Protein AF-0000000078795847 (afdb_homodimer)

Nearest PDB structures (foldseek):
  2hpi-assembly1_A  TM=7.184E-01  e=5.176E-55  Thermus aquaticus
  4iqj-assembly1_B  TM=7.352E-01  e=1.775E-53  Thermus aquaticus
  4iqj-assembly1_A  TM=7.356E-01  e=6.530E-53  Thermus aquaticus
  4iqj-assembly1_D  TM=7.347E-01  e=3.567E-53  Thermus aquaticus
  4iqj-assembly1_C  TM=7.412E-01  e=1.440E-52  Thermus aquaticus

Organism: Cecembia lonarensis (strain CCUG 58316 / KCTC 22772 / LW9) (NCBI:txid1225176)

InterPro domains:
  IPR003141 Polymerase/histidinol phosphatase, N-terminal [SM00481] (5-68)
  IPR004013 PHP domain [PF02811] (5-99)
  IPR004805 Error-prone DNA polymerase/DNA polymerase III subunit alpha DnaE/PolC [PTHR32294] (146-975)
  IPR004805 Error-prone DNA polymerase/DNA polymerase III subunit alpha DnaE/PolC [TIGR00594] (152-930)
  IPR011708 Bacterial DNA polymerase III, alpha subunit, NTPase domain [PF07733] (246-486)
  IPR016195 Polymerase/histidinol phosphatase-like [SSF89550] (5-64)
  IPR029460 DNA polymerase, helix-hairpin-helix motif [PF14579] (731-817)
  IPR040982 DNA polymerase III alpha subunit finger domain [PF17657] (492-655)

Secondary structure (DSSP, 8-state):
-EEEE-BTTSTTT--B-HHHHHHHHHHTT-SEEEE--BT--TTHHHHHHHHHHTT-EEEEEEEEEETTEEEEEEEESSHHHHHHHHHHHHHHHHHT-PPPSSPP--SSEEEEEEP-SS-----TTEEEEE-GGGHHHHHHSGGGGGGGGEEE---BS-SSHHHHHHHHHHHHHHHT--GGG--GGGS--TT-S---HHHHHHHTTT-HHHHHHHHHHHHH-------SS--B---TTSSHHHHHHHHHHHHHHHHHHH-SS--HHHHHHHHHHHHHHHHHT-HHHHHHHHHHHHHHHHTT--EEEEGGGGG-HHHHHHTS----TTTTT--GGGTS-TT--SPP--EEEEETTTHHHHHHHHHHHH-BTTB--EEEEEEEEE--HHHHHHHHHHHTT--HHHHHHHHHHTT-TT----HHHHHHHHHHHHHTT-EEEEEEEEEEEEEBSS-GGGT--EE--TTSS-EES--HHHHHHTT-PPEEEEEEHHHHHHHHHHHHHHHHH-----TT-HHHHTT-HHHHHHHHHT--TTSTT--SHHHHHHHHHHT--SHHHHHHHHHHTSHHHHHTTHHHHHHHHHH-GGGGGGS-HHHHHH-GGGTT---BHHHHHHHHHHHH---HHHHHHHHHHHTT--S-HHHHHHHHHHHHHHHHHTT--HHHHHHHHHHHHHHHTTPBPHHHHHHHHHHHHHHHHHHHH-HHHHHHHHHHTT-SSS-HHHHHHHHHHTT-EEE---TTT--SS-EEETTEEE--GGGSTT--HHHHHHHHHHHHHH-S--SHHHHHHHH---HHHHHHHHHTTTTGGG---HHHHHHHHHHHHHHHHHHTSS-TTTTSS--------------HHHHHHHHHHHTSS-SS-GGGGBS-TT-----GGGGGGGBTSEEEEEEEEEEEEEEE-TTS-EEEEEEEE-TTS-EEEEEE-HHHHHHS---SSSEEEEEEEEEEETTEEEEEEEEEEEPPBPPGGG-/-EEEE-BTTSTTT--B-HHHHHHHHHHTT-SEEEE--BT--TTHHHHHHHHHHTT-EEEEEEEEEETTEEEEEEEESSHHHHHHHHHHHHHHHHHT-PPPSSPP--SSEEEEEEP-SS-----TTEEEEE-GGGHHHHHHSGGGG-GGGEEE---BS-SSHHHHHHHHHHHHHHHT--GGG--GGGS--TT-S---HHHHHHHTTT-HHHHHHHHHHHHH-------SS--B---TTSSHHHHHHHHHHHHHHHHHHH-SS--HHHHHHHHHHHHHHHHHT-HHHHHHHHHHHHHHHHTT--EEEEGGGGG-HHHHHHTS----TTTTT--GGGTS-TT--SPP--EEEEETTTHHHHHHHHHHHH-BTTB--EEEEEEEEE--HHHHHHHHHHHTT--HHHHHHHHHHTT-TT----HHHHHHHHHHHHHTT-EEEEEEEEEEEEEBSS-GGGT--EE--TTSS-EES--HHHHHHTT-PPEEEEEEHHHHHHHHHHHHHHHHH-----TT-HHHHTT-HHHHHHHHHT--TTSTT--SHHHHHHHHHHT--SHHHHHHHHHHTSHHHHHTTHHHHHHHHHH-GGGGGGS-HHHHHH-GGGTT---BHHHHHHHHHHHH---HHHHHHHHHHHTT--S-HHHHHHHHHHHHHHHHHTT--HHHHHHHHHHHHHHHTT-B-HHHHHHHHHHHHHHHHHHHH-HHHHHHHHHHTT-SSS-HHHHHHHHHHTT-EEE---TTT--SS-EEETTEEE--GGGSTT--HHHHHHHHHHHHHH-S--SHHHHHHHH---HHHHHHHHHTTTTGGG---HHHHHHHHHHHHHHHHHHTSS-TTTTSS--------------HHHHHHHHHHHTSS-SS-GGGGBS-TT-----GGGGGGGBTSEEEEEEEEEEEEEEE-TTS-EEEEEEEE-TTS-EEEEEE-HHHHHHS---SSSEEEEEEEEEEETTEEEEEEEEEEEPPBPPGGG-

Foldseek 3Di:
DAAAEADCQLFLAFQHHLLRVLVVCVVLPAQEDEYARELFCACVLVNCVNCVVSNHHYWYWHQAADQLHTQKIKIFQELVSLLVRQVVSQVCFAVVHHDDNDDPDGDGIAIEHEDDQDDDDDDPRYAYEDELVCLVVCVVGPCVVVLLRYAHHQAARDADPLSQVLSLLSLCLVVVAASVPRDPSNHDDPRRHDDHPVVVCVSCPPSCSNVVSHVVSRVSRDYDADWLAAFFAACPVPHNVVLLVVLLVLLVVLCVVVDVDCDPVNVVLQVVLSVQCVVNVCSVVLVLLLVLVVVCVVVPWDKAKFDLCLCHSSCCSSVLHVHHNVVVVHHNLLQPDDPDSFHGAIAMETAPVCLLVSVVCSQVVQQPDPFAQKAFAKDFDADALLNQLQSSCVNNPHDPVVSVVLSVCVPPPPDDDPPSSVVSNVSSVSRGGRGNDMDTDQFWMWGGNHGPSSPFHWHADPSGGTHTSYHQVVCSTRNTHTHGYHHDLLSLLLVQLQVQCCVAPVDHDDLPPLVVLQVDVLLLVCQCQLVQFQFFQQRDPLNSLLSVLLSDRGLVSQLLSSQCSFPLNVVVCNSVLQSCCSVDVVSLVVADPLQCVQCVVSSSGDRALVSQLSCLCVQQVDPSNLSSLCLCVLLVNDPDPPSNVVSVVSSQVSNVVVVHDVVVSVVSVVSSSSPSNRHHHSRRSSSSSSSRSSLSVCCSPPVLSSLLSCLQSQHDPFGSQVSVLSNVVVPAAEDEAALQPAAQAWHDHPRYIYHHPVLFDPQDPVLRVLSVVQCVVPNGADADLSSCVRSVDDLVNVLLCLLLCNGCVNVDHSVVSNVVSCVNVVVVVVPVPDDPPPPDDDPPPPPDPPDDDDDVLSNQVSCCVTSVHGPDQPLSFFPDPPDDADAPVCLVVQAFHKGKHKWWWTDKDWDADPVGAIWIWTWTAGRVGDIAIETEDRVQCVVANDPDGAMKIFIAHWHDDSNRIHGYTPHIGHGDTDDPPVD/DAAAEADCQLFLAFQHHLLRVLVQCVVLPAQEDEYARELFCACVLVNVVNCVVSNHHYWYWHQYADQLHTQKIKIFQELVSLLVRQVVSQVCFAVVHHDDSDDPDGDGIAIEHEDDQDDDDDDPRYAYEDELVCLVVCVVGPCVVVLLRYAHHQAARDADPLSQVLSLLSLCLVVVAASVPDDPSNHDDPRRHDDHPVVVCVSCPPSCSNVVSHVVSRVSRDYDADWLQAFFAACPVPHNVVLLVVLLVLLVVLCVVVDVDCDPVNVVLQVVLSVQCVVNVCSVVLVLLLVLVVVCVVVPWDKAKFDLCLCHSSCCSSVLHVHHNVVVVHHCLLQPDDPDSFHGAIAMETAPVCLLVSVVCSQVVQQPDPFGQKAFAKDFDADALLNQLQSSCSNNPHDPVVSVVLSVCVPPPPDDDPPSSVVSNVSSVSRGGRTNDMDTDQFWMWGGNHGPSSPFHWHADPSGGTHTSYHQVVCSTRNTHTHGYHHDLLSLLLVQLQVQCCVAPVDHDDLPPLVVLQVDPLLLQCQCQLVQFQFFPQRDPLNSLLSVLLSDRGLVVQLLSSQCSFPLNVVVCNSVLQSCCSVDVVSLVVADPLQCVQCVVSSSADRALVSQLSCLCPQQVDDSNLSSLCLCVLLVNDPDPPSNVVSVVSSQVSNVVVVHDPVVSVVSVVSSSSPSNRHHHSRRSSSSSSRRSSLSVCCSPPVLSSLLSCLQSQHDPFGSQVSVLSLVVVPAAEDEAALQPAAQAWHDHNRYIYHHPVLFPPQDPVLRVLSVVQCVVVNGAPADLSSCVRRVDDLVNVLLCLLLCNGCVNVDHSVVSNVVSCVNVVVVVVPVDDDPPPPDDDPPPPCDPPDDDDDVLSNQVSCCVTSVHGPDQPLSFFPDPPDDADAPVCLVVQAFHKGKHKWWWTDKDWDADPVGAIWIWTWTAGRVGDIAIETGDRVACVVANDPDGAMKIFIAHWHDDSNRIHGYTPHIGHGDTDDPPVD

Radius of gyration: 49.54 Å; Cα contacts (8 Å, |Δi|>4): 3498; chains: 2; bounding box: 84×173×110 Å

Structure (mmCIF, N/CA/C/O backbone):
data_AF-0000000078795847-model_v1
#
loop_
_entity.id
_entity.type
_entity.pdbx_description
1 polymer 'DNA-directed DNA polymerase'
#
loop_
_atom_site.group_PDB
_atom_site.id
_atom_site.type_symbol
_atom_site.label_atom_id
_atom_site.label_alt_id
_atom_site.label_comp_id
_atom_site.label_asym_id
_atom_site.label_entity_id
_atom_site.label_seq_id
_atom_site.pdbx_PDB_ins_code
_atom_site.Cartn_x
_atom_site.Cartn_y
_atom_site.Cartn_z
_atom_site.occupancy
_atom_site.B_iso_or_equiv
_atom_site.auth_seq_id
_atom_site.auth_comp_id
_atom_site.auth_asym_id
_atom_site.auth_atom_id
_atom_site.pdbx_PDB_model_num
ATOM 1 N N . MET A 1 1 ? 17.984 -2.994 -3.117 1 87.06 1 MET A N 1
ATOM 2 C CA . MET A 1 1 ? 17.641 -2.533 -1.772 1 87.06 1 MET A CA 1
ATOM 3 C C . MET A 1 1 ? 18.734 -1.606 -1.23 1 87.06 1 MET A C 1
ATOM 5 O O . MET A 1 1 ? 19.875 -1.652 -1.684 1 87.06 1 MET A O 1
ATOM 9 N N . PHE A 1 2 ? 18.312 -0.699 -0.316 1 93.25 2 PHE A N 1
ATOM 10 C CA . PHE A 1 2 ? 19.234 0.235 0.325 1 93.25 2 PHE A CA 1
ATOM 11 C C . PHE A 1 2 ? 18.906 0.387 1.806 1 93.25 2 PHE A C 1
ATOM 13 O O . PHE A 1 2 ? 17.734 0.546 2.176 1 93.25 2 PHE A O 1
ATOM 20 N N . ILE A 1 3 ? 20 0.362 2.648 1 96.12 3 ILE A N 1
ATOM 21 C CA . ILE A 1 3 ? 19.766 0.345 4.086 1 96.12 3 ILE A CA 1
ATOM 22 C C . ILE A 1 3 ? 20.016 1.734 4.668 1 96.12 3 ILE A C 1
ATOM 24 O O . ILE A 1 3 ? 19.766 1.97 5.855 1 96.12 3 ILE A O 1
ATOM 28 N N . ASN A 1 4 ? 20.516 2.746 3.881 1 98 4 ASN A N 1
ATOM 29 C CA . ASN A 1 4 ? 20.875 4.066 4.383 1 98 4 ASN A CA 1
ATOM 30 C C . ASN A 1 4 ? 20.516 5.164 3.387 1 98 4 ASN A C 1
ATOM 32 O O . ASN A 1 4 ? 21.344 5.57 2.578 1 98 4 ASN A O 1
ATOM 36 N N . CYS A 1 5 ? 19.359 5.703 3.498 1 98.25 5 CYS A N 1
ATOM 37 C CA . CYS A 1 5 ? 18.875 6.734 2.586 1 98.25 5 CYS A CA 1
ATOM 38 C C . CYS A 1 5 ? 18.5 8 3.344 1 98.25 5 CYS A C 1
ATOM 40 O O . CYS A 1 5 ? 17.891 7.93 4.41 1 98.25 5 CYS A O 1
ATOM 42 N N . HIS A 1 6 ? 18.859 9.133 2.801 1 98.38 6 HIS A N 1
ATOM 43 C CA . HIS A 1 6 ? 18.625 10.43 3.426 1 98.38 6 HIS A CA 1
ATOM 44 C C . HIS A 1 6 ? 17.703 11.289 2.57 1 98.38 6 HIS A C 1
ATOM 46 O O . HIS A 1 6 ? 18.016 11.586 1.415 1 98.38 6 HIS A O 1
ATOM 52 N N . SER A 1 7 ? 16.594 11.711 3.107 1 98.25 7 SER A N 1
ATOM 53 C CA . SER A 1 7 ? 15.734 12.711 2.477 1 98.25 7 SER A CA 1
ATOM 54 C C . SER A 1 7 ? 16.172 14.125 2.85 1 98.25 7 SER A C 1
ATOM 56 O O . SER A 1 7 ? 17.156 14.305 3.559 1 98.25 7 SER A O 1
ATOM 58 N N . TYR A 1 8 ? 15.438 15.062 2.344 1 97.94 8 TYR A N 1
ATOM 59 C CA . TYR A 1 8 ? 15.781 16.453 2.656 1 97.94 8 TYR A CA 1
ATOM 60 C C . TYR A 1 8 ? 15.469 16.766 4.113 1 97.94 8 TYR A C 1
ATOM 62 O O . TYR A 1 8 ? 15.828 17.844 4.605 1 97.94 8 TYR A O 1
ATOM 70 N N . TYR A 1 9 ? 14.922 15.828 4.898 1 98 9 TYR A N 1
ATOM 71 C CA . TYR A 1 9 ? 14.734 16.016 6.332 1 98 9 TYR A CA 1
ATOM 72 C C . TYR A 1 9 ? 16.031 15.734 7.09 1 98 9 TYR A C 1
ATOM 74 O O . TYR A 1 9 ? 16.094 15.93 8.305 1 98 9 TYR A O 1
ATOM 82 N N . SER A 1 10 ? 17 15.07 6.445 1 98.12 10 SER A N 1
ATOM 83 C CA . SER A 1 10 ? 18.375 15.297 6.887 1 98.12 10 SER A CA 1
ATOM 84 C C . SER A 1 10 ? 18.812 16.734 6.629 1 98.12 10 SER A C 1
ATOM 86 O O . SER A 1 10 ? 19.516 17.016 5.652 1 98.12 10 SER A O 1
ATOM 88 N N . PHE A 1 11 ? 18.438 17.562 7.496 1 96.75 11 PHE A N 1
ATOM 89 C CA . PHE A 1 11 ? 18.453 19 7.285 1 96.75 11 PHE A CA 1
ATOM 90 C C . PHE A 1 11 ? 19.828 19.469 6.828 1 96.75 11 PHE A C 1
ATOM 92 O O . PHE A 1 11 ? 20.844 19.156 7.465 1 96.75 11 PHE A O 1
ATOM 99 N N . LYS A 1 12 ? 19.828 20.25 5.672 1 96.56 12 LYS A N 1
ATOM 100 C CA . LYS A 1 12 ? 21.016 20.859 5.07 1 96.56 12 LYS A CA 1
ATOM 101 C C . LYS A 1 12 ? 22.031 19.797 4.668 1 96.56 12 LYS A C 1
ATOM 103 O O . LYS A 1 12 ? 23.234 20.031 4.758 1 96.56 12 LYS A O 1
ATOM 108 N N . TYR A 1 13 ? 21.562 18.594 4.355 1 97.56 13 TYR A N 1
ATOM 109 C CA . TYR A 1 13 ? 22.422 17.484 3.916 1 97.56 13 TYR A CA 1
ATOM 110 C C . TYR A 1 13 ? 21.766 16.734 2.764 1 97.56 13 TYR A C 1
ATOM 112 O O . TYR A 1 13 ? 22.344 16.641 1.673 1 97.56 13 TYR A O 1
ATOM 120 N N . GLY A 1 14 ? 20.562 16.125 3.045 1 97.56 14 GLY A N 1
ATOM 121 C CA . GLY A 1 14 ? 19.859 15.375 2.018 1 97.56 14 GLY A CA 1
ATOM 122 C C . GLY A 1 14 ? 19.156 16.25 1 1 97.56 14 GLY A C 1
ATOM 123 O O . GLY A 1 14 ? 18.641 17.312 1.345 1 97.56 14 GLY A O 1
ATOM 124 N N . MET A 1 15 ? 19.047 15.75 -0.248 1 97.44 15 MET A N 1
ATOM 125 C CA . MET A 1 15 ? 18.531 16.609 -1.313 1 97.44 15 MET A CA 1
ATOM 126 C C . MET A 1 15 ? 17.172 16.094 -1.812 1 97.44 15 MET A C 1
ATOM 128 O O . MET A 1 15 ? 16.438 16.828 -2.479 1 97.44 15 MET A O 1
ATOM 132 N N . LEU A 1 16 ? 16.828 14.906 -1.497 1 97.69 16 LEU A N 1
ATOM 133 C CA . LEU A 1 16 ? 15.648 14.289 -2.096 1 97.69 16 LEU A CA 1
ATOM 134 C C . LEU A 1 16 ? 14.43 14.461 -1.196 1 97.69 16 LEU A C 1
ATOM 136 O O . LEU A 1 16 ? 14.492 14.172 0.002 1 97.69 16 LEU A O 1
ATOM 140 N N . SER A 1 17 ? 13.289 14.938 -1.767 1 97.5 17 SER A N 1
ATOM 141 C CA . SER A 1 17 ? 12.023 14.859 -1.044 1 97.5 17 SER A CA 1
ATOM 142 C C . SER A 1 17 ? 11.602 13.414 -0.839 1 97.5 17 SER A C 1
ATOM 144 O O . SER A 1 17 ? 12.164 12.5 -1.449 1 97.5 17 SER A O 1
ATOM 146 N N . ILE A 1 18 ? 10.672 13.156 0.007 1 97.69 18 ILE A N 1
ATOM 147 C CA . ILE A 1 18 ? 10.18 11.805 0.247 1 97.69 18 ILE A CA 1
ATOM 148 C C . ILE A 1 18 ? 9.641 11.211 -1.052 1 97.69 18 ILE A C 1
ATOM 150 O O . ILE A 1 18 ? 9.93 10.062 -1.389 1 97.69 18 ILE A O 1
ATOM 154 N N . GLU A 1 19 ? 8.859 11.984 -1.809 1 96.38 19 GLU A N 1
ATOM 155 C CA . GLU A 1 19 ? 8.266 11.539 -3.062 1 96.38 19 GLU A CA 1
ATOM 156 C C . GLU A 1 19 ? 9.336 11.211 -4.098 1 96.38 19 GLU A C 1
ATOM 158 O O . GLU A 1 19 ? 9.266 10.164 -4.754 1 96.38 19 GLU A O 1
ATOM 163 N N . SER A 1 20 ? 10.32 12.109 -4.176 1 96.69 20 SER A N 1
ATOM 164 C CA . SER A 1 20 ? 11.398 11.883 -5.145 1 96.69 20 SER A CA 1
ATOM 165 C C . SER A 1 20 ? 12.242 10.672 -4.766 1 96.69 20 SER A C 1
ATOM 167 O O . SER A 1 20 ? 12.68 9.922 -5.637 1 96.69 20 SER A O 1
ATOM 169 N N . LEU A 1 21 ? 12.492 10.539 -3.498 1 97.5 21 LEU A N 1
ATOM 170 C CA . LEU A 1 21 ? 13.266 9.406 -2.996 1 97.5 21 LEU A CA 1
ATOM 171 C C . LEU A 1 21 ? 12.609 8.086 -3.375 1 97.5 21 LEU A C 1
ATOM 173 O O . LEU A 1 21 ? 13.266 7.188 -3.906 1 97.5 21 LEU A O 1
ATOM 177 N N . VAL A 1 22 ? 11.297 7.922 -3.152 1 96.75 22 VAL A N 1
ATOM 178 C CA . VAL A 1 22 ? 10.555 6.695 -3.424 1 96.75 22 VAL A CA 1
ATOM 179 C C . VAL A 1 22 ? 10.422 6.496 -4.93 1 96.75 22 VAL A C 1
ATOM 181 O O . VAL A 1 22 ? 10.508 5.367 -5.426 1 96.75 22 VAL A O 1
ATOM 184 N N . ALA A 1 23 ? 10.219 7.582 -5.648 1 94.94 23 ALA A N 1
ATOM 185 C CA . ALA A 1 23 ? 10.102 7.5 -7.105 1 94.94 23 ALA A CA 1
ATOM 186 C C . ALA A 1 23 ? 11.398 6.992 -7.73 1 94.94 23 ALA A C 1
ATOM 188 O O . ALA A 1 23 ? 11.367 6.18 -8.656 1 94.94 23 ALA A O 1
ATOM 189 N N . GLU A 1 24 ? 12.531 7.539 -7.223 1 95 24 GLU A N 1
ATOM 190 C CA . GLU A 1 24 ? 13.828 7.074 -7.707 1 95 24 GLU A CA 1
ATOM 191 C C . GLU A 1 24 ? 14.031 5.594 -7.398 1 95 24 GLU A C 1
ATOM 193 O O . GLU A 1 24 ? 14.609 4.863 -8.211 1 95 24 GLU A O 1
ATOM 198 N N . ALA A 1 25 ? 13.664 5.18 -6.238 1 94.56 25 ALA A N 1
ATOM 199 C CA . ALA A 1 25 ? 13.766 3.777 -5.848 1 94.56 25 ALA A CA 1
ATOM 200 C C . ALA A 1 25 ? 12.922 2.889 -6.758 1 94.56 25 ALA A C 1
ATOM 202 O O . ALA A 1 25 ? 13.367 1.816 -7.176 1 94.56 25 ALA A O 1
ATOM 203 N N . LYS A 1 26 ? 11.727 3.312 -6.988 1 90.38 26 LYS A N 1
ATOM 204 C CA . LYS A 1 26 ? 10.836 2.58 -7.883 1 90.38 26 LYS A CA 1
ATOM 205 C C . LYS A 1 26 ? 11.43 2.461 -9.281 1 90.38 26 LYS A C 1
ATOM 207 O O . LYS A 1 26 ? 11.352 1.403 -9.906 1 90.38 26 LYS A O 1
ATOM 212 N N . GLY A 1 27 ? 12.008 3.576 -9.766 1 87.94 27 GLY A N 1
ATOM 213 C CA . GLY A 1 27 ? 12.641 3.582 -11.07 1 87.94 27 GLY A CA 1
ATOM 214 C C . GLY A 1 27 ? 13.766 2.572 -11.195 1 87.94 27 GLY A C 1
ATOM 215 O O . GLY A 1 27 ? 13.984 2.002 -12.266 1 87.94 27 GLY A O 1
ATOM 216 N N . LYS A 1 28 ? 14.414 2.33 -10.047 1 89.25 28 LYS A N 1
ATOM 217 C CA . LYS A 1 28 ? 15.508 1.361 -10.016 1 89.25 28 LYS A CA 1
ATOM 218 C C . LYS A 1 28 ? 15 -0.032 -9.664 1 89.25 28 LYS A C 1
ATOM 220 O O . LYS A 1 28 ? 15.781 -0.964 -9.492 1 89.25 28 LYS A O 1
ATOM 225 N N . LYS A 1 29 ? 13.656 -0.213 -9.414 1 82.94 29 LYS A N 1
ATOM 226 C CA . LYS A 1 29 ? 12.961 -1.469 -9.133 1 82.94 29 LYS A CA 1
ATOM 227 C C . LYS A 1 29 ? 13.438 -2.074 -7.816 1 82.94 29 LYS A C 1
ATOM 229 O O . LYS A 1 29 ? 13.719 -3.271 -7.742 1 82.94 29 LYS A O 1
ATOM 234 N N . LEU A 1 30 ? 13.602 -1.188 -6.918 1 89 30 LEU A N 1
ATOM 235 C CA . LEU A 1 30 ? 13.945 -1.664 -5.582 1 89 30 LEU A CA 1
ATOM 236 C C . LEU A 1 30 ? 12.727 -2.258 -4.887 1 89 30 LEU A C 1
ATOM 238 O O . LEU A 1 30 ? 11.602 -1.771 -5.066 1 89 30 LEU A O 1
ATOM 242 N N . ASP A 1 31 ? 12.977 -3.299 -4.133 1 86.75 31 ASP A N 1
ATOM 243 C CA . ASP A 1 31 ? 11.859 -3.938 -3.434 1 86.75 31 ASP A CA 1
ATOM 244 C C . ASP A 1 31 ? 11.742 -3.42 -2.002 1 86.75 31 ASP A C 1
ATOM 246 O O . ASP A 1 31 ? 10.68 -3.527 -1.383 1 86.75 31 ASP A O 1
ATOM 250 N N . ALA A 1 32 ? 12.859 -2.902 -1.465 1 92.44 32 ALA A N 1
ATOM 251 C CA . ALA A 1 32 ? 12.875 -2.406 -0.092 1 92.44 32 ALA A CA 1
ATOM 252 C C . ALA A 1 32 ? 13.797 -1.201 0.047 1 92.44 32 ALA A C 1
ATOM 254 O O . ALA A 1 32 ? 14.805 -1.104 -0.654 1 92.44 32 ALA A O 1
ATOM 255 N N . LEU A 1 33 ? 13.359 -0.34 0.865 1 94.06 33 LEU A N 1
ATOM 256 C CA . LEU A 1 33 ? 14.117 0.892 1.075 1 94.06 33 LEU A CA 1
ATOM 257 C C . LEU A 1 33 ? 14.039 1.333 2.533 1 94.06 33 LEU A C 1
ATOM 259 O O . LEU A 1 33 ? 12.961 1.32 3.135 1 94.06 33 LEU A O 1
ATOM 263 N N . ALA A 1 34 ? 15.258 1.658 3.146 1 97.81 34 ALA A N 1
ATOM 264 C CA . ALA A 1 34 ? 15.273 2.186 4.508 1 97.81 34 ALA A CA 1
ATOM 265 C C . ALA A 1 34 ? 15.422 3.703 4.508 1 97.81 34 ALA A C 1
ATOM 267 O O . ALA A 1 34 ? 16.297 4.246 3.822 1 97.81 34 ALA A O 1
ATOM 268 N N . LEU A 1 35 ? 14.555 4.398 5.109 1 98.5 35 LEU A N 1
ATOM 269 C CA . LEU A 1 35 ? 14.742 5.82 5.367 1 98.5 35 LEU A CA 1
ATOM 270 C C . LEU A 1 35 ? 15.469 6.043 6.691 1 98.5 35 LEU A C 1
ATOM 272 O O . LEU A 1 35 ? 14.938 5.727 7.758 1 98.5 35 LEU A O 1
ATOM 276 N N . THR A 1 36 ? 16.656 6.559 6.645 1 98.69 36 THR A N 1
ATOM 277 C CA . THR A 1 36 ? 17.5 6.785 7.809 1 98.69 36 THR A CA 1
ATOM 278 C C . THR A 1 36 ? 18.016 8.219 7.836 1 98.69 36 THR A C 1
ATOM 280 O O . THR A 1 36 ? 19.219 8.453 7.82 1 98.69 36 THR A O 1
ATOM 283 N N . ASP A 1 37 ? 17.094 9.195 7.91 1 98.69 37 ASP A N 1
ATOM 284 C CA . ASP A 1 37 ? 17.516 10.594 7.965 1 98.69 37 ASP A CA 1
ATOM 285 C C . ASP A 1 37 ? 18.438 10.844 9.148 1 98.69 37 ASP A C 1
ATOM 287 O O . ASP A 1 37 ? 18.281 10.234 10.211 1 98.69 37 ASP A O 1
ATOM 291 N N . ILE A 1 38 ? 19.312 11.797 8.961 1 98.56 38 ILE A N 1
ATOM 292 C CA . ILE A 1 38 ? 20.344 12.078 9.945 1 98.56 38 ILE A CA 1
ATOM 293 C C . ILE A 1 38 ? 19.734 12.742 11.172 1 98.56 38 ILE A C 1
ATOM 295 O O . ILE A 1 38 ? 19.25 13.875 11.094 1 98.56 38 ILE A O 1
ATOM 299 N N . ASN A 1 39 ? 19.75 12.07 12.266 1 98.38 39 ASN A N 1
ATOM 300 C CA . ASN A 1 39 ? 19.281 12.578 13.547 1 98.38 39 ASN A CA 1
ATOM 301 C C . ASN A 1 39 ? 17.875 13.172 13.438 1 98.38 39 ASN A C 1
ATOM 303 O O . ASN A 1 39 ? 17.578 14.211 14.031 1 98.38 39 ASN A O 1
ATOM 307 N N . SER A 1 40 ? 16.984 12.609 12.633 1 98 40 SER A N 1
ATOM 308 C CA . SER A 1 40 ? 15.641 13.117 12.414 1 98 40 SER A CA 1
ATOM 309 C C . SER A 1 40 ? 14.68 11.992 12.031 1 98 40 SER A C 1
ATOM 311 O O . SER A 1 40 ? 15.086 11 11.422 1 98 40 SER A O 1
ATOM 313 N N . VAL A 1 41 ? 13.438 12.133 12.422 1 98.38 41 VAL A N 1
ATOM 314 C CA . VAL A 1 41 ? 12.406 11.172 12.031 1 98.38 41 VAL A CA 1
ATOM 315 C C . VAL A 1 41 ? 11.242 11.906 11.375 1 98.38 41 VAL A C 1
ATOM 317 O O . VAL A 1 41 ? 10.117 11.391 11.328 1 98.38 41 VAL A O 1
ATOM 320 N N . SER A 1 42 ? 11.461 13.117 10.836 1 97.88 42 SER A N 1
ATOM 321 C CA . SER A 1 42 ? 10.445 14.008 10.281 1 97.88 42 SER A CA 1
ATOM 322 C C . SER A 1 42 ? 9.789 13.391 9.055 1 97.88 42 SER A C 1
ATOM 324 O O . SER A 1 42 ? 8.617 13.648 8.773 1 97.88 42 SER A O 1
ATOM 326 N N . GLY A 1 43 ? 10.477 12.617 8.367 1 97.69 43 GLY A N 1
ATOM 327 C CA . GLY A 1 43 ? 9.977 12.117 7.094 1 97.69 43 GLY A CA 1
ATOM 328 C C . GLY A 1 43 ? 9.414 10.711 7.188 1 97.69 43 GLY A C 1
ATOM 329 O O . GLY A 1 43 ? 8.93 10.164 6.191 1 97.69 43 GLY A O 1
ATOM 330 N N . VAL A 1 44 ? 9.297 10.078 8.328 1 97.75 44 VAL A N 1
ATOM 331 C CA . VAL A 1 44 ? 9.031 8.656 8.5 1 97.75 44 VAL A CA 1
ATOM 332 C C . VAL A 1 44 ? 7.629 8.32 8 1 97.75 44 VAL A C 1
ATOM 334 O O . VAL A 1 44 ? 7.445 7.391 7.211 1 97.75 44 VAL A O 1
ATOM 337 N N . PHE A 1 45 ? 6.613 9.039 8.398 1 96.69 45 PHE A N 1
ATOM 338 C CA . PHE A 1 45 ? 5.238 8.664 8.102 1 96.69 45 PHE A CA 1
ATOM 339 C C . PHE A 1 45 ? 4.898 8.984 6.648 1 96.69 45 PHE A C 1
ATOM 341 O O . PHE A 1 45 ? 4.312 8.156 5.945 1 96.69 45 PHE A O 1
ATOM 348 N N . PRO A 1 46 ? 5.316 10.203 6.129 1 96.38 46 PRO A N 1
ATOM 349 C CA . PRO A 1 46 ? 5.137 10.391 4.688 1 96.38 46 PRO A CA 1
ATOM 350 C C . PRO A 1 46 ? 5.828 9.312 3.857 1 96.38 46 PRO A C 1
ATOM 352 O O . PRO A 1 46 ? 5.305 8.891 2.82 1 96.38 46 PRO A O 1
ATOM 355 N N . PHE A 1 47 ? 6.965 8.844 4.359 1 97.56 47 PHE A N 1
ATOM 356 C CA . PHE A 1 47 ? 7.727 7.809 3.67 1 97.56 47 PHE A CA 1
ATOM 357 C C . PHE A 1 47 ? 6.953 6.496 3.645 1 97.56 47 PHE A C 1
ATOM 359 O O . PHE A 1 47 ? 6.844 5.855 2.596 1 97.56 47 PHE A O 1
ATOM 366 N N . ILE A 1 48 ? 6.461 6.066 4.77 1 94.75 48 ILE A N 1
ATOM 367 C CA . ILE A 1 48 ? 5.711 4.82 4.871 1 94.75 48 ILE A CA 1
ATOM 368 C C . ILE A 1 48 ? 4.539 4.844 3.893 1 94.75 48 ILE A C 1
ATOM 370 O O . ILE A 1 48 ? 4.328 3.883 3.146 1 94.75 48 ILE A O 1
ATOM 374 N N . LYS A 1 49 ? 3.762 5.891 3.846 1 91.88 49 LYS A N 1
ATOM 375 C CA . LYS A 1 49 ? 2.586 6.012 2.99 1 91.88 49 LYS A CA 1
ATOM 376 C C . LYS A 1 49 ? 2.969 5.941 1.516 1 91.88 49 LYS A C 1
ATOM 378 O O . LYS A 1 49 ? 2.334 5.227 0.736 1 91.88 49 LYS A O 1
ATOM 383 N N . GLU A 1 50 ? 4.023 6.73 1.21 1 94.31 50 GLU A N 1
ATOM 384 C CA . GLU A 1 50 ? 4.441 6.785 -0.188 1 94.31 50 GLU A CA 1
ATOM 385 C C . GLU A 1 50 ? 4.996 5.438 -0.649 1 94.31 50 GLU A C 1
ATOM 387 O O . GLU A 1 50 ? 4.715 4.996 -1.766 1 94.31 50 GLU A O 1
ATOM 392 N N . ALA A 1 51 ? 5.824 4.816 0.177 1 94 51 ALA A N 1
ATOM 393 C CA . ALA A 1 51 ? 6.41 3.52 -0.158 1 94 51 ALA A CA 1
ATOM 394 C C . ALA A 1 51 ? 5.328 2.463 -0.354 1 94 51 ALA A C 1
ATOM 396 O O . ALA A 1 51 ? 5.383 1.676 -1.302 1 94 51 ALA A O 1
ATOM 397 N N . GLN A 1 52 ? 4.367 2.422 0.544 1 87.12 52 GLN A N 1
ATOM 398 C CA . GLN A 1 52 ? 3.264 1.469 0.451 1 87.12 52 GLN A CA 1
ATOM 399 C C . GLN A 1 52 ? 2.471 1.668 -0.837 1 87.12 52 GLN A C 1
ATOM 401 O O . GLN A 1 52 ? 2.119 0.699 -1.513 1 87.12 52 GLN A O 1
ATOM 406 N N . LYS A 1 53 ? 2.229 2.881 -1.131 1 85.12 53 LYS A N 1
ATOM 407 C CA . LYS A 1 53 ? 1.486 3.223 -2.342 1 85.12 53 LYS A CA 1
ATOM 408 C C . LYS A 1 53 ? 2.197 2.703 -3.588 1 85.12 53 LYS A C 1
ATOM 410 O O . LYS A 1 53 ? 1.549 2.299 -4.555 1 85.12 53 LYS A O 1
ATOM 415 N N . GLN A 1 54 ? 3.545 2.652 -3.486 1 89 54 GLN A N 1
ATOM 416 C CA . GLN A 1 54 ? 4.324 2.273 -4.66 1 89 54 GLN A CA 1
ATOM 417 C C . GLN A 1 54 ? 4.738 0.805 -4.594 1 89 54 GLN A C 1
ATOM 419 O O . GLN A 1 54 ? 5.492 0.328 -5.445 1 89 54 GLN A O 1
ATOM 424 N N . GLY A 1 55 ? 4.285 0.134 -3.646 1 85.25 55 GLY A N 1
ATOM 425 C CA . GLY A 1 55 ? 4.57 -1.287 -3.525 1 85.25 55 GLY A CA 1
ATOM 426 C C . GLY A 1 55 ? 5.988 -1.575 -3.076 1 85.25 55 GLY A C 1
ATOM 427 O O . GLY A 1 55 ? 6.566 -2.602 -3.441 1 85.25 55 GLY A O 1
ATOM 428 N N . ILE A 1 56 ? 6.68 -0.696 -2.43 1 91.62 56 ILE A N 1
ATOM 429 C CA . ILE A 1 56 ? 8.023 -0.854 -1.883 1 91.62 56 ILE A CA 1
ATOM 430 C C . ILE A 1 56 ? 7.941 -1.141 -0.385 1 91.62 56 ILE A C 1
ATOM 432 O O . ILE A 1 56 ? 7.148 -0.523 0.329 1 91.62 56 ILE A O 1
ATOM 436 N N . HIS A 1 57 ? 8.695 -2.113 0.139 1 92.62 57 HIS A N 1
ATOM 437 C CA . HIS A 1 57 ? 8.742 -2.432 1.561 1 92.62 57 HIS A CA 1
ATOM 438 C C . HIS A 1 57 ? 9.484 -1.353 2.344 1 92.62 57 HIS A C 1
ATOM 440 O O . HIS A 1 57 ? 10.695 -1.21 2.211 1 92.62 57 HIS A O 1
ATOM 446 N N . PRO A 1 58 ? 8.758 -0.57 3.133 1 94.56 58 PRO A N 1
ATOM 447 C CA . PRO A 1 58 ? 9.414 0.512 3.869 1 94.56 58 PRO A CA 1
ATOM 448 C C . PRO A 1 58 ? 10.109 0.024 5.137 1 94.56 58 PRO A C 1
ATOM 450 O O . PRO A 1 58 ? 9.523 -0.731 5.918 1 94.56 58 PRO A O 1
ATOM 453 N N . VAL A 1 59 ? 11.352 0.409 5.348 1 96.75 59 VAL A N 1
ATOM 454 C CA . VAL A 1 59 ? 12.102 0.189 6.578 1 96.75 59 VAL A CA 1
ATOM 455 C C . VAL A 1 59 ? 12.438 1.53 7.227 1 96.75 59 VAL A C 1
ATOM 457 O O . VAL A 1 59 ? 12.898 2.453 6.555 1 96.75 59 VAL A O 1
ATOM 460 N N . ILE A 1 60 ? 12.148 1.638 8.508 1 97.12 60 ILE A N 1
ATOM 461 C CA . ILE A 1 60 ? 12.32 2.906 9.211 1 97.12 60 ILE A CA 1
ATOM 462 C C . ILE A 1 60 ? 13.57 2.848 10.086 1 97.12 60 ILE A C 1
ATOM 464 O O . ILE A 1 60 ? 13.852 1.817 10.703 1 97.12 60 ILE A O 1
ATOM 468 N N . GLY A 1 61 ? 14.328 3.914 10.039 1 98.38 61 GLY A N 1
ATOM 469 C CA . GLY A 1 61 ? 15.516 3.988 10.883 1 98.38 61 GLY A CA 1
ATOM 470 C C . GLY A 1 61 ? 16.031 5.402 11.062 1 98.38 61 GLY A C 1
ATOM 471 O O . GLY A 1 61 ? 15.32 6.371 10.766 1 98.38 61 GLY A O 1
ATOM 472 N N . ILE A 1 62 ? 17.172 5.508 11.711 1 98.81 62 ILE A N 1
ATOM 473 C CA . ILE A 1 62 ? 17.844 6.777 11.992 1 98.81 62 ILE A CA 1
ATOM 474 C C . ILE A 1 62 ? 19.344 6.621 11.781 1 98.81 62 ILE A C 1
ATOM 476 O O . ILE A 1 62 ? 19.938 5.609 12.18 1 98.81 62 ILE A O 1
ATOM 480 N N . ASP A 1 63 ? 19.922 7.527 11.031 1 98.81 63 ASP A N 1
ATOM 481 C CA . ASP A 1 63 ? 21.375 7.652 10.945 1 98.81 63 ASP A CA 1
ATOM 482 C C . ASP A 1 63 ? 21.906 8.578 12.039 1 98.81 63 ASP A C 1
ATOM 484 O O . ASP A 1 63 ? 21.844 9.797 11.906 1 98.81 63 ASP A O 1
ATOM 488 N N . PHE A 1 64 ? 22.469 7.973 13.117 1 98.75 64 PHE A N 1
ATOM 489 C CA . PHE A 1 64 ? 22.969 8.734 14.25 1 98.75 64 PHE A CA 1
ATOM 490 C C . PHE A 1 64 ? 24.359 9.281 13.953 1 98.75 64 PHE A C 1
ATOM 492 O O . PHE A 1 64 ? 25.312 8.516 13.734 1 98.75 64 PHE A O 1
ATOM 499 N N . ARG A 1 65 ? 24.422 10.609 13.984 1 98.06 65 ARG A N 1
ATOM 500 C CA . ARG A 1 65 ? 25.703 11.242 13.656 1 98.06 65 ARG A CA 1
ATOM 501 C C . ARG A 1 65 ? 26.062 12.305 14.695 1 98.06 65 ARG A C 1
ATOM 503 O O . ARG A 1 65 ? 25.172 12.891 15.328 1 98.06 65 ARG A O 1
ATOM 510 N N . ASN A 1 66 ? 27.297 12.539 14.953 1 97.44 66 ASN A N 1
ATOM 511 C CA . ASN A 1 66 ? 27.859 13.734 15.555 1 97.44 66 ASN A CA 1
ATOM 512 C C . ASN A 1 66 ? 28.438 14.672 14.508 1 97.44 66 ASN A C 1
ATOM 514 O O . ASN A 1 66 ? 29.531 14.43 13.984 1 97.44 66 ASN A O 1
ATOM 518 N N . GLY A 1 67 ? 27.688 15.742 14.242 1 92.88 67 GLY A N 1
ATOM 519 C CA . GLY A 1 67 ? 27.984 16.453 13.016 1 92.88 67 GLY A CA 1
ATOM 520 C C . GLY A 1 67 ? 27.75 15.633 11.766 1 92.88 67 GLY A C 1
ATOM 521 O O . GLY A 1 67 ? 26.656 15.086 11.578 1 92.88 67 GLY A O 1
ATOM 522 N N . VAL A 1 68 ? 28.812 15.469 11.023 1 92.31 68 VAL A N 1
ATOM 523 C CA . VAL A 1 68 ? 28.656 14.672 9.812 1 92.31 68 VAL A CA 1
ATOM 524 C C . VAL A 1 68 ? 29.203 13.266 10.047 1 92.31 68 VAL A C 1
ATOM 526 O O . VAL A 1 68 ? 28.969 12.359 9.242 1 92.31 68 VAL A O 1
ATOM 529 N N . LYS A 1 69 ? 29.844 13.031 11.156 1 94.69 69 LYS A N 1
ATOM 530 C CA . LYS A 1 69 ? 30.453 11.734 11.438 1 94.69 69 LYS A CA 1
ATOM 531 C C . LYS A 1 69 ? 29.406 10.711 11.844 1 94.69 69 LYS A C 1
ATOM 533 O O . LYS A 1 69 ? 28.75 10.859 12.883 1 94.69 69 LYS A O 1
ATOM 538 N N . GLN A 1 70 ? 29.328 9.695 11.078 1 97.06 70 GLN A N 1
ATOM 539 C CA . GLN A 1 70 ? 28.375 8.625 11.344 1 97.06 70 GLN A CA 1
ATOM 540 C C . GLN A 1 70 ? 28.828 7.758 12.516 1 97.06 70 GLN A C 1
ATOM 542 O O . GLN A 1 70 ? 29.969 7.273 12.531 1 97.06 70 GLN A O 1
ATOM 547 N N . GLN A 1 71 ? 28.016 7.602 13.5 1 98.06 71 GLN A N 1
ATOM 548 C CA . GLN A 1 71 ? 28.312 6.715 14.625 1 98.06 71 GLN A CA 1
ATOM 549 C C . GLN A 1 71 ? 27.734 5.32 14.383 1 98.06 71 GLN A C 1
ATOM 551 O O . GLN A 1 71 ? 28.453 4.324 14.469 1 98.06 71 GLN A O 1
ATOM 556 N N . TYR A 1 72 ? 26.516 5.207 14.102 1 98.5 72 TYR A N 1
ATOM 557 C CA . TYR A 1 72 ? 25.828 3.973 13.742 1 98.5 72 TYR A CA 1
ATOM 558 C C . TYR A 1 72 ? 24.453 4.266 13.156 1 98.5 72 TYR A C 1
ATOM 560 O O . TYR A 1 72 ? 23.938 5.367 13.32 1 98.5 72 TYR A O 1
ATOM 568 N N . ILE A 1 73 ? 23.875 3.338 12.391 1 98.62 73 ILE A N 1
ATOM 569 C CA . ILE A 1 73 ? 22.531 3.387 11.828 1 98.62 73 ILE A CA 1
ATOM 570 C C . ILE A 1 73 ? 21.609 2.453 12.617 1 98.62 73 ILE A C 1
ATOM 572 O O . ILE A 1 73 ? 21.969 1.315 12.914 1 98.62 73 ILE A O 1
ATOM 576 N N . GLY A 1 74 ? 20.484 2.98 13.062 1 98.75 74 GLY A N 1
ATOM 577 C CA . GLY A 1 74 ? 19.469 2.148 13.68 1 98.75 74 GLY A CA 1
ATOM 578 C C . GLY A 1 74 ? 18.297 1.871 12.758 1 98.75 74 GLY A C 1
ATOM 579 O O . GLY A 1 74 ? 17.75 2.791 12.148 1 98.75 74 GLY A O 1
ATOM 580 N N . LEU A 1 75 ? 17.906 0.569 12.555 1 98.5 75 LEU A N 1
ATOM 581 C CA . LEU A 1 75 ? 16.734 0.149 11.789 1 98.5 75 LEU A CA 1
ATOM 582 C C . LEU A 1 75 ? 15.695 -0.506 12.695 1 98.5 75 LEU A C 1
ATOM 584 O O . LEU A 1 75 ? 16.016 -1.45 13.422 1 98.5 75 LEU A O 1
ATOM 588 N N . ALA A 1 76 ? 14.508 -0.041 12.656 1 97.75 76 ALA A N 1
ATOM 589 C CA . ALA A 1 76 ? 13.445 -0.558 13.516 1 97.75 76 ALA A CA 1
ATOM 590 C C . ALA A 1 76 ? 12.914 -1.887 12.984 1 97.75 76 ALA A C 1
ATOM 592 O O . ALA A 1 76 ? 12.469 -1.973 11.836 1 97.75 76 ALA A O 1
ATOM 593 N N . LYS A 1 77 ? 12.906 -2.865 13.836 1 94.69 77 LYS A N 1
ATOM 594 C CA . LYS A 1 77 ? 12.312 -4.148 13.477 1 94.69 77 LYS A CA 1
ATOM 595 C C . LYS A 1 77 ? 10.797 -4.055 13.398 1 94.69 77 LYS A C 1
ATOM 597 O O . LYS A 1 77 ? 10.164 -4.746 12.594 1 94.69 77 LYS A O 1
ATOM 602 N N . ASN A 1 78 ? 10.25 -3.312 14.289 1 91.56 78 ASN A N 1
ATOM 603 C CA . ASN A 1 78 ? 8.82 -3.119 14.469 1 91.56 78 ASN A CA 1
ATOM 604 C C . ASN A 1 78 ? 8.508 -1.795 15.156 1 91.56 78 ASN A C 1
ATOM 606 O O . ASN A 1 78 ? 9.359 -0.906 15.211 1 91.56 78 ASN A O 1
ATOM 610 N N . GLN A 1 79 ? 7.289 -1.622 15.672 1 92.31 79 GLN A N 1
ATOM 611 C CA . GLN A 1 79 ? 6.871 -0.392 16.344 1 92.31 79 GLN A CA 1
ATOM 612 C C . GLN A 1 79 ? 7.676 -0.156 17.609 1 92.31 79 GLN A C 1
ATOM 614 O O . GLN A 1 79 ? 8.023 0.982 17.938 1 92.31 79 GLN A O 1
ATOM 619 N N . GLU A 1 80 ? 7.941 -1.225 18.344 1 93.69 80 GLU A N 1
ATOM 620 C CA . GLU A 1 80 ? 8.742 -1.106 19.547 1 93.69 80 GLU A CA 1
ATOM 621 C C . GLU A 1 80 ? 10.164 -0.652 19.234 1 93.69 80 GLU A C 1
ATOM 623 O O . GLU A 1 80 ? 10.773 0.078 20.016 1 93.69 80 GLU A O 1
ATOM 628 N N . GLY A 1 81 ? 10.648 -1.169 18.141 1 96.88 81 GLY A N 1
ATOM 629 C CA . GLY A 1 81 ? 11.953 -0.704 17.688 1 96.88 81 GLY A CA 1
ATOM 630 C C . GLY A 1 81 ? 11.977 0.78 17.375 1 96.88 81 GLY A C 1
ATOM 631 O O . GLY A 1 81 ? 12.93 1.479 17.734 1 96.88 81 GLY A O 1
ATOM 632 N N . PHE A 1 82 ? 10.953 1.263 16.734 1 97.19 82 PHE A N 1
ATOM 633 C CA . PHE A 1 82 ? 10.844 2.686 16.438 1 97.19 82 PHE A CA 1
ATOM 634 C C . PHE A 1 82 ? 10.781 3.51 17.703 1 97.19 82 PHE A C 1
ATOM 636 O O . PHE A 1 82 ? 11.391 4.582 17.797 1 97.19 82 PHE A O 1
ATOM 643 N N . TYR A 1 83 ? 10.094 3.025 18.672 1 97.06 83 TYR A N 1
ATOM 644 C CA . TYR A 1 83 ? 10.008 3.664 19.984 1 97.06 83 TYR A CA 1
ATOM 645 C C . TYR A 1 83 ? 11.383 3.756 20.625 1 97.06 83 TYR A C 1
ATOM 647 O O . TYR A 1 83 ? 11.773 4.816 21.125 1 97.06 83 TYR A O 1
ATOM 655 N N . GLU A 1 84 ? 12.156 2.703 20.516 1 97.25 84 GLU A N 1
ATOM 656 C CA . GLU A 1 84 ? 13.492 2.672 21.109 1 97.25 84 GLU A CA 1
ATOM 657 C C . GLU A 1 84 ? 14.406 3.701 20.469 1 97.25 84 GLU A C 1
ATOM 659 O O . GLU A 1 84 ? 15.148 4.406 21.156 1 97.25 84 GLU A O 1
ATOM 664 N N . LEU A 1 85 ? 14.344 3.707 19.219 1 98.44 85 LEU A N 1
ATOM 665 C CA . LEU A 1 85 ? 15.203 4.621 18.469 1 98.44 85 LEU A CA 1
ATOM 666 C C . LEU A 1 85 ? 14.836 6.074 18.75 1 98.44 85 LEU A C 1
ATOM 668 O O . LEU A 1 85 ? 15.711 6.914 18.969 1 98.44 85 LEU A O 1
ATOM 672 N N . ASN A 1 86 ? 13.555 6.363 18.766 1 98.31 86 ASN A N 1
ATOM 673 C CA . ASN A 1 86 ? 13.078 7.711 19.062 1 98.31 86 ASN A CA 1
ATOM 674 C C . ASN A 1 86 ? 13.484 8.164 20.469 1 98.31 86 ASN A C 1
ATOM 676 O O . ASN A 1 86 ? 13.883 9.312 20.656 1 98.31 86 ASN A O 1
ATOM 680 N N . ARG A 1 87 ? 13.289 7.293 21.391 1 97.5 87 ARG A N 1
ATOM 681 C CA . ARG A 1 87 ? 13.641 7.613 22.766 1 97.5 87 ARG A CA 1
ATOM 682 C C . ARG A 1 87 ? 15.125 7.938 22.891 1 97.5 87 ARG A C 1
ATOM 684 O O . ARG A 1 87 ? 15.5 8.891 23.578 1 97.5 87 ARG A O 1
ATOM 691 N N . HIS A 1 88 ? 15.906 7.137 22.281 1 98.25 88 HIS A N 1
ATOM 692 C CA . HIS A 1 88 ? 17.359 7.34 22.297 1 98.25 88 HIS A CA 1
ATOM 693 C C . HIS A 1 88 ? 17.734 8.664 21.656 1 98.25 88 HIS A C 1
ATOM 695 O O . HIS A 1 88 ? 18.5 9.445 22.234 1 98.25 88 HIS A O 1
ATOM 701 N N . LEU A 1 89 ? 17.234 8.914 20.484 1 98.38 89 LEU A N 1
ATOM 702 C CA . LEU A 1 89 ? 17.484 10.172 19.797 1 98.38 89 LEU A CA 1
ATOM 703 C C . LEU A 1 89 ? 17.062 11.359 20.656 1 98.38 89 LEU A C 1
ATOM 705 O O . LEU A 1 89 ? 17.797 12.328 20.797 1 98.38 89 LEU A O 1
ATOM 709 N N . SER A 1 90 ? 15.82 11.305 21.188 1 97.81 90 SER A N 1
ATOM 710 C CA . SER A 1 90 ? 15.242 12.383 21.984 1 97.81 90 SER A CA 1
ATOM 711 C C . SER A 1 90 ? 16.094 12.68 23.219 1 97.81 90 SER A C 1
ATOM 713 O O . SER A 1 90 ? 16.344 13.844 23.547 1 97.81 90 SER A O 1
ATOM 715 N N . HIS A 1 91 ? 16.516 11.602 23.859 1 96.62 91 HIS A N 1
ATOM 716 C CA . HIS A 1 91 ? 17.312 11.75 25.062 1 96.62 91 HIS A CA 1
ATOM 717 C C . HIS A 1 91 ? 18.609 12.516 24.766 1 96.62 91 HIS A C 1
ATOM 719 O O . HIS A 1 91 ? 18.953 13.445 25.5 1 96.62 91 HIS A O 1
ATOM 725 N N . ARG A 1 92 ? 19.266 12.148 23.766 1 96.94 92 ARG A N 1
ATOM 726 C CA . ARG A 1 92 ? 20.531 12.773 23.406 1 96.94 92 ARG A CA 1
ATOM 727 C C . ARG A 1 92 ? 20.328 14.203 22.922 1 96.94 92 ARG A C 1
ATOM 729 O O . ARG A 1 92 ? 21.078 15.102 23.281 1 96.94 92 ARG A O 1
ATOM 736 N N . LYS A 1 93 ? 19.359 14.469 22.109 1 95.69 93 LYS A N 1
ATOM 737 C CA . LYS A 1 93 ? 19.109 15.789 21.531 1 95.69 93 LYS A CA 1
ATOM 738 C C . LYS A 1 93 ? 18.609 16.766 22.578 1 95.69 93 LYS A C 1
ATOM 740 O O . LYS A 1 93 ? 18.953 17.953 22.547 1 95.69 93 LYS A O 1
ATOM 745 N N . THR A 1 94 ? 17.734 16.344 23.422 1 94.88 94 THR A N 1
ATOM 746 C CA . THR A 1 94 ? 17.172 17.219 24.453 1 94.88 94 THR A CA 1
ATOM 747 C C . THR A 1 94 ? 18.234 17.625 25.469 1 94.88 94 THR A C 1
ATOM 749 O O . THR A 1 94 ? 18.219 18.75 25.969 1 94.88 94 THR A O 1
ATOM 752 N N . LYS A 1 95 ? 19.188 16.766 25.719 1 93.81 95 LYS A N 1
ATOM 753 C CA . LYS A 1 95 ? 20.234 17.047 26.703 1 93.81 95 LYS A CA 1
ATOM 754 C C . LYS A 1 95 ? 21.469 17.641 26.031 1 93.81 95 LYS A C 1
ATOM 756 O O . LYS A 1 95 ? 22.359 18.156 26.719 1 93.81 95 LYS A O 1
ATOM 761 N N . GLY A 1 96 ? 21.5 17.578 24.828 1 93.5 96 GLY A N 1
ATOM 762 C CA . GLY A 1 96 ? 22.641 18.109 24.109 1 93.5 96 GLY A CA 1
ATOM 763 C C . GLY A 1 96 ? 23.891 17.266 24.266 1 93.5 96 GLY A C 1
ATOM 764 O O . GLY A 1 96 ? 25 17.812 24.391 1 93.5 96 GLY A O 1
ATOM 765 N N . ILE A 1 97 ? 23.781 15.961 24.297 1 95.94 97 ILE A N 1
ATOM 766 C CA . ILE A 1 97 ? 24.891 15.039 24.469 1 95.94 97 ILE A CA 1
ATOM 767 C C . ILE A 1 97 ? 25.203 14.336 23.156 1 95.94 97 ILE A C 1
ATOM 769 O O . ILE A 1 97 ? 24.281 13.938 22.438 1 95.94 97 ILE A O 1
ATOM 773 N N . PRO A 1 98 ? 26.422 14.219 22.812 1 97.19 98 PRO A N 1
ATOM 774 C CA . PRO A 1 98 ? 26.781 13.516 21.562 1 97.19 98 PRO A CA 1
ATOM 775 C C . PRO A 1 98 ? 26.5 12.016 21.641 1 97.19 98 PRO A C 1
ATOM 777 O O . PRO A 1 98 ? 26.438 11.445 22.734 1 97.19 98 PRO A O 1
ATOM 780 N N . PHE A 1 99 ? 26.391 11.414 20.531 1 98.06 99 PHE A N 1
ATOM 781 C CA . PHE A 1 99 ? 26.188 9.969 20.453 1 98.06 99 PHE A CA 1
ATOM 782 C C . PHE A 1 99 ? 27.5 9.234 20.672 1 98.06 99 PHE A C 1
ATOM 784 O O . PHE A 1 99 ? 28.547 9.672 20.203 1 98.06 99 PHE A O 1
ATOM 791 N N . GLU A 1 100 ? 27.453 8.102 21.297 1 97 100 GLU A N 1
ATOM 792 C CA . GLU A 1 100 ? 28.641 7.262 21.484 1 97 100 GLU A CA 1
ATOM 793 C C . GLU A 1 100 ? 28.938 6.441 20.234 1 97 100 GLU A C 1
ATOM 795 O O . GLU A 1 100 ? 28.094 6.316 19.344 1 97 100 GLU A O 1
ATOM 800 N N . GLU A 1 101 ? 30.125 5.871 20.234 1 95.06 101 GLU A N 1
ATOM 801 C CA . GLU A 1 101 ? 30.516 5.051 19.109 1 95.06 101 GLU A CA 1
ATOM 802 C C . GLU A 1 101 ? 29.766 3.725 19.078 1 95.06 101 GLU A C 1
ATOM 804 O O . GLU A 1 101 ? 29.516 3.162 18.016 1 95.06 101 GLU A O 1
ATOM 809 N N . LYS A 1 102 ? 29.484 3.303 20.203 1 96.06 102 LYS A N 1
ATOM 810 C CA . LYS A 1 102 ? 28.719 2.07 20.328 1 96.06 102 LYS A CA 1
ATOM 811 C C . LYS A 1 102 ? 27.266 2.367 20.688 1 96.06 102 LYS A C 1
ATOM 813 O O . LYS A 1 102 ? 27 3.166 21.594 1 96.06 102 LYS A O 1
ATOM 818 N N . ALA A 1 103 ? 26.406 1.777 19.953 1 97.62 103 ALA A N 1
ATOM 819 C CA . ALA A 1 103 ? 24.969 1.957 20.203 1 97.62 103 ALA A CA 1
ATOM 820 C C . ALA A 1 103 ? 24.547 1.284 21.516 1 97.62 103 ALA A C 1
ATOM 822 O O . ALA A 1 103 ? 25.188 0.321 21.953 1 97.62 103 ALA A O 1
ATOM 823 N N . PRO A 1 104 ? 23.531 1.776 22.188 1 97.31 104 PRO A N 1
ATOM 824 C CA . PRO A 1 104 ? 22.984 1.053 23.328 1 97.31 104 PRO A CA 1
ATOM 825 C C . PRO A 1 104 ? 22.375 -0.298 22.938 1 97.31 104 PRO A C 1
ATOM 827 O O . PRO A 1 104 ? 22.156 -0.561 21.766 1 97.31 104 PRO A O 1
ATOM 830 N N . PRO A 1 105 ? 22.172 -1.168 23.891 1 97.06 105 PRO A N 1
ATOM 831 C CA . PRO A 1 105 ? 21.609 -2.492 23.594 1 97.06 105 PRO A CA 1
ATOM 832 C C . PRO A 1 105 ? 20.125 -2.447 23.234 1 97.06 105 PRO A C 1
ATOM 834 O O . PRO A 1 105 ? 19.281 -2.809 24.062 1 97.06 105 PRO A O 1
ATOM 837 N N . PHE A 1 106 ? 19.844 -2.176 22.062 1 97 106 PHE A N 1
ATOM 838 C CA . PHE A 1 106 ? 18.469 -2.178 21.578 1 97 106 PHE A CA 1
ATOM 839 C C . PHE A 1 106 ? 17.938 -3.6 21.484 1 97 106 PHE A C 1
ATOM 841 O O . PHE A 1 106 ? 18.656 -4.52 21.109 1 97 106 PHE A O 1
ATOM 848 N N . GLN A 1 107 ? 16.719 -3.789 21.781 1 95.69 107 GLN A N 1
ATOM 849 C CA . GLN A 1 107 ? 16.094 -5.113 21.734 1 95.69 107 GLN A CA 1
ATOM 850 C C . GLN A 1 107 ? 15.289 -5.301 20.453 1 95.69 107 GLN A C 1
ATOM 852 O O . GLN A 1 107 ? 15.156 -6.422 19.953 1 95.69 107 GLN A O 1
ATOM 857 N N . HIS A 1 108 ? 14.711 -4.27 19.922 1 96.25 108 HIS A N 1
ATOM 858 C CA . HIS A 1 108 ? 13.766 -4.379 18.812 1 96.25 108 HIS A CA 1
ATOM 859 C C . HIS A 1 108 ? 14.258 -3.605 17.594 1 96.25 108 HIS A C 1
ATOM 861 O O . HIS A 1 108 ? 13.453 -3.174 16.766 1 96.25 108 HIS A O 1
ATOM 867 N N . SER A 1 109 ? 15.602 -3.391 17.531 1 97.94 109 SER A N 1
ATOM 868 C CA . SER A 1 109 ? 16.188 -2.67 16.406 1 97.94 109 SER A CA 1
ATOM 869 C C . SER A 1 109 ? 17.484 -3.336 15.938 1 97.94 109 SER A C 1
ATOM 871 O O . SER A 1 109 ? 18.141 -4.035 16.719 1 97.94 109 SER A O 1
ATOM 873 N N . PHE A 1 110 ? 17.797 -3.23 14.734 1 98.38 110 PHE A N 1
ATOM 874 C CA . PHE A 1 110 ? 19.109 -3.621 14.211 1 98.38 110 PHE A CA 1
ATOM 875 C C . PHE A 1 110 ? 20.047 -2.428 14.172 1 98.38 110 PHE A C 1
ATOM 877 O O . PHE A 1 110 ? 19.625 -1.295 13.945 1 98.38 110 PHE A O 1
ATOM 884 N N . ILE A 1 111 ? 21.312 -2.682 14.406 1 98.69 111 ILE A N 1
ATOM 885 C CA . ILE A 1 111 ? 22.328 -1.638 14.391 1 98.69 111 ILE A CA 1
ATOM 886 C C . ILE A 1 111 ? 23.375 -1.954 13.32 1 98.69 111 ILE A C 1
ATOM 888 O O . ILE A 1 111 ? 23.844 -3.09 13.219 1 98.69 111 ILE A O 1
ATOM 892 N N . VAL A 1 112 ? 23.703 -1.001 12.477 1 98.62 112 VAL A N 1
ATOM 893 C CA . VAL A 1 112 ? 24.75 -1.136 11.477 1 98.62 112 VAL A CA 1
ATOM 894 C C . VAL A 1 112 ? 25.859 -0.12 11.758 1 98.62 112 VAL A C 1
ATOM 896 O O . VAL A 1 112 ? 25.641 1.09 11.68 1 98.62 112 VAL A O 1
ATOM 899 N N . TYR A 1 113 ? 27.016 -0.57 12.125 1 98.44 113 TYR A N 1
ATOM 900 C CA . TYR A 1 113 ? 28.172 0.287 12.352 1 98.44 113 TYR A CA 1
ATOM 901 C C . TYR A 1 113 ? 28.922 0.56 11.047 1 98.44 113 TYR A C 1
ATOM 903 O O . TYR A 1 113 ? 28.984 -0.306 10.172 1 98.44 113 TYR A O 1
ATOM 911 N N . PRO A 1 114 ? 29.391 1.791 10.93 1 96.94 114 PRO A N 1
ATOM 912 C CA . PRO A 1 114 ? 30.297 1.989 9.797 1 96.94 114 PRO A CA 1
ATOM 913 C C . PRO A 1 114 ? 31.594 1.184 9.938 1 96.94 114 PRO A C 1
ATOM 915 O O . PRO A 1 114 ? 31.984 0.818 11.047 1 96.94 114 PRO A O 1
ATOM 918 N N . PHE A 1 115 ? 32.281 0.929 8.812 1 96.44 115 PHE A N 1
ATOM 919 C CA . PHE A 1 115 ? 33.5 0.128 8.781 1 96.44 115 PHE A CA 1
ATOM 920 C C . PHE A 1 115 ? 34.625 0.82 9.539 1 96.44 115 PHE A C 1
ATOM 922 O O . PHE A 1 115 ? 34.906 2.002 9.312 1 96.44 115 PHE A O 1
ATOM 929 N N . ARG A 1 116 ? 35.094 0.026 10.477 1 91.81 116 ARG A N 1
ATOM 930 C CA . ARG A 1 116 ? 36.281 0.451 11.227 1 91.81 116 ARG A CA 1
ATOM 931 C C . ARG A 1 116 ? 37.375 -0.585 11.133 1 91.81 116 ARG A C 1
ATOM 933 O O . ARG A 1 116 ? 37.125 -1.778 10.977 1 91.81 116 ARG A O 1
ATOM 940 N N . GLU A 1 117 ? 38.531 -0.121 11.289 1 88.19 117 GLU A N 1
ATOM 941 C CA . GLU A 1 117 ? 39.656 -1.003 11.125 1 88.19 117 GLU A CA 1
ATOM 942 C C . GLU A 1 117 ? 39.75 -2.027 12.25 1 88.19 117 GLU A C 1
ATOM 944 O O . GLU A 1 117 ? 40.094 -3.189 12.023 1 88.19 117 GLU A O 1
ATOM 949 N N . LYS A 1 118 ? 39.469 -1.546 13.438 1 89.56 118 LYS A N 1
ATOM 950 C CA . LYS A 1 118 ? 39.531 -2.447 14.578 1 89.56 118 LYS A CA 1
ATOM 951 C C . LYS A 1 118 ? 38.188 -3.17 14.789 1 89.56 118 LYS A C 1
ATOM 953 O O . LYS A 1 118 ? 37.125 -2.555 14.727 1 89.56 118 LYS A O 1
ATOM 958 N N . THR A 1 119 ? 38.344 -4.445 14.945 1 92.81 119 THR A N 1
ATOM 959 C CA . THR A 1 119 ? 37.156 -5.234 15.195 1 92.81 119 THR A CA 1
ATOM 960 C C . THR A 1 119 ? 36.688 -5.09 16.641 1 92.81 119 THR A C 1
ATOM 962 O O . THR A 1 119 ? 37.5 -4.742 17.516 1 92.81 119 THR A O 1
ATOM 965 N N . PHE A 1 120 ? 35.469 -5.203 16.922 1 94.31 120 PHE A N 1
ATOM 966 C CA . PHE A 1 120 ? 34.844 -5.246 18.25 1 94.31 120 PHE A CA 1
ATOM 967 C C . PHE A 1 120 ? 33.688 -6.234 18.266 1 94.31 120 PHE A C 1
ATOM 969 O O . PHE A 1 120 ? 33.156 -6.602 17.219 1 94.31 120 PHE A O 1
ATOM 976 N N . PRO A 1 121 ? 33.406 -6.758 19.438 1 94.5 121 PRO A N 1
ATOM 977 C CA . PRO A 1 121 ? 32.312 -7.742 19.516 1 94.5 121 PRO A CA 1
ATOM 978 C C . PRO A 1 121 ? 30.969 -7.16 19.125 1 94.5 121 PRO A C 1
ATOM 980 O O . PRO A 1 121 ? 30.641 -6.039 19.516 1 94.5 121 PRO A O 1
ATOM 983 N N . LEU A 1 122 ? 30.234 -7.938 18.312 1 96.12 122 LEU A N 1
ATOM 984 C CA . LEU A 1 122 ? 28.891 -7.547 17.859 1 96.12 122 LEU A CA 1
ATOM 985 C C . LEU A 1 122 ? 27.828 -8.383 18.547 1 96.12 122 LEU A C 1
ATOM 987 O O . LEU A 1 122 ? 27.984 -9.594 18.719 1 96.12 122 LEU A O 1
ATOM 991 N N . ARG A 1 123 ? 26.812 -7.758 18.969 1 95.62 123 ARG A N 1
ATOM 992 C CA . ARG A 1 123 ? 25.625 -8.469 19.438 1 95.62 123 ARG A CA 1
ATOM 993 C C . ARG A 1 123 ? 24.891 -9.117 18.266 1 95.62 123 ARG A C 1
ATOM 995 O O . ARG A 1 123 ? 25.25 -8.914 17.109 1 95.62 123 ARG A O 1
ATOM 1002 N N . GLU A 1 124 ? 23.797 -9.93 18.5 1 94.5 124 GLU A N 1
ATOM 1003 C CA . GLU A 1 124 ? 23.062 -10.68 17.5 1 94.5 124 GLU A CA 1
ATOM 1004 C C . GLU A 1 124 ? 22.406 -9.75 16.469 1 94.5 124 GLU A C 1
ATOM 1006 O O . GLU A 1 124 ? 22.375 -10.055 15.281 1 94.5 124 GLU A O 1
ATOM 1011 N N . ASN A 1 125 ? 21.922 -8.633 16.953 1 97.38 125 ASN A N 1
ATOM 1012 C CA . ASN A 1 125 ? 21.188 -7.715 16.078 1 97.38 125 ASN A CA 1
ATOM 1013 C C . ASN A 1 125 ? 22.109 -6.613 15.547 1 97.38 125 ASN A C 1
ATOM 1015 O O . ASN A 1 125 ? 21.625 -5.555 15.133 1 97.38 125 ASN A O 1
ATOM 1019 N N . GLU A 1 126 ? 23.453 -6.824 15.586 1 98.12 126 GLU A N 1
ATOM 1020 C CA . GLU A 1 126 ? 24.391 -5.797 15.148 1 98.12 126 GLU A CA 1
ATOM 1021 C C . GLU A 1 126 ? 25.188 -6.258 13.938 1 98.12 126 GLU A C 1
ATOM 1023 O O . GLU A 1 126 ? 25.547 -7.434 13.836 1 98.12 126 GLU A O 1
ATOM 1028 N N . PHE A 1 127 ? 25.469 -5.324 13.039 1 98.06 127 PHE A N 1
ATOM 1029 C CA . PHE A 1 127 ? 26.156 -5.582 11.781 1 98.06 127 PHE A CA 1
ATOM 1030 C C . PHE A 1 127 ? 27.188 -4.492 11.5 1 98.06 127 PHE A C 1
ATOM 1032 O O . PHE A 1 127 ? 27.203 -3.455 12.164 1 98.06 127 PHE A O 1
ATOM 1039 N N . VAL A 1 128 ? 28.062 -4.746 10.547 1 98.19 128 VAL A N 1
ATOM 1040 C CA . VAL A 1 128 ? 29.016 -3.76 10.047 1 98.19 128 VAL A CA 1
ATOM 1041 C C . VAL A 1 128 ? 28.734 -3.479 8.57 1 98.19 128 VAL A C 1
ATOM 1043 O O . VAL A 1 128 ? 28.625 -4.406 7.77 1 98.19 128 VAL A O 1
ATOM 1046 N N . GLY A 1 129 ? 28.531 -2.219 8.281 1 97.81 129 GLY A N 1
ATOM 1047 C CA . GLY A 1 129 ? 28.297 -1.819 6.902 1 97.81 129 GLY A CA 1
ATOM 1048 C C . GLY A 1 129 ? 29.578 -1.559 6.125 1 97.81 129 GLY A C 1
ATOM 1049 O O . GLY A 1 129 ? 30.469 -0.874 6.613 1 97.81 129 GLY A O 1
ATOM 1050 N N . ILE A 1 130 ? 29.625 -2.135 4.953 1 97 130 ILE A N 1
ATOM 1051 C CA . ILE A 1 130 ? 30.797 -1.975 4.09 1 97 130 ILE A CA 1
ATOM 1052 C C . ILE A 1 130 ? 30.422 -1.16 2.855 1 97 130 ILE A C 1
ATOM 1054 O O . ILE A 1 130 ? 29.531 -1.556 2.09 1 97 130 ILE A O 1
ATOM 1058 N N . HIS A 1 131 ? 31.031 -0.068 2.688 1 94.94 131 HIS A N 1
ATOM 1059 C CA . HIS A 1 131 ? 30.859 0.701 1.459 1 94.94 131 HIS A CA 1
ATOM 1060 C C . HIS A 1 131 ? 31.594 0.044 0.291 1 94.94 131 HIS A C 1
ATOM 1062 O O . HIS A 1 131 ? 32.656 -0.532 0.469 1 94.94 131 HIS A O 1
ATOM 1068 N N . PRO A 1 132 ? 31.062 0.165 -0.926 1 93.56 132 PRO A N 1
ATOM 1069 C CA . PRO A 1 132 ? 31.688 -0.496 -2.07 1 93.56 132 PRO A CA 1
ATOM 1070 C C . PRO A 1 132 ? 33.156 -0.083 -2.258 1 93.56 132 PRO A C 1
ATOM 1072 O O . PRO A 1 132 ? 33.969 -0.887 -2.711 1 93.56 132 PRO A O 1
ATOM 1075 N N . TYR A 1 133 ? 33.531 1.09 -1.845 1 91.44 133 TYR A N 1
ATOM 1076 C CA . TYR A 1 133 ? 34.906 1.578 -2.014 1 91.44 133 TYR A CA 1
ATOM 1077 C C . TYR A 1 133 ? 35.844 0.979 -0.965 1 91.44 133 TYR A C 1
ATOM 1079 O O . TYR A 1 133 ? 37.062 1.131 -1.048 1 91.44 133 TYR A O 1
ATOM 1087 N N . GLN A 1 134 ? 35.219 0.262 -0.074 1 94 134 GLN A N 1
ATOM 1088 C CA . GLN A 1 134 ? 36.031 -0.251 1.037 1 94 134 GLN A CA 1
ATOM 1089 C C . GLN A 1 134 ? 36.281 -1.749 0.887 1 94 134 GLN A C 1
ATOM 1091 O O . GLN A 1 134 ? 36.781 -2.395 1.811 1 94 134 GLN A O 1
ATOM 1096 N N . LEU A 1 135 ? 35.938 -2.352 -0.229 1 94.19 135 LEU A N 1
ATOM 1097 C CA . LEU A 1 135 ? 35.969 -3.795 -0.426 1 94.19 135 LEU A CA 1
ATOM 1098 C C . LEU A 1 135 ? 37.438 -4.289 -0.371 1 94.19 135 LEU A C 1
ATOM 1100 O O . LEU A 1 135 ? 37.688 -5.352 0.195 1 94.19 135 LEU A O 1
ATOM 1104 N N . ASN A 1 136 ? 38.344 -3.48 -0.952 1 92.44 136 ASN A N 1
ATOM 1105 C CA . ASN A 1 136 ? 39.75 -3.865 -0.911 1 92.44 136 ASN A CA 1
ATOM 1106 C C . ASN A 1 136 ? 40.312 -3.857 0.515 1 92.44 136 ASN A C 1
ATOM 1108 O O . ASN A 1 136 ? 41.125 -4.711 0.88 1 92.44 136 ASN A O 1
ATOM 1112 N N . ARG A 1 137 ? 39.844 -2.93 1.257 1 93.75 137 ARG A N 1
ATOM 1113 C CA . ARG A 1 137 ? 40.25 -2.838 2.658 1 93.75 137 ARG A CA 1
ATOM 1114 C C . ARG A 1 137 ? 39.625 -3.969 3.477 1 93.75 137 ARG A C 1
ATOM 1116 O O . ARG A 1 137 ? 40.219 -4.445 4.438 1 93.75 137 ARG A O 1
ATOM 1123 N N . LEU A 1 138 ? 38.469 -4.348 3.104 1 94.62 138 LEU A N 1
ATOM 1124 C CA . LEU A 1 138 ? 37.75 -5.398 3.807 1 94.62 138 LEU A CA 1
ATOM 1125 C C . LEU A 1 138 ? 38.5 -6.723 3.736 1 94.62 138 LEU A C 1
ATOM 1127 O O . LEU A 1 138 ? 38.594 -7.434 4.734 1 94.62 138 LEU A O 1
ATOM 1131 N N . VAL A 1 139 ? 39.031 -7.023 2.58 1 92.81 139 VAL A N 1
ATOM 1132 C CA . VAL A 1 139 ? 39.719 -8.297 2.35 1 92.81 139 VAL A CA 1
ATOM 1133 C C . VAL A 1 139 ? 40.938 -8.422 3.268 1 92.81 139 VAL A C 1
ATOM 1135 O O . VAL A 1 139 ? 41.281 -9.516 3.709 1 92.81 139 VAL A O 1
ATOM 1138 N N . LYS A 1 140 ? 41.5 -7.305 3.643 1 92.44 140 LYS A N 1
ATOM 1139 C CA . LYS A 1 140 ? 42.688 -7.277 4.492 1 92.44 140 LYS A CA 1
ATOM 1140 C C . LYS A 1 140 ? 42.312 -7.113 5.961 1 92.44 140 LYS A C 1
ATOM 1142 O O . LYS A 1 140 ? 43.156 -7.219 6.844 1 92.44 140 LYS A O 1
ATOM 1147 N N . SER A 1 141 ? 41.125 -6.887 6.18 1 94.38 141 SER A N 1
ATOM 1148 C CA . SER A 1 141 ? 40.625 -6.609 7.531 1 94.38 141 SER A CA 1
ATOM 1149 C C . SER A 1 141 ? 40.25 -7.895 8.25 1 94.38 141 SER A C 1
ATOM 1151 O O . SER A 1 141 ? 39.812 -8.859 7.621 1 94.38 141 SER A O 1
ATOM 1153 N N . PRO A 1 142 ? 40.344 -7.867 9.586 1 94.44 142 PRO A N 1
ATOM 1154 C CA . PRO A 1 142 ? 39.875 -9.016 10.359 1 94.44 142 PRO A CA 1
ATOM 1155 C C . PRO A 1 142 ? 38.344 -9.203 10.25 1 94.44 142 PRO A C 1
ATOM 1157 O O . PRO A 1 142 ? 37.844 -10.289 10.547 1 94.44 142 PRO A O 1
ATOM 1160 N N . TRP A 1 143 ? 37.656 -8.266 9.773 1 95.06 143 TRP A N 1
ATOM 1161 C CA . TRP A 1 143 ? 36.188 -8.359 9.609 1 95.06 143 TRP A CA 1
ATOM 1162 C C . TRP A 1 143 ? 35.844 -9.398 8.555 1 95.06 143 TRP A C 1
ATOM 1164 O O . TRP A 1 143 ? 34.719 -9.914 8.539 1 95.06 143 TRP A O 1
ATOM 1174 N N . TYR A 1 144 ? 36.719 -9.656 7.723 1 92 144 TYR A N 1
ATOM 1175 C CA . TYR A 1 144 ? 36.5 -10.57 6.609 1 92 144 TYR A CA 1
ATOM 1176 C C . TYR A 1 144 ? 36.094 -11.953 7.113 1 92 144 TYR A C 1
ATOM 1178 O O . TYR A 1 144 ? 35.438 -12.719 6.402 1 92 144 TYR A O 1
ATOM 1186 N N . ARG A 1 145 ? 36.406 -12.289 8.359 1 90 145 ARG A N 1
ATOM 1187 C CA . ARG A 1 145 ? 36.094 -13.586 8.945 1 90 145 ARG A CA 1
ATOM 1188 C C . ARG A 1 145 ? 34.656 -13.641 9.406 1 90 145 ARG A C 1
ATOM 1190 O O . ARG A 1 145 ? 34.125 -14.719 9.664 1 90 145 ARG A O 1
ATOM 1197 N N . TYR A 1 146 ? 34 -12.484 9.461 1 91.38 146 TYR A N 1
ATOM 1198 C CA . TYR A 1 146 ? 32.625 -12.398 9.93 1 91.38 146 TYR A CA 1
ATOM 1199 C C . TYR A 1 146 ? 31.672 -12 8.797 1 91.38 146 TYR A C 1
ATOM 1201 O O . TYR A 1 146 ? 30.891 -11.07 8.938 1 91.38 146 TYR A O 1
ATOM 1209 N N . LYS A 1 147 ? 31.719 -12.742 7.746 1 88.5 147 LYS A N 1
ATOM 1210 C CA . LYS A 1 147 ? 30.969 -12.398 6.539 1 88.5 147 LYS A CA 1
ATOM 1211 C C . LYS A 1 147 ? 29.469 -12.375 6.809 1 88.5 147 LYS A C 1
ATOM 1213 O O . LYS A 1 147 ? 28.734 -11.602 6.191 1 88.5 147 LYS A O 1
ATOM 1218 N N . ASP A 1 148 ? 29.016 -13.164 7.805 1 88.19 148 ASP A N 1
ATOM 1219 C CA . ASP A 1 148 ? 27.594 -13.258 8.117 1 88.19 148 ASP A CA 1
ATOM 1220 C C . ASP A 1 148 ? 27.094 -11.984 8.789 1 88.19 148 ASP A C 1
ATOM 1222 O O . ASP A 1 148 ? 25.891 -11.742 8.852 1 88.19 148 ASP A O 1
ATOM 1226 N N . LYS A 1 149 ? 28.047 -11.156 9.234 1 94.75 149 LYS A N 1
ATOM 1227 C CA . LYS A 1 149 ? 27.688 -9.938 9.953 1 94.75 149 LYS A CA 1
ATOM 1228 C C . LYS A 1 149 ? 28 -8.695 9.125 1 94.75 149 LYS A C 1
ATOM 1230 O O . LYS A 1 149 ? 27.922 -7.574 9.625 1 94.75 149 LYS A O 1
ATOM 1235 N N . LEU A 1 150 ? 28.312 -8.898 7.902 1 96.31 150 LEU A N 1
ATOM 1236 C CA . LEU A 1 150 ? 28.641 -7.773 7.031 1 96.31 150 LEU A CA 1
ATOM 1237 C C . LEU A 1 150 ? 27.5 -7.477 6.066 1 96.31 150 LEU A C 1
ATOM 1239 O O . LEU A 1 150 ? 26.891 -8.398 5.523 1 96.31 150 LEU A O 1
ATOM 1243 N N . VAL A 1 151 ? 27.109 -6.242 5.93 1 96.88 151 VAL A N 1
ATOM 1244 C CA . VAL A 1 151 ? 26.047 -5.824 5.012 1 96.88 151 VAL A CA 1
ATOM 1245 C C . VAL A 1 151 ? 26.562 -4.727 4.086 1 96.88 151 VAL A C 1
ATOM 1247 O O . VAL A 1 151 ? 27.609 -4.121 4.359 1 96.88 151 VAL A O 1
ATOM 1250 N N . LEU A 1 152 ? 25.938 -4.504 3.029 1 96.06 152 LEU A N 1
ATOM 1251 C CA . LEU A 1 152 ? 26.297 -3.475 2.068 1 96.06 152 LEU A CA 1
ATOM 1252 C C . LEU A 1 152 ? 25.812 -2.104 2.521 1 96.06 152 LEU A C 1
ATOM 1254 O O . LEU A 1 152 ? 24.609 -1.916 2.758 1 96.06 152 LEU A O 1
ATOM 1258 N N . LEU A 1 153 ? 26.734 -1.217 2.705 1 96.88 153 LEU A N 1
ATOM 1259 C CA . LEU A 1 153 ? 26.391 0.15 3.084 1 96.88 153 LEU A CA 1
ATOM 1260 C C . LEU A 1 153 ? 26.609 1.107 1.915 1 96.88 153 LEU A C 1
ATOM 1262 O O . LEU A 1 153 ? 27.703 1.628 1.728 1 96.88 153 LEU A O 1
ATOM 1266 N N . GLN A 1 154 ? 25.594 1.379 1.152 1 96.06 154 GLN A N 1
ATOM 1267 C CA . GLN A 1 154 ? 25.547 2.354 0.069 1 96.06 154 GLN A CA 1
ATOM 1268 C C . GLN A 1 154 ? 24.594 3.494 0.4 1 96.06 154 GLN A C 1
ATOM 1270 O O . GLN A 1 154 ? 23.375 3.377 0.191 1 96.06 154 GLN A O 1
ATOM 1275 N N . PRO A 1 155 ? 25.125 4.652 0.874 1 96.81 155 PRO A N 1
ATOM 1276 C CA . PRO A 1 155 ? 24.25 5.77 1.216 1 96.81 155 PRO A CA 1
ATOM 1277 C C . PRO A 1 155 ? 23.625 6.434 -0.014 1 96.81 155 PRO A C 1
ATOM 1279 O O . PRO A 1 155 ? 24.156 6.305 -1.12 1 96.81 155 PRO A O 1
ATOM 1282 N N . VAL A 1 156 ? 22.516 7.055 0.215 1 97.81 156 VAL A N 1
ATOM 1283 C CA . VAL A 1 156 ? 21.844 7.844 -0.809 1 97.81 156 VAL A CA 1
ATOM 1284 C C . VAL A 1 156 ? 21.469 9.211 -0.241 1 97.81 156 VAL A C 1
ATOM 1286 O O . VAL A 1 156 ? 20.781 9.297 0.781 1 97.81 156 VAL A O 1
ATOM 1289 N N . SER A 1 157 ? 21.938 10.289 -0.866 1 97.75 157 SER A N 1
ATOM 1290 C CA . SER A 1 157 ? 21.609 11.625 -0.382 1 97.75 157 SER A CA 1
ATOM 1291 C C . SER A 1 157 ? 21.203 12.547 -1.528 1 97.75 157 SER A C 1
ATOM 1293 O O . SER A 1 157 ? 20.625 13.609 -1.301 1 97.75 157 SER A O 1
ATOM 1295 N N . PHE A 1 158 ? 21.516 12.234 -2.742 1 97 158 PHE A N 1
ATOM 1296 C CA . PHE A 1 158 ? 21.188 13 -3.939 1 97 158 PHE A CA 1
ATOM 1297 C C . PHE A 1 158 ? 21.078 12.086 -5.152 1 97 158 PHE A C 1
ATOM 1299 O O . PHE A 1 158 ? 21.406 10.898 -5.07 1 97 158 PHE A O 1
ATOM 1306 N N . SER A 1 159 ? 20.562 12.547 -6.289 1 95.12 159 SER A N 1
ATOM 1307 C CA . SER A 1 159 ? 20.281 11.688 -7.434 1 95.12 159 SER A CA 1
ATOM 1308 C C . SER A 1 159 ? 21.016 12.172 -8.68 1 95.12 159 SER A C 1
ATOM 1310 O O . SER A 1 159 ? 20.953 11.516 -9.727 1 95.12 159 SER A O 1
ATOM 1312 N N . SER A 1 160 ? 21.688 13.359 -8.609 1 94.19 160 SER A N 1
ATOM 1313 C CA . SER A 1 160 ? 22.344 13.93 -9.789 1 94.19 160 SER A CA 1
ATOM 1314 C C . SER A 1 160 ? 23.547 14.789 -9.391 1 94.19 160 SER A C 1
ATOM 1316 O O . SER A 1 160 ? 23.75 15.07 -8.211 1 94.19 160 SER A O 1
ATOM 1318 N N . LYS A 1 161 ? 24.281 15.18 -10.383 1 94.81 161 LYS A N 1
ATOM 1319 C CA . LYS A 1 161 ? 25.422 16.047 -10.148 1 94.81 161 LYS A CA 1
ATOM 1320 C C . LYS A 1 161 ? 24.984 17.422 -9.648 1 94.81 161 LYS A C 1
ATOM 1322 O O . LYS A 1 161 ? 25.641 18.016 -8.789 1 94.81 161 LYS A O 1
ATOM 1327 N N . ILE A 1 162 ? 23.922 17.844 -10.18 1 95.88 162 ILE A N 1
ATOM 1328 C CA . ILE A 1 162 ? 23.375 19.125 -9.758 1 95.88 162 ILE A CA 1
ATOM 1329 C C . ILE A 1 162 ? 23.016 19.062 -8.281 1 95.88 162 ILE A C 1
ATOM 1331 O O . ILE A 1 162 ? 23.297 20 -7.523 1 95.88 162 ILE A O 1
ATOM 1335 N N . GLU A 1 163 ? 22.375 18 -7.875 1 96.88 163 GLU A N 1
ATOM 1336 C CA . GLU A 1 163 ? 21.984 17.844 -6.48 1 96.88 163 GLU A CA 1
ATOM 1337 C C . GLU A 1 163 ? 23.188 17.656 -5.574 1 96.88 163 GLU A C 1
ATOM 1339 O O . GLU A 1 163 ? 23.188 18.109 -4.426 1 96.88 163 GLU A O 1
ATOM 1344 N N . PHE A 1 164 ? 24.234 17.031 -6.113 1 97.25 164 PHE A N 1
ATOM 1345 C CA . PHE A 1 164 ? 25.469 16.906 -5.344 1 97.25 164 PHE A CA 1
ATOM 1346 C C . PHE A 1 164 ? 26.078 18.281 -5.07 1 97.25 164 PHE A C 1
ATOM 1348 O O . PHE A 1 164 ? 26.5 18.562 -3.943 1 97.25 164 PHE A O 1
ATOM 1355 N N . ASN A 1 165 ? 26.125 19.078 -6.094 1 97 165 ASN A N 1
ATOM 1356 C CA . ASN A 1 165 ? 26.641 20.422 -5.918 1 97 165 ASN A CA 1
ATOM 1357 C C . ASN A 1 165 ? 25.781 21.25 -4.957 1 97 165 ASN A C 1
ATOM 1359 O O . ASN A 1 165 ? 26.297 22.031 -4.164 1 97 165 ASN A O 1
ATOM 1363 N N . ALA A 1 166 ? 24.516 21.078 -5.113 1 97.19 166 ALA A N 1
ATOM 1364 C CA . ALA A 1 166 ? 23.594 21.734 -4.188 1 97.19 166 ALA A CA 1
ATOM 1365 C C . ALA A 1 166 ? 23.844 21.281 -2.754 1 97.19 166 ALA A C 1
ATOM 1367 O O . ALA A 1 166 ? 23.781 22.078 -1.815 1 97.19 166 ALA A O 1
ATOM 1368 N N . HIS A 1 167 ? 24.078 19.969 -2.59 1 97.62 167 HIS A N 1
ATOM 1369 C CA . HIS A 1 167 ? 24.438 19.406 -1.288 1 97.62 167 HIS A CA 1
ATOM 1370 C C . HIS A 1 167 ? 25.672 20.094 -0.722 1 97.62 167 HIS A C 1
ATOM 1372 O O . HIS A 1 167 ? 25.703 20.469 0.451 1 97.62 167 HIS A O 1
ATOM 1378 N N . ARG A 1 168 ? 26.656 20.328 -1.503 1 97.38 168 ARG A N 1
ATOM 1379 C CA . ARG A 1 168 ? 27.891 20.984 -1.068 1 97.38 168 ARG A CA 1
ATOM 1380 C C . ARG A 1 168 ? 27.609 22.406 -0.599 1 97.38 168 ARG A C 1
ATOM 1382 O O . ARG A 1 168 ? 28.141 22.859 0.415 1 97.38 168 ARG A O 1
ATOM 1389 N N . LEU A 1 169 ? 26.812 23.078 -1.374 1 96.75 169 LEU A N 1
ATOM 1390 C CA . LEU A 1 169 ? 26.422 24.438 -1.01 1 96.75 169 LEU A CA 1
ATOM 1391 C C . LEU A 1 169 ? 25.688 24.453 0.325 1 96.75 169 LEU A C 1
ATOM 1393 O O . LEU A 1 169 ? 25.938 25.312 1.171 1 96.75 169 LEU A O 1
ATOM 1397 N N . LEU A 1 170 ? 24.734 23.531 0.549 1 96.56 170 LEU A N 1
ATOM 1398 C CA . LEU A 1 170 ? 23.984 23.438 1.794 1 96.56 170 LEU A CA 1
ATOM 1399 C C . LEU A 1 170 ? 24.922 23.188 2.977 1 96.56 170 LEU A C 1
ATOM 1401 O O . LEU A 1 170 ? 24.703 23.734 4.062 1 96.56 170 LEU A O 1
ATOM 1405 N N . ARG A 1 171 ? 25.875 22.328 2.725 1 97.19 171 ARG A N 1
ATOM 1406 C CA . ARG A 1 171 ? 26.859 22.062 3.777 1 97.19 171 ARG A CA 1
ATOM 1407 C C . ARG A 1 171 ? 27.625 23.328 4.152 1 97.19 171 ARG A C 1
ATOM 1409 O O . ARG A 1 171 ? 27.875 23.578 5.332 1 97.19 171 ARG A O 1
ATOM 1416 N N . ALA A 1 172 ? 27.984 24.094 3.168 1 96.75 172 ALA A N 1
ATOM 1417 C CA . ALA A 1 172 ? 28.672 25.359 3.414 1 96.75 172 ALA A CA 1
ATOM 1418 C C . ALA A 1 172 ? 27.797 26.312 4.203 1 96.75 172 ALA A C 1
ATOM 1420 O O . ALA A 1 172 ? 28.281 27.031 5.094 1 96.75 172 ALA A O 1
ATOM 1421 N N . VAL A 1 173 ? 26.531 26.359 3.812 1 95 173 VAL A N 1
ATOM 1422 C CA . VAL A 1 173 ? 25.578 27.188 4.527 1 95 173 VAL A CA 1
ATOM 1423 C C . VAL A 1 173 ? 25.5 26.734 5.988 1 95 173 VAL A C 1
ATOM 1425 O O . VAL A 1 173 ? 25.5 27.578 6.898 1 95 173 VAL A O 1
ATOM 1428 N N . ASP A 1 174 ? 25.406 25.469 6.191 1 94.88 174 ASP A N 1
ATOM 1429 C CA . ASP A 1 174 ? 25.266 24.906 7.531 1 94.88 174 ASP A CA 1
ATOM 1430 C C . ASP A 1 174 ? 26.469 25.25 8.398 1 94.88 174 ASP A C 1
ATOM 1432 O O . ASP A 1 174 ? 26.328 25.531 9.586 1 94.88 174 ASP A O 1
ATOM 1436 N N . LYS A 1 175 ? 27.641 25.188 7.801 1 94.81 175 LYS A N 1
ATOM 1437 C CA . LYS A 1 175 ? 28.875 25.438 8.531 1 94.81 175 LYS A CA 1
ATOM 1438 C C . LYS A 1 175 ? 29.219 26.922 8.539 1 94.81 175 LYS A C 1
ATOM 1440 O O . LYS A 1 175 ? 30.203 27.344 9.156 1 94.81 175 LYS A O 1
ATOM 1445 N N . ASN A 1 176 ? 28.438 27.672 7.934 1 92.81 176 ASN A N 1
ATOM 1446 C CA . ASN A 1 176 ? 28.688 29.109 7.812 1 92.81 176 ASN A CA 1
ATOM 1447 C C . ASN A 1 176 ? 30.109 29.391 7.32 1 92.81 176 ASN A C 1
ATOM 1449 O O . ASN A 1 176 ? 30.844 30.125 7.969 1 92.81 176 ASN A O 1
ATOM 1453 N N . THR A 1 177 ? 30.391 28.766 6.156 1 95.38 177 THR A N 1
ATOM 1454 C CA . THR A 1 177 ? 31.719 28.922 5.566 1 95.38 177 THR A CA 1
ATOM 1455 C C . THR A 1 177 ? 31.625 29.109 4.055 1 95.38 177 THR A C 1
ATOM 1457 O O . THR A 1 177 ? 30.547 28.953 3.473 1 95.38 177 THR A O 1
ATOM 1460 N N . LEU A 1 178 ? 32.719 29.516 3.455 1 95.5 178 LEU A N 1
ATOM 1461 C CA . LEU A 1 178 ? 32.781 29.609 2.002 1 95.5 178 LEU A CA 1
ATOM 1462 C C . LEU A 1 178 ? 32.844 28.219 1.371 1 95.5 178 LEU A C 1
ATOM 1464 O O . LEU A 1 178 ? 33.406 27.297 1.951 1 95.5 178 LEU A O 1
ATOM 1468 N N . LEU A 1 179 ? 32.281 28.094 0.188 1 95.06 179 LEU A N 1
ATOM 1469 C CA . LEU A 1 179 ? 32.312 26.828 -0.529 1 95.06 179 LEU A CA 1
ATOM 1470 C C . LEU A 1 179 ? 33.75 26.391 -0.751 1 95.06 179 LEU A C 1
ATOM 1472 O O . LEU A 1 179 ? 34.062 25.188 -0.643 1 95.06 179 LEU A O 1
ATOM 1476 N N . SER A 1 180 ? 34.625 27.297 -1.023 1 93.06 180 SER A N 1
ATOM 1477 C CA . SER A 1 180 ? 36.031 27 -1.316 1 93.06 180 SER A CA 1
ATOM 1478 C C . SER A 1 180 ? 36.75 26.469 -0.084 1 93.06 180 SER A C 1
ATOM 1480 O O . SER A 1 180 ? 37.781 25.797 -0.203 1 93.06 180 SER A O 1
ATOM 1482 N N . LYS A 1 181 ? 36.219 26.703 1.073 1 94.88 181 LYS A N 1
ATOM 1483 C CA . LYS A 1 181 ? 36.875 26.297 2.32 1 94.88 181 LYS A CA 1
ATOM 1484 C C . LYS A 1 181 ? 36.188 25.078 2.92 1 94.88 181 LYS A C 1
ATOM 1486 O O . LYS A 1 181 ? 36.531 24.625 4.008 1 94.88 181 LYS A O 1
ATOM 1491 N N . LEU A 1 182 ? 35.25 24.594 2.223 1 95.44 182 LEU A N 1
ATOM 1492 C CA . LEU A 1 182 ? 34.5 23.438 2.738 1 95.44 182 LEU A CA 1
ATOM 1493 C C . LEU A 1 182 ? 35.375 22.188 2.707 1 95.44 182 LEU A C 1
ATOM 1495 O O . LEU A 1 182 ? 35.875 21.781 1.644 1 95.44 182 LEU A O 1
ATOM 1499 N N . GLU A 1 183 ? 35.594 21.562 3.799 1 94.19 183 GLU A N 1
ATOM 1500 C CA . GLU A 1 183 ? 36.406 20.344 3.877 1 94.19 183 GLU A CA 1
ATOM 1501 C C . GLU A 1 183 ? 35.688 19.172 3.225 1 94.19 183 GLU A C 1
ATOM 1503 O O . GLU A 1 183 ? 34.469 19.031 3.346 1 94.19 183 GLU A O 1
ATOM 1508 N N . PRO A 1 184 ? 36.406 18.344 2.553 1 92.88 184 PRO A N 1
ATOM 1509 C CA . PRO A 1 184 ? 35.781 17.203 1.873 1 92.88 184 PRO A CA 1
ATOM 1510 C C . PRO A 1 184 ? 35.062 16.25 2.836 1 92.88 184 PRO A C 1
ATOM 1512 O O . PRO A 1 184 ? 34.094 15.602 2.457 1 92.88 184 PRO A O 1
ATOM 1515 N N . GLU A 1 185 ? 35.438 16.234 4.047 1 91.69 185 GLU A N 1
ATOM 1516 C CA . GLU A 1 185 ? 34.812 15.352 5.027 1 91.69 185 GLU A CA 1
ATOM 1517 C C . GLU A 1 185 ? 33.438 15.836 5.426 1 91.69 185 GLU A C 1
ATOM 1519 O O . GLU A 1 185 ? 32.625 15.07 5.977 1 91.69 185 GLU A O 1
ATOM 1524 N N . GLU A 1 186 ? 33.188 17.078 5.148 1 94.62 186 GLU A N 1
ATOM 1525 C CA . GLU A 1 186 ? 31.922 17.688 5.559 1 94.62 186 GLU A CA 1
ATOM 1526 C C . GLU A 1 186 ? 30.828 17.422 4.527 1 94.62 186 GLU A C 1
ATOM 1528 O O . GLU A 1 186 ? 29.656 17.719 4.773 1 94.62 186 GLU A O 1
ATOM 1533 N N . GLN A 1 187 ? 31.172 16.828 3.438 1 94.44 187 GLN A N 1
ATOM 1534 C CA . GLN A 1 187 ? 30.203 16.562 2.381 1 94.44 187 GLN A CA 1
ATOM 1535 C C . GLN A 1 187 ? 30.109 15.07 2.078 1 94.44 187 GLN A C 1
ATOM 1537 O O . GLN A 1 187 ? 30.938 14.289 2.527 1 94.44 187 GLN A O 1
ATOM 1542 N N . GLY A 1 188 ? 29.094 14.633 1.458 1 93.88 188 GLY A N 1
ATOM 1543 C CA . GLY A 1 188 ? 28.953 13.258 1.009 1 93.88 188 GLY A CA 1
ATOM 1544 C C . GLY A 1 188 ? 29.828 12.93 -0.181 1 93.88 188 GLY A C 1
ATOM 1545 O O . GLY A 1 188 ? 30.594 13.773 -0.648 1 93.88 188 GLY A O 1
ATOM 1546 N N . ASP A 1 189 ? 29.781 11.664 -0.536 1 93.69 189 ASP A N 1
ATOM 1547 C CA . ASP A 1 189 ? 30.484 11.211 -1.731 1 93.69 189 ASP A CA 1
ATOM 1548 C C . ASP A 1 189 ? 29.578 11.297 -2.963 1 93.69 189 ASP A C 1
ATOM 1550 O O . ASP A 1 189 ? 28.391 11.039 -2.881 1 93.69 189 ASP A O 1
ATOM 1554 N N . ILE A 1 190 ? 30.141 11.648 -4.094 1 94.06 190 ILE A N 1
ATOM 1555 C CA . ILE A 1 190 ? 29.375 11.805 -5.328 1 94.06 190 ILE A CA 1
ATOM 1556 C C . ILE A 1 190 ? 28.656 10.5 -5.66 1 94.06 190 ILE A C 1
ATOM 1558 O O . ILE A 1 190 ? 27.625 10.516 -6.336 1 94.06 190 ILE A O 1
ATOM 1562 N N . SER A 1 191 ? 29.109 9.383 -5.109 1 93.88 191 SER A N 1
ATOM 1563 C CA . SER A 1 191 ? 28.516 8.078 -5.383 1 93.88 191 SER A CA 1
ATOM 1564 C C . SER A 1 191 ? 27.344 7.797 -4.445 1 93.88 191 SER A C 1
ATOM 1566 O O . SER A 1 191 ? 26.656 6.781 -4.59 1 93.88 191 SER A O 1
ATOM 1568 N N . ASP A 1 192 ? 27.062 8.672 -3.498 1 96 192 ASP A N 1
ATOM 1569 C CA . ASP A 1 192 ? 25.969 8.453 -2.541 1 96 192 ASP A CA 1
ATOM 1570 C C . ASP A 1 192 ? 24.609 8.625 -3.205 1 96 192 ASP A C 1
ATOM 1572 O O . ASP A 1 192 ? 23.844 9.523 -2.84 1 96 192 ASP A O 1
ATOM 1576 N N . GLN A 1 193 ? 24.328 7.727 -4.152 1 95.69 193 GLN A N 1
ATOM 1577 C CA . GLN A 1 193 ? 23.125 7.742 -4.961 1 95.69 193 GLN A CA 1
ATOM 1578 C C . GLN A 1 193 ? 22.547 6.34 -5.117 1 95.69 193 GLN A C 1
ATOM 1580 O O . GLN A 1 193 ? 23.141 5.363 -4.664 1 95.69 193 GLN A O 1
ATOM 1585 N N . PHE A 1 194 ? 21.375 6.227 -5.738 1 95 194 PHE A N 1
ATOM 1586 C CA . PHE A 1 194 ? 20.766 4.93 -6.047 1 95 194 PHE A CA 1
ATOM 1587 C C . PHE A 1 194 ? 21.469 4.281 -7.23 1 95 194 PHE A C 1
ATOM 1589 O O . PHE A 1 194 ? 21.906 4.969 -8.156 1 95 194 PHE A O 1
ATOM 1596 N N . TYR A 1 195 ? 21.5 3.004 -7.129 1 92.62 195 TYR A N 1
ATOM 1597 C CA . TYR A 1 195 ? 22 2.168 -8.219 1 92.62 195 TYR A CA 1
ATOM 1598 C C . TYR A 1 195 ? 21.016 1.052 -8.539 1 92.62 195 TYR A C 1
ATOM 1600 O O . TYR A 1 195 ? 20.266 0.605 -7.664 1 92.62 195 TYR A O 1
ATOM 1608 N N . SER A 1 196 ? 21 0.637 -9.812 1 86.88 196 SER A N 1
ATOM 1609 C CA . SER A 1 196 ? 20.219 -0.546 -10.164 1 86.88 196 SER A CA 1
ATOM 1610 C C . SER A 1 196 ? 20.812 -1.805 -9.539 1 86.88 196 SER A C 1
ATOM 1612 O O . SER A 1 196 ? 21.938 -1.792 -9.062 1 86.88 196 SER A O 1
ATOM 1614 N N . TYR A 1 197 ? 19.984 -2.773 -9.523 1 83.62 197 TYR A N 1
ATOM 1615 C CA . TYR A 1 197 ? 20.469 -4.039 -8.984 1 83.62 197 TYR A CA 1
ATOM 1616 C C . TYR A 1 197 ? 21.703 -4.512 -9.727 1 83.62 197 TYR A C 1
ATOM 1618 O O . TYR A 1 197 ? 22.688 -4.934 -9.102 1 83.62 197 TYR A O 1
ATOM 1626 N N . ALA A 1 198 ? 21.734 -4.438 -11.031 1 81.81 198 ALA A N 1
ATOM 1627 C CA . ALA A 1 198 ? 22.875 -4.859 -11.852 1 81.81 198 ALA A CA 1
ATOM 1628 C C . ALA A 1 198 ? 24.125 -4.043 -11.531 1 81.81 198 ALA A C 1
ATOM 1630 O O . ALA A 1 198 ? 25.219 -4.59 -11.43 1 81.81 198 ALA A O 1
ATOM 1631 N N . ASP A 1 199 ? 23.906 -2.775 -11.336 1 88.38 199 ASP A N 1
ATOM 1632 C CA . ASP A 1 199 ? 25.031 -1.906 -11 1 88.38 199 ASP A CA 1
ATOM 1633 C C . ASP A 1 199 ? 25.578 -2.244 -9.617 1 88.38 199 ASP A C 1
ATOM 1635 O O . ASP A 1 199 ? 26.797 -2.209 -9.406 1 88.38 199 ASP A O 1
ATOM 1639 N N . MET A 1 200 ? 24.703 -2.541 -8.734 1 90.06 200 MET A N 1
ATOM 1640 C CA . MET A 1 200 ? 25.125 -2.85 -7.371 1 90.06 200 MET A CA 1
ATOM 1641 C C . MET A 1 200 ? 25.906 -4.16 -7.324 1 90.06 200 MET A C 1
ATOM 1643 O O . MET A 1 200 ? 26.875 -4.285 -6.566 1 90.06 200 MET A O 1
ATOM 1647 N N . VAL A 1 201 ? 25.453 -5.105 -8.078 1 86.44 201 VAL A N 1
ATOM 1648 C CA . VAL A 1 201 ? 26.141 -6.383 -8.164 1 86.44 201 VAL A CA 1
ATOM 1649 C C . VAL A 1 201 ? 27.562 -6.168 -8.703 1 86.44 201 VAL A C 1
ATOM 1651 O O . VAL A 1 201 ? 28.516 -6.73 -8.18 1 86.44 201 VAL A O 1
ATOM 1654 N N . ALA A 1 202 ? 27.625 -5.359 -9.758 1 86.38 202 ALA A N 1
ATOM 1655 C CA . ALA A 1 202 ? 28.922 -5.059 -10.344 1 86.38 202 ALA A CA 1
ATOM 1656 C C . ALA A 1 202 ? 29.828 -4.344 -9.336 1 86.38 202 ALA A C 1
ATOM 1658 O O . ALA A 1 202 ? 31.031 -4.598 -9.289 1 86.38 202 ALA A O 1
ATOM 1659 N N . ARG A 1 203 ? 29.234 -3.516 -8.508 1 89.5 203 ARG A N 1
ATOM 1660 C CA . ARG A 1 203 ? 29.984 -2.738 -7.516 1 89.5 203 ARG A CA 1
ATOM 1661 C C . ARG A 1 203 ? 30.469 -3.629 -6.383 1 89.5 203 ARG A C 1
ATOM 1663 O O . ARG A 1 203 ? 31.438 -3.291 -5.699 1 89.5 203 ARG A O 1
ATOM 1670 N N . CYS A 1 204 ? 29.828 -4.719 -6.188 1 89.25 204 CYS A N 1
ATOM 1671 C CA . CYS A 1 204 ? 30.203 -5.633 -5.117 1 89.25 204 CYS A CA 1
ATOM 1672 C C . CYS A 1 204 ? 30.719 -6.953 -5.688 1 89.25 204 CYS A C 1
ATOM 1674 O O . CYS A 1 204 ? 30.469 -8.016 -5.109 1 89.25 204 CYS A O 1
ATOM 1676 N N . GLU A 1 205 ? 31.281 -6.902 -6.805 1 84.81 205 GLU A N 1
ATOM 1677 C CA . GLU A 1 205 ? 31.766 -8.109 -7.465 1 84.81 205 GLU A CA 1
ATOM 1678 C C . GLU A 1 205 ? 32.656 -8.93 -6.527 1 84.81 205 GLU A C 1
ATOM 1680 O O . GLU A 1 205 ? 33.531 -8.383 -5.875 1 84.81 205 GLU A O 1
ATOM 1685 N N . GLY A 1 206 ? 32.438 -10.125 -6.395 1 83.81 206 GLY A N 1
ATOM 1686 C CA . GLY A 1 206 ? 33.188 -11.031 -5.547 1 83.81 206 GLY A CA 1
ATOM 1687 C C . GLY A 1 206 ? 32.719 -11.047 -4.105 1 83.81 206 GLY A C 1
ATOM 1688 O O . GLY A 1 206 ? 33.219 -11.812 -3.287 1 83.81 206 GLY A O 1
ATOM 1689 N N . HIS A 1 207 ? 31.75 -10.195 -3.764 1 90.38 207 HIS A N 1
ATOM 1690 C CA . HIS A 1 207 ? 31.25 -10.078 -2.4 1 90.38 207 HIS A CA 1
ATOM 1691 C C . HIS A 1 207 ? 29.719 -10.102 -2.377 1 90.38 207 HIS A C 1
ATOM 1693 O O . HIS A 1 207 ? 29.094 -9.266 -1.722 1 90.38 207 HIS A O 1
ATOM 1699 N N . SER A 1 208 ? 29.188 -11.07 -3.057 1 85.56 208 SER A N 1
ATOM 1700 C CA . SER A 1 208 ? 27.734 -11.164 -3.236 1 85.56 208 SER A CA 1
ATOM 1701 C C . SER A 1 208 ? 27.031 -11.359 -1.902 1 85.56 208 SER A C 1
ATOM 1703 O O . SER A 1 208 ? 25.844 -11.023 -1.765 1 85.56 208 SER A O 1
ATOM 1705 N N . TYR A 1 209 ? 27.734 -11.852 -0.889 1 87.25 209 TYR A N 1
ATOM 1706 C CA . TYR A 1 209 ? 27.141 -12.086 0.425 1 87.25 209 TYR A CA 1
ATOM 1707 C C . TYR A 1 209 ? 26.688 -10.773 1.057 1 87.25 209 TYR A C 1
ATOM 1709 O O . TYR A 1 209 ? 25.766 -10.758 1.876 1 87.25 209 TYR A O 1
ATOM 1717 N N . LEU A 1 210 ? 27.281 -9.648 0.697 1 93 210 LEU A N 1
ATOM 1718 C CA . LEU A 1 210 ? 26.875 -8.352 1.22 1 93 210 LEU A CA 1
ATOM 1719 C C . LEU A 1 210 ? 25.453 -8.008 0.792 1 93 210 LEU A C 1
ATOM 1721 O O . LEU A 1 210 ? 24.672 -7.484 1.587 1 93 210 LEU A O 1
ATOM 1725 N N . LEU A 1 211 ? 25.156 -8.32 -0.437 1 90.88 211 LEU A N 1
ATOM 1726 C CA . LEU A 1 211 ? 23.828 -8.078 -0.968 1 90.88 211 LEU A CA 1
ATOM 1727 C C . LEU A 1 211 ? 22.797 -9 -0.303 1 90.88 211 LEU A C 1
ATOM 1729 O O . LEU A 1 211 ? 21.734 -8.547 0.097 1 90.88 211 LEU A O 1
ATOM 1733 N N . TYR A 1 212 ? 23.203 -10.211 -0.219 1 87.44 212 TYR A N 1
ATOM 1734 C CA . TYR A 1 212 ? 22.312 -11.211 0.368 1 87.44 212 TYR A CA 1
ATOM 1735 C C . TYR A 1 212 ? 22 -10.875 1.822 1 87.44 212 TYR A C 1
ATOM 1737 O O . TYR A 1 212 ? 20.844 -10.898 2.234 1 87.44 212 TYR A O 1
ATOM 1745 N N . ASN A 1 213 ? 22.984 -10.555 2.584 1 92.06 213 ASN A N 1
ATOM 1746 C CA . ASN A 1 213 ? 22.812 -10.219 3.99 1 92.06 213 ASN A CA 1
ATOM 1747 C C . ASN A 1 213 ? 21.953 -8.961 4.156 1 92.06 213 ASN A C 1
ATOM 1749 O O . ASN A 1 213 ? 21.156 -8.867 5.094 1 92.06 213 ASN A O 1
ATOM 1753 N N . SER A 1 214 ? 22.156 -8 3.309 1 93.94 214 SER A N 1
ATOM 1754 C CA . SER A 1 214 ? 21.406 -6.758 3.371 1 93.94 214 SER A CA 1
ATOM 1755 C C . SER A 1 214 ? 19.922 -7.004 3.119 1 93.94 214 SER A C 1
ATOM 1757 O O . SER A 1 214 ? 19.062 -6.41 3.779 1 93.94 214 SER A O 1
ATOM 1759 N N . GLN A 1 215 ? 19.656 -7.848 2.207 1 89.75 215 GLN A N 1
ATOM 1760 C CA . GLN A 1 215 ? 18.266 -8.195 1.913 1 89.75 215 GLN A CA 1
ATOM 1761 C C . GLN A 1 215 ? 17.609 -8.891 3.104 1 89.75 215 GLN A C 1
ATOM 1763 O O . GLN A 1 215 ? 16.453 -8.617 3.428 1 89.75 215 GLN A O 1
ATOM 1768 N N . ARG A 1 216 ? 18.344 -9.766 3.693 1 89.69 216 ARG A N 1
ATOM 1769 C CA . ARG A 1 216 ? 17.828 -10.477 4.863 1 89.69 216 ARG A CA 1
ATOM 1770 C C . ARG A 1 216 ? 17.547 -9.516 6.008 1 89.69 216 ARG A C 1
ATOM 1772 O O . ARG A 1 216 ? 16.562 -9.664 6.727 1 89.69 216 ARG A O 1
ATOM 1779 N N . LEU A 1 217 ? 18.453 -8.609 6.16 1 94.12 217 LEU A N 1
ATOM 1780 C CA . LEU A 1 217 ? 18.297 -7.598 7.195 1 94.12 217 LEU A CA 1
ATOM 1781 C C . LEU A 1 217 ? 17.031 -6.781 6.973 1 94.12 217 LEU A C 1
ATOM 1783 O O . LEU A 1 217 ? 16.25 -6.57 7.906 1 94.12 217 LEU A O 1
ATOM 1787 N N . LEU A 1 218 ? 16.797 -6.363 5.785 1 93.5 218 LEU A N 1
ATOM 1788 C CA . LEU A 1 218 ? 15.625 -5.562 5.457 1 93.5 218 LEU A CA 1
ATOM 1789 C C . LEU A 1 218 ? 14.344 -6.387 5.582 1 93.5 218 LEU A C 1
ATOM 1791 O O . LEU A 1 218 ? 13.312 -5.875 6.016 1 93.5 218 LEU A O 1
ATOM 1795 N N . GLU A 1 219 ? 14.422 -7.637 5.258 1 88.44 219 GLU A N 1
ATOM 1796 C CA . GLU A 1 219 ? 13.273 -8.531 5.383 1 88.44 219 GLU A CA 1
ATOM 1797 C C . GLU A 1 219 ? 12.852 -8.695 6.844 1 88.44 219 GLU A C 1
ATOM 1799 O O . GLU A 1 219 ? 11.672 -8.852 7.137 1 88.44 219 GLU A O 1
ATOM 1804 N N . ALA A 1 220 ? 13.805 -8.68 7.688 1 91.69 220 ALA A N 1
ATOM 1805 C CA . ALA A 1 220 ? 13.547 -8.883 9.109 1 91.69 220 ALA A CA 1
ATOM 1806 C C . ALA A 1 220 ? 12.867 -7.664 9.727 1 91.69 220 ALA A C 1
ATOM 1808 O O . ALA A 1 220 ? 12.32 -7.742 10.828 1 91.69 220 ALA A O 1
ATOM 1809 N N . CYS A 1 221 ? 12.906 -6.551 9.039 1 93.62 221 CYS A N 1
ATOM 1810 C CA . CYS A 1 221 ? 12.258 -5.336 9.523 1 93.62 221 CYS A CA 1
ATOM 1811 C C . CYS A 1 221 ? 10.805 -5.277 9.055 1 93.62 221 CYS A C 1
ATOM 1813 O O . CYS A 1 221 ? 10.539 -5.027 7.879 1 93.62 221 CYS A O 1
ATOM 1815 N N . GLN A 1 222 ? 9.914 -5.488 10.031 1 88.75 222 GLN A N 1
ATOM 1816 C CA . GLN A 1 222 ? 8.484 -5.516 9.727 1 88.75 222 GLN A CA 1
ATOM 1817 C C . GLN A 1 222 ? 7.734 -4.445 10.516 1 88.75 222 GLN A C 1
ATOM 1819 O O . GLN A 1 222 ? 7.379 -4.656 11.672 1 88.75 222 GLN A O 1
ATOM 1824 N N . PHE A 1 223 ? 7.473 -3.361 9.867 1 87.75 223 PHE A N 1
ATOM 1825 C CA . PHE A 1 223 ? 6.805 -2.234 10.508 1 87.75 223 PHE A CA 1
ATOM 1826 C C . PHE A 1 223 ? 5.457 -1.961 9.852 1 87.75 223 PHE A C 1
ATOM 1828 O O . PHE A 1 223 ? 5.359 -1.881 8.625 1 87.75 223 PHE A O 1
ATOM 1835 N N . SER A 1 224 ? 4.328 -2.027 10.625 1 85.69 224 SER A N 1
ATOM 1836 C CA . SER A 1 224 ? 2.982 -1.668 10.188 1 85.69 224 SER A CA 1
ATOM 1837 C C . SER A 1 224 ? 2.404 -0.548 11.047 1 85.69 224 SER A C 1
ATOM 1839 O O . SER A 1 224 ? 2.707 -0.452 12.234 1 85.69 224 SER A O 1
ATOM 1841 N N . PHE A 1 225 ? 1.659 0.371 10.406 1 88.06 225 PHE A N 1
ATOM 1842 C CA . PHE A 1 225 ? 1.063 1.486 11.133 1 88.06 225 PHE A CA 1
ATOM 1843 C C . PHE A 1 225 ? -0.374 1.718 10.688 1 88.06 225 PHE A C 1
ATOM 1845 O O . PHE A 1 225 ? -0.67 1.682 9.492 1 88.06 225 PHE A O 1
ATOM 1852 N N . TYR A 1 226 ? -1.3 1.85 11.664 1 86.69 226 TYR A N 1
ATOM 1853 C CA . TYR A 1 226 ? -2.691 2.193 11.398 1 86.69 226 TYR A CA 1
ATOM 1854 C C . TYR A 1 226 ? -2.887 3.705 11.383 1 86.69 226 TYR A C 1
ATOM 1856 O O . TYR A 1 226 ? -2.807 4.359 12.422 1 86.69 226 TYR A O 1
ATOM 1864 N N . PHE A 1 227 ? -3.217 4.168 10.227 1 85.75 227 PHE A N 1
ATOM 1865 C CA . PHE A 1 227 ? -3.412 5.605 10.078 1 85.75 227 PHE A CA 1
ATOM 1866 C C . PHE A 1 227 ? -4.824 6.004 10.492 1 85.75 227 PHE A C 1
ATOM 1868 O O . PHE A 1 227 ? -5.699 5.148 10.633 1 85.75 227 PHE A O 1
ATOM 1875 N N . GLN A 1 228 ? -5.18 7.211 10.867 1 74.19 228 GLN A N 1
ATOM 1876 C CA . GLN A 1 228 ? -6.453 7.91 11.008 1 74.19 228 GLN A CA 1
ATOM 1877 C C . GLN A 1 228 ? -7.055 7.676 12.391 1 74.19 228 GLN A C 1
ATOM 1879 O O . GLN A 1 228 ? -7.836 8.492 12.883 1 74.19 228 GLN A O 1
ATOM 1884 N N . ALA A 1 229 ? -6.691 6.504 13.125 1 79.88 229 ALA A N 1
ATOM 1885 C CA . ALA A 1 229 ? -7.262 6.32 14.453 1 79.88 229 ALA A CA 1
ATOM 1886 C C . ALA A 1 229 ? -6.781 7.406 15.414 1 79.88 229 ALA A C 1
ATOM 1888 O O . ALA A 1 229 ? -5.645 7.875 15.312 1 79.88 229 ALA A O 1
ATOM 1889 N N . VAL A 1 230 ? -7.691 7.773 16.312 1 87.44 230 VAL A N 1
ATOM 1890 C CA . VAL A 1 230 ? -7.344 8.797 17.297 1 87.44 230 VAL A CA 1
ATOM 1891 C C . VAL A 1 230 ? -6.297 8.25 18.266 1 87.44 230 VAL A C 1
ATOM 1893 O O . VAL A 1 230 ? -6.523 7.23 18.922 1 87.44 230 VAL A O 1
ATOM 1896 N N . LYS A 1 231 ? -5.191 8.945 18.359 1 92.56 231 LYS A N 1
ATOM 1897 C CA . LYS A 1 231 ? -4.086 8.477 19.203 1 92.56 231 LYS A CA 1
ATOM 1898 C C . LYS A 1 231 ? -3.836 9.43 20.359 1 92.56 231 LYS A C 1
ATOM 1900 O O . LYS A 1 231 ? -2.891 9.242 21.125 1 92.56 231 LYS A O 1
ATOM 1905 N N . ASN A 1 232 ? -4.703 10.359 20.484 1 94.44 232 ASN A N 1
ATOM 1906 C CA . ASN A 1 232 ? -4.621 11.258 21.641 1 94.44 232 ASN A CA 1
ATOM 1907 C C . ASN A 1 232 ? -4.82 10.5 22.953 1 94.44 232 ASN A C 1
ATOM 1909 O O . ASN A 1 232 ? -5.316 9.375 22.953 1 94.44 232 ASN A O 1
ATOM 1913 N N . LYS A 1 233 ? -4.375 11.156 24 1 94.75 233 LYS A N 1
ATOM 1914 C CA . LYS A 1 233 ? -4.52 10.586 25.344 1 94.75 233 LYS A CA 1
ATOM 1915 C C . LYS A 1 233 ? -5.965 10.164 25.609 1 94.75 233 LYS A C 1
ATOM 1917 O O . LYS A 1 233 ? -6.898 10.914 25.312 1 94.75 233 LYS A O 1
ATOM 1922 N N . ARG A 1 234 ? -6.117 8.984 26.078 1 90.62 234 ARG A N 1
ATOM 1923 C CA . ARG A 1 234 ? -7.41 8.43 26.469 1 90.62 234 ARG A CA 1
ATOM 1924 C C . ARG A 1 234 ? -7.371 7.883 27.891 1 90.62 234 ARG A C 1
ATOM 1926 O O . ARG A 1 234 ? -6.336 7.945 28.562 1 90.62 234 ARG A O 1
ATOM 1933 N N . ASP A 1 235 ? -8.453 7.508 28.422 1 88 235 ASP A N 1
ATOM 1934 C CA . ASP A 1 235 ? -8.57 6.898 29.75 1 88 235 ASP A CA 1
ATOM 1935 C C . ASP A 1 235 ? -8.008 7.824 30.828 1 88 235 ASP A C 1
ATOM 1937 O O . ASP A 1 235 ? -7.191 7.406 31.656 1 88 235 ASP A O 1
ATOM 1941 N N . ILE A 1 236 ? -8.383 9.031 30.672 1 90.94 236 ILE A N 1
ATOM 1942 C CA . ILE A 1 236 ? -7.895 10.039 31.594 1 90.94 236 ILE A CA 1
ATOM 1943 C C . ILE A 1 236 ? -8.281 9.664 33.031 1 90.94 236 ILE A C 1
ATOM 1945 O O . ILE A 1 236 ? -7.504 9.859 33.969 1 90.94 236 ILE A O 1
ATOM 1949 N N . LEU A 1 237 ? -9.461 9.125 33.188 1 90.62 237 LEU A N 1
ATOM 1950 C CA . LEU A 1 237 ? -9.953 8.75 34.5 1 90.62 237 LEU A CA 1
ATOM 1951 C C . LEU A 1 237 ? -9.867 7.238 34.719 1 90.62 237 LEU A C 1
ATOM 1953 O O . LEU A 1 237 ? -10.492 6.695 35.625 1 90.62 237 LEU A O 1
ATOM 1957 N N . GLY A 1 238 ? -9.211 6.496 33.844 1 81.38 238 GLY A N 1
ATOM 1958 C CA . GLY A 1 238 ? -8.977 5.07 34 1 81.38 238 GLY A CA 1
ATOM 1959 C C . GLY A 1 238 ? -9.555 4.234 32.875 1 81.38 238 GLY A C 1
ATOM 1960 O O . GLY A 1 238 ? -9.062 3.145 32.594 1 81.38 238 GLY A O 1
ATOM 1961 N N . SER A 1 239 ? -10.734 4.668 32.344 1 84 239 SER A N 1
ATOM 1962 C CA . SER A 1 239 ? -11.336 3.949 31.234 1 84 239 SER A CA 1
ATOM 1963 C C . SER A 1 239 ? -12.117 4.891 30.328 1 84 239 SER A C 1
ATOM 1965 O O . SER A 1 239 ? -12.469 6 30.734 1 84 239 SER A O 1
ATOM 1967 N N . ASP A 1 240 ? -12.414 4.473 29.141 1 82.62 240 ASP A N 1
ATOM 1968 C CA . ASP A 1 240 ? -13.188 5.258 28.188 1 82.62 240 ASP A CA 1
ATOM 1969 C C . ASP A 1 240 ? -14.594 5.527 28.719 1 82.62 240 ASP A C 1
ATOM 1971 O O . ASP A 1 240 ? -15.164 6.594 28.469 1 82.62 240 ASP A O 1
ATOM 1975 N N . TRP A 1 241 ? -15.078 4.59 29.469 1 81.81 241 TRP A N 1
ATOM 1976 C CA . TRP A 1 241 ? -16.422 4.738 30 1 81.81 241 TRP A CA 1
ATOM 1977 C C . TRP A 1 241 ? -16.453 5.766 31.125 1 81.81 241 TRP A C 1
ATOM 1979 O O . TRP A 1 241 ? -17.391 6.555 31.234 1 81.81 241 TRP A O 1
ATOM 1989 N N . GLU A 1 242 ? -15.484 5.652 31.891 1 88.56 242 GLU A N 1
ATOM 1990 C CA . GLU A 1 242 ? -15.406 6.641 32.969 1 88.56 242 GLU A CA 1
ATOM 1991 C C . GLU A 1 242 ? -15.211 8.047 32.406 1 88.56 242 GLU A C 1
ATOM 1993 O O . GLU A 1 242 ? -15.773 9.008 32.938 1 88.56 242 GLU A O 1
ATOM 1998 N N . ASP A 1 243 ? -14.43 8.109 31.359 1 93.19 243 ASP A N 1
ATOM 1999 C CA . ASP A 1 243 ? -14.25 9.398 30.688 1 93.19 243 ASP A CA 1
ATOM 2000 C C . ASP A 1 243 ? -15.578 9.93 30.156 1 93.19 243 ASP A C 1
ATOM 2002 O O . ASP A 1 243 ? -15.891 11.109 30.328 1 93.19 243 ASP A O 1
ATOM 2006 N N . PHE A 1 244 ? -16.359 9.078 29.562 1 92.88 244 PHE A N 1
ATOM 2007 C CA . PHE A 1 244 ? -17.625 9.492 28.969 1 92.88 244 PHE A CA 1
ATOM 2008 C C . PHE A 1 244 ? -18.625 9.898 30.047 1 92.88 244 PHE A C 1
ATOM 2010 O O . PHE A 1 244 ? -19.328 10.898 29.906 1 92.88 244 PHE A O 1
ATOM 2017 N N . ASP A 1 245 ? -18.656 9.102 31.062 1 93.06 245 ASP A N 1
ATOM 2018 C CA . ASP A 1 245 ? -19.562 9.43 32.188 1 93.06 245 ASP A CA 1
ATOM 2019 C C . ASP A 1 245 ? -19.203 10.781 32.781 1 93.06 245 ASP A C 1
ATOM 2021 O O . ASP A 1 245 ? -20.094 11.57 33.125 1 93.06 245 ASP A O 1
ATOM 2025 N N . CYS A 1 246 ? -17.984 10.953 32.906 1 95.94 246 CYS A N 1
ATOM 2026 C CA . CYS A 1 246 ? -17.516 12.227 33.469 1 95.94 246 CYS A CA 1
ATOM 2027 C C . CYS A 1 246 ? -17.875 13.383 32.531 1 95.94 246 CYS A C 1
ATOM 2029 O O . CYS A 1 246 ? -18.375 14.414 33 1 95.94 246 CYS A O 1
ATOM 2031 N N . LEU A 1 247 ? -17.594 13.242 31.266 1 97 247 LEU A N 1
ATOM 2032 C CA . LEU A 1 247 ? -17.922 14.289 30.297 1 97 247 LEU A CA 1
ATOM 2033 C C . LEU A 1 247 ? -19.406 14.617 30.344 1 97 247 LEU A C 1
ATOM 2035 O O . LEU A 1 247 ? -19.781 15.789 30.328 1 97 247 LEU A O 1
ATOM 2039 N N . ARG A 1 248 ? -20.188 13.578 30.344 1 96.5 248 ARG A N 1
ATOM 2040 C CA . ARG A 1 248 ? -21.641 13.758 30.375 1 96.5 248 ARG A CA 1
ATOM 2041 C C . ARG A 1 248 ? -22.062 14.492 31.641 1 96.5 248 ARG A C 1
ATOM 2043 O O . ARG A 1 248 ? -22.844 15.453 31.578 1 96.5 248 ARG A O 1
ATOM 2050 N N . GLN A 1 249 ? -21.562 14.102 32.719 1 96.69 249 GLN A N 1
ATOM 2051 C CA . GLN A 1 249 ? -21.906 14.719 34 1 96.69 249 GLN A CA 1
ATOM 2052 C C . GLN A 1 249 ? -21.5 16.188 34.031 1 96.69 249 GLN A C 1
ATOM 2054 O O . GLN A 1 249 ? -22.297 17.047 34.406 1 96.69 249 GLN A O 1
ATOM 2059 N N . GLU A 1 250 ? -20.266 16.453 33.688 1 97.31 250 GLU A N 1
ATOM 2060 C CA . GLU A 1 250 ? -19.75 17.828 33.688 1 97.31 250 GLU A CA 1
ATOM 2061 C C . GLU A 1 250 ? -20.516 18.703 32.719 1 97.31 250 GLU A C 1
ATOM 2063 O O . GLU A 1 250 ? -20.719 19.891 32.969 1 97.31 250 GLU A O 1
ATOM 2068 N N . THR A 1 251 ? -20.859 18.141 31.562 1 97.75 251 THR A N 1
ATOM 2069 C CA . THR A 1 251 ? -21.609 18.891 30.562 1 97.75 251 THR A CA 1
ATOM 2070 C C . THR A 1 251 ? -22.984 19.297 31.094 1 97.75 251 THR A C 1
ATOM 2072 O O . THR A 1 251 ? -23.406 20.438 30.953 1 97.75 251 THR A O 1
ATOM 2075 N N . PHE A 1 252 ? -23.656 18.375 31.734 1 96.62 252 PHE A N 1
ATOM 2076 C CA . PHE A 1 252 ? -25 18.672 32.25 1 96.62 252 PHE A CA 1
ATOM 2077 C C . PHE A 1 252 ? -24.922 19.625 33.438 1 96.62 252 PHE A C 1
ATOM 2079 O O . PHE A 1 252 ? -25.797 20.469 33.625 1 96.62 252 PHE A O 1
ATOM 2086 N N . LYS A 1 253 ? -23.938 19.438 34.281 1 95.75 253 LYS A N 1
ATOM 2087 C CA . LYS A 1 253 ? -23.719 20.406 35.344 1 95.75 253 LYS A CA 1
ATOM 2088 C C . LYS A 1 253 ? -23.531 21.812 34.75 1 95.75 253 LYS A C 1
ATOM 2090 O O . LYS A 1 253 ? -24.109 22.781 35.281 1 95.75 253 LYS A O 1
ATOM 2095 N N . GLY A 1 254 ? -22.688 21.922 33.719 1 95.81 254 GLY A N 1
ATOM 2096 C CA . GLY A 1 254 ? -22.5 23.203 33.062 1 95.81 254 GLY A CA 1
ATOM 2097 C C . GLY A 1 254 ? -23.766 23.734 32.406 1 95.81 254 GLY A C 1
ATOM 2098 O O . GLY A 1 254 ? -24 24.938 32.375 1 95.81 254 GLY A O 1
ATOM 2099 N N . ALA A 1 255 ? -24.594 22.828 31.875 1 96.31 255 ALA A N 1
ATOM 2100 C CA . ALA A 1 255 ? -25.844 23.219 31.234 1 96.31 255 ALA A CA 1
ATOM 2101 C C . ALA A 1 255 ? -26.797 23.859 32.219 1 96.31 255 ALA A C 1
ATOM 2103 O O . ALA A 1 255 ? -27.484 24.844 31.906 1 96.31 255 ALA A O 1
ATOM 2104 N N . ILE A 1 256 ? -26.797 23.312 33.375 1 94.06 256 ILE A N 1
ATOM 2105 C CA . ILE A 1 256 ? -27.672 23.828 34.406 1 94.06 256 ILE A CA 1
ATOM 2106 C C . ILE A 1 256 ? -27.219 25.234 34.812 1 94.06 256 ILE A C 1
ATOM 2108 O O . ILE A 1 256 ? -28.031 26.109 35.125 1 94.06 256 ILE A O 1
ATOM 2112 N N . ASN A 1 257 ? -26 25.453 34.844 1 91.38 257 ASN A N 1
ATOM 2113 C CA . ASN A 1 257 ? -25.438 26.75 35.219 1 91.38 257 ASN A CA 1
ATOM 2114 C C . ASN A 1 257 ? -25.656 27.797 34.125 1 91.38 257 ASN A C 1
ATOM 2116 O O . ASN A 1 257 ? -25.875 28.969 34.406 1 91.38 257 ASN A O 1
ATOM 2120 N N . ARG A 1 258 ? -25.562 27.453 32.875 1 91.06 258 ARG A N 1
ATOM 2121 C CA . ARG A 1 258 ? -25.594 28.391 31.766 1 91.06 258 ARG A CA 1
ATOM 2122 C C . ARG A 1 258 ? -27.016 28.656 31.281 1 91.06 258 ARG A C 1
ATOM 2124 O O . ARG A 1 258 ? -27.328 29.75 30.812 1 91.06 258 ARG A O 1
ATOM 2131 N N . TYR A 1 259 ? -27.828 27.609 31.422 1 92.25 259 TYR A N 1
ATOM 2132 C CA . TYR A 1 259 ? -29.203 27.734 30.953 1 92.25 259 TYR A CA 1
ATOM 2133 C C . TYR A 1 259 ? -30.172 27.75 32.125 1 92.25 259 TYR A C 1
ATOM 2135 O O . TYR A 1 259 ? -30.172 26.828 32.938 1 92.25 259 TYR A O 1
ATOM 2143 N N . PRO A 1 260 ? -30.969 28.828 32.219 1 85.75 260 PRO A N 1
ATOM 2144 C CA . PRO A 1 260 ? -31.969 28.875 33.281 1 85.75 260 PRO A CA 1
ATOM 2145 C C . PRO A 1 260 ? -32.938 27.703 33.219 1 85.75 260 PRO A C 1
ATOM 2147 O O . PRO A 1 260 ? -33.312 27.125 34.25 1 85.75 260 PRO A O 1
ATOM 2150 N N . ASP A 1 261 ? -33.438 27.391 31.953 1 89.56 261 ASP A N 1
ATOM 2151 C CA . ASP A 1 261 ? -34.344 26.281 31.719 1 89.56 261 ASP A CA 1
ATOM 2152 C C . ASP A 1 261 ? -33.812 25.344 30.641 1 89.56 261 ASP A C 1
ATOM 2154 O O . ASP A 1 261 ? -33.469 25.781 29.547 1 89.56 261 ASP A O 1
ATOM 2158 N N . LEU A 1 262 ? -33.656 24.094 31.062 1 92.38 262 LEU A N 1
ATOM 2159 C CA . LEU A 1 262 ? -33.188 23.094 30.109 1 92.38 262 LEU A CA 1
ATOM 2160 C C . LEU A 1 262 ? -34.344 22.625 29.219 1 92.38 262 LEU A C 1
ATOM 2162 O O . LEU A 1 262 ? -34.906 21.547 29.438 1 92.38 262 LEU A O 1
ATOM 2166 N N . THR A 1 263 ? -34.594 23.297 28.188 1 93.62 263 THR A N 1
ATOM 2167 C CA . THR A 1 263 ? -35.656 22.969 27.266 1 93.62 263 THR A CA 1
ATOM 2168 C C . THR A 1 263 ? -35.375 21.656 26.531 1 93.62 263 THR A C 1
ATOM 2170 O O . THR A 1 263 ? -34.219 21.219 26.5 1 93.62 263 THR A O 1
ATOM 2173 N N . PRO A 1 264 ? -36.375 21.047 26 1 93.81 264 PRO A N 1
ATOM 2174 C CA . PRO A 1 264 ? -36.156 19.812 25.234 1 93.81 264 PRO A CA 1
ATOM 2175 C C . PRO A 1 264 ? -35.219 20 24.047 1 93.81 264 PRO A C 1
ATOM 2177 O O . PRO A 1 264 ? -34.469 19.078 23.703 1 93.81 264 PRO A O 1
ATOM 2180 N N . GLU A 1 265 ? -35.25 21.094 23.453 1 93.62 265 GLU A N 1
ATOM 2181 C CA . GLU A 1 265 ? -34.375 21.375 22.328 1 93.62 265 GLU A CA 1
ATOM 2182 C C . GLU A 1 265 ? -32.906 21.344 22.766 1 93.62 265 GLU A C 1
ATOM 2184 O O . GLU A 1 265 ? -32.062 20.766 22.078 1 93.62 265 GLU A O 1
ATOM 2189 N N . ILE A 1 266 ? -32.625 21.953 23.906 1 95.75 266 ILE A N 1
ATOM 2190 C CA . ILE A 1 266 ? -31.266 22 24.438 1 95.75 266 ILE A CA 1
ATOM 2191 C C . ILE A 1 266 ? -30.828 20.594 24.812 1 95.75 266 ILE A C 1
ATOM 2193 O O . ILE A 1 266 ? -29.719 20.172 24.484 1 95.75 266 ILE A O 1
ATOM 2197 N N . SER A 1 267 ? -31.688 19.859 25.453 1 95.38 267 SER A N 1
ATOM 2198 C CA . SER A 1 267 ? -31.359 18.5 25.891 1 95.38 267 SER A CA 1
ATOM 2199 C C . SER A 1 267 ? -31.094 17.578 24.703 1 95.38 267 SER A C 1
ATOM 2201 O O . SER A 1 267 ? -30.172 16.766 24.734 1 95.38 267 SER A O 1
ATOM 2203 N N . LYS A 1 268 ? -31.938 17.703 23.766 1 94.38 268 LYS A N 1
ATOM 2204 C CA . LYS A 1 268 ? -31.766 16.891 22.562 1 94.38 268 LYS A CA 1
ATOM 2205 C C . LYS A 1 268 ? -30.453 17.203 21.875 1 94.38 268 LYS A C 1
ATOM 2207 O O . LYS A 1 268 ? -29.766 16.281 21.406 1 94.38 268 LYS A O 1
ATOM 2212 N N . ARG A 1 269 ? -30.156 18.469 21.734 1 95.44 269 ARG A N 1
ATOM 2213 C CA . ARG A 1 269 ? -28.891 18.875 21.125 1 95.44 269 ARG A CA 1
ATOM 2214 C C . ARG A 1 269 ? -27.703 18.359 21.906 1 95.44 269 ARG A C 1
ATOM 2216 O O . ARG A 1 269 ? -26.719 17.875 21.328 1 95.44 269 ARG A O 1
ATOM 2223 N N . LEU A 1 270 ? -27.781 18.438 23.203 1 96.69 270 LEU A N 1
ATOM 2224 C CA . LEU A 1 270 ? -26.703 17.953 24.062 1 96.69 270 LEU A CA 1
ATOM 2225 C C . LEU A 1 270 ? -26.484 16.453 23.859 1 96.69 270 LEU A C 1
ATOM 2227 O O . LEU A 1 270 ? -25.344 16.016 23.688 1 96.69 270 LEU A O 1
ATOM 2231 N N . GLU A 1 271 ? -27.5 15.711 23.875 1 93.75 271 GLU A N 1
ATOM 2232 C CA . GLU A 1 271 ? -27.406 14.258 23.719 1 93.75 271 GLU A CA 1
ATOM 2233 C C . GLU A 1 271 ? -26.844 13.883 22.344 1 93.75 271 GLU A C 1
ATOM 2235 O O . GLU A 1 271 ? -26.031 12.969 22.234 1 93.75 271 GLU A O 1
ATOM 2240 N N . LYS A 1 272 ? -27.344 14.555 21.375 1 91.06 272 LYS A N 1
ATOM 2241 C CA . LYS A 1 272 ? -26.875 14.289 20.016 1 91.06 272 LYS A CA 1
ATOM 2242 C C . LYS A 1 272 ? -25.375 14.547 19.906 1 91.06 272 LYS A C 1
ATOM 2244 O O . LYS A 1 272 ? -24.641 13.742 19.312 1 91.06 272 LYS A O 1
ATOM 2249 N N . GLU A 1 273 ? -24.891 15.672 20.438 1 94.56 273 GLU A N 1
ATOM 2250 C CA . GLU A 1 273 ? -23.469 16 20.359 1 94.56 273 GLU A CA 1
ATOM 2251 C C . GLU A 1 273 ? -22.641 15 21.156 1 94.56 273 GLU A C 1
ATOM 2253 O O . GLU A 1 273 ? -21.594 14.547 20.688 1 94.56 273 GLU A O 1
ATOM 2258 N N . LEU A 1 274 ? -23.125 14.641 22.344 1 94.31 274 LEU A N 1
ATOM 2259 C CA . LEU A 1 274 ? -22.406 13.695 23.188 1 94.31 274 LEU A CA 1
ATOM 2260 C C . LEU A 1 274 ? -22.266 12.344 22.484 1 94.31 274 LEU A C 1
ATOM 2262 O O . LEU A 1 274 ? -21.203 11.711 22.562 1 94.31 274 LEU A O 1
ATOM 2266 N N . GLU A 1 275 ? -23.266 11.945 21.906 1 88.5 275 GLU A N 1
ATOM 2267 C CA . GLU A 1 275 ? -23.234 10.68 21.172 1 88.5 275 GLU A CA 1
ATOM 2268 C C . GLU A 1 275 ? -22.203 10.727 20.047 1 88.5 275 GLU A C 1
ATOM 2270 O O . GLU A 1 275 ? -21.422 9.789 19.875 1 88.5 275 GLU A O 1
ATOM 2275 N N . LEU A 1 276 ? -22.234 11.734 19.281 1 88.56 276 LEU A N 1
ATOM 2276 C CA . LEU A 1 276 ? -21.312 11.867 18.172 1 88.56 276 LEU A CA 1
ATOM 2277 C C . LEU A 1 276 ? -19.859 11.969 18.656 1 88.56 276 LEU A C 1
ATOM 2279 O O . LEU A 1 276 ? -18.953 11.453 18.016 1 88.56 276 LEU A O 1
ATOM 2283 N N . ILE A 1 277 ? -19.656 12.68 19.75 1 92 277 ILE A N 1
ATOM 2284 C CA . ILE A 1 277 ? -18.328 12.828 20.344 1 92 277 ILE A CA 1
ATOM 2285 C C . ILE A 1 277 ? -17.781 11.461 20.734 1 92 277 ILE A C 1
ATOM 2287 O O . ILE A 1 277 ? -16.609 11.164 20.5 1 92 277 ILE A O 1
ATOM 2291 N N . GLN A 1 278 ? -18.594 10.664 21.281 1 88.25 278 GLN A N 1
ATOM 2292 C CA . GLN A 1 278 ? -18.188 9.312 21.672 1 88.25 278 GLN A CA 1
ATOM 2293 C C . GLN A 1 278 ? -17.906 8.453 20.438 1 88.25 278 GLN A C 1
ATOM 2295 O O . GLN A 1 278 ? -16.906 7.734 20.391 1 88.25 278 GLN A O 1
ATOM 2300 N N . GLN A 1 279 ? -18.844 8.602 19.547 1 83.06 279 GLN A N 1
ATOM 2301 C CA . GLN A 1 279 ? -18.719 7.828 18.312 1 83.06 279 GLN A CA 1
ATOM 2302 C C . GLN A 1 279 ? -17.406 8.117 17.609 1 83.06 279 GLN A C 1
ATOM 2304 O O . GLN A 1 279 ? -16.797 7.215 17.016 1 83.06 279 GLN A O 1
ATOM 2309 N N . LYS A 1 280 ? -16.953 9.312 17.641 1 87.06 280 LYS A N 1
ATOM 2310 C CA . LYS A 1 280 ? -15.773 9.734 16.906 1 87.06 280 LYS A CA 1
ATOM 2311 C C . LYS A 1 280 ? -14.516 9.633 17.766 1 87.06 280 LYS A C 1
ATOM 2313 O O . LYS A 1 280 ? -13.406 9.883 17.297 1 87.06 280 LYS A O 1
ATOM 2318 N N . GLY A 1 281 ? -14.648 9.328 19.078 1 86.19 281 GLY A N 1
ATOM 2319 C CA . GLY A 1 281 ? -13.516 9.094 19.969 1 86.19 281 GLY A CA 1
ATOM 2320 C C . GLY A 1 281 ? -12.906 10.375 20.5 1 86.19 281 GLY A C 1
ATOM 2321 O O . GLY A 1 281 ? -11.695 10.445 20.734 1 86.19 281 GLY A O 1
ATOM 2322 N N . PHE A 1 282 ? -13.711 11.414 20.734 1 92.06 282 PHE A N 1
ATOM 2323 C CA . PHE A 1 282 ? -13.172 12.703 21.141 1 92.06 282 PHE A CA 1
ATOM 2324 C C . PHE A 1 282 ? -13.523 13.008 22.594 1 92.06 282 PHE A C 1
ATOM 2326 O O . PHE A 1 282 ? -13.391 14.141 23.047 1 92.06 282 PHE A O 1
ATOM 2333 N N . VAL A 1 283 ? -13.945 11.953 23.312 1 93.62 283 VAL A N 1
ATOM 2334 C CA . VAL A 1 283 ? -14.375 12.148 24.688 1 93.62 283 VAL A CA 1
ATOM 2335 C C . VAL A 1 283 ? -13.211 12.703 25.516 1 93.62 283 VAL A C 1
ATOM 2337 O O . VAL A 1 283 ? -13.336 13.758 26.141 1 93.62 283 VAL A O 1
ATOM 2340 N N . SER A 1 284 ? -12.125 12.031 25.484 1 94.31 284 SER A N 1
ATOM 2341 C CA . SER A 1 284 ? -10.969 12.453 26.266 1 94.31 284 SER A CA 1
ATOM 2342 C C . SER A 1 284 ? -10.422 13.789 25.766 1 94.31 284 SER A C 1
ATOM 2344 O O . SER A 1 284 ? -9.898 14.578 26.547 1 94.31 284 SER A O 1
ATOM 2346 N N . TYR A 1 285 ? -10.555 14.016 24.516 1 94.88 285 TYR A N 1
ATOM 2347 C CA . TYR A 1 285 ? -10.133 15.289 23.938 1 94.88 285 TYR A CA 1
ATOM 2348 C C . TYR A 1 285 ? -10.883 16.453 24.562 1 94.88 285 TYR A C 1
ATOM 2350 O O . TYR A 1 285 ? -10.281 17.469 24.922 1 94.88 285 TYR A O 1
ATOM 2358 N N . PHE A 1 286 ? -12.164 16.312 24.75 1 96.31 286 PHE A N 1
ATOM 2359 C CA . PHE A 1 286 ? -12.992 17.312 25.406 1 96.31 286 PHE A CA 1
ATOM 2360 C C . PHE A 1 286 ? -12.617 17.453 26.875 1 96.31 286 PHE A C 1
ATOM 2362 O O . PHE A 1 286 ? -12.547 18.562 27.406 1 96.31 286 PHE A O 1
ATOM 2369 N N . LEU A 1 287 ? -12.367 16.344 27.453 1 96.81 287 LEU A N 1
ATOM 2370 C CA . LEU A 1 287 ? -12.055 16.359 28.891 1 96.81 287 LEU A CA 1
ATOM 2371 C C . LEU A 1 287 ? -10.719 17.047 29.141 1 96.81 287 LEU A C 1
ATOM 2373 O O . LEU A 1 287 ? -10.555 17.734 30.156 1 96.81 287 LEU A O 1
ATOM 2377 N N . ILE A 1 288 ? -9.758 16.828 28.297 1 96.81 288 ILE A N 1
ATOM 2378 C CA . ILE A 1 288 ? -8.461 17.469 28.453 1 96.81 288 ILE A CA 1
ATOM 2379 C C . ILE A 1 288 ? -8.602 18.969 28.312 1 96.81 288 ILE A C 1
ATOM 2381 O O . ILE A 1 288 ? -8.031 19.734 29.094 1 96.81 288 ILE A O 1
ATOM 2385 N N . ASN A 1 289 ? -9.344 19.422 27.344 1 96.62 289 ASN A N 1
ATOM 2386 C CA . ASN A 1 289 ? -9.594 20.844 27.188 1 96.62 289 ASN A CA 1
ATOM 2387 C C . ASN A 1 289 ? -10.312 21.422 28.406 1 96.62 289 ASN A C 1
ATOM 2389 O O . ASN A 1 289 ? -10.023 22.531 28.844 1 96.62 289 ASN A O 1
ATOM 2393 N N . TYR A 1 290 ? -11.281 20.688 28.891 1 96.94 290 TYR A N 1
ATOM 2394 C CA . TYR A 1 290 ? -11.992 21.078 30.094 1 96.94 290 TYR A CA 1
ATOM 2395 C C . TYR A 1 290 ? -11.039 21.25 31.266 1 96.94 290 TYR A C 1
ATOM 2397 O O . TYR A 1 290 ? -11.148 22.188 32.062 1 96.94 290 TYR A O 1
ATOM 2405 N N . ASP A 1 291 ? -10.133 20.344 31.328 1 97.12 291 ASP A N 1
ATOM 2406 C CA . ASP A 1 291 ? -9.125 20.391 32.406 1 97.12 291 ASP A CA 1
ATOM 2407 C C . ASP A 1 291 ? -8.25 21.641 32.281 1 97.12 291 ASP A C 1
ATOM 2409 O O . ASP A 1 291 ? -7.953 22.297 33.281 1 97.12 291 ASP A O 1
ATOM 2413 N N . ILE A 1 292 ? -7.812 21.938 31.125 1 96.94 292 ILE A N 1
ATOM 2414 C CA . ILE A 1 292 ? -6.969 23.109 30.859 1 96.94 292 ILE A CA 1
ATOM 2415 C C . ILE A 1 292 ? -7.711 24.375 31.25 1 96.94 292 ILE A C 1
ATOM 2417 O O . ILE A 1 292 ? -7.148 25.266 31.906 1 96.94 292 ILE A O 1
ATOM 2421 N N . ILE A 1 293 ? -8.945 24.469 30.875 1 96.12 293 ILE A N 1
ATOM 2422 C CA . ILE A 1 293 ? -9.758 25.641 31.172 1 96.12 293 ILE A CA 1
ATOM 2423 C C . ILE A 1 293 ? -10 25.734 32.688 1 96.12 293 ILE A C 1
ATOM 2425 O O . ILE A 1 293 ? -9.977 26.828 33.25 1 96.12 293 ILE A O 1
ATOM 2429 N N . SER A 1 294 ? -10.312 24.625 33.25 1 96.19 294 SER A N 1
ATOM 2430 C CA . SER A 1 294 ? -10.516 24.609 34.719 1 96.19 294 SER A CA 1
ATOM 2431 C C . SER A 1 294 ? -9.281 25.109 35.438 1 96.19 294 SER A C 1
ATOM 2433 O O . SER A 1 294 ? -9.398 25.859 36.406 1 96.19 294 SER A O 1
ATOM 2435 N N . PHE A 1 295 ? -8.164 24.688 35.031 1 96.62 295 PHE A N 1
ATOM 2436 C CA . PHE A 1 295 ? -6.914 25.172 35.594 1 96.62 295 PHE A CA 1
ATOM 2437 C C . PHE A 1 295 ? -6.797 26.688 35.438 1 96.62 295 PHE A C 1
ATOM 2439 O O . PHE A 1 295 ? -6.449 27.391 36.375 1 96.62 295 PHE A O 1
ATOM 2446 N N . ALA A 1 296 ? -7 27.156 34.25 1 94.12 296 ALA A N 1
ATOM 2447 C CA . ALA A 1 296 ? -6.918 28.594 33.969 1 94.12 296 ALA A CA 1
ATOM 2448 C C . ALA A 1 296 ? -7.867 29.375 34.844 1 94.12 296 ALA A C 1
ATOM 2450 O O . ALA A 1 296 ? -7.5 30.438 35.375 1 94.12 296 ALA A O 1
ATOM 2451 N N . GLN A 1 297 ? -9.031 28.859 35.031 1 90.69 297 GLN A N 1
ATOM 2452 C CA . GLN A 1 297 ? -10.023 29.516 35.875 1 90.69 297 GLN A CA 1
ATOM 2453 C C . GLN A 1 297 ? -9.586 29.547 37.344 1 90.69 297 GLN A C 1
ATOM 2455 O O . GLN A 1 297 ? -9.781 30.547 38.031 1 90.69 297 GLN A O 1
ATOM 2460 N N . GLN A 1 298 ? -9.055 28.531 37.719 1 93.69 298 GLN A N 1
ATOM 2461 C CA . GLN A 1 298 ? -8.57 28.469 39.094 1 93.69 298 GLN A CA 1
ATOM 2462 C C . GLN A 1 298 ? -7.465 29.5 39.312 1 93.69 298 GLN A C 1
ATOM 2464 O O . GLN A 1 298 ? -7.328 30.016 40.438 1 93.69 298 GLN A O 1
ATOM 2469 N N . LYS A 1 299 ? -6.699 29.719 38.281 1 92.31 299 LYS A N 1
ATOM 2470 C CA . LYS A 1 299 ? -5.617 30.688 38.375 1 92.31 299 LYS A CA 1
ATOM 2471 C C . LYS A 1 299 ? -6.102 32.094 38 1 92.31 299 LYS A C 1
ATOM 2473 O O . LYS A 1 299 ? -5.305 33.031 37.938 1 92.31 299 LYS A O 1
ATOM 2478 N N . ASN A 1 300 ? -7.371 32.219 37.719 1 86.62 300 ASN A N 1
ATOM 2479 C CA . ASN A 1 300 ? -7.996 33.469 37.281 1 86.62 300 ASN A CA 1
ATOM 2480 C C . ASN A 1 300 ? -7.402 33.969 36 1 86.62 300 ASN A C 1
ATOM 2482 O O . ASN A 1 300 ? -7.176 35.188 35.844 1 86.62 300 ASN A O 1
ATOM 2486 N N . TYR A 1 301 ? -6.992 33.094 35.156 1 89.56 301 TYR A N 1
ATOM 2487 C CA . TYR A 1 301 ? -6.578 33.469 33.812 1 89.56 301 TYR A CA 1
ATOM 2488 C C . TYR A 1 301 ? -7.785 33.594 32.906 1 89.56 301 TYR A C 1
ATOM 2490 O O . TYR A 1 301 ? -8.672 32.75 32.906 1 89.56 301 TYR A O 1
ATOM 2498 N N . TYR A 1 302 ? -7.848 34.688 32.25 1 87 302 TYR A N 1
ATOM 2499 C CA . TYR A 1 302 ? -8.914 34.875 31.266 1 87 302 TYR A CA 1
ATOM 2500 C C . TYR A 1 302 ? -8.586 34.156 29.969 1 87 302 TYR A C 1
ATOM 2502 O O . TYR A 1 302 ? -7.434 34.125 29.531 1 87 302 TYR A O 1
ATOM 2510 N N . HIS A 1 303 ? -9.586 33.469 29.438 1 90.31 303 HIS A N 1
ATOM 2511 C CA . HIS A 1 303 ? -9.398 32.781 28.172 1 90.31 303 HIS A CA 1
ATOM 2512 C C . HIS A 1 303 ? -10.562 33.062 27.219 1 90.31 303 HIS A C 1
ATOM 2514 O O . HIS A 1 303 ? -11.648 33.438 27.656 1 90.31 303 HIS A O 1
ATOM 2520 N N . VAL A 1 304 ? -10.328 32.938 25.953 1 90.06 304 VAL A N 1
ATOM 2521 C CA . VAL A 1 304 ? -11.359 33 24.922 1 90.06 304 VAL A CA 1
ATOM 2522 C C . VAL A 1 304 ? -11.25 31.781 24.031 1 90.06 304 VAL A C 1
ATOM 2524 O O . VAL A 1 304 ? -10.188 31.516 23.453 1 90.06 304 VAL A O 1
ATOM 2527 N N . GLY A 1 305 ? -12.273 30.953 24.078 1 91.31 305 GLY A N 1
ATOM 2528 C CA . GLY A 1 305 ? -12.359 29.859 23.141 1 91.31 305 GLY A CA 1
ATOM 2529 C C . GLY A 1 305 ? -13.047 30.25 21.844 1 91.31 305 GLY A C 1
ATOM 2530 O O . GLY A 1 305 ? -14.141 30.812 21.859 1 91.31 305 GLY A O 1
ATOM 2531 N N . ARG A 1 306 ? -12.344 29.891 20.703 1 89.31 306 ARG A N 1
ATOM 2532 C CA . ARG A 1 306 ? -12.93 30.297 19.422 1 89.31 306 ARG A CA 1
ATOM 2533 C C . ARG A 1 306 ? -12.773 29.188 18.375 1 89.31 306 ARG A C 1
ATOM 2535 O O . ARG A 1 306 ? -12.625 28.016 18.719 1 89.31 306 ARG A O 1
ATOM 2542 N N . GLY A 1 307 ? -13.07 29.578 17.172 1 86.06 307 GLY A N 1
ATOM 2543 C CA . GLY A 1 307 ? -13.016 28.609 16.094 1 86.06 307 GLY A CA 1
ATOM 2544 C C . GLY A 1 307 ? -14.312 27.844 15.898 1 86.06 307 GLY A C 1
ATOM 2545 O O . GLY A 1 307 ? -15.383 28.328 16.297 1 86.06 307 GLY A O 1
ATOM 2546 N N . SER A 1 308 ? -14.18 26.719 15.289 1 87.31 308 SER A N 1
ATOM 2547 C CA . SER A 1 308 ? -15.359 25.906 15.031 1 87.31 308 SER A CA 1
ATOM 2548 C C . SER A 1 308 ? -15.914 25.297 16.312 1 87.31 308 SER A C 1
ATOM 2550 O O . SER A 1 308 ? -17.078 24.875 16.359 1 87.31 308 SER A O 1
ATOM 2552 N N . GLY A 1 309 ? -15.102 25.312 17.312 1 91.19 309 GLY A N 1
ATOM 2553 C CA . GLY A 1 309 ? -15.539 24.781 18.594 1 91.19 309 GLY A CA 1
ATOM 2554 C C . GLY A 1 309 ? -16.688 25.562 19.188 1 91.19 309 GLY A C 1
ATOM 2555 O O . GLY A 1 309 ? -17.453 25.016 20 1 91.19 309 GLY A O 1
ATOM 2556 N N . ALA A 1 310 ? -16.828 26.781 18.781 1 92.12 310 ALA A N 1
ATOM 2557 C CA . ALA A 1 310 ? -17.906 27.625 19.281 1 92.12 310 ALA A CA 1
ATOM 2558 C C . ALA A 1 310 ? -19.266 27.094 18.859 1 92.12 310 ALA A C 1
ATOM 2560 O O . ALA A 1 310 ? -20.297 27.469 19.438 1 92.12 310 ALA A O 1
ATOM 2561 N N . ASN A 1 311 ? -19.281 26.172 17.938 1 93.69 311 ASN A N 1
ATOM 2562 C CA . ASN A 1 311 ? -20.516 25.609 17.438 1 93.69 311 ASN A CA 1
ATOM 2563 C C . ASN A 1 311 ? -21 24.438 18.297 1 93.69 311 ASN A C 1
ATOM 2565 O O . ASN A 1 311 ? -22.078 23.891 18.078 1 93.69 311 ASN A O 1
ATOM 2569 N N . SER A 1 312 ? -20.344 24.141 19.344 1 95.94 312 SER A N 1
ATOM 2570 C CA . SER A 1 312 ? -20.688 23 20.203 1 95.94 312 SER A CA 1
ATOM 2571 C C . SER A 1 312 ? -21.344 23.484 21.484 1 95.94 312 SER A C 1
ATOM 2573 O O . SER A 1 312 ? -20.766 24.281 22.219 1 95.94 312 SER A O 1
ATOM 2575 N N . ILE A 1 313 ? -22.516 22.953 21.734 1 97.12 313 ILE A N 1
ATOM 2576 C CA . ILE A 1 313 ? -23.203 23.297 22.984 1 97.12 313 ILE A CA 1
ATOM 2577 C C . ILE A 1 313 ? -22.484 22.625 24.156 1 97.12 313 ILE A C 1
ATOM 2579 O O . ILE A 1 313 ? -22.484 23.156 25.266 1 97.12 313 ILE A O 1
ATOM 2583 N N . VAL A 1 314 ? -21.828 21.469 23.891 1 97.38 314 VAL A N 1
ATOM 2584 C CA . VAL A 1 314 ? -21.047 20.781 24.906 1 97.38 314 VAL A CA 1
ATOM 2585 C C . VAL A 1 314 ? -19.859 21.656 25.328 1 97.38 314 VAL A C 1
ATOM 2587 O O . VAL A 1 314 ? -19.594 21.828 26.516 1 97.38 314 VAL A O 1
ATOM 2590 N N . ALA A 1 315 ? -19.172 22.234 24.406 1 96.75 315 ALA A N 1
ATOM 2591 C CA . ALA A 1 315 ? -18.047 23.125 24.688 1 96.75 315 ALA A CA 1
ATOM 2592 C C . ALA A 1 315 ? -18.516 24.359 25.469 1 96.75 315 ALA A C 1
ATOM 2594 O O . ALA A 1 315 ? -17.812 24.828 26.359 1 96.75 315 ALA A O 1
ATOM 2595 N N . TYR A 1 316 ? -19.672 24.859 25.141 1 95.19 316 TYR A N 1
ATOM 2596 C CA . TYR A 1 316 ? -20.266 26 25.828 1 95.19 316 TYR A CA 1
ATOM 2597 C C . TYR A 1 316 ? -20.562 25.672 27.281 1 95.19 316 TYR A C 1
ATOM 2599 O O . TYR A 1 316 ? -20.219 26.438 28.188 1 95.19 316 TYR A O 1
ATOM 2607 N N . CYS A 1 317 ? -21.141 24.547 27.422 1 96.69 317 CYS A N 1
ATOM 2608 C CA . CYS A 1 317 ? -21.531 24.125 28.766 1 96.69 317 CYS A CA 1
ATOM 2609 C C . CYS A 1 317 ? -20.312 23.844 29.625 1 96.69 317 CYS A C 1
ATOM 2611 O O . CYS A 1 317 ? -20.344 24.062 30.844 1 96.69 317 CYS A O 1
ATOM 2613 N N . LEU A 1 318 ? -19.219 23.391 29.047 1 96.62 318 LEU A N 1
ATOM 2614 C CA . LEU A 1 318 ? -18 23.078 29.766 1 96.62 318 LEU A CA 1
ATOM 2615 C C . LEU A 1 318 ? -17.203 24.344 30.047 1 96.62 318 LEU A C 1
ATOM 2617 O O . LEU A 1 318 ? -16.219 24.297 30.797 1 96.62 318 LEU A O 1
ATOM 2621 N N . GLY A 1 319 ? -17.578 25.453 29.453 1 93.25 319 GLY A N 1
ATOM 2622 C CA . GLY A 1 319 ? -16.891 26.703 29.656 1 93.25 319 GLY A CA 1
ATOM 2623 C C . GLY A 1 319 ? -15.703 26.891 28.734 1 93.25 319 GLY A C 1
ATOM 2624 O O . GLY A 1 319 ? -14.906 27.828 28.922 1 93.25 319 GLY A O 1
ATOM 2625 N N . ILE A 1 320 ? -15.57 26.047 27.75 1 94.38 320 ILE A N 1
ATOM 2626 C CA . ILE A 1 320 ? -14.477 26.172 26.797 1 94.38 320 ILE A CA 1
ATOM 2627 C C . ILE A 1 320 ? -14.695 27.391 25.906 1 94.38 320 ILE A C 1
ATOM 2629 O O . ILE A 1 320 ? -13.742 28.109 25.578 1 94.38 320 ILE A O 1
ATOM 2633 N N . THR A 1 321 ? -15.914 27.547 25.5 1 92.06 321 THR A N 1
ATOM 2634 C CA . THR A 1 321 ? -16.312 28.734 24.734 1 92.06 321 THR A CA 1
ATOM 2635 C C . THR A 1 321 ? -17.391 29.516 25.484 1 92.06 321 THR A C 1
ATOM 2637 O O . THR A 1 321 ? -18.062 28.984 26.375 1 92.06 321 THR A O 1
ATOM 2640 N N . ASP A 1 322 ? -17.547 30.719 25.125 1 88.38 322 ASP A N 1
ATOM 2641 C CA . ASP A 1 322 ? -18.516 31.547 25.797 1 88.38 322 ASP A CA 1
ATOM 2642 C C . ASP A 1 322 ? -19.609 32.031 24.828 1 88.38 322 ASP A C 1
ATOM 2644 O O . ASP A 1 322 ? -20.281 33.031 25.094 1 88.38 322 ASP A O 1
ATOM 2648 N N . VAL A 1 323 ? -19.734 31.359 23.766 1 90.38 323 VAL A N 1
ATOM 2649 C CA . VAL A 1 323 ? -20.75 31.672 22.766 1 90.38 323 VAL A CA 1
ATOM 2650 C C . VAL A 1 323 ? -21.812 30.578 22.781 1 90.38 323 VAL A C 1
ATOM 2652 O O . VAL A 1 323 ? -21.5 29.391 22.688 1 90.38 323 VAL A O 1
ATOM 2655 N N . ASP A 1 324 ? -23.062 30.969 22.938 1 91.5 324 ASP A N 1
ATOM 2656 C CA . ASP A 1 324 ? -24.156 30.016 22.938 1 91.5 324 ASP A CA 1
ATOM 2657 C C . ASP A 1 324 ? -24.578 29.641 21.516 1 91.5 324 ASP A C 1
ATOM 2659 O O . ASP A 1 324 ? -25.156 30.453 20.797 1 91.5 324 ASP A O 1
ATOM 2663 N N . PRO A 1 325 ? -24.375 28.422 21.156 1 94.19 325 PRO A N 1
ATOM 2664 C CA . PRO A 1 325 ? -24.688 28.031 19.766 1 94.19 325 PRO A CA 1
ATOM 2665 C C . PRO A 1 325 ? -26.188 28 19.5 1 94.19 325 PRO A C 1
ATOM 2667 O O . PRO A 1 325 ? -26.609 28.156 18.344 1 94.19 325 PRO A O 1
ATOM 2670 N N . ILE A 1 326 ? -27 27.781 20.484 1 92.44 326 ILE A N 1
ATOM 2671 C CA . ILE A 1 326 ? -28.453 27.766 20.297 1 92.44 326 ILE A CA 1
ATOM 2672 C C . ILE A 1 326 ? -28.953 29.172 20.016 1 92.44 326 ILE A C 1
ATOM 2674 O O . ILE A 1 326 ? -29.719 29.391 19.062 1 92.44 326 ILE A O 1
ATOM 2678 N N . GLU A 1 327 ? -28.484 30.078 20.766 1 86.94 327 GLU A N 1
ATOM 2679 C CA . GLU A 1 327 ? -28.891 31.469 20.594 1 86.94 327 GLU A CA 1
ATOM 2680 C C . GLU A 1 327 ? -28.484 31.984 19.219 1 86.94 327 GLU A C 1
ATOM 2682 O O . GLU A 1 327 ? -29.219 32.781 18.609 1 86.94 327 GLU A O 1
ATOM 2687 N N . LEU A 1 328 ? -27.391 31.531 18.734 1 90.94 328 LEU A N 1
ATOM 2688 C CA . LEU A 1 328 ? -26.859 32.062 17.5 1 90.94 328 LEU A CA 1
ATOM 2689 C C . LEU A 1 328 ? -27.172 31.156 16.312 1 90.94 328 LEU A C 1
ATOM 2691 O O . LEU A 1 328 ? -26.734 31.422 15.188 1 90.94 328 LEU A O 1
ATOM 2695 N N . ASP A 1 329 ? -27.828 30.078 16.547 1 90.56 329 ASP A N 1
ATOM 2696 C CA . ASP A 1 329 ? -28.219 29.125 15.523 1 90.56 329 ASP A CA 1
ATOM 2697 C C . ASP A 1 329 ? -26.984 28.562 14.812 1 90.56 329 ASP A C 1
ATOM 2699 O O . ASP A 1 329 ? -26.891 28.625 13.586 1 90.56 329 ASP A O 1
ATOM 2703 N N . LEU A 1 330 ? -26.078 28.109 15.609 1 92.19 330 LEU A N 1
ATOM 2704 C CA . LEU A 1 330 ? -24.859 27.5 15.07 1 92.19 330 LEU A CA 1
ATOM 2705 C C . LEU A 1 330 ? -25.031 25.984 14.938 1 92.19 330 LEU A C 1
ATOM 2707 O O . LEU A 1 330 ? -25.688 25.344 15.773 1 92.19 330 LEU A O 1
ATOM 2711 N N . TYR A 1 331 ? -24.406 25.438 13.953 1 91.12 331 TYR A N 1
ATOM 2712 C CA . TYR A 1 331 ? -24.594 24.016 13.648 1 91.12 331 TYR A CA 1
ATOM 2713 C C . TYR A 1 331 ? -23.391 23.203 14.117 1 91.12 331 TYR A C 1
ATOM 2715 O O . TYR A 1 331 ? -22.266 23.453 13.703 1 91.12 331 TYR A O 1
ATOM 2723 N N . PHE A 1 332 ? -23.625 22.141 14.906 1 91.31 332 PHE A N 1
ATOM 2724 C CA . PHE A 1 332 ? -22.594 21.266 15.445 1 91.31 332 PHE A CA 1
ATOM 2725 C C . PHE A 1 332 ? -21.828 20.562 14.32 1 91.31 332 PHE A C 1
ATOM 2727 O O . PHE A 1 332 ? -20.625 20.328 14.438 1 91.31 332 PHE A O 1
ATOM 2734 N N . GLU A 1 333 ? -22.531 20.312 13.219 1 87.88 333 GLU A N 1
ATOM 2735 C CA . GLU A 1 333 ? -22 19.547 12.094 1 87.88 333 GLU A CA 1
ATOM 2736 C C . GLU A 1 333 ? -20.812 20.266 11.445 1 87.88 333 GLU A C 1
ATOM 2738 O O . GLU A 1 333 ? -20 19.641 10.773 1 87.88 333 GLU A O 1
ATOM 2743 N N . ARG A 1 334 ? -20.703 21.547 11.688 1 88.25 334 ARG A N 1
ATOM 2744 C CA . ARG A 1 334 ? -19.547 22.297 11.195 1 88.25 334 ARG A CA 1
ATOM 2745 C C . ARG A 1 334 ? -18.297 21.969 12 1 88.25 334 ARG A C 1
ATOM 2747 O O . ARG A 1 334 ? -17.172 22.109 11.508 1 88.25 334 ARG A O 1
ATOM 2754 N N . PHE A 1 335 ? -18.562 21.594 13.258 1 89.81 335 PHE A N 1
ATOM 2755 C CA . PHE A 1 335 ? -17.469 21.25 14.164 1 89.81 335 PHE A CA 1
ATOM 2756 C C . PHE A 1 335 ? -17.109 19.766 14.047 1 89.81 335 PHE A C 1
ATOM 2758 O O . PHE A 1 335 ? -15.961 19.422 13.773 1 89.81 335 PHE A O 1
ATOM 2765 N N . ILE A 1 336 ? -18.094 18.938 14.25 1 88.69 336 ILE A N 1
ATOM 2766 C CA . ILE A 1 336 ? -17.953 17.5 14.117 1 88.69 336 ILE A CA 1
ATOM 2767 C C . ILE A 1 336 ? -19.141 16.938 13.336 1 88.69 336 ILE A C 1
ATOM 2769 O O . ILE A 1 336 ? -20.297 17.328 13.555 1 88.69 336 ILE A O 1
ATOM 2773 N N . ASN A 1 337 ? -18.844 16.172 12.352 1 82.38 337 ASN A N 1
ATOM 2774 C CA . ASN A 1 337 ? -19.922 15.461 11.672 1 82.38 337 ASN A CA 1
ATOM 2775 C C . ASN A 1 337 ? -19.469 14.078 11.211 1 82.38 337 ASN A C 1
ATOM 2777 O O . ASN A 1 337 ? -18.281 13.727 11.359 1 82.38 337 ASN A O 1
ATOM 2781 N N . LEU A 1 338 ? -20.328 13.375 10.766 1 75.44 338 LEU A N 1
ATOM 2782 C CA . LEU A 1 338 ? -20.125 11.961 10.453 1 75.44 338 LEU A CA 1
ATOM 2783 C C . LEU A 1 338 ? -19.156 11.805 9.281 1 75.44 338 LEU A C 1
ATOM 2785 O O . LEU A 1 338 ? -18.453 10.797 9.188 1 75.44 338 LEU A O 1
ATOM 2789 N N . TYR A 1 339 ? -19.141 12.789 8.398 1 69.69 339 TYR A N 1
ATOM 2790 C CA . TYR A 1 339 ? -18.391 12.641 7.156 1 69.69 339 TYR A CA 1
ATOM 2791 C C . TYR A 1 339 ? -17.062 13.398 7.223 1 69.69 339 TYR A C 1
ATOM 2793 O O . TYR A 1 339 ? -16.281 13.383 6.27 1 69.69 339 TYR A O 1
ATOM 2801 N N . ARG A 1 340 ? -16.906 14.102 8.375 1 67.81 340 ARG A N 1
ATOM 2802 C CA . ARG A 1 340 ? -15.711 14.914 8.492 1 67.81 340 ARG A CA 1
ATOM 2803 C C . ARG A 1 340 ? -14.508 14.07 8.891 1 67.81 340 ARG A C 1
ATOM 2805 O O . ARG A 1 340 ? -14.547 13.375 9.914 1 67.81 340 ARG A O 1
ATOM 2812 N N . GLU A 1 341 ? -13.523 14.195 8.062 1 65.38 341 GLU A N 1
ATOM 2813 C CA . GLU A 1 341 ? -12.297 13.453 8.328 1 65.38 341 GLU A CA 1
ATOM 2814 C C . GLU A 1 341 ? -11.375 14.227 9.266 1 65.38 341 GLU A C 1
ATOM 2816 O O . GLU A 1 341 ? -10.609 13.625 10.023 1 65.38 341 GLU A O 1
ATOM 2821 N N . ASN A 1 342 ? -11.609 15.586 9.258 1 71.25 342 ASN A N 1
ATOM 2822 C CA . ASN A 1 342 ? -10.688 16.406 10.047 1 71.25 342 ASN A CA 1
ATOM 2823 C C . ASN A 1 342 ? -11.109 16.469 11.508 1 71.25 342 ASN A C 1
ATOM 2825 O O . ASN A 1 342 ? -12.305 16.547 11.805 1 71.25 342 ASN A O 1
ATOM 2829 N N . PRO A 1 343 ? -10.141 16.391 12.367 1 75.75 343 PRO A N 1
ATOM 2830 C CA . PRO A 1 343 ? -10.438 16.438 13.797 1 75.75 343 PRO A CA 1
ATOM 2831 C C . PRO A 1 343 ? -10.984 17.797 14.234 1 75.75 343 PRO A C 1
ATOM 2833 O O . PRO A 1 343 ? -10.789 18.797 13.547 1 75.75 343 PRO A O 1
ATOM 2836 N N . PRO A 1 344 ? -11.727 17.766 15.305 1 83.56 344 PRO A N 1
ATOM 2837 C CA . PRO A 1 344 ? -12.148 19.047 15.914 1 83.56 344 PRO A CA 1
ATOM 2838 C C . PRO A 1 344 ? -10.969 19.844 16.469 1 83.56 344 PRO A C 1
ATOM 2840 O O . PRO A 1 344 ? -9.953 19.266 16.859 1 83.56 344 PRO A O 1
ATOM 2843 N N . ASP A 1 345 ? -11.062 21.141 16.359 1 85.06 345 ASP A N 1
ATOM 2844 C CA . ASP A 1 345 ? -9.992 22.016 16.844 1 85.06 345 ASP A CA 1
ATOM 2845 C C . ASP A 1 345 ? -10.547 23.125 17.734 1 85.06 345 ASP A C 1
ATOM 2847 O O . ASP A 1 345 ? -11.516 23.797 17.375 1 85.06 345 ASP A O 1
ATOM 2851 N N . PHE A 1 346 ? -10.086 23.109 18.969 1 92.12 346 PHE A N 1
ATOM 2852 C CA . PHE A 1 346 ? -10.367 24.234 19.859 1 92.12 346 PHE A CA 1
ATOM 2853 C C . PHE A 1 346 ? -9.234 25.25 19.812 1 92.12 346 PHE A C 1
ATOM 2855 O O . PHE A 1 346 ? -8.086 24.906 20.109 1 92.12 346 PHE A O 1
ATOM 2862 N N . ASP A 1 347 ? -9.531 26.422 19.406 1 93 347 ASP A N 1
ATOM 2863 C CA . ASP A 1 347 ? -8.586 27.531 19.562 1 93 347 ASP A CA 1
ATOM 2864 C C . ASP A 1 347 ? -8.82 28.266 20.875 1 93 347 ASP A C 1
ATOM 2866 O O . ASP A 1 347 ? -9.828 28.953 21.047 1 93 347 ASP A O 1
ATOM 2870 N N . ILE A 1 348 ? -7.895 28.125 21.766 1 95.06 348 ILE A N 1
ATOM 2871 C CA . ILE A 1 348 ? -8.062 28.781 23.047 1 95.06 348 ILE A CA 1
ATOM 2872 C C . ILE A 1 348 ? -7.004 29.859 23.219 1 95.06 348 ILE A C 1
ATOM 2874 O O . ILE A 1 348 ? -5.809 29.562 23.297 1 95.06 348 ILE A O 1
ATOM 2878 N N . ASP A 1 349 ? -7.422 31.047 23.375 1 94.19 349 ASP A N 1
ATOM 2879 C CA . ASP A 1 349 ? -6.535 32.188 23.516 1 94.19 349 ASP A CA 1
ATOM 2880 C C . ASP A 1 349 ? -6.316 32.531 25 1 94.19 349 ASP A C 1
ATOM 2882 O O . ASP A 1 349 ? -7.27 32.531 25.781 1 94.19 349 ASP A O 1
ATOM 2886 N N . PHE A 1 350 ? -5.102 32.781 25.312 1 93.38 350 PHE A N 1
ATOM 2887 C CA . PHE A 1 350 ? -4.711 33.312 26.625 1 93.38 350 PHE A CA 1
ATOM 2888 C C . PHE A 1 350 ? -3.9 34.594 26.484 1 93.38 350 PHE A C 1
ATOM 2890 O O . PHE A 1 350 ? -3.43 34.906 25.391 1 93.38 350 PHE A O 1
ATOM 2897 N N . SER A 1 351 ? -3.828 35.25 27.609 1 90.12 351 SER A N 1
ATOM 2898 C CA . SER A 1 351 ? -2.885 36.375 27.609 1 90.12 351 SER A CA 1
ATOM 2899 C C . SER A 1 351 ? -1.453 35.875 27.422 1 90.12 351 SER A C 1
ATOM 2901 O O . SER A 1 351 ? -1.098 34.781 27.859 1 90.12 351 SER A O 1
ATOM 2903 N N . TRP A 1 352 ? -0.672 36.688 26.812 1 84.94 352 TRP A N 1
ATOM 2904 C CA . TRP A 1 352 ? 0.692 36.281 26.484 1 84.94 352 TRP A CA 1
ATOM 2905 C C . TRP A 1 352 ? 1.515 36.062 27.734 1 84.94 352 TRP A C 1
ATOM 2907 O O . TRP A 1 352 ? 2.498 35.312 27.719 1 84.94 352 TRP A O 1
ATOM 2917 N N . THR A 1 353 ? 1.147 36.594 28.797 1 85.31 353 THR A N 1
ATOM 2918 C CA . THR A 1 353 ? 1.869 36.438 30.047 1 85.31 353 THR A CA 1
ATOM 2919 C C . THR A 1 353 ? 1.438 35.156 30.75 1 85.31 353 THR A C 1
ATOM 2921 O O . THR A 1 353 ? 2.139 34.656 31.625 1 85.31 353 THR A O 1
ATOM 2924 N N . ASP A 1 354 ? 0.297 34.656 30.406 1 91.19 354 ASP A N 1
ATOM 2925 C CA . ASP A 1 354 ? -0.265 33.5 31.109 1 91.19 354 ASP A CA 1
ATOM 2926 C C . ASP A 1 354 ? -0.043 32.219 30.328 1 91.19 354 ASP A C 1
ATOM 2928 O O . ASP A 1 354 ? -0.033 31.141 30.906 1 91.19 354 ASP A O 1
ATOM 2932 N N . ARG A 1 355 ? 0.09 32.312 29.047 1 93 355 ARG A N 1
ATOM 2933 C CA . ARG A 1 355 ? 0.116 31.172 28.141 1 93 355 ARG A CA 1
ATOM 2934 C C . ARG A 1 355 ? 1.203 30.172 28.547 1 93 355 ARG A C 1
ATOM 2936 O O . ARG A 1 355 ? 0.985 28.969 28.516 1 93 355 ARG A O 1
ATOM 2943 N N . ASP A 1 356 ? 2.381 30.609 28.906 1 92.12 356 ASP A N 1
ATOM 2944 C CA . ASP A 1 356 ? 3.508 29.734 29.219 1 92.12 356 ASP A CA 1
ATOM 2945 C C . ASP A 1 356 ? 3.229 28.891 30.453 1 92.12 356 ASP A C 1
ATOM 2947 O O . ASP A 1 356 ? 3.641 27.734 30.516 1 92.12 356 ASP A O 1
ATOM 2951 N N . GLU A 1 357 ? 2.562 29.531 31.344 1 94.69 357 GLU A N 1
ATOM 2952 C CA . GLU A 1 357 ? 2.215 28.781 32.562 1 94.69 357 GLU A CA 1
ATOM 2953 C C . GLU A 1 357 ? 1.197 27.688 32.25 1 94.69 357 GLU A C 1
ATOM 2955 O O . GLU A 1 357 ? 1.248 26.594 32.812 1 94.69 357 GLU A O 1
ATOM 2960 N N . VAL A 1 358 ? 0.275 27.984 31.422 1 96.19 358 VAL A N 1
ATOM 2961 C CA . VAL A 1 358 ? -0.7 26.984 31 1 96.19 358 VAL A CA 1
ATOM 2962 C C . VAL A 1 358 ? 0.013 25.844 30.297 1 96.19 358 VAL A C 1
ATOM 2964 O O . VAL A 1 358 ? -0.295 24.672 30.531 1 96.19 358 VAL A O 1
ATOM 2967 N N . THR A 1 359 ? 0.938 26.141 29.453 1 96 359 THR A N 1
ATOM 2968 C CA . THR A 1 359 ? 1.723 25.141 28.766 1 96 359 THR A CA 1
ATOM 2969 C C . THR A 1 359 ? 2.482 24.25 29.75 1 96 359 THR A C 1
ATOM 2971 O O . THR A 1 359 ? 2.498 23.031 29.625 1 96 359 THR A O 1
ATOM 2974 N N . GLN A 1 360 ? 3.104 24.906 30.703 1 95.88 360 GLN A N 1
ATOM 2975 C CA . GLN A 1 360 ? 3.832 24.172 31.734 1 95.88 360 GLN A CA 1
ATOM 2976 C C . GLN A 1 360 ? 2.91 23.203 32.469 1 95.88 360 GLN A C 1
ATOM 2978 O O . GLN A 1 360 ? 3.289 22.062 32.75 1 95.88 360 GLN A O 1
ATOM 2983 N N . TYR A 1 361 ? 1.739 23.672 32.812 1 96.88 361 TYR A N 1
ATOM 2984 C CA . TYR A 1 361 ? 0.759 22.828 33.469 1 96.88 361 TYR A CA 1
ATOM 2985 C C . TYR A 1 361 ? 0.469 21.578 32.656 1 96.88 361 TYR A C 1
ATOM 2987 O O . TYR A 1 361 ? 0.413 20.484 33.219 1 96.88 361 TYR A O 1
ATOM 2995 N N . ILE A 1 362 ? 0.222 21.766 31.391 1 97.25 362 ILE A N 1
ATOM 2996 C CA . ILE A 1 362 ? -0.1 20.656 30.516 1 97.25 362 ILE A CA 1
ATOM 2997 C C . ILE A 1 362 ? 1.032 19.625 30.531 1 97.25 362 ILE A C 1
ATOM 2999 O O . ILE A 1 362 ? 0.787 18.438 30.672 1 97.25 362 ILE A O 1
ATOM 3003 N N . PHE A 1 363 ? 2.277 20.047 30.406 1 96.56 363 PHE A N 1
ATOM 3004 C CA . PHE A 1 363 ? 3.43 19.141 30.406 1 96.56 363 PHE A CA 1
ATOM 3005 C C . PHE A 1 363 ? 3.535 18.406 31.75 1 96.56 363 PHE A C 1
ATOM 3007 O O . PHE A 1 363 ? 3.754 17.203 31.766 1 96.56 363 PHE A O 1
ATOM 3014 N N . ASP A 1 364 ? 3.369 19.141 32.844 1 95.44 364 ASP A N 1
ATOM 3015 C CA . ASP A 1 364 ? 3.51 18.547 34.156 1 95.44 364 ASP A CA 1
ATOM 3016 C C . ASP A 1 364 ? 2.404 17.531 34.438 1 95.44 364 ASP A C 1
ATOM 3018 O O . ASP A 1 364 ? 2.658 16.469 35 1 95.44 364 ASP A O 1
ATOM 3022 N N . LYS A 1 365 ? 1.252 17.859 34.031 1 95.31 365 LYS A N 1
ATOM 3023 C CA . LYS A 1 365 ? 0.086 17.047 34.344 1 95.31 365 LYS A CA 1
ATOM 3024 C C . LYS A 1 365 ? 0.076 15.758 33.531 1 95.31 365 LYS A C 1
ATOM 3026 O O . LYS A 1 365 ? -0.265 14.695 34.031 1 95.31 365 LYS A O 1
ATOM 3031 N N . TYR A 1 366 ? 0.346 15.828 32.312 1 95.88 366 TYR A N 1
ATOM 3032 C CA . TYR A 1 366 ? 0.063 14.703 31.438 1 95.88 366 TYR A CA 1
ATOM 3033 C C . TYR A 1 366 ? 1.326 13.898 31.156 1 95.88 366 TYR A C 1
ATOM 3035 O O . TYR A 1 366 ? 1.258 12.797 30.609 1 95.88 366 TYR A O 1
ATOM 3043 N N . ASN A 1 367 ? 2.457 14.445 31.484 1 93.75 367 ASN A N 1
ATOM 3044 C CA . ASN A 1 367 ? 3.639 13.586 31.531 1 93.75 367 ASN A CA 1
ATOM 3045 C C . ASN A 1 367 ? 3.674 12.758 32.812 1 93.75 367 ASN A C 1
ATOM 3047 O O . ASN A 1 367 ? 3.418 13.273 33.906 1 93.75 367 ASN A O 1
ATOM 3051 N N . LYS A 1 368 ? 3.604 11.461 32.781 1 81.12 368 LYS A N 1
ATOM 3052 C CA . LYS A 1 368 ? 3.486 10.617 33.969 1 81.12 368 LYS A CA 1
ATOM 3053 C C . LYS A 1 368 ? 4.594 9.57 34 1 81.12 368 LYS A C 1
ATOM 3055 O O . LYS A 1 368 ? 4.98 9.023 32.969 1 81.12 368 LYS A O 1
ATOM 3060 N N . ASP A 1 369 ? 4.973 9.328 35.312 1 70.38 369 ASP A N 1
ATOM 3061 C CA . ASP A 1 369 ? 5.766 8.156 35.656 1 70.38 369 ASP A CA 1
ATOM 3062 C C . ASP A 1 369 ? 6.992 8.031 34.75 1 70.38 369 ASP A C 1
ATOM 3064 O O . ASP A 1 369 ? 7.289 6.953 34.25 1 70.38 369 ASP A O 1
ATOM 3068 N N . GLY A 1 370 ? 7.582 9.164 34.438 1 77.62 370 GLY A N 1
ATOM 3069 C CA . GLY A 1 370 ? 8.828 9.109 33.688 1 77.62 370 GLY A CA 1
ATOM 3070 C C . GLY A 1 370 ? 8.609 8.961 32.188 1 77.62 370 GLY A C 1
ATOM 3071 O O . GLY A 1 370 ? 9.57 8.906 31.422 1 77.62 370 GLY A O 1
ATOM 3072 N N . GLN A 1 371 ? 7.34 8.914 31.766 1 87.88 371 GLN A N 1
ATOM 3073 C CA . GLN A 1 371 ? 7.066 8.828 30.328 1 87.88 371 GLN A CA 1
ATOM 3074 C C . GLN A 1 371 ? 6.617 10.18 29.781 1 87.88 371 GLN A C 1
ATOM 3076 O O . GLN A 1 371 ? 5.836 10.891 30.422 1 87.88 371 GLN A O 1
ATOM 3081 N N . GLU A 1 372 ? 7.113 10.484 28.703 1 94.56 372 GLU A N 1
ATOM 3082 C CA . GLU A 1 372 ? 6.777 11.727 28.016 1 94.56 372 GLU A CA 1
ATOM 3083 C C . GLU A 1 372 ? 5.637 11.523 27.031 1 94.56 372 GLU A C 1
ATOM 3085 O O . GLU A 1 372 ? 5.773 10.781 26.047 1 94.56 372 GLU A O 1
ATOM 3090 N N . HIS A 1 373 ? 4.496 12.203 27.344 1 97.12 373 HIS A N 1
ATOM 3091 C CA . HIS A 1 373 ? 3.322 12.086 26.484 1 97.12 373 HIS A CA 1
ATOM 3092 C C . HIS A 1 373 ? 3.045 13.383 25.734 1 97.12 373 HIS A C 1
ATOM 3094 O O . HIS A 1 373 ? 2.256 13.406 24.797 1 97.12 373 HIS A O 1
ATOM 3100 N N . VAL A 1 374 ? 3.736 14.461 26.172 1 97.81 374 VAL A N 1
ATOM 3101 C CA . VAL A 1 374 ? 3.412 15.789 25.672 1 97.81 374 VAL A CA 1
ATOM 3102 C C . VAL A 1 374 ? 4.602 16.359 24.891 1 97.81 374 VAL A C 1
ATOM 3104 O O . VAL A 1 374 ? 5.758 16.141 25.281 1 97.81 374 VAL A O 1
ATOM 3107 N N . ALA A 1 375 ? 4.352 16.953 23.797 1 97.81 375 ALA A N 1
ATOM 3108 C CA . ALA A 1 375 ? 5.371 17.672 23.016 1 97.81 375 ALA A CA 1
ATOM 3109 C C . ALA A 1 375 ? 4.762 18.844 22.266 1 97.81 375 ALA A C 1
ATOM 3111 O O . ALA A 1 375 ? 3.572 18.828 21.922 1 97.81 375 ALA A O 1
ATOM 3112 N N . LEU A 1 376 ? 5.547 19.906 22.109 1 97.69 376 LEU A N 1
ATOM 3113 C CA . LEU A 1 376 ? 5.121 20.969 21.203 1 97.69 376 LEU A CA 1
ATOM 3114 C C . LEU A 1 376 ? 5.094 20.469 19.766 1 97.69 376 LEU A C 1
ATOM 3116 O O . LEU A 1 376 ? 5.926 19.656 19.375 1 97.69 376 LEU A O 1
ATOM 3120 N N . LEU A 1 377 ? 4.141 20.969 19.031 1 97.56 377 LEU A N 1
ATOM 3121 C CA . LEU A 1 377 ? 4.023 20.609 17.625 1 97.56 377 LEU A CA 1
ATOM 3122 C C . LEU A 1 377 ? 5.121 21.281 16.797 1 97.56 377 LEU A C 1
ATOM 3124 O O . LEU A 1 377 ? 5.434 22.453 17.016 1 97.56 377 LEU A O 1
ATOM 3128 N N . GLY A 1 378 ? 5.766 20.453 15.945 1 96.88 378 GLY A N 1
ATOM 3129 C CA . GLY A 1 378 ? 6.809 21 15.094 1 96.88 378 GLY A CA 1
ATOM 3130 C C . GLY A 1 378 ? 6.281 21.594 13.797 1 96.88 378 GLY A C 1
ATOM 3131 O O . GLY A 1 378 ? 5.148 21.297 13.398 1 96.88 378 GLY A O 1
ATOM 3132 N N . SER A 1 379 ? 6.984 22.438 13.242 1 96.19 379 SER A N 1
ATOM 3133 C CA . SER A 1 379 ? 6.832 22.953 11.891 1 96.19 379 SER A CA 1
ATOM 3134 C C . SER A 1 379 ? 8.18 23.047 11.18 1 96.19 379 SER A C 1
ATOM 3136 O O . SER A 1 379 ? 9.227 22.828 11.789 1 96.19 379 SER A O 1
ATOM 3138 N N . TYR A 1 380 ? 8.141 23.172 9.914 1 95.69 380 TYR A N 1
ATOM 3139 C CA . TYR A 1 380 ? 9.391 23.234 9.156 1 95.69 380 TYR A CA 1
ATOM 3140 C C . TYR A 1 380 ? 9.562 24.594 8.5 1 95.69 380 TYR A C 1
ATOM 3142 O O . TYR A 1 380 ? 8.672 25.078 7.793 1 95.69 380 TYR A O 1
ATOM 3150 N N . SER A 1 381 ? 10.625 25.219 8.828 1 94.81 381 SER A N 1
ATOM 3151 C CA . SER A 1 381 ? 11.008 26.391 8.062 1 94.81 381 SER A CA 1
ATOM 3152 C C . SER A 1 381 ? 11.602 26 6.711 1 94.81 381 SER A C 1
ATOM 3154 O O . SER A 1 381 ? 12.406 25.078 6.625 1 94.81 381 SER A O 1
ATOM 3156 N N . THR A 1 382 ? 11.188 26.578 5.691 1 95.06 382 THR A N 1
ATOM 3157 C CA . THR A 1 382 ? 11.688 26.266 4.355 1 95.06 382 THR A CA 1
ATOM 3158 C C . THR A 1 382 ? 12.539 27.406 3.812 1 95.06 382 THR A C 1
ATOM 3160 O O . THR A 1 382 ? 12.414 28.547 4.258 1 95.06 382 THR A O 1
ATOM 3163 N N . PHE A 1 383 ? 13.391 27.062 2.953 1 93.88 383 PHE A N 1
ATOM 3164 C CA . PHE A 1 383 ? 14.195 28.078 2.287 1 93.88 383 PHE A CA 1
ATOM 3165 C C . PHE A 1 383 ? 13.328 28.938 1.384 1 93.88 383 PHE A C 1
ATOM 3167 O O . PHE A 1 383 ? 12.742 28.453 0.415 1 93.88 383 PHE A O 1
ATOM 3174 N N . GLN A 1 384 ? 13.297 30.172 1.755 1 91.06 384 GLN A N 1
ATOM 3175 C CA . GLN A 1 384 ? 12.57 31.141 0.947 1 91.06 384 GLN A CA 1
ATOM 3176 C C . GLN A 1 384 ? 13.492 31.797 -0.077 1 91.06 384 GLN A C 1
ATOM 3178 O O . GLN A 1 384 ? 14.711 31.797 0.085 1 91.06 384 GLN A O 1
ATOM 3183 N N . ALA A 1 385 ? 12.977 32.344 -1.039 1 87.5 385 ALA A N 1
ATOM 3184 C CA . ALA A 1 385 ? 13.727 32.844 -2.189 1 87.5 385 ALA A CA 1
ATOM 3185 C C . ALA A 1 385 ? 14.781 33.875 -1.756 1 87.5 385 ALA A C 1
ATOM 3187 O O . ALA A 1 385 ? 15.969 33.688 -2.021 1 87.5 385 ALA A O 1
ATOM 3188 N N . ASN A 1 386 ? 14.398 34.906 -0.992 1 88.06 386 ASN A N 1
ATOM 3189 C CA . ASN A 1 386 ? 15.32 35.969 -0.619 1 88.06 386 ASN A CA 1
ATOM 3190 C C . ASN A 1 386 ? 16.359 35.5 0.388 1 88.06 386 ASN A C 1
ATOM 3192 O O . ASN A 1 386 ? 17.531 35.844 0.291 1 88.06 386 ASN A O 1
ATOM 3196 N N . SER A 1 387 ? 15.891 34.75 1.282 1 88.19 387 SER A N 1
ATOM 3197 C CA . SER A 1 387 ? 16.812 34.25 2.295 1 88.19 387 SER A CA 1
ATOM 3198 C C . SER A 1 387 ? 17.859 33.312 1.673 1 88.19 387 SER A C 1
ATOM 3200 O O . SER A 1 387 ? 19.016 33.344 2.086 1 88.19 387 SER A O 1
ATOM 3202 N N . MET A 1 388 ? 17.5 32.562 0.708 1 90.62 388 MET A N 1
ATOM 3203 C CA . MET A 1 388 ? 18.438 31.656 0.061 1 90.62 388 MET A CA 1
ATOM 3204 C C . MET A 1 388 ? 19.453 32.406 -0.775 1 90.62 388 MET A C 1
ATOM 3206 O O . MET A 1 388 ? 20.625 32.031 -0.818 1 90.62 388 MET A O 1
ATOM 3210 N N . LEU A 1 389 ? 18.953 33.469 -1.434 1 92.62 389 LEU A N 1
ATOM 3211 C CA . LEU A 1 389 ? 19.891 34.312 -2.184 1 92.62 389 LEU A CA 1
ATOM 3212 C C . LEU A 1 389 ? 20.938 34.906 -1.26 1 92.62 389 LEU A C 1
ATOM 3214 O O . LEU A 1 389 ? 22.125 34.969 -1.615 1 92.62 389 LEU A O 1
ATOM 3218 N N . ARG A 1 390 ? 20.484 35.312 -0.077 1 93.12 390 ARG A N 1
ATOM 3219 C CA . ARG A 1 390 ? 21.406 35.875 0.903 1 93.12 390 ARG A CA 1
ATOM 3220 C C . ARG A 1 390 ? 22.422 34.844 1.369 1 93.12 390 ARG A C 1
ATOM 3222 O O . ARG A 1 390 ? 23.609 35.094 1.408 1 93.12 390 ARG A O 1
ATOM 3229 N N . GLU A 1 391 ? 21.953 33.688 1.702 1 93.75 391 GLU A N 1
ATOM 3230 C CA . GLU A 1 391 ? 22.828 32.625 2.215 1 93.75 391 GLU A CA 1
ATOM 3231 C C . GLU A 1 391 ? 23.812 32.156 1.151 1 93.75 391 GLU A C 1
ATOM 3233 O O . GLU A 1 391 ? 25 31.953 1.445 1 93.75 391 GLU A O 1
ATOM 3238 N N . LEU A 1 392 ? 23.359 31.969 -0.05 1 95.31 392 LEU A N 1
ATOM 3239 C CA . LEU A 1 392 ? 24.234 31.531 -1.136 1 95.31 392 LEU A CA 1
ATOM 3240 C C . LEU A 1 392 ? 25.25 32.625 -1.482 1 95.31 392 LEU A C 1
ATOM 3242 O O . LEU A 1 392 ? 26.406 32.312 -1.807 1 95.31 392 LEU A O 1
ATOM 3246 N N . GLY A 1 393 ? 24.797 33.875 -1.448 1 94.62 393 GLY A N 1
ATOM 3247 C CA . GLY A 1 393 ? 25.719 34.969 -1.655 1 94.62 393 GLY A CA 1
ATOM 3248 C C . GLY A 1 393 ? 26.891 34.938 -0.677 1 94.62 393 GLY A C 1
ATOM 3249 O O . GLY A 1 393 ? 28.031 35.188 -1.063 1 94.62 393 GLY A O 1
ATOM 3250 N N . LYS A 1 394 ? 26.578 34.656 0.551 1 94.69 394 LYS A N 1
ATOM 3251 C CA . LYS A 1 394 ? 27.609 34.594 1.584 1 94.69 394 LYS A CA 1
ATOM 3252 C C . LYS A 1 394 ? 28.578 33.438 1.309 1 94.69 394 LYS A C 1
ATOM 3254 O O . LYS A 1 394 ? 29.781 33.594 1.464 1 94.69 394 LYS A O 1
ATOM 3259 N N . VAL A 1 395 ? 28.047 32.312 0.943 1 95.44 395 VAL A N 1
ATOM 3260 C CA . VAL A 1 395 ? 28.828 31.094 0.713 1 95.44 395 VAL A CA 1
ATOM 3261 C C . VAL A 1 395 ? 29.781 31.297 -0.462 1 95.44 395 VAL A C 1
ATOM 3263 O O . VAL A 1 395 ? 30.891 30.766 -0.47 1 95.44 395 VAL A O 1
ATOM 3266 N N . PHE A 1 396 ? 29.328 32.094 -1.429 1 94.62 396 PHE A N 1
ATOM 3267 C CA . PHE A 1 396 ? 30.156 32.375 -2.586 1 94.62 396 PHE A CA 1
ATOM 3268 C C . PHE A 1 396 ? 31.109 33.531 -2.295 1 94.62 396 PHE A C 1
ATOM 3270 O O . PHE A 1 396 ? 31.984 33.844 -3.113 1 94.62 396 PHE A O 1
ATOM 3277 N N . GLY A 1 397 ? 30.969 34.219 -1.142 1 91.44 397 GLY A N 1
ATOM 3278 C CA . GLY A 1 397 ? 31.875 35.25 -0.698 1 91.44 397 GLY A CA 1
ATOM 3279 C C . GLY A 1 397 ? 31.516 36.625 -1.237 1 91.44 397 GLY A C 1
ATOM 3280 O O . GLY A 1 397 ? 32.375 37.531 -1.302 1 91.44 397 GLY A O 1
ATOM 3281 N N . LEU A 1 398 ? 30.312 36.844 -1.602 1 92.88 398 LEU A N 1
ATOM 3282 C CA . LEU A 1 398 ? 29.891 38.156 -2.117 1 92.88 398 LEU A CA 1
ATOM 3283 C C . LEU A 1 398 ? 29.703 39.156 -0.983 1 92.88 398 LEU A C 1
ATOM 3285 O O . LEU A 1 398 ? 29.219 38.781 0.093 1 92.88 398 LEU A O 1
ATOM 3289 N N . PRO A 1 399 ? 30.031 40.344 -1.234 1 92 399 PRO A N 1
ATOM 3290 C CA . PRO A 1 399 ? 29.766 41.375 -0.232 1 92 399 PRO A CA 1
ATOM 3291 C C . PRO A 1 399 ? 28.281 41.625 -0.033 1 92 399 PRO A C 1
ATOM 3293 O O . PRO A 1 399 ? 27.469 41.375 -0.938 1 92 399 PRO A O 1
ATOM 3296 N N . LYS A 1 400 ? 27.938 42.188 1.11 1 90.69 400 LYS A N 1
ATOM 3297 C CA . LYS A 1 400 ? 26.547 42.406 1.508 1 90.69 400 LYS A CA 1
ATOM 3298 C C . LYS A 1 400 ? 25.828 43.312 0.496 1 90.69 400 LYS A C 1
ATOM 3300 O O . LYS A 1 400 ? 24.656 43.094 0.184 1 90.69 400 LYS A O 1
ATOM 3305 N N . THR A 1 401 ? 26.484 44.312 -0.035 1 89.06 401 THR A N 1
ATOM 3306 C CA . THR A 1 401 ? 25.891 45.25 -0.986 1 89.06 401 THR A CA 1
ATOM 3307 C C . THR A 1 401 ? 25.516 44.531 -2.283 1 89.06 401 THR A C 1
ATOM 3309 O O . THR A 1 401 ? 24.469 44.812 -2.861 1 89.06 401 THR A O 1
ATOM 3312 N N . GLU A 1 402 ? 26.438 43.688 -2.658 1 89.38 402 GLU A N 1
ATOM 3313 C CA . GLU A 1 402 ? 26.188 42.938 -3.885 1 89.38 402 GLU A CA 1
ATOM 3314 C C . GLU A 1 402 ? 25.047 41.938 -3.699 1 89.38 402 GLU A C 1
ATOM 3316 O O . GLU A 1 402 ? 24.281 41.688 -4.637 1 89.38 402 GLU A O 1
ATOM 3321 N N . ILE A 1 403 ? 24.984 41.375 -2.529 1 92.12 403 ILE A N 1
ATOM 3322 C CA . ILE A 1 403 ? 23.906 40.438 -2.223 1 92.12 403 ILE A CA 1
ATOM 3323 C C . ILE A 1 403 ? 22.562 41.125 -2.283 1 92.12 403 ILE A C 1
ATOM 3325 O O . ILE A 1 403 ? 21.609 40.625 -2.887 1 92.12 403 ILE A O 1
ATOM 3329 N N . GLU A 1 404 ? 22.469 42.219 -1.7 1 89.38 404 GLU A N 1
ATOM 3330 C CA . GLU A 1 404 ? 21.219 42.969 -1.681 1 89.38 404 GLU A CA 1
ATOM 3331 C C . GLU A 1 404 ? 20.844 43.438 -3.082 1 89.38 404 GLU A C 1
ATOM 3333 O O . GLU A 1 404 ? 19.656 43.5 -3.418 1 89.38 404 GLU A O 1
ATOM 3338 N N . SER A 1 405 ? 21.859 43.844 -3.793 1 86.88 405 SER A N 1
ATOM 3339 C CA . SER A 1 405 ? 21.625 44.219 -5.188 1 86.88 405 SER A CA 1
ATOM 3340 C C . SER A 1 405 ? 21.047 43.031 -5.973 1 86.88 405 SER A C 1
ATOM 3342 O O . SER A 1 405 ? 20.141 43.219 -6.781 1 86.88 405 SER A O 1
ATOM 3344 N N . LEU A 1 406 ? 21.672 41.969 -5.746 1 89.25 406 LEU A N 1
ATOM 3345 C CA . LEU A 1 406 ? 21.188 40.75 -6.41 1 89.25 406 LEU A CA 1
ATOM 3346 C C . LEU A 1 406 ? 19.734 40.469 -6.039 1 89.25 406 LEU A C 1
ATOM 3348 O O . LEU A 1 406 ? 18.922 40.125 -6.898 1 89.25 406 LEU A O 1
ATOM 3352 N N . ILE A 1 407 ? 19.344 40.5 -4.797 1 89.12 407 ILE A N 1
ATOM 3353 C CA . ILE A 1 407 ? 18 40.25 -4.301 1 89.12 407 ILE A CA 1
ATOM 3354 C C . ILE A 1 407 ? 17.016 41.219 -4.926 1 89.12 407 ILE A C 1
ATOM 3356 O O . ILE A 1 407 ? 15.914 40.844 -5.324 1 89.12 407 ILE A O 1
ATOM 3360 N N . TYR A 1 408 ? 17.453 42.406 -5.008 1 85.12 408 TYR A N 1
ATOM 3361 C CA . TYR A 1 408 ? 16.625 43.469 -5.547 1 85.12 408 TYR A CA 1
ATOM 3362 C C . TYR A 1 408 ? 16.359 43.25 -7.035 1 85.12 408 TYR A C 1
ATOM 3364 O O . TYR A 1 408 ? 15.242 43.469 -7.512 1 85.12 408 TYR A O 1
ATOM 3372 N N . HIS A 1 409 ? 17.344 42.812 -7.84 1 82.38 409 HIS A N 1
ATOM 3373 C CA . HIS A 1 409 ? 17.266 42.75 -9.297 1 82.38 409 HIS A CA 1
ATOM 3374 C C . HIS A 1 409 ? 16.812 41.375 -9.75 1 82.38 409 HIS A C 1
ATOM 3376 O O . HIS A 1 409 ? 16.406 41.188 -10.906 1 82.38 409 HIS A O 1
ATOM 3382 N N . ALA A 1 410 ? 16.875 40.406 -8.961 1 81.75 410 ALA A N 1
ATOM 3383 C CA . ALA A 1 410 ? 16.625 39 -9.336 1 81.75 410 ALA A CA 1
ATOM 3384 C C . ALA A 1 410 ? 15.242 38.844 -9.977 1 81.75 410 ALA A C 1
ATOM 3386 O O . ALA A 1 410 ? 15.055 38 -10.859 1 81.75 410 ALA A O 1
ATOM 3387 N N . GLY A 1 411 ? 14.211 39.594 -9.602 1 75.06 411 GLY A N 1
ATOM 3388 C CA . GLY A 1 411 ? 12.859 39.438 -10.133 1 75.06 411 GLY A CA 1
ATOM 3389 C C . GLY A 1 411 ? 12.602 40.312 -11.344 1 75.06 411 GLY A C 1
ATOM 3390 O O . GLY A 1 411 ? 11.555 40.188 -11.984 1 75.06 411 GLY A O 1
ATOM 3391 N N . LYS A 1 412 ? 13.648 41.094 -11.711 1 74.69 412 LYS A N 1
ATOM 3392 C CA . LYS A 1 412 ? 13.469 42.062 -12.812 1 74.69 412 LYS A CA 1
ATOM 3393 C C . LYS A 1 412 ? 13.93 41.438 -14.133 1 74.69 412 LYS A C 1
ATOM 3395 O O . LYS A 1 412 ? 14.969 40.781 -14.188 1 74.69 412 LYS A O 1
ATOM 3400 N N . SER A 1 413 ? 13.219 41.469 -15.148 1 74.12 413 SER A N 1
ATOM 3401 C CA . SER A 1 413 ? 13.422 40.844 -16.453 1 74.12 413 SER A CA 1
ATOM 3402 C C . SER A 1 413 ? 14.703 41.375 -17.109 1 74.12 413 SER A C 1
ATOM 3404 O O . SER A 1 413 ? 15.359 40.625 -17.859 1 74.12 413 SER A O 1
ATOM 3406 N N . GLU A 1 414 ? 15.086 42.625 -16.875 1 75.25 414 GLU A N 1
ATOM 3407 C CA . GLU A 1 414 ? 16.203 43.25 -17.594 1 75.25 414 GLU A CA 1
ATOM 3408 C C . GLU A 1 414 ? 17.531 42.938 -16.922 1 75.25 414 GLU A C 1
ATOM 3410 O O . GLU A 1 414 ? 18.594 43.25 -17.453 1 75.25 414 GLU A O 1
ATOM 3415 N N . TYR A 1 415 ? 17.438 42.219 -15.844 1 79.25 415 TYR A N 1
ATOM 3416 C CA . TYR A 1 415 ? 18.656 42 -15.086 1 79.25 415 TYR A CA 1
ATOM 3417 C C . TYR A 1 415 ? 19.453 40.844 -15.648 1 79.25 415 TYR A C 1
ATOM 3419 O O . TYR A 1 415 ? 18.922 39.75 -15.859 1 79.25 415 TYR A O 1
ATOM 3427 N N . VAL A 1 416 ? 20.797 41.062 -16.078 1 82.75 416 VAL A N 1
ATOM 3428 C CA . VAL A 1 416 ? 21.703 40 -16.5 1 82.75 416 VAL A CA 1
ATOM 3429 C C . VAL A 1 416 ? 22.734 39.719 -15.383 1 82.75 416 VAL A C 1
ATOM 3431 O O . VAL A 1 416 ? 23.672 40.5 -15.211 1 82.75 416 VAL A O 1
ATOM 3434 N N . PRO A 1 417 ? 22.531 38.688 -14.68 1 83.62 417 PRO A N 1
ATOM 3435 C CA . PRO A 1 417 ? 23.453 38.406 -13.578 1 83.62 417 PRO A CA 1
ATOM 3436 C C . PRO A 1 417 ? 24.844 38.031 -14.055 1 83.62 417 PRO A C 1
ATOM 3438 O O . PRO A 1 417 ? 25.016 37.562 -15.18 1 83.62 417 PRO A O 1
ATOM 3441 N N . ASP A 1 418 ? 25.938 38.281 -13.32 1 85.94 418 ASP A N 1
ATOM 3442 C CA . ASP A 1 418 ? 27.281 37.781 -13.602 1 85.94 418 ASP A CA 1
ATOM 3443 C C . ASP A 1 418 ? 27.391 36.281 -13.367 1 85.94 418 ASP A C 1
ATOM 3445 O O . ASP A 1 418 ? 26.375 35.625 -13.102 1 85.94 418 ASP A O 1
ATOM 3449 N N . GLN A 1 419 ? 28.547 35.75 -13.523 1 87.25 419 GLN A N 1
ATOM 3450 C CA . GLN A 1 419 ? 28.75 34.312 -13.43 1 87.25 419 GLN A CA 1
ATOM 3451 C C . GLN A 1 419 ? 28.281 33.781 -12.078 1 87.25 419 GLN A C 1
ATOM 3453 O O . GLN A 1 419 ? 27.594 32.75 -12.016 1 87.25 419 GLN A O 1
ATOM 3458 N N . TYR A 1 420 ? 28.688 34.469 -11.039 1 89.31 420 TYR A N 1
ATOM 3459 C CA . TYR A 1 420 ? 28.266 34.031 -9.703 1 89.31 420 TYR A CA 1
ATOM 3460 C C . TYR A 1 420 ? 26.781 34.25 -9.5 1 89.31 420 TYR A C 1
ATOM 3462 O O . TYR A 1 420 ? 26.109 33.438 -8.875 1 89.31 420 TYR A O 1
ATOM 3470 N N . GLY A 1 421 ? 26.312 35.375 -10.008 1 89.81 421 GLY A N 1
ATOM 3471 C CA . GLY A 1 421 ? 24.875 35.625 -9.945 1 89.81 421 GLY A CA 1
ATOM 3472 C C . GLY A 1 421 ? 24.062 34.531 -10.617 1 89.81 421 GLY A C 1
ATOM 3473 O O . GLY A 1 421 ? 23.016 34.125 -10.102 1 89.81 421 GLY A O 1
ATOM 3474 N N . LYS A 1 422 ? 24.578 34.031 -11.711 1 91.56 422 LYS A N 1
ATOM 3475 C CA . LYS A 1 422 ? 23.891 32.969 -12.43 1 91.56 422 LYS A CA 1
ATOM 3476 C C . LYS A 1 422 ? 23.859 31.672 -11.594 1 91.56 422 LYS A C 1
ATOM 3478 O O . LYS A 1 422 ? 22.844 30.984 -11.555 1 91.56 422 LYS A O 1
ATOM 3483 N N . LEU A 1 423 ? 24.953 31.391 -11.023 1 92.81 423 LEU A N 1
ATOM 3484 C CA . LEU A 1 423 ? 25.047 30.188 -10.203 1 92.81 423 LEU A CA 1
ATOM 3485 C C . LEU A 1 423 ? 24.125 30.281 -8.992 1 92.81 423 LEU A C 1
ATOM 3487 O O . LEU A 1 423 ? 23.438 29.312 -8.641 1 92.81 423 LEU A O 1
ATOM 3491 N N . ILE A 1 424 ? 24.172 31.453 -8.406 1 94.06 424 ILE A N 1
ATOM 3492 C CA . ILE A 1 424 ? 23.359 31.672 -7.211 1 94.06 424 ILE A CA 1
ATOM 3493 C C . ILE A 1 424 ? 21.875 31.547 -7.559 1 94.06 424 ILE A C 1
ATOM 3495 O O . ILE A 1 424 ? 21.125 30.891 -6.836 1 94.06 424 ILE A O 1
ATOM 3499 N N . LEU A 1 425 ? 21.469 32.094 -8.656 1 92.5 425 LEU A N 1
ATOM 3500 C CA . LEU A 1 425 ? 20.078 32 -9.078 1 92.5 425 LEU A CA 1
ATOM 3501 C C . LEU A 1 425 ? 19.703 30.578 -9.414 1 92.5 425 LEU A C 1
ATOM 3503 O O . LEU A 1 425 ? 18.609 30.125 -9.062 1 92.5 425 LEU A O 1
ATOM 3507 N N . LYS A 1 426 ? 20.562 29.922 -10.07 1 93.44 426 LYS A N 1
ATOM 3508 C CA . LYS A 1 426 ? 20.312 28.531 -10.445 1 93.44 426 LYS A CA 1
ATOM 3509 C C . LYS A 1 426 ? 20.109 27.656 -9.211 1 93.44 426 LYS A C 1
ATOM 3511 O O . LYS A 1 426 ? 19.109 26.938 -9.117 1 93.44 426 LYS A O 1
ATOM 3516 N N . TYR A 1 427 ? 20.938 27.719 -8.297 1 95.06 427 TYR A N 1
ATOM 3517 C CA . TYR A 1 427 ? 20.875 26.828 -7.148 1 95.06 427 TYR A CA 1
ATOM 3518 C C . TYR A 1 427 ? 19.828 27.297 -6.148 1 95.06 427 TYR A C 1
ATOM 3520 O O . TYR A 1 427 ? 19.312 26.5 -5.359 1 95.06 427 TYR A O 1
ATOM 3528 N N . SER A 1 428 ? 19.531 28.594 -6.184 1 93.25 428 SER A N 1
ATOM 3529 C CA . SER A 1 428 ? 18.422 29.062 -5.375 1 93.25 428 SER A CA 1
ATOM 3530 C C . SER A 1 428 ? 17.109 28.406 -5.801 1 93.25 428 SER A C 1
ATOM 3532 O O . SER A 1 428 ? 16.25 28.141 -4.965 1 93.25 428 SER A O 1
ATOM 3534 N N . GLN A 1 429 ? 16.984 28.156 -7.031 1 92.56 429 GLN A N 1
ATOM 3535 C CA . GLN A 1 429 ? 15.797 27.484 -7.547 1 92.56 429 GLN A CA 1
ATOM 3536 C C . GLN A 1 429 ? 15.766 26.016 -7.137 1 92.56 429 GLN A C 1
ATOM 3538 O O . GLN A 1 429 ? 14.711 25.484 -6.801 1 92.56 429 GLN A O 1
ATOM 3543 N N . VAL A 1 430 ? 16.922 25.391 -7.137 1 94.44 430 VAL A N 1
ATOM 3544 C CA . VAL A 1 430 ? 17.031 23.984 -6.777 1 94.44 430 VAL A CA 1
ATOM 3545 C C . VAL A 1 430 ? 16.688 23.797 -5.301 1 94.44 430 VAL A C 1
ATOM 3547 O O . VAL A 1 430 ? 16.047 22.812 -4.93 1 94.44 430 VAL A O 1
ATOM 3550 N N . LEU A 1 431 ? 17.016 24.75 -4.508 1 95.62 431 LEU A N 1
ATOM 3551 C CA . LEU A 1 431 ? 16.906 24.609 -3.061 1 95.62 431 LEU A CA 1
ATOM 3552 C C . LEU A 1 431 ? 15.594 25.203 -2.559 1 95.62 431 LEU A C 1
ATOM 3554 O O . LEU A 1 431 ? 15.195 24.969 -1.415 1 95.62 431 LEU A O 1
ATOM 3558 N N . HIS A 1 432 ? 14.875 25.875 -3.436 1 93.62 432 HIS A N 1
ATOM 3559 C CA . HIS A 1 432 ? 13.664 26.578 -3.047 1 93.62 432 HIS A CA 1
ATOM 3560 C C . HIS A 1 432 ? 12.617 25.609 -2.492 1 93.62 432 HIS A C 1
ATOM 3562 O O . HIS A 1 432 ? 12.336 24.578 -3.104 1 93.62 432 HIS A O 1
ATOM 3568 N N . GLY A 1 433 ? 12.07 26 -1.289 1 93.88 433 GLY A N 1
ATOM 3569 C CA . GLY A 1 433 ? 10.977 25.234 -0.716 1 93.88 433 GLY A CA 1
ATOM 3570 C C . GLY A 1 433 ? 11.438 24.062 0.122 1 93.88 433 GLY A C 1
ATOM 3571 O O . GLY A 1 433 ? 10.641 23.438 0.825 1 93.88 433 GLY A O 1
ATOM 3572 N N . MET A 1 434 ? 12.742 23.766 0.151 1 95 434 MET A N 1
ATOM 3573 C CA . MET A 1 434 ? 13.281 22.672 0.963 1 95 434 MET A CA 1
ATOM 3574 C C . MET A 1 434 ? 13.281 23.047 2.441 1 95 434 MET A C 1
ATOM 3576 O O . MET A 1 434 ? 13.539 24.203 2.795 1 95 434 MET A O 1
ATOM 3580 N N . PRO A 1 435 ? 12.953 22.047 3.293 1 96.19 435 PRO A N 1
ATOM 3581 C CA . PRO A 1 435 ? 13.039 22.359 4.723 1 96.19 435 PRO A CA 1
ATOM 3582 C C . PRO A 1 435 ? 14.461 22.641 5.188 1 96.19 435 PRO A C 1
ATOM 3584 O O . PRO A 1 435 ? 15.391 21.922 4.824 1 96.19 435 PRO A O 1
ATOM 3587 N N . SER A 1 436 ? 14.656 23.719 5.895 1 94.5 436 SER A N 1
ATOM 3588 C CA . SER A 1 436 ? 15.969 24.109 6.398 1 94.5 436 SER A CA 1
ATOM 3589 C C . SER A 1 436 ? 16.203 23.578 7.809 1 94.5 436 SER A C 1
ATOM 3591 O O . SER A 1 436 ? 17.297 23.109 8.125 1 94.5 436 SER A O 1
ATOM 3593 N N . HIS A 1 437 ? 15.188 23.797 8.641 1 93.38 437 HIS A N 1
ATOM 3594 C CA . HIS A 1 437 ? 15.273 23.312 10.008 1 93.38 437 HIS A CA 1
ATOM 3595 C C . HIS A 1 437 ? 13.898 23.219 10.656 1 93.38 437 HIS A C 1
ATOM 3597 O O . HIS A 1 437 ? 12.914 23.703 10.094 1 93.38 437 HIS A O 1
ATOM 3603 N N . LEU A 1 438 ? 13.883 22.516 11.766 1 94.69 438 LEU A N 1
ATOM 3604 C CA . LEU A 1 438 ? 12.672 22.328 12.555 1 94.69 438 LEU A CA 1
ATOM 3605 C C . LEU A 1 438 ? 12.391 23.578 13.398 1 94.69 438 LEU A C 1
ATOM 3607 O O . LEU A 1 438 ? 13.305 24.156 13.992 1 94.69 438 LEU A O 1
ATOM 3611 N N . THR A 1 439 ? 11.109 24.094 13.367 1 95.12 439 THR A N 1
ATOM 3612 C CA . THR A 1 439 ? 10.664 25.234 14.172 1 95.12 439 THR A CA 1
ATOM 3613 C C . THR A 1 439 ? 9.43 24.875 14.984 1 95.12 439 THR A C 1
ATOM 3615 O O . THR A 1 439 ? 8.812 23.828 14.758 1 95.12 439 THR A O 1
ATOM 3618 N N . ILE A 1 440 ? 9.148 25.672 15.906 1 94.94 440 ILE A N 1
ATOM 3619 C CA . ILE A 1 440 ? 8 25.438 16.781 1 94.94 440 ILE A CA 1
ATOM 3620 C C . ILE A 1 440 ? 6.727 25.938 16.109 1 94.94 440 ILE A C 1
ATOM 3622 O O . ILE A 1 440 ? 6.699 27.062 15.586 1 94.94 440 ILE A O 1
ATOM 3626 N N . HIS A 1 441 ? 5.762 25.094 16.047 1 94.44 441 HIS A N 1
ATOM 3627 C CA . HIS A 1 441 ? 4.438 25.562 15.664 1 94.44 441 HIS A CA 1
ATOM 3628 C C . HIS A 1 441 ? 3.934 26.625 16.641 1 94.44 441 HIS A C 1
ATOM 3630 O O . HIS A 1 441 ? 4.184 26.547 17.844 1 94.44 441 HIS A O 1
ATOM 3636 N N . ALA A 1 442 ? 3.225 27.531 16.188 1 88.12 442 ALA A N 1
ATOM 3637 C CA . ALA A 1 442 ? 2.869 28.734 16.938 1 88.12 442 ALA A CA 1
ATOM 3638 C C . ALA A 1 442 ? 2.059 28.391 18.188 1 88.12 442 ALA A C 1
ATOM 3640 O O . ALA A 1 442 ? 2.168 29.062 19.219 1 88.12 442 ALA A O 1
ATOM 3641 N N . CYS A 1 443 ? 1.268 27.391 18.125 1 89.31 443 CYS A N 1
ATOM 3642 C CA . CYS A 1 443 ? 0.371 27.219 19.266 1 89.31 443 CYS A CA 1
ATOM 3643 C C . CYS A 1 443 ? 0.089 25.75 19.531 1 89.31 443 CYS A C 1
ATOM 3645 O O . CYS A 1 443 ? -0.454 25.391 20.578 1 89.31 443 CYS A O 1
ATOM 3647 N N . GLY A 1 444 ? 0.475 24.891 18.781 1 95.44 444 GLY A N 1
ATOM 3648 C CA . GLY A 1 444 ? 0.009 23.516 18.844 1 95.44 444 GLY A CA 1
ATOM 3649 C C . GLY A 1 444 ? 0.773 22.672 19.859 1 95.44 444 GLY A C 1
ATOM 3650 O O . GLY A 1 444 ? 2.002 22.734 19.922 1 95.44 444 GLY A O 1
ATOM 3651 N N . ILE A 1 445 ? 0.059 21.875 20.688 1 97.44 445 ILE A N 1
ATOM 3652 C CA . ILE A 1 445 ? 0.61 20.922 21.641 1 97.44 445 ILE A CA 1
ATOM 3653 C C . ILE A 1 445 ? 0.03 19.531 21.375 1 97.44 445 ILE A C 1
ATOM 3655 O O . ILE A 1 445 ? -1.162 19.391 21.094 1 97.44 445 ILE A O 1
ATOM 3659 N N . LEU A 1 446 ? 0.851 18.562 21.406 1 97.62 446 LEU A N 1
ATOM 3660 C CA . LEU A 1 446 ? 0.408 17.188 21.234 1 97.62 446 LEU A CA 1
ATOM 3661 C C . LEU A 1 446 ? 0.369 16.453 22.578 1 97.62 446 LEU A C 1
ATOM 3663 O O . LEU A 1 446 ? 1.295 16.578 23.375 1 97.62 446 LEU A O 1
ATOM 3667 N N . ILE A 1 447 ? -0.676 15.781 22.844 1 97.62 447 ILE A N 1
ATOM 3668 C CA . ILE A 1 447 ? -0.824 14.93 24.016 1 97.62 447 ILE A CA 1
ATOM 3669 C C . ILE A 1 447 ? -1.247 13.523 23.578 1 97.62 447 ILE A C 1
ATOM 3671 O O . ILE A 1 447 ? -2.412 13.297 23.234 1 97.62 447 ILE A O 1
ATOM 3675 N N . SER A 1 448 ? -0.383 12.617 23.656 1 96.38 448 SER A N 1
ATOM 3676 C CA . SER A 1 448 ? -0.625 11.281 23.109 1 96.38 448 SER A CA 1
ATOM 3677 C C . SER A 1 448 ? -0.96 10.281 24.203 1 96.38 448 SER A C 1
ATOM 3679 O O . SER A 1 448 ? -0.622 10.5 25.375 1 96.38 448 SER A O 1
ATOM 3681 N N . HIS A 1 449 ? -1.678 9.203 23.844 1 94 449 HIS A N 1
ATOM 3682 C CA . HIS A 1 449 ? -2.014 8.141 24.781 1 94 449 HIS A CA 1
ATOM 3683 C C . HIS A 1 449 ? -0.788 7.305 25.125 1 94 449 HIS A C 1
ATOM 3685 O O . HIS A 1 449 ? -0.473 7.109 26.312 1 94 449 HIS A O 1
ATOM 3691 N N . LYS A 1 450 ? -0.152 6.77 24.141 1 93.5 450 LYS A N 1
ATOM 3692 C CA . LYS A 1 450 ? 1.165 6.172 24.328 1 93.5 450 LYS A CA 1
ATOM 3693 C C . LYS A 1 450 ? 2.248 7.246 24.438 1 93.5 450 LYS A C 1
ATOM 3695 O O . LYS A 1 450 ? 2.025 8.391 24.047 1 93.5 450 LYS A O 1
ATOM 3700 N N . PRO A 1 451 ? 3.369 6.855 25.016 1 96.5 451 PRO A N 1
ATOM 3701 C CA . PRO A 1 451 ? 4.418 7.875 25.047 1 96.5 451 PRO A CA 1
ATOM 3702 C C . PRO A 1 451 ? 4.684 8.5 23.688 1 96.5 451 PRO A C 1
ATOM 3704 O O . PRO A 1 451 ? 4.648 7.809 22.672 1 96.5 451 PRO A O 1
ATOM 3707 N N . ILE A 1 452 ? 4.938 9.773 23.703 1 97.69 452 ILE A N 1
ATOM 3708 C CA . ILE A 1 452 ? 5.039 10.547 22.469 1 97.69 452 ILE A CA 1
ATOM 3709 C C . ILE A 1 452 ? 6.098 9.938 21.562 1 97.69 452 ILE A C 1
ATOM 3711 O O . ILE A 1 452 ? 5.988 10.008 20.328 1 97.69 452 ILE A O 1
ATOM 3715 N N . HIS A 1 453 ? 7.094 9.195 22.125 1 97.75 453 HIS A N 1
ATOM 3716 C CA . HIS A 1 453 ? 8.211 8.641 21.375 1 97.75 453 HIS A CA 1
ATOM 3717 C C . HIS A 1 453 ? 7.801 7.375 20.625 1 97.75 453 HIS A C 1
ATOM 3719 O O . HIS A 1 453 ? 8.562 6.863 19.797 1 97.75 453 HIS A O 1
ATOM 3725 N N . TYR A 1 454 ? 6.605 6.941 20.828 1 95.88 454 TYR A N 1
ATOM 3726 C CA . TYR A 1 454 ? 6.039 5.887 19.984 1 95.88 454 TYR A CA 1
ATOM 3727 C C . TYR A 1 454 ? 5.797 6.387 18.578 1 95.88 454 TYR A C 1
ATOM 3729 O O . TYR A 1 454 ? 5.746 5.594 17.625 1 95.88 454 TYR A O 1
ATOM 3737 N N . TYR A 1 455 ? 5.691 7.734 18.469 1 96.5 455 TYR A N 1
ATOM 3738 C CA . TYR A 1 455 ? 5.273 8.297 17.188 1 96.5 455 TYR A CA 1
ATOM 3739 C C . TYR A 1 455 ? 6.363 9.18 16.594 1 96.5 455 TYR A C 1
ATOM 3741 O O . TYR A 1 455 ? 6.449 9.352 15.375 1 96.5 455 TYR A O 1
ATOM 3749 N N . THR A 1 456 ? 7.141 9.797 17.469 1 98 456 THR A N 1
ATOM 3750 C CA . THR A 1 456 ? 8.117 10.766 16.969 1 98 456 THR A CA 1
ATOM 3751 C C . THR A 1 456 ? 9.25 10.953 17.984 1 98 456 THR A C 1
ATOM 3753 O O . THR A 1 456 ? 9.18 10.445 19.109 1 98 456 THR A O 1
ATOM 3756 N N . ALA A 1 457 ? 10.305 11.523 17.562 1 98.38 457 ALA A N 1
ATOM 3757 C CA . ALA A 1 457 ? 11.359 11.992 18.453 1 98.38 457 ALA A CA 1
ATOM 3758 C C . ALA A 1 457 ? 11.148 13.461 18.828 1 98.38 457 ALA A C 1
ATOM 3760 O O . ALA A 1 457 ? 10.289 14.133 18.25 1 98.38 457 ALA A O 1
ATOM 3761 N N . THR A 1 458 ? 11.867 13.883 19.859 1 97.94 458 THR A N 1
ATOM 3762 C CA . THR A 1 458 ? 11.75 15.266 20.297 1 97.94 458 THR A CA 1
ATOM 3763 C C . THR A 1 458 ? 13.133 15.898 20.453 1 97.94 458 THR A C 1
ATOM 3765 O O . THR A 1 458 ? 14.133 15.195 20.578 1 97.94 458 THR A O 1
ATOM 3768 N N . GLU A 1 459 ? 13.188 17.156 20.375 1 96.88 459 GLU A N 1
ATOM 3769 C CA . GLU A 1 459 ? 14.375 17.938 20.703 1 96.88 459 GLU A CA 1
ATOM 3770 C C . GLU A 1 459 ? 14.023 19.156 21.562 1 96.88 459 GLU A C 1
ATOM 3772 O O . GLU A 1 459 ? 12.844 19.438 21.781 1 96.88 459 GLU A O 1
ATOM 3777 N N . MET A 1 460 ? 15.062 19.828 22.094 1 95.31 460 MET A N 1
ATOM 3778 C CA . MET A 1 460 ? 14.805 20.906 23.047 1 95.31 460 MET A CA 1
ATOM 3779 C C . MET A 1 460 ? 15.094 22.266 22.453 1 95.31 460 MET A C 1
ATOM 3781 O O . MET A 1 460 ? 16.266 22.641 22.281 1 95.31 460 MET A O 1
ATOM 3785 N N . PRO A 1 461 ? 14.062 22.953 22.172 1 91.81 461 PRO A N 1
ATOM 3786 C CA . PRO A 1 461 ? 14.281 24.344 21.766 1 91.81 461 PRO A CA 1
ATOM 3787 C C . PRO A 1 461 ? 14.555 25.266 22.969 1 91.81 461 PRO A C 1
ATOM 3789 O O . PRO A 1 461 ? 14.445 24.844 24.109 1 91.81 461 PRO A O 1
ATOM 3792 N N . PRO A 1 462 ? 14.914 26.438 22.672 1 86 462 PRO A N 1
ATOM 3793 C CA . PRO A 1 462 ? 15.219 27.391 23.75 1 86 462 PRO A CA 1
ATOM 3794 C C . PRO A 1 462 ? 14.031 27.625 24.672 1 86 462 PRO A C 1
ATOM 3796 O O . PRO A 1 462 ? 14.219 27.953 25.859 1 86 462 PRO A O 1
ATOM 3799 N N . LYS A 1 463 ? 12.82 27.438 24.297 1 81.19 463 LYS A N 1
ATOM 3800 C CA . LYS A 1 463 ? 11.617 27.672 25.094 1 81.19 463 LYS A CA 1
ATOM 3801 C C . LYS A 1 463 ? 11.539 26.672 26.266 1 81.19 463 LYS A C 1
ATOM 3803 O O . LYS A 1 463 ? 10.789 26.891 27.219 1 81.19 463 LYS A O 1
ATOM 3808 N N . GLY A 1 464 ? 12.258 25.609 26.172 1 89.38 464 GLY A N 1
ATOM 3809 C CA . GLY A 1 464 ? 12.391 24.703 27.312 1 89.38 464 GLY A CA 1
ATOM 3810 C C . GLY A 1 464 ? 11.367 23.594 27.312 1 89.38 464 GLY A C 1
ATOM 3811 O O . GLY A 1 464 ? 11.195 22.891 28.312 1 89.38 464 GLY A O 1
ATOM 3812 N N . PHE A 1 465 ? 10.562 23.469 26.297 1 94.94 465 PHE A N 1
ATOM 3813 C CA . PHE A 1 465 ? 9.641 22.359 26.125 1 94.94 465 PHE A CA 1
ATOM 3814 C C . PHE A 1 465 ? 10.047 21.484 24.938 1 94.94 465 PHE A C 1
ATOM 3816 O O . PHE A 1 465 ? 10.477 22.016 23.906 1 94.94 465 PHE A O 1
ATOM 3823 N N . PRO A 1 466 ? 9.945 20.172 25.109 1 96.31 466 PRO A N 1
ATOM 3824 C CA . PRO A 1 466 ? 10.312 19.281 24 1 96.31 466 PRO A CA 1
ATOM 3825 C C . PRO A 1 466 ? 9.508 19.562 22.734 1 96.31 466 PRO A C 1
ATOM 3827 O O . PRO A 1 466 ? 8.297 19.781 22.812 1 96.31 466 PRO A O 1
ATOM 3830 N N . LEU A 1 467 ? 10.18 19.578 21.656 1 97.69 467 LEU A N 1
ATOM 3831 C CA . LEU A 1 467 ? 9.602 19.844 20.344 1 97.69 467 LEU A CA 1
ATOM 3832 C C . LEU A 1 467 ? 9.555 18.578 19.5 1 97.69 467 LEU A C 1
ATOM 3834 O O . LEU A 1 467 ? 10.578 17.922 19.297 1 97.69 467 LEU A O 1
ATOM 3838 N N . ALA A 1 468 ? 8.391 18.188 18.984 1 98.19 468 ALA A N 1
ATOM 3839 C CA . ALA A 1 468 ? 8.219 16.984 18.172 1 98.19 468 ALA A CA 1
ATOM 3840 C C . ALA A 1 468 ? 8.766 17.172 16.766 1 98.19 468 ALA A C 1
ATOM 3842 O O . ALA A 1 468 ? 8.695 18.281 16.219 1 98.19 468 ALA A O 1
ATOM 3843 N N . HIS A 1 469 ? 9.203 16.078 16.078 1 98.25 469 HIS A N 1
ATOM 3844 C CA . HIS A 1 469 ? 9.703 16.109 14.719 1 98.25 469 HIS A CA 1
ATOM 3845 C C . HIS A 1 469 ? 8.562 16.016 13.711 1 98.25 469 HIS A C 1
ATOM 3847 O O . HIS A 1 469 ? 8.742 15.477 12.609 1 98.25 469 HIS A O 1
ATOM 3853 N N . ILE A 1 470 ? 7.332 16.328 14.062 1 96.62 470 ILE A N 1
ATOM 3854 C CA . ILE A 1 470 ? 6.227 16.203 13.125 1 96.62 470 ILE A CA 1
ATOM 3855 C C . ILE A 1 470 ? 5.469 17.531 13.039 1 96.62 470 ILE A C 1
ATOM 3857 O O . ILE A 1 470 ? 5.363 18.25 14.031 1 96.62 470 ILE A O 1
ATOM 3861 N N . ASP A 1 471 ? 4.992 17.828 11.883 1 96.44 471 ASP A N 1
ATOM 3862 C CA . ASP A 1 471 ? 4.195 19.031 11.68 1 96.44 471 ASP A CA 1
ATOM 3863 C C . ASP A 1 471 ? 2.703 18.719 11.781 1 96.44 471 ASP A C 1
ATOM 3865 O O . ASP A 1 471 ? 2.314 17.594 12.102 1 96.44 471 ASP A O 1
ATOM 3869 N N . MET A 1 472 ? 1.912 19.734 11.641 1 94.38 472 MET A N 1
ATOM 3870 C CA . MET A 1 472 ? 0.475 19.625 11.859 1 94.38 472 MET A CA 1
ATOM 3871 C C . MET A 1 472 ? -0.147 18.625 10.883 1 94.38 472 MET A C 1
ATOM 3873 O O . MET A 1 472 ? -1.067 17.891 11.234 1 94.38 472 MET A O 1
ATOM 3877 N N . HIS A 1 473 ? 0.29 18.531 9.641 1 92.62 473 HIS A N 1
ATOM 3878 C CA . HIS A 1 473 ? -0.267 17.625 8.633 1 92.62 473 HIS A CA 1
ATOM 3879 C C . HIS A 1 473 ? 0.007 16.172 8.984 1 92.62 473 HIS A C 1
ATOM 3881 O O . HIS A 1 473 ? -0.9 15.336 8.938 1 92.62 473 HIS A O 1
ATOM 3887 N N . THR A 1 474 ? 1.26 15.898 9.297 1 94.88 474 THR A N 1
ATOM 3888 C CA . THR A 1 474 ? 1.63 14.547 9.688 1 94.88 474 THR A CA 1
ATOM 3889 C C . THR A 1 474 ? 0.909 14.133 10.969 1 94.88 474 THR A C 1
ATOM 3891 O O . THR A 1 474 ? 0.44 13 11.086 1 94.88 474 THR A O 1
ATOM 3894 N N . ALA A 1 475 ? 0.875 15.031 11.922 1 95.31 475 ALA A N 1
ATOM 3895 C CA . ALA A 1 475 ? 0.182 14.727 13.172 1 95.31 475 ALA A CA 1
ATOM 3896 C C . ALA A 1 475 ? -1.269 14.328 12.914 1 95.31 475 ALA A C 1
ATOM 3898 O O . ALA A 1 475 ? -1.754 13.336 13.461 1 95.31 475 ALA A O 1
ATOM 3899 N N . GLU A 1 476 ? -1.943 15.102 12.102 1 92.12 476 GLU A N 1
ATOM 3900 C CA . GLU A 1 476 ? -3.334 14.812 11.766 1 92.12 476 GLU A CA 1
ATOM 3901 C C . GLU A 1 476 ? -3.461 13.469 11.047 1 92.12 476 GLU A C 1
ATOM 3903 O O . GLU A 1 476 ? -4.402 12.711 11.289 1 92.12 476 GLU A O 1
ATOM 3908 N N . GLU A 1 477 ? -2.572 13.211 10.25 1 89.69 477 GLU A N 1
ATOM 3909 C CA . GLU A 1 477 ? -2.607 11.992 9.461 1 89.69 477 GLU A CA 1
ATOM 3910 C C . GLU A 1 477 ? -2.461 10.758 10.344 1 89.69 477 GLU A C 1
ATOM 3912 O O . GLU A 1 477 ? -3.047 9.711 10.062 1 89.69 477 GLU A O 1
ATOM 3917 N N . ILE A 1 478 ? -1.637 10.859 11.32 1 93 478 ILE A N 1
ATOM 3918 C CA . ILE A 1 478 ? -1.376 9.672 12.133 1 93 478 ILE A CA 1
ATOM 3919 C C . ILE A 1 478 ? -2.355 9.633 13.305 1 93 478 ILE A C 1
ATOM 3921 O O . ILE A 1 478 ? -2.217 8.805 14.211 1 93 478 ILE A O 1
ATOM 3925 N N . GLY A 1 479 ? -3.291 10.672 13.352 1 91.38 479 GLY A N 1
ATOM 3926 C CA . GLY A 1 479 ? -4.363 10.633 14.336 1 91.38 479 GLY A CA 1
ATOM 3927 C C . GLY A 1 479 ? -4.016 11.359 15.625 1 91.38 479 GLY A C 1
ATOM 3928 O O . GLY A 1 479 ? -4.625 11.109 16.672 1 91.38 479 GLY A O 1
ATOM 3929 N N . LEU A 1 480 ? -2.988 12.156 15.586 1 94.31 480 LEU A N 1
ATOM 3930 C CA . LEU A 1 480 ? -2.66 13 16.734 1 94.31 480 LEU A CA 1
ATOM 3931 C C . LEU A 1 480 ? -3.182 14.422 16.516 1 94.31 480 LEU A C 1
ATOM 3933 O O . LEU A 1 480 ? -2.557 15.219 15.828 1 94.31 480 LEU A O 1
ATOM 3937 N N . HIS A 1 481 ? -4.176 14.719 17.25 1 93.56 481 HIS A N 1
ATOM 3938 C CA . HIS A 1 481 ? -4.812 16.016 17.109 1 93.56 481 HIS A CA 1
ATOM 3939 C C . HIS A 1 481 ? -4.23 17.031 18.094 1 93.56 481 HIS A C 1
ATOM 3941 O O . HIS A 1 481 ? -4.043 16.719 19.266 1 93.56 481 HIS A O 1
ATOM 3947 N N . LYS A 1 482 ? -3.955 18.141 17.578 1 94.94 482 LYS A N 1
ATOM 3948 C CA . LYS A 1 482 ? -3.26 19.141 18.359 1 94.94 482 LYS A CA 1
ATOM 3949 C C . LYS A 1 482 ? -4.223 19.875 19.297 1 94.94 482 LYS A C 1
ATOM 3951 O O . LYS A 1 482 ? -5.43 19.891 19.062 1 94.94 482 LYS A O 1
ATOM 3956 N N . PHE A 1 483 ? -3.734 20.359 20.391 1 96.31 483 PHE A N 1
ATOM 3957 C CA . PHE A 1 483 ? -4.352 21.328 21.297 1 96.31 483 PHE A CA 1
ATOM 3958 C C . PHE A 1 483 ? -3.779 22.719 21.062 1 96.31 483 PHE A C 1
ATOM 3960 O O . PHE A 1 483 ? -2.586 22.953 21.281 1 96.31 483 PHE A O 1
ATOM 3967 N N . ASP A 1 484 ? -4.57 23.641 20.656 1 95.44 484 ASP A N 1
ATOM 3968 C CA . ASP A 1 484 ? -4.082 24.969 20.297 1 95.44 484 ASP A CA 1
ATOM 3969 C C . ASP A 1 484 ? -4.18 25.922 21.469 1 95.44 484 ASP A C 1
ATOM 3971 O O . ASP A 1 484 ? -5.273 26.359 21.844 1 95.44 484 ASP A O 1
ATOM 3975 N N . ILE A 1 485 ? -3.086 26.172 22.016 1 96.06 485 ILE A N 1
ATOM 3976 C CA . ILE A 1 485 ? -2.953 27.141 23.078 1 96.06 485 ILE A CA 1
ATOM 3977 C C . ILE A 1 485 ? -2.338 28.438 22.531 1 96.06 485 ILE A C 1
ATOM 3979 O O . ILE A 1 485 ? -1.115 28.547 22.422 1 96.06 485 ILE A O 1
ATOM 3983 N N . LEU A 1 486 ? -3.188 29.406 22.281 1 93 486 LEU A N 1
ATOM 3984 C CA . LEU A 1 486 ? -2.76 30.609 21.578 1 93 486 LEU A CA 1
ATOM 3985 C C . LEU A 1 486 ? -2.539 31.766 22.547 1 93 486 LEU A C 1
ATOM 3987 O O . LEU A 1 486 ? -3.02 31.734 23.672 1 93 486 LEU A O 1
ATOM 3991 N N . SER A 1 487 ? -1.698 32.688 22.078 1 90.25 487 SER A N 1
ATOM 3992 C CA . SER A 1 487 ? -1.445 33.906 22.797 1 90.25 487 SER A CA 1
ATOM 3993 C C . SER A 1 487 ? -2.076 35.125 22.078 1 90.25 487 SER A C 1
ATOM 3995 O O . SER A 1 487 ? -2.004 35.219 20.859 1 90.25 487 SER A O 1
ATOM 3997 N N . GLN A 1 488 ? -2.738 35.906 22.891 1 88.06 488 GLN A N 1
ATOM 3998 C CA . GLN A 1 488 ? -3.41 37.062 22.328 1 88.06 488 GLN A CA 1
ATOM 3999 C C . GLN A 1 488 ? -3.164 38.312 23.188 1 88.06 488 GLN A C 1
ATOM 4001 O O . GLN A 1 488 ? -3.4 38.281 24.391 1 88.06 488 GLN A O 1
ATOM 4006 N N . ARG A 1 489 ? -2.838 39.406 22.625 1 87.69 489 ARG A N 1
ATOM 4007 C CA . ARG A 1 489 ? -2.51 40.656 23.328 1 87.69 489 ARG A CA 1
ATOM 4008 C C . ARG A 1 489 ? -3.768 41.312 23.875 1 87.69 489 ARG A C 1
ATOM 4010 O O . ARG A 1 489 ? -3.729 41.969 24.906 1 87.69 489 ARG A O 1
ATOM 4017 N N . GLY A 1 490 ? -4.855 41.25 23.188 1 89.81 490 GLY A N 1
ATOM 4018 C CA . GLY A 1 490 ? -6.109 41.844 23.625 1 89.81 490 GLY A CA 1
ATOM 4019 C C . GLY A 1 490 ? -6.516 41.406 25.031 1 89.81 490 GLY A C 1
ATOM 4020 O O . GLY A 1 490 ? -7.012 42.219 25.812 1 89.81 490 GLY A O 1
ATOM 4021 N N . LEU A 1 491 ? -6.277 40.188 25.312 1 91.5 491 LEU A N 1
ATOM 4022 C CA . LEU A 1 491 ? -6.59 39.688 26.641 1 91.5 491 LEU A CA 1
ATOM 4023 C C . LEU A 1 491 ? -5.629 40.281 27.672 1 91.5 491 LEU A C 1
ATOM 4025 O O . LEU A 1 491 ? -6.012 40.5 28.828 1 91.5 491 LEU A O 1
ATOM 4029 N N . GLY A 1 492 ? -4.496 40.562 27.25 1 91 492 GLY A N 1
ATOM 4030 C CA . GLY A 1 492 ? -3.566 41.281 28.109 1 91 492 GLY A CA 1
ATOM 4031 C C . GLY A 1 492 ? -4.02 42.688 28.438 1 91 492 GLY A C 1
ATOM 4032 O O . GLY A 1 492 ? -3.861 43.156 29.578 1 91 492 GLY A O 1
ATOM 4033 N N . HIS A 1 493 ? -4.609 43.375 27.375 1 93.94 493 HIS A N 1
ATOM 4034 C CA . HIS A 1 493 ? -5.188 44.688 27.594 1 93.94 493 HIS A CA 1
ATOM 4035 C C . HIS A 1 493 ? -6.188 44.656 28.75 1 93.94 493 HIS A C 1
ATOM 4037 O O . HIS A 1 493 ? -6.109 45.5 29.656 1 93.94 493 HIS A O 1
ATOM 4043 N N . ILE A 1 494 ? -6.988 43.719 28.609 1 93 494 ILE A N 1
ATOM 4044 C CA . ILE A 1 494 ? -8.102 43.625 29.547 1 93 494 ILE A CA 1
ATOM 4045 C C . ILE A 1 494 ? -7.582 43.344 30.953 1 93 494 ILE A C 1
ATOM 4047 O O . ILE A 1 494 ? -7.945 44 31.906 1 93 494 ILE A O 1
ATOM 4051 N N . LYS A 1 495 ? -6.77 42.375 31.062 1 91.75 495 LYS A N 1
ATOM 4052 C CA . LYS A 1 495 ? -6.211 42 32.344 1 91.75 495 LYS A CA 1
ATOM 4053 C C . LYS A 1 495 ? -5.477 43.156 33 1 91.75 495 LYS A C 1
ATOM 4055 O O . LYS A 1 495 ? -5.73 43.5 34.156 1 91.75 495 LYS A O 1
ATOM 4060 N N . SER A 1 496 ? -4.605 43.781 32.25 1 93.88 496 SER A N 1
ATOM 4061 C CA . SER A 1 496 ? -3.828 44.906 32.781 1 93.88 496 SER A CA 1
ATOM 4062 C C . SER A 1 496 ? -4.73 46.062 33.156 1 93.88 496 SER A C 1
ATOM 4064 O O . SER A 1 496 ? -4.512 46.719 34.219 1 93.88 496 SER A O 1
ATOM 4066 N N . ALA A 1 497 ? -5.703 46.375 32.344 1 96 497 ALA A N 1
ATOM 4067 C CA . ALA A 1 497 ? -6.621 47.469 32.625 1 96 497 ALA A CA 1
ATOM 4068 C C . ALA A 1 497 ? -7.348 47.25 33.969 1 96 497 ALA A C 1
ATOM 4070 O O . ALA A 1 497 ? -7.484 48.188 34.75 1 96 497 ALA A O 1
ATOM 4071 N N . ILE A 1 498 ? -7.797 46.062 34.188 1 95.06 498 ILE A N 1
ATOM 4072 C CA . ILE A 1 498 ? -8.531 45.75 35.406 1 95.06 498 ILE A CA 1
ATOM 4073 C C . ILE A 1 498 ? -7.629 45.969 36.594 1 95.06 498 ILE A C 1
ATOM 4075 O O . ILE A 1 498 ? -8.055 46.562 37.625 1 95.06 498 ILE A O 1
ATOM 4079 N N . GLU A 1 499 ? -6.438 45.562 36.5 1 94.19 499 GLU A N 1
ATOM 4080 C CA . GLU A 1 499 ? -5.477 45.75 37.594 1 94.19 499 GLU A CA 1
ATOM 4081 C C . GLU A 1 499 ? -5.188 47.219 37.812 1 94.19 499 GLU A C 1
ATOM 4083 O O . GLU A 1 499 ? -5.145 47.688 38.969 1 94.19 499 GLU A O 1
ATOM 4088 N N . ILE A 1 500 ? -4.98 47.969 36.812 1 97.19 500 ILE A N 1
ATOM 4089 C CA . ILE A 1 500 ? -4.648 49.406 36.906 1 97.19 500 ILE A CA 1
ATOM 4090 C C . ILE A 1 500 ? -5.828 50.188 37.469 1 97.19 500 ILE A C 1
ATOM 4092 O O . ILE A 1 500 ? -5.645 51.125 38.25 1 97.19 500 ILE A O 1
ATOM 4096 N N . ILE A 1 501 ? -7.051 49.812 37.062 1 97.56 501 ILE A N 1
ATOM 4097 C CA . ILE A 1 501 ? -8.258 50.438 37.562 1 97.56 501 ILE A CA 1
ATOM 4098 C C . ILE A 1 501 ? -8.328 50.281 39.094 1 97.56 501 ILE A C 1
ATOM 4100 O O . ILE A 1 501 ? -8.625 51.25 39.812 1 97.56 501 ILE A O 1
ATOM 4104 N N . TYR A 1 502 ? -8.055 49.094 39.531 1 96.44 502 TYR A N 1
ATOM 4105 C CA . TYR A 1 502 ? -8.07 48.812 40.969 1 96.44 502 TYR A CA 1
ATOM 4106 C C . TYR A 1 502 ? -7 49.625 41.656 1 96.44 502 TYR A C 1
ATOM 4108 O O . TYR A 1 502 ? -7.254 50.219 42.719 1 96.44 502 TYR A O 1
ATOM 4116 N N . GLN A 1 503 ? -5.863 49.75 41.156 1 95.94 503 GLN A N 1
ATOM 4117 C CA . GLN A 1 503 ? -4.738 50.438 41.781 1 95.94 503 GLN A CA 1
ATOM 4118 C C . GLN A 1 503 ? -4.977 51.938 41.781 1 95.94 503 GLN A C 1
ATOM 4120 O O . GLN A 1 503 ? -4.652 52.625 42.781 1 95.94 503 GLN A O 1
ATOM 4125 N N . ASN A 1 504 ? -5.473 52.5 40.75 1 97.31 504 ASN A N 1
ATOM 4126 C CA . ASN A 1 504 ? -5.605 53.938 40.594 1 97.31 504 ASN A CA 1
ATOM 4127 C C . ASN A 1 504 ? -6.867 54.469 41.25 1 97.31 504 ASN A C 1
ATOM 4129 O O . ASN A 1 504 ? -6.863 55.562 41.844 1 97.31 504 ASN A O 1
ATOM 4133 N N . GLN A 1 505 ? -7.98 53.688 41.188 1 96.69 505 GLN A N 1
ATOM 4134 C CA . GLN A 1 505 ? -9.258 54.219 41.656 1 96.69 505 GLN A CA 1
ATOM 4135 C C . GLN A 1 505 ? -9.812 53.344 42.781 1 96.69 505 GLN A C 1
ATOM 4137 O O . GLN A 1 505 ? -10.75 53.75 43.469 1 96.69 505 GLN A O 1
ATOM 4142 N N . GLY A 1 506 ? -9.352 52.156 43 1 94.94 506 GLY A N 1
ATOM 4143 C CA . GLY A 1 506 ? -9.844 51.219 44.031 1 94.94 506 GLY A CA 1
ATOM 4144 C C . GLY A 1 506 ? -11.125 50.531 43.625 1 94.94 506 GLY A C 1
ATOM 4145 O O . GLY A 1 506 ? -11.812 49.938 44.469 1 94.94 506 GLY A O 1
ATOM 4146 N N . VAL A 1 507 ? -11.445 50.5 42.344 1 96.25 507 VAL A N 1
ATOM 4147 C CA . VAL A 1 507 ? -12.688 49.906 41.844 1 96.25 507 VAL A CA 1
ATOM 4148 C C . VAL A 1 507 ? -12.414 48.5 41.312 1 96.25 507 VAL A C 1
ATOM 4150 O O . VAL A 1 507 ? -11.469 48.312 40.562 1 96.25 507 VAL A O 1
ATOM 4153 N N . LYS A 1 508 ? -13.227 47.562 41.719 1 94.19 508 LYS A N 1
ATOM 4154 C CA . LYS A 1 508 ? -13.156 46.219 41.188 1 94.19 508 LYS A CA 1
ATOM 4155 C C . LYS A 1 508 ? -14.141 46.031 40.031 1 94.19 508 LYS A C 1
ATOM 4157 O O . LYS A 1 508 ? -15.352 46.188 40.219 1 94.19 508 LYS A O 1
ATOM 4162 N N . VAL A 1 509 ? -13.633 45.656 38.906 1 93.31 509 VAL A N 1
ATOM 4163 C CA . VAL A 1 509 ? -14.469 45.531 37.719 1 93.31 509 VAL A CA 1
ATOM 4164 C C . VAL A 1 509 ? -14.672 44.062 37.375 1 93.31 509 VAL A C 1
ATOM 4166 O O . VAL A 1 509 ? -13.719 43.281 37.406 1 93.31 509 VAL A O 1
ATOM 4169 N N . ASP A 1 510 ? -15.898 43.656 37.156 1 89.38 510 ASP A N 1
ATOM 4170 C CA . ASP A 1 510 ? -16.203 42.312 36.656 1 89.38 510 ASP A CA 1
ATOM 4171 C C . ASP A 1 510 ? -16.469 42.344 35.156 1 89.38 510 ASP A C 1
ATOM 4173 O O . ASP A 1 510 ? -17.547 42.75 34.719 1 89.38 510 ASP A O 1
ATOM 4177 N N . ILE A 1 511 ? -15.555 41.812 34.469 1 88.62 511 ILE A N 1
ATOM 4178 C CA . ILE A 1 511 ? -15.609 41.938 33 1 88.62 511 ILE A CA 1
ATOM 4179 C C . ILE A 1 511 ? -16.391 40.75 32.406 1 88.62 511 ILE A C 1
ATOM 4181 O O . ILE A 1 511 ? -16.578 40.656 31.203 1 88.62 511 ILE A O 1
ATOM 4185 N N . ARG A 1 512 ? -16.969 39.812 33.156 1 82.31 512 ARG A N 1
ATOM 4186 C CA . ARG A 1 512 ? -17.656 38.594 32.719 1 82.31 512 ARG A CA 1
ATOM 4187 C C . ARG A 1 512 ? -19.125 38.875 32.469 1 82.31 512 ARG A C 1
ATOM 4189 O O . ARG A 1 512 ? -19.844 38.031 31.922 1 82.31 512 ARG A O 1
ATOM 4196 N N . GLN A 1 513 ? -19.516 40.031 32.75 1 84.94 513 GLN A N 1
ATOM 4197 C CA . GLN A 1 513 ? -20.922 40.375 32.562 1 84.94 513 GLN A CA 1
ATOM 4198 C C . GLN A 1 513 ? -21.219 40.875 31.156 1 84.94 513 GLN A C 1
ATOM 4200 O O . GLN A 1 513 ? -21.781 41.938 30.984 1 84.94 513 GLN A O 1
ATOM 4205 N N . VAL A 1 514 ? -21.062 40.062 30.266 1 85.81 514 VAL A N 1
ATOM 4206 C CA . VAL A 1 514 ? -21.109 40.438 28.844 1 85.81 514 VAL A CA 1
ATOM 4207 C C . VAL A 1 514 ? -22.531 40.781 28.453 1 85.81 514 VAL A C 1
ATOM 4209 O O . VAL A 1 514 ? -22.766 41.656 27.609 1 85.81 514 VAL A O 1
ATOM 4212 N N . GLY A 1 515 ? -23.531 40.062 29.047 1 84.44 515 GLY A N 1
ATOM 4213 C CA . GLY A 1 515 ? -24.938 40.344 28.75 1 84.44 515 GLY A CA 1
ATOM 4214 C C . GLY A 1 515 ? -25.297 41.812 29.016 1 84.44 515 GLY A C 1
ATOM 4215 O O . GLY A 1 515 ? -26.047 42.406 28.25 1 84.44 515 GLY A O 1
ATOM 4216 N N . LYS A 1 516 ? -24.734 42.281 30.031 1 90.88 516 LYS A N 1
ATOM 4217 C CA . LYS A 1 516 ? -24.984 43.688 30.406 1 90.88 516 LYS A CA 1
ATOM 4218 C C . LYS A 1 516 ? -24.25 44.625 29.453 1 90.88 516 LYS A C 1
ATOM 4220 O O . LYS A 1 516 ? -24.781 45.688 29.109 1 90.88 516 LYS A O 1
ATOM 4225 N N . PHE A 1 517 ? -23.109 44.281 29.047 1 93.69 517 PHE A N 1
ATOM 4226 C CA . PHE A 1 517 ? -22.297 45.125 28.188 1 93.69 517 PHE A CA 1
ATOM 4227 C C . PHE A 1 517 ? -22.984 45.281 26.828 1 93.69 517 PHE A C 1
ATOM 4229 O O . PHE A 1 517 ? -22.906 46.375 26.219 1 93.69 517 PHE A O 1
ATOM 4236 N N . LYS A 1 518 ? -23.656 44.281 26.422 1 92.06 518 LYS A N 1
ATOM 4237 C CA . LYS A 1 518 ? -24.297 44.312 25.125 1 92.06 518 LYS A CA 1
ATOM 4238 C C . LYS A 1 518 ? -25.422 45.344 25.078 1 92.06 518 LYS A C 1
ATOM 4240 O O . LYS A 1 518 ? -25.781 45.844 24 1 92.06 518 LYS A O 1
ATOM 4245 N N . LYS A 1 519 ? -25.875 45.75 26.203 1 94 519 LYS A N 1
ATOM 4246 C CA . LYS A 1 519 ? -27.016 46.656 26.266 1 94 519 LYS A CA 1
ATOM 4247 C C . LYS A 1 519 ? -26.594 48.031 26.766 1 94 519 LYS A C 1
ATOM 4249 O O . LYS A 1 519 ? -27.406 48.969 26.828 1 94 519 LYS A O 1
ATOM 4254 N N . ASP A 1 520 ? -25.406 48.219 27.016 1 96.19 520 ASP A N 1
ATOM 4255 C CA . ASP A 1 520 ? -24.906 49.438 27.625 1 96.19 520 ASP A CA 1
ATOM 4256 C C . ASP A 1 520 ? -24.922 50.594 26.609 1 96.19 520 ASP A C 1
ATOM 4258 O O . ASP A 1 520 ? -24.359 50.469 25.516 1 96.19 520 ASP A O 1
ATOM 4262 N N . PRO A 1 521 ? -25.531 51.688 26.969 1 96.38 521 PRO A N 1
ATOM 4263 C CA . PRO A 1 521 ? -25.672 52.781 26.016 1 96.38 521 PRO A CA 1
ATOM 4264 C C . PRO A 1 521 ? -24.344 53.438 25.672 1 96.38 521 PRO A C 1
ATOM 4266 O O . PRO A 1 521 ? -24.156 53.906 24.547 1 96.38 521 PRO A O 1
ATOM 4269 N N . LYS A 1 522 ? -23.453 53.531 26.562 1 97 522 LYS A N 1
ATOM 4270 C CA . LYS A 1 522 ? -22.156 54.156 26.281 1 97 522 LYS A CA 1
ATOM 4271 C C . LYS A 1 522 ? -21.359 53.312 25.297 1 97 522 LYS A C 1
ATOM 4273 O O . LYS A 1 522 ? -20.656 53.875 24.438 1 97 522 LYS A O 1
ATOM 4278 N N . ILE A 1 523 ? -21.469 52.062 25.438 1 97.12 523 ILE A N 1
ATOM 4279 C CA . ILE A 1 523 ? -20.781 51.156 24.516 1 97.12 523 ILE A CA 1
ATOM 4280 C C . ILE A 1 523 ? -21.391 51.281 23.125 1 97.12 523 ILE A C 1
ATOM 4282 O O . ILE A 1 523 ? -20.688 51.281 22.125 1 97.12 523 ILE A O 1
ATOM 4286 N N . LYS A 1 524 ? -22.703 51.344 23.125 1 97 524 LYS A N 1
ATOM 4287 C CA . LYS A 1 524 ? -23.406 51.5 21.859 1 97 524 LYS A CA 1
ATOM 4288 C C . LYS A 1 524 ? -22.969 52.781 21.125 1 97 524 LYS A C 1
ATOM 4290 O O . LYS A 1 524 ? -22.797 52.75 19.906 1 97 524 LYS A O 1
ATOM 4295 N N . GLU A 1 525 ? -22.812 53.75 21.859 1 96.44 525 GLU A N 1
ATOM 4296 C CA . GLU A 1 525 ? -22.375 55 21.266 1 96.44 525 GLU A CA 1
ATOM 4297 C C . GLU A 1 525 ? -20.969 54.906 20.688 1 96.44 525 GLU A C 1
ATOM 4299 O O . GLU A 1 525 ? -20.703 55.375 19.578 1 96.44 525 GLU A O 1
ATOM 4304 N N . LEU A 1 526 ? -20.062 54.25 21.438 1 96.56 526 LEU A N 1
ATOM 4305 C CA . LEU A 1 526 ? -18.703 54.031 20.938 1 96.56 526 LEU A CA 1
ATOM 4306 C C . LEU A 1 526 ? -18.703 53.25 19.641 1 96.56 526 LEU A C 1
ATOM 4308 O O . LEU A 1 526 ? -17.953 53.562 18.719 1 96.56 526 LEU A O 1
ATOM 4312 N N . LEU A 1 527 ? -19.547 52.25 19.531 1 96.06 527 LEU A N 1
ATOM 4313 C CA . LEU A 1 527 ? -19.641 51.406 18.344 1 96.06 527 LEU A CA 1
ATOM 4314 C C . LEU A 1 527 ? -20.219 52.188 17.172 1 96.06 527 LEU A C 1
ATOM 4316 O O . LEU A 1 527 ? -19.672 52.156 16.078 1 96.06 527 LEU A O 1
ATOM 4320 N N . ARG A 1 528 ? -21.234 52.938 17.438 1 94.56 528 ARG A N 1
ATOM 4321 C CA . ARG A 1 528 ? -21.953 53.688 16.406 1 94.56 528 ARG A CA 1
ATOM 4322 C C . ARG A 1 528 ? -21.062 54.719 15.766 1 94.56 528 ARG A C 1
ATOM 4324 O O . ARG A 1 528 ? -21.172 55 14.57 1 94.56 528 ARG A O 1
ATOM 4331 N N . THR A 1 529 ? -20.188 55.281 16.578 1 92.81 529 THR A N 1
ATOM 4332 C CA . THR A 1 529 ? -19.344 56.375 16.094 1 92.81 529 THR A CA 1
ATOM 4333 C C . THR A 1 529 ? -17.969 55.844 15.695 1 92.81 529 THR A C 1
ATOM 4335 O O . THR A 1 529 ? -17.125 56.625 15.219 1 92.81 529 THR A O 1
ATOM 4338 N N . GLY A 1 530 ? -17.688 54.625 15.898 1 93.06 530 GLY A N 1
ATOM 4339 C CA . GLY A 1 530 ? -16.422 54.031 15.516 1 93.06 530 GLY A CA 1
ATOM 4340 C C . GLY A 1 530 ? -15.266 54.469 16.406 1 93.06 530 GLY A C 1
ATOM 4341 O O . GLY A 1 530 ? -14.109 54.438 15.969 1 93.06 530 GLY A O 1
ATOM 4342 N N . HIS A 1 531 ? -15.492 54.969 17.547 1 93.75 531 HIS A N 1
ATOM 4343 C CA . HIS A 1 531 ? -14.445 55.344 18.5 1 93.75 531 HIS A CA 1
ATOM 4344 C C . HIS A 1 531 ? -13.992 54.125 19.312 1 93.75 531 HIS A C 1
ATOM 4346 O O . HIS A 1 531 ? -14.172 54.094 20.531 1 93.75 531 HIS A O 1
ATOM 4352 N N . THR A 1 532 ? -13.289 53.25 18.641 1 95.56 532 THR A N 1
ATOM 4353 C CA . THR A 1 532 ? -13.016 51.938 19.234 1 95.56 532 THR A CA 1
ATOM 4354 C C . THR A 1 532 ? -11.516 51.688 19.312 1 95.56 532 THR A C 1
ATOM 4356 O O . THR A 1 532 ? -11.078 50.531 19.406 1 95.56 532 THR A O 1
ATOM 4359 N N . ILE A 1 533 ? -10.664 52.688 19.219 1 95.12 533 ILE A N 1
ATOM 4360 C CA . ILE A 1 533 ? -9.211 52.531 19.281 1 95.12 533 ILE A CA 1
ATOM 4361 C C . ILE A 1 533 ? -8.82 51.844 20.594 1 95.12 533 ILE A C 1
ATOM 4363 O O . ILE A 1 533 ? -9.297 52.25 21.672 1 95.12 533 ILE A O 1
ATOM 4367 N N . GLY A 1 534 ? -8.016 50.844 20.484 1 94.12 534 GLY A N 1
ATOM 4368 C CA . GLY A 1 534 ? -7.574 50.094 21.656 1 94.12 534 GLY A CA 1
ATOM 4369 C C . GLY A 1 534 ? -8.383 48.844 21.906 1 94.12 534 GLY A C 1
ATOM 4370 O O . GLY A 1 534 ? -7.922 47.938 22.594 1 94.12 534 GLY A O 1
ATOM 4371 N N . ALA A 1 535 ? -9.609 48.875 21.453 1 94.81 535 ALA A N 1
ATOM 4372 C CA . ALA A 1 535 ? -10.469 47.719 21.641 1 94.81 535 ALA A CA 1
ATOM 4373 C C . ALA A 1 535 ? -10.094 46.594 20.688 1 94.81 535 ALA A C 1
ATOM 4375 O O . ALA A 1 535 ? -9.773 46.844 19.516 1 94.81 535 ALA A O 1
ATOM 4376 N N . PHE A 1 536 ? -10.211 45.438 21.188 1 92.38 536 PHE A N 1
ATOM 4377 C CA . PHE A 1 536 ? -9.758 44.25 20.469 1 92.38 536 PHE A CA 1
ATOM 4378 C C . PHE A 1 536 ? -10.547 44.062 19.172 1 92.38 536 PHE A C 1
ATOM 4380 O O . PHE A 1 536 ? -11.781 44.094 19.188 1 92.38 536 PHE A O 1
ATOM 4387 N N . TYR A 1 537 ? -9.93 43.938 18.078 1 90.25 537 TYR A N 1
ATOM 4388 C CA . TYR A 1 537 ? -10.383 43.469 16.766 1 90.25 537 TYR A CA 1
ATOM 4389 C C . TYR A 1 537 ? -11.203 44.562 16.062 1 90.25 537 TYR A C 1
ATOM 4391 O O . TYR A 1 537 ? -11.688 44.344 14.953 1 90.25 537 TYR A O 1
ATOM 4399 N N . VAL A 1 538 ? -11.445 45.719 16.641 1 94 538 VAL A N 1
ATOM 4400 C CA . VAL A 1 538 ? -12.352 46.688 16.047 1 94 538 VAL A CA 1
ATOM 4401 C C . VAL A 1 538 ? -11.656 48.031 15.945 1 94 538 VAL A C 1
ATOM 4403 O O . VAL A 1 538 ? -12.32 49.062 15.836 1 94 538 VAL A O 1
ATOM 4406 N N . GLU A 1 539 ? -10.414 48.062 15.945 1 94.19 539 GLU A N 1
ATOM 4407 C CA . GLU A 1 539 ? -9.75 49.344 16.047 1 94.19 539 GLU A CA 1
ATOM 4408 C C . GLU A 1 539 ? -9.156 49.781 14.711 1 94.19 539 GLU A C 1
ATOM 4410 O O . GLU A 1 539 ? -8.766 50.938 14.547 1 94.19 539 GLU A O 1
ATOM 4415 N N . SER A 1 540 ? -9.086 48.875 13.75 1 93 540 SER A N 1
ATOM 4416 C CA . SER A 1 540 ? -8.484 49.25 12.477 1 93 540 SER A CA 1
ATOM 4417 C C . SER A 1 540 ? -9.297 50.344 11.773 1 93 540 SER A C 1
ATOM 4419 O O . SER A 1 540 ? -10.5 50.469 11.992 1 93 540 SER A O 1
ATOM 4421 N N . PRO A 1 541 ? -8.555 51.094 10.898 1 92.19 541 PRO A N 1
ATOM 4422 C CA . PRO A 1 541 ? -9.305 52.125 10.188 1 92.19 541 PRO A CA 1
ATOM 4423 C C . PRO A 1 541 ? -10.477 51.562 9.391 1 92.19 541 PRO A C 1
ATOM 4425 O O . PRO A 1 541 ? -11.57 52.156 9.406 1 92.19 541 PRO A O 1
ATOM 4428 N N . ALA A 1 542 ? -10.25 50.531 8.75 1 90.44 542 ALA A N 1
ATOM 4429 C CA . ALA A 1 542 ? -11.305 49.906 7.949 1 90.44 542 ALA A CA 1
ATOM 4430 C C . ALA A 1 542 ? -12.477 49.5 8.828 1 90.44 542 ALA A C 1
ATOM 4432 O O . ALA A 1 542 ? -13.641 49.688 8.453 1 90.44 542 ALA A O 1
ATOM 4433 N N . MET A 1 543 ? -12.25 48.938 9.945 1 93.19 543 MET A N 1
ATOM 4434 C CA . MET A 1 543 ? -13.297 48.469 10.844 1 93.19 543 MET A CA 1
ATOM 4435 C C . MET A 1 543 ? -14.039 49.656 11.461 1 93.19 543 MET A C 1
ATOM 4437 O O . MET A 1 543 ? -15.266 49.625 11.57 1 93.19 543 MET A O 1
ATOM 4441 N N . ARG A 1 544 ? -13.297 50.625 11.898 1 93.69 544 ARG A N 1
ATOM 4442 C CA . ARG A 1 544 ? -13.922 51.812 12.461 1 93.69 544 ARG A CA 1
ATOM 4443 C C . ARG A 1 544 ? -14.859 52.469 11.461 1 93.69 544 ARG A C 1
ATOM 4445 O O . ARG A 1 544 ? -15.969 52.875 11.805 1 93.69 544 ARG A O 1
ATOM 4452 N N . MET A 1 545 ? -14.383 52.531 10.266 1 93 545 MET A N 1
ATOM 4453 C CA . MET A 1 545 ? -15.195 53.094 9.195 1 93 545 MET A CA 1
ATOM 4454 C C . MET A 1 545 ? -16.469 52.281 8.977 1 93 545 MET A C 1
ATOM 4456 O O . MET A 1 545 ? -17.547 52.844 8.828 1 93 545 MET A O 1
ATOM 4460 N N . LEU A 1 546 ? -16.281 51 8.906 1 92.81 546 LEU A N 1
ATOM 4461 C CA . LEU A 1 546 ? -17.406 50.094 8.672 1 92.81 546 LEU A CA 1
ATOM 4462 C C . LEU A 1 546 ? -18.438 50.219 9.789 1 92.81 546 LEU A C 1
ATOM 4464 O O . LEU A 1 546 ? -19.641 50.281 9.516 1 92.81 546 LEU A O 1
ATOM 4468 N N . LEU A 1 547 ? -18 50.25 11.016 1 95.25 547 LEU A N 1
ATOM 4469 C CA . LEU A 1 547 ? -18.906 50.375 12.156 1 95.25 547 LEU A CA 1
ATOM 4470 C C . LEU A 1 547 ? -19.688 51.656 12.094 1 95.25 547 LEU A C 1
ATOM 4472 O O . LEU A 1 547 ? -20.891 51.688 12.336 1 95.25 547 LEU A O 1
ATOM 4476 N N . ALA A 1 548 ? -18.984 52.75 11.766 1 93.62 548 ALA A N 1
ATOM 4477 C CA . ALA A 1 548 ? -19.609 54.062 11.664 1 93.62 548 ALA A CA 1
ATOM 4478 C C . ALA A 1 548 ? -20.625 54.094 10.531 1 93.62 548 ALA A C 1
ATOM 4480 O O . ALA A 1 548 ? -21.734 54.656 10.688 1 93.62 548 ALA A O 1
ATOM 4481 N N . LYS A 1 549 ? -20.25 53.562 9.398 1 93.38 549 LYS A N 1
ATOM 4482 C CA . LYS A 1 549 ? -21.141 53.531 8.242 1 93.38 549 LYS A CA 1
ATOM 4483 C C . LYS A 1 549 ? -22.406 52.75 8.547 1 93.38 549 LYS A C 1
ATOM 4485 O O . LYS A 1 549 ? -23.5 53.156 8.117 1 93.38 549 LYS A O 1
ATOM 4490 N N . MET A 1 550 ? -22.25 51.719 9.25 1 93.31 550 MET A N 1
ATOM 4491 C CA . MET A 1 550 ? -23.391 50.875 9.602 1 93.31 550 MET A CA 1
ATOM 4492 C C . MET A 1 550 ? -24.172 51.469 10.766 1 93.31 550 MET A C 1
ATOM 4494 O O . MET A 1 550 ? -25.297 51.031 11.031 1 93.31 550 MET A O 1
ATOM 4498 N N . LYS A 1 551 ? -23.562 52.438 11.453 1 92.69 551 LYS A N 1
ATOM 4499 C CA . LYS A 1 551 ? -24.109 52.906 12.727 1 92.69 551 LYS A CA 1
ATOM 4500 C C . LYS A 1 551 ? -24.406 51.719 13.641 1 92.69 551 LYS A C 1
ATOM 4502 O O . LYS A 1 551 ? -25.516 51.594 14.172 1 92.69 551 LYS A O 1
ATOM 4507 N N . ALA A 1 552 ? -23.484 50.812 13.688 1 93.5 552 ALA A N 1
ATOM 4508 C CA . ALA A 1 552 ? -23.656 49.562 14.438 1 93.5 552 ALA A CA 1
ATOM 4509 C C . ALA A 1 552 ? -23.703 49.844 15.938 1 93.5 552 ALA A C 1
ATOM 4511 O O . ALA A 1 552 ? -22.953 50.656 16.453 1 93.5 552 ALA A O 1
ATOM 4512 N N . ASP A 1 553 ? -24.562 49.219 16.609 1 93.12 553 ASP A N 1
ATOM 4513 C CA . ASP A 1 553 ? -24.578 49.406 18.062 1 93.12 553 ASP A CA 1
ATOM 4514 C C . ASP A 1 553 ? -25.125 48.156 18.766 1 93.12 553 ASP A C 1
ATOM 4516 O O . ASP A 1 553 ? -25.453 48.188 19.953 1 93.12 553 ASP A O 1
ATOM 4520 N N . GLU A 1 554 ? -25.25 47.062 18 1 93.69 554 GLU A N 1
ATOM 4521 C CA . GLU A 1 554 ? -25.688 45.812 18.578 1 93.69 554 GLU A CA 1
ATOM 4522 C C . GLU A 1 554 ? -24.656 44.688 18.391 1 93.69 554 GLU A C 1
ATOM 4524 O O . GLU A 1 554 ? -23.844 44.75 17.453 1 93.69 554 GLU A O 1
ATOM 4529 N N . TYR A 1 555 ? -24.875 43.656 19.297 1 93.19 555 TYR A N 1
ATOM 4530 C CA . TYR A 1 555 ? -23.953 42.531 19.297 1 93.19 555 TYR A CA 1
ATOM 4531 C C . TYR A 1 555 ? -23.922 41.844 17.953 1 93.19 555 TYR A C 1
ATOM 4533 O O . TYR A 1 555 ? -22.859 41.594 17.391 1 93.19 555 TYR A O 1
ATOM 4541 N N . LEU A 1 556 ? -25.031 41.531 17.359 1 92.75 556 LEU A N 1
ATOM 4542 C CA . LEU A 1 556 ? -25.109 40.781 16.109 1 92.75 556 LEU A CA 1
ATOM 4543 C C . LEU A 1 556 ? -24.562 41.594 14.945 1 92.75 556 LEU A C 1
ATOM 4545 O O . LEU A 1 556 ? -24.031 41.031 13.984 1 92.75 556 LEU A O 1
ATOM 4549 N N . GLU A 1 557 ? -24.703 42.875 15.078 1 93.12 557 GLU A N 1
ATOM 4550 C CA . GLU A 1 557 ? -24.141 43.75 14.047 1 93.12 557 GLU A CA 1
ATOM 4551 C C . GLU A 1 557 ? -22.625 43.719 14.062 1 93.12 557 GLU A C 1
ATOM 4553 O O . GLU A 1 557 ? -21.984 43.719 13.016 1 93.12 557 GLU A O 1
ATOM 4558 N N . LEU A 1 558 ? -22.078 43.719 15.242 1 94 558 LEU A N 1
ATOM 4559 C CA . LEU A 1 558 ? -20.625 43.594 15.359 1 94 558 LEU A CA 1
ATOM 4560 C C . LEU A 1 558 ? -20.125 42.281 14.82 1 94 558 LEU A C 1
ATOM 4562 O O . LEU A 1 558 ? -19.078 42.188 14.172 1 94 558 LEU A O 1
ATOM 4566 N N . VAL A 1 559 ? -20.859 41.219 15.125 1 93 559 VAL A N 1
ATOM 4567 C CA . VAL A 1 559 ? -20.516 39.906 14.625 1 93 559 VAL A CA 1
ATOM 4568 C C . VAL A 1 559 ? -20.516 39.906 13.094 1 93 559 VAL A C 1
ATOM 4570 O O . VAL A 1 559 ? -19.609 39.375 12.469 1 93 559 VAL A O 1
ATOM 4573 N N . ALA A 1 560 ? -21.484 40.5 12.508 1 91.94 560 ALA A N 1
ATOM 4574 C CA . ALA A 1 560 ? -21.578 40.562 11.055 1 91.94 560 ALA A CA 1
ATOM 4575 C C . ALA A 1 560 ? -20.438 41.406 10.477 1 91.94 560 ALA A C 1
ATOM 4577 O O . ALA A 1 560 ? -19.859 41.062 9.445 1 91.94 560 ALA A O 1
ATOM 4578 N N . ALA A 1 561 ? -20.172 42.531 11.133 1 91.94 561 ALA A N 1
ATOM 4579 C CA . ALA A 1 561 ? -19.125 43.438 10.664 1 91.94 561 ALA A CA 1
ATOM 4580 C C . ALA A 1 561 ? -17.781 42.719 10.602 1 91.94 561 ALA A C 1
ATOM 4582 O O . ALA A 1 561 ? -17 42.906 9.664 1 91.94 561 ALA A O 1
ATOM 4583 N N . SER A 1 562 ? -17.547 41.938 11.594 1 89.25 562 SER A N 1
ATOM 4584 C CA . SER A 1 562 ? -16.281 41.219 11.68 1 89.25 562 SER A CA 1
ATOM 4585 C C . SER A 1 562 ? -16.156 40.219 10.547 1 89.25 562 SER A C 1
ATOM 4587 O O . SER A 1 562 ? -15.039 39.844 10.172 1 89.25 562 SER A O 1
ATOM 4589 N N . SER A 1 563 ? -17.203 39.75 9.992 1 87.12 563 SER A N 1
ATOM 4590 C CA . SER A 1 563 ? -17.172 38.812 8.891 1 87.12 563 SER A CA 1
ATOM 4591 C C . SER A 1 563 ? -17.125 39.5 7.543 1 87.12 563 SER A C 1
ATOM 4593 O O . SER A 1 563 ? -16.359 39.125 6.66 1 87.12 563 SER A O 1
ATOM 4595 N N . ILE A 1 564 ? -17.875 40.562 7.375 1 87.06 564 ILE A N 1
ATOM 4596 C CA . ILE A 1 564 ? -18.062 41.219 6.086 1 87.06 564 ILE A CA 1
ATOM 4597 C C . ILE A 1 564 ? -16.812 42 5.711 1 87.06 564 ILE A C 1
ATOM 4599 O O . ILE A 1 564 ? -16.547 42.219 4.531 1 87.06 564 ILE A O 1
ATOM 4603 N N . ILE A 1 565 ? -16 42.312 6.68 1 86.25 565 ILE A N 1
ATOM 4604 C CA . ILE A 1 565 ? -14.82 43.156 6.441 1 86.25 565 ILE A CA 1
ATOM 4605 C C . ILE A 1 565 ? -13.742 42.312 5.738 1 86.25 565 ILE A C 1
ATOM 4607 O O . ILE A 1 565 ? -12.797 42.875 5.18 1 86.25 565 ILE A O 1
ATOM 4611 N N . ARG A 1 566 ? -13.906 41.156 5.727 1 79.44 566 ARG A N 1
ATOM 4612 C CA . ARG A 1 566 ? -12.898 40.312 5.105 1 79.44 566 ARG A CA 1
ATOM 4613 C C . ARG A 1 566 ? -12.844 40.531 3.598 1 79.44 566 ARG A C 1
ATOM 4615 O O . ARG A 1 566 ? -13.867 40.844 2.977 1 79.44 566 ARG A O 1
ATOM 4622 N N . PRO A 1 567 ? -11.773 40.406 2.969 1 70.62 567 PRO A N 1
ATOM 4623 C CA . PRO A 1 567 ? -11.562 40.781 1.57 1 70.62 567 PRO A CA 1
ATOM 4624 C C . PRO A 1 567 ? -12.492 40.062 0.609 1 70.62 567 PRO A C 1
ATOM 4626 O O . PRO A 1 567 ? -13 40.656 -0.344 1 70.62 567 PRO A O 1
ATOM 4629 N N . GLY A 1 568 ? -12.742 38.844 0.774 1 64.75 568 GLY A N 1
ATOM 4630 C CA . GLY A 1 568 ? -13.586 38.094 -0.157 1 64.75 568 GLY A CA 1
ATOM 4631 C C . GLY A 1 568 ? -15 38.656 -0.242 1 64.75 568 GLY A C 1
ATOM 4632 O O . GLY A 1 568 ? -15.523 38.875 -1.337 1 64.75 568 GLY A O 1
ATOM 4633 N N . VAL A 1 569 ? -15.555 39 0.81 1 67.62 569 VAL A N 1
ATOM 4634 C CA . VAL A 1 569 ? -16.922 39.5 0.867 1 67.62 569 VAL A CA 1
ATOM 4635 C C . VAL A 1 569 ? -16.953 40.969 0.4 1 67.62 569 VAL A C 1
ATOM 4637 O O . VAL A 1 569 ? -17.844 41.344 -0.342 1 67.62 569 VAL A O 1
ATOM 4640 N N . ALA A 1 570 ? -15.914 41.594 0.769 1 65.62 570 ALA A N 1
ATOM 4641 C CA . ALA A 1 570 ? -15.836 43 0.429 1 65.62 570 ALA A CA 1
ATOM 4642 C C . ALA A 1 570 ? -15.719 43.219 -1.079 1 65.62 570 ALA A C 1
ATOM 4644 O O . ALA A 1 570 ? -16.328 44.125 -1.641 1 65.62 570 ALA A O 1
ATOM 4645 N N . ARG A 1 571 ? -15.031 42.312 -1.734 1 64.12 571 ARG A N 1
ATOM 4646 C CA . ARG A 1 571 ? -14.773 42.438 -3.164 1 64.12 571 ARG A CA 1
ATOM 4647 C C . ARG A 1 571 ? -16 42.031 -3.98 1 64.12 571 ARG A C 1
ATOM 4649 O O . ARG A 1 571 ? -16.172 42.5 -5.117 1 64.12 571 ARG A O 1
ATOM 4656 N N . SER A 1 572 ? -16.859 41.312 -3.354 1 66.25 572 SER A N 1
ATOM 4657 C CA . SER A 1 572 ? -18 40.781 -4.09 1 66.25 572 SER A CA 1
ATOM 4658 C C . SER A 1 572 ? -19.156 41.781 -4.074 1 66.25 572 SER A C 1
ATOM 4660 O O . SER A 1 572 ? -20.188 41.562 -4.715 1 66.25 572 SER A O 1
ATOM 4662 N N . GLY A 1 573 ? -19.016 42.906 -3.461 1 75.62 573 GLY A N 1
ATOM 4663 C CA . GLY A 1 573 ? -20.078 43.906 -3.369 1 75.62 573 GLY A CA 1
ATOM 4664 C C . GLY A 1 573 ? -21.094 43.594 -2.289 1 75.62 573 GLY A C 1
ATOM 4665 O O . GLY A 1 573 ? -21.984 44.375 -2.01 1 75.62 573 GLY A O 1
ATOM 4666 N N . MET A 1 574 ? -20.875 42.5 -1.758 1 78.81 574 MET A N 1
ATOM 4667 C CA . MET A 1 574 ? -21.812 42.031 -0.735 1 78.81 574 MET A CA 1
ATOM 4668 C C . MET A 1 574 ? -21.766 42.938 0.489 1 78.81 574 MET A C 1
ATOM 4670 O O . MET A 1 574 ? -22.781 43.188 1.141 1 78.81 574 MET A O 1
ATOM 4674 N N . MET A 1 575 ? -20.609 43.438 0.835 1 85.62 575 MET A N 1
ATOM 4675 C CA . MET A 1 575 ? -20.469 44.344 1.976 1 85.62 575 MET A CA 1
ATOM 4676 C C . MET A 1 575 ? -21.328 45.594 1.791 1 85.62 575 MET A C 1
ATOM 4678 O O . MET A 1 575 ? -22.078 45.969 2.688 1 85.62 575 MET A O 1
ATOM 4682 N N . ARG A 1 576 ? -21.234 46.188 0.636 1 87.38 576 ARG A N 1
ATOM 4683 C CA . ARG A 1 576 ? -22.016 47.406 0.348 1 87.38 576 ARG A CA 1
ATOM 4684 C C . ARG A 1 576 ? -23.5 47.125 0.405 1 87.38 576 ARG A C 1
ATOM 4686 O O . ARG A 1 576 ? -24.281 47.906 0.937 1 87.38 576 ARG A O 1
ATOM 4693 N N . GLU A 1 577 ? -23.844 46 -0.208 1 88.31 577 GLU A N 1
ATOM 4694 C CA . GLU A 1 577 ? -25.25 45.625 -0.204 1 88.31 577 GLU A CA 1
ATOM 4695 C C . GLU A 1 577 ? -25.766 45.406 1.218 1 88.31 577 GLU A C 1
ATOM 4697 O O . GLU A 1 577 ? -26.906 45.781 1.537 1 88.31 577 GLU A O 1
ATOM 4702 N N . TYR A 1 578 ? -25.031 44.812 2.033 1 90.75 578 TYR A N 1
ATOM 4703 C CA . TYR A 1 578 ? -25.406 44.594 3.428 1 90.75 578 TYR A CA 1
ATOM 4704 C C . TYR A 1 578 ? -25.641 45.938 4.129 1 90.75 578 TYR A C 1
ATOM 4706 O O . TYR A 1 578 ? -26.641 46.094 4.848 1 90.75 578 TYR A O 1
ATOM 4714 N N . ILE A 1 579 ? -24.703 46.875 3.949 1 91.38 579 ILE A N 1
ATOM 4715 C CA . ILE A 1 579 ? -24.812 48.188 4.594 1 91.38 579 ILE A CA 1
ATOM 4716 C C . ILE A 1 579 ? -26.078 48.875 4.113 1 91.38 579 ILE A C 1
ATOM 4718 O O . ILE A 1 579 ? -26.828 49.438 4.918 1 91.38 579 ILE A O 1
ATOM 4722 N N . LEU A 1 580 ? -26.297 48.844 2.844 1 92.06 580 LEU A N 1
ATOM 4723 C CA . LEU A 1 580 ? -27.469 49.469 2.258 1 92.06 580 LEU A CA 1
ATOM 4724 C C . LEU A 1 580 ? -28.75 48.906 2.854 1 92.06 580 LEU A C 1
ATOM 4726 O O . LEU A 1 580 ? -29.641 49.688 3.242 1 92.06 580 LEU A O 1
ATOM 4730 N N . ARG A 1 581 ? -28.797 47.625 2.939 1 92.06 581 ARG A N 1
ATOM 4731 C CA . ARG A 1 581 ? -29.984 47 3.469 1 92.06 581 ARG A CA 1
ATOM 4732 C C . ARG A 1 581 ? -30.125 47.219 4.969 1 92.06 581 ARG A C 1
ATOM 4734 O O . ARG A 1 581 ? -31.234 47.312 5.492 1 92.06 581 ARG A O 1
ATOM 4741 N N . HIS A 1 582 ? -29.031 47.312 5.582 1 91.88 582 HIS A N 1
ATOM 4742 C CA . HIS A 1 582 ? -29.031 47.531 7.02 1 91.88 582 HIS A CA 1
ATOM 4743 C C . HIS A 1 582 ? -29.562 48.938 7.336 1 91.88 582 HIS A C 1
ATOM 4745 O O . HIS A 1 582 ? -30.328 49.125 8.273 1 91.88 582 HIS A O 1
ATOM 4751 N N . VAL A 1 583 ? -29.156 49.938 6.613 1 89 583 VAL A N 1
ATOM 4752 C CA . VAL A 1 583 ? -29.469 51.344 6.898 1 89 583 VAL A CA 1
ATOM 4753 C C . VAL A 1 583 ? -30.844 51.688 6.34 1 89 583 VAL A C 1
ATOM 4755 O O . VAL A 1 583 ? -31.578 52.469 6.926 1 89 583 VAL A O 1
ATOM 4758 N N . ASP A 1 584 ? -31.172 51.031 5.219 1 89.56 584 ASP A N 1
ATOM 4759 C CA . ASP A 1 584 ? -32.438 51.344 4.551 1 89.56 584 ASP A CA 1
ATOM 4760 C C . ASP A 1 584 ? -33.344 50.156 4.547 1 89.56 584 ASP A C 1
ATOM 4762 O O . ASP A 1 584 ? -33.219 49.25 3.703 1 89.56 584 ASP A O 1
ATOM 4766 N N . PRO A 1 585 ? -34.375 50.156 5.297 1 89.12 585 PRO A N 1
ATOM 4767 C CA . PRO A 1 585 ? -35.312 49.031 5.379 1 89.12 585 PRO A CA 1
ATOM 4768 C C . PRO A 1 585 ? -36.031 48.781 4.059 1 89.12 585 PRO A C 1
ATOM 4770 O O . PRO A 1 585 ? -36.406 47.625 3.783 1 89.12 585 PRO A O 1
ATOM 4773 N N . GLN A 1 586 ? -36.25 49.75 3.209 1 89.56 586 GLN A N 1
ATOM 4774 C CA . GLN A 1 586 ? -36.906 49.562 1.936 1 89.56 586 GLN A CA 1
ATOM 4775 C C . GLN A 1 586 ? -36.062 48.719 0.988 1 89.56 586 GLN A C 1
ATOM 4777 O O . GLN A 1 586 ? -36.625 47.938 0.187 1 89.56 586 GLN A O 1
ATOM 4782 N N . ARG A 1 587 ? -34.844 48.875 1.14 1 90.94 587 ARG A N 1
ATOM 4783 C CA . ARG A 1 587 ? -33.906 48.125 0.293 1 90.94 587 ARG A CA 1
ATOM 4784 C C . ARG A 1 587 ? -33.938 46.625 0.642 1 90.94 587 ARG A C 1
ATOM 4786 O O . ARG A 1 587 ? -33.656 45.781 -0.205 1 90.94 587 ARG A O 1
ATOM 4793 N N . ARG A 1 588 ? -34.281 46.219 1.751 1 91.06 588 ARG A N 1
ATOM 4794 C CA . ARG A 1 588 ? -34.344 44.844 2.197 1 91.06 588 ARG A CA 1
ATOM 4795 C C . ARG A 1 588 ? -35.375 44.031 1.392 1 91.06 588 ARG A C 1
ATOM 4797 O O . ARG A 1 588 ? -35.25 42.844 1.22 1 91.06 588 ARG A O 1
ATOM 4804 N N . LYS A 1 589 ? -36.312 44.719 0.899 1 87.81 589 LYS A N 1
ATOM 4805 C CA . LYS A 1 589 ? -37.406 44.094 0.15 1 87.81 589 LYS A CA 1
ATOM 4806 C C . LYS A 1 589 ? -36.906 43.562 -1.195 1 87.81 589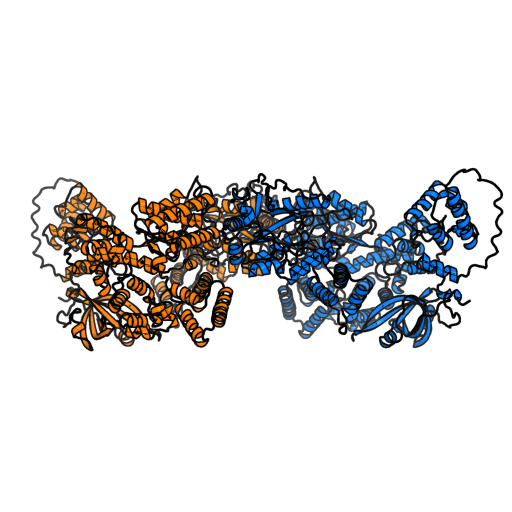 LYS A C 1
ATOM 4808 O O . LYS A 1 589 ? -37.562 42.719 -1.814 1 87.81 589 LYS A O 1
ATOM 4813 N N . GLN A 1 590 ? -35.812 43.969 -1.59 1 84.94 590 GLN A N 1
ATOM 4814 C CA . GLN A 1 590 ? -35.219 43.562 -2.865 1 84.94 590 GLN A CA 1
ATOM 4815 C C . GLN A 1 590 ? -34.531 42.219 -2.74 1 84.94 590 GLN A C 1
ATOM 4817 O O . GLN A 1 590 ? -34.094 41.625 -3.744 1 84.94 590 GLN A O 1
ATOM 4822 N N . ALA A 1 591 ? -34.438 41.75 -1.584 1 87.19 591 ALA A N 1
ATOM 4823 C CA . ALA A 1 591 ? -33.75 40.469 -1.365 1 87.19 591 ALA A CA 1
ATOM 4824 C C . ALA A 1 591 ? -34.5 39.312 -2.008 1 87.19 591 ALA A C 1
ATOM 4826 O O . ALA A 1 591 ? -35.75 39.344 -2.09 1 87.19 591 ALA A O 1
ATOM 4827 N N . HIS A 1 592 ? -33.719 38.375 -2.559 1 84.88 592 HIS A N 1
ATOM 4828 C CA . HIS A 1 592 ? -34.344 37.156 -3.051 1 84.88 592 HIS A CA 1
ATOM 4829 C C . HIS A 1 592 ? -35.25 36.531 -1.992 1 84.88 592 HIS A C 1
ATOM 4831 O O . HIS A 1 592 ? -34.812 36.344 -0.844 1 84.88 592 HIS A O 1
ATOM 4837 N N . PRO A 1 593 ? -36.438 36.25 -2.203 1 86.38 593 PRO A N 1
ATOM 4838 C CA . PRO A 1 593 ? -37.406 35.812 -1.194 1 86.38 593 PRO A CA 1
ATOM 4839 C C . PRO A 1 593 ? -36.938 34.562 -0.454 1 86.38 593 PRO A C 1
ATOM 4841 O O . PRO A 1 593 ? -37.125 34.469 0.765 1 86.38 593 PRO A O 1
ATOM 4844 N N . VAL A 1 594 ? -36.375 33.625 -1.22 1 87.94 594 VAL A N 1
ATOM 4845 C CA . VAL A 1 594 ? -35.906 32.375 -0.599 1 87.94 594 VAL A CA 1
ATOM 4846 C C . VAL A 1 594 ? -34.812 32.719 0.404 1 87.94 594 VAL A C 1
ATOM 4848 O O . VAL A 1 594 ? -34.781 32.188 1.517 1 87.94 594 VAL A O 1
ATOM 4851 N N . MET A 1 595 ? -33.875 33.531 -0.065 1 89.56 595 MET A N 1
ATOM 4852 C CA . MET A 1 595 ? -32.75 33.906 0.788 1 89.56 595 MET A CA 1
ATOM 4853 C C . MET A 1 595 ? -33.219 34.688 2.01 1 89.56 595 MET A C 1
ATOM 4855 O O . MET A 1 595 ? -32.719 34.469 3.115 1 89.56 595 MET A O 1
ATOM 4859 N N . MET A 1 596 ? -34.094 35.562 1.831 1 91 596 MET A N 1
ATOM 4860 C CA . MET A 1 596 ? -34.625 36.375 2.922 1 91 596 MET A CA 1
ATOM 4861 C C . MET A 1 596 ? -35.344 35.5 3.947 1 91 596 MET A C 1
ATOM 4863 O O . MET A 1 596 ? -35.25 35.719 5.152 1 91 596 MET A O 1
ATOM 4867 N N . ASP A 1 597 ? -36 34.562 3.475 1 91.38 597 ASP A N 1
ATOM 4868 C CA . ASP A 1 597 ? -36.719 33.656 4.367 1 91.38 597 ASP A CA 1
ATOM 4869 C C . ASP A 1 597 ? -35.75 32.812 5.203 1 91.38 597 ASP A C 1
ATOM 4871 O O . ASP A 1 597 ? -36 32.562 6.383 1 91.38 597 ASP A O 1
ATOM 4875 N N . ILE A 1 598 ? -34.688 32.406 4.637 1 91.56 598 ILE A N 1
ATOM 4876 C CA . ILE A 1 598 ? -33.719 31.516 5.289 1 91.56 598 ILE A CA 1
ATOM 4877 C C . ILE A 1 598 ? -32.812 32.312 6.207 1 91.56 598 ILE A C 1
ATOM 4879 O O . ILE A 1 598 ? -32.406 31.859 7.273 1 91.56 598 ILE A O 1
ATOM 4883 N N . MET A 1 599 ? -32.531 33.562 5.797 1 92.31 599 MET A N 1
ATOM 4884 C CA . MET A 1 599 ? -31.547 34.344 6.539 1 92.31 599 MET A CA 1
ATOM 4885 C C . MET A 1 599 ? -32.094 35.75 6.793 1 92.31 599 MET A C 1
ATOM 4887 O O . MET A 1 599 ? -31.5 36.75 6.336 1 92.31 599 MET A O 1
ATOM 4891 N N . PRO A 1 600 ? -33.031 35.906 7.566 1 89.25 600 PRO A N 1
ATOM 4892 C CA . PRO A 1 600 ? -33.562 37.219 7.84 1 89.25 600 PRO A CA 1
ATOM 4893 C C . PRO A 1 600 ? -32.625 38.125 8.625 1 89.25 600 PRO A C 1
ATOM 4895 O O . PRO A 1 600 ? -32.625 39.344 8.469 1 89.25 600 PRO A O 1
ATOM 4898 N N . GLU A 1 601 ? -31.719 37.562 9.359 1 87.94 601 GLU A N 1
ATOM 4899 C CA . GLU A 1 601 ? -30.812 38.281 10.219 1 87.94 601 GLU A CA 1
ATOM 4900 C C . GLU A 1 601 ? -29.766 39.062 9.398 1 87.94 601 GLU A C 1
ATOM 4902 O O . GLU A 1 601 ? -29.234 40.062 9.852 1 87.94 601 GLU A O 1
ATOM 4907 N N . THR A 1 602 ? -29.516 38.562 8.258 1 90.62 602 THR A N 1
ATOM 4908 C CA . THR A 1 602 ? -28.547 39.219 7.383 1 90.62 602 THR A CA 1
ATOM 4909 C C . THR A 1 602 ? -29.234 39.781 6.141 1 90.62 602 THR A C 1
ATOM 4911 O O . THR A 1 602 ? -28.594 39.969 5.102 1 90.62 602 THR A O 1
ATOM 4914 N N . TYR A 1 603 ? -30.484 39.906 6.215 1 92.06 603 TYR A N 1
ATOM 4915 C CA . TYR A 1 603 ? -31.297 40.531 5.18 1 92.06 603 TYR A CA 1
ATOM 4916 C C . TYR A 1 603 ? -31.203 39.75 3.867 1 92.06 603 TYR A C 1
ATOM 4918 O O . TYR A 1 603 ? -31.172 40.375 2.789 1 92.06 603 TYR A O 1
ATOM 4926 N N . GLY A 1 604 ? -31 38.5 3.938 1 89.94 604 GLY A N 1
ATOM 4927 C CA . GLY A 1 604 ? -30.969 37.656 2.77 1 89.94 604 GLY A CA 1
ATOM 4928 C C . GLY A 1 604 ? -29.594 37.562 2.117 1 89.94 604 GLY A C 1
ATOM 4929 O O . GLY A 1 604 ? -29.438 37 1.039 1 89.94 604 GLY A O 1
ATOM 4930 N N . ILE A 1 605 ? -28.672 38.125 2.703 1 87.62 605 ILE A N 1
ATOM 4931 C CA . ILE A 1 605 ? -27.297 38.094 2.197 1 87.62 605 ILE A CA 1
ATOM 4932 C C . ILE A 1 605 ? -26.484 37.062 2.982 1 87.62 605 ILE A C 1
ATOM 4934 O O . ILE A 1 605 ? -26.562 37 4.211 1 87.62 605 ILE A O 1
ATOM 4938 N N . MET A 1 606 ? -25.781 36.188 2.281 1 87.94 606 MET A N 1
ATOM 4939 C CA . MET A 1 606 ? -24.906 35.25 2.979 1 87.94 606 MET A CA 1
ATOM 4940 C C . MET A 1 606 ? -23.688 35.969 3.545 1 87.94 606 MET A C 1
ATOM 4942 O O . MET A 1 606 ? -22.984 36.688 2.822 1 87.94 606 MET A O 1
ATOM 4946 N N . VAL A 1 607 ? -23.422 35.75 4.82 1 87.56 607 VAL A N 1
ATOM 4947 C CA . VAL A 1 607 ? -22.312 36.438 5.5 1 87.56 607 VAL A CA 1
ATOM 4948 C C . VAL A 1 607 ? -21.375 35.406 6.121 1 87.56 607 VAL A C 1
ATOM 4950 O O . VAL A 1 607 ? -20.172 35.625 6.191 1 87.56 607 VAL A O 1
ATOM 4953 N N . TYR A 1 608 ? -21.984 34.312 6.535 1 89.5 608 TYR A N 1
ATOM 4954 C CA . TYR A 1 608 ? -21.219 33.344 7.305 1 89.5 608 TYR A CA 1
ATOM 4955 C C . TYR A 1 608 ? -21.125 32.031 6.566 1 89.5 608 TYR A C 1
ATOM 4957 O O . TYR A 1 608 ? -21.938 31.734 5.68 1 89.5 608 TYR A O 1
ATOM 4965 N N . GLN A 1 609 ? -20.172 31.172 7.023 1 87.75 609 GLN A N 1
ATOM 4966 C CA . GLN A 1 609 ? -20.094 29.797 6.562 1 87.75 609 GLN A CA 1
ATOM 4967 C C . GLN A 1 609 ? -21.375 29.031 6.922 1 87.75 609 GLN A C 1
ATOM 4969 O O . GLN A 1 609 ? -21.844 28.203 6.141 1 87.75 609 GLN A O 1
ATOM 4974 N N . GLU A 1 610 ? -21.906 29.297 8.047 1 89.56 610 GLU A N 1
ATOM 4975 C CA . GLU A 1 610 ? -23.125 28.672 8.523 1 89.56 610 GLU A CA 1
ATOM 4976 C C . GLU A 1 610 ? -24.312 28.984 7.609 1 89.56 610 GLU A C 1
ATOM 4978 O O . GLU A 1 610 ? -25.25 28.188 7.504 1 89.56 610 GLU A O 1
ATOM 4983 N N . ASP A 1 611 ? -24.25 30.094 6.93 1 90.12 611 ASP A N 1
ATOM 4984 C CA . ASP A 1 611 ? -25.328 30.469 6.016 1 90.12 611 ASP A CA 1
ATOM 4985 C C . ASP A 1 611 ? -25.359 29.547 4.801 1 90.12 611 ASP A C 1
ATOM 4987 O O . ASP A 1 611 ? -26.438 29.203 4.301 1 90.12 611 ASP A O 1
ATOM 4991 N N . VAL A 1 612 ? -24.234 29.25 4.395 1 88.38 612 VAL A N 1
ATOM 4992 C CA . VAL A 1 612 ? -24.156 28.297 3.291 1 88.38 612 VAL A CA 1
ATOM 4993 C C . VAL A 1 612 ? -24.797 26.969 3.697 1 88.38 612 VAL A C 1
ATOM 4995 O O . VAL A 1 612 ? -25.547 26.375 2.92 1 88.38 612 VAL A O 1
ATOM 4998 N N . ILE A 1 613 ? -24.469 26.531 4.875 1 90.19 613 ILE A N 1
ATOM 4999 C CA . ILE A 1 613 ? -25.016 25.281 5.402 1 90.19 613 ILE A CA 1
ATOM 5000 C C . ILE A 1 613 ? -26.531 25.391 5.516 1 90.19 613 ILE A C 1
ATOM 5002 O O . ILE A 1 613 ? -27.25 24.453 5.137 1 90.19 613 ILE A O 1
ATOM 5006 N N . LYS A 1 614 ? -26.953 26.484 5.957 1 91.81 614 LYS A N 1
ATOM 5007 C CA . LYS A 1 614 ? -28.375 26.734 6.137 1 91.81 614 LYS A CA 1
ATOM 5008 C C . LYS A 1 614 ? -29.125 26.672 4.805 1 91.81 614 LYS A C 1
ATOM 5010 O O . LYS A 1 614 ? -30.156 26.031 4.691 1 91.81 614 LYS A O 1
ATOM 5015 N N . VAL A 1 615 ? -28.625 27.328 3.846 1 91.31 615 VAL A N 1
ATOM 5016 C CA . VAL A 1 615 ? -29.266 27.391 2.539 1 91.31 615 VAL A CA 1
ATOM 5017 C C . VAL A 1 615 ? -29.312 26 1.918 1 91.31 615 VAL A C 1
ATOM 5019 O O . VAL A 1 615 ? -30.344 25.562 1.411 1 91.31 615 VAL A O 1
ATOM 5022 N N . ALA A 1 616 ? -28.203 25.344 1.997 1 91.5 616 ALA A N 1
ATOM 5023 C CA . ALA A 1 616 ? -28.125 24 1.429 1 91.5 616 ALA A CA 1
ATOM 5024 C C . ALA A 1 616 ? -29.094 23.047 2.125 1 91.5 616 ALA A C 1
ATOM 5026 O O . ALA A 1 616 ? -29.703 22.188 1.483 1 91.5 616 ALA A O 1
ATOM 5027 N N . HIS A 1 617 ? -29.203 23.172 3.396 1 92.5 617 HIS A N 1
ATOM 5028 C CA . HIS A 1 617 ? -30.047 22.297 4.195 1 92.5 617 HIS A CA 1
ATOM 5029 C C . HIS A 1 617 ? -31.531 22.609 3.973 1 92.5 617 HIS A C 1
ATOM 5031 O O . HIS A 1 617 ? -32.312 21.703 3.693 1 92.5 617 HIS A O 1
ATOM 5037 N N . TYR A 1 618 ? -31.969 23.844 4.055 1 92.25 618 TYR A N 1
ATOM 5038 C CA . TYR A 1 618 ? -33.375 24.203 4.039 1 92.25 618 TYR A CA 1
ATOM 5039 C C . TYR A 1 618 ? -33.906 24.312 2.611 1 92.25 618 TYR A C 1
ATOM 5041 O O . TYR A 1 618 ? -35.062 23.984 2.342 1 92.25 618 TYR A O 1
ATOM 5049 N N . PHE A 1 619 ? -33.094 24.766 1.708 1 92.94 619 PHE A N 1
ATOM 5050 C CA . PHE A 1 619 ? -33.562 24.938 0.331 1 92.94 619 PHE A CA 1
ATOM 5051 C C . PHE A 1 619 ? -33.531 23.609 -0.42 1 92.94 619 PHE A C 1
ATOM 5053 O O . PHE A 1 619 ? -34.438 23.297 -1.177 1 92.94 619 PHE A O 1
ATOM 5060 N N . ALA A 1 620 ? -32.469 22.828 -0.235 1 93.19 620 ALA A N 1
ATOM 5061 C CA . ALA A 1 620 ? -32.25 21.609 -1.022 1 93.19 620 ALA A CA 1
ATOM 5062 C C . ALA A 1 620 ? -32.469 20.375 -0.169 1 93.19 620 ALA A C 1
ATOM 5064 O O . ALA A 1 620 ? -32.312 19.25 -0.653 1 93.19 620 ALA A O 1
ATOM 5065 N N . GLU A 1 621 ? -32.688 20.531 1.054 1 92.12 621 GLU A N 1
ATOM 5066 C CA . GLU A 1 621 ? -32.938 19.438 1.979 1 92.12 621 GLU A CA 1
ATOM 5067 C C . GLU A 1 621 ? -31.734 18.516 2.082 1 92.12 621 GLU A C 1
ATOM 5069 O O . GLU A 1 621 ? -31.891 17.281 2.135 1 92.12 621 GLU A O 1
ATOM 5074 N N . LEU A 1 622 ? -30.672 19.047 1.959 1 90.62 622 LEU A N 1
ATOM 5075 C CA . LEU A 1 622 ? -29.469 18.281 2.309 1 90.62 622 LEU A CA 1
ATOM 5076 C C . LEU A 1 622 ? -29.359 18.109 3.818 1 90.62 622 LEU A C 1
ATOM 5078 O O . LEU A 1 622 ? -29.844 18.938 4.586 1 90.62 622 LEU A O 1
ATOM 5082 N N . SER A 1 623 ? -28.812 17 4.246 1 86.62 623 SER A N 1
ATOM 5083 C CA . SER A 1 623 ? -28.5 16.906 5.668 1 86.62 623 SER A CA 1
ATOM 5084 C C . SER A 1 623 ? -27.469 17.938 6.086 1 86.62 623 SER A C 1
ATOM 5086 O O . SER A 1 623 ? -26.734 18.469 5.246 1 86.62 623 SER A O 1
ATOM 5088 N N . LEU A 1 624 ? -27.453 18.234 7.32 1 86.69 624 LEU A N 1
ATOM 5089 C CA . LEU A 1 624 ? -26.484 19.203 7.812 1 86.69 624 LEU A CA 1
ATOM 5090 C C . LEU A 1 624 ? -25.062 18.734 7.559 1 86.69 624 LEU A C 1
ATOM 5092 O O . LEU A 1 624 ? -24.172 19.531 7.258 1 86.69 624 LEU A O 1
ATOM 5096 N N . SER A 1 625 ? -24.906 17.531 7.645 1 84.19 625 SER A N 1
ATOM 5097 C CA . SER A 1 625 ? -23.594 16.953 7.371 1 84.19 625 SER A CA 1
ATOM 5098 C C . SER A 1 625 ? -23.219 17.109 5.902 1 84.19 625 SER A C 1
ATOM 5100 O O . SER A 1 625 ? -22.078 17.484 5.582 1 84.19 625 SER A O 1
ATOM 5102 N N . GLU A 1 626 ? -24.094 16.844 5.035 1 84.75 626 GLU A N 1
ATOM 5103 C CA . GLU A 1 626 ? -23.859 17 3.602 1 84.75 626 GLU A CA 1
ATOM 5104 C C . GLU A 1 626 ? -23.641 18.469 3.246 1 84.75 626 GLU A C 1
ATOM 5106 O O . GLU A 1 626 ? -22.797 18.781 2.398 1 84.75 626 GLU A O 1
ATOM 5111 N N . ALA A 1 627 ? -24.422 19.234 3.902 1 87.5 627 ALA A N 1
ATOM 5112 C CA . ALA A 1 627 ? -24.281 20.672 3.676 1 87.5 627 ALA A CA 1
ATOM 5113 C C . ALA A 1 627 ? -22.875 21.156 4.043 1 87.5 627 ALA A C 1
ATOM 5115 O O . ALA A 1 627 ? -22.328 22.047 3.389 1 87.5 627 ALA A O 1
ATOM 5116 N N . ASP A 1 628 ? -22.344 20.625 5.07 1 85.62 628 ASP A N 1
ATOM 5117 C CA . ASP A 1 628 ? -20.984 21.016 5.469 1 85.62 628 ASP A CA 1
ATOM 5118 C C . ASP A 1 628 ? -19.953 20.531 4.449 1 85.62 628 ASP A C 1
ATOM 5120 O O . ASP A 1 628 ? -18.938 21.203 4.227 1 85.62 628 ASP A O 1
ATOM 5124 N N . ILE A 1 629 ? -20.188 19.422 3.898 1 83.5 629 ILE A N 1
ATOM 5125 C CA . ILE A 1 629 ? -19.312 18.938 2.84 1 83.5 629 ILE A CA 1
ATOM 5126 C C . ILE A 1 629 ? -19.312 19.922 1.673 1 83.5 629 ILE A C 1
ATOM 5128 O O . ILE A 1 629 ? -18.266 20.219 1.09 1 83.5 629 ILE A O 1
ATOM 5132 N N . LEU A 1 630 ? -20.531 20.359 1.39 1 83.81 630 LEU A N 1
ATOM 5133 C CA . LEU A 1 630 ? -20.688 21.328 0.317 1 83.81 630 LEU A CA 1
ATOM 5134 C C . LEU A 1 630 ? -19.906 22.609 0.625 1 83.81 630 LEU A C 1
ATOM 5136 O O . LEU A 1 630 ? -19.203 23.141 -0.237 1 83.81 630 LEU A O 1
ATOM 5140 N N . ARG A 1 631 ? -20.016 23.094 1.811 1 85 631 ARG A N 1
ATOM 5141 C CA . ARG A 1 631 ? -19.328 24.312 2.238 1 85 631 ARG A CA 1
ATOM 5142 C C . ARG A 1 631 ? -17.812 24.141 2.125 1 85 631 ARG A C 1
ATOM 5144 O O . ARG A 1 631 ? -17.125 25.031 1.624 1 85 631 ARG A O 1
ATOM 5151 N N . ARG A 1 632 ? -17.188 23.094 2.559 1 81.62 632 ARG A N 1
ATOM 5152 C CA . ARG A 1 632 ? -15.758 22.828 2.523 1 81.62 632 ARG A CA 1
ATOM 5153 C C . ARG A 1 632 ? -15.258 22.688 1.09 1 81.62 632 ARG A C 1
ATOM 5155 O O . ARG A 1 632 ? -14.156 23.125 0.762 1 81.62 632 ARG A O 1
ATOM 5162 N N . GLY A 1 633 ? -16.094 21.938 0.312 1 77.38 633 GLY A N 1
ATOM 5163 C CA . GLY A 1 633 ? -15.734 21.734 -1.083 1 77.38 633 GLY A CA 1
ATOM 5164 C C . GLY A 1 633 ? -15.625 23.031 -1.864 1 77.38 633 GLY A C 1
ATOM 5165 O O . GLY A 1 633 ? -14.75 23.172 -2.723 1 77.38 633 GLY A O 1
ATOM 5166 N N . MET A 1 634 ? -16.391 23.953 -1.531 1 75 634 MET A N 1
ATOM 5167 C CA . MET A 1 634 ? -16.422 25.234 -2.234 1 75 634 MET A CA 1
ATOM 5168 C C . MET A 1 634 ? -15.219 26.094 -1.876 1 75 634 MET A C 1
ATOM 5170 O O . MET A 1 634 ? -14.82 26.969 -2.645 1 75 634 MET A O 1
ATOM 5174 N N . SER A 1 635 ? -14.75 25.812 -0.646 1 69.56 635 SER A N 1
ATOM 5175 C CA . SER A 1 635 ? -13.57 26.562 -0.228 1 69.56 635 SER A CA 1
ATOM 5176 C C . SER A 1 635 ? -12.289 25.938 -0.772 1 69.56 635 SER A C 1
ATOM 5178 O O . SER A 1 635 ? -11.195 26.438 -0.525 1 69.56 635 SER A O 1
ATOM 5180 N N . GLY A 1 636 ? -12.5 25 -1.621 1 61.38 636 GLY A N 1
ATOM 5181 C CA . GLY A 1 636 ? -11.344 24.328 -2.205 1 61.38 636 GLY A CA 1
ATOM 5182 C C . GLY A 1 636 ? -10.617 23.438 -1.223 1 61.38 636 GLY A C 1
ATOM 5183 O O . GLY A 1 636 ? -9.555 22.891 -1.54 1 61.38 636 GLY A O 1
ATOM 5184 N N . LYS A 1 637 ? -11.133 23.344 -0.088 1 54.62 637 LYS A N 1
ATOM 5185 C CA . LYS A 1 637 ? -10.406 22.609 0.939 1 54.62 637 LYS A CA 1
ATOM 5186 C C . LYS A 1 637 ? -10.773 21.125 0.917 1 54.62 637 LYS A C 1
ATOM 5188 O O . LYS A 1 637 ? -10.242 20.344 1.699 1 54.62 637 LYS A O 1
ATOM 5193 N N . SER A 1 638 ? -11.695 20.922 0.181 1 56 638 SER A N 1
ATOM 5194 C CA . SER A 1 638 ? -12.109 19.531 0.217 1 56 638 SER A CA 1
ATOM 5195 C C . SER A 1 638 ? -11.078 18.625 -0.449 1 56 638 SER A C 1
ATOM 5197 O O . SER A 1 638 ? -10.602 18.922 -1.545 1 56 638 SER A O 1
ATOM 5199 N N . ARG A 1 639 ? -10.633 17.75 0.276 1 53.97 639 ARG A N 1
ATOM 5200 C CA . ARG A 1 639 ? -9.656 16.766 -0.199 1 53.97 639 ARG A CA 1
ATOM 5201 C C . ARG A 1 639 ? -10.297 15.789 -1.177 1 53.97 639 ARG A C 1
ATOM 5203 O O . ARG A 1 639 ? -9.594 15.133 -1.949 1 53.97 639 ARG A O 1
ATOM 5210 N N . SER A 1 640 ? -11.648 15.742 -1.197 1 61.47 640 SER A N 1
ATOM 5211 C CA . SER A 1 640 ? -12.258 14.711 -2.025 1 61.47 640 SER A CA 1
ATOM 5212 C C . SER A 1 640 ? -13.125 15.32 -3.125 1 61.47 640 SER A C 1
ATOM 5214 O O . SER A 1 640 ? -14.273 15.688 -2.883 1 61.47 640 SER A O 1
ATOM 5216 N N . LYS A 1 641 ? -12.727 15.516 -4.148 1 64.88 641 LYS A N 1
ATOM 5217 C CA . LYS A 1 641 ? -13.445 16.031 -5.312 1 64.88 641 LYS A CA 1
ATOM 5218 C C . LYS A 1 641 ? -14.672 15.164 -5.621 1 64.88 641 LYS A C 1
ATOM 5220 O O . LYS A 1 641 ? -15.719 15.688 -5.992 1 64.88 641 LYS A O 1
ATOM 5225 N N . ASP A 1 642 ? -14.516 13.984 -5.258 1 66.62 642 ASP A N 1
ATOM 5226 C CA . ASP A 1 642 ? -15.602 13.062 -5.574 1 66.62 642 ASP A CA 1
ATOM 5227 C C . ASP A 1 642 ? -16.797 13.266 -4.641 1 66.62 642 ASP A C 1
ATOM 5229 O O . ASP A 1 642 ? -17.953 13.203 -5.07 1 66.62 642 ASP A O 1
ATOM 5233 N N . GLU A 1 643 ? -16.484 13.555 -3.443 1 72.75 643 GLU A N 1
ATOM 5234 C CA . GLU A 1 643 ? -17.547 13.781 -2.479 1 72.75 643 GLU A CA 1
ATOM 5235 C C . GLU A 1 643 ? -18.281 15.086 -2.775 1 72.75 643 GLU A C 1
ATOM 5237 O O . GLU A 1 643 ? -19.516 15.164 -2.633 1 72.75 643 GLU A O 1
ATOM 5242 N N . PHE A 1 644 ? -17.594 16.062 -3.176 1 79.88 644 PHE A N 1
ATOM 5243 C CA . PHE A 1 644 ? -18.188 17.359 -3.51 1 79.88 644 PHE A CA 1
ATOM 5244 C C . PHE A 1 644 ? -19.125 17.219 -4.699 1 79.88 644 PHE A C 1
ATOM 5246 O O . PHE A 1 644 ? -20.234 17.766 -4.684 1 79.88 644 PHE A O 1
ATOM 5253 N N . GLN A 1 645 ? -18.719 16.359 -5.633 1 82.5 645 GLN A N 1
ATOM 5254 C CA . GLN A 1 645 ? -19.547 16.188 -6.82 1 82.5 645 GLN A CA 1
ATOM 5255 C C . GLN A 1 645 ? -20.828 15.422 -6.484 1 82.5 645 GLN A C 1
ATOM 5257 O O . GLN A 1 645 ? -21.906 15.734 -7.004 1 82.5 645 GLN A O 1
ATOM 5262 N N . ARG A 1 646 ? -20.625 14.516 -5.68 1 80.5 646 ARG A N 1
ATOM 5263 C CA . ARG A 1 646 ? -21.797 13.75 -5.262 1 80.5 646 ARG A CA 1
ATOM 5264 C C . ARG A 1 646 ? -22.828 14.641 -4.57 1 80.5 646 ARG A C 1
ATOM 5266 O O . ARG A 1 646 ? -24.016 14.547 -4.848 1 80.5 646 ARG A O 1
ATOM 5273 N N . VAL A 1 647 ? -22.406 15.469 -3.645 1 85.75 647 VAL A N 1
ATOM 5274 C CA . VAL A 1 647 ? -23.297 16.328 -2.881 1 85.75 647 VAL A CA 1
ATOM 5275 C C . VAL A 1 647 ? -23.891 17.391 -3.797 1 85.75 647 VAL A C 1
ATOM 5277 O O . VAL A 1 647 ? -25.062 17.781 -3.633 1 85.75 647 VAL A O 1
ATOM 5280 N N . LYS A 1 648 ? -23.094 17.891 -4.734 1 88.44 648 LYS A N 1
ATOM 5281 C CA . LYS A 1 648 ? -23.609 18.844 -5.723 1 88.44 648 LYS A CA 1
ATOM 5282 C C . LYS A 1 648 ? -24.766 18.234 -6.516 1 88.44 648 LYS A C 1
ATOM 5284 O O . LYS A 1 648 ? -25.812 18.859 -6.684 1 88.44 648 LYS A O 1
ATOM 5289 N N . ASP A 1 649 ? -24.562 17 -6.922 1 89.38 649 ASP A N 1
ATOM 5290 C CA . ASP A 1 649 ? -25.609 16.297 -7.66 1 89.38 649 ASP A CA 1
ATOM 5291 C C . ASP A 1 649 ? -26.844 16.094 -6.789 1 89.38 649 ASP A C 1
ATOM 5293 O O . ASP A 1 649 ? -27.969 16.25 -7.258 1 89.38 649 ASP A O 1
ATOM 5297 N N . GLN A 1 650 ? -26.578 15.766 -5.605 1 90.19 650 GLN A N 1
ATOM 5298 C CA . GLN A 1 650 ? -27.688 15.555 -4.676 1 90.19 650 GLN A CA 1
ATOM 5299 C C . GLN A 1 650 ? -28.469 16.844 -4.457 1 90.19 650 GLN A C 1
ATOM 5301 O O . GLN A 1 650 ? -29.688 16.812 -4.281 1 90.19 650 GLN A O 1
ATOM 5306 N N . PHE A 1 651 ? -27.797 18 -4.383 1 93.31 651 PHE A N 1
ATOM 5307 C CA . PHE A 1 651 ? -28.422 19.312 -4.246 1 93.31 651 PHE A CA 1
ATOM 5308 C C . PHE A 1 651 ? -29.438 19.531 -5.352 1 93.31 651 PHE A C 1
ATOM 5310 O O . PHE A 1 651 ? -30.594 19.891 -5.078 1 93.31 651 PHE A O 1
ATOM 5317 N N . PHE A 1 652 ? -29.109 19.234 -6.504 1 93.12 652 PHE A N 1
ATOM 5318 C CA . PHE A 1 652 ? -29.969 19.484 -7.652 1 93.12 652 PHE A CA 1
ATOM 5319 C C . PHE A 1 652 ? -31.078 18.438 -7.723 1 93.12 652 PHE A C 1
ATOM 5321 O O . PHE A 1 652 ? -32.219 18.75 -8.062 1 93.12 652 PHE A O 1
ATOM 5328 N N . ILE A 1 653 ? -30.703 17.25 -7.41 1 92.19 653 ILE A N 1
ATOM 5329 C CA . ILE A 1 653 ? -31.672 16.172 -7.41 1 92.19 653 ILE A CA 1
ATOM 5330 C C . ILE A 1 653 ? -32.781 16.453 -6.383 1 92.19 653 ILE A C 1
ATOM 5332 O O . ILE A 1 653 ? -33.969 16.281 -6.66 1 92.19 653 ILE A O 1
ATOM 5336 N N . ASN A 1 654 ? -32.344 16.844 -5.211 1 93.94 654 ASN A N 1
ATOM 5337 C CA . ASN A 1 654 ? -33.281 17.188 -4.16 1 93.94 654 ASN A CA 1
ATOM 5338 C C . ASN A 1 654 ? -34.188 18.328 -4.578 1 93.94 654 ASN A C 1
ATOM 5340 O O . ASN A 1 654 ? -35.406 18.312 -4.316 1 93.94 654 ASN A O 1
ATOM 5344 N N . CYS A 1 655 ? -33.625 19.359 -5.109 1 94.06 655 CYS A N 1
ATOM 5345 C CA . CYS A 1 655 ? -34.406 20.516 -5.535 1 94.06 655 CYS A CA 1
ATOM 5346 C C . CYS A 1 655 ? -35.438 20.125 -6.57 1 94.06 655 CYS A C 1
ATOM 5348 O O . CYS A 1 655 ? -36.562 20.625 -6.543 1 94.06 655 CYS A O 1
ATOM 5350 N N . GLU A 1 656 ? -35.031 19.281 -7.426 1 92.69 656 GLU A N 1
ATOM 5351 C CA . GLU A 1 656 ? -35.969 18.766 -8.414 1 92.69 656 GLU A CA 1
ATOM 5352 C C . GLU A 1 656 ? -37.094 17.984 -7.75 1 92.69 656 GLU A C 1
ATOM 5354 O O . GLU A 1 656 ? -38.281 18.172 -8.086 1 92.69 656 GLU A O 1
ATOM 5359 N N . ARG A 1 657 ? -36.719 17.203 -6.934 1 92.19 657 ARG A N 1
ATOM 5360 C CA . ARG A 1 657 ? -37.688 16.406 -6.199 1 92.19 657 ARG A CA 1
ATOM 5361 C C . ARG A 1 657 ? -38.688 17.297 -5.438 1 92.19 657 ARG A C 1
ATOM 5363 O O . ARG A 1 657 ? -39.875 16.984 -5.336 1 92.19 657 ARG A O 1
ATOM 5370 N N . LEU A 1 658 ? -38.219 18.391 -4.863 1 93.38 658 LEU A N 1
ATOM 5371 C CA . LEU A 1 658 ? -39.031 19.297 -4.051 1 93.38 658 LEU A CA 1
ATOM 5372 C C . LEU A 1 658 ? -39.844 20.234 -4.93 1 93.38 658 LEU A C 1
ATOM 5374 O O . LEU A 1 658 ? -40.656 21.031 -4.426 1 93.38 658 LEU A O 1
ATOM 5378 N N . GLY A 1 659 ? -39.625 20.188 -6.238 1 90.38 659 GLY A N 1
ATOM 5379 C CA . GLY A 1 659 ? -40.375 20.984 -7.18 1 90.38 659 GLY A CA 1
ATOM 5380 C C . GLY A 1 659 ? -39.906 22.422 -7.258 1 90.38 659 GLY A C 1
ATOM 5381 O O . GLY A 1 659 ? -40.688 23.328 -7.578 1 90.38 659 GLY A O 1
ATOM 5382 N N . ARG A 1 660 ? -38.688 22.641 -6.898 1 91.62 660 ARG A N 1
ATOM 5383 C CA . ARG A 1 660 ? -38.125 23.984 -6.988 1 91.62 660 ARG A CA 1
ATOM 5384 C C . ARG A 1 660 ? -37.906 24.391 -8.445 1 91.62 660 ARG A C 1
ATOM 5386 O O . ARG A 1 660 ? -37.5 23.578 -9.266 1 91.62 660 ARG A O 1
ATOM 5393 N N . ASP A 1 661 ? -38.094 25.719 -8.734 1 91.81 661 ASP A N 1
ATOM 5394 C CA . ASP A 1 661 ? -37.844 26.25 -10.07 1 91.81 661 ASP A CA 1
ATOM 5395 C C . ASP A 1 661 ? -36.375 26.094 -10.438 1 91.81 661 ASP A C 1
ATOM 5397 O O . ASP A 1 661 ? -35.5 26.531 -9.688 1 91.81 661 ASP A O 1
ATOM 5401 N N . PRO A 1 662 ? -36.062 25.484 -11.555 1 92 662 PRO A N 1
ATOM 5402 C CA . PRO A 1 662 ? -34.688 25.25 -11.945 1 92 662 PRO A CA 1
ATOM 5403 C C . PRO A 1 662 ? -33.875 26.531 -12.062 1 92 662 PRO A C 1
ATOM 5405 O O . PRO A 1 662 ? -32.688 26.547 -11.766 1 92 662 PRO A O 1
ATOM 5408 N N . LYS A 1 663 ? -34.531 27.5 -12.523 1 90.25 663 LYS A N 1
ATOM 5409 C CA . LYS A 1 663 ? -33.844 28.781 -12.648 1 90.25 663 LYS A CA 1
ATOM 5410 C C . LYS A 1 663 ? -33.469 29.328 -11.281 1 90.25 663 LYS A C 1
ATOM 5412 O O . LYS A 1 663 ? -32.344 29.844 -11.102 1 90.25 663 LYS A O 1
ATOM 5417 N N . ILE A 1 664 ? -34.344 29.203 -10.414 1 90.44 664 ILE A N 1
ATOM 5418 C CA . ILE A 1 664 ? -34.062 29.672 -9.055 1 90.44 664 ILE A CA 1
ATOM 5419 C C . ILE A 1 664 ? -32.969 28.812 -8.414 1 90.44 664 ILE A C 1
ATOM 5421 O O . ILE A 1 664 ? -32.094 29.312 -7.73 1 90.44 664 ILE A O 1
ATOM 5425 N N . THR A 1 665 ? -33.125 27.531 -8.68 1 93.25 665 THR A N 1
ATOM 5426 C CA . THR A 1 665 ? -32.125 26.609 -8.141 1 93.25 665 THR A CA 1
ATOM 5427 C C . THR A 1 665 ? -30.734 26.953 -8.633 1 93.25 665 THR A C 1
ATOM 5429 O O . THR A 1 665 ? -29.781 26.938 -7.859 1 93.25 665 THR A O 1
ATOM 5432 N N . ALA A 1 666 ? -30.625 27.281 -9.844 1 91.69 666 ALA A N 1
ATOM 5433 C CA . ALA A 1 666 ? -29.328 27.656 -10.438 1 91.69 666 ALA A CA 1
ATOM 5434 C C . ALA A 1 666 ? -28.812 28.969 -9.844 1 91.69 666 ALA A C 1
ATOM 5436 O O . ALA A 1 666 ? -27.609 29.125 -9.641 1 91.69 666 ALA A O 1
ATOM 5437 N N . GLU A 1 667 ? -29.734 29.812 -9.625 1 87.62 667 GLU A N 1
ATOM 5438 C CA . GLU A 1 667 ? -29.359 31.094 -9.039 1 87.62 667 GLU A CA 1
ATOM 5439 C C . GLU A 1 667 ? -28.844 30.922 -7.613 1 87.62 667 GLU A C 1
ATOM 5441 O O . GLU A 1 667 ? -27.859 31.547 -7.219 1 87.62 667 GLU A O 1
ATOM 5446 N N . VAL A 1 668 ? -29.516 30.156 -6.879 1 89.12 668 VAL A N 1
ATOM 5447 C CA . VAL A 1 668 ? -29.125 29.906 -5.496 1 89.12 668 VAL A CA 1
ATOM 5448 C C . VAL A 1 668 ? -27.766 29.219 -5.465 1 89.12 668 VAL A C 1
ATOM 5450 O O . VAL A 1 668 ? -26.906 29.562 -4.652 1 89.12 668 VAL A O 1
ATOM 5453 N N . TRP A 1 669 ? -27.641 28.281 -6.344 1 89.5 669 TRP A N 1
ATOM 5454 C CA . TRP A 1 669 ? -26.344 27.594 -6.426 1 89.5 669 TRP A CA 1
ATOM 5455 C C . TRP A 1 669 ? -25.234 28.562 -6.758 1 89.5 669 TRP A C 1
ATOM 5457 O O . TRP A 1 669 ? -24.141 28.5 -6.176 1 89.5 669 TRP A O 1
ATOM 5467 N N . HIS A 1 670 ? -25.484 29.422 -7.637 1 85.44 670 HIS A N 1
ATOM 5468 C CA . HIS A 1 670 ? -24.484 30.422 -8.031 1 85.44 670 HIS A CA 1
ATOM 5469 C C . HIS A 1 670 ? -24.109 31.312 -6.859 1 85.44 670 HIS A C 1
ATOM 5471 O O . HIS A 1 670 ? -22.953 31.703 -6.707 1 85.44 670 HIS A O 1
ATOM 5477 N N . GLN A 1 671 ? -25.016 31.641 -6.082 1 81.62 671 GLN A N 1
ATOM 5478 C CA . GLN A 1 671 ? -24.75 32.469 -4.906 1 81.62 671 GLN A CA 1
ATOM 5479 C C . GLN A 1 671 ? -23.891 31.719 -3.893 1 81.62 671 GLN A C 1
ATOM 5481 O O . GLN A 1 671 ? -22.984 32.281 -3.295 1 81.62 671 GLN A O 1
ATOM 5486 N N . ILE A 1 672 ? -24.188 30.484 -3.75 1 85.38 672 ILE A N 1
ATOM 5487 C CA . ILE A 1 672 ? -23.422 29.656 -2.822 1 85.38 672 ILE A CA 1
ATOM 5488 C C . ILE A 1 672 ? -21.984 29.562 -3.297 1 85.38 672 ILE A C 1
ATOM 5490 O O . ILE A 1 672 ? -21.047 29.703 -2.502 1 85.38 672 ILE A O 1
ATOM 5494 N N . GLU A 1 673 ? -21.781 29.328 -4.504 1 80.31 673 GLU A N 1
ATOM 5495 C CA . GLU A 1 673 ? -20.453 29.141 -5.082 1 80.31 673 GLU A CA 1
ATOM 5496 C C . GLU A 1 673 ? -19.625 30.422 -4.988 1 80.31 673 GLU A C 1
ATOM 5498 O O . GLU A 1 673 ? -18.422 30.359 -4.746 1 80.31 673 GLU A O 1
ATOM 5503 N N . SER A 1 674 ? -20.281 31.469 -5.199 1 74.19 674 SER A N 1
ATOM 5504 C CA . SER A 1 674 ? -19.594 32.75 -5.176 1 74.19 674 SER A CA 1
ATOM 5505 C C . SER A 1 674 ? -19.156 33.125 -3.76 1 74.19 674 SER A C 1
ATOM 5507 O O . SER A 1 674 ? -18.156 33.781 -3.574 1 74.19 674 SER A O 1
ATOM 5509 N N . PHE A 1 675 ? -19.875 32.625 -2.848 1 76.44 675 PHE A N 1
ATOM 5510 C CA . PHE A 1 675 ? -19.625 33.031 -1.464 1 76.44 675 PHE A CA 1
ATOM 5511 C C . PHE A 1 675 ? -18.641 32.062 -0.801 1 76.44 675 PHE A C 1
ATOM 5513 O O . PHE A 1 675 ? -17.875 32.469 0.09 1 76.44 675 PHE A O 1
ATOM 5520 N N . ALA A 1 676 ? -18.609 30.891 -1.099 1 68.75 676 ALA A N 1
ATOM 5521 C CA . ALA A 1 676 ? -17.953 29.828 -0.348 1 68.75 676 ALA A CA 1
ATOM 5522 C C . ALA A 1 676 ? -16.438 30.078 -0.264 1 68.75 676 ALA A C 1
ATOM 5524 O O . ALA A 1 676 ? -15.805 29.734 0.735 1 68.75 676 ALA A O 1
ATOM 5525 N N . GLY A 1 677 ? -15.828 30.719 -1.137 1 64 677 GLY A N 1
ATOM 5526 C CA . GLY A 1 677 ? -14.391 30.938 -1.129 1 64 677 GLY A CA 1
ATOM 5527 C C . GLY A 1 677 ? -13.953 32 -0.141 1 64 677 GLY A C 1
ATOM 5528 O O . GLY A 1 677 ? -12.766 32.094 0.199 1 64 677 GLY A O 1
ATOM 5529 N N . TYR A 1 678 ? -14.906 32.75 0.559 1 64.19 678 TYR A N 1
ATOM 5530 C CA . TYR A 1 678 ? -14.5 33.938 1.326 1 64.19 678 TYR A CA 1
ATOM 5531 C C . TYR A 1 678 ? -15.219 33.969 2.672 1 64.19 678 TYR A C 1
ATOM 5533 O O . TYR A 1 678 ? -15.148 34.969 3.385 1 64.19 678 TYR A O 1
ATOM 5541 N N . SER A 1 679 ? -15.758 32.906 3.021 1 73.56 679 SER A N 1
ATOM 5542 C CA . SER A 1 679 ? -16.688 32.969 4.148 1 73.56 679 SER A CA 1
ATOM 5543 C C . SER A 1 679 ? -15.961 32.719 5.469 1 73.56 679 SER A C 1
ATOM 5545 O O . SER A 1 679 ? -14.891 32.125 5.5 1 73.56 679 SER A O 1
ATOM 5547 N N . PHE A 1 680 ? -16.438 33.5 6.52 1 81 680 PHE A N 1
ATOM 5548 C CA . PHE A 1 680 ? -15.945 33.375 7.891 1 81 680 PHE A CA 1
ATOM 5549 C C . PHE A 1 680 ? -16.938 32.625 8.766 1 81 680 PHE A C 1
ATOM 5551 O O . PHE A 1 680 ? -18.141 32.594 8.461 1 81 680 PHE A O 1
ATOM 5558 N N . ALA A 1 681 ? -16.484 32.062 9.82 1 87.31 681 ALA A N 1
ATOM 5559 C CA . ALA A 1 681 ? -17.359 31.297 10.719 1 87.31 681 ALA A CA 1
ATOM 5560 C C . ALA A 1 681 ? -18.078 32.25 11.688 1 87.31 681 ALA A C 1
ATOM 5562 O O . ALA A 1 681 ? -17.453 33.062 12.344 1 87.31 681 ALA A O 1
ATOM 5563 N N . LYS A 1 682 ? -19.344 32.062 11.727 1 91.62 682 LYS A N 1
ATOM 5564 C CA . LYS A 1 682 ? -20.156 32.906 12.617 1 91.62 682 LYS A CA 1
ATOM 5565 C C . LYS A 1 682 ? -19.75 32.719 14.07 1 91.62 682 LYS A C 1
ATOM 5567 O O . LYS A 1 682 ? -19.656 33.688 14.82 1 91.62 682 LYS A O 1
ATOM 5572 N N . GLY A 1 683 ? -19.5 31.5 14.445 1 90.19 683 GLY A N 1
ATOM 5573 C CA . GLY A 1 683 ? -19.078 31.219 15.805 1 90.19 683 GLY A CA 1
ATOM 5574 C C . GLY A 1 683 ? -17.781 31.906 16.172 1 90.19 683 GLY A C 1
ATOM 5575 O O . GLY A 1 683 ? -17.625 32.406 17.297 1 90.19 683 GLY A O 1
ATOM 5576 N N . HIS A 1 684 ? -16.891 31.906 15.328 1 89.88 684 HIS A N 1
ATOM 5577 C CA . HIS A 1 684 ? -15.609 32.562 15.539 1 89.88 684 HIS A CA 1
ATOM 5578 C C . HIS A 1 684 ? -15.781 34.062 15.703 1 89.88 684 HIS A C 1
ATOM 5580 O O . HIS A 1 684 ? -15.25 34.656 16.641 1 89.88 684 HIS A O 1
ATOM 5586 N N . SER A 1 685 ? -16.5 34.594 14.875 1 90.88 685 SER A N 1
ATOM 5587 C CA . SER A 1 685 ? -16.781 36.031 14.93 1 90.88 685 SER A CA 1
ATOM 5588 C C . SER A 1 685 ? -17.469 36.406 16.234 1 90.88 685 SER A C 1
ATOM 5590 O O . SER A 1 685 ? -17.156 37.438 16.844 1 90.88 685 SER A O 1
ATOM 5592 N N . ALA A 1 686 ? -18.359 35.625 16.547 1 92.38 686 ALA A N 1
ATOM 5593 C CA . ALA A 1 686 ? -19.109 35.875 17.781 1 92.38 686 ALA A CA 1
ATOM 5594 C C . ALA A 1 686 ? -18.172 35.844 19 1 92.38 686 ALA A C 1
ATOM 5596 O O . ALA A 1 686 ? -18.344 36.625 19.922 1 92.38 686 ALA A O 1
ATOM 5597 N N . SER A 1 687 ? -17.25 34.969 19 1 91.69 687 SER A N 1
ATOM 5598 C CA . SER A 1 687 ? -16.297 34.875 20.094 1 91.69 687 SER A CA 1
ATOM 5599 C C . SER A 1 687 ? -15.43 36.125 20.188 1 91.69 687 SER A C 1
ATOM 5601 O O . SER A 1 687 ? -15.18 36.625 21.281 1 91.69 687 SER A O 1
ATOM 5603 N N . PHE A 1 688 ? -15.016 36.594 19.109 1 90.56 688 PHE A N 1
ATOM 5604 C CA . PHE A 1 688 ? -14.219 37.812 19.078 1 90.56 688 PHE A CA 1
ATOM 5605 C C . PHE A 1 688 ? -15.031 39 19.578 1 90.56 688 PHE A C 1
ATOM 5607 O O . PHE A 1 688 ? -14.508 39.875 20.281 1 90.56 688 PHE A O 1
ATOM 5614 N N . ALA A 1 689 ? -16.266 39.031 19.203 1 92.62 689 ALA A N 1
ATOM 5615 C CA . ALA A 1 689 ? -17.125 40.156 19.562 1 92.62 689 ALA A CA 1
ATOM 5616 C C . ALA A 1 689 ? -17.297 40.25 21.078 1 92.62 689 ALA A C 1
ATOM 5618 O O . ALA A 1 689 ? -17.422 41.344 21.625 1 92.62 689 ALA A O 1
ATOM 5619 N N . VAL A 1 690 ? -17.281 39.156 21.672 1 90.62 690 VAL A N 1
ATOM 5620 C CA . VAL A 1 690 ? -17.375 39.156 23.125 1 90.62 690 VAL A CA 1
ATOM 5621 C C . VAL A 1 690 ? -16.203 39.906 23.734 1 90.62 690 VAL A C 1
ATOM 5623 O O . VAL A 1 690 ? -16.406 40.781 24.594 1 90.62 690 VAL A O 1
ATOM 5626 N N . GLU A 1 691 ? -15.086 39.625 23.297 1 92 691 GLU A N 1
ATOM 5627 C CA . GLU A 1 691 ? -13.891 40.281 23.781 1 92 691 GLU A CA 1
ATOM 5628 C C . GLU A 1 691 ? -13.922 41.781 23.438 1 92 691 GLU A C 1
ATOM 5630 O O . GLU A 1 691 ? -13.445 42.625 24.219 1 92 691 GLU A O 1
ATOM 5635 N N . SER A 1 692 ? -14.414 42.062 22.312 1 94.69 692 SER A N 1
ATOM 5636 C CA . SER A 1 692 ? -14.547 43.469 21.922 1 94.69 692 SER A CA 1
ATOM 5637 C C . SER A 1 692 ? -15.422 44.25 22.906 1 94.69 692 SER A C 1
ATOM 5639 O O . SER A 1 692 ? -15.086 45.344 23.297 1 94.69 692 SER A O 1
ATOM 5641 N N . TYR A 1 693 ? -16.516 43.656 23.25 1 94.44 693 TYR A N 1
ATOM 5642 C CA . TYR A 1 693 ? -17.438 44.312 24.188 1 94.44 693 TYR A CA 1
ATOM 5643 C C . TYR A 1 693 ? -16.781 44.5 25.547 1 94.44 693 TYR A C 1
ATOM 5645 O O . TYR A 1 693 ? -17 45.531 26.219 1 94.44 693 TYR A O 1
ATOM 5653 N N . GLN A 1 694 ? -16.031 43.531 25.922 1 93.94 694 GLN A N 1
ATOM 5654 C CA . GLN A 1 694 ? -15.297 43.656 27.172 1 93.94 694 GLN A CA 1
ATOM 5655 C C . GLN A 1 694 ? -14.328 44.844 27.125 1 93.94 694 GLN A C 1
ATOM 5657 O O . GLN A 1 694 ? -14.266 45.625 28.047 1 93.94 694 GLN A O 1
ATOM 5662 N N . SER A 1 695 ? -13.617 44.938 26.109 1 95.69 695 SER A N 1
ATOM 5663 C CA . SER A 1 695 ? -12.688 46.031 25.906 1 95.69 695 SER A CA 1
ATOM 5664 C C . SER A 1 695 ? -13.422 47.375 25.859 1 95.69 695 SER A C 1
ATOM 5666 O O . SER A 1 695 ? -12.969 48.344 26.453 1 95.69 695 SER A O 1
ATOM 5668 N N . LEU A 1 696 ? -14.516 47.375 25.203 1 96.88 696 LEU A N 1
ATOM 5669 C CA . LEU A 1 696 ? -15.266 48.625 25.031 1 96.88 696 LEU A CA 1
ATOM 5670 C C . LEU A 1 696 ? -15.859 49.094 26.344 1 96.88 696 LEU A C 1
ATOM 5672 O O . LEU A 1 696 ? -15.969 50.281 26.594 1 96.88 696 LEU A O 1
ATOM 5676 N N . TYR A 1 697 ? -16.234 48.156 27.188 1 96.75 697 TYR A N 1
ATOM 5677 C CA . TYR A 1 697 ? -16.703 48.531 28.516 1 96.75 697 TYR A CA 1
ATOM 5678 C C . TYR A 1 697 ? -15.617 49.281 29.281 1 96.75 697 TYR A C 1
ATOM 5680 O O . TYR A 1 697 ? -15.875 50.312 29.891 1 96.75 697 TYR A O 1
ATOM 5688 N N . LEU A 1 698 ? -14.484 48.719 29.234 1 97.38 698 LEU A N 1
ATOM 5689 C CA . LEU A 1 698 ? -13.359 49.312 29.938 1 97.38 698 LEU A CA 1
ATOM 5690 C C . LEU A 1 698 ? -13.023 50.688 29.344 1 97.38 698 LEU A C 1
ATOM 5692 O O . LEU A 1 698 ? -12.688 51.625 30.062 1 97.38 698 LEU A O 1
ATOM 5696 N N . LYS A 1 699 ? -13.109 50.812 28.094 1 97.38 699 LYS A N 1
ATOM 5697 C CA . LYS A 1 699 ? -12.844 52.094 27.438 1 97.38 699 LYS A CA 1
ATOM 5698 C C . LYS A 1 699 ? -13.914 53.125 27.797 1 97.38 699 LYS A C 1
ATOM 5700 O O . LYS A 1 699 ? -13.602 54.312 27.984 1 97.38 699 LYS A O 1
ATOM 5705 N N . ALA A 1 700 ? -15.125 52.719 27.859 1 97 700 ALA A N 1
ATOM 5706 C CA . ALA A 1 700 ? -16.25 53.625 28.094 1 97 700 ALA A CA 1
ATOM 5707 C C . ALA A 1 700 ? -16.219 54.188 29.516 1 97 700 ALA A C 1
ATOM 5709 O O . ALA A 1 700 ? -16.516 55.344 29.734 1 97 700 ALA A O 1
ATOM 5710 N N . TYR A 1 701 ? -15.836 53.406 30.406 1 97.06 701 TYR A N 1
ATOM 5711 C CA . TYR A 1 701 ? -16.016 53.812 31.797 1 97.06 701 TYR A CA 1
ATOM 5712 C C . TYR A 1 701 ? -14.672 54.125 32.438 1 97.06 701 TYR A C 1
ATOM 5714 O O . TYR A 1 701 ? -14.609 54.906 33.406 1 97.06 701 TYR A O 1
ATOM 5722 N N . PHE A 1 702 ? -13.656 53.562 31.969 1 97.56 702 PHE A N 1
ATOM 5723 C CA . PHE A 1 702 ? -12.32 53.781 32.5 1 97.56 702 PHE A CA 1
ATOM 5724 C C . PHE A 1 702 ? -11.32 54.031 31.375 1 97.56 702 PHE A C 1
ATOM 5726 O O . PHE A 1 702 ? -10.305 53.344 31.281 1 97.56 702 PHE A O 1
ATOM 5733 N N . PRO A 1 703 ? -11.492 55.031 30.578 1 97.31 703 PRO A N 1
ATOM 5734 C CA . PRO A 1 703 ? -10.711 55.219 29.359 1 97.31 703 PRO A CA 1
ATOM 5735 C C . PRO A 1 703 ? -9.219 55.438 29.641 1 97.31 703 PRO A C 1
ATOM 5737 O O . PRO A 1 703 ? -8.375 54.938 28.875 1 97.31 703 PRO A O 1
ATOM 5740 N N . LEU A 1 704 ? -8.82 56.156 30.656 1 98.06 704 LEU A N 1
ATOM 5741 C CA . LEU A 1 704 ? -7.41 56.438 30.938 1 98.06 704 LEU A CA 1
ATOM 5742 C C . LEU A 1 704 ? -6.688 55.156 31.344 1 98.06 704 LEU A C 1
ATOM 5744 O O . LEU A 1 704 ? -5.66 54.781 30.766 1 98.06 704 LEU A O 1
ATOM 5748 N N . GLU A 1 705 ? -7.285 54.438 32.312 1 98.06 705 GLU A N 1
ATOM 5749 C CA . GLU A 1 705 ? -6.688 53.219 32.781 1 98.06 705 GLU A CA 1
ATOM 5750 C C . GLU A 1 705 ? -6.641 52.156 31.688 1 98.06 705 GLU A C 1
ATOM 5752 O O . GLU A 1 705 ? -5.68 51.406 31.578 1 98.06 705 GLU A O 1
ATOM 5757 N N . PHE A 1 706 ? -7.691 52.094 30.906 1 97.19 706 PHE A N 1
ATOM 5758 C CA . PHE A 1 706 ? -7.738 51.156 29.797 1 97.19 706 PHE A CA 1
ATOM 5759 C C . PHE A 1 706 ? -6.605 51.438 28.812 1 97.19 706 PHE A C 1
ATOM 5761 O O . PHE A 1 706 ? -5.906 50.5 28.406 1 97.19 706 PHE A O 1
ATOM 5768 N N . MET A 1 707 ? -6.414 52.625 28.453 1 97.44 707 MET A N 1
ATOM 5769 C CA . MET A 1 707 ? -5.379 52.969 27.484 1 97.44 707 MET A CA 1
ATOM 5770 C C . MET A 1 707 ? -3.99 52.688 28.047 1 97.44 707 MET A C 1
ATOM 5772 O O . MET A 1 707 ? -3.086 52.281 27.312 1 97.44 707 MET A O 1
ATOM 5776 N N . VAL A 1 708 ? -3.77 52.969 29.297 1 97.69 708 VAL A N 1
ATOM 5777 C CA . VAL A 1 708 ? -2.5 52.625 29.922 1 97.69 708 VAL A CA 1
ATOM 5778 C C . VAL A 1 708 ? -2.275 51.094 29.812 1 97.69 708 VAL A C 1
ATOM 5780 O O . VAL A 1 708 ? -1.153 50.656 29.578 1 97.69 708 VAL A O 1
ATOM 5783 N N . GLY A 1 709 ? -3.359 50.375 30.062 1 96.06 709 GLY A N 1
ATOM 5784 C CA . GLY A 1 709 ? -3.27 48.938 29.875 1 96.06 709 GLY A CA 1
ATOM 5785 C C . GLY A 1 709 ? -2.873 48.531 28.453 1 96.06 709 GLY A C 1
ATOM 5786 O O . GLY A 1 709 ? -2.084 47.625 28.266 1 96.06 709 GLY A O 1
ATOM 5787 N N . VAL A 1 710 ? -3.436 49.156 27.438 1 96.44 710 VAL A N 1
ATOM 5788 C CA . VAL A 1 710 ? -3.123 48.906 26.047 1 96.44 710 VAL A CA 1
ATOM 5789 C C . VAL A 1 710 ? -1.649 49.219 25.781 1 96.44 710 VAL A C 1
ATOM 5791 O O . VAL A 1 710 ? -0.955 48.406 25.125 1 96.44 710 VAL A O 1
ATOM 5794 N N . ILE A 1 711 ? -1.177 50.281 26.266 1 96.44 711 ILE A N 1
ATOM 5795 C CA . ILE A 1 711 ? 0.202 50.688 26.078 1 96.44 711 ILE A CA 1
ATOM 5796 C C . ILE A 1 711 ? 1.155 49.688 26.719 1 96.44 711 ILE A C 1
ATOM 5798 O O . ILE A 1 711 ? 2.184 49.344 26.141 1 96.44 711 ILE A O 1
ATOM 5802 N N . ASN A 1 712 ? 0.812 49.312 27.891 1 95.38 712 ASN A N 1
ATOM 5803 C CA . ASN A 1 712 ? 1.665 48.406 28.625 1 95.38 712 ASN A CA 1
ATOM 5804 C C . ASN A 1 712 ? 1.715 47.031 27.969 1 95.38 712 ASN A C 1
ATOM 5806 O O . ASN A 1 712 ? 2.572 46.188 28.297 1 95.38 712 ASN A O 1
ATOM 5810 N N . ASN A 1 713 ? 0.774 46.781 27.062 1 92.62 713 ASN A N 1
ATOM 5811 C CA . ASN A 1 713 ? 0.789 45.562 26.297 1 92.62 713 ASN A CA 1
ATOM 5812 C C . ASN A 1 713 ? 1.207 45.781 24.859 1 92.62 713 ASN A C 1
ATOM 5814 O O . ASN A 1 713 ? 0.966 44.938 23.984 1 92.62 713 ASN A O 1
ATOM 5818 N N . PHE A 1 714 ? 1.691 46.938 24.609 1 88.25 714 PHE A N 1
ATOM 5819 C CA . PHE A 1 714 ? 2.359 47.344 23.375 1 88.25 714 PHE A CA 1
ATOM 5820 C C . PHE A 1 714 ? 1.373 47.406 22.219 1 88.25 714 PHE A C 1
ATOM 5822 O O . PHE A 1 714 ? 1.736 47.094 21.062 1 88.25 714 PHE A O 1
ATOM 5829 N N . GLY A 1 715 ? 0.235 47.625 22.562 1 86.75 715 GLY A N 1
ATOM 5830 C CA . GLY A 1 715 ? -0.791 47.969 21.578 1 86.75 715 GLY A CA 1
ATOM 5831 C C . GLY A 1 715 ? -1.239 46.75 20.766 1 86.75 715 GLY A C 1
ATOM 5832 O O . GLY A 1 715 ? -1.308 45.625 21.281 1 86.75 715 GLY A O 1
ATOM 5833 N N . GLY A 1 716 ? -1.801 47.094 19.641 1 87.38 716 GLY A N 1
ATOM 5834 C CA . GLY A 1 716 ? -2.33 46.094 18.703 1 87.38 716 GLY A CA 1
ATOM 5835 C C . GLY A 1 716 ? -2.08 46.469 17.25 1 87.38 716 GLY A C 1
ATOM 5836 O O . GLY A 1 716 ? -0.971 46.312 16.75 1 87.38 716 GLY A O 1
ATOM 5837 N N . PHE A 1 717 ? -3.002 47.125 16.656 1 89.81 717 PHE A N 1
ATOM 5838 C CA . PHE A 1 717 ? -2.934 47.469 15.242 1 89.81 717 PHE A CA 1
ATOM 5839 C C . PHE A 1 717 ? -1.991 48.656 15.039 1 89.81 717 PHE A C 1
ATOM 5841 O O . PHE A 1 717 ? -1.228 48.688 14.07 1 89.81 717 PHE A O 1
ATOM 5848 N N . TYR A 1 718 ? -1.97 49.594 15.93 1 92.44 718 TYR A N 1
ATOM 5849 C CA . TYR A 1 718 ? -1.239 50.844 15.766 1 92.44 718 TYR A CA 1
ATOM 5850 C C . TYR A 1 718 ? 0.079 50.812 16.531 1 92.44 718 TYR A C 1
ATOM 5852 O O . TYR A 1 718 ? 0.29 49.938 17.375 1 92.44 718 TYR A O 1
ATOM 5860 N N . HIS A 1 719 ? 0.885 51.844 16.109 1 92.88 719 HIS A N 1
ATOM 5861 C CA . HIS A 1 719 ? 2.068 52.094 16.938 1 92.88 719 HIS A CA 1
ATOM 5862 C C . HIS A 1 719 ? 1.692 52.656 18.297 1 92.88 719 HIS A C 1
ATOM 5864 O O . HIS A 1 719 ? 0.679 53.375 18.422 1 92.88 719 HIS A O 1
ATOM 5870 N N . THR A 1 720 ? 2.508 52.438 19.234 1 93.69 720 THR A N 1
ATOM 5871 C CA . THR A 1 720 ? 2.273 52.875 20.609 1 93.69 720 THR A CA 1
ATOM 5872 C C . THR A 1 720 ? 1.958 54.375 20.641 1 93.69 720 THR A C 1
ATOM 5874 O O . THR A 1 720 ? 1.152 54.812 21.469 1 93.69 720 THR A O 1
ATOM 5877 N N . GLU A 1 721 ? 2.555 55.156 19.781 1 93.12 721 GLU A N 1
ATOM 5878 C CA . GLU A 1 721 ? 2.385 56.594 19.672 1 93.12 721 GLU A CA 1
ATOM 5879 C C . GLU A 1 721 ? 0.909 56.969 19.594 1 93.12 721 GLU A C 1
ATOM 5881 O O . GLU A 1 721 ? 0.49 57.969 20.172 1 93.12 721 GLU A O 1
ATOM 5886 N N . PHE A 1 722 ? 0.179 56.188 19.016 1 94.25 722 PHE A N 1
ATOM 5887 C CA . PHE A 1 722 ? -1.195 56.594 18.75 1 94.25 722 PHE A CA 1
ATOM 5888 C C . PHE A 1 722 ? -2.123 56.156 19.875 1 94.25 722 PHE A C 1
ATOM 5890 O O . PHE A 1 722 ? -3.238 56.656 20 1 94.25 722 PHE A O 1
ATOM 5897 N N . TYR A 1 723 ? -1.738 55.281 20.641 1 96.31 723 TYR A N 1
ATOM 5898 C CA . TYR A 1 723 ? -2.459 55 21.875 1 96.31 723 TYR A CA 1
ATOM 5899 C C . TYR A 1 723 ? -2.197 56.062 22.922 1 96.31 723 TYR A C 1
ATOM 5901 O O . TYR A 1 723 ? -3.082 56.406 23.719 1 96.31 723 TYR A O 1
ATOM 5909 N N . ILE A 1 724 ? -0.984 56.562 22.938 1 95.62 724 ILE A N 1
ATOM 5910 C CA . ILE A 1 724 ? -0.653 57.688 23.797 1 95.62 724 ILE A CA 1
ATOM 5911 C C . ILE A 1 724 ? -1.453 58.906 23.375 1 95.62 724 ILE A C 1
ATOM 5913 O O . ILE A 1 724 ? -1.924 59.688 24.219 1 95.62 724 ILE A O 1
ATOM 5917 N N . HIS A 1 725 ? -1.542 59.062 22.062 1 95 725 HIS A N 1
ATOM 5918 C CA . HIS A 1 725 ? -2.383 60.125 21.531 1 95 725 HIS A CA 1
ATOM 5919 C C . HIS A 1 725 ? -3.816 60 22.031 1 95 725 HIS A C 1
ATOM 5921 O O . HIS A 1 725 ? -4.422 61 22.469 1 95 725 HIS A O 1
ATOM 5927 N N . GLU A 1 726 ? -4.359 58.812 21.953 1 94.69 726 GLU A N 1
ATOM 5928 C CA . GLU A 1 726 ? -5.711 58.531 22.438 1 94.69 726 GLU A CA 1
ATOM 5929 C C . GLU A 1 726 ? -5.828 58.875 23.938 1 94.69 726 GLU A C 1
ATOM 5931 O O . GLU A 1 726 ? -6.863 59.344 24.391 1 94.69 726 GLU A O 1
ATOM 5936 N N . LEU A 1 727 ? -4.859 58.531 24.625 1 96 727 LEU A N 1
ATOM 5937 C CA . LEU A 1 727 ? -4.793 58.812 26.062 1 96 727 LEU A CA 1
ATOM 5938 C C . LEU A 1 727 ? -4.883 60.312 26.312 1 96 727 LEU A C 1
ATOM 5940 O O . LEU A 1 727 ? -5.633 60.781 27.172 1 96 727 LEU A O 1
ATOM 5944 N N . ARG A 1 728 ? -4.184 61.094 25.594 1 95.06 728 ARG A N 1
ATOM 5945 C CA . ARG A 1 728 ? -4.207 62.562 25.688 1 95.06 728 ARG A CA 1
ATOM 5946 C C . ARG A 1 728 ? -5.59 63.094 25.344 1 95.06 728 ARG A C 1
ATOM 5948 O O . ARG A 1 728 ? -6.109 63.969 26.062 1 95.06 728 ARG A O 1
ATOM 5955 N N . MET A 1 729 ? -6.152 62.594 24.312 1 94.25 729 MET A N 1
ATOM 5956 C CA . MET A 1 729 ? -7.453 63.062 23.844 1 94.25 729 MET A CA 1
ATOM 5957 C C . MET A 1 729 ? -8.547 62.781 24.859 1 94.25 729 MET A C 1
ATOM 5959 O O . MET A 1 729 ? -9.586 63.438 24.875 1 94.25 729 MET A O 1
ATOM 5963 N N . ASN A 1 730 ? -8.258 61.875 25.75 1 95.25 730 ASN A N 1
ATOM 5964 C CA . ASN A 1 730 ? -9.227 61.531 26.781 1 95.25 730 ASN A CA 1
ATOM 5965 C C . ASN A 1 730 ? -8.961 62.281 28.078 1 95.25 730 ASN A C 1
ATOM 5967 O O . ASN A 1 730 ? -9.539 61.969 29.109 1 95.25 730 ASN A O 1
ATOM 5971 N N . GLY A 1 731 ? -7.996 63.156 28.062 1 94.19 731 GLY A N 1
ATOM 5972 C CA . GLY A 1 731 ? -7.848 64.125 29.172 1 94.19 731 GLY A CA 1
ATOM 5973 C C . GLY A 1 731 ? -6.691 63.75 30.094 1 94.19 731 GLY A C 1
ATOM 5974 O O . GLY A 1 731 ? -6.539 64.375 31.156 1 94.19 731 GLY A O 1
ATOM 5975 N N . ALA A 1 732 ? -5.883 62.906 29.719 1 97 732 ALA A N 1
ATOM 5976 C CA . ALA A 1 732 ? -4.75 62.531 30.562 1 97 732 ALA A CA 1
ATOM 5977 C C . ALA A 1 732 ? -3.633 63.594 30.469 1 97 732 ALA A C 1
ATOM 5979 O O . ALA A 1 732 ? -3.412 64.188 29.406 1 97 732 ALA A O 1
ATOM 5980 N N . ASP A 1 733 ? -2.998 63.781 31.594 1 96.94 733 ASP A N 1
ATOM 5981 C CA . ASP A 1 733 ? -1.753 64.562 31.625 1 96.94 733 ASP A CA 1
ATOM 5982 C C . ASP A 1 733 ? -0.546 63.656 31.422 1 96.94 733 ASP A C 1
ATOM 5984 O O . ASP A 1 733 ? -0.12 62.938 32.344 1 96.94 733 ASP A O 1
ATOM 5988 N N . ILE A 1 734 ? 0.002 63.656 30.25 1 97.06 734 ILE A N 1
ATOM 5989 C CA . ILE A 1 734 ? 1.062 62.719 29.891 1 97.06 734 ILE A CA 1
ATOM 5990 C C . ILE A 1 734 ? 2.422 63.344 30.219 1 97.06 734 ILE A C 1
ATOM 5992 O O . ILE A 1 734 ? 2.754 64.438 29.734 1 97.06 734 ILE A O 1
ATOM 5996 N N . GLN A 1 735 ? 3.125 62.625 30.969 1 96.06 735 GLN A N 1
ATOM 5997 C CA . GLN A 1 735 ? 4.461 63.062 31.359 1 96.06 735 GLN A CA 1
ATOM 5998 C C . GLN A 1 735 ? 5.535 62.125 30.797 1 96.06 735 GLN A C 1
ATOM 6000 O O . GLN A 1 735 ? 5.34 60.906 30.734 1 96.06 735 GLN A O 1
ATOM 6005 N N . ALA A 1 736 ? 6.617 62.75 30.328 1 95.94 736 ALA A N 1
ATOM 6006 C CA . ALA A 1 736 ? 7.793 61.938 29.969 1 95.94 736 ALA A CA 1
ATOM 6007 C C . ALA A 1 736 ? 8.289 61.156 31.172 1 95.94 736 ALA A C 1
ATOM 6009 O O . ALA A 1 736 ? 7.934 61.438 32.312 1 95.94 736 ALA A O 1
ATOM 6010 N N . PRO A 1 737 ? 9.094 60.219 30.891 1 96.75 737 PRO A N 1
ATOM 6011 C CA . PRO A 1 737 ? 9.609 59.406 32 1 96.75 737 PRO A CA 1
ATOM 6012 C C . PRO A 1 737 ? 10.289 60.281 33.062 1 96.75 737 PRO A C 1
ATOM 6014 O O . PRO A 1 737 ? 10.992 61.219 32.75 1 96.75 737 PRO A O 1
ATOM 6017 N N . HIS A 1 738 ? 9.938 60.031 34.281 1 96.25 738 HIS A N 1
ATOM 6018 C CA . HIS A 1 738 ? 10.438 60.719 35.438 1 96.25 738 HIS A CA 1
ATOM 6019 C C . HIS A 1 738 ? 11.18 59.75 36.375 1 96.25 738 HIS A C 1
ATOM 6021 O O . HIS A 1 738 ? 10.672 58.688 36.688 1 96.25 738 HIS A O 1
ATOM 6027 N N . ILE A 1 739 ? 12.367 60.094 36.781 1 96 739 ILE A N 1
ATOM 6028 C CA . ILE A 1 739 ? 13.258 59.156 37.469 1 96 739 ILE A CA 1
ATOM 6029 C C . ILE A 1 739 ? 12.625 58.75 38.812 1 96 739 ILE A C 1
ATOM 6031 O O . ILE A 1 739 ? 12.891 57.656 39.281 1 96 739 ILE A O 1
ATOM 6035 N N . ASN A 1 740 ? 11.844 59.625 39.406 1 96.38 740 ASN A N 1
ATOM 6036 C CA . ASN A 1 740 ? 11.289 59.344 40.75 1 96.38 740 ASN A CA 1
ATOM 6037 C C . ASN A 1 740 ? 9.859 58.812 40.625 1 96.38 740 ASN A C 1
ATOM 6039 O O . ASN A 1 740 ? 9.328 58.25 41.594 1 96.38 740 ASN A O 1
ATOM 6043 N N . GLU A 1 741 ? 9.188 59 39.469 1 95.62 741 GLU A N 1
ATOM 6044 C CA . GLU A 1 741 ? 7.762 58.688 39.406 1 95.62 741 GLU A CA 1
ATOM 6045 C C . GLU A 1 741 ? 7.5 57.531 38.469 1 95.62 741 GLU A C 1
ATOM 6047 O O . GLU A 1 741 ? 6.547 56.781 38.625 1 95.62 741 GLU A O 1
ATOM 6052 N N . SER A 1 742 ? 8.266 57.406 37.469 1 96.94 742 SER A N 1
ATOM 6053 C CA . SER A 1 742 ? 8.023 56.406 36.438 1 96.94 742 SER A CA 1
ATOM 6054 C C . SER A 1 742 ? 8.492 55 36.875 1 96.94 742 SER A C 1
ATOM 6056 O O . SER A 1 742 ? 9.445 54.906 37.656 1 96.94 742 SER A O 1
ATOM 6058 N N . ASP A 1 743 ? 7.766 54 36.5 1 96.06 743 ASP A N 1
ATOM 6059 C CA . ASP A 1 743 ? 8.133 52.594 36.656 1 96.06 743 ASP A CA 1
ATOM 6060 C C . ASP A 1 743 ? 8.641 52.031 35.344 1 96.06 743 ASP A C 1
ATOM 6062 O O . ASP A 1 743 ? 8.922 52.75 34.375 1 96.06 743 ASP A O 1
ATOM 6066 N N . TYR A 1 744 ? 8.898 50.656 35.438 1 95.88 744 TYR A N 1
ATOM 6067 C CA . TYR A 1 744 ? 9.312 50.031 34.188 1 95.88 744 TYR A CA 1
ATOM 6068 C C . TYR A 1 744 ? 8.25 50.188 33.125 1 95.88 744 TYR A C 1
ATOM 6070 O O . TYR A 1 744 ? 8.555 50.562 31.984 1 95.88 744 TYR A O 1
ATOM 6078 N N . LEU A 1 745 ? 6.98 49.906 33.531 1 96.06 745 LEU A N 1
ATOM 6079 C CA . LEU A 1 745 ? 5.836 50.125 32.656 1 96.06 745 LEU A CA 1
ATOM 6080 C C . LEU A 1 745 ? 5.191 51.5 32.938 1 96.06 745 LEU A C 1
ATOM 6082 O O . LEU A 1 745 ? 5.484 52.125 33.938 1 96.06 745 LEU A O 1
ATOM 6086 N N . THR A 1 746 ? 4.375 51.875 32 1 97.31 746 THR A N 1
ATOM 6087 C CA . THR A 1 746 ? 3.645 53.125 32.156 1 97.31 746 THR A CA 1
ATOM 6088 C C . THR A 1 746 ? 2.674 53.062 33.312 1 97.31 746 THR A C 1
ATOM 6090 O O . THR A 1 746 ? 2.023 52.031 33.531 1 97.31 746 THR A O 1
ATOM 6093 N N . ASN A 1 747 ? 2.686 54.062 34.125 1 97 747 ASN A N 1
ATOM 6094 C CA . ASN A 1 747 ? 1.76 54.062 35.25 1 97 747 ASN A CA 1
ATOM 6095 C C . ASN A 1 747 ? 0.916 55.344 35.281 1 97 747 ASN A C 1
ATOM 6097 O O . ASN A 1 747 ? 1.188 56.281 34.531 1 97 747 ASN A O 1
ATOM 6101 N N . ILE A 1 748 ? -0.138 55.344 36.062 1 98.12 748 ILE A N 1
ATOM 6102 C CA . ILE A 1 748 ? -1.082 56.438 36.125 1 98.12 748 ILE A CA 1
ATOM 6103 C C . ILE A 1 748 ? -1.403 56.75 37.594 1 98.12 748 ILE A C 1
ATOM 6105 O O . ILE A 1 748 ? -1.544 55.844 38.406 1 98.12 748 ILE A O 1
ATOM 6109 N N . LYS A 1 749 ? -1.361 58.031 37.969 1 96.88 749 LYS A N 1
ATOM 6110 C CA . LYS A 1 749 ? -1.799 58.562 39.25 1 96.88 749 LYS A CA 1
ATOM 6111 C C . LYS A 1 749 ? -2.846 59.656 39.031 1 96.88 749 LYS A C 1
ATOM 6113 O O . LYS A 1 749 ? -2.51 60.812 38.688 1 96.88 749 LYS A O 1
ATOM 6118 N N . GLY A 1 750 ? -4.074 59.312 39.375 1 95.88 750 GLY A N 1
ATOM 6119 C CA . GLY A 1 750 ? -5.148 60.219 39 1 95.88 750 GLY A CA 1
ATOM 6120 C C . GLY A 1 750 ? -5.297 60.375 37.5 1 95.88 750 GLY A C 1
ATOM 6121 O O . GLY A 1 750 ? -5.633 59.406 36.812 1 95.88 750 GLY A O 1
ATOM 6122 N N . LYS A 1 751 ? -4.969 61.531 37.031 1 96.56 751 LYS A N 1
ATOM 6123 C CA . LYS A 1 751 ? -5.047 61.781 35.594 1 96.56 751 LYS A CA 1
ATOM 6124 C C . LYS A 1 751 ? -3.658 61.938 34.969 1 96.56 751 LYS A C 1
ATOM 6126 O O . LYS A 1 751 ? -3.518 62.062 33.75 1 96.56 751 LYS A O 1
ATOM 6131 N N . THR A 1 752 ? -2.689 61.906 35.844 1 97.56 752 THR A N 1
ATOM 6132 C CA . THR A 1 752 ? -1.32 62.062 35.375 1 97.56 752 THR A CA 1
ATOM 6133 C C . THR A 1 752 ? -0.705 60.719 35 1 97.56 752 THR A C 1
ATOM 6135 O O . THR A 1 752 ? -0.715 59.781 35.812 1 97.56 752 THR A O 1
ATOM 6138 N N . VAL A 1 753 ? -0.241 60.594 33.812 1 97.88 753 VAL A N 1
ATOM 6139 C CA . VAL A 1 753 ? 0.37 59.375 33.312 1 97.88 753 VAL A CA 1
ATOM 6140 C C . VAL A 1 753 ? 1.875 59.562 33.156 1 97.88 753 VAL A C 1
ATOM 6142 O O . VAL A 1 753 ? 2.314 60.5 32.5 1 97.88 753 VAL A O 1
ATOM 6145 N N . TYR A 1 754 ? 2.654 58.75 33.844 1 97.75 754 TYR A N 1
ATOM 6146 C CA . TYR A 1 754 ? 4.102 58.75 33.656 1 97.75 754 TYR A CA 1
ATOM 6147 C C . TYR A 1 754 ? 4.531 57.625 32.719 1 97.75 754 TYR A C 1
ATOM 6149 O O . TYR A 1 754 ? 4.336 56.438 33.062 1 97.75 754 TYR A O 1
ATOM 6157 N N . LEU A 1 755 ? 5.055 57.938 31.578 1 97.62 755 LEU A N 1
ATOM 6158 C CA . LEU A 1 755 ? 5.512 56.906 30.641 1 97.62 755 LEU A CA 1
ATOM 6159 C C . LEU A 1 755 ? 6.582 56.031 31.281 1 97.62 755 LEU A C 1
ATOM 6161 O O . LEU A 1 755 ? 7.418 56.531 32.031 1 97.62 755 LEU A O 1
ATOM 6165 N N . GLY A 1 756 ? 6.492 54.781 30.953 1 96.38 756 GLY A N 1
ATOM 6166 C CA . GLY A 1 756 ? 7.434 53.812 31.516 1 96.38 756 GLY A CA 1
ATOM 6167 C C . GLY A 1 756 ? 8.836 53.969 30.953 1 96.38 756 GLY A C 1
ATOM 6168 O O . GLY A 1 756 ? 9.008 54.375 29.812 1 96.38 756 GLY A O 1
ATOM 6169 N N . LEU A 1 757 ? 9.812 53.469 31.719 1 96.75 757 LEU A N 1
ATOM 6170 C CA . LEU A 1 757 ? 11.203 53.5 31.281 1 96.75 757 LEU A CA 1
ATOM 6171 C C . LEU A 1 757 ? 11.43 52.531 30.109 1 96.75 757 LEU A C 1
ATOM 6173 O O . LEU A 1 757 ? 12.414 52.688 29.375 1 96.75 757 LEU A O 1
ATOM 6177 N N . ILE A 1 758 ? 10.453 51.688 29.906 1 95 758 ILE A N 1
ATOM 6178 C CA . ILE A 1 758 ? 10.547 50.688 28.859 1 95 758 ILE A CA 1
ATOM 6179 C C . ILE A 1 758 ? 10.492 51.344 27.5 1 95 758 ILE A C 1
ATOM 6181 O O . ILE A 1 758 ? 10.953 50.781 26.5 1 95 758 ILE A O 1
ATOM 6185 N N . HIS A 1 759 ? 9.938 52.5 27.375 1 95.25 759 HIS A N 1
ATOM 6186 C CA . HIS A 1 759 ? 9.734 53.188 26.109 1 95.25 759 HIS A CA 1
ATOM 6187 C C . HIS A 1 759 ? 11.008 53.906 25.656 1 95.25 759 HIS A C 1
ATOM 6189 O O . HIS A 1 759 ? 11.078 54.438 24.547 1 95.25 759 HIS A O 1
ATOM 6195 N N . LEU A 1 760 ? 12.023 54.062 26.531 1 95.19 760 LEU A N 1
ATOM 6196 C CA . LEU A 1 760 ? 13.273 54.719 26.172 1 95.19 760 LEU A CA 1
ATOM 6197 C C . LEU A 1 760 ? 14.148 53.781 25.328 1 95.19 760 LEU A C 1
ATOM 6199 O O . LEU A 1 760 ? 14.703 52.812 25.828 1 95.19 760 LEU A O 1
ATOM 6203 N N . LYS A 1 761 ? 14.25 54.438 24.172 1 89.94 761 LYS A N 1
ATOM 6204 C CA . LYS A 1 761 ? 15.039 53.656 23.203 1 89.94 761 LYS A CA 1
ATOM 6205 C C . LYS A 1 761 ? 16.5 53.562 23.641 1 89.94 761 LYS A C 1
ATOM 6207 O O . LYS A 1 761 ? 17.047 54.531 24.188 1 89.94 761 LYS A O 1
ATOM 6212 N N . TYR A 1 762 ? 17.234 52.531 23.828 1 89.25 762 TYR A N 1
ATOM 6213 C CA . TYR A 1 762 ? 18.656 52.281 24.047 1 89.25 762 TYR A CA 1
ATOM 6214 C C . TYR A 1 762 ? 18.969 52.156 25.531 1 89.25 762 TYR A C 1
ATOM 6216 O O . TYR A 1 762 ? 20.109 51.906 25.906 1 89.25 762 TYR A O 1
ATOM 6224 N N . LEU A 1 763 ? 17.906 52.594 26.344 1 92.88 763 LEU A N 1
ATOM 6225 C CA . LEU A 1 763 ? 18.109 52.344 27.766 1 92.88 763 LEU A CA 1
ATOM 6226 C C . LEU A 1 763 ? 18.125 50.875 28.078 1 92.88 763 LEU A C 1
ATOM 6228 O O . LEU A 1 763 ? 17.188 50.156 27.734 1 92.88 763 LEU A O 1
ATOM 6232 N N . GLU A 1 764 ? 19.109 50.438 28.672 1 93.25 764 GLU A N 1
ATOM 6233 C CA . GLU A 1 764 ? 19.281 49 28.953 1 93.25 764 GLU A CA 1
ATOM 6234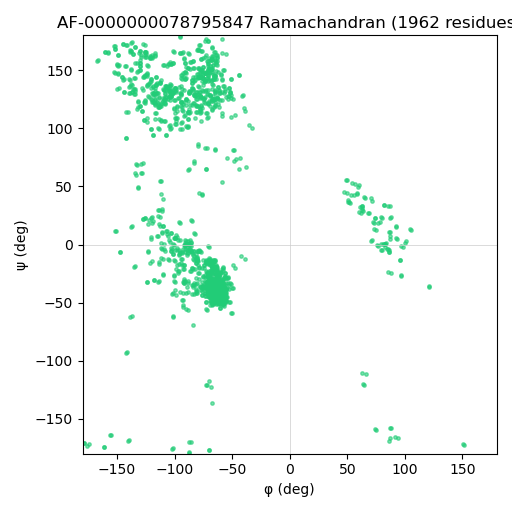 C C . GLU A 1 764 ? 18.344 48.562 30.078 1 93.25 764 GLU A C 1
ATOM 6236 O O . GLU A 1 764 ? 18.141 49.281 31.062 1 93.25 764 GLU A O 1
ATOM 6241 N N . LYS A 1 765 ? 17.812 47.406 29.922 1 92.44 765 LYS A N 1
ATOM 6242 C CA . LYS A 1 765 ? 16.891 46.844 30.906 1 92.44 765 LYS A CA 1
ATOM 6243 C C . LYS A 1 765 ? 17.578 46.688 32.281 1 92.44 765 LYS A C 1
ATOM 6245 O O . LYS A 1 765 ? 16.969 46.906 33.312 1 92.44 765 LYS A O 1
ATOM 6250 N N . ALA A 1 766 ? 18.828 46.344 32.281 1 93 766 ALA A N 1
ATOM 6251 C CA . ALA A 1 766 ? 19.578 46.156 33.5 1 93 766 ALA A CA 1
ATOM 6252 C C . ALA A 1 766 ? 19.688 47.469 34.281 1 93 766 ALA A C 1
ATOM 6254 O O . ALA A 1 766 ? 19.609 47.5 35.5 1 93 766 ALA A O 1
ATOM 6255 N N . SER A 1 767 ? 19.938 48.531 33.562 1 93.62 767 SER A N 1
ATOM 6256 C CA . SER A 1 767 ? 20.016 49.844 34.188 1 93.62 767 SER A CA 1
ATOM 6257 C C . SER A 1 767 ? 18.688 50.25 34.812 1 93.62 767 SER A C 1
ATOM 6259 O O . SER A 1 767 ? 18.672 50.812 35.906 1 93.62 767 SER A O 1
ATOM 6261 N N . VAL A 1 768 ? 17.625 49.906 34.094 1 94.88 768 VAL A N 1
ATOM 6262 C CA . VAL A 1 768 ? 16.297 50.25 34.594 1 94.88 768 VAL A CA 1
ATOM 6263 C C . VAL A 1 768 ? 16.016 49.469 35.906 1 94.88 768 VAL A C 1
ATOM 6265 O O . VAL A 1 768 ? 15.484 50.031 36.875 1 94.88 768 VAL A O 1
ATOM 6268 N N . GLU A 1 769 ? 16.359 48.312 35.906 1 94.94 769 GLU A N 1
ATOM 6269 C CA . GLU A 1 769 ? 16.156 47.469 37.094 1 94.94 769 GLU A CA 1
ATOM 6270 C C . GLU A 1 769 ? 16.953 48 38.281 1 94.94 769 GLU A C 1
ATOM 6272 O O . GLU A 1 769 ? 16.469 48 39.406 1 94.94 769 GLU A O 1
ATOM 6277 N N . LYS A 1 770 ? 18.188 48.406 38.031 1 94.5 770 LYS A N 1
ATOM 6278 C CA . LYS A 1 770 ? 19.031 48.969 39.094 1 94.5 770 LYS A CA 1
ATOM 6279 C C . LYS A 1 770 ? 18.406 50.25 39.656 1 94.5 770 LYS A C 1
ATOM 6281 O O . LYS A 1 770 ? 18.406 50.469 40.875 1 94.5 770 LYS A O 1
ATOM 6286 N N . ILE A 1 771 ? 17.906 51.094 38.75 1 95.69 771 ILE A N 1
ATOM 6287 C CA . ILE A 1 771 ? 17.281 52.375 39.156 1 95.69 771 ILE A CA 1
ATOM 6288 C C . ILE A 1 771 ? 16.094 52.094 40.062 1 95.69 771 ILE A C 1
ATOM 6290 O O . ILE A 1 771 ? 15.961 52.719 41.125 1 95.69 771 ILE A O 1
ATOM 6294 N N . LEU A 1 772 ? 15.234 51.156 39.625 1 95.81 772 LEU A N 1
ATOM 6295 C CA . LEU A 1 772 ? 13.992 50.906 40.344 1 95.81 772 LEU A CA 1
ATOM 6296 C C . LEU A 1 772 ? 14.273 50.219 41.688 1 95.81 772 LEU A C 1
ATOM 6298 O O . LEU A 1 772 ? 13.609 50.5 42.688 1 95.81 772 LEU A O 1
ATOM 6302 N N . SER A 1 773 ? 15.266 49.406 41.719 1 95.88 773 SER A N 1
ATOM 6303 C CA . SER A 1 773 ? 15.641 48.719 42.938 1 95.88 773 SER A CA 1
ATOM 6304 C C . SER A 1 773 ? 16.219 49.688 43.969 1 95.88 773 SER A C 1
ATOM 6306 O O . SER A 1 773 ? 15.898 49.594 45.156 1 95.88 773 SER A O 1
ATOM 6308 N N . GLU A 1 774 ? 17.141 50.5 43.531 1 95.56 774 GLU A N 1
ATOM 6309 C CA . GLU A 1 774 ? 17.75 51.5 44.406 1 95.56 774 GLU A CA 1
ATOM 6310 C C . GLU A 1 774 ? 16.703 52.438 44.969 1 95.56 774 GLU A C 1
ATOM 6312 O O . GLU A 1 774 ? 16.797 52.875 46.125 1 95.56 774 GLU A O 1
ATOM 6317 N N . ARG A 1 775 ? 15.797 52.875 44.125 1 95.62 775 ARG A N 1
ATOM 6318 C CA . ARG A 1 775 ? 14.727 53.781 44.562 1 95.62 775 ARG A CA 1
ATOM 6319 C C . ARG A 1 775 ? 13.852 53.125 45.625 1 95.62 775 ARG A C 1
ATOM 6321 O O . ARG A 1 775 ? 13.414 53.781 46.562 1 95.62 775 ARG A O 1
ATOM 6328 N N . ARG A 1 776 ? 13.555 51.875 45.5 1 94.19 776 ARG A N 1
ATOM 6329 C CA . ARG A 1 776 ? 12.742 51.156 46.438 1 94.19 776 ARG A CA 1
ATOM 6330 C C . ARG A 1 776 ? 13.469 51 47.781 1 94.19 776 ARG A C 1
ATOM 6332 O O . ARG A 1 776 ? 12.844 51.062 48.844 1 94.19 776 ARG A O 1
ATOM 6339 N N . ALA A 1 777 ? 14.742 50.875 47.719 1 95.06 777 ALA A N 1
ATOM 6340 C CA . ALA A 1 777 ? 15.539 50.594 48.906 1 95.06 777 ALA A CA 1
ATOM 6341 C C . ALA A 1 777 ? 15.875 51.875 49.656 1 95.06 777 ALA A C 1
ATOM 6343 O O . ALA A 1 777 ? 15.875 51.906 50.875 1 95.06 777 ALA A O 1
ATOM 6344 N N . ASN A 1 778 ? 16.234 52.906 48.969 1 94.94 778 ASN A N 1
ATOM 6345 C CA . ASN A 1 778 ? 16.812 54.094 49.625 1 94.94 778 ASN A CA 1
ATOM 6346 C C . ASN A 1 778 ? 15.969 55.344 49.344 1 94.94 778 ASN A C 1
ATOM 6348 O O . ASN A 1 778 ? 16.359 56.438 49.719 1 94.94 778 ASN A O 1
ATOM 6352 N N . GLY A 1 779 ? 14.82 55.125 48.688 1 93.88 779 GLY A N 1
ATOM 6353 C CA . GLY A 1 779 ? 13.891 56.219 48.5 1 93.88 779 GLY A CA 1
ATOM 6354 C C . GLY A 1 779 ? 14.164 57.062 47.281 1 93.88 779 GLY A C 1
ATOM 6355 O O . GLY A 1 779 ? 15.047 56.719 46.469 1 93.88 779 GLY A O 1
ATOM 6356 N N . PHE A 1 780 ? 13.531 58.219 47.094 1 96.12 780 PHE A N 1
ATOM 6357 C CA . PHE A 1 780 ? 13.602 59.094 45.906 1 96.12 780 PHE A CA 1
ATOM 6358 C C . PHE A 1 780 ? 14.984 59.719 45.781 1 96.12 780 PHE A C 1
ATOM 6360 O O . PHE A 1 780 ? 15.664 59.938 46.781 1 96.12 780 PHE A O 1
ATOM 6367 N N . PHE A 1 781 ? 15.328 59.969 44.625 1 96.56 781 PHE A N 1
ATOM 6368 C CA . PHE A 1 781 ? 16.594 60.656 44.375 1 96.56 781 PHE A CA 1
ATOM 6369 C C . PHE A 1 781 ? 16.484 62.156 44.625 1 96.56 781 PHE A C 1
ATOM 6371 O O . PHE A 1 781 ? 15.469 62.75 44.281 1 96.56 781 PHE A O 1
ATOM 6378 N N . ALA A 1 782 ? 17.5 62.719 45.125 1 94.12 782 ALA A N 1
ATOM 6379 C CA . ALA A 1 782 ? 17.484 64.125 45.5 1 94.12 782 ALA A CA 1
ATOM 6380 C C . ALA A 1 782 ? 17.969 65 44.344 1 94.12 782 ALA A C 1
ATOM 6382 O O . ALA A 1 782 ? 17.609 66.188 44.281 1 94.12 782 ALA A O 1
ATOM 6383 N N . GLY A 1 783 ? 18.797 64.5 43.594 1 92.44 783 GLY A N 1
ATOM 6384 C CA . GLY A 1 783 ? 19.359 65.188 42.438 1 92.44 783 GLY A CA 1
ATOM 6385 C C . GLY A 1 783 ? 20.266 64.312 41.594 1 92.44 783 GLY A C 1
ATOM 6386 O O . GLY A 1 783 ? 20.359 63.094 41.812 1 92.44 783 GLY A O 1
ATOM 6387 N N . LEU A 1 784 ? 20.891 65 40.656 1 93.88 784 LEU A N 1
ATOM 6388 C CA . LEU A 1 784 ? 21.719 64.25 39.719 1 93.88 784 LEU A CA 1
ATOM 6389 C C . LEU A 1 784 ? 22.922 63.625 40.406 1 93.88 784 LEU A C 1
ATOM 6391 O O . LEU A 1 784 ? 23.281 62.469 40.125 1 93.88 784 LEU A O 1
ATOM 6395 N N . SER A 1 785 ? 23.516 64.438 41.312 1 89.81 785 SER A N 1
ATOM 6396 C CA . SER A 1 785 ? 24.688 63.938 42.031 1 89.81 785 SER A CA 1
ATOM 6397 C C . SER A 1 785 ? 24.328 62.719 42.906 1 89.81 785 SER A C 1
ATOM 6399 O O . SER A 1 785 ? 25.094 61.75 42.969 1 89.81 785 SER A O 1
ATOM 6401 N N . ASP A 1 786 ? 23.281 62.844 43.562 1 93.75 786 ASP A N 1
ATOM 6402 C CA . ASP A 1 786 ? 22.797 61.75 44.375 1 93.75 786 ASP A CA 1
ATOM 6403 C C . ASP A 1 786 ? 22.5 60.5 43.531 1 93.75 786 ASP A C 1
ATOM 6405 O O . ASP A 1 786 ? 22.797 59.375 43.969 1 93.75 786 ASP A O 1
ATOM 6409 N N . PHE A 1 787 ? 21.906 60.656 42.406 1 95.38 787 PHE A N 1
ATOM 6410 C CA . PHE A 1 787 ? 21.547 59.594 41.5 1 95.38 787 PHE A CA 1
ATOM 6411 C C . PHE A 1 787 ? 22.797 58.875 41 1 95.38 787 PHE A C 1
ATOM 6413 O O . PHE A 1 787 ? 22.859 57.625 41.031 1 95.38 787 PHE A O 1
ATOM 6420 N N . ILE A 1 788 ? 23.797 59.594 40.594 1 93.25 788 ILE A N 1
ATOM 6421 C CA . ILE A 1 788 ? 25.031 59.031 40.062 1 93.25 788 ILE A CA 1
ATOM 6422 C C . ILE A 1 788 ? 25.75 58.25 41.156 1 93.25 788 ILE A C 1
ATOM 6424 O O . ILE A 1 788 ? 26.297 57.156 40.906 1 93.25 788 ILE A O 1
ATOM 6428 N N . ALA A 1 789 ? 25.734 58.812 42.344 1 89.69 789 ALA A N 1
ATOM 6429 C CA . ALA A 1 789 ? 26.422 58.188 43.469 1 89.69 789 ALA A CA 1
ATOM 6430 C C . ALA A 1 789 ? 25.766 56.844 43.844 1 89.69 789 ALA A C 1
ATOM 6432 O O . ALA A 1 789 ? 26.438 55.906 44.219 1 89.69 789 ALA A O 1
ATOM 6433 N N . ARG A 1 790 ? 24.5 56.75 43.625 1 93.56 790 ARG A N 1
ATOM 6434 C CA . ARG A 1 790 ? 23.734 55.594 44.125 1 93.56 790 ARG A CA 1
ATOM 6435 C C . ARG A 1 790 ? 23.625 54.531 43.031 1 93.56 790 ARG A C 1
ATOM 6437 O O . ARG A 1 790 ? 23.719 53.344 43.344 1 93.56 790 ARG A O 1
ATOM 6444 N N . VAL A 1 791 ? 23.422 54.719 41.875 1 93 791 VAL A N 1
ATOM 6445 C CA . VAL A 1 791 ? 23.078 53.781 40.812 1 93 791 VAL A CA 1
ATOM 6446 C C . VAL A 1 791 ? 24.328 53.375 40.031 1 93 791 VAL A C 1
ATOM 6448 O O . VAL A 1 791 ? 24.422 52.25 39.531 1 93 791 VAL A O 1
ATOM 6451 N N . GLY A 1 792 ? 25.422 54.125 39.969 1 86.44 792 GLY A N 1
ATOM 6452 C CA . GLY A 1 792 ? 26.594 53.812 39.188 1 86.44 792 GLY A CA 1
ATOM 6453 C C . GLY A 1 792 ? 26.297 53.625 37.719 1 86.44 792 GLY A C 1
ATOM 6454 O O . GLY A 1 792 ? 26.672 52.594 37.125 1 86.44 792 GLY A O 1
ATOM 6455 N N . ILE A 1 793 ? 25.656 54.469 37.031 1 90.94 793 ILE A N 1
ATOM 6456 C CA . ILE A 1 793 ? 25.234 54.375 35.625 1 90.94 793 ILE A CA 1
ATOM 6457 C C . ILE A 1 793 ? 26.328 54.969 34.75 1 90.94 793 ILE A C 1
ATOM 6459 O O . ILE A 1 793 ? 27.125 55.781 35.188 1 90.94 793 ILE A O 1
ATOM 6463 N N . SER A 1 794 ? 26.5 54.469 33.531 1 91.12 794 SER A N 1
ATOM 6464 C CA . SER A 1 794 ? 27.469 54.969 32.562 1 91.12 794 SER A CA 1
ATOM 6465 C C . SER A 1 794 ? 27.062 56.344 32.031 1 91.12 794 SER A C 1
ATOM 6467 O O . SER A 1 794 ? 25.875 56.688 32.062 1 91.12 794 SER A O 1
ATOM 6469 N N . LEU A 1 795 ? 28.016 57.094 31.469 1 89.81 795 LEU A N 1
ATOM 6470 C CA . LEU A 1 795 ? 27.75 58.406 30.906 1 89.81 795 LEU A CA 1
ATOM 6471 C C . LEU A 1 795 ? 26.766 58.312 29.75 1 89.81 795 LEU A C 1
ATOM 6473 O O . LEU A 1 795 ? 25.859 59.156 29.625 1 89.81 795 LEU A O 1
ATOM 6477 N N . GLU A 1 796 ? 26.891 57.25 28.906 1 92.19 796 GLU A N 1
ATOM 6478 C CA . GLU A 1 796 ? 26.016 57.062 27.75 1 92.19 796 GLU A CA 1
ATOM 6479 C C . GLU A 1 796 ? 24.562 56.875 28.188 1 92.19 796 GLU A C 1
ATOM 6481 O O . GLU A 1 796 ? 23.656 57.469 27.594 1 92.19 796 GLU A O 1
ATOM 6486 N N . GLN A 1 797 ? 24.297 56.094 29.141 1 94.31 797 GLN A N 1
ATOM 6487 C CA . GLN A 1 797 ? 22.953 55.844 29.672 1 94.31 797 GLN A CA 1
ATOM 6488 C C . GLN A 1 797 ? 22.391 57.062 30.375 1 94.31 797 GLN A C 1
ATOM 6490 O O . GLN A 1 797 ? 21.203 57.375 30.25 1 94.31 797 GLN A O 1
ATOM 6495 N N . LEU A 1 798 ? 23.281 57.781 31.125 1 94.31 798 LEU A N 1
ATOM 6496 C CA . LEU A 1 798 ? 22.875 58.969 31.844 1 94.31 798 LEU A CA 1
ATOM 6497 C C . LEU A 1 798 ? 22.422 60.062 30.891 1 94.31 798 LEU A C 1
ATOM 6499 O O . LEU A 1 798 ? 21.469 60.812 31.172 1 94.31 798 LEU A O 1
ATOM 6503 N N . LEU A 1 799 ? 23.094 60.156 29.75 1 93.75 799 LEU A N 1
ATOM 6504 C CA . LEU A 1 799 ? 22.766 61.188 28.766 1 93.75 799 LEU A CA 1
ATOM 6505 C C . LEU A 1 799 ? 21.359 61 28.219 1 93.75 799 LEU A C 1
ATOM 6507 O O . LEU A 1 799 ? 20.656 61.969 27.938 1 93.75 799 LEU A O 1
ATOM 6511 N N . ILE A 1 800 ? 20.891 59.719 28.062 1 95.56 800 ILE A N 1
ATOM 6512 C CA . ILE A 1 800 ? 19.547 59.406 27.578 1 95.56 800 ILE A CA 1
ATOM 6513 C C . ILE A 1 800 ? 18.516 59.938 28.562 1 95.56 800 ILE A C 1
ATOM 6515 O O . ILE A 1 800 ? 17.547 60.594 28.156 1 95.56 800 ILE A O 1
ATOM 6519 N N . LEU A 1 801 ? 18.719 59.75 29.844 1 96.62 801 LEU A N 1
ATOM 6520 C CA . LEU A 1 801 ? 17.797 60.156 30.891 1 96.62 801 LEU A CA 1
ATOM 6521 C C . LEU A 1 801 ? 17.719 61.656 31.016 1 96.62 801 LEU A C 1
ATOM 6523 O O . LEU A 1 801 ? 16.656 62.219 31.219 1 96.62 801 LEU A O 1
ATOM 6527 N N . ILE A 1 802 ? 18.891 62.375 30.859 1 94.88 802 ILE A N 1
ATOM 6528 C CA . ILE A 1 802 ? 18.938 63.812 30.969 1 94.88 802 ILE A CA 1
ATOM 6529 C C . ILE A 1 802 ? 18.25 64.438 29.766 1 94.88 802 ILE A C 1
ATOM 6531 O O . ILE A 1 802 ? 17.469 65.375 29.906 1 94.88 802 ILE A O 1
ATOM 6535 N N . ARG A 1 803 ? 18.516 63.875 28.609 1 93.38 803 ARG A N 1
ATOM 6536 C CA . ARG A 1 803 ? 18.016 64.438 27.359 1 93.38 803 ARG A CA 1
ATOM 6537 C C . ARG A 1 803 ? 16.484 64.375 27.328 1 93.38 803 ARG A C 1
ATOM 6539 O O . ARG A 1 803 ? 15.852 65.25 26.75 1 93.38 803 ARG A O 1
ATOM 6546 N N . ILE A 1 804 ? 15.867 63.375 27.938 1 94.62 804 ILE A N 1
ATOM 6547 C CA . ILE A 1 804 ? 14.414 63.219 27.891 1 94.62 804 ILE A CA 1
ATOM 6548 C C . ILE A 1 804 ? 13.781 63.938 29.078 1 94.62 804 ILE A C 1
ATOM 6550 O O . ILE A 1 804 ? 12.555 64.062 29.172 1 94.62 804 ILE A O 1
ATOM 6554 N N . GLY A 1 805 ? 14.57 64.5 29.984 1 93.25 805 GLY A N 1
ATOM 6555 C CA . GLY A 1 805 ? 14.078 65.312 31.094 1 93.25 805 GLY A CA 1
ATOM 6556 C C . GLY A 1 805 ? 13.672 64.438 32.312 1 93.25 805 GLY A C 1
ATOM 6557 O O . GLY A 1 805 ? 12.727 64.812 33 1 93.25 805 GLY A O 1
ATOM 6558 N N . CYS A 1 806 ? 14.328 63.344 32.562 1 95.88 806 CYS A N 1
ATOM 6559 C CA . CYS A 1 806 ? 13.984 62.469 33.688 1 95.88 806 CYS A CA 1
ATOM 6560 C C . CYS A 1 806 ? 14.273 63.188 35 1 95.88 806 CYS A C 1
ATOM 6562 O O . CYS A 1 806 ? 13.727 62.781 36.031 1 95.88 806 CYS A O 1
ATOM 6564 N N . PHE A 1 807 ? 15.148 64.25 35.031 1 96.31 807 PHE A N 1
ATOM 6565 C CA . PHE A 1 807 ? 15.578 64.875 36.25 1 96.31 807 PHE A CA 1
ATOM 6566 C C . PHE A 1 807 ? 14.977 66.312 36.344 1 96.31 807 PHE A C 1
ATOM 6568 O O . PHE A 1 807 ? 15.531 67.188 37.031 1 96.31 807 PHE A O 1
ATOM 6575 N N . ARG A 1 808 ? 13.828 66.5 35.781 1 93.94 808 ARG A N 1
ATOM 6576 C CA . ARG A 1 808 ? 13.211 67.812 35.719 1 93.94 808 ARG A CA 1
ATOM 6577 C C . ARG A 1 808 ? 12.797 68.25 37.125 1 93.94 808 ARG A C 1
ATOM 6579 O O . ARG A 1 808 ? 12.625 69.438 37.375 1 93.94 808 ARG A O 1
ATOM 6586 N N . PHE A 1 809 ? 12.727 67.375 38.094 1 93.12 809 PHE A N 1
ATOM 6587 C CA . PHE A 1 809 ? 12.336 67.688 39.469 1 93.12 809 PHE A CA 1
ATOM 6588 C C . PHE A 1 809 ? 13.406 68.5 40.156 1 93.12 809 PHE A C 1
ATOM 6590 O O . PHE A 1 809 ? 13.148 69.188 41.188 1 93.12 809 PHE A O 1
ATOM 6597 N N . THR A 1 810 ? 14.586 68.625 39.594 1 93.31 810 THR A N 1
ATOM 6598 C CA . THR A 1 810 ? 15.695 69.375 40.188 1 93.31 810 THR A CA 1
ATOM 6599 C C . THR A 1 810 ? 15.586 70.812 39.875 1 93.31 810 THR A C 1
ATOM 6601 O O . THR A 1 810 ? 16.234 71.688 40.5 1 93.31 810 THR A O 1
ATOM 6604 N N . GLY A 1 811 ? 14.852 71.188 38.844 1 89.56 811 GLY A N 1
ATOM 6605 C CA . GLY A 1 811 ? 14.711 72.562 38.406 1 89.56 811 GLY A CA 1
ATOM 6606 C C . GLY A 1 811 ? 15.859 73 37.531 1 89.56 811 GLY A C 1
ATOM 6607 O O . GLY A 1 811 ? 15.82 74.125 37 1 89.56 811 GLY A O 1
ATOM 6608 N N . LYS A 1 812 ? 16.797 72.188 37.312 1 89.5 812 LYS A N 1
ATOM 6609 C CA . LYS A 1 812 ? 17.953 72.562 36.469 1 89.5 812 LYS A CA 1
ATOM 6610 C C . LYS A 1 812 ? 17.641 72.25 35 1 89.5 812 LYS A C 1
ATOM 6612 O O . LYS A 1 812 ? 16.812 71.438 34.688 1 89.5 812 LYS A O 1
ATOM 6617 N N . SER A 1 813 ? 18.297 73.062 34.188 1 88.75 813 SER A N 1
ATOM 6618 C CA . SER A 1 813 ? 18.141 72.812 32.75 1 88.75 813 SER A CA 1
ATOM 6619 C C . SER A 1 813 ? 18.906 71.625 32.281 1 88.75 813 SER A C 1
ATOM 6621 O O . SER A 1 813 ? 19.812 71.125 33 1 88.75 813 SER A O 1
ATOM 6623 N N . LYS A 1 814 ? 18.625 71 31.156 1 90.06 814 LYS A N 1
ATOM 6624 C CA . LYS A 1 814 ? 19.281 69.875 30.594 1 90.06 814 LYS A CA 1
ATOM 6625 C C . LYS A 1 814 ? 20.781 70.125 30.406 1 90.06 814 LYS A C 1
ATOM 6627 O O . LYS A 1 814 ? 21.594 69.188 30.641 1 90.06 814 LYS A O 1
ATOM 6632 N N . GLN A 1 815 ? 21.062 71.312 30 1 86.25 815 GLN A N 1
ATOM 6633 C CA . GLN A 1 815 ? 22.453 71.688 29.75 1 86.25 815 GLN A CA 1
ATOM 6634 C C . GLN A 1 815 ? 23.25 71.688 31.047 1 86.25 815 GLN A C 1
ATOM 6636 O O . GLN A 1 815 ? 24.391 71.25 31.078 1 86.25 815 GLN A O 1
ATOM 6641 N N . GLU A 1 816 ? 22.625 72.312 32.031 1 88.44 816 GLU A N 1
ATOM 6642 C CA . GLU A 1 816 ? 23.266 72.312 33.344 1 88.44 816 GLU A CA 1
ATOM 6643 C C . GLU A 1 816 ? 23.5 70.875 33.844 1 88.44 816 GLU A C 1
ATOM 6645 O O . GLU A 1 816 ? 24.578 70.562 34.375 1 88.44 816 GLU A O 1
ATOM 6650 N N . LEU A 1 817 ? 22.547 70.125 33.594 1 92 817 LEU A N 1
ATOM 6651 C CA . LEU A 1 817 ? 22.641 68.75 34.031 1 92 817 LEU A CA 1
ATOM 6652 C C . LEU A 1 817 ? 23.688 67.938 33.25 1 92 817 LEU A C 1
ATOM 6654 O O . LEU A 1 817 ? 24.391 67.125 33.812 1 92 817 LEU A O 1
ATOM 6658 N N . LEU A 1 818 ? 23.75 68.188 31.984 1 89.25 818 LEU A N 1
ATOM 6659 C CA . LEU A 1 818 ? 24.75 67.562 31.141 1 89.25 818 LEU A CA 1
ATOM 6660 C C . LEU A 1 818 ? 26.156 67.938 31.609 1 89.25 818 LEU A C 1
ATOM 6662 O O . LEU A 1 818 ? 27.047 67.062 31.656 1 89.25 818 LEU A O 1
ATOM 6666 N N . TRP A 1 819 ? 26.266 69.188 31.859 1 84.88 819 TRP A N 1
ATOM 6667 C CA . TRP A 1 819 ? 27.547 69.688 32.344 1 84.88 819 TRP A CA 1
ATOM 6668 C C . TRP A 1 819 ? 27.906 69 33.688 1 84.88 819 TRP A C 1
ATOM 6670 O O . TRP A 1 819 ? 29.047 68.562 33.875 1 84.88 819 TRP A O 1
ATOM 6680 N N . GLU A 1 820 ? 26.953 69.062 34.531 1 88.06 820 GLU A N 1
ATOM 6681 C CA . GLU A 1 820 ? 27.141 68.438 35.844 1 88.06 820 GLU A CA 1
ATOM 6682 C C . GLU A 1 820 ? 27.5 66.938 35.688 1 88.06 820 GLU A C 1
ATOM 6684 O O . GLU A 1 820 ? 28.375 66.438 36.406 1 88.06 820 GLU A O 1
ATOM 6689 N N . ALA A 1 821 ? 26.891 66.25 34.781 1 91.06 821 ALA A N 1
ATOM 6690 C CA . ALA A 1 821 ? 27.125 64.875 34.562 1 91.06 821 ALA A CA 1
ATOM 6691 C C . ALA A 1 821 ? 28.562 64.625 34.094 1 91.06 821 ALA A C 1
ATOM 6693 O O . ALA A 1 821 ? 29.234 63.688 34.562 1 91.06 821 ALA A O 1
ATOM 6694 N N . HIS A 1 822 ? 28.969 65.438 33.188 1 86.5 822 HIS A N 1
ATOM 6695 C CA . HIS A 1 822 ? 30.312 65.312 32.656 1 86.5 822 HIS A CA 1
ATOM 6696 C C . HIS A 1 822 ? 31.359 65.625 33.75 1 86.5 822 HIS A C 1
ATOM 6698 O O . HIS A 1 822 ? 32.375 64.938 33.812 1 86.5 822 HIS A O 1
ATOM 6704 N N . PHE A 1 823 ? 31.109 66.5 34.5 1 83.69 823 PHE A N 1
ATOM 6705 C CA . PHE A 1 823 ? 32.031 66.938 35.562 1 83.69 823 PHE A CA 1
ATOM 6706 C C . PHE A 1 823 ? 32.156 65.812 36.594 1 83.69 823 PHE A C 1
ATOM 6708 O O . PHE A 1 823 ? 33.281 65.438 36.969 1 83.69 823 PHE A O 1
ATOM 6715 N N . ILE A 1 824 ? 31.062 65.312 37.062 1 85 824 ILE A N 1
ATOM 6716 C CA . ILE A 1 824 ? 31.031 64.312 38.125 1 85 824 ILE A CA 1
ATOM 6717 C C . ILE A 1 824 ? 31.672 63 37.625 1 85 824 ILE A C 1
ATOM 6719 O O . ILE A 1 824 ? 32.469 62.406 38.312 1 85 824 ILE A O 1
ATOM 6723 N N . LEU A 1 825 ? 31.359 62.562 36.438 1 82.88 825 LEU A N 1
ATOM 6724 C CA . LEU A 1 825 ? 31.781 61.25 35.938 1 82.88 825 LEU A CA 1
ATOM 6725 C C . LEU A 1 825 ? 33.219 61.281 35.469 1 82.88 825 LEU A C 1
ATOM 6727 O O . LEU A 1 825 ? 33.938 60.281 35.531 1 82.88 825 LEU A O 1
ATOM 6731 N N . ASN A 1 826 ? 33.719 62.5 34.969 1 71.5 826 ASN A N 1
ATOM 6732 C CA . ASN A 1 826 ? 35.125 62.656 34.625 1 71.5 826 ASN A CA 1
ATOM 6733 C C . ASN A 1 826 ? 36 62.719 35.844 1 71.5 826 ASN A C 1
ATOM 6735 O O . ASN A 1 826 ? 37.125 62.188 35.844 1 71.5 826 ASN A O 1
ATOM 6739 N N . LYS A 1 827 ? 35.5 63.25 36.812 1 61.53 827 LYS A N 1
ATOM 6740 C CA . LYS A 1 827 ? 36.25 63.25 38.094 1 61.53 827 LYS A CA 1
ATOM 6741 C C . LYS A 1 827 ? 36.281 61.875 38.719 1 61.53 827 LYS A C 1
ATOM 6743 O O . LYS A 1 827 ? 37.281 61.5 39.344 1 61.53 827 LYS A O 1
ATOM 6748 N N . ARG A 1 828 ? 35.188 61.188 38.562 1 59.22 828 ARG A N 1
ATOM 6749 C CA . ARG A 1 828 ? 35.125 59.844 39.094 1 59.22 828 ARG A CA 1
ATOM 6750 C C . ARG A 1 828 ? 36.094 58.938 38.375 1 59.22 828 ARG A C 1
ATOM 6752 O O . ARG A 1 828 ? 36.688 58 38.969 1 59.22 828 ARG A O 1
ATOM 6759 N N . LYS A 1 829 ? 36.219 59.062 37.062 1 53.25 829 LYS A N 1
ATOM 6760 C CA . LYS A 1 829 ? 37.219 58.281 36.375 1 53.25 829 LYS A CA 1
ATOM 6761 C C . LYS A 1 829 ? 38.625 58.562 36.875 1 53.25 829 LYS A C 1
ATOM 6763 O O . LYS A 1 829 ? 39.469 57.688 36.938 1 53.25 829 LYS A O 1
ATOM 6768 N N . ALA A 1 830 ? 38.875 59.875 37.281 1 50.78 830 ALA A N 1
ATOM 6769 C CA . ALA A 1 830 ? 40.188 60.219 37.812 1 50.78 830 ALA A CA 1
ATOM 6770 C C . ALA A 1 830 ? 40.406 59.656 39.219 1 50.78 830 ALA A C 1
ATOM 6772 O O . ALA A 1 830 ? 41.531 59.375 39.594 1 50.78 830 ALA A O 1
ATOM 6773 N N . ILE A 1 831 ? 39.094 59.688 39.781 1 43.75 831 ILE A N 1
ATOM 6774 C CA . ILE A 1 831 ? 39.25 59.25 41.188 1 43.75 831 ILE A CA 1
ATOM 6775 C C . ILE A 1 831 ? 39.375 57.75 41.25 1 43.75 831 ILE A C 1
ATOM 6777 O O . ILE A 1 831 ? 39.5 57.156 42.344 1 43.75 831 ILE A O 1
ATOM 6781 N N . SER A 1 832 ? 38.938 57.031 40.219 1 41 832 SER A N 1
ATOM 6782 C CA . SER A 1 832 ? 39.094 55.594 40.531 1 41 832 SER A CA 1
ATOM 6783 C C . SER A 1 832 ? 40.469 55.281 41.094 1 41 832 SER A C 1
ATOM 6785 O O . SER A 1 832 ? 40.781 54.125 41.344 1 41 832 SER A O 1
ATOM 6787 N N . THR A 1 833 ? 41.469 56.125 40.875 1 36 833 THR A N 1
ATOM 6788 C CA . THR A 1 833 ? 42.625 55.656 41.594 1 36 833 THR A CA 1
ATOM 6789 C C . THR A 1 833 ? 42.438 55.875 43.094 1 36 833 THR A C 1
ATOM 6791 O O . THR A 1 833 ? 42.594 54.938 43.906 1 36 833 THR A O 1
ATOM 6794 N N . GLY A 1 834 ? 43.312 56.656 43.875 1 32.41 834 GLY A N 1
ATOM 6795 C CA . GLY A 1 834 ? 43.594 56.625 45.312 1 32.41 834 GLY A CA 1
ATOM 6796 C C . GLY A 1 834 ? 42.406 57.094 46.156 1 32.41 834 GLY A C 1
ATOM 6797 O O . GLY A 1 834 ? 41.438 56.375 46.344 1 32.41 834 GLY A O 1
ATOM 6798 N N . ASN A 1 835 ? 42.688 58.25 47.062 1 30.3 835 ASN A N 1
ATOM 6799 C CA . ASN A 1 835 ? 42.281 58.688 48.375 1 30.3 835 ASN A CA 1
ATOM 6800 C C . ASN A 1 835 ? 40.875 59.312 48.375 1 30.3 835 ASN A C 1
ATOM 6802 O O . ASN A 1 835 ? 40.594 60.156 47.531 1 30.3 835 ASN A O 1
ATOM 6806 N N . GLU A 1 836 ? 39.844 58.688 48.875 1 34.56 836 GLU A N 1
ATOM 6807 C CA . GLU A 1 836 ? 38.438 58.938 49.188 1 34.56 836 GLU A CA 1
ATOM 6808 C C . GLU A 1 836 ? 38.25 60.344 49.75 1 34.56 836 GLU A C 1
ATOM 6810 O O . GLU A 1 836 ? 37.156 60.688 50.219 1 34.56 836 GLU A O 1
ATOM 6815 N N . LEU A 1 837 ? 39.406 61.188 50.188 1 29.89 837 LEU A N 1
ATOM 6816 C CA . LEU A 1 837 ? 39.312 62.25 51.188 1 29.89 837 LEU A CA 1
ATOM 6817 C C . LEU A 1 837 ? 38.469 63.406 50.688 1 29.89 837 LEU A C 1
ATOM 6819 O O . LEU A 1 837 ? 38.188 64.312 51.406 1 29.89 837 LEU A O 1
ATOM 6823 N N . PHE A 1 838 ? 38.688 63.781 49.438 1 30.23 838 PHE A N 1
ATOM 6824 C CA . PHE A 1 838 ? 38.312 65.125 49.125 1 30.23 838 PHE A CA 1
ATOM 6825 C C . PHE A 1 838 ? 36.812 65.25 48.969 1 30.23 838 PHE A C 1
ATOM 6827 O O . PHE A 1 838 ? 36.312 65.25 47.844 1 30.23 838 PHE A O 1
ATOM 6834 N N . ARG A 1 839 ? 36.125 64.625 49.875 1 35.38 839 ARG A N 1
ATOM 6835 C CA . ARG A 1 839 ? 34.688 64.688 49.844 1 35.38 839 ARG A CA 1
ATOM 6836 C C . ARG A 1 839 ? 34.188 66.125 49.75 1 35.38 839 ARG A C 1
ATOM 6838 O O . ARG A 1 839 ? 33.188 66.438 49.125 1 35.38 839 ARG A O 1
ATOM 6845 N N . GLN A 1 840 ? 34.562 67.062 50.781 1 30.19 840 GLN A N 1
ATOM 6846 C CA . GLN A 1 840 ? 33.625 68.062 51.312 1 30.19 840 GLN A CA 1
ATOM 6847 C C . GLN A 1 840 ? 33.594 69.312 50.406 1 30.19 840 GLN A C 1
ATOM 6849 O O . GLN A 1 840 ? 32.531 69.938 50.281 1 30.19 840 GLN A O 1
ATOM 6854 N N . ALA A 1 841 ? 34.75 70.188 50.344 1 31.38 841 ALA A N 1
ATOM 6855 C CA . ALA A 1 841 ? 34.469 71.625 50.406 1 31.38 841 ALA A CA 1
ATOM 6856 C C . ALA A 1 841 ? 33.719 72.125 49.156 1 31.38 841 ALA A C 1
ATOM 6858 O O . ALA A 1 841 ? 33.5 71.375 48.219 1 31.38 841 ALA A O 1
ATOM 6859 N N . GLY A 1 842 ? 34.219 73.375 48.625 1 31.31 842 GLY A N 1
ATOM 6860 C CA . GLY A 1 842 ? 33.656 74.625 48.094 1 31.31 842 GLY A CA 1
ATOM 6861 C C . GLY A 1 842 ? 33.125 74.438 46.688 1 31.31 842 GLY A C 1
ATOM 6862 O O . GLY A 1 842 ? 33.844 74.75 45.719 1 31.31 842 GLY A O 1
ATOM 6863 N N . PHE A 1 843 ? 32.531 73.5 46.438 1 33.12 843 PHE A N 1
ATOM 6864 C CA . PHE A 1 843 ? 32.125 73.375 45.062 1 33.12 843 PHE A CA 1
ATOM 6865 C C . PHE A 1 843 ? 31.359 74.562 44.594 1 33.12 843 PHE A C 1
ATOM 6867 O O . PHE A 1 843 ? 30.281 74.875 45.094 1 33.12 843 PHE A O 1
ATOM 6874 N N . ARG A 1 844 ? 32.188 75.688 44.375 1 34.84 844 ARG A N 1
ATOM 6875 C CA . ARG A 1 844 ? 31.562 76.875 43.812 1 34.84 844 ARG A CA 1
ATOM 6876 C C . ARG A 1 844 ? 30.562 76.5 42.75 1 34.84 844 ARG A C 1
ATOM 6878 O O . ARG A 1 844 ? 30.812 75.625 41.906 1 34.84 844 ARG A O 1
ATOM 6885 N N . GLU A 1 845 ? 29.438 76.812 43 1 40 845 GLU A N 1
ATOM 6886 C CA . GLU A 1 845 ? 28.328 76.75 42.031 1 40 845 GLU A CA 1
ATOM 6887 C C . GLU A 1 845 ? 28.766 77.312 40.688 1 40 845 GLU A C 1
ATOM 6889 O O . GLU A 1 845 ? 29.141 78.5 40.594 1 40 845 GLU A O 1
ATOM 6894 N N . LEU A 1 846 ? 29.703 76.688 40 1 38.72 846 LEU A N 1
ATOM 6895 C CA . LEU A 1 846 ? 30.078 77.188 38.688 1 38.72 846 LEU A CA 1
ATOM 6896 C C . LEU A 1 846 ? 28.875 77.812 37.969 1 38.72 846 LEU A C 1
ATOM 6898 O O . LEU A 1 846 ? 27.797 77.188 37.938 1 38.72 846 LEU A O 1
ATOM 6902 N N . GLN A 1 847 ? 28.812 79.062 38 1 44.41 847 GLN A N 1
ATOM 6903 C CA . GLN A 1 847 ? 27.812 79.812 37.25 1 44.41 847 GLN A CA 1
ATOM 6904 C C . GLN A 1 847 ? 27.703 79.375 35.812 1 44.41 847 GLN A C 1
ATOM 6906 O O . GLN A 1 847 ? 28.656 79.438 35.062 1 44.41 847 GLN A O 1
ATOM 6911 N N . VAL A 1 848 ? 27 78.312 35.531 1 49.09 848 VAL A N 1
ATOM 6912 C CA . VAL A 1 848 ? 26.688 77.875 34.188 1 49.09 848 VAL A CA 1
ATOM 6913 C C . VAL A 1 848 ? 26.172 79.062 33.344 1 49.09 848 VAL A C 1
ATOM 6915 O O . VAL A 1 848 ? 25.359 79.875 33.844 1 49.09 848 VAL A O 1
ATOM 6918 N N . PRO A 1 849 ? 26.922 79.5 32.375 1 48.25 849 PRO A N 1
ATOM 6919 C CA . PRO A 1 849 ? 26.375 80.625 31.562 1 48.25 849 PRO A CA 1
ATOM 6920 C C . PRO A 1 849 ? 24.891 80.438 31.266 1 48.25 849 PRO A C 1
ATOM 6922 O O . PRO A 1 849 ? 24.406 79.25 31.219 1 48.25 849 PRO A O 1
ATOM 6925 N N . GLU A 1 850 ? 24.078 81.375 31.531 1 49 850 GLU A N 1
ATOM 6926 C CA . GLU A 1 850 ? 22.641 81.438 31.234 1 49 850 GLU A CA 1
ATOM 6927 C C . GLU A 1 850 ? 22.359 80.938 29.812 1 49 850 GLU A C 1
ATOM 6929 O O . GLU A 1 850 ? 22.75 81.625 28.844 1 49 850 GLU A O 1
ATOM 6934 N N . LEU A 1 851 ? 22.422 79.75 29.594 1 50.66 851 LEU A N 1
ATOM 6935 C CA . LEU A 1 851 ? 22.188 79.25 28.25 1 50.66 851 LEU A CA 1
ATOM 6936 C C . LEU A 1 851 ? 20.719 79.438 27.859 1 50.66 851 LEU A C 1
ATOM 6938 O O . LEU A 1 851 ? 19.844 79.5 28.719 1 50.66 851 LEU A O 1
ATOM 6942 N N . GLU A 1 852 ? 20.531 79.812 26.609 1 52.75 852 GLU A N 1
ATOM 6943 C CA . GLU A 1 852 ? 19.281 80.188 25.953 1 52.75 852 GLU A CA 1
ATOM 6944 C C . GLU A 1 852 ? 18.141 79.25 26.297 1 52.75 852 GLU A C 1
ATOM 6946 O O . GLU A 1 852 ? 18.391 78.062 26.625 1 52.75 852 GLU A O 1
ATOM 6951 N N . ALA A 1 853 ? 16.891 79.75 26.406 1 59.03 853 ALA A N 1
ATOM 6952 C CA . ALA A 1 853 ? 15.625 79.125 26.719 1 59.03 853 ALA A CA 1
ATOM 6953 C C . ALA A 1 853 ? 15.391 77.938 25.797 1 59.03 853 ALA A C 1
ATOM 6955 O O . ALA A 1 853 ? 15.828 77.938 24.641 1 59.03 853 ALA A O 1
ATOM 6956 N N . SER A 1 854 ? 14.938 76.75 26.281 1 68 854 SER A N 1
ATOM 6957 C CA . SER A 1 854 ? 14.719 75.438 25.609 1 68 854 SER A CA 1
ATOM 6958 C C . SER A 1 854 ? 13.727 75.562 24.469 1 68 854 SER A C 1
ATOM 6960 O O . SER A 1 854 ? 12.656 76.188 24.641 1 68 854 SER A O 1
ATOM 6962 N N . ASP A 1 855 ? 14.156 75.438 23.219 1 83.81 855 ASP A N 1
ATOM 6963 C CA . ASP A 1 855 ? 13.344 75.375 22.016 1 83.81 855 ASP A CA 1
ATOM 6964 C C . ASP A 1 855 ? 12.492 74.125 21.969 1 83.81 855 ASP A C 1
ATOM 6966 O O . ASP A 1 855 ? 13.016 73 22.062 1 83.81 855 ASP A O 1
ATOM 6970 N N . VAL A 1 856 ? 11.203 74.25 21.938 1 88.5 856 VAL A N 1
ATOM 6971 C CA . VAL A 1 856 ? 10.266 73.125 21.906 1 88.5 856 VAL A CA 1
ATOM 6972 C C . VAL A 1 856 ? 10.609 72.188 20.75 1 88.5 856 VAL A C 1
ATOM 6974 O O . VAL A 1 856 ? 10.383 71 20.844 1 88.5 856 VAL A O 1
ATOM 6977 N N . ARG A 1 857 ? 11.164 72.625 19.734 1 85.56 857 ARG A N 1
ATOM 6978 C CA . ARG A 1 857 ? 11.539 71.875 18.562 1 85.56 857 ARG A CA 1
ATOM 6979 C C . ARG A 1 857 ? 12.656 70.875 18.891 1 85.56 857 ARG A C 1
ATOM 6981 O O . ARG A 1 857 ? 12.648 69.75 18.422 1 85.56 857 ARG A O 1
ATOM 6988 N N . GLN A 1 858 ? 13.477 71.438 19.578 1 87.75 858 GLN A N 1
ATOM 6989 C CA . GLN A 1 858 ? 14.578 70.562 20 1 87.75 858 GLN A CA 1
ATOM 6990 C C . GLN A 1 858 ? 14.086 69.5 20.953 1 87.75 858 GLN A C 1
ATOM 6992 O O . GLN A 1 858 ? 14.57 68.375 20.922 1 87.75 858 GLN A O 1
ATOM 6997 N N . GLU A 1 859 ? 13.195 69.875 21.75 1 90.06 859 GLU A N 1
ATOM 6998 C CA . GLU A 1 859 ? 12.602 68.875 22.641 1 90.06 859 GLU A CA 1
ATOM 6999 C C . GLU A 1 859 ? 11.906 67.75 21.844 1 90.06 859 GLU A C 1
ATOM 7001 O O . GLU A 1 859 ? 12.016 66.625 22.172 1 90.06 859 GLU A O 1
ATOM 7006 N N . ILE A 1 860 ? 11.195 68.125 20.859 1 92.88 860 ILE A N 1
ATOM 7007 C CA . ILE A 1 860 ? 10.477 67.188 20.016 1 92.88 860 ILE A CA 1
ATOM 7008 C C . ILE A 1 860 ? 11.461 66.25 19.312 1 92.88 860 ILE A C 1
ATOM 7010 O O . ILE A 1 860 ? 11.219 65.062 19.188 1 92.88 860 ILE A O 1
ATOM 7014 N N . VAL A 1 861 ? 12.508 66.75 18.875 1 91.19 861 VAL A N 1
ATOM 7015 C CA . VAL A 1 861 ? 13.523 66 18.203 1 91.19 861 VAL A CA 1
ATOM 7016 C C . VAL A 1 861 ? 14.117 64.938 19.172 1 91.19 861 VAL A C 1
ATOM 7018 O O . VAL A 1 861 ? 14.336 63.781 18.797 1 91.19 861 VAL A O 1
ATOM 7021 N N . ASP A 1 862 ? 14.375 65.375 20.391 1 91 862 ASP A N 1
ATOM 7022 C CA . ASP A 1 862 ? 14.867 64.438 21.406 1 91 862 ASP A CA 1
ATOM 7023 C C . ASP A 1 862 ? 13.844 63.344 21.688 1 91 862 ASP A C 1
ATOM 7025 O O . ASP A 1 862 ? 14.211 62.156 21.875 1 91 862 ASP A O 1
ATOM 7029 N N . GLN A 1 863 ? 12.664 63.719 21.766 1 94.06 863 GLN A N 1
ATOM 7030 C CA . GLN A 1 863 ? 11.586 62.781 22 1 94.06 863 GLN A CA 1
ATOM 7031 C C . GLN A 1 863 ? 11.516 61.719 20.875 1 94.06 863 GLN A C 1
ATOM 7033 O O . GLN A 1 863 ? 11.43 60.531 21.156 1 94.06 863 GLN A O 1
ATOM 7038 N N . ILE A 1 864 ? 11.562 62.125 19.688 1 92.31 864 ILE A N 1
ATOM 7039 C CA . ILE A 1 864 ? 11.492 61.219 18.531 1 92.31 864 ILE A CA 1
ATOM 7040 C C . ILE A 1 864 ? 12.711 60.281 18.516 1 92.31 864 ILE A C 1
ATOM 7042 O O . ILE A 1 864 ? 12.594 59.094 18.203 1 92.31 864 ILE A O 1
ATOM 7046 N N . ASP A 1 865 ? 13.797 60.844 18.875 1 91.75 865 ASP A N 1
ATOM 7047 C CA . ASP A 1 865 ? 15.031 60.062 18.844 1 91.75 865 ASP A CA 1
ATOM 7048 C C . ASP A 1 865 ? 15.039 59 19.953 1 91.75 865 ASP A C 1
ATOM 7050 O O . ASP A 1 865 ? 15.523 57.906 19.75 1 91.75 865 ASP A O 1
ATOM 7054 N N . ILE A 1 866 ? 14.477 59.344 21.094 1 93.75 866 ILE A N 1
ATOM 7055 C CA . ILE A 1 866 ? 14.633 58.5 22.266 1 93.75 866 ILE A CA 1
ATOM 7056 C C . ILE A 1 866 ? 13.359 57.688 22.484 1 93.75 866 ILE A C 1
ATOM 7058 O O . ILE A 1 866 ? 13.422 56.5 22.828 1 93.75 866 ILE A O 1
ATOM 7062 N N . LEU A 1 867 ? 12.227 58.25 22.344 1 93.62 867 LEU A N 1
ATOM 7063 C CA . LEU A 1 867 ? 10.953 57.562 22.547 1 93.62 867 LEU A CA 1
ATOM 7064 C C . LEU A 1 867 ? 10.438 56.969 21.234 1 93.62 867 LEU A C 1
ATOM 7066 O O . LEU A 1 867 ? 9.57 56.094 21.234 1 93.62 867 LEU A O 1
ATOM 7070 N N . GLU A 1 868 ? 10.914 57.5 20.188 1 91.31 868 GLU A N 1
ATOM 7071 C CA . GLU A 1 868 ? 10.508 57.094 18.844 1 91.31 868 GLU A CA 1
ATOM 7072 C C . GLU A 1 868 ? 9.188 57.75 18.453 1 91.31 868 GLU A C 1
ATOM 7074 O O . GLU A 1 868 ? 8.602 57.438 17.422 1 91.31 868 GLU A O 1
ATOM 7079 N N . PHE A 1 869 ? 8.672 58.562 19.391 1 92.81 869 PHE A N 1
ATOM 7080 C CA . PHE A 1 869 ? 7.48 59.344 19.094 1 92.81 869 PHE A CA 1
ATOM 7081 C C . PHE A 1 869 ? 7.492 60.656 19.875 1 92.81 869 PHE A C 1
ATOM 7083 O O . PHE A 1 869 ? 8.117 60.75 20.922 1 92.81 869 PHE A O 1
ATOM 7090 N N . PRO A 1 870 ? 6.812 61.719 19.359 1 93 870 PRO A N 1
ATOM 7091 C CA . PRO A 1 870 ? 6.777 63 20.062 1 93 870 PRO A CA 1
ATOM 7092 C C . PRO A 1 870 ? 5.711 63.062 21.156 1 93 870 PRO A C 1
ATOM 7094 O O . PRO A 1 870 ? 4.633 62.469 21 1 93 870 PRO A O 1
ATOM 7097 N N . LEU A 1 871 ? 6.02 63.656 22.219 1 93.69 871 LEU A N 1
ATOM 7098 C CA . LEU A 1 871 ? 5.039 63.938 23.266 1 93.69 871 LEU A CA 1
ATOM 7099 C C . LEU A 1 871 ? 4.367 65.25 23.047 1 93.69 871 LEU A C 1
ATOM 7101 O O . LEU A 1 871 ? 3.193 65.438 23.375 1 93.69 871 LEU A O 1
ATOM 7105 N N . ASP A 1 872 ? 5.168 66.188 22.547 1 91.38 872 ASP A N 1
ATOM 7106 C CA . ASP A 1 872 ? 4.613 67.5 22.125 1 91.38 872 ASP A CA 1
ATOM 7107 C C . ASP A 1 872 ? 4.129 67.438 20.672 1 91.38 872 ASP A C 1
ATOM 7109 O O . ASP A 1 872 ? 4.473 66.5 19.938 1 91.38 872 ASP A O 1
ATOM 7113 N N . SER A 1 873 ? 3.367 68.375 20.312 1 92.38 873 SER A N 1
ATOM 7114 C CA . SER A 1 873 ? 2.793 68.375 18.969 1 92.38 873 SER A CA 1
ATOM 7115 C C . SER A 1 873 ? 3.883 68.375 17.906 1 92.38 873 SER A C 1
ATOM 7117 O O . SER A 1 873 ? 4.73 69.25 17.891 1 92.38 873 SER A O 1
ATOM 7119 N N . PRO A 1 874 ? 3.807 67.438 17.094 1 92.75 874 PRO A N 1
ATOM 7120 C CA . PRO A 1 874 ? 4.812 67.375 16.031 1 92.75 874 PRO A CA 1
ATOM 7121 C C . PRO A 1 874 ? 4.66 68.5 15.023 1 92.75 874 PRO A C 1
ATOM 7123 O O . PRO A 1 874 ? 5.586 68.75 14.258 1 92.75 874 PRO A O 1
ATOM 7126 N N . PHE A 1 875 ? 3.584 69.125 15.062 1 93.88 875 PHE A N 1
ATOM 7127 C CA . PHE A 1 875 ? 3.314 70.188 14.102 1 93.88 875 PHE A CA 1
ATOM 7128 C C . PHE A 1 875 ? 4.219 71.438 14.352 1 93.88 875 PHE A C 1
ATOM 7130 O O . PHE A 1 875 ? 4.395 72.25 13.477 1 93.88 875 PHE A O 1
ATOM 7137 N N . HIS A 1 876 ? 4.848 71.5 15.477 1 92.94 876 HIS A N 1
ATOM 7138 C CA . HIS A 1 876 ? 5.809 72.562 15.781 1 92.94 876 HIS A CA 1
ATOM 7139 C C . HIS A 1 876 ? 7.059 72.438 14.922 1 92.94 876 HIS A C 1
ATOM 7141 O O . HIS A 1 876 ? 7.797 73.375 14.742 1 92.94 876 HIS A O 1
ATOM 7147 N N . LEU A 1 877 ? 7.23 71.312 14.367 1 92.5 877 LEU A N 1
ATOM 7148 C CA . LEU A 1 877 ? 8.43 71 13.578 1 92.5 877 LEU A CA 1
ATOM 7149 C C . LEU A 1 877 ? 8.25 71.5 12.148 1 92.5 877 LEU A C 1
ATOM 7151 O O . LEU A 1 877 ? 9.227 71.625 11.398 1 92.5 877 LEU A O 1
ATOM 7155 N N . VAL A 1 878 ? 7.059 71.875 11.766 1 93.19 878 VAL A N 1
ATOM 7156 C CA . VAL A 1 878 ? 6.797 72.312 10.406 1 93.19 878 VAL A CA 1
ATOM 7157 C C . VAL A 1 878 ? 7.453 73.688 10.172 1 93.19 878 VAL A C 1
ATOM 7159 O O . VAL A 1 878 ? 7.32 74.562 10.992 1 93.19 878 VAL A O 1
ATOM 7162 N N . LYS A 1 879 ? 8.148 73.812 9.07 1 91.62 879 LYS A N 1
ATOM 7163 C CA . LYS A 1 879 ? 8.891 75 8.758 1 91.62 879 LYS A CA 1
ATOM 7164 C C . LYS A 1 879 ? 7.949 76.188 8.492 1 91.62 879 LYS A C 1
ATOM 7166 O O . LYS A 1 879 ? 8.109 77.25 9.07 1 91.62 879 LYS A O 1
ATOM 7171 N N . ASP A 1 880 ? 6.984 76.062 7.625 1 91.56 880 ASP A N 1
ATOM 7172 C CA . ASP A 1 880 ? 6.023 77.062 7.281 1 91.56 880 ASP A CA 1
ATOM 7173 C C . ASP A 1 880 ? 4.742 76.938 8.109 1 91.56 880 ASP A C 1
ATOM 7175 O O . ASP A 1 880 ? 3.855 76.188 7.758 1 91.56 880 ASP A O 1
ATOM 7179 N N . GLN A 1 881 ? 4.621 77.75 9.133 1 90.44 881 GLN A N 1
ATOM 7180 C CA . GLN A 1 881 ? 3.498 77.625 10.062 1 90.44 881 GLN A CA 1
ATOM 7181 C C . GLN A 1 881 ? 2.299 78.438 9.555 1 90.44 881 GLN A C 1
ATOM 7183 O O . GLN A 1 881 ? 1.221 78.375 10.148 1 90.44 881 GLN A O 1
ATOM 7188 N N . THR A 1 882 ? 2.453 79.062 8.445 1 90 882 THR A N 1
ATOM 7189 C CA . THR A 1 882 ? 1.429 80 8 1 90 882 THR A CA 1
ATOM 7190 C C . THR A 1 882 ? 0.467 79.312 7.023 1 90 882 THR A C 1
ATOM 7192 O O . THR A 1 882 ? -0.54 79.938 6.629 1 90 882 THR A O 1
ATOM 7195 N N . VAL A 1 883 ? 0.732 78.188 6.711 1 91.12 883 VAL A N 1
ATOM 7196 C CA . VAL A 1 883 ? -0.103 77.5 5.727 1 91.12 883 VAL A CA 1
ATOM 7197 C C . VAL A 1 883 ? -1.514 77.312 6.285 1 91.12 883 VAL A C 1
ATOM 7199 O O . VAL A 1 883 ? -1.691 76.75 7.379 1 91.12 883 VAL A O 1
ATOM 7202 N N . PRO A 1 884 ? -2.49 77.875 5.613 1 91.31 884 PRO A N 1
ATOM 7203 C CA . PRO A 1 884 ? -3.865 77.688 6.098 1 91.31 884 PRO A CA 1
ATOM 7204 C C . PRO A 1 884 ? -4.355 76.25 6.059 1 91.31 884 PRO A C 1
ATOM 7206 O O . PRO A 1 884 ? -3.998 75.5 5.148 1 91.31 884 PRO A O 1
ATOM 7209 N N . SER A 1 885 ? -5.105 75.812 7.02 1 93.25 885 SER A N 1
ATOM 7210 C CA . SER A 1 885 ? -5.625 74.438 7.148 1 93.25 885 SER A CA 1
ATOM 7211 C C . SER A 1 885 ? -6.984 74.438 7.84 1 93.25 885 SER A C 1
ATOM 7213 O O . SER A 1 885 ? -7.191 75.188 8.82 1 93.25 885 SER A O 1
ATOM 7215 N N . ILE A 1 886 ? -7.906 73.688 7.297 1 94.75 886 ILE A N 1
ATOM 7216 C CA . ILE A 1 886 ? -9.156 73.5 8.016 1 94.75 886 ILE A CA 1
ATOM 7217 C C . ILE A 1 886 ? -8.961 72.438 9.109 1 94.75 886 ILE A C 1
ATOM 7219 O O . ILE A 1 886 ? -7.914 71.75 9.172 1 94.75 886 ILE A O 1
ATOM 7223 N N . LYS A 1 887 ? -9.953 72.375 9.969 1 95 887 LYS A N 1
ATOM 7224 C CA . LYS A 1 887 ? -9.93 71.375 11.008 1 95 887 LYS A CA 1
ATOM 7225 C C . LYS A 1 887 ? -10.703 70.125 10.57 1 95 887 LYS A C 1
ATOM 7227 O O . LYS A 1 887 ? -11.719 70.188 9.891 1 95 887 LYS A O 1
ATOM 7232 N N . ALA A 1 888 ? -10.211 69 10.953 1 94.56 888 ALA A N 1
ATOM 7233 C CA . ALA A 1 888 ? -10.852 67.75 10.594 1 94.56 888 ALA A CA 1
ATOM 7234 C C . ALA A 1 888 ? -12.297 67.688 11.078 1 94.56 888 ALA A C 1
ATOM 7236 O O . ALA A 1 888 ? -13.164 67.125 10.414 1 94.56 888 ALA A O 1
ATOM 7237 N N . ARG A 1 889 ? -12.578 68.25 12.227 1 92.31 889 ARG A N 1
ATOM 7238 C CA . ARG A 1 889 ? -13.922 68.25 12.812 1 92.31 889 ARG A CA 1
ATOM 7239 C C . ARG A 1 889 ? -14.906 69 11.938 1 92.31 889 ARG A C 1
ATOM 7241 O O . ARG A 1 889 ? -16.125 68.812 12.039 1 92.31 889 ARG A O 1
ATOM 7248 N N . ASP A 1 890 ? -14.383 69.875 11.031 1 94.12 890 ASP A N 1
ATOM 7249 C CA . ASP A 1 890 ? -15.242 70.75 10.219 1 94.12 890 ASP A CA 1
ATOM 7250 C C . ASP A 1 890 ? -15.461 70.125 8.828 1 94.12 890 ASP A C 1
ATOM 7252 O O . ASP A 1 890 ? -16.109 70.75 7.98 1 94.12 890 ASP A O 1
ATOM 7256 N N . LEU A 1 891 ? -15.039 69 8.617 1 94.06 891 LEU A N 1
ATOM 7257 C CA . LEU A 1 891 ? -15.117 68.375 7.297 1 94.06 891 LEU A CA 1
ATOM 7258 C C . LEU A 1 891 ? -16.562 68.312 6.805 1 94.06 891 LEU A C 1
ATOM 7260 O O . LEU A 1 891 ? -16.812 68.5 5.609 1 94.06 891 LEU A O 1
ATOM 7264 N N . LYS A 1 892 ? -17.453 68.062 7.711 1 92.94 892 LYS A N 1
ATOM 7265 C CA . LYS A 1 892 ? -18.859 67.938 7.355 1 92.94 892 LYS A CA 1
ATOM 7266 C C . LYS A 1 892 ? -19.375 69.188 6.68 1 92.94 892 LYS A C 1
ATOM 7268 O O . LYS A 1 892 ? -20.203 69.125 5.766 1 92.94 892 LYS A O 1
ATOM 7273 N N . GLN A 1 893 ? -18.828 70.312 7.008 1 94.81 893 GLN A N 1
ATOM 7274 C CA . GLN A 1 893 ? -19.281 71.625 6.496 1 94.81 893 GLN A CA 1
ATOM 7275 C C . GLN A 1 893 ? -18.719 71.875 5.098 1 94.81 893 GLN A C 1
ATOM 7277 O O . GLN A 1 893 ? -19.219 72.75 4.371 1 94.81 893 GLN A O 1
ATOM 7282 N N . TYR A 1 894 ? -17.797 71.125 4.719 1 96.44 894 TYR A N 1
ATOM 7283 C CA . TYR A 1 894 ? -17.125 71.375 3.443 1 96.44 894 TYR A CA 1
ATOM 7284 C C . TYR A 1 894 ? -17.438 70.25 2.453 1 96.44 894 TYR A C 1
ATOM 7286 O O . TYR A 1 894 ? -16.656 70 1.533 1 96.44 894 TYR A O 1
ATOM 7294 N N . LEU A 1 895 ? -18.516 69.562 2.623 1 95.56 895 LEU A N 1
ATOM 7295 C CA . LEU A 1 895 ? -18.891 68.5 1.729 1 95.56 895 LEU A CA 1
ATOM 7296 C C . LEU A 1 895 ? -18.922 68.938 0.279 1 95.56 895 LEU A C 1
ATOM 7298 O O . LEU A 1 895 ? -19.562 69.938 -0.036 1 95.56 895 LEU A O 1
ATOM 7302 N N . GLY A 1 896 ? -18.266 68.312 -0.541 1 95.19 896 GLY A N 1
ATOM 7303 C CA . GLY A 1 896 ? -18.25 68.625 -1.967 1 95.19 896 GLY A CA 1
ATOM 7304 C C . GLY A 1 896 ? -17.281 69.75 -2.344 1 95.19 896 GLY A C 1
ATOM 7305 O O . GLY A 1 896 ? -17.109 70 -3.525 1 95.19 896 GLY A O 1
ATOM 7306 N N . LYS A 1 897 ? -16.625 70.25 -1.372 1 96.69 897 LYS A N 1
ATOM 7307 C CA . LYS A 1 897 ? -15.742 71.375 -1.617 1 96.69 897 LYS A CA 1
ATOM 7308 C C . LYS A 1 897 ? -14.273 71 -1.574 1 96.69 897 LYS A C 1
ATOM 7310 O O . LYS A 1 897 ? -13.938 69.938 -0.993 1 96.69 897 LYS A O 1
ATOM 7315 N N . GLN A 1 898 ? -13.477 71.75 -2.273 1 96.62 898 GLN A N 1
ATOM 7316 C CA . GLN A 1 898 ? -12.031 71.562 -2.207 1 96.62 898 GLN A CA 1
ATOM 7317 C C . GLN A 1 898 ? -11.461 72.188 -0.927 1 96.62 898 GLN A C 1
ATOM 7319 O O . GLN A 1 898 ? -11.773 73.312 -0.578 1 96.62 898 GLN A O 1
ATOM 7324 N N . VAL A 1 899 ? -10.75 71.312 -0.31 1 96.75 899 VAL A N 1
ATOM 7325 C CA . VAL A 1 899 ? -10.211 71.812 0.956 1 96.75 899 VAL A CA 1
ATOM 7326 C C . VAL A 1 899 ? -8.711 71.562 1.017 1 96.75 899 VAL A C 1
ATOM 7328 O O . VAL A 1 899 ? -8.18 70.75 0.211 1 96.75 899 VAL A O 1
ATOM 7331 N N . GLN A 1 900 ? -8.062 72.312 1.925 1 96.25 900 GLN A N 1
ATOM 7332 C CA . GLN A 1 900 ? -6.664 72.125 2.289 1 96.25 900 GLN A CA 1
ATOM 7333 C C . GLN A 1 900 ? -6.523 71.812 3.779 1 96.25 900 GLN A C 1
ATOM 7335 O O . GLN A 1 900 ? -7.043 72.562 4.617 1 96.25 900 GLN A O 1
ATOM 7340 N N . ILE A 1 901 ? -5.871 70.688 4.043 1 96.44 901 ILE A N 1
ATOM 7341 C CA . ILE A 1 901 ? -5.73 70.312 5.445 1 96.44 901 ILE A CA 1
ATOM 7342 C C . ILE A 1 901 ? -4.336 69.75 5.691 1 96.44 901 ILE A C 1
ATOM 7344 O O . ILE A 1 901 ? -3.766 69.062 4.816 1 96.44 901 ILE A O 1
ATOM 7348 N N . ILE A 1 902 ? -3.744 70.062 6.855 1 96.75 902 ILE A N 1
ATOM 7349 C CA . ILE A 1 902 ? -2.459 69.5 7.277 1 96.75 902 ILE A CA 1
ATOM 7350 C C . ILE A 1 902 ? -2.682 68.312 8.227 1 96.75 902 ILE A C 1
ATOM 7352 O O . ILE A 1 902 ? -3.482 68.438 9.164 1 96.75 902 ILE A O 1
ATOM 7356 N N . GLY A 1 903 ? -2.094 67.25 7.875 1 96.56 903 GLY A N 1
ATOM 7357 C CA . GLY A 1 903 ? -2.287 66.062 8.688 1 96.56 903 GLY A CA 1
ATOM 7358 C C . GLY A 1 903 ? -0.997 65.312 8.969 1 96.56 903 GLY A C 1
ATOM 7359 O O . GLY A 1 903 ? -0.114 65.25 8.109 1 96.56 903 GLY A O 1
ATOM 7360 N N . TYR A 1 904 ? -0.878 64.75 10.203 1 96.5 904 TYR A N 1
ATOM 7361 C CA . TYR A 1 904 ? 0.193 63.812 10.625 1 96.5 904 TYR A CA 1
ATOM 7362 C C . TYR A 1 904 ? -0.127 62.375 10.25 1 96.5 904 TYR A C 1
ATOM 7364 O O . TYR A 1 904 ? -1.146 61.844 10.68 1 96.5 904 TYR A O 1
ATOM 7372 N N . LEU A 1 905 ? 0.731 61.719 9.422 1 95.88 905 LEU A N 1
ATOM 7373 C CA . LEU A 1 905 ? 0.457 60.406 8.859 1 95.88 905 LEU A CA 1
ATOM 7374 C C . LEU A 1 905 ? 0.489 59.344 9.945 1 95.88 905 LEU A C 1
ATOM 7376 O O . LEU A 1 905 ? 1.462 59.25 10.695 1 95.88 905 LEU A O 1
ATOM 7380 N N . VAL A 1 906 ? -0.564 58.562 10.023 1 93.69 906 VAL A N 1
ATOM 7381 C CA . VAL A 1 906 ? -0.677 57.469 11 1 93.69 906 VAL A CA 1
ATOM 7382 C C . VAL A 1 906 ? -0.381 56.125 10.32 1 93.69 906 VAL A C 1
ATOM 7384 O O . VAL A 1 906 ? 0.506 55.406 10.75 1 93.69 906 VAL A O 1
ATOM 7387 N N . THR A 1 907 ? -1.204 55.781 9.336 1 94.19 907 THR A N 1
ATOM 7388 C CA . THR A 1 907 ? -1.007 54.5 8.633 1 94.19 907 THR A CA 1
ATOM 7389 C C . THR A 1 907 ? -1.49 54.594 7.191 1 94.19 907 THR A C 1
ATOM 7391 O O . THR A 1 907 ? -2.27 55.5 6.852 1 94.19 907 THR A O 1
ATOM 7394 N N . ILE A 1 908 ? -0.885 53.719 6.324 1 93.25 908 ILE A N 1
ATOM 7395 C CA . ILE A 1 908 ? -1.256 53.656 4.918 1 93.25 908 ILE A CA 1
ATOM 7396 C C . ILE A 1 908 ? -1.709 52.219 4.586 1 93.25 908 ILE A C 1
ATOM 7398 O O . ILE A 1 908 ? -1.103 51.25 5.043 1 93.25 908 ILE A O 1
ATOM 7402 N N . LYS A 1 909 ? -2.826 52.094 4.047 1 91.12 909 LYS A N 1
ATOM 7403 C CA . LYS A 1 909 ? -3.25 50.812 3.502 1 91.12 909 LYS A CA 1
ATOM 7404 C C . LYS A 1 909 ? -3.027 50.75 1.993 1 91.12 909 LYS A C 1
ATOM 7406 O O . LYS A 1 909 ? -3.615 51.531 1.244 1 91.12 909 LYS A O 1
ATOM 7411 N N . TYR A 1 910 ? -2.215 49.844 1.557 1 88.88 910 TYR A N 1
ATOM 7412 C CA . TYR A 1 910 ? -1.939 49.656 0.136 1 88.88 910 TYR A CA 1
ATOM 7413 C C . TYR A 1 910 ? -2.914 48.656 -0.485 1 88.88 910 TYR A C 1
ATOM 7415 O O . TYR A 1 910 ? -3.078 47.531 0.017 1 88.88 910 TYR A O 1
ATOM 7423 N N . THR A 1 911 ? -3.637 49.062 -1.421 1 86.44 911 THR A N 1
ATOM 7424 C CA . THR A 1 911 ? -4.598 48.188 -2.094 1 86.44 911 THR A CA 1
ATOM 7425 C C . THR A 1 911 ? -4.441 48.281 -3.609 1 86.44 911 THR A C 1
ATOM 7427 O O . THR A 1 911 ? -3.734 49.156 -4.113 1 86.44 911 THR A O 1
ATOM 7430 N N . ARG A 1 912 ? -4.984 47.375 -4.371 1 86.44 912 ARG A N 1
ATOM 7431 C CA . ARG A 1 912 ? -4.98 47.375 -5.828 1 86.44 912 ARG A CA 1
ATOM 7432 C C . ARG A 1 912 ? -6.402 47.438 -6.383 1 86.44 912 ARG A C 1
ATOM 7434 O O . ARG A 1 912 ? -7.324 46.844 -5.805 1 86.44 912 ARG A O 1
ATOM 7441 N N . THR A 1 913 ? -6.539 48.25 -7.336 1 82.94 913 THR A N 1
ATOM 7442 C CA . THR A 1 913 ? -7.832 48.281 -8.008 1 82.94 913 THR A CA 1
ATOM 7443 C C . THR A 1 913 ? -8.102 47 -8.773 1 82.94 913 THR A C 1
ATOM 7445 O O . THR A 1 913 ? -7.219 46.156 -8.883 1 82.94 913 THR A O 1
ATOM 7448 N N . VAL A 1 914 ? -9.312 46.812 -9.258 1 71.75 914 VAL A N 1
ATOM 7449 C CA . VAL A 1 914 ? -9.719 45.656 -10.047 1 71.75 914 VAL A CA 1
ATOM 7450 C C . VAL A 1 914 ? -8.805 45.531 -11.266 1 71.75 914 VAL A C 1
ATOM 7452 O O . VAL A 1 914 ? -8.523 44.406 -11.711 1 71.75 914 VAL A O 1
ATOM 7455 N N . LYS A 1 915 ? -8.234 46.688 -11.797 1 72.94 915 LYS A N 1
ATOM 7456 C CA . LYS A 1 915 ? -7.371 46.688 -12.977 1 72.94 915 LYS A CA 1
ATOM 7457 C C . LYS A 1 915 ? -5.922 46.406 -12.594 1 72.94 915 LYS A C 1
ATOM 7459 O O . LYS A 1 915 ? -5.039 46.406 -13.453 1 72.94 915 LYS A O 1
ATOM 7464 N N . GLY A 1 916 ? -5.762 46.344 -11.25 1 79.75 916 GLY A N 1
ATOM 7465 C CA . GLY A 1 916 ? -4.434 46 -10.789 1 79.75 916 GLY A CA 1
ATOM 7466 C C . GLY A 1 916 ? -3.586 47.188 -10.422 1 79.75 916 GLY A C 1
ATOM 7467 O O . GLY A 1 916 ? -2.439 47.062 -9.984 1 79.75 916 GLY A O 1
ATOM 7468 N N . ASP A 1 917 ? -4.145 48.344 -10.594 1 87.69 917 ASP A N 1
ATOM 7469 C CA . ASP A 1 917 ? -3.393 49.562 -10.273 1 87.69 917 ASP A CA 1
ATOM 7470 C C . ASP A 1 917 ? -3.357 49.812 -8.773 1 87.69 917 ASP A C 1
ATOM 7472 O O . ASP A 1 917 ? -4.324 49.5 -8.062 1 87.69 917 ASP A O 1
ATOM 7476 N N . VAL A 1 918 ? -2.229 50.438 -8.336 1 90.25 918 VAL A N 1
ATOM 7477 C CA . VAL A 1 918 ? -2.037 50.656 -6.91 1 90.25 918 VAL A CA 1
ATOM 7478 C C . VAL A 1 918 ? -2.887 51.844 -6.449 1 90.25 918 VAL A C 1
ATOM 7480 O O . VAL A 1 918 ? -2.898 52.906 -7.098 1 90.25 918 VAL A O 1
ATOM 7483 N N . MET A 1 919 ? -3.639 51.719 -5.477 1 91.88 919 MET A N 1
ATOM 7484 C CA . MET A 1 919 ? -4.426 52.719 -4.762 1 91.88 919 MET A CA 1
ATOM 7485 C C . MET A 1 919 ? -4.141 52.656 -3.266 1 91.88 919 MET A C 1
ATOM 7487 O O . MET A 1 919 ? -3.846 51.594 -2.723 1 91.88 919 MET A O 1
ATOM 7491 N N . ASN A 1 920 ? -4.148 53.875 -2.611 1 93.94 920 ASN A N 1
ATOM 7492 C CA . ASN A 1 920 ? -3.836 53.875 -1.186 1 93.94 920 ASN A CA 1
ATOM 7493 C C . ASN A 1 920 ? -4.949 54.531 -0.377 1 93.94 920 ASN A C 1
ATOM 7495 O O . ASN A 1 920 ? -5.652 55.406 -0.882 1 93.94 920 ASN A O 1
ATOM 7499 N N . PHE A 1 921 ? -5.148 54.062 0.816 1 93.38 921 PHE A N 1
ATOM 7500 C CA . PHE A 1 921 ? -5.914 54.75 1.847 1 93.38 921 PHE A CA 1
ATOM 7501 C C . PHE A 1 921 ? -4.996 55.281 2.947 1 93.38 921 PHE A C 1
ATOM 7503 O O . PHE A 1 921 ? -4.152 54.531 3.455 1 93.38 921 PHE A O 1
ATOM 7510 N N . GLY A 1 922 ? -5.133 56.469 3.188 1 94.88 922 GLY A N 1
ATOM 7511 C CA . GLY A 1 922 ? -4.312 57.062 4.238 1 94.88 922 GLY A CA 1
ATOM 7512 C C . GLY A 1 922 ? -5.113 57.5 5.441 1 94.88 922 GLY A C 1
ATOM 7513 O O . GLY A 1 922 ? -6.234 58 5.293 1 94.88 922 GLY A O 1
ATOM 7514 N N . THR A 1 923 ? -4.578 57.281 6.602 1 95.56 923 THR A N 1
ATOM 7515 C CA . THR A 1 923 ? -5.145 57.781 7.852 1 95.56 923 THR A CA 1
ATOM 7516 C C . THR A 1 923 ? -4.184 58.75 8.531 1 95.56 923 THR A C 1
ATOM 7518 O O . THR A 1 923 ? -2.992 58.469 8.664 1 95.56 923 THR A O 1
ATOM 7521 N N . PHE A 1 924 ? -4.75 59.969 8.898 1 96.88 924 PHE A N 1
ATOM 7522 C CA . PHE A 1 924 ? -3.938 61.031 9.492 1 96.88 924 PHE A CA 1
ATOM 7523 C C . PHE A 1 924 ? -4.594 61.562 10.758 1 96.88 924 PHE A C 1
ATOM 7525 O O . PHE A 1 924 ? -5.754 61.25 11.039 1 96.88 924 PHE A O 1
ATOM 7532 N N . VAL A 1 925 ? -3.838 62.312 11.516 1 96.06 925 VAL A N 1
ATOM 7533 C CA . VAL A 1 925 ? -4.34 63.125 12.617 1 96.06 925 VAL A CA 1
ATOM 7534 C C . VAL A 1 925 ? -4.039 64.625 12.344 1 96.06 925 VAL A C 1
ATOM 7536 O O . VAL A 1 925 ? -2.953 64.938 11.867 1 96.06 925 VAL A O 1
ATOM 7539 N N . ASP A 1 926 ? -5 65.5 12.586 1 95.69 926 ASP A N 1
ATOM 7540 C CA . ASP A 1 926 ? -4.773 66.938 12.344 1 95.69 926 ASP A CA 1
ATOM 7541 C C . ASP A 1 926 ? -4.152 67.625 13.562 1 95.69 926 ASP A C 1
ATOM 7543 O O . ASP A 1 926 ? -3.758 66.938 14.516 1 95.69 926 ASP A O 1
ATOM 7547 N N . ARG A 1 927 ? -4.062 68.938 13.594 1 93.19 927 ARG A N 1
ATOM 7548 C CA . ARG A 1 927 ? -3.389 69.75 14.633 1 93.19 927 ARG A CA 1
ATOM 7549 C C . ARG A 1 927 ? -4.125 69.625 15.961 1 93.19 927 ARG A C 1
ATOM 7551 O O . ARG A 1 927 ? -3.502 69.625 17.031 1 93.19 927 ARG A O 1
ATOM 7558 N N . GLU A 1 928 ? -5.418 69.438 15.852 1 92.81 928 GLU A N 1
ATOM 7559 C CA . GLU A 1 928 ? -6.227 69.375 17.062 1 92.81 928 GLU A CA 1
ATOM 7560 C C . GLU A 1 928 ? -6.344 67.938 17.547 1 92.81 928 GLU A C 1
ATOM 7562 O O . GLU A 1 928 ? -6.898 67.688 18.625 1 92.81 928 GLU A O 1
ATOM 7567 N N . GLY A 1 929 ? -5.852 66.938 16.797 1 93.44 929 GLY A N 1
ATOM 7568 C CA . GLY A 1 929 ? -5.832 65.562 17.219 1 93.44 929 GLY A CA 1
ATOM 7569 C C . GLY A 1 929 ? -6.949 64.75 16.609 1 93.44 929 GLY A C 1
ATOM 7570 O O . GLY A 1 929 ? -7.039 63.531 16.844 1 93.44 929 GLY A O 1
ATOM 7571 N N . ASP A 1 930 ? -7.738 65.312 15.773 1 94.19 930 ASP A N 1
ATOM 7572 C CA . ASP A 1 930 ? -8.844 64.562 15.148 1 94.19 930 ASP A CA 1
ATOM 7573 C C . ASP A 1 930 ? -8.359 63.781 13.93 1 94.19 930 ASP A C 1
ATOM 7575 O O . ASP A 1 930 ? -7.414 64.188 13.258 1 94.19 930 ASP A O 1
ATOM 7579 N N . TRP A 1 931 ? -9.062 62.688 13.68 1 93.62 931 TRP A N 1
ATOM 7580 C CA . TRP A 1 931 ? -8.641 61.75 12.648 1 93.62 931 TRP A CA 1
ATOM 7581 C C . TRP A 1 931 ? -9.094 62.219 11.273 1 93.62 931 TRP A C 1
ATOM 7583 O O . TRP A 1 931 ? -10.164 62.812 11.125 1 93.62 931 TRP A O 1
ATOM 7593 N N . ILE A 1 932 ? -8.242 61.969 10.227 1 95 932 ILE A N 1
ATOM 7594 C CA . ILE A 1 932 ? -8.516 62.25 8.82 1 95 932 ILE A CA 1
ATOM 7595 C C . ILE A 1 932 ? -8.336 61 7.98 1 95 932 ILE A C 1
ATOM 7597 O O . ILE A 1 932 ? -7.285 60.344 8.039 1 95 932 ILE A O 1
ATOM 7601 N N . ASP A 1 933 ? -9.344 60.625 7.262 1 95.44 933 ASP A N 1
ATOM 7602 C CA . ASP A 1 933 ? -9.227 59.531 6.328 1 95.44 933 ASP A CA 1
ATOM 7603 C C . ASP A 1 933 ? -9.188 60.031 4.883 1 95.44 933 ASP A C 1
ATOM 7605 O O . ASP A 1 933 ? -9.953 60.906 4.508 1 95.44 933 ASP A O 1
ATOM 7609 N N . THR A 1 934 ? -8.227 59.438 4.121 1 96.19 934 THR A N 1
ATOM 7610 C CA . THR A 1 934 ? -8.031 59.938 2.762 1 96.19 934 THR A CA 1
ATOM 7611 C C . THR A 1 934 ? -8.031 58.75 1.77 1 96.19 934 THR A C 1
ATOM 7613 O O . THR A 1 934 ? -7.746 57.625 2.141 1 96.19 934 THR A O 1
ATOM 7616 N N . VAL A 1 935 ? -8.406 59.031 0.542 1 95.12 935 VAL A N 1
ATOM 7617 C CA . VAL A 1 935 ? -8.375 58.094 -0.564 1 95.12 935 VAL A CA 1
ATOM 7618 C C . VAL A 1 935 ? -7.453 58.594 -1.668 1 95.12 935 VAL A C 1
ATOM 7620 O O . VAL A 1 935 ? -7.605 59.75 -2.127 1 95.12 935 VAL A O 1
ATOM 7623 N N . HIS A 1 936 ? -6.516 57.844 -1.999 1 96.44 936 HIS A N 1
ATOM 7624 C CA . HIS A 1 936 ? -5.562 58.188 -3.055 1 96.44 936 HIS A CA 1
ATOM 7625 C C . HIS A 1 936 ? -5.754 57.25 -4.266 1 96.44 936 HIS A C 1
ATOM 7627 O O . HIS A 1 936 ? -5.324 56.094 -4.25 1 96.44 936 HIS A O 1
ATOM 7633 N N . PHE A 1 937 ? -6.309 57.781 -5.297 1 94.88 937 PHE A N 1
ATOM 7634 C CA . PHE A 1 937 ? -6.531 57 -6.504 1 94.88 937 PHE A CA 1
ATOM 7635 C C . PHE A 1 937 ? -5.234 56.812 -7.277 1 94.88 937 PHE A C 1
ATOM 7637 O O . PHE A 1 937 ? -4.273 57.562 -7.078 1 94.88 937 PHE A O 1
ATOM 7644 N N . PRO A 1 938 ? -5.215 55.969 -8.18 1 93.25 938 PRO A N 1
ATOM 7645 C CA . PRO A 1 938 ? -3.977 55.562 -8.844 1 93.25 938 PRO A CA 1
ATOM 7646 C C . PRO A 1 938 ? -3.225 56.75 -9.469 1 93.25 938 PRO A C 1
ATOM 7648 O O . PRO A 1 938 ? -2.008 56.844 -9.305 1 93.25 938 PRO A O 1
ATOM 7651 N N . PRO A 1 939 ? -3.875 57.625 -10.172 1 92.62 939 PRO A N 1
ATOM 7652 C CA . PRO A 1 939 ? -3.121 58.75 -10.758 1 92.62 939 PRO A CA 1
ATOM 7653 C C . PRO A 1 939 ? -2.441 59.594 -9.695 1 92.62 939 PRO A C 1
ATOM 7655 O O . PRO A 1 939 ? -1.335 60.094 -9.922 1 92.62 939 PRO A O 1
ATOM 7658 N N . VAL A 1 940 ? -3.107 59.781 -8.617 1 93.44 940 VAL A N 1
ATOM 7659 C CA . VAL A 1 940 ? -2.582 60.594 -7.527 1 93.44 940 VAL A CA 1
ATOM 7660 C C . VAL A 1 940 ? -1.422 59.875 -6.852 1 93.44 940 VAL A C 1
ATOM 7662 O O . VAL A 1 940 ? -0.425 60.5 -6.477 1 93.44 940 VAL A O 1
ATOM 7665 N N . VAL A 1 941 ? -1.525 58.562 -6.664 1 93.38 941 VAL A N 1
ATOM 7666 C CA . VAL A 1 941 ? -0.481 57.781 -6.039 1 93.38 941 VAL A CA 1
ATOM 7667 C C . VAL A 1 941 ? 0.797 57.844 -6.871 1 93.38 941 VAL A C 1
ATOM 7669 O O . VAL A 1 941 ? 1.901 57.875 -6.32 1 93.38 941 VAL A O 1
ATOM 7672 N N . LYS A 1 942 ? 0.647 57.844 -8.188 1 90.88 942 LYS A N 1
ATOM 7673 C CA . LYS A 1 942 ? 1.797 57.875 -9.086 1 90.88 942 LYS A CA 1
ATOM 7674 C C . LYS A 1 942 ? 2.482 59.25 -9.023 1 90.88 942 LYS A C 1
ATOM 7676 O O . LYS A 1 942 ? 3.713 59.344 -9.023 1 90.88 942 LYS A O 1
ATOM 7681 N N . LYS A 1 943 ? 1.729 60.281 -8.992 1 93.06 943 LYS A N 1
ATOM 7682 C CA . LYS A 1 943 ? 2.254 61.656 -9.031 1 93.06 943 LYS A CA 1
ATOM 7683 C C . LYS A 1 943 ? 2.744 62.094 -7.656 1 93.06 943 LYS A C 1
ATOM 7685 O O . LYS A 1 943 ? 3.717 62.844 -7.547 1 93.06 943 LYS A O 1
ATOM 7690 N N . HIS A 1 944 ? 1.991 61.719 -6.629 1 93 944 HIS A N 1
ATOM 7691 C CA . HIS A 1 944 ? 2.277 62.125 -5.262 1 93 944 HIS A CA 1
ATOM 7692 C C . HIS A 1 944 ? 2.348 60.938 -4.316 1 93 944 HIS A C 1
ATOM 7694 O O . HIS A 1 944 ? 1.522 60.812 -3.412 1 93 944 HIS A O 1
ATOM 7700 N N . PRO A 1 945 ? 3.385 60.125 -4.434 1 91.62 945 PRO A N 1
ATOM 7701 C CA . PRO A 1 945 ? 3.504 58.969 -3.549 1 91.62 945 PRO A CA 1
ATOM 7702 C C . PRO A 1 945 ? 3.844 59.344 -2.111 1 91.62 945 PRO A C 1
ATOM 7704 O O . PRO A 1 945 ? 4.43 60.406 -1.875 1 91.62 945 PRO A O 1
ATOM 7707 N N . PHE A 1 946 ? 3.414 58.531 -1.204 1 91.75 946 PHE A N 1
ATOM 7708 C CA . PHE A 1 946 ? 3.811 58.719 0.185 1 91.75 946 PHE A CA 1
ATOM 7709 C C . PHE A 1 946 ? 5.32 58.594 0.34 1 91.75 946 PHE A C 1
ATOM 7711 O O . PHE A 1 946 ? 5.938 57.719 -0.275 1 91.75 946 PHE A O 1
ATOM 7718 N N . LYS A 1 947 ? 5.945 59.5 1.02 1 89.62 947 LYS A N 1
ATOM 7719 C CA . LYS A 1 947 ? 7.391 59.469 1.216 1 89.62 947 LYS A CA 1
ATOM 7720 C C . LYS A 1 947 ? 7.75 59.188 2.668 1 89.62 947 LYS A C 1
ATOM 7722 O O . LYS A 1 947 ? 8.602 59.844 3.256 1 89.62 947 LYS A O 1
ATOM 7727 N N . GLY A 1 948 ? 7.078 58.25 3.277 1 87.5 948 GLY A N 1
ATOM 7728 C CA . GLY A 1 948 ? 7.379 57.844 4.637 1 87.5 948 GLY A CA 1
ATOM 7729 C C . GLY A 1 948 ? 6.586 58.594 5.684 1 87.5 948 GLY A C 1
ATOM 7730 O O . GLY A 1 948 ? 5.645 59.312 5.355 1 87.5 948 GLY A O 1
ATOM 7731 N N . ARG A 1 949 ? 7.027 58.469 6.887 1 89.75 949 ARG A N 1
ATOM 7732 C CA . ARG A 1 949 ? 6.352 59.125 8 1 89.75 949 ARG A CA 1
ATOM 7733 C C . ARG A 1 949 ? 6.566 60.656 7.957 1 89.75 949 ARG A C 1
ATOM 7735 O O . ARG A 1 949 ? 7.59 61.125 7.453 1 89.75 949 ARG A O 1
ATOM 7742 N N . GLY A 1 950 ? 5.5 61.406 8.484 1 92.12 950 GLY A N 1
ATOM 7743 C CA . GLY A 1 950 ? 5.637 62.875 8.523 1 92.12 950 GLY A CA 1
ATOM 7744 C C . GLY A 1 950 ? 4.309 63.594 8.422 1 92.12 950 GLY A C 1
ATOM 7745 O O . GLY A 1 950 ? 3.246 62.969 8.531 1 92.12 950 GLY A O 1
ATOM 7746 N N . ILE A 1 951 ? 4.508 65 8.297 1 96 951 ILE A N 1
ATOM 7747 C CA . ILE A 1 951 ? 3.342 65.812 8.172 1 96 951 ILE A CA 1
ATOM 7748 C C . ILE A 1 951 ? 3.109 66.188 6.703 1 96 951 ILE A C 1
ATOM 7750 O O . ILE A 1 951 ? 4.055 66.5 5.977 1 96 951 ILE A O 1
ATOM 7754 N N . TYR A 1 952 ? 1.885 66.062 6.316 1 96.94 952 TYR A N 1
ATOM 7755 C CA . TYR A 1 952 ? 1.551 66.25 4.906 1 96.94 952 TYR A CA 1
ATOM 7756 C C . TYR A 1 952 ? 0.544 67.375 4.723 1 96.94 952 TYR A C 1
ATOM 7758 O O . TYR A 1 952 ? -0.35 67.562 5.551 1 96.94 952 TYR A O 1
ATOM 7766 N N . LEU A 1 953 ? 0.744 68.125 3.707 1 96.94 953 LEU A N 1
ATOM 7767 C CA . LEU A 1 953 ? -0.289 69 3.195 1 96.94 953 LEU A CA 1
ATOM 7768 C C . LEU A 1 953 ? -1.185 68.312 2.193 1 96.94 953 LEU A C 1
ATOM 7770 O O . LEU A 1 953 ? -0.714 67.875 1.148 1 96.94 953 LEU A O 1
ATOM 7774 N N . ILE A 1 954 ? -2.467 68.188 2.543 1 97.5 954 ILE A N 1
ATOM 7775 C CA . ILE A 1 954 ? -3.42 67.375 1.749 1 97.5 954 ILE A CA 1
ATOM 7776 C C . ILE A 1 954 ? -4.43 68.312 1.102 1 97.5 954 ILE A C 1
ATOM 7778 O O . ILE A 1 954 ? -5.043 69.188 1.782 1 97.5 954 ILE A O 1
ATOM 7782 N N . LYS A 1 955 ? -4.52 68.312 -0.138 1 97.5 955 LYS A N 1
ATOM 7783 C CA . LYS A 1 955 ? -5.551 69 -0.881 1 97.5 955 LYS A CA 1
ATOM 7784 C C . LYS A 1 955 ? -6.465 68.062 -1.626 1 97.5 955 LYS A C 1
ATOM 7786 O O . LYS A 1 955 ? -6 67.062 -2.232 1 97.5 955 LYS A O 1
ATOM 7791 N N . GLY A 1 956 ? -7.695 68.312 -1.427 1 97.12 956 GLY A N 1
ATOM 7792 C CA . GLY A 1 956 ? -8.633 67.438 -2.113 1 97.12 956 GLY A CA 1
ATOM 7793 C C . GLY A 1 956 ? -10.086 67.812 -1.866 1 97.12 956 GLY A C 1
ATOM 7794 O O . GLY A 1 956 ? -10.375 68.875 -1.305 1 97.12 956 GLY A O 1
ATOM 7795 N N . LYS A 1 957 ? -10.945 66.938 -2.309 1 97.56 957 LYS A N 1
ATOM 7796 C CA . LYS A 1 957 ? -12.391 67.125 -2.197 1 97.56 957 LYS A CA 1
ATOM 7797 C C . LYS A 1 957 ? -12.984 66.312 -1.062 1 97.56 957 LYS A C 1
ATOM 7799 O O . LYS A 1 957 ? -12.648 65.125 -0.907 1 97.56 957 LYS A O 1
ATOM 7804 N N . VAL A 1 958 ? -13.797 67 -0.201 1 97.25 958 VAL A N 1
ATOM 7805 C CA . VAL A 1 958 ? -14.477 66.25 0.869 1 97.25 958 VAL A CA 1
ATOM 7806 C C . VAL A 1 958 ? -15.625 65.438 0.291 1 97.25 958 VAL A C 1
ATOM 7808 O O . VAL A 1 958 ? -16.484 65.938 -0.423 1 97.25 958 VAL A O 1
ATOM 7811 N N . THR A 1 959 ? -15.57 64.188 0.514 1 95.69 959 THR A N 1
ATOM 7812 C CA . THR A 1 959 ? -16.609 63.312 0.064 1 95.69 959 THR A CA 1
ATOM 7813 C C . THR A 1 959 ? -17.266 62.594 1.251 1 95.69 959 THR A C 1
ATOM 7815 O O . THR A 1 959 ? -16.75 62.656 2.371 1 95.69 959 THR A O 1
ATOM 7818 N N . GLN A 1 960 ? -18.391 62.062 1.036 1 92.62 960 GLN A N 1
ATOM 7819 C CA . GLN A 1 960 ? -19.094 61.344 2.09 1 92.62 960 GLN A CA 1
ATOM 7820 C C . GLN A 1 960 ? -19.719 60.062 1.556 1 92.62 960 GLN A C 1
ATOM 7822 O O . GLN A 1 960 ? -20.203 60.031 0.421 1 92.62 960 GLN A O 1
ATOM 7827 N N . GLU A 1 961 ? -19.656 59 2.238 1 89.88 961 GLU A N 1
ATOM 7828 C CA . GLU A 1 961 ? -20.359 57.75 2 1 89.88 961 GLU A CA 1
ATOM 7829 C C . GLU A 1 961 ? -21 57.219 3.281 1 89.88 961 GLU A C 1
ATOM 7831 O O . GLU A 1 961 ? -20.312 56.938 4.258 1 89.88 961 GLU A O 1
ATOM 7836 N N . PHE A 1 962 ? -22.328 57.094 3.408 1 89.06 962 PHE A N 1
ATOM 7837 C CA . PHE A 1 962 ? -23.094 56.625 4.562 1 89.06 962 PHE A CA 1
ATOM 7838 C C . PHE A 1 962 ? -22.75 57.469 5.793 1 89.06 962 PHE A C 1
ATOM 7840 O O . PHE A 1 962 ? -22.438 56.938 6.852 1 89.06 962 PHE A O 1
ATOM 7847 N N . ASP A 1 963 ? -22.641 58.75 5.629 1 85.5 963 ASP A N 1
ATOM 7848 C CA . ASP A 1 963 ? -22.422 59.719 6.691 1 85.5 963 ASP A CA 1
ATOM 7849 C C . ASP A 1 963 ? -21 59.656 7.223 1 85.5 963 ASP A C 1
ATOM 7851 O O . ASP A 1 963 ? -20.719 60.125 8.32 1 85.5 963 ASP A O 1
ATOM 7855 N N . PHE A 1 964 ? -20.172 58.969 6.473 1 91 964 PHE A N 1
ATOM 7856 C CA . PHE A 1 964 ? -18.75 58.969 6.781 1 91 964 PHE A CA 1
ATOM 7857 C C . PHE A 1 964 ? -17.984 59.906 5.832 1 91 964 PHE A C 1
ATOM 7859 O O . PHE A 1 964 ? -18.156 59.812 4.613 1 91 964 PHE A O 1
ATOM 7866 N N . TYR A 1 965 ? -17.172 60.719 6.387 1 93.19 965 TYR A N 1
ATOM 7867 C CA . TYR A 1 965 ? -16.516 61.75 5.602 1 93.19 965 TYR A CA 1
ATOM 7868 C C . TYR A 1 965 ? -15.039 61.438 5.398 1 93.19 965 TYR A C 1
ATOM 7870 O O . TYR A 1 965 ? -14.359 61 6.328 1 93.19 965 TYR A O 1
ATOM 7878 N N . SER A 1 966 ? -14.609 61.562 4.215 1 94.94 966 SER A N 1
ATOM 7879 C CA . SER A 1 966 ? -13.211 61.375 3.842 1 94.94 966 SER A CA 1
ATOM 7880 C C . SER A 1 966 ? -12.789 62.406 2.791 1 94.94 966 SER A C 1
ATOM 7882 O O . SER A 1 966 ? -13.625 63.156 2.279 1 94.94 966 SER A O 1
ATOM 7884 N N . ILE A 1 967 ? -11.484 62.406 2.525 1 96.88 967 ILE A N 1
ATOM 7885 C CA . ILE A 1 967 ? -10.961 63.344 1.533 1 96.88 967 ILE A CA 1
ATOM 7886 C C . ILE A 1 967 ? -10.422 62.562 0.332 1 96.88 967 ILE A C 1
ATOM 7888 O O . ILE A 1 967 ? -9.555 61.719 0.481 1 96.88 967 ILE A O 1
ATOM 7892 N N . GLU A 1 968 ? -11.016 62.812 -0.788 1 97.31 968 GLU A N 1
ATOM 7893 C CA . GLU A 1 968 ? -10.414 62.344 -2.035 1 97.31 968 GLU A CA 1
ATOM 7894 C C . GLU A 1 968 ? -9.25 63.25 -2.449 1 97.31 968 GLU A C 1
ATOM 7896 O O . GLU A 1 968 ? -9.461 64.375 -2.916 1 97.31 968 GLU A O 1
ATOM 7901 N N . VAL A 1 969 ? -8.125 62.719 -2.455 1 97.44 969 VAL A N 1
ATOM 7902 C CA . VAL A 1 969 ? -6.906 63.531 -2.49 1 97.44 969 VAL A CA 1
ATOM 7903 C C . VAL A 1 969 ? -6.574 63.906 -3.936 1 97.44 969 VAL A C 1
ATOM 7905 O O . VAL A 1 969 ? -6.633 63.062 -4.828 1 97.44 969 VAL A O 1
ATOM 7908 N N . ASP A 1 970 ? -6.25 65.188 -4.156 1 96.31 970 ASP A N 1
ATOM 7909 C CA . ASP A 1 970 ? -5.719 65.688 -5.43 1 96.31 970 ASP A CA 1
ATOM 7910 C C . ASP A 1 970 ? -4.199 65.812 -5.367 1 96.31 970 ASP A C 1
ATOM 7912 O O . ASP A 1 970 ? -3.504 65.562 -6.348 1 96.31 970 ASP A O 1
ATOM 7916 N N . SER A 1 971 ? -3.826 66.312 -4.285 1 96 971 SER A N 1
ATOM 7917 C CA . SER A 1 971 ? -2.391 66.438 -4.055 1 96 971 SER A CA 1
ATOM 7918 C C . SER A 1 971 ? -2.041 66.188 -2.592 1 96 971 SER A C 1
ATOM 7920 O O . SER A 1 971 ? -2.799 66.562 -1.696 1 96 971 SER A O 1
ATOM 7922 N N . CYS A 1 972 ? -0.971 65.562 -2.373 1 95.12 972 CYS A N 1
ATOM 7923 C CA . CYS A 1 972 ? -0.458 65.25 -1.05 1 95.12 972 CYS A CA 1
ATOM 7924 C C . CYS A 1 972 ? 1.058 65.375 -1 1 95.12 972 CYS A C 1
ATOM 7926 O O . CYS A 1 972 ? 1.777 64.625 -1.686 1 95.12 972 CYS A O 1
ATOM 7928 N N . GLU A 1 973 ? 1.558 66.312 -0.252 1 94.69 973 GLU A N 1
ATOM 7929 C CA . GLU A 1 973 ? 2.992 66.625 -0.205 1 94.69 973 GLU A CA 1
ATOM 7930 C C . GLU A 1 973 ? 3.498 66.625 1.233 1 94.69 973 GLU A C 1
ATOM 7932 O O . GLU A 1 973 ? 2.885 67.312 2.096 1 94.69 973 GLU A O 1
ATOM 7937 N N . ARG A 1 974 ? 4.535 66 1.408 1 95.19 974 ARG A N 1
ATOM 7938 C CA . ARG A 1 974 ? 5.164 66.062 2.725 1 95.19 974 ARG A CA 1
ATOM 7939 C C . ARG A 1 974 ? 5.746 67.438 3.016 1 95.19 974 ARG A C 1
ATOM 7941 O O . ARG A 1 974 ? 6.488 68 2.201 1 95.19 974 ARG A O 1
ATOM 7948 N N . MET A 1 975 ? 5.41 68 4.141 1 94.44 975 MET A N 1
ATOM 7949 C CA . MET A 1 975 ? 5.871 69.312 4.512 1 94.44 975 MET A CA 1
ATOM 7950 C C . MET A 1 975 ? 7.297 69.25 5.051 1 94.44 975 MET A C 1
ATOM 7952 O O . MET A 1 975 ? 7.695 68.312 5.68 1 94.44 975 MET A O 1
ATOM 7956 N N . ALA A 1 976 ? 8.07 70.312 4.801 1 91.81 976 ALA A N 1
ATOM 7957 C CA . ALA A 1 976 ? 9.453 70.438 5.27 1 91.81 976 ALA A CA 1
ATOM 7958 C C . ALA A 1 976 ? 9.5 70.75 6.762 1 91.81 976 ALA A C 1
ATOM 7960 O O . ALA A 1 976 ? 8.703 71.5 7.266 1 91.81 976 ALA A O 1
ATOM 7961 N N . TYR A 1 977 ? 10.414 70.062 7.328 1 88.69 977 TYR A N 1
ATOM 7962 C CA . TYR A 1 977 ? 10.609 70.312 8.758 1 88.69 977 TYR A CA 1
ATOM 7963 C C . TYR A 1 977 ? 11.633 71.375 9.008 1 88.69 977 TYR A C 1
ATOM 7965 O O . TYR A 1 977 ? 12.469 71.688 8.148 1 88.69 977 TYR A O 1
ATOM 7973 N N . TRP A 1 978 ? 11.562 72 10.133 1 82.62 978 TRP A N 1
ATOM 7974 C CA . TRP A 1 978 ? 12.531 73 10.641 1 82.62 978 TRP A CA 1
ATOM 7975 C C . TRP A 1 978 ? 13.898 72.312 10.82 1 82.62 978 TRP A C 1
ATOM 7977 O O . TRP A 1 978 ? 13.992 71.188 11.211 1 82.62 978 TRP A O 1
ATOM 7987 N N . ASN A 1 979 ? 15.078 72.812 10.094 1 69.75 979 ASN A N 1
ATOM 7988 C CA . ASN A 1 979 ? 16.438 72.375 10.328 1 69.75 979 ASN A CA 1
ATOM 7989 C C . ASN A 1 979 ? 17.172 73.25 11.328 1 69.75 979 ASN A C 1
ATOM 7991 O O . ASN A 1 979 ? 17.156 74.5 11.195 1 69.75 979 ASN A O 1
ATOM 7995 N N . ALA A 1 980 ? 17.688 72.812 12.398 1 58.31 980 ALA A N 1
ATOM 7996 C CA . ALA A 1 980 ? 18.406 73.562 13.414 1 58.31 980 ALA A CA 1
ATOM 7997 C C . ALA A 1 980 ? 19.5 74.438 12.781 1 58.31 980 ALA A C 1
ATOM 7999 O O . ALA A 1 980 ? 19.812 75.5 13.273 1 58.31 980 ALA A O 1
ATOM 8000 N N . GLY A 1 981 ? 20.156 73.938 11.766 1 44.75 981 GLY A N 1
ATOM 8001 C CA . GLY A 1 981 ? 21.266 74.688 11.219 1 44.75 981 GLY A CA 1
ATOM 8002 C C . GLY A 1 981 ? 20.812 75.938 10.469 1 44.75 981 GLY A C 1
ATOM 8003 O O . GLY A 1 981 ? 21.641 76.75 10.031 1 44.75 981 GLY A O 1
ATOM 8004 N N . GLU A 1 982 ? 19.703 76.062 9.969 1 45.59 982 GLU A N 1
ATOM 8005 C CA . GLU A 1 982 ? 19.344 77.188 9.133 1 45.59 982 GLU A CA 1
ATOM 8006 C C . GLU A 1 982 ? 18.969 78.438 9.984 1 45.59 982 GLU A C 1
ATOM 8008 O O . GLU A 1 982 ? 18.703 79.5 9.445 1 45.59 982 GLU A O 1
ATOM 8013 N N . GLY A 1 983 ? 18.75 78.375 11.203 1 35.06 983 GLY A N 1
ATOM 8014 C CA . GLY A 1 983 ? 18.656 79.625 11.906 1 35.06 983 GLY A CA 1
ATOM 8015 C C . GLY A 1 983 ? 20 80.375 12.023 1 35.06 983 GLY A C 1
ATOM 8016 O O . GLY A 1 983 ? 21.047 79.688 12.031 1 35.06 983 GLY A O 1
ATOM 8017 N N . MET B 1 1 ? -15.5 0.553 9.289 1 87.31 1 MET B N 1
ATOM 8018 C CA . MET B 1 1 ? -14.672 -0.632 9.492 1 87.31 1 MET B CA 1
ATOM 8019 C C . MET B 1 1 ? -15.531 -1.88 9.648 1 87.31 1 MET B C 1
ATOM 8021 O O . MET B 1 1 ? -16.703 -1.785 10 1 87.31 1 MET B O 1
ATOM 8025 N N . PHE B 1 2 ? -14.945 -3.037 9.281 1 93.44 2 PHE B N 1
ATOM 8026 C CA . PHE B 1 2 ? -15.617 -4.324 9.414 1 93.44 2 PHE B CA 1
ATOM 8027 C C . PHE B 1 2 ? -14.648 -5.395 9.914 1 93.44 2 PHE B C 1
ATOM 8029 O O . PHE B 1 2 ? -13.523 -5.496 9.43 1 93.44 2 PHE B O 1
ATOM 8036 N N . ILE B 1 3 ? -15.164 -6.219 10.906 1 96.25 3 ILE B N 1
ATOM 8037 C CA . ILE B 1 3 ? -14.258 -7.16 11.547 1 96.25 3 ILE B CA 1
ATOM 8038 C C . ILE B 1 3 ? -14.5 -8.562 11 1 96.25 3 ILE B C 1
ATOM 8040 O O . ILE B 1 3 ? -13.766 -9.5 11.336 1 96.25 3 ILE B O 1
ATOM 8044 N N . ASN B 1 4 ? -15.531 -8.812 10.125 1 98 4 ASN B N 1
ATOM 8045 C CA . ASN B 1 4 ? -15.883 -10.141 9.641 1 98 4 ASN B CA 1
ATOM 8046 C C . ASN B 1 4 ? -16.312 -10.102 8.172 1 98 4 ASN B C 1
ATOM 8048 O O . ASN B 1 4 ? -17.516 -10 7.875 1 98 4 ASN B O 1
ATOM 8052 N N . CYS B 1 5 ? -15.422 -10.281 7.289 1 98.25 5 CYS B N 1
ATOM 8053 C CA . CYS B 1 5 ? -15.688 -10.227 5.855 1 98.25 5 CYS B CA 1
ATOM 8054 C C . CYS B 1 5 ? -15.281 -11.531 5.176 1 98.25 5 CYS B C 1
ATOM 8056 O O . CYS B 1 5 ? -14.227 -12.094 5.48 1 98.25 5 CYS B O 1
ATOM 8058 N N . HIS B 1 6 ? -16.109 -11.992 4.273 1 98.38 6 HIS B N 1
ATOM 8059 C CA . HIS B 1 6 ? -15.891 -13.25 3.574 1 98.38 6 HIS B CA 1
ATOM 8060 C C . HIS B 1 6 ? -15.727 -13.023 2.074 1 98.38 6 HIS B C 1
ATOM 8062 O O . HIS B 1 6 ? -16.625 -12.477 1.423 1 98.38 6 HIS B O 1
ATOM 8068 N N . SER B 1 7 ? -14.625 -13.438 1.515 1 98.25 7 SER B N 1
ATOM 8069 C CA . SER B 1 7 ? -14.438 -13.484 0.068 1 98.25 7 SER B CA 1
ATOM 8070 C C . SER B 1 7 ? -14.938 -14.797 -0.517 1 98.25 7 SER B C 1
ATOM 8072 O O . SER B 1 7 ? -15.469 -15.641 0.207 1 98.25 7 SER B O 1
ATOM 8074 N N . TYR B 1 8 ? -14.789 -14.906 -1.796 1 97.94 8 TYR B N 1
ATOM 8075 C CA . TYR B 1 8 ? -15.242 -16.141 -2.434 1 97.94 8 TYR B CA 1
ATOM 8076 C C . TYR B 1 8 ? -14.344 -17.312 -2.053 1 97.94 8 TYR B C 1
ATOM 8078 O O . TYR B 1 8 ? -14.656 -18.469 -2.369 1 97.94 8 TYR B O 1
ATOM 8086 N N . TYR B 1 9 ? -13.281 -17.109 -1.261 1 98 9 TYR B N 1
ATOM 8087 C CA . TYR B 1 9 ? -12.477 -18.203 -0.742 1 98 9 TYR B CA 1
ATOM 8088 C C . TYR B 1 9 ? -13.125 -18.828 0.483 1 98 9 TYR B C 1
ATOM 8090 O O . TYR B 1 9 ? -12.633 -19.828 1.014 1 98 9 TYR B O 1
ATOM 8098 N N . SER B 1 10 ? -14.109 -18.141 1.1 1 98.06 10 SER B N 1
ATOM 8099 C CA . SER B 1 10 ? -15.102 -18.922 1.839 1 98.06 10 SER B CA 1
ATOM 8100 C C . SER B 1 10 ? -15.922 -19.812 0.905 1 98.06 10 SER B C 1
ATOM 8102 O O . SER B 1 10 ? -17.047 -19.469 0.547 1 98.06 10 SER B O 1
ATOM 8104 N N . PHE B 1 11 ? -15.375 -20.891 0.589 1 96.75 11 PHE B N 1
ATOM 8105 C CA . PHE B 1 11 ? -15.812 -21.719 -0.524 1 96.75 11 PHE B CA 1
ATOM 8106 C C . PHE B 1 11 ? -17.297 -22.031 -0.413 1 96.75 11 PHE B C 1
ATOM 8108 O O . PHE B 1 11 ? -17.766 -22.484 0.63 1 96.75 11 PHE B O 1
ATOM 8115 N N . LYS B 1 12 ? -18.047 -21.734 -1.56 1 96.5 12 LYS B N 1
ATOM 8116 C CA . LYS B 1 12 ? -19.469 -22 -1.725 1 96.5 12 LYS B CA 1
ATOM 8117 C C . LYS B 1 12 ? -20.297 -21.219 -0.694 1 96.5 12 LYS B C 1
ATOM 8119 O O . LYS B 1 12 ? -21.328 -21.719 -0.224 1 96.5 12 LYS B O 1
ATOM 8124 N N . TYR B 1 13 ? -19.766 -20.094 -0.235 1 97.56 13 TYR B N 1
ATOM 8125 C CA . TYR B 1 13 ? -20.453 -19.219 0.724 1 97.56 13 TYR B CA 1
ATOM 8126 C C . TYR B 1 13 ? -20.297 -17.75 0.345 1 97.56 13 TYR B C 1
ATOM 8128 O O . TYR B 1 13 ? -21.297 -17.062 0.114 1 97.56 13 TYR B O 1
ATOM 8136 N N . GLY B 1 14 ? -19 -17.281 0.322 1 97.56 14 GLY B N 1
ATOM 8137 C CA . GLY B 1 14 ? -18.734 -15.891 -0.023 1 97.56 14 GLY B CA 1
ATOM 8138 C C . GLY B 1 14 ? -18.844 -15.617 -1.512 1 97.56 14 GLY B C 1
ATOM 8139 O O . GLY B 1 14 ? -18.484 -16.453 -2.332 1 97.56 14 GLY B O 1
ATOM 8140 N N . MET B 1 15 ? -19.234 -14.375 -1.863 1 97.38 15 MET B N 1
ATOM 8141 C CA . MET B 1 15 ? -19.516 -14.086 -3.268 1 97.38 15 MET B CA 1
ATOM 8142 C C . MET B 1 15 ? -18.5 -13.094 -3.83 1 97.38 15 MET B C 1
ATOM 8144 O O . MET B 1 15 ? -18.359 -12.969 -5.047 1 97.38 15 MET B O 1
ATOM 8148 N N . LEU B 1 16 ? -17.797 -12.422 -3.008 1 97.69 16 LEU B N 1
ATOM 8149 C CA . LEU B 1 16 ? -16.953 -11.32 -3.461 1 97.69 16 LEU B CA 1
ATOM 8150 C C . LEU B 1 16 ? -15.531 -11.789 -3.703 1 97.69 16 LEU B C 1
ATOM 8152 O O . LEU B 1 16 ? -14.938 -12.453 -2.848 1 97.69 16 LEU B O 1
ATOM 8156 N N . SER B 1 17 ? -14.945 -11.469 -4.891 1 97.56 17 SER B N 1
ATOM 8157 C CA . SER B 1 17 ? -13.508 -11.633 -5.074 1 97.56 17 SER B CA 1
ATOM 8158 C C . SER B 1 17 ? -12.727 -10.703 -4.16 1 97.56 17 SER B C 1
ATOM 8160 O O . SER B 1 17 ? -13.297 -9.781 -3.564 1 97.56 17 SER B O 1
ATOM 8162 N N . ILE B 1 18 ? -11.477 -10.922 -3.998 1 97.69 18 ILE B N 1
ATOM 8163 C CA . ILE B 1 18 ? -10.641 -10.062 -3.16 1 97.69 18 ILE B CA 1
ATOM 8164 C C . ILE B 1 18 ? -10.68 -8.625 -3.688 1 97.69 18 ILE B C 1
ATOM 8166 O O . ILE B 1 18 ? -10.836 -7.68 -2.914 1 97.69 18 ILE B O 1
ATOM 8170 N N . GLU B 1 19 ? -10.562 -8.438 -4.996 1 96.38 19 GLU B N 1
ATOM 8171 C CA . GLU B 1 19 ? -10.57 -7.121 -5.629 1 96.38 19 GLU B CA 1
ATOM 8172 C C . GLU B 1 19 ? -11.898 -6.41 -5.414 1 96.38 19 GLU B C 1
ATOM 8174 O O . GLU B 1 19 ? -11.938 -5.23 -5.059 1 96.38 19 GLU B O 1
ATOM 8179 N N . SER B 1 20 ? -12.984 -7.188 -5.598 1 96.69 20 SER B N 1
ATOM 8180 C CA . SER B 1 20 ? -14.305 -6.605 -5.422 1 96.69 20 SER B CA 1
ATOM 8181 C C . SER B 1 20 ? -14.562 -6.238 -3.965 1 96.69 20 SER B C 1
ATOM 8183 O O . SER B 1 20 ? -15.195 -5.223 -3.674 1 96.69 20 SER B O 1
ATOM 8185 N N . LEU B 1 21 ? -14.125 -7.09 -3.086 1 97.5 21 LEU B N 1
ATOM 8186 C CA . LEU B 1 21 ? -14.281 -6.855 -1.654 1 97.5 21 LEU B CA 1
ATOM 8187 C C . LEU B 1 21 ? -13.609 -5.547 -1.245 1 97.5 21 LEU B C 1
ATOM 8189 O O . LEU B 1 21 ? -14.227 -4.715 -0.572 1 97.5 21 LEU B O 1
ATOM 8193 N N . VAL B 1 22 ? -12.359 -5.305 -1.659 1 96.75 22 VAL B N 1
ATOM 8194 C CA . VAL B 1 22 ? -11.586 -4.121 -1.302 1 96.75 22 VAL B CA 1
ATOM 8195 C C . VAL B 1 22 ? -12.164 -2.896 -2.01 1 96.75 22 VAL B C 1
ATOM 8197 O O . VAL B 1 22 ? -12.219 -1.808 -1.434 1 96.75 22 VAL B O 1
ATOM 8200 N N . ALA B 1 23 ? -12.594 -3.07 -3.24 1 94.94 23 ALA B N 1
ATOM 8201 C CA . ALA B 1 23 ? -13.188 -1.971 -3.994 1 94.94 23 ALA B CA 1
ATOM 8202 C C . ALA B 1 23 ? -14.469 -1.479 -3.328 1 94.94 23 ALA B C 1
ATOM 8204 O O . ALA B 1 23 ? -14.719 -0.273 -3.254 1 94.94 23 ALA B O 1
ATOM 8205 N N . GLU B 1 24 ? -15.305 -2.463 -2.895 1 95.06 24 GLU B N 1
ATOM 8206 C CA . GLU B 1 24 ? -16.531 -2.104 -2.189 1 95.06 24 GLU B CA 1
ATOM 8207 C C . GLU B 1 24 ? -16.219 -1.364 -0.89 1 95.06 24 GLU B C 1
ATOM 8209 O O . GLU B 1 24 ? -16.938 -0.429 -0.52 1 95.06 24 GLU B O 1
ATOM 8214 N N . ALA B 1 25 ? -15.242 -1.818 -0.177 1 94.62 25 ALA B N 1
ATOM 8215 C CA . ALA B 1 25 ? -14.828 -1.167 1.062 1 94.62 25 ALA B CA 1
ATOM 8216 C C . ALA B 1 25 ? -14.359 0.262 0.802 1 94.62 25 ALA B C 1
ATOM 8218 O O . ALA B 1 25 ? -14.695 1.18 1.554 1 94.62 25 ALA B O 1
ATOM 8219 N N . LYS B 1 26 ? -13.555 0.412 -0.203 1 90.62 26 LYS B N 1
ATOM 8220 C CA . LYS B 1 26 ? -13.07 1.735 -0.588 1 90.62 26 LYS B CA 1
ATOM 8221 C C . LYS B 1 26 ? -14.234 2.662 -0.944 1 90.62 26 LYS B C 1
ATOM 8223 O O . LYS B 1 26 ? -14.234 3.836 -0.567 1 90.62 26 LYS B O 1
ATOM 8228 N N . GLY B 1 27 ? -15.211 2.117 -1.688 1 88.06 27 GLY B N 1
ATOM 8229 C CA . GLY B 1 27 ? -16.391 2.887 -2.062 1 88.06 27 GLY B CA 1
ATOM 8230 C C . GLY B 1 27 ? -17.172 3.398 -0.868 1 88.06 27 GLY B C 1
ATOM 8231 O O . GLY B 1 27 ? -17.75 4.484 -0.919 1 88.06 27 GLY B O 1
ATOM 8232 N N . LYS B 1 28 ? -17.109 2.607 0.21 1 89.44 28 LYS B N 1
ATOM 8233 C CA . LYS B 1 28 ? -17.797 2.992 1.439 1 89.44 28 LYS B CA 1
ATOM 8234 C C . LYS B 1 28 ? -16.875 3.803 2.352 1 89.44 28 LYS B C 1
ATOM 8236 O O . LYS B 1 28 ? -17.25 4.133 3.479 1 89.44 28 LYS B O 1
ATOM 8241 N N . LYS B 1 29 ? -15.578 4.055 1.952 1 83.19 29 LYS B N 1
ATOM 8242 C CA . LYS B 1 29 ? -14.578 4.863 2.643 1 83.19 29 LYS B CA 1
ATOM 8243 C C . LYS B 1 29 ? -14.195 4.238 3.982 1 83.19 29 LYS B C 1
ATOM 8245 O O . LYS B 1 29 ? -14.125 4.934 5 1 83.19 29 LYS B O 1
ATOM 8250 N N . LEU B 1 30 ? -14.094 2.98 3.904 1 89.31 30 LEU B N 1
ATOM 8251 C CA . LEU B 1 30 ? -13.617 2.285 5.098 1 89.31 30 LEU B CA 1
ATOM 8252 C C . LEU B 1 30 ? -12.117 2.469 5.27 1 89.31 30 LEU B C 1
ATOM 8254 O O . LEU B 1 30 ? -11.375 2.506 4.285 1 89.31 30 LEU B O 1
ATOM 8258 N N . ASP B 1 31 ? -11.711 2.586 6.512 1 87.06 31 ASP B N 1
ATOM 8259 C CA . ASP B 1 31 ? -10.289 2.779 6.77 1 87.06 31 ASP B CA 1
ATOM 8260 C C . ASP B 1 31 ? -9.609 1.455 7.105 1 87.06 31 ASP B C 1
ATOM 8262 O O . ASP B 1 31 ? -8.383 1.334 6.988 1 87.06 31 ASP B O 1
ATOM 8266 N N . ALA B 1 32 ? -10.398 0.479 7.57 1 92.5 32 ALA B N 1
ATOM 8267 C CA . ALA B 1 32 ? -9.852 -0.823 7.949 1 92.5 32 ALA B CA 1
ATOM 8268 C C . ALA B 1 32 ? -10.844 -1.943 7.633 1 92.5 32 ALA B C 1
ATOM 8270 O O . ALA B 1 32 ? -12.055 -1.746 7.695 1 92.5 32 ALA B O 1
ATOM 8271 N N . LEU B 1 33 ? -10.266 -2.998 7.246 1 94.12 33 LEU B N 1
ATOM 8272 C CA . LEU B 1 33 ? -11.078 -4.148 6.859 1 94.12 33 LEU B CA 1
ATOM 8273 C C . LEU B 1 33 ? -10.398 -5.453 7.27 1 94.12 33 LEU B C 1
ATOM 8275 O O . LEU B 1 33 ? -9.195 -5.625 7.062 1 94.12 33 LEU B O 1
ATOM 8279 N N . ALA B 1 34 ? -11.211 -6.383 7.949 1 97.81 34 ALA B N 1
ATOM 8280 C CA . ALA B 1 34 ? -10.68 -7.699 8.289 1 97.81 34 ALA B CA 1
ATOM 8281 C C . ALA B 1 34 ? -11.156 -8.758 7.297 1 97.81 34 ALA B C 1
ATOM 8283 O O . ALA B 1 34 ? -12.344 -8.836 6.988 1 97.81 34 ALA B O 1
ATOM 8284 N N . LEU B 1 35 ? -10.281 -9.453 6.691 1 98.5 35 LEU B N 1
ATOM 8285 C CA . LEU B 1 35 ? -10.633 -10.641 5.918 1 98.5 35 LEU B CA 1
ATOM 8286 C C . LEU B 1 35 ? -10.656 -11.883 6.801 1 98.5 35 LEU B C 1
ATOM 8288 O O . LEU B 1 35 ? -9.617 -12.297 7.324 1 98.5 35 LEU B O 1
ATOM 8292 N N . THR B 1 36 ? -11.789 -12.461 7 1 98.69 36 THR B N 1
ATOM 8293 C CA . THR B 1 36 ? -11.984 -13.625 7.859 1 98.69 36 THR B CA 1
ATOM 8294 C C . THR B 1 36 ? -12.734 -14.727 7.117 1 98.69 36 THR B C 1
ATOM 8296 O O . THR B 1 36 ? -13.812 -15.141 7.535 1 98.69 36 THR B O 1
ATOM 8299 N N . ASP B 1 37 ? -12.141 -15.234 6.035 1 98.69 37 ASP B N 1
ATOM 8300 C CA . ASP B 1 37 ? -12.781 -16.312 5.281 1 98.69 37 ASP B CA 1
ATOM 8301 C C . ASP B 1 37 ? -13.039 -17.531 6.168 1 98.69 37 ASP B C 1
ATOM 8303 O O . ASP B 1 37 ? -12.25 -17.812 7.078 1 98.69 37 ASP B O 1
ATOM 8307 N N . ILE B 1 38 ? -14.078 -18.234 5.828 1 98.56 38 ILE B N 1
ATOM 8308 C CA . ILE B 1 38 ? -14.539 -19.344 6.648 1 98.56 38 ILE B CA 1
ATOM 8309 C C . ILE B 1 38 ? -13.57 -20.516 6.516 1 98.56 38 ILE B C 1
ATOM 8311 O O . ILE B 1 38 ? -13.453 -21.125 5.445 1 98.56 38 ILE B O 1
ATOM 8315 N N . ASN B 1 39 ? -12.891 -20.844 7.562 1 98.38 39 ASN B N 1
ATOM 8316 C CA . ASN B 1 39 ? -11.977 -21.969 7.645 1 98.38 39 ASN B CA 1
ATOM 8317 C C . ASN B 1 39 ? -10.984 -21.984 6.488 1 98.38 39 ASN B C 1
ATOM 8319 O O . ASN B 1 39 ? -10.68 -23.031 5.926 1 98.38 39 ASN B O 1
ATOM 8323 N N . SER B 1 40 ? -10.516 -20.828 6.031 1 98 40 SER B N 1
ATOM 8324 C CA . SER B 1 40 ? -9.602 -20.719 4.898 1 98 40 SER B CA 1
ATOM 8325 C C . SER B 1 40 ? -8.727 -19.469 5.02 1 98 40 SER B C 1
ATOM 8327 O O . SER B 1 40 ? -9.141 -18.469 5.598 1 98 40 SER B O 1
ATOM 8329 N N . VAL B 1 41 ? -7.516 -19.562 4.523 1 98.38 41 VAL B N 1
ATOM 8330 C CA . VAL B 1 41 ? -6.617 -18.406 4.488 1 98.38 41 VAL B CA 1
ATOM 8331 C C . VAL B 1 41 ? -6.125 -18.188 3.062 1 98.38 41 VAL B C 1
ATOM 8333 O O . VAL B 1 41 ? -5.086 -17.562 2.852 1 98.38 41 VAL B O 1
ATOM 8336 N N . SER B 1 42 ? -6.848 -18.672 2.045 1 97.88 42 SER B N 1
ATOM 8337 C CA . SER B 1 42 ? -6.465 -18.656 0.636 1 97.88 42 SER B CA 1
ATOM 8338 C C . SER B 1 42 ? -6.371 -17.234 0.105 1 97.88 42 SER B C 1
ATOM 8340 O O . SER B 1 42 ? -5.574 -16.953 -0.792 1 97.88 42 SER B O 1
ATOM 8342 N N . GLY B 1 43 ? -7.109 -16.375 0.633 1 97.69 43 GLY B N 1
ATOM 8343 C CA . GLY B 1 43 ? -7.195 -15.031 0.079 1 97.69 43 GLY B CA 1
ATOM 8344 C C . GLY B 1 43 ? -6.355 -14.016 0.837 1 97.69 43 GLY B C 1
ATOM 8345 O O . GLY B 1 43 ? -6.32 -12.844 0.477 1 97.69 43 GLY B O 1
ATOM 8346 N N . VAL B 1 44 ? -5.559 -14.375 1.812 1 97.69 44 VAL B N 1
ATOM 8347 C CA . VAL B 1 44 ? -4.926 -13.477 2.773 1 97.69 44 VAL B CA 1
ATOM 8348 C C . VAL B 1 44 ? -3.912 -12.586 2.061 1 97.69 44 VAL B C 1
ATOM 8350 O O . VAL B 1 44 ? -3.934 -11.359 2.213 1 97.69 44 VAL B O 1
ATOM 8353 N N . PHE B 1 45 ? -3.031 -13.125 1.27 1 96.62 45 PHE B N 1
ATOM 8354 C CA . PHE B 1 45 ? -1.932 -12.352 0.704 1 96.62 45 PHE B CA 1
ATOM 8355 C C . PHE B 1 45 ? -2.422 -11.469 -0.438 1 96.62 45 PHE B C 1
ATOM 8357 O O . PHE B 1 45 ? -2.08 -10.281 -0.508 1 96.62 45 PHE B O 1
ATOM 8364 N N . PRO B 1 46 ? -3.305 -12.008 -1.357 1 96.38 46 PRO B N 1
ATOM 8365 C CA . PRO B 1 46 ? -3.902 -11.094 -2.326 1 96.38 46 PRO B CA 1
ATOM 8366 C C . PRO B 1 46 ? -4.641 -9.93 -1.662 1 96.38 46 PRO B C 1
ATOM 8368 O O . PRO B 1 46 ? -4.613 -8.805 -2.166 1 96.38 46 PRO B O 1
ATOM 8371 N N . PHE B 1 47 ? -5.25 -10.234 -0.522 1 97.56 47 PHE B N 1
ATOM 8372 C CA . PHE B 1 47 ? -5.996 -9.219 0.22 1 97.56 47 PHE B CA 1
ATOM 8373 C C . PHE B 1 47 ? -5.062 -8.141 0.75 1 97.56 47 PHE B C 1
ATOM 8375 O O . PHE B 1 47 ? -5.336 -6.949 0.602 1 97.56 47 PHE B O 1
ATOM 8382 N N . ILE B 1 48 ? -3.994 -8.531 1.387 1 94.62 48 ILE B N 1
ATOM 8383 C CA . ILE B 1 48 ? -3.027 -7.594 1.948 1 94.62 48 ILE B CA 1
ATOM 8384 C C . ILE B 1 48 ? -2.521 -6.656 0.854 1 94.62 48 ILE B C 1
ATOM 8386 O O . ILE B 1 48 ? -2.494 -5.438 1.036 1 94.62 48 ILE B O 1
ATOM 8390 N N . LYS B 1 49 ? -2.135 -7.152 -0.279 1 91.81 49 LYS B N 1
ATOM 8391 C CA . LYS B 1 49 ? -1.588 -6.367 -1.382 1 91.81 49 LYS B CA 1
ATOM 8392 C C . LYS B 1 49 ? -2.615 -5.371 -1.911 1 91.81 49 LYS B C 1
ATOM 8394 O O . LYS B 1 49 ? -2.299 -4.199 -2.129 1 91.81 49 LYS B O 1
ATOM 8399 N N . GLU B 1 50 ? -3.834 -5.926 -2.104 1 94.25 50 GLU B N 1
ATOM 8400 C CA . GLU B 1 50 ? -4.883 -5.074 -2.66 1 94.25 50 GLU B CA 1
ATOM 8401 C C . GLU B 1 50 ? -5.27 -3.965 -1.688 1 94.25 50 GLU B C 1
ATOM 8403 O O . GLU B 1 50 ? -5.48 -2.82 -2.094 1 94.25 50 GLU B O 1
ATOM 8408 N N . ALA B 1 51 ? -5.414 -4.309 -0.42 1 94.06 51 ALA B N 1
ATOM 8409 C CA . ALA B 1 51 ? -5.777 -3.328 0.601 1 94.06 51 ALA B CA 1
ATOM 8410 C C . ALA B 1 51 ? -4.723 -2.232 0.71 1 94.06 51 ALA B C 1
ATOM 8412 O O . ALA B 1 51 ? -5.055 -1.048 0.794 1 94.06 51 ALA B O 1
ATOM 8413 N N . GLN B 1 52 ? -3.461 -2.625 0.734 1 87.19 52 GLN B N 1
ATOM 8414 C CA . GLN B 1 52 ? -2.359 -1.671 0.816 1 87.19 52 GLN B CA 1
ATOM 8415 C C . GLN B 1 52 ? -2.365 -0.722 -0.379 1 87.19 52 GLN B C 1
ATOM 8417 O O . GLN B 1 52 ? -2.178 0.486 -0.22 1 87.19 52 GLN B O 1
ATOM 8422 N N . LYS B 1 53 ? -2.586 -1.269 -1.505 1 85.19 53 LYS B N 1
ATOM 8423 C CA . LYS B 1 53 ? -2.629 -0.483 -2.734 1 85.19 53 LYS B CA 1
ATOM 8424 C C . LYS B 1 53 ? -3.717 0.585 -2.668 1 85.19 53 LYS B C 1
ATOM 8426 O O . LYS B 1 53 ? -3.553 1.682 -3.205 1 85.19 53 LYS B O 1
ATOM 8431 N N . GLN B 1 54 ? -4.793 0.243 -1.911 1 89.06 54 GLN B N 1
ATOM 8432 C CA . GLN B 1 54 ? -5.938 1.148 -1.869 1 89.06 54 GLN B CA 1
ATOM 8433 C C . GLN B 1 54 ? -5.922 1.999 -0.602 1 89.06 54 GLN B C 1
ATOM 8435 O O . GLN B 1 54 ? -6.863 2.748 -0.339 1 89.06 54 GLN B O 1
ATOM 8440 N N . GLY B 1 55 ? -4.922 1.892 0.136 1 85.25 55 GLY B N 1
ATOM 8441 C CA . GLY B 1 55 ? -4.781 2.701 1.336 1 85.25 55 GLY B CA 1
ATOM 8442 C C . GLY B 1 55 ? -5.691 2.258 2.465 1 85.25 55 GLY B C 1
ATOM 8443 O O . GLY B 1 55 ? -6.121 3.076 3.281 1 85.25 55 GLY B O 1
ATOM 8444 N N . ILE B 1 56 ? -6.164 1.048 2.514 1 91.75 56 ILE B N 1
ATOM 8445 C CA . ILE B 1 56 ? -6.996 0.469 3.562 1 91.75 56 ILE B CA 1
ATOM 8446 C C . ILE B 1 56 ? -6.133 -0.37 4.504 1 91.75 56 ILE B C 1
ATOM 8448 O O . ILE B 1 56 ? -5.254 -1.107 4.055 1 91.75 56 ILE B O 1
ATOM 8452 N N . HIS B 1 57 ? -6.289 -0.243 5.828 1 92.62 57 HIS B N 1
ATOM 8453 C CA . HIS B 1 57 ? -5.566 -1.036 6.816 1 92.62 57 HIS B CA 1
ATOM 8454 C C . HIS B 1 57 ? -6.055 -2.48 6.824 1 92.62 57 HIS B C 1
ATOM 8456 O O . HIS B 1 57 ? -7.176 -2.758 7.254 1 92.62 57 HIS B O 1
ATOM 8462 N N . PRO B 1 58 ? -5.227 -3.4 6.34 1 94.62 58 PRO B N 1
ATOM 8463 C CA . PRO B 1 58 ? -5.668 -4.797 6.281 1 94.62 58 PRO B CA 1
ATOM 8464 C C . PRO B 1 58 ? -5.523 -5.516 7.621 1 94.62 58 PRO B C 1
ATOM 8466 O O . PRO B 1 58 ? -4.48 -5.414 8.273 1 94.62 58 PRO B O 1
ATOM 8469 N N . VAL B 1 59 ? -6.555 -6.203 8.07 1 96.81 59 VAL B N 1
ATOM 8470 C CA . VAL B 1 59 ? -6.539 -7.09 9.227 1 96.81 59 VAL B CA 1
ATOM 8471 C C . VAL B 1 59 ? -6.805 -8.523 8.781 1 96.81 59 VAL B C 1
ATOM 8473 O O . VAL B 1 59 ? -7.727 -8.781 8.008 1 96.81 59 VAL B O 1
ATOM 8476 N N . ILE B 1 60 ? -5.965 -9.445 9.234 1 97.12 60 ILE B N 1
ATOM 8477 C CA . ILE B 1 60 ? -6.051 -10.828 8.789 1 97.12 60 ILE B CA 1
ATOM 8478 C C . ILE B 1 60 ? -6.664 -11.688 9.898 1 97.12 60 ILE B C 1
ATOM 8480 O O . ILE B 1 60 ? -6.375 -11.484 11.078 1 97.12 60 ILE B O 1
ATOM 8484 N N . GLY B 1 61 ? -7.566 -12.539 9.484 1 98.38 61 GLY B N 1
ATOM 8485 C CA . GLY B 1 61 ? -8.172 -13.445 10.445 1 98.38 61 GLY B CA 1
ATOM 8486 C C . GLY B 1 61 ? -8.844 -14.641 9.805 1 98.38 61 GLY B C 1
ATOM 8487 O O . GLY B 1 61 ? -8.609 -14.93 8.625 1 98.38 61 GLY B O 1
ATOM 8488 N N . ILE B 1 62 ? -9.516 -15.43 10.617 1 98.81 62 ILE B N 1
ATOM 8489 C CA . ILE B 1 62 ? -10.234 -16.625 10.203 1 98.81 62 ILE B CA 1
ATOM 8490 C C . ILE B 1 62 ? -11.562 -16.719 10.938 1 98.81 62 ILE B C 1
ATOM 8492 O O . ILE B 1 62 ? -11.633 -16.453 12.141 1 98.81 62 ILE B O 1
ATOM 8496 N N . ASP B 1 63 ? -12.625 -16.938 10.195 1 98.81 63 ASP B N 1
ATOM 8497 C CA . ASP B 1 63 ? -13.914 -17.281 10.773 1 98.81 63 ASP B CA 1
ATOM 8498 C C . ASP B 1 63 ? -14.047 -18.797 10.953 1 98.81 63 ASP B C 1
ATOM 8500 O O . ASP B 1 63 ? -14.328 -19.516 9.992 1 98.81 63 ASP B O 1
ATOM 8504 N N . PHE B 1 64 ? -13.852 -19.266 12.211 1 98.81 64 PHE B N 1
ATOM 8505 C CA . PHE B 1 64 ? -13.898 -20.703 12.508 1 98.81 64 PHE B CA 1
ATOM 8506 C C . PHE B 1 64 ? -15.336 -21.172 12.648 1 98.81 64 PHE B C 1
ATOM 8508 O O . PHE B 1 64 ? -16.062 -20.719 13.531 1 98.81 64 PHE B O 1
ATOM 8515 N N . ARG B 1 65 ? -15.68 -22.109 11.766 1 98.06 65 ARG B N 1
ATOM 8516 C CA . ARG B 1 65 ? -17.047 -22.594 11.773 1 98.06 65 ARG B CA 1
ATOM 8517 C C . ARG B 1 65 ? -17.094 -24.125 11.734 1 98.06 65 ARG B C 1
ATOM 8519 O O . ARG B 1 65 ? -16.172 -24.75 11.219 1 98.06 65 ARG B O 1
ATOM 8526 N N . ASN B 1 66 ? -18.062 -24.734 12.312 1 97.5 66 ASN B N 1
ATOM 8527 C CA . ASN B 1 66 ? -18.5 -26.094 12.055 1 97.5 66 ASN B CA 1
ATOM 8528 C C . ASN B 1 66 ? -19.719 -26.125 11.133 1 97.5 66 ASN B C 1
ATOM 8530 O O . ASN B 1 66 ? -20.844 -25.844 11.57 1 97.5 66 ASN B O 1
ATOM 8534 N N . GLY B 1 67 ? -19.453 -26.484 9.875 1 92.88 67 GLY B N 1
ATOM 8535 C CA . GLY B 1 67 ? -20.469 -26.172 8.891 1 92.88 67 GLY B CA 1
ATOM 8536 C C . GLY B 1 67 ? -20.688 -24.688 8.703 1 92.88 67 GLY B C 1
ATOM 8537 O O . GLY B 1 67 ? -19.734 -23.938 8.461 1 92.88 67 GLY B O 1
ATOM 8538 N N . VAL B 1 68 ? -21.922 -24.297 8.953 1 92.31 68 VAL B N 1
ATOM 8539 C CA . VAL B 1 68 ? -22.203 -22.875 8.805 1 92.31 68 VAL B CA 1
ATOM 8540 C C . VAL B 1 68 ? -22.234 -22.203 10.18 1 92.31 68 VAL B C 1
ATOM 8542 O O . VAL B 1 68 ? -22.234 -20.969 10.281 1 92.31 68 VAL B O 1
ATOM 8545 N N . LYS B 1 69 ? -22.172 -22.984 11.25 1 94.75 69 LYS B N 1
ATOM 8546 C CA . LYS B 1 69 ? -22.25 -22.438 12.602 1 94.75 69 LYS B CA 1
ATOM 8547 C C . LYS B 1 69 ? -20.938 -21.797 13.016 1 94.75 69 LYS B C 1
ATOM 8549 O O . LYS B 1 69 ? -19.906 -22.469 13.133 1 94.75 69 LYS B O 1
ATOM 8554 N N . GLN B 1 70 ? -21.016 -20.562 13.297 1 97.06 70 GLN B N 1
ATOM 8555 C CA . GLN B 1 70 ? -19.828 -19.812 13.719 1 97.06 70 GLN B CA 1
ATOM 8556 C C . GLN B 1 70 ? -19.453 -20.141 15.156 1 97.06 70 GLN B C 1
ATOM 8558 O O . GLN B 1 70 ? -20.297 -20.094 16.062 1 97.06 70 GLN B O 1
ATOM 8563 N N . GLN B 1 71 ? -18.25 -20.547 15.383 1 98.06 71 GLN B N 1
ATOM 8564 C CA . GLN B 1 71 ? -17.75 -20.797 16.734 1 98.06 71 GLN B CA 1
ATOM 8565 C C . GLN B 1 71 ? -17.062 -19.562 17.312 1 98.06 71 GLN B C 1
ATOM 8567 O O . GLN B 1 71 ? -17.406 -19.109 18.406 1 98.06 71 GLN B O 1
ATOM 8572 N N . TYR B 1 72 ? -16.156 -19 16.641 1 98.5 72 TYR B N 1
ATOM 8573 C CA . TYR B 1 72 ? -15.477 -17.766 16.984 1 98.5 72 TYR B CA 1
ATOM 8574 C C . TYR B 1 72 ? -14.664 -17.234 15.805 1 98.5 72 TYR B C 1
ATOM 8576 O O . TYR B 1 72 ? -14.391 -17.984 14.852 1 98.5 72 TYR B O 1
ATOM 8584 N N . ILE B 1 73 ? -14.352 -15.945 15.758 1 98.62 73 ILE B N 1
ATOM 8585 C CA . ILE B 1 73 ? -13.492 -15.289 14.781 1 98.62 73 ILE B CA 1
ATOM 8586 C C . ILE B 1 73 ? -12.125 -15 15.398 1 98.62 73 ILE B C 1
ATOM 8588 O O . ILE B 1 73 ? -12.039 -14.523 16.531 1 98.62 73 ILE B O 1
ATOM 8592 N N . GLY B 1 74 ? -11.086 -15.414 14.727 1 98.75 74 GLY B N 1
ATOM 8593 C CA . GLY B 1 74 ? -9.734 -15.055 15.133 1 98.75 74 GLY B CA 1
ATOM 8594 C C . GLY B 1 74 ? -9.125 -13.953 14.273 1 98.75 74 GLY B C 1
ATOM 8595 O O . GLY B 1 74 ? -9.164 -14.023 13.047 1 98.75 74 GLY B O 1
ATOM 8596 N N . LEU B 1 75 ? -8.609 -12.852 14.883 1 98.5 75 LEU B N 1
ATOM 8597 C CA . LEU B 1 75 ? -7.906 -11.773 14.211 1 98.5 75 LEU B CA 1
ATOM 8598 C C . LEU B 1 75 ? -6.441 -11.727 14.633 1 98.5 75 LEU B C 1
ATOM 8600 O O . LEU B 1 75 ? -6.137 -11.688 15.828 1 98.5 75 LEU B O 1
ATOM 8604 N N . ALA B 1 76 ? -5.551 -11.742 13.703 1 97.75 76 ALA B N 1
ATOM 8605 C CA . ALA B 1 76 ? -4.121 -11.75 13.992 1 97.75 76 ALA B CA 1
ATOM 8606 C C . ALA B 1 76 ? -3.631 -10.367 14.391 1 97.75 76 ALA B C 1
ATOM 8608 O O . ALA B 1 76 ? -3.803 -9.398 13.641 1 97.75 76 ALA B O 1
ATOM 8609 N N . LYS B 1 77 ? -2.986 -10.305 15.516 1 94.75 77 LYS B N 1
ATOM 8610 C CA . LYS B 1 77 ? -2.375 -9.055 15.938 1 94.75 77 LYS B CA 1
ATOM 8611 C C . LYS B 1 77 ? -1.154 -8.719 15.086 1 94.75 77 LYS B C 1
ATOM 8613 O O . LYS B 1 77 ? -0.858 -7.543 14.852 1 94.75 77 LYS B O 1
ATOM 8618 N N . ASN B 1 78 ? -0.43 -9.719 14.758 1 91.56 78 ASN B N 1
ATOM 8619 C CA . ASN B 1 78 ? 0.818 -9.648 14 1 91.56 78 ASN B CA 1
ATOM 8620 C C . ASN B 1 78 ? 1.115 -10.961 13.281 1 91.56 78 ASN B C 1
ATOM 8622 O O . ASN B 1 78 ? 0.223 -11.797 13.109 1 91.56 78 ASN B O 1
ATOM 8626 N N . GLN B 1 79 ? 2.348 -11.164 12.828 1 92.31 79 GLN B N 1
ATOM 8627 C CA . GLN B 1 79 ? 2.742 -12.367 12.109 1 92.31 79 GLN B CA 1
ATOM 8628 C C . GLN B 1 79 ? 2.641 -13.602 13 1 92.31 79 GLN B C 1
ATOM 8630 O O . GLN B 1 79 ? 2.256 -14.68 12.539 1 92.31 79 GLN B O 1
ATOM 8635 N N . GLU B 1 80 ? 3.025 -13.438 14.258 1 93.69 80 GLU B N 1
ATOM 8636 C CA . GLU B 1 80 ? 2.922 -14.555 15.203 1 93.69 80 GLU B CA 1
ATOM 8637 C C . GLU B 1 80 ? 1.466 -14.961 15.414 1 93.69 80 GLU B C 1
ATOM 8639 O O . GLU B 1 80 ? 1.167 -16.141 15.609 1 93.69 80 GLU B O 1
ATOM 8644 N N . GLY B 1 81 ? 0.637 -13.945 15.453 1 96.88 81 GLY B N 1
ATOM 8645 C CA . GLY B 1 81 ? -0.784 -14.25 15.539 1 96.88 81 GLY B CA 1
ATOM 8646 C C . GLY B 1 81 ? -1.3 -15.039 14.352 1 96.88 81 GLY B C 1
ATOM 8647 O O . GLY B 1 81 ? -2.08 -15.977 14.516 1 96.88 81 GLY B O 1
ATOM 8648 N N . PHE B 1 82 ? -0.867 -14.688 13.172 1 97.19 82 PHE B N 1
ATOM 8649 C CA . PHE B 1 82 ? -1.248 -15.414 11.961 1 97.19 82 PHE B CA 1
ATOM 8650 C C . PHE B 1 82 ? -0.757 -16.859 12.016 1 97.19 82 PHE B C 1
ATOM 8652 O O . PHE B 1 82 ? -1.47 -17.781 11.609 1 97.19 82 PHE B O 1
ATOM 8659 N N . TYR B 1 83 ? 0.403 -17.031 12.516 1 97.06 83 TYR B N 1
ATOM 8660 C CA . TYR B 1 83 ? 0.971 -18.359 12.703 1 97.06 83 TYR B CA 1
ATOM 8661 C C . TYR B 1 83 ? 0.115 -19.203 13.648 1 97.06 83 TYR B C 1
ATOM 8663 O O . TYR B 1 83 ? -0.21 -20.344 13.352 1 97.06 83 TYR B O 1
ATOM 8671 N N . GLU B 1 84 ? -0.35 -18.578 14.719 1 97.31 84 GLU B N 1
ATOM 8672 C CA . GLU B 1 84 ? -1.178 -19.281 15.695 1 97.31 84 GLU B CA 1
ATOM 8673 C C . GLU B 1 84 ? -2.502 -19.719 15.086 1 97.31 84 GLU B C 1
ATOM 8675 O O . GLU B 1 84 ? -2.945 -20.844 15.305 1 97.31 84 GLU B O 1
ATOM 8680 N N . LEU B 1 85 ? -3.064 -18.844 14.398 1 98.44 85 LEU B N 1
ATOM 8681 C CA . LEU B 1 85 ? -4.359 -19.141 13.789 1 98.44 85 LEU B CA 1
ATOM 8682 C C . LEU B 1 85 ? -4.23 -20.234 12.742 1 98.44 85 LEU B C 1
ATOM 8684 O O . LEU B 1 85 ? -5.059 -21.141 12.688 1 98.44 85 LEU B O 1
ATOM 8688 N N . ASN B 1 86 ? -3.211 -20.156 11.914 1 98.38 86 ASN B N 1
ATOM 8689 C CA . ASN B 1 86 ? -2.971 -21.156 10.891 1 98.38 86 ASN B CA 1
ATOM 8690 C C . ASN B 1 86 ? -2.732 -22.547 11.5 1 98.38 86 ASN B C 1
ATOM 8692 O O . ASN B 1 86 ? -3.236 -23.547 10.992 1 98.38 86 ASN B O 1
ATOM 8696 N N . ARG B 1 87 ? -1.912 -22.562 12.492 1 97.56 87 ARG B N 1
ATOM 8697 C CA . ARG B 1 87 ? -1.608 -23.828 13.156 1 97.56 87 ARG B CA 1
ATOM 8698 C C . ARG B 1 87 ? -2.873 -24.453 13.719 1 97.56 87 ARG B C 1
ATOM 8700 O O . ARG B 1 87 ? -3.072 -25.672 13.594 1 97.56 87 ARG B O 1
ATOM 8707 N N . HIS B 1 88 ? -3.662 -23.672 14.344 1 98.31 88 HIS B N 1
ATOM 8708 C CA . HIS B 1 88 ? -4.914 -24.141 14.922 1 98.31 88 HIS B CA 1
ATOM 8709 C C . HIS B 1 88 ? -5.848 -24.672 13.844 1 98.31 88 HIS B C 1
ATOM 8711 O O . HIS B 1 88 ? -6.391 -25.781 13.969 1 98.31 88 HIS B O 1
ATOM 8717 N N . LEU B 1 89 ? -6.055 -23.906 12.805 1 98.38 89 LEU B N 1
ATOM 8718 C CA . LEU B 1 89 ? -6.891 -24.344 11.688 1 98.38 89 LEU B CA 1
ATOM 8719 C C . LEU B 1 89 ? -6.375 -25.641 11.086 1 98.38 89 LEU B C 1
ATOM 8721 O O . LEU B 1 89 ? -7.152 -26.562 10.852 1 98.38 89 LEU B O 1
ATOM 8725 N N . SER B 1 90 ? -5.051 -25.688 10.797 1 97.88 90 SER B N 1
ATOM 8726 C CA . SER B 1 90 ? -4.422 -26.859 10.18 1 97.88 90 SER B CA 1
ATOM 8727 C C . SER B 1 90 ? -4.609 -28.109 11.023 1 97.88 90 SER B C 1
ATOM 8729 O O . SER B 1 90 ? -4.914 -29.172 10.5 1 97.88 90 SER B O 1
ATOM 8731 N N . HIS B 1 91 ? -4.402 -27.922 12.32 1 96.69 91 HIS B N 1
ATOM 8732 C CA . HIS B 1 91 ? -4.531 -29.047 13.234 1 96.69 91 HIS B CA 1
ATOM 8733 C C . HIS B 1 91 ? -5.934 -29.656 13.172 1 96.69 91 HIS B C 1
ATOM 8735 O O . HIS B 1 91 ? -6.082 -30.875 13.078 1 96.69 91 HIS B O 1
ATOM 8741 N N . ARG B 1 92 ? -6.898 -28.844 13.234 1 97 92 ARG B N 1
ATOM 8742 C CA . ARG B 1 92 ? -8.281 -29.312 13.234 1 97 92 ARG B CA 1
ATOM 8743 C C . ARG B 1 92 ? -8.672 -29.875 11.883 1 97 92 ARG B C 1
ATOM 8745 O O . ARG B 1 92 ? -9.336 -30.922 11.805 1 97 92 ARG B O 1
ATOM 8752 N N . LYS B 1 93 ? -8.312 -29.281 10.797 1 95.69 93 LYS B N 1
ATOM 8753 C CA . LYS B 1 93 ? -8.688 -29.703 9.453 1 95.69 93 LYS B CA 1
ATOM 8754 C C . LYS B 1 93 ? -7.973 -30.984 9.062 1 95.69 93 LYS B C 1
ATOM 8756 O O . LYS B 1 93 ? -8.547 -31.844 8.391 1 95.69 93 LYS B O 1
ATOM 8761 N N . THR B 1 94 ? -6.711 -31.094 9.375 1 94.94 94 THR B N 1
ATOM 8762 C CA . THR B 1 94 ? -5.941 -32.281 9 1 94.94 94 THR B CA 1
ATOM 8763 C C . THR B 1 94 ? -6.438 -33.5 9.766 1 94.94 94 THR B C 1
ATOM 8765 O O . THR B 1 94 ? -6.426 -34.625 9.234 1 94.94 94 THR B O 1
ATOM 8768 N N . LYS B 1 95 ? -6.922 -33.312 10.984 1 93.94 95 LYS B N 1
ATOM 8769 C CA . LYS B 1 95 ? -7.383 -34.438 11.805 1 93.94 95 LYS B CA 1
ATOM 8770 C C . LYS B 1 95 ? -8.883 -34.656 11.641 1 93.94 95 LYS B C 1
ATOM 8772 O O . LYS B 1 95 ? -9.414 -35.688 12.07 1 93.94 95 LYS B O 1
ATOM 8777 N N . GLY B 1 96 ? -9.492 -33.781 11.078 1 93.56 96 GLY B N 1
ATOM 8778 C CA . GLY B 1 96 ? -10.922 -33.875 10.883 1 93.56 96 GLY B CA 1
ATOM 8779 C C . GLY B 1 96 ? -11.719 -33.719 12.164 1 93.56 96 GLY B C 1
ATOM 8780 O O . GLY B 1 96 ? -12.711 -34.406 12.383 1 93.56 96 GLY B O 1
ATOM 8781 N N . ILE B 1 97 ? -11.312 -32.812 13.039 1 95.94 97 ILE B N 1
ATOM 8782 C CA . ILE B 1 97 ? -11.961 -32.562 14.32 1 95.94 97 ILE B CA 1
ATOM 8783 C C . ILE B 1 97 ? -12.695 -31.234 14.281 1 95.94 97 ILE B C 1
ATOM 8785 O O . ILE B 1 97 ? -12.188 -30.266 13.734 1 95.94 97 ILE B O 1
ATOM 8789 N N . PRO B 1 98 ? -13.883 -31.188 14.789 1 97.25 98 PRO B N 1
ATOM 8790 C CA . PRO B 1 98 ? -14.617 -29.922 14.812 1 97.25 98 PRO B CA 1
ATOM 8791 C C . PRO B 1 98 ? -14.008 -28.891 15.766 1 97.25 98 PRO B C 1
ATOM 8793 O O . PRO B 1 98 ? -13.281 -29.266 16.688 1 97.25 98 PRO B O 1
ATOM 8796 N N . PHE B 1 99 ? -14.305 -27.672 15.555 1 98.12 99 PHE B N 1
ATOM 8797 C CA . PHE B 1 99 ? -13.852 -26.609 16.422 1 98.12 99 PHE B CA 1
ATOM 8798 C C . PHE B 1 99 ? -14.688 -26.547 17.703 1 98.12 99 PHE B C 1
ATOM 8800 O O . PHE B 1 99 ? -15.906 -26.75 17.656 1 98.12 99 PHE B O 1
ATOM 8807 N N . GLU B 1 100 ? -14.094 -26.219 18.797 1 97.06 100 GLU B N 1
ATOM 8808 C CA . GLU B 1 100 ? -14.805 -26.047 20.062 1 97.06 100 GLU B CA 1
ATOM 8809 C C . GLU B 1 100 ? -15.484 -24.688 20.125 1 97.06 100 GLU B C 1
ATOM 8811 O O . GLU B 1 100 ? -15.164 -23.781 19.344 1 97.06 100 GLU B O 1
ATOM 8816 N N . GLU B 1 101 ? -16.344 -24.562 21.109 1 95.12 101 GLU B N 1
ATOM 8817 C CA . GLU B 1 101 ? -17.047 -23.312 21.281 1 95.12 101 GLU B CA 1
ATOM 8818 C C . GLU B 1 101 ? -16.125 -22.234 21.844 1 95.12 101 GLU B C 1
ATOM 8820 O O . GLU B 1 101 ? -16.297 -21.047 21.562 1 95.12 101 GLU B O 1
ATOM 8825 N N . LYS B 1 102 ? -15.25 -22.672 22.594 1 96.06 102 LYS B N 1
ATOM 8826 C CA . LYS B 1 102 ? -14.266 -21.75 23.141 1 96.06 102 LYS B CA 1
ATOM 8827 C C . LYS B 1 102 ? -12.93 -21.875 22.406 1 96.06 102 LYS B C 1
ATOM 8829 O O . LYS B 1 102 ? -12.445 -22.984 22.188 1 96.06 102 LYS B O 1
ATOM 8834 N N . ALA B 1 103 ? -12.422 -20.766 22.016 1 97.62 103 ALA B N 1
ATOM 8835 C CA . ALA B 1 103 ? -11.133 -20.734 21.328 1 97.62 103 ALA B CA 1
ATOM 8836 C C . ALA B 1 103 ? -9.992 -21.109 22.266 1 97.62 103 ALA B C 1
ATOM 8838 O O . ALA B 1 103 ? -10.094 -20.906 23.484 1 97.62 103 ALA B O 1
ATOM 8839 N N . PRO B 1 104 ? -8.906 -21.688 21.781 1 97.25 104 PRO B N 1
ATOM 8840 C CA . PRO B 1 104 ? -7.719 -21.875 22.609 1 97.25 104 PRO B CA 1
ATOM 8841 C C . PRO B 1 104 ? -7.102 -20.562 23.062 1 97.25 104 PRO B C 1
ATOM 8843 O O . PRO B 1 104 ? -7.434 -19.5 22.531 1 97.25 104 PRO B O 1
ATOM 8846 N N . PRO B 1 105 ? -6.262 -20.594 24.062 1 97.06 105 PRO B N 1
ATOM 8847 C CA . PRO B 1 105 ? -5.648 -19.359 24.578 1 97.06 105 PRO B CA 1
ATOM 8848 C C . PRO B 1 105 ? -4.57 -18.812 23.641 1 97.06 105 PRO B C 1
ATOM 8850 O O . PRO B 1 105 ? -3.379 -18.922 23.938 1 97.06 105 PRO B O 1
ATOM 8853 N N . PHE B 1 106 ? -4.98 -18.109 22.688 1 97.06 106 PHE B N 1
ATOM 8854 C CA . PHE B 1 106 ? -4.047 -17.469 21.766 1 97.06 106 PHE B CA 1
ATOM 8855 C C . PHE B 1 106 ? -3.326 -16.312 22.453 1 97.06 106 PHE B C 1
ATOM 8857 O O . PHE B 1 106 ? -3.918 -15.602 23.25 1 97.06 106 PHE B O 1
ATOM 8864 N N . GLN B 1 107 ? -2.105 -16.125 22.141 1 95.75 107 GLN B N 1
ATOM 8865 C CA . GLN B 1 107 ? -1.312 -15.062 22.75 1 95.75 107 GLN B CA 1
ATOM 8866 C C . GLN B 1 107 ? -1.206 -13.852 21.828 1 95.75 107 GLN B C 1
ATOM 8868 O O . GLN B 1 107 ? -1.089 -12.719 22.281 1 95.75 107 GLN B O 1
ATOM 8873 N N . HIS B 1 108 ? -1.218 -14.039 20.531 1 96.25 108 HIS B N 1
ATOM 8874 C CA . HIS B 1 108 ? -0.936 -12.977 19.578 1 96.25 108 HIS B CA 1
ATOM 8875 C C . HIS B 1 108 ? -2.119 -12.75 18.641 1 96.25 108 HIS B C 1
ATOM 8877 O O . HIS B 1 108 ? -1.943 -12.281 17.516 1 96.25 108 HIS B O 1
ATOM 8883 N N . SER B 1 109 ? -3.336 -13.156 19.109 1 97.94 109 SER B N 1
ATOM 8884 C CA . SER B 1 109 ? -4.547 -12.984 18.312 1 97.94 109 SER B CA 1
ATOM 8885 C C . SER B 1 109 ? -5.711 -12.508 19.172 1 97.94 109 SER B C 1
ATOM 8887 O O . SER B 1 109 ? -5.727 -12.719 20.391 1 97.94 109 SER B O 1
ATOM 8889 N N . PHE B 1 110 ? -6.59 -11.805 18.625 1 98.38 110 PHE B N 1
ATOM 8890 C CA . PHE B 1 110 ? -7.855 -11.461 19.266 1 98.38 110 PHE B CA 1
ATOM 8891 C C . PHE B 1 110 ? -8.945 -12.445 18.875 1 98.38 110 PHE B C 1
ATOM 8893 O O . PHE B 1 110 ? -8.953 -12.953 17.75 1 98.38 110 PHE B O 1
ATOM 8900 N N . ILE B 1 111 ? -9.836 -12.727 19.781 1 98.69 111 ILE B N 1
ATOM 8901 C CA . ILE B 1 111 ? -10.945 -13.648 19.547 1 98.69 111 ILE B CA 1
ATOM 8902 C C . ILE B 1 111 ? -12.273 -12.914 19.719 1 98.69 111 ILE B C 1
ATOM 8904 O O . ILE B 1 111 ? -12.461 -12.18 20.688 1 98.69 111 ILE B O 1
ATOM 8908 N N . VAL B 1 112 ? -13.172 -13.039 18.766 1 98.62 112 VAL B N 1
ATOM 8909 C CA . VAL B 1 112 ? -14.516 -12.484 18.859 1 98.62 112 VAL B CA 1
ATOM 8910 C C . VAL B 1 112 ? -15.547 -13.617 18.844 1 98.62 112 VAL B C 1
ATOM 8912 O O . VAL B 1 112 ? -15.672 -14.328 17.844 1 98.62 112 VAL B O 1
ATOM 8915 N N . TYR B 1 113 ? -16.234 -13.828 19.906 1 98.44 113 TYR B N 1
ATOM 8916 C CA . TYR B 1 113 ? -17.297 -14.828 20 1 98.44 113 TYR B CA 1
ATOM 8917 C C . TYR B 1 113 ? -18.625 -14.266 19.484 1 98.44 113 TYR B C 1
ATOM 8919 O O . TYR B 1 113 ? -18.906 -13.086 19.672 1 98.44 113 TYR B O 1
ATOM 8927 N N . PRO B 1 114 ? -19.359 -15.125 18.797 1 96.94 114 PRO B N 1
ATOM 8928 C CA . PRO B 1 114 ? -20.719 -14.672 18.516 1 96.94 114 PRO B CA 1
ATOM 8929 C C . PRO B 1 114 ? -21.562 -14.516 19.781 1 96.94 114 PRO B C 1
ATOM 8931 O O . PRO B 1 114 ? -21.266 -15.133 20.812 1 96.94 114 PRO B O 1
ATOM 8934 N N . PHE B 1 115 ? -22.625 -13.711 19.719 1 96.5 115 PHE B N 1
ATOM 8935 C CA . PHE B 1 115 ? -23.5 -13.414 20.859 1 96.5 115 PHE B CA 1
ATOM 8936 C C . PHE B 1 115 ? -24.234 -14.664 21.328 1 96.5 115 PHE B C 1
ATOM 8938 O O . PHE B 1 115 ? -24.844 -15.367 20.516 1 96.5 115 PHE B O 1
ATOM 8945 N N . ARG B 1 116 ? -23.984 -14.898 22.594 1 91.81 116 ARG B N 1
ATOM 8946 C CA . ARG B 1 116 ? -24.703 -15.969 23.266 1 91.81 116 ARG B CA 1
ATOM 8947 C C . ARG B 1 116 ? -25.453 -15.453 24.484 1 91.81 116 ARG B C 1
ATOM 8949 O O . ARG B 1 116 ? -25.031 -14.477 25.109 1 91.81 116 ARG B O 1
ATOM 8956 N N . GLU B 1 117 ? -26.453 -16.125 24.781 1 88.25 117 GLU B N 1
ATOM 8957 C CA . GLU B 1 117 ? -27.297 -15.664 25.891 1 88.25 117 GLU B CA 1
ATOM 8958 C C . GLU B 1 117 ? -26.578 -15.781 27.219 1 88.25 117 GLU B C 1
ATOM 8960 O O . GLU B 1 117 ? -26.703 -14.898 28.078 1 88.25 117 GLU B O 1
ATOM 8965 N N . LYS B 1 118 ? -25.875 -16.859 27.375 1 89.75 118 LYS B N 1
ATOM 8966 C CA . LYS B 1 118 ? -25.156 -17.078 28.641 1 89.75 118 LYS B CA 1
ATOM 8967 C C . LYS B 1 118 ? -23.781 -16.438 28.594 1 89.75 118 LYS B C 1
ATOM 8969 O O . LYS B 1 118 ? -23.047 -16.578 27.609 1 89.75 118 LYS B O 1
ATOM 8974 N N . THR B 1 119 ? -23.531 -15.719 29.641 1 92.94 119 THR B N 1
ATOM 8975 C CA . THR B 1 119 ? -22.219 -15.086 29.719 1 92.94 119 THR B CA 1
ATOM 8976 C C . THR B 1 119 ? -21.156 -16.109 30.156 1 92.94 119 THR B C 1
ATOM 8978 O O . THR B 1 119 ? -21.484 -17.141 30.75 1 92.94 119 THR B O 1
ATOM 8981 N N . PHE B 1 120 ? -19.953 -15.953 29.781 1 94.31 120 PHE B N 1
ATOM 8982 C CA . PHE B 1 120 ? -18.781 -16.719 30.188 1 94.31 120 PHE B CA 1
ATOM 8983 C C . PHE B 1 120 ? -17.562 -15.797 30.312 1 94.31 120 PHE B C 1
ATOM 8985 O O . PHE B 1 120 ? -17.547 -14.695 29.766 1 94.31 120 PHE B O 1
ATOM 8992 N N . PRO B 1 121 ? -16.641 -16.219 31.156 1 94.5 121 PRO B N 1
ATOM 8993 C CA . PRO B 1 121 ? -15.469 -15.367 31.359 1 94.5 121 PRO B CA 1
ATOM 8994 C C . PRO B 1 121 ? -14.656 -15.172 30.094 1 94.5 121 PRO B C 1
ATOM 8996 O O . PRO B 1 121 ? -14.445 -16.125 29.344 1 94.5 121 PRO B O 1
ATOM 8999 N N . LEU B 1 122 ? -14.25 -13.922 29.844 1 96.19 122 LEU B N 1
ATOM 9000 C CA . LEU B 1 122 ? -13.438 -13.57 28.688 1 96.19 122 LEU B CA 1
ATOM 9001 C C . LEU B 1 122 ? -12.008 -13.25 29.109 1 96.19 122 LEU B C 1
ATOM 9003 O O . LEU B 1 122 ? -11.781 -12.578 30.125 1 96.19 122 LEU B O 1
ATOM 9007 N N . ARG B 1 123 ? -11.086 -13.727 28.406 1 95.69 123 ARG B N 1
ATOM 9008 C CA . ARG B 1 123 ? -9.695 -13.305 28.562 1 95.69 123 ARG B CA 1
ATOM 9009 C C . ARG B 1 123 ? -9.5 -11.883 28.047 1 95.69 123 ARG B C 1
ATOM 9011 O O . ARG B 1 123 ? -10.422 -11.281 27.484 1 95.69 123 ARG B O 1
ATOM 9018 N N . GLU B 1 124 ? -8.281 -11.258 28.203 1 94.5 124 GLU B N 1
ATOM 9019 C CA . GLU B 1 124 ? -7.984 -9.875 27.859 1 94.5 124 GLU B CA 1
ATOM 9020 C C . GLU B 1 124 ? -8.148 -9.641 26.359 1 94.5 124 GLU B C 1
ATOM 9022 O O . GLU B 1 124 ? -8.641 -8.586 25.938 1 94.5 124 GLU B O 1
ATOM 9027 N N . ASN B 1 125 ? -7.754 -10.617 25.578 1 97.38 125 ASN B N 1
ATOM 9028 C CA . ASN B 1 125 ? -7.777 -10.469 24.125 1 97.38 125 ASN B CA 1
ATOM 9029 C C . ASN B 1 125 ? -9.055 -11.039 23.516 1 97.38 125 ASN B C 1
ATOM 9031 O O . ASN B 1 125 ? -9.102 -11.359 22.328 1 97.38 125 ASN B O 1
ATOM 9035 N N . GLU B 1 126 ? -10.125 -11.234 24.344 1 98.12 126 GLU B N 1
ATOM 9036 C CA . GLU B 1 126 ? -11.359 -11.836 23.859 1 98.12 126 GLU B CA 1
ATOM 9037 C C . GLU B 1 126 ? -12.523 -10.852 23.953 1 98.12 126 GLU B C 1
ATOM 9039 O O . GLU B 1 126 ? -12.609 -10.062 24.891 1 98.12 126 GLU B O 1
ATOM 9044 N N . PHE B 1 127 ? -13.414 -10.914 22.969 1 98.12 127 PHE B N 1
ATOM 9045 C CA . PHE B 1 127 ? -14.547 -10.016 22.828 1 98.12 127 PHE B CA 1
ATOM 9046 C C . PHE B 1 127 ? -15.797 -10.781 22.406 1 98.12 127 PHE B C 1
ATOM 9048 O O . PHE B 1 127 ? -15.727 -11.953 22.047 1 98.12 127 PHE B O 1
ATOM 9055 N N . VAL B 1 128 ? -16.938 -10.133 22.531 1 98.19 128 VAL B N 1
ATOM 9056 C CA . VAL B 1 128 ? -18.203 -10.664 22.031 1 98.19 128 VAL B CA 1
ATOM 9057 C C . VAL B 1 128 ? -18.766 -9.75 20.938 1 98.19 128 VAL B C 1
ATOM 9059 O O . VAL B 1 128 ? -18.844 -8.539 21.125 1 98.19 128 VAL B O 1
ATOM 9062 N N . GLY B 1 129 ? -19.031 -10.352 19.812 1 97.81 129 GLY B N 1
ATOM 9063 C CA . GLY B 1 129 ? -19.594 -9.602 18.688 1 97.81 129 GLY B CA 1
ATOM 9064 C C . GLY B 1 129 ? -21.109 -9.523 18.734 1 97.81 129 GLY B C 1
ATOM 9065 O O . GLY B 1 129 ? -21.781 -10.531 18.953 1 97.81 129 GLY B O 1
ATOM 9066 N N . ILE B 1 130 ? -21.594 -8.312 18.562 1 97 130 ILE B N 1
ATOM 9067 C CA . ILE B 1 130 ? -23.031 -8.078 18.578 1 97 130 ILE B CA 1
ATOM 9068 C C . ILE B 1 130 ? -23.5 -7.672 17.188 1 97 130 ILE B C 1
ATOM 9070 O O . ILE B 1 130 ? -23.031 -6.672 16.625 1 97 130 ILE B O 1
ATOM 9074 N N . HIS B 1 131 ? -24.359 -8.43 16.625 1 95 131 HIS B N 1
ATOM 9075 C CA . HIS B 1 131 ? -24.984 -8.047 15.367 1 95 131 HIS B CA 1
ATOM 9076 C C . HIS B 1 131 ? -26.016 -6.945 15.578 1 95 131 HIS B C 1
ATOM 9078 O O . HIS B 1 131 ? -26.703 -6.922 16.609 1 95 131 HIS B O 1
ATOM 9084 N N . PRO B 1 132 ? -26.188 -6.055 14.617 1 93.62 132 PRO B N 1
ATOM 9085 C CA . PRO B 1 132 ? -27.125 -4.945 14.789 1 93.62 132 PRO B CA 1
ATOM 9086 C C . PRO B 1 132 ? -28.547 -5.422 15.117 1 93.62 132 PRO B C 1
ATOM 9088 O O . PRO B 1 132 ? -29.266 -4.746 15.844 1 93.62 132 PRO B O 1
ATOM 9091 N N . TYR B 1 133 ? -28.938 -6.598 14.703 1 91.5 133 TYR B N 1
ATOM 9092 C CA . TYR B 1 133 ? -30.281 -7.117 14.938 1 91.5 133 TYR B CA 1
ATOM 9093 C C . TYR B 1 133 ? -30.406 -7.66 16.359 1 91.5 133 TYR B C 1
ATOM 9095 O O . TYR B 1 133 ? -31.516 -7.98 16.797 1 91.5 133 TYR B O 1
ATOM 9103 N N . GLN B 1 134 ? -29.297 -7.672 17.031 1 94.12 134 GLN B N 1
ATOM 9104 C CA . GLN B 1 134 ? -29.312 -8.281 18.344 1 94.12 134 GLN B CA 1
ATOM 9105 C C . GLN B 1 134 ? -29.266 -7.227 19.453 1 94.12 134 GLN B C 1
ATOM 9107 O O . GLN B 1 134 ? -29.078 -7.551 20.625 1 94.12 134 GLN B O 1
ATOM 9112 N N . LEU B 1 135 ? -29.375 -5.961 19.109 1 94.19 135 LEU B N 1
ATOM 9113 C CA . LEU B 1 135 ? -29.203 -4.859 20.047 1 94.19 135 LEU B CA 1
ATOM 9114 C C . LEU B 1 135 ? -30.281 -4.895 21.141 1 94.19 135 LEU B C 1
ATOM 9116 O O . LEU B 1 135 ? -30 -4.637 22.312 1 94.19 135 LEU B O 1
ATOM 9120 N N . ASN B 1 136 ? -31.516 -5.242 20.719 1 92.44 136 ASN B N 1
ATOM 9121 C CA . ASN B 1 136 ? -32.594 -5.332 21.703 1 92.44 136 ASN B CA 1
ATOM 9122 C C . ASN B 1 136 ? -32.375 -6.461 22.688 1 92.44 136 ASN B C 1
ATOM 9124 O O . ASN B 1 136 ? -32.688 -6.324 23.875 1 92.44 136 ASN B O 1
ATOM 9128 N N . ARG B 1 137 ? -31.812 -7.5 22.203 1 93.75 137 ARG B N 1
ATOM 9129 C CA . ARG B 1 137 ? -31.484 -8.633 23.062 1 93.75 137 ARG B CA 1
ATOM 9130 C C . ARG B 1 137 ? -30.312 -8.305 23.984 1 93.75 137 ARG B C 1
ATOM 9132 O O . ARG B 1 137 ? -30.25 -8.797 25.109 1 93.75 137 ARG B O 1
ATOM 9139 N N . LEU B 1 138 ? -29.438 -7.523 23.5 1 94.56 138 LEU B N 1
ATOM 9140 C CA . LEU B 1 138 ? -28.25 -7.145 24.234 1 94.56 138 LEU B CA 1
ATOM 9141 C C . LEU B 1 138 ? -28.625 -6.367 25.5 1 94.56 138 LEU B C 1
ATOM 9143 O O . LEU B 1 138 ? -28.062 -6.613 26.578 1 94.56 138 LEU B O 1
ATOM 9147 N N . VAL B 1 139 ? -29.578 -5.48 25.375 1 92.62 139 VAL B N 1
ATOM 9148 C CA . VAL B 1 139 ? -29.953 -4.605 26.484 1 92.62 139 VAL B CA 1
ATOM 9149 C C . VAL B 1 139 ? -30.516 -5.441 27.641 1 92.62 139 VAL B C 1
ATOM 9151 O O . VAL B 1 139 ? -30.344 -5.086 28.797 1 92.62 139 VAL B O 1
ATOM 9154 N N . LYS B 1 140 ? -31.062 -6.586 27.312 1 92.38 140 LYS B N 1
ATOM 9155 C CA . LYS B 1 140 ? -31.656 -7.465 28.328 1 92.38 140 LYS B CA 1
ATOM 9156 C C . LYS B 1 140 ? -30.656 -8.523 28.781 1 92.38 140 LYS B C 1
ATOM 9158 O O . LYS B 1 140 ? -30.922 -9.266 29.734 1 92.38 140 LYS B O 1
ATOM 9163 N N . SER B 1 141 ? -29.594 -8.562 28.172 1 94.38 141 SER B N 1
ATOM 9164 C CA . SER B 1 141 ? -28.594 -9.586 28.438 1 94.38 141 SER B CA 1
ATOM 9165 C C . SER B 1 141 ? -27.625 -9.133 29.516 1 94.38 141 SER B C 1
ATOM 9167 O O . SER B 1 141 ? -27.344 -7.945 29.656 1 94.38 141 SER B O 1
ATOM 9169 N N . PRO B 1 142 ? -27.062 -10.117 30.234 1 94.44 142 PRO B N 1
ATOM 9170 C CA . PRO B 1 142 ? -26.016 -9.773 31.203 1 94.44 142 PRO B CA 1
ATOM 9171 C C . PRO B 1 142 ? -24.75 -9.227 30.547 1 94.44 142 PRO B C 1
ATOM 9173 O O . PRO B 1 142 ? -23.938 -8.586 31.203 1 94.44 142 PRO B O 1
ATOM 9176 N N . TRP B 1 143 ? -24.594 -9.359 29.281 1 95.06 143 TRP B N 1
ATOM 9177 C CA . TRP B 1 143 ? -23.438 -8.859 28.562 1 95.06 143 TRP B CA 1
ATOM 9178 C C . TRP B 1 143 ? -23.422 -7.336 28.562 1 95.06 143 TRP B C 1
ATOM 9180 O O . TRP B 1 143 ? -22.359 -6.727 28.359 1 95.06 143 TRP B O 1
ATOM 9190 N N . TYR B 1 144 ? -24.516 -6.777 28.75 1 91.81 144 TYR B N 1
ATOM 9191 C CA . TYR B 1 144 ? -24.672 -5.328 28.703 1 91.81 144 TYR B CA 1
ATOM 9192 C C . TYR B 1 144 ? -23.781 -4.656 29.734 1 91.81 144 TYR B C 1
ATOM 9194 O O . TYR B 1 144 ? -23.391 -3.494 29.578 1 91.81 144 TYR B O 1
ATOM 9202 N N . ARG B 1 145 ? -23.344 -5.367 30.766 1 89.75 145 ARG B N 1
ATOM 9203 C CA . ARG B 1 145 ? -22.484 -4.832 31.828 1 89.75 145 ARG B CA 1
ATOM 9204 C C . ARG B 1 145 ? -21.031 -4.793 31.391 1 89.75 145 ARG B C 1
ATOM 9206 O O . ARG B 1 145 ? -20.203 -4.125 32.031 1 89.75 145 ARG B O 1
ATOM 9213 N N . TYR B 1 146 ? -20.719 -5.473 30.297 1 91.19 146 TYR B N 1
ATOM 9214 C CA . TYR B 1 146 ? -19.344 -5.555 29.797 1 91.19 146 TYR B CA 1
ATOM 9215 C C . TYR B 1 146 ? -19.203 -4.812 28.484 1 91.19 146 TYR B C 1
ATOM 9217 O O . TYR B 1 146 ? -18.672 -5.367 27.5 1 91.19 146 TYR B O 1
ATOM 9225 N N . LYS B 1 147 ? -19.578 -3.58 28.469 1 88.19 147 LYS B N 1
ATOM 9226 C CA . LYS B 1 147 ? -19.609 -2.795 27.25 1 88.19 147 LYS B CA 1
ATOM 9227 C C . LYS B 1 147 ? -18.219 -2.662 26.625 1 88.19 147 LYS B C 1
ATOM 9229 O O . LYS B 1 147 ? -18.078 -2.59 25.406 1 88.19 147 LYS B O 1
ATOM 9234 N N . ASP B 1 148 ? -17.172 -2.73 27.469 1 88 148 ASP B N 1
ATOM 9235 C CA . ASP B 1 148 ? -15.797 -2.564 27 1 88 148 ASP B CA 1
ATOM 9236 C C . ASP B 1 148 ? -15.336 -3.787 26.219 1 88 148 ASP B C 1
ATOM 9238 O O . ASP B 1 148 ? -14.344 -3.727 25.484 1 88 148 ASP B O 1
ATOM 9242 N N . LYS B 1 149 ? -16.109 -4.879 26.328 1 94.62 149 LYS B N 1
ATOM 9243 C CA . LYS B 1 149 ? -15.734 -6.125 25.672 1 94.62 149 LYS B CA 1
ATOM 9244 C C . LYS B 1 149 ? -16.688 -6.449 24.516 1 94.62 149 LYS B C 1
ATOM 9246 O O . LYS B 1 149 ? -16.625 -7.543 23.953 1 94.62 149 LYS B O 1
ATOM 9251 N N . LEU B 1 150 ? -17.5 -5.527 24.188 1 96.19 150 LEU B N 1
ATOM 9252 C CA . LEU B 1 150 ? -18.469 -5.75 23.109 1 96.19 150 LEU B CA 1
ATOM 9253 C C . LEU B 1 150 ? -18.047 -5.016 21.844 1 96.19 150 LEU B C 1
ATOM 9255 O O . LEU B 1 150 ? -17.578 -3.873 21.906 1 96.19 150 LEU B O 1
ATOM 9259 N N . VAL B 1 151 ? -18.062 -5.668 20.719 1 96.88 151 VAL B N 1
ATOM 9260 C CA . VAL B 1 151 ? -17.719 -5.07 19.438 1 96.88 151 VAL B CA 1
ATOM 9261 C C . VAL B 1 151 ? -18.859 -5.277 18.438 1 96.88 151 VAL B C 1
ATOM 9263 O O . VAL B 1 151 ? -19.734 -6.117 18.656 1 96.88 151 VAL B O 1
ATOM 9266 N N . LEU B 1 152 ? -18.875 -4.531 17.422 1 96 152 LEU B N 1
ATOM 9267 C CA . LEU B 1 152 ? -19.891 -4.637 16.391 1 96 152 LEU B CA 1
ATOM 9268 C C . LEU B 1 152 ? -19.578 -5.77 15.414 1 96 152 LEU B C 1
ATOM 9270 O O . LEU B 1 152 ? -18.5 -5.789 14.82 1 96 152 LEU B O 1
ATOM 9274 N N . LEU B 1 153 ? -20.469 -6.703 15.344 1 96.88 153 LEU B N 1
ATOM 9275 C CA . LEU B 1 153 ? -20.297 -7.816 14.414 1 96.88 153 LEU B CA 1
ATOM 9276 C C . LEU B 1 153 ? -21.266 -7.691 13.242 1 96.88 153 LEU B C 1
ATOM 9278 O O . LEU B 1 153 ? -22.406 -8.156 13.32 1 96.88 153 LEU B O 1
ATOM 9282 N N . GLN B 1 154 ? -20.844 -7.113 12.156 1 96.06 154 GLN B N 1
ATOM 9283 C CA . GLN B 1 154 ? -21.562 -7.004 10.891 1 96.06 154 GLN B CA 1
ATOM 9284 C C . GLN B 1 154 ? -20.844 -7.789 9.789 1 96.06 154 GLN B C 1
ATOM 9286 O O . GLN B 1 154 ? -19.891 -7.289 9.18 1 96.06 154 GLN B O 1
ATOM 9291 N N . PRO B 1 155 ? -21.328 -9.023 9.477 1 96.81 155 PRO B N 1
ATOM 9292 C CA . PRO B 1 155 ? -20.672 -9.82 8.438 1 96.81 155 PRO B CA 1
ATOM 9293 C C . PRO B 1 155 ? -20.891 -9.266 7.035 1 96.81 155 PRO B C 1
ATOM 9295 O O . PRO B 1 155 ? -21.844 -8.516 6.809 1 96.81 155 PRO B O 1
ATOM 9298 N N . VAL B 1 156 ? -19.984 -9.602 6.164 1 97.88 156 VAL B N 1
ATOM 9299 C CA . VAL B 1 156 ? -20.094 -9.266 4.75 1 97.88 156 VAL B CA 1
ATOM 9300 C C . VAL B 1 156 ? -19.812 -10.508 3.902 1 97.88 156 VAL B C 1
ATOM 9302 O O . VAL B 1 156 ? -18.75 -11.133 4.039 1 97.88 156 VAL B O 1
ATOM 9305 N N . SER B 1 157 ? -20.734 -10.891 3.051 1 97.75 157 SER B N 1
ATOM 9306 C CA . SER B 1 157 ? -20.547 -12.062 2.205 1 97.75 157 SER B CA 1
ATOM 9307 C C . SER B 1 157 ? -20.969 -11.781 0.766 1 97.75 157 SER B C 1
ATOM 9309 O O . SER B 1 157 ? -20.594 -12.523 -0.148 1 97.75 157 SER B O 1
ATOM 9311 N N . PHE B 1 158 ? -21.75 -10.797 0.509 1 96.94 158 PHE B N 1
ATOM 9312 C CA . PHE B 1 158 ? -22.234 -10.398 -0.811 1 96.94 158 PHE B CA 1
ATOM 9313 C C . PHE B 1 158 ? -22.531 -8.906 -0.852 1 96.94 158 PHE B C 1
ATOM 9315 O O . PHE B 1 158 ? -22.5 -8.234 0.18 1 96.94 158 PHE B O 1
ATOM 9322 N N . SER B 1 159 ? -22.75 -8.312 -2.023 1 95.19 159 SER B N 1
ATOM 9323 C CA . SER B 1 159 ? -22.875 -6.863 -2.156 1 95.19 159 SER B CA 1
ATOM 9324 C C . SER B 1 159 ? -24.203 -6.477 -2.789 1 95.19 159 SER B C 1
ATOM 9326 O O . SER B 1 159 ? -24.531 -5.289 -2.898 1 95.19 159 SER B O 1
ATOM 9328 N N . SER B 1 160 ? -25.016 -7.48 -3.244 1 94.25 160 SER B N 1
ATOM 9329 C CA . SER B 1 160 ? -26.266 -7.191 -3.938 1 94.25 160 SER B CA 1
ATOM 9330 C C . SER B 1 160 ? -27.281 -8.32 -3.746 1 94.25 160 SER B C 1
ATOM 9332 O O . SER B 1 160 ? -26.938 -9.383 -3.223 1 94.25 160 SER B O 1
ATOM 9334 N N . LYS B 1 161 ? -28.469 -8.055 -4.18 1 94.88 161 LYS B N 1
ATOM 9335 C CA . LYS B 1 161 ? -29.531 -9.062 -4.102 1 94.88 161 LYS B CA 1
ATOM 9336 C C . LYS B 1 161 ? -29.219 -10.242 -5.023 1 94.88 161 LYS B C 1
ATOM 9338 O O . LYS B 1 161 ? -29.484 -11.398 -4.672 1 94.88 161 LYS B O 1
ATOM 9343 N N . ILE B 1 162 ? -28.688 -9.922 -6.109 1 95.94 162 ILE B N 1
ATOM 9344 C CA . ILE B 1 162 ? -28.297 -10.961 -7.055 1 95.94 162 ILE B CA 1
ATOM 9345 C C . ILE B 1 162 ? -27.25 -11.883 -6.422 1 95.94 162 ILE B C 1
ATOM 9347 O O . ILE B 1 162 ? -27.344 -13.102 -6.543 1 95.94 162 ILE B O 1
ATOM 9351 N N . GLU B 1 163 ? -26.281 -11.305 -5.77 1 96.88 163 GLU B N 1
ATOM 9352 C CA . GLU B 1 163 ? -25.234 -12.094 -5.133 1 96.88 163 GLU B CA 1
ATOM 9353 C C . GLU B 1 163 ? -25.781 -12.883 -3.943 1 96.88 163 GLU B C 1
ATOM 9355 O O . GLU B 1 163 ? -25.312 -13.992 -3.666 1 96.88 163 GLU B O 1
ATOM 9360 N N . PHE B 1 164 ? -26.781 -12.305 -3.271 1 97.31 164 PHE B N 1
ATOM 9361 C CA . PHE B 1 164 ? -27.406 -13.039 -2.182 1 97.31 164 PHE B CA 1
ATOM 9362 C C . PHE B 1 164 ? -28.094 -14.289 -2.701 1 97.31 164 PHE B C 1
ATOM 9364 O O . PHE B 1 164 ? -27.969 -15.367 -2.119 1 97.31 164 PHE B O 1
ATOM 9371 N N . ASN B 1 165 ? -28.812 -14.117 -3.781 1 97 165 ASN B N 1
ATOM 9372 C CA . ASN B 1 165 ? -29.484 -15.273 -4.383 1 97 165 ASN B CA 1
ATOM 9373 C C . ASN B 1 165 ? -28.469 -16.297 -4.879 1 97 165 ASN B C 1
ATOM 9375 O O . ASN B 1 165 ? -28.688 -17.5 -4.758 1 97 165 ASN B O 1
ATOM 9379 N N . ALA B 1 166 ? -27.438 -15.797 -5.465 1 97.19 166 ALA B N 1
ATOM 9380 C CA . ALA B 1 166 ? -26.359 -16.688 -5.891 1 97.19 166 ALA B CA 1
ATOM 9381 C C . ALA B 1 166 ? -25.766 -17.438 -4.703 1 97.19 166 ALA B C 1
ATOM 9383 O O . ALA B 1 166 ? -25.422 -18.625 -4.809 1 97.19 166 ALA B O 1
ATOM 9384 N N . HIS B 1 167 ? -25.578 -16.734 -3.576 1 97.56 167 HIS B N 1
ATOM 9385 C CA . HIS B 1 167 ? -25.125 -17.344 -2.34 1 97.56 167 HIS B CA 1
ATOM 9386 C C . HIS B 1 167 ? -26.047 -18.484 -1.92 1 97.56 167 HIS B C 1
ATOM 9388 O O . HIS B 1 167 ? -25.594 -19.578 -1.566 1 97.56 167 HIS B O 1
ATOM 9394 N N . ARG B 1 168 ? -27.312 -18.312 -2.014 1 97.38 168 ARG B N 1
ATOM 9395 C CA . ARG B 1 168 ? -28.297 -19.344 -1.654 1 97.38 168 ARG B CA 1
ATOM 9396 C C . ARG B 1 168 ? -28.141 -20.562 -2.547 1 97.38 168 ARG B C 1
ATOM 9398 O O . ARG B 1 168 ? -28.203 -21.703 -2.066 1 97.38 168 ARG B O 1
ATOM 9405 N N . LEU B 1 169 ? -28.016 -20.297 -3.801 1 96.75 169 LEU B N 1
ATOM 9406 C CA . LEU B 1 169 ? -27.812 -21.391 -4.754 1 96.75 169 LEU B CA 1
ATOM 9407 C C . LEU B 1 169 ? -26.547 -22.172 -4.43 1 96.75 169 LEU B C 1
ATOM 9409 O O . LEU B 1 169 ? -26.547 -23.406 -4.465 1 96.75 169 LEU B O 1
ATOM 9413 N N . LEU B 1 170 ? -25.422 -21.5 -4.133 1 96.5 170 LEU B N 1
ATOM 9414 C CA . LEU B 1 170 ? -24.156 -22.141 -3.785 1 96.5 170 LEU B CA 1
ATOM 9415 C C . LEU B 1 170 ? -24.312 -23 -2.539 1 96.5 170 LEU B C 1
ATOM 9417 O O . LEU B 1 170 ? -23.734 -24.078 -2.457 1 96.5 170 LEU B O 1
ATOM 9421 N N . ARG B 1 171 ? -25.047 -22.453 -1.598 1 97.19 171 ARG B N 1
ATOM 9422 C CA . ARG B 1 171 ? -25.297 -23.234 -0.386 1 97.19 171 ARG B CA 1
ATOM 9423 C C . ARG B 1 171 ? -26.047 -24.516 -0.704 1 97.19 171 ARG B C 1
ATOM 9425 O O . ARG B 1 171 ? -25.75 -25.578 -0.143 1 97.19 171 ARG B O 1
ATOM 9432 N N . ALA B 1 172 ? -27.016 -24.422 -1.575 1 96.75 172 ALA B N 1
ATOM 9433 C CA . ALA B 1 172 ? -27.766 -25.609 -1.995 1 96.75 172 ALA B CA 1
ATOM 9434 C C . ALA B 1 172 ? -26.859 -26.609 -2.691 1 96.75 172 ALA B C 1
ATOM 9436 O O . ALA B 1 172 ? -26.984 -27.828 -2.488 1 96.75 172 ALA B O 1
ATOM 9437 N N . VAL B 1 173 ? -25.984 -26.094 -3.535 1 95 173 VAL B N 1
ATOM 9438 C CA . VAL B 1 173 ? -25.016 -26.938 -4.215 1 95 173 VAL B CA 1
ATOM 9439 C C . VAL B 1 173 ? -24.141 -27.641 -3.184 1 95 173 VAL B C 1
ATOM 9441 O O . VAL B 1 173 ? -23.891 -28.844 -3.285 1 95 173 VAL B O 1
ATOM 9444 N N . ASP B 1 174 ? -23.672 -26.922 -2.229 1 94.88 174 ASP B N 1
ATOM 9445 C CA . ASP B 1 174 ? -22.766 -27.438 -1.207 1 94.88 174 ASP B CA 1
ATOM 9446 C C . ASP B 1 174 ? -23.438 -28.547 -0.397 1 94.88 174 ASP B C 1
ATOM 9448 O O . ASP B 1 174 ? -22.812 -29.531 -0.036 1 94.88 174 ASP B O 1
ATOM 9452 N N . LYS B 1 175 ? -24.703 -28.344 -0.106 1 94.75 175 LYS B N 1
ATOM 9453 C CA . LYS B 1 175 ? -25.438 -29.312 0.704 1 94.75 175 LYS B CA 1
ATOM 9454 C C . LYS B 1 175 ? -26.062 -30.391 -0.168 1 94.75 175 LYS B C 1
ATOM 9456 O O . LYS B 1 175 ? -26.703 -31.328 0.344 1 94.75 175 LYS B O 1
ATOM 9461 N N . ASN B 1 176 ? -25.859 -30.312 -1.39 1 92.81 176 ASN B N 1
ATOM 9462 C CA . ASN B 1 176 ? -26.453 -31.25 -2.338 1 92.81 176 ASN B CA 1
ATOM 9463 C C . ASN B 1 176 ? -27.953 -31.422 -2.105 1 92.81 176 ASN B C 1
ATOM 9465 O O . ASN B 1 176 ? -28.438 -32.531 -1.917 1 92.81 176 ASN B O 1
ATOM 9469 N N . THR B 1 177 ? -28.641 -30.25 -2.131 1 95.31 177 THR B N 1
ATOM 9470 C CA . THR B 1 177 ? -30.078 -30.219 -1.897 1 95.31 177 THR B CA 1
ATOM 9471 C C . THR B 1 177 ? -30.766 -29.266 -2.869 1 95.31 177 THR B C 1
ATOM 9473 O O . THR B 1 177 ? -30.109 -28.516 -3.59 1 95.31 177 THR B O 1
ATOM 9476 N N . LEU B 1 178 ? -32.062 -29.359 -2.928 1 95.44 178 LEU B N 1
ATOM 9477 C CA . LEU B 1 178 ? -32.844 -28.422 -3.715 1 95.44 178 LEU B CA 1
ATOM 9478 C C . LEU B 1 178 ? -32.906 -27.047 -3.041 1 95.44 178 LEU B C 1
ATOM 9480 O O . LEU B 1 178 ? -32.875 -26.969 -1.811 1 95.44 178 LEU B O 1
ATOM 9484 N N . L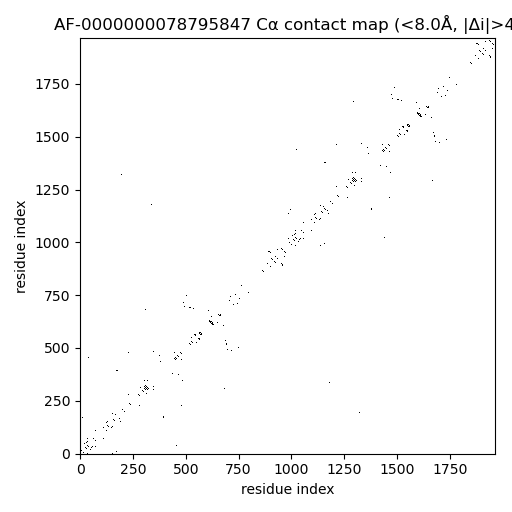EU B 1 179 ? -32.969 -26.016 -3.846 1 95 179 LEU B N 1
ATOM 9485 C CA . LEU B 1 179 ? -33.094 -24.656 -3.305 1 95 179 LEU B CA 1
ATOM 9486 C C . LEU B 1 179 ? -34.312 -24.531 -2.406 1 95 179 LEU B C 1
ATOM 9488 O O . LEU B 1 179 ? -34.25 -23.875 -1.365 1 95 179 LEU B O 1
ATOM 9492 N N . SER B 1 180 ? -35.375 -25.141 -2.756 1 93.06 180 SER B N 1
ATOM 9493 C CA . SER B 1 180 ? -36.625 -25.062 -2.029 1 93.06 180 SER B CA 1
ATOM 9494 C C . SER B 1 180 ? -36.531 -25.719 -0.661 1 93.06 180 SER B C 1
ATOM 9496 O O . SER B 1 180 ? -37.281 -25.406 0.247 1 93.06 180 SER B O 1
ATOM 9498 N N . LYS B 1 181 ? -35.562 -26.578 -0.473 1 94.88 181 LYS B N 1
ATOM 9499 C CA . LYS B 1 181 ? -35.406 -27.312 0.775 1 94.88 181 LYS B CA 1
ATOM 9500 C C . LYS B 1 181 ? -34.281 -26.75 1.607 1 94.88 181 LYS B C 1
ATOM 9502 O O . LYS B 1 181 ? -33.938 -27.281 2.67 1 94.88 181 LYS B O 1
ATOM 9507 N N . LEU B 1 182 ? -33.688 -25.719 1.127 1 95.38 182 LEU B N 1
ATOM 9508 C CA . LEU B 1 182 ? -32.562 -25.141 1.852 1 95.38 182 LEU B CA 1
ATOM 9509 C C . LEU B 1 182 ? -33.062 -24.469 3.137 1 95.38 182 LEU 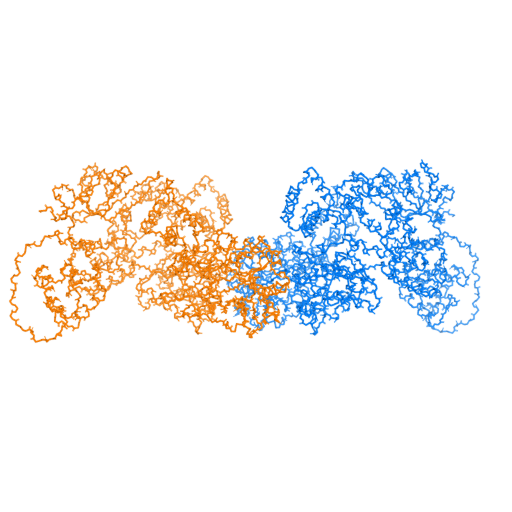B C 1
ATOM 9511 O O . LEU B 1 182 ? -33.875 -23.562 3.098 1 95.38 182 LEU B O 1
ATOM 9515 N N . GLU B 1 183 ? -32.562 -24.844 4.246 1 94.12 183 GLU B N 1
ATOM 9516 C CA . GLU B 1 183 ? -32.906 -24.266 5.531 1 94.12 183 GLU B CA 1
ATOM 9517 C C . GLU B 1 183 ? -32.344 -22.844 5.668 1 94.12 183 GLU B C 1
ATOM 9519 O O . GLU B 1 183 ? -31.234 -22.578 5.23 1 94.12 183 GLU B O 1
ATOM 9524 N N . PRO B 1 184 ? -33.094 -21.984 6.25 1 92.94 184 PRO B N 1
ATOM 9525 C CA . PRO B 1 184 ? -32.656 -20.594 6.395 1 92.94 184 PRO B CA 1
ATOM 9526 C C . PRO B 1 184 ? -31.359 -20.469 7.203 1 92.94 184 PRO B C 1
ATOM 9528 O O . PRO B 1 184 ? -30.578 -19.547 6.984 1 92.94 184 PRO B O 1
ATOM 9531 N N . GLU B 1 185 ? -31.078 -21.391 8.023 1 91.75 185 GLU B N 1
ATOM 9532 C CA . GLU B 1 185 ? -29.875 -21.344 8.859 1 91.75 185 GLU B CA 1
ATOM 9533 C C . GLU B 1 185 ? -28.625 -21.641 8.047 1 91.75 185 GLU B C 1
ATOM 9535 O O . GLU B 1 185 ? -27.516 -21.328 8.477 1 91.75 185 GLU B O 1
ATOM 9540 N N . GLU B 1 186 ? -28.844 -22.219 6.918 1 94.62 186 GLU B N 1
ATOM 9541 C CA . GLU B 1 186 ? -27.719 -22.641 6.086 1 94.62 186 GLU B CA 1
ATOM 9542 C C . GLU B 1 186 ? -27.234 -21.5 5.195 1 94.62 186 GLU B C 1
ATOM 9544 O O . GLU B 1 186 ? -26.188 -21.609 4.547 1 94.62 186 GLU B O 1
ATOM 9549 N N . GLN B 1 187 ? -27.922 -20.406 5.203 1 94.44 187 GLN B N 1
ATOM 9550 C CA . GLN B 1 187 ? -27.547 -19.266 4.363 1 94.44 187 GLN B CA 1
ATOM 9551 C C . GLN B 1 187 ? -27.281 -18.031 5.211 1 94.44 187 GLN B C 1
ATOM 9553 O O . GLN B 1 187 ? -27.594 -18 6.406 1 94.44 187 GLN B O 1
ATOM 9558 N N . GLY B 1 188 ? -26.641 -17.078 4.707 1 94 188 GLY B N 1
ATOM 9559 C CA . GLY B 1 188 ? -26.438 -15.797 5.371 1 94 188 GLY B CA 1
ATOM 9560 C C . GLY B 1 188 ? -27.688 -14.938 5.414 1 94 188 GLY B C 1
ATOM 9561 O O . GLY B 1 188 ? -28.75 -15.352 4.953 1 94 188 GLY B O 1
ATOM 9562 N N . ASP B 1 189 ? -27.531 -13.812 6.074 1 93.81 189 ASP B N 1
ATOM 9563 C CA . ASP B 1 189 ? -28.594 -12.82 6.113 1 93.81 189 ASP B CA 1
ATOM 9564 C C . ASP B 1 189 ? -28.453 -11.812 4.977 1 93.81 189 ASP B C 1
ATOM 9566 O O . ASP B 1 189 ? -27.344 -11.422 4.617 1 93.81 189 ASP B O 1
ATOM 9570 N N . ILE B 1 190 ? -29.562 -11.391 4.418 1 94.12 190 ILE B N 1
ATOM 9571 C CA . ILE B 1 190 ? -29.547 -10.461 3.295 1 94.12 190 ILE B CA 1
ATOM 9572 C C . ILE B 1 190 ? -28.812 -9.18 3.689 1 94.12 190 ILE B C 1
ATOM 9574 O O . ILE B 1 190 ? -28.266 -8.477 2.83 1 94.12 190 ILE B O 1
ATOM 9578 N N . SER B 1 191 ? -28.656 -8.914 4.98 1 93.88 191 SER B N 1
ATOM 9579 C CA . SER B 1 191 ? -28 -7.707 5.469 1 93.88 191 SER B CA 1
ATOM 9580 C C . SER B 1 191 ? -26.5 -7.91 5.582 1 93.88 191 SER B C 1
ATOM 9582 O O . SER B 1 191 ? -25.75 -6.969 5.891 1 93.88 191 SER B O 1
ATOM 9584 N N . ASP B 1 192 ? -25.984 -9.109 5.32 1 96.06 192 ASP B N 1
ATOM 9585 C CA . ASP B 1 192 ? -24.562 -9.383 5.441 1 96.06 192 ASP B CA 1
ATOM 9586 C C . ASP B 1 192 ? -23.766 -8.727 4.312 1 96.06 192 ASP B C 1
ATOM 9588 O O . ASP B 1 192 ? -23.156 -9.414 3.494 1 96.06 192 ASP B O 1
ATOM 9592 N N . GLN B 1 193 ? -23.781 -7.387 4.316 1 95.75 193 GLN B N 1
ATOM 9593 C CA . GLN B 1 193 ? -23.156 -6.555 3.293 1 95.75 193 GLN B CA 1
ATOM 9594 C C . GLN B 1 193 ? -22.438 -5.367 3.918 1 95.75 193 GLN B C 1
ATOM 9596 O O . GLN B 1 193 ? -22.5 -5.164 5.133 1 95.75 193 GLN B O 1
ATOM 9601 N N . PHE B 1 194 ? -21.719 -4.598 3.109 1 95.06 194 PHE B N 1
ATOM 9602 C CA . PHE B 1 194 ? -21.078 -3.373 3.568 1 95.06 194 PHE B CA 1
ATOM 9603 C C . PHE B 1 194 ? -22.094 -2.258 3.754 1 95.06 194 PHE B C 1
ATOM 9605 O O . PHE B 1 194 ? -23.062 -2.172 3.004 1 95.06 194 PHE B O 1
ATOM 9612 N N . TYR B 1 195 ? -21.781 -1.473 4.723 1 92.69 195 TYR B N 1
ATOM 9613 C CA . TYR B 1 195 ? -22.547 -0.255 4.988 1 92.69 195 TYR B CA 1
ATOM 9614 C C . TYR B 1 195 ? -21.609 0.946 5.125 1 92.69 195 TYR B C 1
ATOM 9616 O O . TYR B 1 195 ? -20.453 0.802 5.531 1 92.69 195 TYR B O 1
ATOM 9624 N N . SER B 1 196 ? -22.125 2.119 4.746 1 86.81 196 SER B N 1
ATOM 9625 C CA . SER B 1 196 ? -21.375 3.342 5.012 1 86.81 196 SER B CA 1
ATOM 9626 C C . SER B 1 196 ? -21.281 3.623 6.508 1 86.81 196 SER B C 1
ATOM 9628 O O . SER B 1 196 ? -22.016 3.027 7.301 1 86.81 196 SER B O 1
ATOM 9630 N N . TYR B 1 197 ? -20.359 4.445 6.801 1 83.5 197 TYR B N 1
ATOM 9631 C CA . TYR B 1 197 ? -20.219 4.816 8.203 1 83.5 197 TYR B CA 1
ATOM 9632 C C . TYR B 1 197 ? -21.516 5.375 8.758 1 83.5 197 TYR B C 1
ATOM 9634 O O . TYR B 1 197 ? -21.953 5 9.852 1 83.5 197 TYR B O 1
ATOM 9642 N N . ALA B 1 198 ? -22.203 6.238 8.047 1 81.56 198 ALA B N 1
ATOM 9643 C CA . ALA B 1 198 ? -23.469 6.844 8.469 1 81.56 198 ALA B CA 1
ATOM 9644 C C . ALA B 1 198 ? -24.547 5.785 8.672 1 81.56 198 ALA B C 1
ATOM 9646 O O . ALA B 1 198 ? -25.297 5.836 9.648 1 81.56 198 ALA B O 1
ATOM 9647 N N . ASP B 1 199 ? -24.562 4.836 7.773 1 88.31 199 ASP B N 1
ATOM 9648 C CA . ASP B 1 199 ? -25.547 3.758 7.887 1 88.31 199 ASP B CA 1
ATOM 9649 C C . ASP B 1 199 ? -25.266 2.893 9.117 1 88.31 199 ASP B C 1
ATOM 9651 O O . ASP B 1 199 ? -26.188 2.447 9.789 1 88.31 199 ASP B O 1
ATOM 9655 N N . MET B 1 200 ? -24.031 2.668 9.352 1 90.06 200 MET B N 1
ATOM 9656 C CA . MET B 1 200 ? -23.641 1.826 10.477 1 90.06 200 MET B CA 1
ATOM 9657 C C . MET B 1 200 ? -23.984 2.504 11.805 1 90.06 200 MET B C 1
ATOM 9659 O O . MET B 1 200 ? -24.406 1.841 12.758 1 90.06 200 MET B O 1
ATOM 9663 N N . VAL B 1 201 ? -23.75 3.781 11.852 1 86.19 201 VAL B N 1
ATOM 9664 C CA . VAL B 1 201 ? -24.094 4.555 13.039 1 86.19 201 VAL B CA 1
ATOM 9665 C C . VAL B 1 201 ? -25.594 4.465 13.297 1 86.19 201 VAL B C 1
ATOM 9667 O O . VAL B 1 201 ? -26.031 4.262 14.438 1 86.19 201 VAL B O 1
ATOM 9670 N N . ALA B 1 202 ? -26.344 4.637 12.211 1 86.12 202 ALA B N 1
ATOM 9671 C CA . ALA B 1 202 ? -27.797 4.551 12.336 1 86.12 202 ALA B CA 1
ATOM 9672 C C . ALA B 1 202 ? -28.234 3.16 12.797 1 86.12 202 ALA B C 1
ATOM 9674 O O . ALA B 1 202 ? -29.172 3.025 13.594 1 86.12 202 ALA B O 1
ATOM 9675 N N . ARG B 1 203 ? -27.516 2.15 12.359 1 89.44 203 ARG B N 1
ATOM 9676 C CA . ARG B 1 203 ? -27.828 0.763 12.688 1 89.44 203 ARG B CA 1
ATOM 9677 C C . ARG B 1 203 ? -27.5 0.457 14.148 1 89.44 203 ARG B C 1
ATOM 9679 O O . ARG B 1 203 ? -28.047 -0.474 14.734 1 89.44 203 ARG B O 1
ATOM 9686 N N . CYS B 1 204 ? -26.609 1.203 14.695 1 89.19 204 CYS B N 1
ATOM 9687 C CA . CYS B 1 204 ? -26.203 0.984 16.078 1 89.19 204 CYS B CA 1
ATOM 9688 C C . CYS B 1 204 ? -26.609 2.162 16.969 1 89.19 204 CYS B C 1
ATOM 9690 O O . CYS B 1 204 ? -25.891 2.525 17.891 1 89.19 204 CYS B O 1
ATOM 9692 N N . GLU B 1 205 ? -27.625 2.795 16.625 1 84.56 205 GLU B N 1
ATOM 9693 C CA . GLU B 1 205 ? -28.094 3.965 17.359 1 84.56 205 GLU B CA 1
ATOM 9694 C C . GLU B 1 205 ? -28.203 3.664 18.859 1 84.56 205 GLU B C 1
ATOM 9696 O O . GLU B 1 205 ? -28.75 2.637 19.25 1 84.56 205 GLU B O 1
ATOM 9701 N N . GLY B 1 206 ? -27.672 4.422 19.656 1 83.31 206 GLY B N 1
ATOM 9702 C CA . GLY B 1 206 ? -27.703 4.266 21.109 1 83.31 206 GLY B CA 1
ATOM 9703 C C . GLY B 1 206 ? -26.594 3.373 21.625 1 83.31 206 GLY B C 1
ATOM 9704 O O . GLY B 1 206 ? -26.438 3.211 22.844 1 83.31 206 GLY B O 1
ATOM 9705 N N . HIS B 1 207 ? -25.812 2.766 20.734 1 90.12 207 HIS B N 1
ATOM 9706 C CA . HIS B 1 207 ? -24.734 1.849 21.125 1 90.12 207 HIS B CA 1
ATOM 9707 C C . HIS B 1 207 ? -23.438 2.189 20.406 1 90.12 207 HIS B C 1
ATOM 9709 O O . HIS B 1 207 ? -22.781 1.306 19.844 1 90.12 207 HIS B O 1
ATOM 9715 N N . SER B 1 208 ? -23.109 3.439 20.453 1 85.19 208 SER B N 1
ATOM 9716 C CA . SER B 1 208 ? -21.953 3.951 19.703 1 85.19 208 SER B CA 1
ATOM 9717 C C . SER B 1 208 ? -20.656 3.312 20.188 1 85.19 208 SER B C 1
ATOM 9719 O O . SER B 1 208 ? -19.688 3.25 19.453 1 85.19 208 SER B O 1
ATOM 9721 N N . TYR B 1 209 ? -20.641 2.781 21.406 1 86.81 209 TYR B N 1
ATOM 9722 C CA . TYR B 1 209 ? -19.453 2.15 21.969 1 86.81 209 TYR B CA 1
ATOM 9723 C C . TYR B 1 209 ? -19.047 0.924 21.156 1 86.81 209 TYR B C 1
ATOM 9725 O O . TYR B 1 209 ? -17.875 0.55 21.109 1 86.81 209 TYR B O 1
ATOM 9733 N N . LEU B 1 210 ? -19.984 0.282 20.469 1 92.88 210 LEU B N 1
ATOM 9734 C CA . LEU B 1 210 ? -19.688 -0.875 19.641 1 92.88 210 LEU B CA 1
ATOM 9735 C C . LEU B 1 210 ? -18.781 -0.485 18.484 1 92.88 210 LEU B C 1
ATOM 9737 O O . LEU B 1 210 ? -17.844 -1.223 18.141 1 92.88 210 LEU B O 1
ATOM 9741 N N . LEU B 1 211 ? -19.062 0.648 17.922 1 90.81 211 LEU B N 1
ATOM 9742 C CA . LEU B 1 211 ? -18.25 1.158 16.812 1 90.81 211 LEU B CA 1
ATOM 9743 C C . LEU B 1 211 ? -16.859 1.54 17.312 1 90.81 211 LEU B C 1
ATOM 9745 O O . LEU B 1 211 ? -15.852 1.195 16.672 1 90.81 211 LEU B O 1
ATOM 9749 N N . TYR B 1 212 ? -16.875 2.215 18.391 1 87.12 212 TYR B N 1
ATOM 9750 C CA . TYR B 1 212 ? -15.609 2.678 18.969 1 87.12 212 TYR B CA 1
ATOM 9751 C C . TYR B 1 212 ? -14.711 1.503 19.344 1 87.12 212 TYR B C 1
ATOM 9753 O O . TYR B 1 212 ? -13.531 1.488 19 1 87.12 212 TYR B O 1
ATOM 9761 N N . ASN B 1 213 ? -15.242 0.529 19.984 1 91.94 213 ASN B N 1
ATOM 9762 C CA . ASN B 1 213 ? -14.484 -0.65 20.391 1 91.94 213 ASN B CA 1
ATOM 9763 C C . ASN B 1 213 ? -13.969 -1.422 19.188 1 91.94 213 ASN B C 1
ATOM 9765 O O . ASN B 1 213 ? -12.859 -1.97 19.219 1 91.94 213 ASN B O 1
ATOM 9769 N N . SER B 1 214 ? -14.773 -1.526 18.172 1 93.94 214 SER B N 1
ATOM 9770 C CA . SER B 1 214 ? -14.383 -2.238 16.953 1 93.94 214 SER B CA 1
ATOM 9771 C C . SER B 1 214 ? -13.195 -1.562 16.281 1 93.94 214 SER B C 1
ATOM 9773 O O . SER B 1 214 ? -12.289 -2.234 15.781 1 93.94 214 SER B O 1
ATOM 9775 N N . GLN B 1 215 ? -13.227 -0.292 16.266 1 89.62 215 GLN B N 1
ATOM 9776 C CA . GLN B 1 215 ? -12.125 0.463 15.68 1 89.62 215 GLN B CA 1
ATOM 9777 C C . GLN B 1 215 ? -10.836 0.245 16.469 1 89.62 215 GLN B C 1
ATOM 9779 O O . GLN B 1 215 ? -9.766 0.088 15.883 1 89.62 215 GLN B O 1
ATOM 9784 N N . ARG B 1 216 ? -10.969 0.258 17.75 1 89.44 216 ARG B N 1
ATOM 9785 C CA . ARG B 1 216 ? -9.805 0.033 18.609 1 89.44 216 ARG B CA 1
ATOM 9786 C C . ARG B 1 216 ? -9.227 -1.36 18.391 1 89.44 216 ARG B C 1
ATOM 9788 O O . ARG B 1 216 ? -8.008 -1.536 18.391 1 89.44 216 ARG B O 1
ATOM 9795 N N . LEU B 1 217 ? -10.125 -2.273 18.281 1 94.19 217 LEU B N 1
ATOM 9796 C CA . LEU B 1 217 ? -9.711 -3.65 18.031 1 94.19 217 LEU B CA 1
ATOM 9797 C C . LEU B 1 217 ? -8.938 -3.76 16.719 1 94.19 217 LEU B C 1
ATOM 9799 O O . LEU B 1 217 ? -7.875 -4.383 16.672 1 94.19 217 LEU B O 1
ATOM 9803 N N . LEU B 1 218 ? -9.414 -3.164 15.688 1 93.56 218 LEU B N 1
ATOM 9804 C CA . LEU B 1 218 ? -8.766 -3.211 14.383 1 93.56 218 LEU B CA 1
ATOM 9805 C C . LEU B 1 218 ? -7.441 -2.457 14.406 1 93.56 218 LEU B C 1
ATOM 9807 O O . LEU B 1 218 ? -6.473 -2.875 13.766 1 93.56 218 LEU B O 1
ATOM 9811 N N . GLU B 1 219 ? -7.375 -1.407 15.148 1 88.31 219 GLU B N 1
ATOM 9812 C CA . GLU B 1 219 ? -6.148 -0.631 15.289 1 88.31 219 GLU B CA 1
ATOM 9813 C C . GLU B 1 219 ? -5.047 -1.452 15.953 1 88.31 219 GLU B C 1
ATOM 9815 O O . GLU B 1 219 ? -3.867 -1.287 15.633 1 88.31 219 GLU B O 1
ATOM 9820 N N . ALA B 1 220 ? -5.438 -2.268 16.844 1 91.62 220 ALA B N 1
ATOM 9821 C CA . ALA B 1 220 ? -4.48 -3.07 17.594 1 91.62 220 ALA B CA 1
ATOM 9822 C C . ALA B 1 220 ? -3.881 -4.172 16.734 1 91.62 220 ALA B C 1
ATOM 9824 O O . ALA B 1 220 ? -2.865 -4.77 17.094 1 91.62 220 ALA B O 1
ATOM 9825 N N . CYS B 1 221 ? -4.492 -4.453 15.609 1 93.69 221 CYS B N 1
ATOM 9826 C CA . CYS B 1 221 ? -3.982 -5.461 14.688 1 93.69 221 CYS B CA 1
ATOM 9827 C C . CYS B 1 221 ? -3 -4.848 13.695 1 93.69 221 CYS B C 1
ATOM 9829 O O . CYS B 1 221 ? -3.402 -4.125 12.781 1 93.69 221 CYS B O 1
ATOM 9831 N N . GLN B 1 222 ? -1.728 -5.188 13.914 1 88.75 222 GLN B N 1
ATOM 9832 C CA . GLN B 1 222 ? -0.666 -4.637 13.078 1 88.75 222 GLN B CA 1
ATOM 9833 C C . GLN B 1 222 ? 0.106 -5.742 12.367 1 88.75 222 GLN B C 1
ATOM 9835 O O . GLN B 1 222 ? 1.015 -6.344 12.945 1 88.75 222 GLN B O 1
ATOM 9840 N N . PHE B 1 223 ? -0.231 -5.945 11.148 1 87.75 223 PHE B N 1
ATOM 9841 C CA . PHE B 1 223 ? 0.382 -7.008 10.359 1 87.75 223 PHE B CA 1
ATOM 9842 C C . PHE B 1 223 ? 1.142 -6.434 9.172 1 87.75 223 PHE B C 1
ATOM 9844 O O . PHE B 1 223 ? 0.605 -5.609 8.422 1 87.75 223 PHE B O 1
ATOM 9851 N N . SER B 1 224 ? 2.486 -6.691 9.078 1 85.5 224 SER B N 1
ATOM 9852 C CA . SER B 1 224 ? 3.33 -6.328 7.941 1 85.5 224 SER B CA 1
ATOM 9853 C C . SER B 1 224 ? 3.979 -7.562 7.32 1 85.5 224 SER B C 1
ATOM 9855 O O . SER B 1 224 ? 4.277 -8.531 8.023 1 85.5 224 SER B O 1
ATOM 9857 N N . PHE B 1 225 ? 4.082 -7.547 5.984 1 88.12 225 PHE B N 1
ATOM 9858 C CA . PHE B 1 225 ? 4.676 -8.68 5.285 1 88.12 225 PHE B CA 1
ATOM 9859 C C . PHE B 1 225 ? 5.621 -8.203 4.188 1 88.12 225 PHE B C 1
ATOM 9861 O O . PHE B 1 225 ? 5.312 -7.258 3.461 1 88.12 225 PHE B O 1
ATOM 9868 N N . TYR B 1 226 ? 6.863 -8.789 4.156 1 86.94 226 TYR B N 1
ATOM 9869 C CA . TYR B 1 226 ? 7.836 -8.531 3.098 1 86.94 226 TYR B CA 1
ATOM 9870 C C . TYR B 1 226 ? 7.645 -9.492 1.933 1 86.94 226 TYR B C 1
ATOM 9872 O O . TYR B 1 226 ? 7.914 -10.695 2.057 1 86.94 226 TYR B O 1
ATOM 9880 N N . PHE B 1 227 ? 7.254 -8.93 0.84 1 85.88 227 PHE B N 1
ATOM 9881 C CA . PHE B 1 227 ? 7.02 -9.75 -0.344 1 85.88 227 PHE B CA 1
ATOM 9882 C C . PHE B 1 227 ? 8.328 -9.992 -1.095 1 85.88 227 PHE B C 1
ATOM 9884 O O . PHE B 1 227 ? 9.328 -9.312 -0.85 1 85.88 227 PHE B O 1
ATOM 9891 N N . GLN B 1 228 ? 8.523 -10.984 -1.919 1 73.94 228 GLN B N 1
ATOM 9892 C CA . GLN B 1 228 ? 9.508 -11.289 -2.955 1 73.94 228 GLN B CA 1
ATOM 9893 C C . GLN B 1 228 ? 10.75 -11.953 -2.361 1 73.94 228 GLN B C 1
ATOM 9895 O O . GLN B 1 228 ? 11.453 -12.688 -3.051 1 73.94 228 GLN B O 1
ATOM 9900 N N . ALA B 1 229 ? 11.062 -11.742 -0.995 1 79.81 229 ALA B N 1
ATOM 9901 C CA . ALA B 1 229 ? 12.242 -12.422 -0.454 1 79.81 229 ALA B CA 1
ATOM 9902 C C . ALA B 1 229 ? 12.055 -13.938 -0.471 1 79.81 229 ALA B C 1
ATOM 9904 O O . ALA B 1 229 ? 10.945 -14.438 -0.279 1 79.81 229 ALA B O 1
ATOM 9905 N N . VAL B 1 230 ? 13.172 -14.617 -0.713 1 87.31 230 VAL B N 1
ATOM 9906 C CA . VAL B 1 230 ? 13.125 -16.078 -0.746 1 87.31 230 VAL B CA 1
ATOM 9907 C C . VAL B 1 230 ? 12.828 -16.625 0.652 1 87.31 230 VAL B C 1
ATOM 9909 O O . VAL B 1 230 ? 13.57 -16.344 1.6 1 87.31 230 VAL B O 1
ATOM 9912 N N . LYS B 1 231 ? 11.789 -17.391 0.751 1 92.62 231 LYS B N 1
ATOM 9913 C CA . LYS B 1 231 ? 11.367 -17.922 2.049 1 92.62 231 LYS B CA 1
ATOM 9914 C C . LYS B 1 231 ? 11.508 -19.438 2.105 1 92.62 231 LYS B C 1
ATOM 9916 O O . LYS B 1 231 ? 11.125 -20.062 3.096 1 92.62 231 LYS B O 1
ATOM 9921 N N . ASN B 1 232 ? 12.094 -19.969 1.099 1 94.5 232 ASN B N 1
ATOM 9922 C CA . ASN B 1 232 ? 12.391 -21.391 1.108 1 94.5 232 ASN B CA 1
ATOM 9923 C C . ASN B 1 232 ? 13.359 -21.766 2.223 1 94.5 232 ASN B C 1
ATOM 9925 O O . ASN B 1 232 ? 14.039 -20.891 2.771 1 94.5 232 ASN B O 1
ATOM 9929 N N . LYS B 1 233 ? 13.352 -23.047 2.529 1 94.75 233 LYS B N 1
ATOM 9930 C CA . LYS B 1 233 ? 14.258 -23.562 3.553 1 94.75 233 LYS B CA 1
ATOM 9931 C C . LYS B 1 233 ? 15.695 -23.141 3.279 1 94.75 233 LYS B C 1
ATOM 9933 O O . LYS B 1 233 ? 16.172 -23.219 2.146 1 94.75 233 LYS B O 1
ATOM 9938 N N . ARG B 1 234 ? 16.328 -22.625 4.285 1 90.75 234 ARG B N 1
ATOM 9939 C CA . ARG B 1 234 ? 17.719 -22.234 4.242 1 90.75 234 ARG B CA 1
ATOM 9940 C C . ARG B 1 234 ? 18.516 -22.891 5.379 1 90.75 234 ARG B C 1
ATOM 9942 O O . ARG B 1 234 ? 17.953 -23.625 6.184 1 90.75 234 ARG B O 1
ATOM 9949 N N . ASP B 1 235 ? 19.781 -22.766 5.383 1 88.12 235 ASP B N 1
ATOM 9950 C CA . ASP B 1 235 ? 20.656 -23.266 6.438 1 88.12 235 ASP B CA 1
ATOM 9951 C C . ASP B 1 235 ? 20.5 -24.766 6.613 1 88.12 235 ASP B C 1
ATOM 9953 O O . ASP B 1 235 ? 20.312 -25.25 7.73 1 88.12 235 ASP B O 1
ATOM 9957 N N . ILE B 1 236 ? 20.453 -25.391 5.504 1 91.19 236 ILE B N 1
ATOM 9958 C CA . ILE B 1 236 ? 20.266 -26.844 5.508 1 91.19 236 ILE B CA 1
ATOM 9959 C C . ILE B 1 236 ? 21.375 -27.5 6.32 1 91.19 236 ILE B C 1
ATOM 9961 O O . ILE B 1 236 ? 21.125 -28.469 7.047 1 91.19 236 ILE B O 1
ATOM 9965 N N . LEU B 1 237 ? 22.578 -26.984 6.215 1 90.81 237 LEU B N 1
ATOM 9966 C CA . LEU B 1 237 ? 23.719 -27.547 6.926 1 90.81 237 LEU B CA 1
ATOM 9967 C C . LEU B 1 237 ? 24.078 -26.688 8.141 1 90.81 237 LEU B C 1
ATOM 9969 O O . LEU B 1 237 ? 25.172 -26.828 8.688 1 90.81 237 LEU B O 1
ATOM 9973 N N . GLY B 1 238 ? 23.25 -25.719 8.516 1 81.75 238 GLY B N 1
ATOM 9974 C CA . GLY B 1 238 ? 23.469 -24.938 9.719 1 81.75 238 GLY B CA 1
ATOM 9975 C C . GLY B 1 238 ? 23.594 -23.438 9.445 1 81.75 238 GLY B C 1
ATOM 9976 O O . GLY B 1 238 ? 23.266 -22.625 10.305 1 81.75 238 GLY B O 1
ATOM 9977 N N . SER B 1 239 ? 24.234 -23.094 8.297 1 84.44 239 SER B N 1
ATOM 9978 C CA . SER B 1 239 ? 24.359 -21.688 7.934 1 84.44 239 SER B CA 1
ATOM 9979 C C . SER B 1 239 ? 24.375 -21.5 6.422 1 84.44 239 SER B C 1
ATOM 9981 O O . SER B 1 239 ? 24.625 -22.453 5.676 1 84.44 239 SER B O 1
ATOM 9983 N N . ASP B 1 240 ? 24.141 -20.328 5.961 1 82.94 240 ASP B N 1
ATOM 9984 C CA . ASP B 1 240 ? 24.156 -20.016 4.535 1 82.94 240 ASP B CA 1
ATOM 9985 C C . ASP B 1 240 ? 25.531 -20.25 3.936 1 82.94 240 ASP B C 1
ATOM 9987 O O . ASP B 1 240 ? 25.656 -20.672 2.779 1 82.94 240 ASP B O 1
ATOM 9991 N N . TRP B 1 241 ? 26.516 -20.031 4.75 1 82.38 241 TRP B N 1
ATOM 9992 C CA . TRP B 1 241 ? 27.891 -20.203 4.266 1 82.38 241 TRP B CA 1
ATOM 9993 C C . TRP B 1 241 ? 28.234 -21.688 4.113 1 82.38 241 TRP B C 1
ATOM 9995 O O . TRP B 1 241 ? 28.891 -22.078 3.152 1 82.38 241 TRP B O 1
ATOM 10005 N N . GLU B 1 242 ? 27.797 -22.359 5.062 1 88.81 242 GLU B N 1
ATOM 10006 C CA . GLU B 1 242 ? 28.031 -23.797 4.961 1 88.81 242 GLU B CA 1
ATOM 10007 C C . GLU B 1 242 ? 27.281 -24.391 3.777 1 88.81 242 GLU B C 1
ATOM 10009 O O . GLU B 1 242 ? 27.797 -25.281 3.098 1 88.81 242 GLU B O 1
ATOM 10014 N N . ASP B 1 243 ? 26.109 -23.875 3.564 1 93.38 243 ASP B N 1
ATOM 10015 C CA . ASP B 1 243 ? 25.344 -24.312 2.402 1 93.38 243 ASP B CA 1
ATOM 10016 C C . ASP B 1 243 ? 26.078 -24 1.105 1 93.38 243 ASP B C 1
ATOM 10018 O O . ASP B 1 243 ? 26.172 -24.844 0.214 1 93.38 243 ASP B O 1
ATOM 10022 N N . PHE B 1 244 ? 26.641 -22.844 1.027 1 93.12 244 PHE B N 1
ATOM 10023 C CA . PHE B 1 244 ? 27.328 -22.406 -0.187 1 93.12 244 PHE B CA 1
ATOM 10024 C C . PHE B 1 244 ? 28.594 -23.219 -0.397 1 93.12 244 PHE B C 1
ATOM 10026 O O . PHE B 1 244 ? 28.906 -23.625 -1.519 1 93.12 244 PHE B O 1
ATOM 10033 N N . ASP B 1 245 ? 29.312 -23.391 0.666 1 93.25 245 ASP B N 1
ATOM 10034 C CA . ASP B 1 245 ? 30.531 -24.172 0.58 1 93.25 245 ASP B CA 1
ATOM 10035 C C . ASP B 1 245 ? 30.234 -25.609 0.12 1 93.25 245 ASP B C 1
ATOM 10037 O O . ASP B 1 245 ? 30.969 -26.156 -0.702 1 93.25 245 ASP B O 1
ATOM 10041 N N . CYS B 1 246 ? 29.219 -26.078 0.647 1 96 246 CYS B N 1
ATOM 10042 C CA . CYS B 1 246 ? 28.812 -27.438 0.262 1 96 246 CYS B CA 1
ATOM 10043 C C . CYS B 1 246 ? 28.406 -27.484 -1.205 1 96 246 CYS B C 1
ATOM 10045 O O . CYS B 1 246 ? 28.812 -28.391 -1.938 1 96 246 CYS B O 1
ATOM 10047 N N . LEU B 1 247 ? 27.578 -26.562 -1.62 1 97 247 LEU B N 1
ATOM 10048 C CA . LEU B 1 247 ? 27.141 -26.516 -3.014 1 97 247 LEU B CA 1
ATOM 10049 C C . LEU B 1 247 ? 28.344 -26.422 -3.949 1 97 247 LEU B C 1
ATOM 10051 O O . LEU B 1 247 ? 28.406 -27.125 -4.961 1 97 247 LEU B O 1
ATOM 10055 N N . ARG B 1 248 ? 29.234 -25.547 -3.596 1 96.5 248 ARG B N 1
ATOM 10056 C CA . ARG B 1 248 ? 30.438 -25.359 -4.406 1 96.5 248 ARG B CA 1
ATOM 10057 C C . ARG B 1 248 ? 31.25 -26.656 -4.477 1 96.5 248 ARG B C 1
ATOM 10059 O O . ARG B 1 248 ? 31.656 -27.078 -5.562 1 96.5 248 ARG B O 1
ATOM 10066 N N . GLN B 1 249 ? 31.422 -27.25 -3.408 1 96.69 249 GLN B N 1
ATOM 10067 C CA . GLN B 1 249 ? 32.219 -28.484 -3.344 1 96.69 249 GLN B CA 1
ATOM 10068 C C . GLN B 1 249 ? 31.547 -29.594 -4.16 1 96.69 249 GLN B C 1
ATOM 10070 O O . GLN B 1 249 ? 32.219 -30.25 -4.961 1 96.69 249 GLN B O 1
ATOM 10075 N N . GLU B 1 250 ? 30.281 -29.828 -3.924 1 97.31 250 GLU B N 1
ATOM 10076 C CA . GLU B 1 250 ? 29.562 -30.875 -4.633 1 97.31 250 GLU B CA 1
ATOM 10077 C C . GLU B 1 250 ? 29.516 -30.594 -6.133 1 97.31 250 GLU B C 1
ATOM 10079 O O . GLU B 1 250 ? 29.531 -31.531 -6.941 1 97.31 250 GLU B O 1
ATOM 10084 N N . THR B 1 251 ? 29.375 -29.344 -6.5 1 97.75 251 THR B N 1
ATOM 10085 C CA . THR B 1 251 ? 29.344 -28.969 -7.91 1 97.75 251 THR B CA 1
ATOM 10086 C C . THR B 1 251 ? 30.672 -29.312 -8.578 1 97.75 251 THR B C 1
ATOM 10088 O O . THR B 1 251 ? 30.703 -29.875 -9.672 1 97.75 251 THR B O 1
ATOM 10091 N N . PHE B 1 252 ? 31.766 -28.969 -7.93 1 96.69 252 PHE B N 1
ATOM 10092 C CA . PHE B 1 252 ? 33.062 -29.234 -8.531 1 96.69 252 PHE B CA 1
ATOM 10093 C C . PHE B 1 252 ? 33.375 -30.719 -8.547 1 96.69 252 PHE B C 1
ATOM 10095 O O . PHE B 1 252 ? 34.031 -31.219 -9.469 1 96.69 252 PHE B O 1
ATOM 10102 N N . LYS B 1 253 ? 33 -31.406 -7.5 1 95.75 253 LYS B N 1
ATOM 10103 C CA . LYS B 1 253 ? 33.094 -32.875 -7.523 1 95.75 253 LYS B CA 1
ATOM 10104 C C . LYS B 1 253 ? 32.344 -33.438 -8.711 1 95.75 253 LYS B C 1
ATOM 10106 O O . LYS B 1 253 ? 32.875 -34.312 -9.406 1 95.75 253 LYS B O 1
ATOM 10111 N N . GLY B 1 254 ? 31.125 -33 -8.914 1 95.81 254 GLY B N 1
ATOM 10112 C CA . GLY B 1 254 ? 30.344 -33.438 -10.062 1 95.81 254 GLY B CA 1
ATOM 10113 C C . GLY B 1 254 ? 30.984 -33.062 -11.391 1 95.81 254 GLY B C 1
ATOM 10114 O O . GLY B 1 254 ? 30.891 -33.812 -12.367 1 95.81 254 GLY B O 1
ATOM 10115 N N . ALA B 1 255 ? 31.609 -31.891 -11.445 1 96.31 255 ALA B N 1
ATOM 10116 C CA . ALA B 1 255 ? 32.281 -31.422 -12.664 1 96.31 255 ALA B CA 1
ATOM 10117 C C . ALA B 1 255 ? 33.406 -32.344 -13.062 1 96.31 255 ALA B C 1
ATOM 10119 O O . ALA B 1 255 ? 33.625 -32.625 -14.242 1 96.31 255 ALA B O 1
ATOM 10120 N N . ILE B 1 256 ? 34.094 -32.75 -12.07 1 94.12 256 ILE B N 1
ATOM 10121 C CA . ILE B 1 256 ? 35.219 -33.656 -12.32 1 94.12 256 ILE B CA 1
ATOM 10122 C C . ILE B 1 256 ? 34.719 -35 -12.867 1 94.12 256 ILE B C 1
ATOM 10124 O O . ILE B 1 256 ? 35.375 -35.594 -13.727 1 94.12 256 ILE B O 1
ATOM 10128 N N . ASN B 1 257 ? 33.656 -35.406 -12.438 1 91.38 257 ASN B N 1
ATOM 10129 C CA . ASN B 1 257 ? 33.062 -36.688 -12.867 1 91.38 257 ASN B CA 1
ATOM 10130 C C . ASN B 1 257 ? 32.469 -36.594 -14.273 1 91.38 257 ASN B C 1
ATOM 10132 O O . ASN B 1 257 ? 32.531 -37.531 -15.055 1 91.38 257 ASN B O 1
ATOM 10136 N N . ARG B 1 258 ? 31.875 -35.469 -14.641 1 91.06 258 ARG B N 1
ATOM 10137 C CA . ARG B 1 258 ? 31.141 -35.344 -15.891 1 91.06 258 ARG B CA 1
ATOM 10138 C C . ARG B 1 258 ? 32.031 -34.875 -17.016 1 91.06 258 ARG B C 1
ATOM 10140 O O . ARG B 1 258 ? 31.828 -35.219 -18.188 1 91.06 258 ARG B O 1
ATOM 10147 N N . TYR B 1 259 ? 33.031 -34.062 -16.609 1 92.25 259 TYR B N 1
ATOM 10148 C CA . TYR B 1 259 ? 33.938 -33.5 -17.609 1 92.25 259 TYR B CA 1
ATOM 10149 C C . TYR B 1 259 ? 35.344 -34.125 -17.484 1 92.25 259 TYR B C 1
ATOM 10151 O O . TYR B 1 259 ? 35.938 -34.125 -16.406 1 92.25 259 TYR B O 1
ATOM 10159 N N . PRO B 1 260 ? 35.812 -34.719 -18.609 1 86.06 260 PRO B N 1
ATOM 10160 C CA . PRO B 1 260 ? 37.156 -35.281 -18.578 1 86.06 260 PRO B CA 1
ATOM 10161 C C . PRO B 1 260 ? 38.219 -34.219 -18.25 1 86.06 260 PRO B C 1
ATOM 10163 O O . PRO B 1 260 ? 39.156 -34.469 -17.484 1 86.06 260 PRO B O 1
ATOM 10166 N N . ASP B 1 261 ? 38.094 -33 -18.891 1 89.69 261 ASP B N 1
ATOM 10167 C CA . ASP B 1 261 ? 39 -31.875 -18.672 1 89.69 261 ASP B CA 1
ATOM 10168 C C . ASP B 1 261 ? 38.219 -30.609 -18.297 1 89.69 261 ASP B C 1
ATOM 10170 O O . ASP B 1 261 ? 37.281 -30.219 -19.016 1 89.69 261 ASP B O 1
ATOM 10174 N N . LEU B 1 262 ? 38.562 -30.094 -17.156 1 92.5 262 LEU B N 1
ATOM 10175 C CA . LEU B 1 262 ? 37.938 -28.844 -16.719 1 92.5 262 LEU B CA 1
ATOM 10176 C C . LEU B 1 262 ? 38.594 -27.641 -17.422 1 92.5 262 LEU B C 1
ATOM 10178 O O . LEU B 1 262 ? 39.406 -26.938 -16.828 1 92.5 262 LEU B O 1
ATOM 10182 N N . THR B 1 263 ? 38.156 -27.328 -18.562 1 93.75 263 THR B N 1
ATOM 10183 C CA . THR B 1 263 ? 38.688 -26.203 -19.328 1 93.75 263 THR B CA 1
ATOM 10184 C C . THR B 1 263 ? 38.344 -24.875 -18.641 1 93.75 263 THR B C 1
ATOM 10186 O O . THR B 1 263 ? 37.469 -24.812 -17.781 1 93.75 263 THR B O 1
ATOM 10189 N N . PRO B 1 264 ? 39.062 -23.859 -18.984 1 93.94 264 PRO B N 1
ATOM 10190 C CA . PRO B 1 264 ? 38.812 -22.547 -18.406 1 93.94 264 PRO B CA 1
ATOM 10191 C C . PRO B 1 264 ? 37.406 -22.047 -18.688 1 93.94 264 PRO B C 1
ATOM 10193 O O . PRO B 1 264 ? 36.781 -21.359 -17.859 1 93.94 264 PRO B O 1
ATOM 10196 N N . GLU B 1 265 ? 36.875 -22.375 -19.797 1 93.75 265 GLU B N 1
ATOM 10197 C CA . GLU B 1 265 ? 35.531 -21.984 -20.141 1 93.75 265 GLU B CA 1
ATOM 10198 C C . GLU B 1 265 ? 34.5 -22.594 -19.172 1 93.75 265 GLU B C 1
ATOM 10200 O O . GLU B 1 265 ? 33.594 -21.906 -18.719 1 93.75 265 GLU B O 1
ATOM 10205 N N . ILE B 1 266 ? 34.688 -23.859 -18.875 1 95.75 266 ILE B N 1
ATOM 10206 C CA . ILE B 1 266 ? 33.812 -24.578 -17.969 1 95.75 266 ILE B CA 1
ATOM 10207 C C . ILE B 1 266 ? 33.938 -24 -16.562 1 95.75 266 ILE B C 1
ATOM 10209 O O . ILE B 1 266 ? 32.938 -23.734 -15.898 1 95.75 266 ILE B O 1
ATOM 10213 N N . SER B 1 267 ? 35.125 -23.75 -16.141 1 95.44 267 SER B N 1
ATOM 10214 C CA . SER B 1 267 ? 35.375 -23.219 -14.797 1 95.44 267 SER B CA 1
ATOM 10215 C C . SER B 1 267 ? 34.781 -21.812 -14.641 1 95.44 267 SER B C 1
ATOM 10217 O O . SER B 1 267 ? 34.188 -21.5 -13.602 1 95.44 267 SER B O 1
ATOM 10219 N N . LYS B 1 268 ? 35 -21.047 -15.633 1 94.44 268 LYS B N 1
ATOM 10220 C CA . LYS B 1 268 ? 34.469 -19.688 -15.602 1 94.44 268 LYS B CA 1
ATOM 10221 C C . LYS B 1 268 ? 32.938 -19.719 -15.531 1 94.44 268 LYS B C 1
ATOM 10223 O O . LYS B 1 268 ? 32.344 -18.938 -14.797 1 94.44 268 LYS B O 1
ATOM 10228 N N . ARG B 1 269 ? 32.344 -20.547 -16.344 1 95.44 269 ARG B N 1
ATOM 10229 C CA . ARG B 1 269 ? 30.891 -20.688 -16.344 1 95.44 269 ARG B CA 1
ATOM 10230 C C . ARG B 1 269 ? 30.391 -21.156 -14.977 1 95.44 269 ARG B C 1
ATOM 10232 O O . ARG B 1 269 ? 29.375 -20.641 -14.477 1 95.44 269 ARG B O 1
ATOM 10239 N N . LEU B 1 270 ? 31.062 -22.094 -14.398 1 96.75 270 LEU B N 1
ATOM 10240 C CA . LEU B 1 270 ? 30.703 -22.609 -13.094 1 96.75 270 LEU B CA 1
ATOM 10241 C C . LEU B 1 270 ? 30.75 -21.516 -12.031 1 96.75 270 LEU B C 1
ATOM 10243 O O . LEU B 1 270 ? 29.812 -21.344 -11.258 1 96.75 270 LEU B O 1
ATOM 10247 N N . GLU B 1 271 ? 31.781 -20.766 -12.023 1 93.81 271 GLU B N 1
ATOM 10248 C CA . GLU B 1 271 ? 31.953 -19.703 -11.031 1 93.81 271 GLU B CA 1
ATOM 10249 C C . GLU B 1 271 ? 30.891 -18.625 -11.211 1 93.81 271 GLU B C 1
ATOM 10251 O O . GLU B 1 271 ? 30.359 -18.109 -10.227 1 93.81 271 GLU B O 1
ATOM 10256 N N . LYS B 1 272 ? 30.672 -18.281 -12.422 1 91.12 272 LYS B N 1
ATOM 10257 C CA . LYS B 1 272 ? 29.672 -17.266 -12.711 1 91.12 272 LYS B CA 1
ATOM 10258 C C . LYS B 1 272 ? 28.297 -17.688 -12.219 1 91.12 272 LYS B C 1
ATOM 10260 O O . LYS B 1 272 ? 27.578 -16.906 -11.602 1 91.12 272 LYS B O 1
ATOM 10265 N N . GLU B 1 273 ? 27.906 -18.938 -12.5 1 94.62 273 GLU B N 1
ATOM 10266 C CA . GLU B 1 273 ? 26.594 -19.438 -12.07 1 94.62 273 GLU B CA 1
ATOM 10267 C C . GLU B 1 273 ? 26.516 -19.5 -10.547 1 94.62 273 GLU B C 1
ATOM 10269 O O . GLU B 1 273 ? 25.5 -19.109 -9.961 1 94.62 273 GLU B O 1
ATOM 10274 N N . LEU B 1 274 ? 27.578 -19.984 -9.922 1 94.38 274 LEU B N 1
ATOM 10275 C CA . LEU B 1 274 ? 27.594 -20.094 -8.469 1 94.38 274 LEU B CA 1
ATOM 10276 C C . LEU B 1 274 ? 27.438 -18.734 -7.809 1 94.38 274 LEU B C 1
ATOM 10278 O O . LEU B 1 274 ? 26.734 -18.594 -6.809 1 94.38 274 LEU B O 1
ATOM 10282 N N . GLU B 1 275 ? 28.094 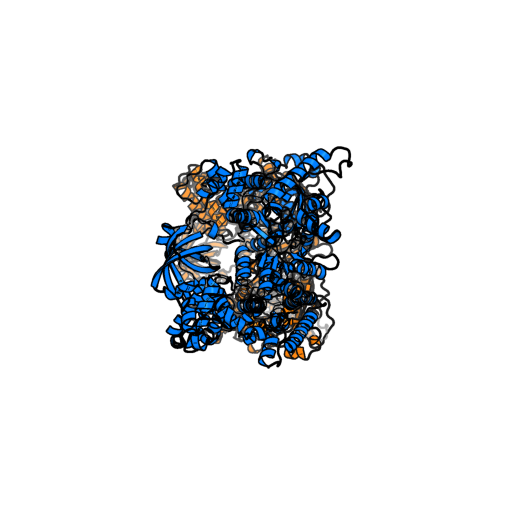-17.812 -8.328 1 88.62 275 GLU B N 1
ATOM 10283 C CA . GLU B 1 275 ? 27.984 -16.453 -7.801 1 88.62 275 GLU B CA 1
ATOM 10284 C C . GLU B 1 275 ? 26.562 -15.922 -7.918 1 88.62 275 GLU B C 1
ATOM 10286 O O . GLU B 1 275 ? 26.031 -15.344 -6.965 1 88.62 275 GLU B O 1
ATOM 10291 N N . LEU B 1 276 ? 25.984 -16.078 -9.031 1 88.56 276 LEU B N 1
ATOM 10292 C CA . LEU B 1 276 ? 24.625 -15.594 -9.25 1 88.56 276 LEU B CA 1
ATOM 10293 C C . LEU B 1 276 ? 23.625 -16.328 -8.367 1 88.56 276 LEU B C 1
ATOM 10295 O O . LEU B 1 276 ? 22.656 -15.742 -7.891 1 88.56 276 LEU B O 1
ATOM 10299 N N . ILE B 1 277 ? 23.844 -17.625 -8.188 1 92.06 277 ILE B N 1
ATOM 10300 C CA . ILE B 1 277 ? 22.969 -18.438 -7.34 1 92.06 277 ILE B CA 1
ATOM 10301 C C . ILE B 1 277 ? 23.016 -17.906 -5.906 1 92.06 277 ILE B C 1
ATOM 10303 O O . ILE B 1 277 ? 21.969 -17.812 -5.25 1 92.06 277 ILE B O 1
ATOM 10307 N N . GLN B 1 278 ? 24.141 -17.578 -5.461 1 88.38 278 GLN B N 1
ATOM 10308 C CA . GLN B 1 278 ? 24.281 -17.031 -4.121 1 88.38 278 GLN B CA 1
ATOM 10309 C C . GLN B 1 278 ? 23.641 -15.648 -4.02 1 88.38 278 GLN B C 1
ATOM 10311 O O . GLN B 1 278 ? 22.938 -15.352 -3.049 1 88.38 278 GLN B O 1
ATOM 10316 N N . GLN B 1 279 ? 23.953 -14.914 -5.043 1 83.19 279 GLN B N 1
ATOM 10317 C CA . GLN B 1 279 ? 23.422 -13.547 -5.082 1 83.19 279 GLN B CA 1
ATOM 10318 C C . GLN B 1 279 ? 21.906 -13.547 -5.004 1 83.19 279 GLN B C 1
ATOM 10320 O O . GLN B 1 279 ? 21.312 -12.664 -4.379 1 83.19 279 GLN B O 1
ATOM 10325 N N . LYS B 1 280 ? 21.281 -14.477 -5.602 1 87.25 280 LYS B N 1
ATOM 10326 C CA . LYS B 1 280 ? 19.828 -14.508 -5.699 1 87.25 280 LYS B CA 1
ATOM 10327 C C . LYS B 1 280 ? 19.219 -15.336 -4.57 1 87.25 280 LYS B C 1
ATOM 10329 O O . LYS B 1 280 ? 18 -15.422 -4.445 1 87.25 280 LYS B O 1
ATOM 10334 N N . GLY B 1 281 ? 20.031 -16.016 -3.738 1 86.31 281 GLY B N 1
ATOM 10335 C CA . GLY B 1 281 ? 19.562 -16.734 -2.566 1 86.31 281 GLY B CA 1
ATOM 10336 C C . GLY B 1 281 ? 19.016 -18.109 -2.891 1 86.31 281 GLY B C 1
ATOM 10337 O O . GLY B 1 281 ? 18.094 -18.594 -2.229 1 86.31 281 GLY B O 1
ATOM 10338 N N . PHE B 1 282 ? 19.578 -18.797 -3.9 1 92.12 282 PHE B N 1
ATOM 10339 C CA . PHE B 1 282 ? 19.031 -20.078 -4.332 1 92.12 282 PHE B CA 1
ATOM 10340 C C . PHE B 1 282 ? 19.969 -21.219 -3.963 1 92.12 282 PHE B C 1
ATOM 10342 O O . PHE B 1 282 ? 19.812 -22.328 -4.461 1 92.12 282 PHE B O 1
ATOM 10349 N N . VAL B 1 283 ? 20.906 -20.906 -3.057 1 93.69 283 VAL B N 1
ATOM 10350 C CA . VAL B 1 283 ? 21.891 -21.922 -2.684 1 93.69 283 VAL B CA 1
ATOM 10351 C C . VAL B 1 283 ? 21.188 -23.141 -2.084 1 93.69 283 VAL B C 1
ATOM 10353 O O . VAL B 1 283 ? 21.375 -24.266 -2.559 1 93.69 283 VAL B O 1
ATOM 10356 N N . SER B 1 284 ? 20.406 -22.891 -1.097 1 94.38 284 SER B N 1
ATOM 10357 C CA . SER B 1 284 ? 19.719 -24 -0.426 1 94.38 284 SER B CA 1
ATOM 10358 C C . SER B 1 284 ? 18.719 -24.672 -1.353 1 94.38 284 SER B C 1
ATOM 10360 O O . SER B 1 284 ? 18.484 -25.875 -1.251 1 94.38 284 SER B O 1
ATOM 10362 N N . TYR B 1 285 ? 18.172 -23.922 -2.234 1 94.88 285 TYR B N 1
ATOM 10363 C CA . TYR B 1 285 ? 17.25 -24.469 -3.223 1 94.88 285 TYR B CA 1
ATOM 10364 C C . TYR B 1 285 ? 17.922 -25.531 -4.074 1 94.88 285 TYR B C 1
ATOM 10366 O O . TYR B 1 285 ? 17.359 -26.609 -4.305 1 94.88 285 TYR B O 1
ATOM 10374 N N . PHE B 1 286 ? 19.125 -25.266 -4.5 1 96.38 286 PHE B N 1
ATOM 10375 C CA . PHE B 1 286 ? 19.922 -26.219 -5.277 1 96.38 286 PHE B CA 1
ATOM 10376 C C . PHE B 1 286 ? 20.297 -27.422 -4.43 1 96.38 286 PHE B C 1
ATOM 10378 O O . PHE B 1 286 ? 20.234 -28.562 -4.898 1 96.38 286 PHE B O 1
ATOM 10385 N N . LEU B 1 287 ? 20.625 -27.156 -3.225 1 96.81 287 LEU B N 1
ATOM 10386 C CA . LEU B 1 287 ? 21.047 -28.234 -2.342 1 96.81 287 LEU B CA 1
ATOM 10387 C C . LEU B 1 287 ? 19.891 -29.188 -2.049 1 96.81 287 LEU B C 1
ATOM 10389 O O . LEU B 1 287 ? 20.094 -30.391 -1.93 1 96.81 287 LEU B O 1
ATOM 10393 N N . ILE B 1 288 ? 18.719 -28.656 -1.855 1 96.81 288 ILE B N 1
ATOM 10394 C CA . ILE B 1 288 ? 17.547 -29.5 -1.59 1 96.81 288 ILE B CA 1
ATOM 10395 C C . ILE B 1 288 ? 17.266 -30.375 -2.799 1 96.81 288 ILE B C 1
ATOM 10397 O O . ILE B 1 288 ? 17 -31.578 -2.65 1 96.81 288 ILE B O 1
ATOM 10401 N N . ASN B 1 289 ? 17.312 -29.828 -3.973 1 96.69 289 ASN B N 1
ATOM 10402 C CA . ASN B 1 289 ? 17.125 -30.641 -5.172 1 96.69 289 ASN B CA 1
ATOM 10403 C C . ASN B 1 289 ? 18.203 -31.719 -5.297 1 96.69 289 ASN B C 1
ATOM 10405 O O . ASN B 1 289 ? 17.922 -32.844 -5.703 1 96.69 289 ASN B O 1
ATOM 10409 N N . TYR B 1 290 ? 19.422 -31.328 -5 1 96.94 290 TYR B N 1
ATOM 10410 C CA . TYR B 1 290 ? 20.531 -32.281 -5 1 96.94 290 TYR B CA 1
ATOM 10411 C C . TYR B 1 290 ? 20.25 -33.438 -4.039 1 96.94 290 TYR B C 1
ATOM 10413 O O . TYR B 1 290 ? 20.516 -34.594 -4.359 1 96.94 290 TYR B O 1
ATOM 10421 N N . ASP B 1 291 ? 19.719 -33.094 -2.936 1 97.06 291 ASP B N 1
ATOM 10422 C CA . ASP B 1 291 ? 19.375 -34.094 -1.926 1 97.06 291 ASP B CA 1
ATOM 10423 C C . ASP B 1 291 ? 18.297 -35.031 -2.434 1 97.06 291 ASP B C 1
ATOM 10425 O O . ASP B 1 291 ? 18.391 -36.25 -2.234 1 97.06 291 ASP B O 1
ATOM 10429 N N . ILE B 1 292 ? 17.297 -34.531 -3.033 1 96.94 292 ILE B N 1
ATOM 10430 C CA . ILE B 1 292 ? 16.203 -35.344 -3.576 1 96.94 292 ILE B CA 1
ATOM 10431 C C . ILE B 1 292 ? 16.734 -36.312 -4.629 1 96.94 292 ILE B C 1
ATOM 10433 O O . ILE B 1 292 ? 16.375 -37.469 -4.625 1 96.94 292 ILE B O 1
ATOM 10437 N N . ILE B 1 293 ? 17.578 -35.812 -5.484 1 96.06 293 ILE B N 1
ATOM 10438 C CA . ILE B 1 293 ? 18.141 -36.625 -6.555 1 96.06 293 ILE B CA 1
ATOM 10439 C C . ILE B 1 293 ? 19.047 -37.719 -5.961 1 96.06 293 ILE B C 1
ATOM 10441 O O . ILE B 1 293 ? 19.062 -38.844 -6.422 1 96.06 293 ILE B O 1
ATOM 10445 N N . SER B 1 294 ? 19.844 -37.281 -5.02 1 96.25 294 SER B N 1
ATOM 10446 C CA . SER B 1 294 ? 20.734 -38.219 -4.355 1 96.25 294 SER B CA 1
ATOM 10447 C C . SER B 1 294 ? 19.938 -39.375 -3.723 1 96.25 294 SER B C 1
ATOM 10449 O O . SER B 1 294 ? 20.344 -40.531 -3.805 1 96.25 294 SER B O 1
ATOM 10451 N N . PHE B 1 295 ? 18.875 -39.031 -3.102 1 96.69 295 PHE B N 1
ATOM 10452 C CA . PHE B 1 295 ? 18 -40.062 -2.541 1 96.69 295 PHE B CA 1
ATOM 10453 C C . PHE B 1 295 ? 17.469 -40.969 -3.633 1 96.69 295 PHE B C 1
ATOM 10455 O O . PHE B 1 295 ? 17.484 -42.219 -3.475 1 96.69 295 PHE B O 1
ATOM 10462 N N . ALA B 1 296 ? 16.969 -40.438 -4.684 1 94.12 296 ALA B N 1
ATOM 10463 C CA . ALA B 1 296 ? 16.438 -41.219 -5.793 1 94.12 296 ALA B CA 1
ATOM 10464 C C . ALA B 1 296 ? 17.5 -42.188 -6.344 1 94.12 296 ALA B C 1
ATOM 10466 O O . ALA B 1 296 ? 17.203 -43.344 -6.625 1 94.12 296 ALA B O 1
ATOM 10467 N N . GLN B 1 297 ? 18.688 -41.688 -6.457 1 90.62 297 GLN B N 1
ATOM 10468 C CA . GLN B 1 297 ? 19.781 -42.5 -6.977 1 90.62 297 GLN B CA 1
ATOM 10469 C C . GLN B 1 297 ? 20.109 -43.625 -6.023 1 90.62 297 GLN B C 1
ATOM 10471 O O . GLN B 1 297 ? 20.391 -44.75 -6.461 1 90.62 297 GLN B O 1
ATOM 10476 N N . GLN B 1 298 ? 20.078 -43.312 -4.84 1 93.75 298 GLN B N 1
ATOM 10477 C CA . GLN B 1 298 ? 20.359 -44.344 -3.842 1 93.75 298 GLN B CA 1
ATOM 10478 C C . GLN B 1 298 ? 19.312 -45.469 -3.904 1 93.75 298 GLN B C 1
ATOM 10480 O O . GLN B 1 298 ? 19.625 -46.625 -3.637 1 93.75 298 GLN B O 1
ATOM 10485 N N . LYS B 1 299 ? 18.109 -45.062 -4.223 1 92.38 299 LYS B N 1
ATOM 10486 C CA . LYS B 1 299 ? 17.031 -46.031 -4.332 1 92.38 299 LYS B CA 1
ATOM 10487 C C . LYS B 1 299 ? 16.938 -46.625 -5.742 1 92.38 299 LYS B C 1
ATOM 10489 O O . LYS B 1 299 ? 16.031 -47.375 -6.055 1 92.38 299 LYS B O 1
ATOM 10494 N N . ASN B 1 300 ? 17.828 -46.188 -6.609 1 86.75 300 ASN B N 1
ATOM 10495 C CA . ASN B 1 300 ? 17.875 -46.594 -8.008 1 86.75 300 ASN B CA 1
ATOM 10496 C C . ASN B 1 300 ? 16.625 -46.188 -8.758 1 86.75 300 ASN B C 1
ATOM 10498 O O . ASN B 1 300 ? 16.094 -46.938 -9.57 1 86.75 300 ASN B O 1
ATOM 10502 N N . TYR B 1 301 ? 16.078 -45.094 -8.367 1 89.62 301 TYR B N 1
ATOM 10503 C CA . TYR B 1 301 ? 14.984 -44.469 -9.125 1 89.62 301 TYR B CA 1
ATOM 10504 C C . TYR B 1 301 ? 15.523 -43.656 -10.289 1 89.62 301 TYR B C 1
ATOM 10506 O O . TYR B 1 301 ? 16.469 -42.875 -10.125 1 89.62 301 TYR B O 1
ATOM 10514 N N . TYR B 1 302 ? 15.008 -43.906 -11.422 1 87 302 TYR B N 1
ATOM 10515 C CA . TYR B 1 302 ? 15.391 -43.125 -12.578 1 87 302 TYR B CA 1
ATOM 10516 C C . TYR B 1 302 ? 14.641 -41.781 -12.586 1 87 302 TYR B C 1
ATOM 10518 O O . TYR B 1 302 ? 13.461 -41.719 -12.242 1 87 302 TYR B O 1
ATOM 10526 N N . HIS B 1 303 ? 15.383 -40.75 -12.883 1 90.44 303 HIS B N 1
ATOM 10527 C CA . HIS B 1 303 ? 14.758 -39.438 -12.969 1 90.44 303 HIS B CA 1
ATOM 10528 C C . HIS B 1 303 ? 15.219 -38.688 -14.203 1 90.44 303 HIS B C 1
ATOM 10530 O O . HIS B 1 303 ? 16.266 -39 -14.781 1 90.44 303 HIS B O 1
ATOM 10536 N N . VAL B 1 304 ? 14.438 -37.75 -14.68 1 90.19 304 VAL B N 1
ATOM 10537 C CA . VAL B 1 304 ? 14.797 -36.844 -15.75 1 90.19 304 VAL B CA 1
ATOM 10538 C C . VAL B 1 304 ? 14.531 -35.406 -15.305 1 90.19 304 VAL B C 1
ATOM 10540 O O . VAL B 1 304 ? 13.414 -35.062 -14.906 1 90.19 304 VAL B O 1
ATOM 10543 N N . GLY B 1 305 ? 15.609 -34.656 -15.188 1 91.38 305 GLY B N 1
ATOM 10544 C CA . GLY B 1 305 ? 15.461 -33.25 -14.945 1 91.38 305 GLY B CA 1
ATOM 10545 C C . GLY B 1 305 ? 15.328 -32.438 -16.219 1 91.38 305 GLY B C 1
ATOM 10546 O O . GLY B 1 305 ? 16.141 -32.562 -17.141 1 91.38 305 GLY B O 1
ATOM 10547 N N . ARG B 1 306 ? 14.258 -31.562 -16.219 1 89.31 306 ARG B N 1
ATOM 10548 C CA . ARG B 1 306 ? 14.039 -30.797 -17.453 1 89.31 306 ARG B CA 1
ATOM 10549 C C . ARG B 1 306 ? 13.648 -29.359 -17.156 1 89.31 306 ARG B C 1
ATOM 10551 O O . ARG B 1 306 ? 13.953 -28.844 -16.078 1 89.31 306 ARG B O 1
ATOM 10558 N N . GLY B 1 307 ? 13.211 -28.719 -18.188 1 86.12 307 GLY B N 1
ATOM 10559 C CA . GLY B 1 307 ? 12.852 -27.312 -18.047 1 86.12 307 GLY B CA 1
ATOM 10560 C C . GLY B 1 307 ? 14.023 -26.375 -18.25 1 86.12 307 GLY B C 1
ATOM 10561 O O . GLY B 1 307 ? 15.008 -26.734 -18.906 1 86.12 307 GLY B O 1
ATOM 10562 N N . SER B 1 308 ? 13.883 -25.203 -17.703 1 87.31 308 SER B N 1
ATOM 10563 C CA . SER B 1 308 ? 14.938 -24.203 -17.844 1 87.31 308 SER B CA 1
ATOM 10564 C C . SER B 1 308 ? 16.172 -24.562 -17.031 1 87.31 308 SER B C 1
ATOM 10566 O O . SER B 1 308 ? 17.266 -24.062 -17.281 1 87.31 308 SER B O 1
ATOM 10568 N N . GLY B 1 309 ? 15.961 -25.469 -16.125 1 91.19 309 GLY B N 1
ATOM 10569 C CA . GLY B 1 309 ? 17.078 -25.906 -15.297 1 91.19 309 GLY B CA 1
ATOM 10570 C C . GLY B 1 309 ? 18.172 -26.594 -16.094 1 91.19 309 GLY B C 1
ATOM 10571 O O . GLY B 1 309 ? 19.328 -26.625 -15.664 1 91.19 309 GLY B O 1
ATOM 10572 N N . ALA B 1 310 ? 17.812 -27.094 -17.234 1 92.12 310 ALA B N 1
ATOM 10573 C CA . ALA B 1 310 ? 18.766 -27.781 -18.094 1 92.12 310 ALA B CA 1
ATOM 10574 C C . ALA B 1 310 ? 19.844 -26.812 -18.594 1 92.12 310 ALA B C 1
ATOM 10576 O O . ALA B 1 310 ? 20.906 -27.234 -19.062 1 92.12 310 ALA B O 1
ATOM 10577 N N . ASN B 1 311 ? 19.594 -25.547 -18.438 1 93.69 311 ASN B N 1
ATOM 10578 C CA . ASN B 1 311 ? 20.531 -24.531 -18.906 1 93.69 311 ASN B CA 1
ATOM 10579 C C . ASN B 1 311 ? 21.609 -24.25 -17.875 1 93.69 311 ASN B C 1
ATOM 10581 O O . ASN B 1 311 ? 22.547 -23.484 -18.125 1 93.69 311 ASN B O 1
ATOM 10585 N N . SER B 1 312 ? 21.625 -24.906 -16.797 1 95.88 312 SER B N 1
ATOM 10586 C CA . SER B 1 312 ? 22.594 -24.672 -15.727 1 95.88 312 SER B CA 1
ATOM 10587 C C . SER B 1 312 ? 23.672 -25.766 -15.703 1 95.88 312 SER B C 1
ATOM 10589 O O . SER B 1 312 ? 23.359 -26.953 -15.602 1 95.88 312 SER B O 1
ATOM 10591 N N . ILE B 1 313 ? 24.906 -25.312 -15.781 1 97.12 313 ILE B N 1
ATOM 10592 C CA . ILE B 1 313 ? 26.016 -26.25 -15.695 1 97.12 313 ILE B CA 1
ATOM 10593 C C . ILE B 1 313 ? 26.125 -26.797 -14.273 1 97.12 313 ILE B C 1
ATOM 10595 O O . ILE B 1 313 ? 26.547 -27.938 -14.062 1 97.12 313 ILE B O 1
ATOM 10599 N N . VAL B 1 314 ? 25.703 -25.969 -13.273 1 97.31 314 VAL B N 1
ATOM 10600 C CA . VAL B 1 314 ? 25.688 -26.406 -11.875 1 97.31 314 VAL B CA 1
ATOM 10601 C C . VAL B 1 314 ? 24.703 -27.562 -11.711 1 97.31 314 VAL B C 1
ATOM 10603 O O . VAL B 1 314 ? 25.016 -28.562 -11.078 1 97.31 314 VAL B O 1
ATOM 10606 N N . ALA B 1 315 ? 23.547 -27.453 -12.25 1 96.75 315 ALA B N 1
ATOM 10607 C CA . ALA B 1 315 ? 22.531 -28.5 -12.188 1 96.75 315 ALA B CA 1
ATOM 10608 C C . ALA B 1 315 ? 23.031 -29.766 -12.867 1 96.75 315 ALA B C 1
ATOM 10610 O O . ALA B 1 315 ? 22.766 -30.875 -12.391 1 96.75 315 ALA B O 1
ATOM 10611 N N . TYR B 1 316 ? 23.719 -29.609 -13.969 1 95.25 316 TYR B N 1
ATOM 10612 C CA . TYR B 1 316 ? 24.297 -30.734 -14.703 1 95.25 316 TYR B CA 1
ATOM 10613 C C . TYR B 1 316 ? 25.328 -31.469 -13.859 1 95.25 316 TYR B C 1
ATOM 10615 O O . TYR B 1 316 ? 25.312 -32.688 -13.758 1 95.25 316 TYR B O 1
ATOM 10623 N N . CYS B 1 317 ? 26.156 -30.688 -13.281 1 96.69 317 CYS B N 1
ATOM 10624 C CA . CYS B 1 317 ? 27.234 -31.25 -12.484 1 96.69 317 CYS B CA 1
ATOM 10625 C C . CYS B 1 317 ? 26.688 -31.938 -11.234 1 96.69 317 CYS B C 1
ATOM 10627 O O . CYS B 1 317 ? 27.25 -32.938 -10.773 1 96.69 317 CYS B O 1
ATOM 10629 N N . LEU B 1 318 ? 25.594 -31.469 -10.688 1 96.62 318 LEU B N 1
ATOM 10630 C CA . LEU B 1 318 ? 24.984 -32.031 -9.492 1 96.62 318 LEU B CA 1
ATOM 10631 C C . LEU B 1 318 ? 24.156 -33.281 -9.844 1 96.62 318 LEU B C 1
ATOM 10633 O O . LEU B 1 318 ? 23.703 -34 -8.945 1 96.62 318 LEU B O 1
ATOM 10637 N N . GLY B 1 319 ? 23.938 -33.5 -11.117 1 93.25 319 GLY B N 1
ATOM 10638 C CA . GLY B 1 319 ? 23.188 -34.656 -11.562 1 93.25 319 GLY B CA 1
ATOM 10639 C C . GLY B 1 319 ? 21.688 -34.406 -11.594 1 93.25 319 GLY B C 1
ATOM 10640 O O . GLY B 1 319 ? 20.891 -35.344 -11.75 1 93.25 319 GLY B O 1
ATOM 10641 N N . ILE B 1 320 ? 21.281 -33.188 -11.438 1 94.38 320 ILE B N 1
ATOM 10642 C CA . ILE B 1 320 ? 19.859 -32.844 -11.492 1 94.38 320 ILE B CA 1
ATOM 10643 C C . ILE B 1 320 ? 19.344 -33 -12.914 1 94.38 320 ILE B C 1
ATOM 10645 O O . ILE B 1 320 ? 18.219 -33.469 -13.125 1 94.38 320 ILE B O 1
ATOM 10649 N N . THR B 1 321 ? 20.125 -32.531 -13.836 1 92 321 THR B N 1
ATOM 10650 C CA . THR B 1 321 ? 19.844 -32.719 -15.258 1 92 321 THR B CA 1
ATOM 10651 C C . THR B 1 321 ? 20.922 -33.531 -15.945 1 92 321 THR B C 1
ATOM 10653 O O . THR B 1 321 ? 22.047 -33.656 -15.43 1 92 321 THR B O 1
ATOM 10656 N N . ASP B 1 322 ? 20.609 -34.031 -17.047 1 88.31 322 ASP B N 1
ATOM 10657 C CA . ASP B 1 322 ? 21.578 -34.875 -17.766 1 88.31 322 ASP B CA 1
ATOM 10658 C C . ASP B 1 322 ? 21.922 -34.281 -19.125 1 88.31 322 ASP B C 1
ATOM 10660 O O . ASP B 1 322 ? 22.375 -34.969 -20.031 1 88.31 322 ASP B O 1
ATOM 10664 N N . VAL B 1 323 ? 21.656 -33.031 -19.281 1 90.38 323 VAL B N 1
ATOM 10665 C CA . VAL B 1 323 ? 21.969 -32.312 -20.5 1 90.38 323 VAL B CA 1
ATOM 10666 C C . VAL B 1 323 ? 23.109 -31.344 -20.266 1 90.38 323 VAL B C 1
ATOM 10668 O O . VAL B 1 323 ? 23.062 -30.547 -19.328 1 90.38 323 VAL B O 1
ATOM 10671 N N . ASP B 1 324 ? 24.156 -31.438 -21.047 1 91.5 324 ASP B N 1
ATOM 10672 C CA . ASP B 1 324 ? 25.297 -30.547 -20.906 1 91.5 324 ASP B CA 1
ATOM 10673 C C . ASP B 1 324 ? 25.047 -29.203 -21.578 1 91.5 324 ASP B C 1
ATOM 10675 O O . ASP B 1 324 ? 25.016 -29.125 -22.812 1 91.5 324 ASP B O 1
ATOM 10679 N N . PRO B 1 325 ? 24.969 -28.172 -20.828 1 94.19 325 PRO B N 1
ATOM 10680 C CA . PRO B 1 325 ? 24.641 -26.875 -21.422 1 94.19 325 PRO B CA 1
ATOM 10681 C C . PRO B 1 325 ? 25.781 -26.312 -22.281 1 94.19 325 PRO B C 1
ATOM 10683 O O . PRO B 1 325 ? 25.547 -25.516 -23.188 1 94.19 325 PRO B O 1
ATOM 10686 N N . ILE B 1 326 ? 27 -26.672 -22 1 92.38 326 ILE B N 1
ATOM 10687 C CA . ILE B 1 326 ? 28.125 -26.188 -22.781 1 92.38 326 ILE B CA 1
ATOM 10688 C C . ILE B 1 326 ? 28.109 -26.828 -24.172 1 92.38 326 ILE B C 1
ATOM 10690 O O . ILE B 1 326 ? 28.234 -26.141 -25.188 1 92.38 326 ILE B O 1
ATOM 10694 N N . GLU B 1 327 ? 27.875 -28.078 -24.172 1 86.94 327 GLU B N 1
ATOM 10695 C CA . GLU B 1 327 ? 27.828 -28.812 -25.438 1 86.94 327 GLU B CA 1
ATOM 10696 C C . GLU B 1 327 ? 26.703 -28.297 -26.328 1 86.94 327 GLU B C 1
ATOM 10698 O O . GLU B 1 327 ? 26.844 -28.219 -27.547 1 86.94 327 GLU B O 1
ATOM 10703 N N . LEU B 1 328 ? 25.641 -27.875 -25.719 1 90.88 328 LEU B N 1
ATOM 10704 C CA . LEU B 1 328 ? 24.469 -27.5 -26.484 1 90.88 328 LEU B CA 1
ATOM 10705 C C . LEU B 1 328 ? 24.359 -25.984 -26.609 1 90.88 328 LEU B C 1
ATOM 10707 O O . LEU B 1 328 ? 23.391 -25.469 -27.172 1 90.88 328 LEU B O 1
ATOM 10711 N N . ASP B 1 329 ? 25.281 -25.266 -26.062 1 90.62 329 ASP B N 1
ATOM 10712 C CA . ASP B 1 329 ? 25.312 -23.812 -26.109 1 90.62 329 ASP B CA 1
ATOM 10713 C C . ASP B 1 329 ? 24.062 -23.203 -25.484 1 90.62 329 ASP B C 1
ATOM 10715 O O . ASP B 1 329 ? 23.359 -22.406 -26.109 1 90.62 329 ASP B O 1
ATOM 10719 N N . LEU B 1 330 ? 23.766 -23.688 -24.312 1 92.12 330 LEU B N 1
ATOM 10720 C CA . LEU B 1 330 ? 22.625 -23.156 -23.578 1 92.12 330 LEU B CA 1
ATOM 10721 C C . LEU B 1 330 ? 23.031 -22.016 -22.672 1 92.12 330 LEU B C 1
ATOM 10723 O O . LEU B 1 330 ? 24.141 -22.016 -22.109 1 92.12 330 LEU B O 1
ATOM 10727 N N . TYR B 1 331 ? 22.172 -21.094 -22.469 1 91 331 TYR B N 1
ATOM 10728 C CA . TYR B 1 331 ? 22.5 -19.875 -21.734 1 91 331 TYR B CA 1
ATOM 10729 C C . TYR B 1 331 ? 21.891 -19.922 -20.328 1 91 331 TYR B C 1
ATOM 10731 O O . TYR B 1 331 ? 20.672 -20.062 -20.172 1 91 331 TYR B O 1
ATOM 10739 N N . PHE B 1 332 ? 22.703 -19.703 -19.266 1 91.12 332 PHE B N 1
ATOM 10740 C CA . PHE B 1 332 ? 22.297 -19.719 -17.875 1 91.12 332 PHE B CA 1
ATOM 10741 C C . PHE B 1 332 ? 21.25 -18.625 -17.594 1 91.12 332 PHE B C 1
ATOM 10743 O O . PHE B 1 332 ? 20.359 -18.812 -16.781 1 91.12 332 PHE B O 1
ATOM 10750 N N . GLU B 1 333 ? 21.359 -17.531 -18.344 1 87.88 333 GLU B N 1
ATOM 10751 C CA . GLU B 1 333 ? 20.531 -16.359 -18.141 1 87.88 333 GLU B CA 1
ATOM 10752 C C . GLU B 1 333 ? 19.062 -16.656 -18.406 1 87.88 333 GLU B C 1
ATOM 10754 O O . GLU B 1 333 ? 18.188 -15.945 -17.922 1 87.88 333 GLU B O 1
ATOM 10759 N N . ARG B 1 334 ? 18.797 -17.719 -19.125 1 88.25 334 ARG B N 1
ATOM 10760 C CA . ARG B 1 334 ? 17.422 -18.141 -19.344 1 88.25 334 ARG B CA 1
ATOM 10761 C C . ARG B 1 334 ? 16.828 -18.766 -18.094 1 88.25 334 ARG B C 1
ATOM 10763 O O . ARG B 1 334 ? 15.609 -18.766 -17.906 1 88.25 334 ARG B O 1
ATOM 10770 N N . PHE B 1 335 ? 17.734 -19.312 -17.281 1 89.62 335 PHE B N 1
ATOM 10771 C CA . PHE B 1 335 ? 17.328 -19.969 -16.047 1 89.62 335 PHE B CA 1
ATOM 10772 C C . PHE B 1 335 ? 17.312 -18.969 -14.891 1 89.62 335 PHE B C 1
ATOM 10774 O O . PHE B 1 335 ? 16.281 -18.797 -14.234 1 89.62 335 PHE B O 1
ATOM 10781 N N . ILE B 1 336 ? 18.438 -18.344 -14.703 1 88.5 336 ILE B N 1
ATOM 10782 C CA . ILE B 1 336 ? 18.578 -17.312 -13.688 1 88.5 336 ILE B CA 1
ATOM 10783 C C . ILE B 1 336 ? 19.312 -16.109 -14.281 1 88.5 336 ILE B C 1
ATOM 10785 O O . ILE B 1 336 ? 20.297 -16.281 -15.008 1 88.5 336 ILE B O 1
ATOM 10789 N N . ASN B 1 337 ? 18.766 -14.969 -14.117 1 82.5 337 ASN B N 1
ATOM 10790 C CA . ASN B 1 337 ? 19.5 -13.766 -14.492 1 82.5 337 ASN B CA 1
ATOM 10791 C C . ASN B 1 337 ? 19.203 -12.609 -13.539 1 82.5 337 ASN B C 1
ATOM 10793 O O . ASN B 1 337 ? 18.359 -12.742 -12.641 1 82.5 337 ASN B O 1
ATOM 10797 N N . LEU B 1 338 ? 19.875 -11.633 -13.703 1 75.56 338 LEU B N 1
ATOM 10798 C CA . LEU B 1 338 ? 19.875 -10.508 -12.773 1 75.56 338 LEU B CA 1
ATOM 10799 C C . LEU B 1 338 ? 18.531 -9.789 -12.789 1 75.56 338 LEU B C 1
ATOM 10801 O O . LEU B 1 338 ? 18.125 -9.211 -11.781 1 75.56 338 LEU B O 1
ATOM 10805 N N . TYR B 1 339 ? 17.859 -9.844 -13.922 1 69.81 339 TYR B N 1
ATOM 10806 C CA . TYR B 1 339 ? 16.656 -9.039 -14.086 1 69.81 339 TYR B CA 1
ATOM 10807 C C . TYR B 1 339 ? 15.398 -9.891 -13.945 1 69.81 339 TYR B C 1
ATOM 10809 O O . TYR B 1 339 ? 14.273 -9.383 -14.047 1 69.81 339 TYR B O 1
ATOM 10817 N N . ARG B 1 340 ? 15.68 -11.211 -13.766 1 67.44 340 ARG B N 1
ATOM 10818 C CA . ARG B 1 340 ? 14.531 -12.109 -13.695 1 67.44 340 ARG B CA 1
ATOM 10819 C C . ARG B 1 340 ? 13.914 -12.102 -12.305 1 67.44 340 ARG B C 1
ATOM 10821 O O . ARG B 1 340 ? 14.602 -12.352 -11.312 1 67.44 340 ARG B O 1
ATOM 10828 N N . GLU B 1 341 ? 12.648 -11.828 -12.336 1 65.25 341 GLU B N 1
ATOM 10829 C CA . GLU B 1 341 ? 11.922 -11.789 -11.07 1 65.25 341 GLU B CA 1
ATOM 10830 C C . GLU B 1 341 ? 11.43 -13.18 -10.68 1 65.25 341 GLU B C 1
ATOM 10832 O O . GLU B 1 341 ? 11.305 -13.484 -9.492 1 65.25 341 GLU B O 1
ATOM 10837 N N . ASN B 1 342 ? 11.32 -14.031 -11.758 1 71.12 342 ASN B N 1
ATOM 10838 C CA . ASN B 1 342 ? 10.742 -15.336 -11.469 1 71.12 342 ASN B CA 1
ATOM 10839 C C . ASN B 1 342 ? 11.797 -16.312 -10.969 1 71.12 342 ASN B C 1
ATOM 10841 O O . ASN B 1 342 ? 12.93 -16.312 -11.453 1 71.12 342 ASN B O 1
ATOM 10845 N N . PRO B 1 343 ? 11.414 -17.078 -9.992 1 76 343 PRO B N 1
ATOM 10846 C CA . PRO B 1 343 ? 12.352 -18.062 -9.43 1 76 343 PRO B CA 1
ATOM 10847 C C . PRO B 1 343 ? 12.711 -19.172 -10.422 1 76 343 PRO B C 1
ATOM 10849 O O . PRO B 1 343 ? 11.977 -19.391 -11.391 1 76 343 PRO B O 1
ATOM 10852 N N . PRO B 1 344 ? 13.867 -19.734 -10.203 1 83.5 344 PRO B N 1
ATOM 10853 C CA . PRO B 1 344 ? 14.227 -20.922 -10.984 1 83.5 344 PRO B CA 1
ATOM 10854 C C . PRO B 1 344 ? 13.312 -22.109 -10.695 1 83.5 344 PRO B C 1
ATOM 10856 O O . PRO B 1 344 ? 12.781 -22.234 -9.586 1 83.5 344 PRO B O 1
ATOM 10859 N N . ASP B 1 345 ? 13.047 -22.891 -11.711 1 85.25 345 ASP B N 1
ATOM 10860 C CA . ASP B 1 345 ? 12.18 -24.062 -11.555 1 85.25 345 ASP B CA 1
ATOM 10861 C C . ASP B 1 345 ? 12.828 -25.312 -12.141 1 85.25 345 ASP B C 1
ATOM 10863 O O . ASP B 1 345 ? 13.312 -25.297 -13.273 1 85.25 345 ASP B O 1
ATOM 10867 N N . PHE B 1 346 ? 13.039 -26.281 -11.258 1 92.12 346 PHE B N 1
ATOM 10868 C CA . PHE B 1 346 ? 13.453 -27.594 -11.734 1 92.12 346 PHE B CA 1
ATOM 10869 C C . PHE B 1 346 ? 12.25 -28.5 -11.906 1 92.12 346 PHE B C 1
ATOM 10871 O O . PHE B 1 346 ? 11.5 -28.734 -10.953 1 92.12 346 PHE B O 1
ATOM 10878 N N . ASP B 1 347 ? 12.031 -28.938 -13.102 1 93.06 347 ASP B N 1
ATOM 10879 C CA . ASP B 1 347 ? 11.062 -30.016 -13.328 1 93.06 347 ASP B CA 1
ATOM 10880 C C . ASP B 1 347 ? 11.734 -31.391 -13.281 1 93.06 347 ASP B C 1
ATOM 10882 O O . ASP B 1 347 ? 12.508 -31.734 -14.172 1 93.06 347 ASP B O 1
ATOM 10886 N N . ILE B 1 348 ? 11.414 -32.125 -12.273 1 95.06 348 ILE B N 1
ATOM 10887 C CA . ILE B 1 348 ? 12.039 -33.438 -12.133 1 95.06 348 ILE B CA 1
ATOM 10888 C C . ILE B 1 348 ? 10.984 -34.531 -12.297 1 95.06 348 ILE B C 1
ATOM 10890 O O . ILE B 1 348 ? 10.078 -34.625 -11.469 1 95.06 348 ILE B O 1
ATOM 10894 N N . ASP B 1 349 ? 11.148 -35.312 -13.258 1 94.19 349 ASP B N 1
ATOM 10895 C CA . ASP B 1 349 ? 10.219 -36.406 -13.555 1 94.19 349 ASP B CA 1
ATOM 10896 C C . ASP B 1 349 ? 10.68 -37.719 -12.922 1 94.19 349 ASP B C 1
ATOM 10898 O O . ASP B 1 349 ? 11.859 -38.062 -12.992 1 94.19 349 ASP B O 1
ATOM 10902 N N . PHE B 1 350 ? 9.75 -38.406 -12.344 1 93.44 350 PHE B N 1
ATOM 10903 C CA . PHE B 1 350 ? 9.945 -39.75 -11.836 1 93.44 350 PHE B CA 1
ATOM 10904 C C . PHE B 1 350 ? 8.906 -40.688 -12.414 1 93.44 350 PHE B C 1
ATOM 10906 O O . PHE B 1 350 ? 7.906 -40.25 -12.984 1 93.44 350 PHE B O 1
ATOM 10913 N N . SER B 1 351 ? 9.25 -41.969 -12.273 1 90.06 351 SER B N 1
ATOM 10914 C CA . SER B 1 351 ? 8.203 -42.938 -12.594 1 90.06 351 SER B CA 1
ATOM 10915 C C . SER B 1 351 ? 7.012 -42.781 -11.664 1 90.06 351 SER B C 1
ATOM 10917 O O . SER B 1 351 ? 7.172 -42.438 -10.492 1 90.06 351 SER B O 1
ATOM 10919 N N . TRP B 1 352 ? 5.867 -43.062 -12.164 1 84.88 352 TRP B N 1
ATOM 10920 C CA . TRP B 1 352 ? 4.645 -42.875 -11.398 1 84.88 352 TRP B CA 1
ATOM 10921 C C . TRP B 1 352 ? 4.617 -43.812 -10.18 1 84.88 352 TRP B C 1
ATOM 10923 O O . TRP B 1 352 ? 3.947 -43.5 -9.188 1 84.88 352 TRP B O 1
ATOM 10933 N N . THR B 1 353 ? 5.316 -44.812 -10.188 1 85.19 353 THR B N 1
ATOM 10934 C CA . THR B 1 353 ? 5.355 -45.75 -9.062 1 85.19 353 THR B CA 1
ATOM 10935 C C . THR B 1 353 ? 6.348 -45.281 -8 1 85.19 353 THR B C 1
ATOM 10937 O O . THR B 1 353 ? 6.297 -45.719 -6.855 1 85.19 353 THR B O 1
ATOM 10940 N N . ASP B 1 354 ? 7.242 -44.438 -8.398 1 91.19 354 ASP B N 1
ATOM 10941 C CA . ASP B 1 354 ? 8.32 -44.031 -7.5 1 91.19 354 ASP B CA 1
ATOM 10942 C C . ASP B 1 354 ? 8.039 -42.688 -6.891 1 91.19 354 ASP B C 1
ATOM 10944 O O . ASP B 1 354 ? 8.562 -42.344 -5.82 1 91.19 354 ASP B O 1
ATOM 10948 N N . ARG B 1 355 ? 7.293 -41.875 -7.543 1 93 355 ARG B N 1
ATOM 10949 C CA . ARG B 1 355 ? 7.086 -40.469 -7.199 1 93 355 ARG B CA 1
ATOM 10950 C C . ARG B 1 355 ? 6.586 -40.312 -5.766 1 93 355 ARG B C 1
ATOM 10952 O O . ARG B 1 355 ? 7.023 -39.438 -5.035 1 93 355 ARG B O 1
ATOM 10959 N N . ASP B 1 356 ? 5.684 -41.156 -5.305 1 92.12 356 ASP B N 1
ATOM 10960 C CA . ASP B 1 356 ? 5.074 -41.031 -3.984 1 92.12 356 ASP B CA 1
ATOM 10961 C C . ASP B 1 356 ? 6.105 -41.25 -2.881 1 92.12 356 ASP B C 1
ATOM 10963 O O . ASP B 1 356 ? 6.055 -40.594 -1.831 1 92.12 356 ASP B O 1
ATOM 10967 N N . GLU B 1 357 ? 6.961 -42.156 -3.193 1 94.69 357 GLU B N 1
ATOM 10968 C CA . GLU B 1 357 ? 8.008 -42.406 -2.209 1 94.69 357 GLU B CA 1
ATOM 10969 C C . GLU B 1 357 ? 8.961 -41.219 -2.098 1 94.69 357 GLU B C 1
ATOM 10971 O O . GLU B 1 357 ? 9.445 -40.906 -1.011 1 94.69 357 GLU B O 1
ATOM 10976 N N . VAL B 1 358 ? 9.273 -40.656 -3.18 1 96.19 358 VAL B N 1
ATOM 10977 C CA . VAL B 1 358 ? 10.109 -39.469 -3.176 1 96.19 358 VAL B CA 1
ATOM 10978 C C . VAL B 1 358 ? 9.422 -38.344 -2.389 1 96.19 358 VAL B C 1
ATOM 10980 O O . VAL B 1 358 ? 10.062 -37.656 -1.592 1 96.19 358 VAL B O 1
ATOM 10983 N N . THR B 1 359 ? 8.164 -38.188 -2.582 1 96 359 THR B N 1
ATOM 10984 C CA . THR B 1 359 ? 7.387 -37.188 -1.852 1 96 359 THR B CA 1
ATOM 10985 C C . THR B 1 359 ? 7.43 -37.469 -0.352 1 96 359 THR B C 1
ATOM 10987 O O . THR B 1 359 ? 7.625 -36.531 0.448 1 96 359 THR B O 1
ATOM 10990 N N . GLN B 1 360 ? 7.227 -38.719 -0.007 1 95.88 360 GLN B N 1
ATOM 10991 C CA . GLN B 1 360 ? 7.281 -39.094 1.397 1 95.88 360 GLN B CA 1
ATOM 10992 C C . GLN B 1 360 ? 8.641 -38.781 2.01 1 95.88 360 GLN B C 1
ATOM 10994 O O . GLN B 1 360 ? 8.711 -38.281 3.141 1 95.88 360 GLN B O 1
ATOM 10999 N N . TYR B 1 361 ? 9.68 -39.031 1.274 1 96.88 361 TYR B N 1
ATOM 11000 C CA . TYR B 1 361 ? 11.023 -38.719 1.738 1 96.88 361 TYR B CA 1
ATOM 11001 C C . TYR B 1 361 ? 11.148 -37.25 2.059 1 96.88 361 TYR B C 1
ATOM 11003 O O . TYR B 1 361 ? 11.711 -36.875 3.094 1 96.88 361 TYR B O 1
ATOM 11011 N N . ILE B 1 362 ? 10.695 -36.438 1.146 1 97.25 362 ILE B N 1
ATOM 11012 C CA . ILE B 1 362 ? 10.789 -34.969 1.313 1 97.25 362 ILE B CA 1
ATOM 11013 C C . ILE B 1 362 ? 10.078 -34.562 2.6 1 97.25 362 ILE B C 1
ATOM 11015 O O . ILE B 1 362 ? 10.625 -33.781 3.395 1 97.25 362 ILE B O 1
ATOM 11019 N N . PHE B 1 363 ? 8.875 -35.031 2.85 1 96.56 363 PHE B N 1
ATOM 11020 C CA . PHE B 1 363 ? 8.109 -34.688 4.043 1 96.56 363 PHE B CA 1
ATOM 11021 C C . PHE B 1 363 ? 8.828 -35.156 5.301 1 96.56 363 PHE B C 1
ATOM 11023 O O . PHE B 1 363 ? 8.938 -34.406 6.273 1 96.56 363 PHE B O 1
ATOM 11030 N N . ASP B 1 364 ? 9.344 -36.375 5.273 1 95.5 364 ASP B N 1
ATOM 11031 C CA . ASP B 1 364 ? 10.008 -36.938 6.445 1 95.5 364 ASP B CA 1
ATOM 11032 C C . ASP B 1 364 ? 11.297 -36.188 6.766 1 95.5 364 ASP B C 1
ATOM 11034 O O . ASP B 1 364 ? 11.602 -35.938 7.93 1 95.5 364 ASP B O 1
ATOM 11038 N N . LYS B 1 365 ? 11.984 -35.875 5.746 1 95.38 365 LYS B N 1
ATOM 11039 C CA . LYS B 1 365 ? 13.312 -35.281 5.922 1 95.38 365 LYS B CA 1
ATOM 11040 C C . LYS B 1 365 ? 13.211 -33.844 6.402 1 95.38 365 LYS B C 1
ATOM 11042 O O . LYS B 1 365 ? 13.984 -33.406 7.258 1 95.38 365 LYS B O 1
ATOM 11047 N N . TYR B 1 366 ? 12.383 -33.094 5.855 1 95.88 366 TYR B N 1
ATOM 11048 C CA . TYR B 1 366 ? 12.445 -31.641 6.051 1 95.88 366 TYR B CA 1
ATOM 11049 C C . TYR B 1 366 ? 11.43 -31.188 7.09 1 95.88 366 TYR B C 1
ATOM 11051 O O . TYR B 1 366 ? 11.461 -30.047 7.543 1 95.88 366 TYR B O 1
ATOM 11059 N N . ASN B 1 367 ? 10.516 -32.031 7.422 1 93.81 367 ASN B N 1
ATOM 11060 C CA . ASN B 1 367 ? 9.734 -31.766 8.625 1 93.81 367 ASN B CA 1
ATOM 11061 C C . ASN B 1 367 ? 10.516 -32.125 9.891 1 93.81 367 ASN B C 1
ATOM 11063 O O . ASN B 1 367 ? 11.125 -33.188 9.977 1 93.81 367 ASN B O 1
ATOM 11067 N N . LYS B 1 368 ? 10.898 -31.234 10.727 1 81.12 368 LYS B N 1
ATOM 11068 C CA . LYS B 1 368 ? 11.766 -31.469 11.875 1 81.12 368 LYS B CA 1
ATOM 11069 C C . LYS B 1 368 ? 11.102 -31 13.172 1 81.12 368 LYS B C 1
ATOM 11071 O O . LYS B 1 368 ? 10.398 -29.984 13.188 1 81.12 368 LYS B O 1
ATOM 11076 N N . ASP B 1 369 ? 11.477 -31.812 14.203 1 70.31 369 ASP B N 1
ATOM 11077 C CA . ASP B 1 369 ? 11.258 -31.406 15.586 1 70.31 369 ASP B CA 1
ATOM 11078 C C . ASP B 1 369 ? 9.805 -31 15.82 1 70.31 369 ASP B C 1
ATOM 11080 O O . ASP B 1 369 ? 9.531 -29.969 16.438 1 70.31 369 ASP B O 1
ATOM 11084 N N . GLY B 1 370 ? 8.891 -31.688 15.156 1 78.25 370 GLY B N 1
ATOM 11085 C CA . GLY B 1 370 ? 7.484 -31.422 15.422 1 78.25 370 GLY B CA 1
ATOM 11086 C C . GLY B 1 370 ? 6.945 -30.234 14.648 1 78.25 370 GLY B C 1
ATOM 11087 O O . GLY B 1 370 ? 5.773 -29.875 14.781 1 78.25 370 GLY B O 1
ATOM 11088 N N . GLN B 1 371 ? 7.805 -29.625 13.828 1 87.88 371 GLN B N 1
ATOM 11089 C CA . GLN B 1 371 ? 7.344 -28.5 13.023 1 87.88 371 GLN B CA 1
ATOM 11090 C C . GLN B 1 371 ? 7.141 -28.922 11.562 1 87.88 371 GLN B C 1
ATOM 11092 O O . GLN B 1 371 ? 7.941 -29.672 11.016 1 87.88 371 GLN B O 1
ATOM 11097 N N . GLU B 1 372 ? 6.125 -28.469 11.039 1 94.62 372 GLU B N 1
ATOM 11098 C CA . GLU B 1 372 ? 5.793 -28.766 9.641 1 94.62 372 GLU B CA 1
ATOM 11099 C C . GLU B 1 372 ? 6.32 -27.672 8.719 1 94.62 372 GLU B C 1
ATOM 11101 O O . GLU B 1 372 ? 5.898 -26.516 8.805 1 94.62 372 GLU B O 1
ATOM 11106 N N . HIS B 1 373 ? 7.273 -28.094 7.844 1 97.12 373 HIS B N 1
ATOM 11107 C CA . HIS B 1 373 ? 7.875 -27.141 6.914 1 97.12 373 HIS B CA 1
ATOM 11108 C C . HIS B 1 373 ? 7.457 -27.438 5.477 1 97.12 373 HIS B C 1
ATOM 11110 O O . HIS B 1 373 ? 7.656 -26.609 4.586 1 97.12 373 HIS B O 1
ATOM 11116 N N . VAL B 1 374 ? 6.84 -28.625 5.289 1 97.81 374 VAL B N 1
ATOM 11117 C CA . VAL B 1 374 ? 6.57 -29.094 3.934 1 97.81 374 VAL B CA 1
ATOM 11118 C C . VAL B 1 374 ? 5.062 -29.203 3.715 1 97.81 374 VAL B C 1
ATOM 11120 O O . VAL B 1 374 ? 4.324 -29.594 4.625 1 97.81 374 VAL B O 1
ATOM 11123 N N . ALA B 1 375 ? 4.602 -28.781 2.605 1 97.88 375 ALA B N 1
ATOM 11124 C CA . ALA B 1 375 ? 3.207 -28.953 2.201 1 97.88 375 ALA B CA 1
ATOM 11125 C C . ALA B 1 375 ? 3.086 -29.078 0.686 1 97.88 375 ALA B C 1
ATOM 11127 O O . ALA B 1 375 ? 3.93 -28.562 -0.055 1 97.88 375 ALA B O 1
ATOM 11128 N N . LEU B 1 376 ? 2.107 -29.859 0.233 1 97.69 376 LEU B N 1
ATOM 11129 C CA . LEU B 1 376 ? 1.781 -29.844 -1.189 1 97.69 376 LEU B CA 1
ATOM 11130 C C . LEU B 1 376 ? 1.213 -28.484 -1.601 1 97.69 376 LEU B C 1
ATOM 11132 O O . LEU B 1 376 ? 0.507 -27.844 -0.822 1 97.69 376 LEU B O 1
ATOM 11136 N N . LEU B 1 377 ? 1.543 -28.094 -2.787 1 97.56 377 LEU B N 1
ATOM 11137 C CA . LEU B 1 377 ? 1.035 -26.844 -3.328 1 97.56 377 LEU B CA 1
ATOM 11138 C C . LEU B 1 377 ? -0.443 -26.953 -3.682 1 97.56 377 LEU B C 1
ATOM 11140 O O . LEU B 1 377 ? -0.872 -27.969 -4.246 1 97.56 377 LEU B O 1
ATOM 11144 N N . GLY B 1 378 ? -1.206 -25.938 -3.244 1 96.88 378 GLY B N 1
ATOM 11145 C CA . GLY B 1 378 ? -2.627 -25.938 -3.555 1 96.88 378 GLY B CA 1
ATOM 11146 C C . GLY B 1 378 ? -2.943 -25.312 -4.898 1 96.88 378 GLY B C 1
ATOM 11147 O O . GLY B 1 378 ? -2.119 -24.594 -5.461 1 96.88 378 GLY B O 1
ATOM 11148 N N . SER B 1 379 ? -4.004 -25.641 -5.434 1 96.19 379 SER B N 1
ATOM 11149 C CA . SER B 1 379 ? -4.656 -25.016 -6.578 1 96.19 379 SER B CA 1
ATOM 11150 C C . SER B 1 379 ? -6.156 -24.875 -6.352 1 96.19 379 SER B C 1
ATOM 11152 O O . SER B 1 379 ? -6.695 -25.406 -5.371 1 96.19 379 SER B O 1
ATOM 11154 N N . TYR B 1 380 ? -6.777 -24.078 -7.117 1 95.69 380 TYR B N 1
ATOM 11155 C CA . TYR B 1 380 ? -8.211 -23.875 -6.941 1 95.69 380 TYR B CA 1
ATOM 11156 C C . TYR B 1 380 ? -8.984 -24.375 -8.156 1 95.69 380 TYR B C 1
ATOM 11158 O O . TYR B 1 380 ? -8.68 -24 -9.289 1 95.69 380 TYR B O 1
ATOM 11166 N N . SER B 1 381 ? -9.859 -25.25 -7.898 1 94.81 381 SER B N 1
ATOM 11167 C CA . SER B 1 381 ? -10.82 -25.594 -8.938 1 94.81 381 SER B CA 1
ATOM 11168 C C . SER B 1 381 ? -11.891 -24.516 -9.078 1 94.81 381 SER B C 1
ATOM 11170 O O . SER B 1 381 ? -12.398 -24 -8.078 1 94.81 381 SER B O 1
ATOM 11172 N N . THR B 1 382 ? -12.18 -24.109 -10.211 1 95 382 THR B N 1
ATOM 11173 C CA . THR B 1 382 ? -13.172 -23.062 -10.445 1 95 382 THR B CA 1
ATOM 11174 C C . THR B 1 382 ? -14.422 -23.641 -11.109 1 95 382 THR B C 1
ATOM 11176 O O . THR B 1 382 ? -14.359 -24.703 -11.734 1 95 382 THR B O 1
ATOM 11179 N N . PHE B 1 383 ? -15.477 -22.984 -10.906 1 93.81 383 PHE B N 1
ATOM 11180 C CA . PHE B 1 383 ? -16.703 -23.375 -11.57 1 93.81 383 PHE B CA 1
ATOM 11181 C C . PHE B 1 383 ? -16.609 -23.141 -13.07 1 93.81 383 PHE B C 1
ATOM 11183 O O . PHE B 1 383 ? -16.484 -22 -13.516 1 93.81 383 PHE B O 1
ATOM 11190 N N . GLN B 1 384 ? -16.672 -24.219 -13.758 1 91.06 384 GLN B N 1
ATOM 11191 C CA . GLN B 1 384 ? -16.672 -24.156 -15.211 1 91.06 384 GLN B CA 1
ATOM 11192 C C . GLN B 1 384 ? -18.094 -24.094 -15.758 1 91.06 384 GLN B C 1
ATOM 11194 O O . GLN B 1 384 ? -19.047 -24.484 -15.078 1 91.06 384 GLN B O 1
ATOM 11199 N N . ALA B 1 385 ? -18.266 -23.672 -16.891 1 87.5 385 ALA B N 1
ATOM 11200 C CA . ALA B 1 385 ? -19.562 -23.375 -17.484 1 87.5 385 ALA B CA 1
ATOM 11201 C C . ALA B 1 385 ? -20.469 -24.594 -17.453 1 87.5 385 ALA B C 1
ATOM 11203 O O . ALA B 1 385 ? -21.562 -24.562 -16.875 1 87.5 385 ALA B O 1
ATOM 11204 N N . ASN B 1 386 ? -20.016 -25.766 -17.969 1 88 386 ASN B N 1
ATOM 11205 C CA . ASN B 1 386 ? -20.844 -26.953 -18.078 1 88 386 ASN B CA 1
ATOM 11206 C C . ASN B 1 386 ? -21.125 -27.562 -16.703 1 88 386 ASN B C 1
ATOM 11208 O O . ASN B 1 386 ? -22.25 -28 -16.422 1 88 386 ASN B O 1
ATOM 11212 N N . SER B 1 387 ? -20.125 -27.594 -15.961 1 88.19 387 SER B N 1
ATOM 11213 C CA . SER B 1 387 ? -20.297 -28.156 -14.617 1 88.19 387 SER B CA 1
ATOM 11214 C C . SER B 1 387 ? -21.281 -27.344 -13.789 1 88.19 387 SER B C 1
ATOM 11216 O O . SER B 1 387 ? -22.062 -27.891 -13.016 1 88.19 387 SER B O 1
ATOM 11218 N N . MET B 1 388 ? -21.266 -26.062 -13.93 1 90.5 388 MET B N 1
ATOM 11219 C CA . MET B 1 388 ? -22.172 -25.203 -13.164 1 90.5 388 MET B CA 1
ATOM 11220 C C . MET B 1 388 ? -23.609 -25.359 -13.641 1 90.5 388 MET B C 1
ATOM 11222 O O . MET B 1 388 ? -24.531 -25.328 -12.828 1 90.5 388 MET B O 1
ATOM 11226 N N . LEU B 1 389 ? -23.75 -25.5 -14.969 1 92.62 389 LEU B N 1
ATOM 11227 C CA . LEU B 1 389 ? -25.094 -25.75 -15.492 1 92.62 389 LEU B CA 1
ATOM 11228 C C . LEU B 1 389 ? -25.656 -27.047 -14.922 1 92.62 389 LEU B C 1
ATOM 11230 O O . LEU B 1 389 ? -26.844 -27.109 -14.578 1 92.62 389 LEU B O 1
ATOM 11234 N N . ARG B 1 390 ? -24.797 -28.031 -14.805 1 93.19 390 ARG B N 1
ATOM 11235 C CA . ARG B 1 390 ? -25.219 -29.312 -14.242 1 93.19 390 ARG B CA 1
ATOM 11236 C C . ARG B 1 390 ? -25.609 -29.156 -12.781 1 93.19 390 ARG B C 1
ATOM 11238 O O . ARG B 1 390 ? -26.672 -29.641 -12.359 1 93.19 390 ARG B O 1
ATOM 11245 N N . GLU B 1 391 ? -24.797 -28.516 -12.023 1 93.62 391 GLU B N 1
ATOM 11246 C CA . GLU B 1 391 ? -25.047 -28.359 -10.594 1 93.62 391 GLU B CA 1
ATOM 11247 C C . GLU B 1 391 ? -26.297 -27.531 -10.336 1 93.62 391 GLU B C 1
ATOM 11249 O O . GLU B 1 391 ? -27.109 -27.859 -9.461 1 93.62 391 GLU B O 1
ATOM 11254 N N . LEU B 1 392 ? -26.453 -26.438 -11.039 1 95.31 392 LEU B N 1
ATOM 11255 C CA . LEU B 1 392 ? -27.625 -25.578 -10.867 1 95.31 392 LEU B CA 1
ATOM 11256 C C . LEU B 1 392 ? -28.891 -26.297 -11.312 1 95.31 392 LEU B C 1
ATOM 11258 O O . LEU B 1 392 ? -29.953 -26.125 -10.703 1 95.31 392 LEU B O 1
ATOM 11262 N N . GLY B 1 393 ? -28.766 -27.062 -12.406 1 94.62 393 GLY B N 1
ATOM 11263 C CA . GLY B 1 393 ? -29.906 -27.875 -12.82 1 94.62 393 GLY B CA 1
ATOM 11264 C C . GLY B 1 393 ? -30.406 -28.812 -11.742 1 94.62 393 GLY B C 1
ATOM 11265 O O . GLY B 1 393 ? -31.609 -28.953 -11.539 1 94.62 393 GLY B O 1
ATOM 11266 N N . LYS B 1 394 ? -29.484 -29.422 -11.055 1 94.62 394 LYS B N 1
ATOM 11267 C CA . LYS B 1 394 ? -29.828 -30.328 -9.953 1 94.62 394 LYS B CA 1
ATOM 11268 C C . LYS B 1 394 ? -30.516 -29.562 -8.82 1 94.62 394 LYS B C 1
ATOM 11270 O O . LYS B 1 394 ? -31.5 -30.047 -8.25 1 94.62 394 LYS B O 1
ATOM 11275 N N . VAL B 1 395 ? -30 -28.438 -8.477 1 95.44 395 VAL B N 1
ATOM 11276 C CA . VAL B 1 395 ? -30.484 -27.625 -7.359 1 95.44 395 VAL B CA 1
ATOM 11277 C C . VAL B 1 395 ? -31.906 -27.156 -7.648 1 95.44 395 VAL B C 1
ATOM 11279 O O . VAL B 1 395 ? -32.719 -27.031 -6.73 1 95.44 395 VAL B O 1
ATOM 11282 N N . PHE B 1 396 ? -32.188 -26.906 -8.93 1 94.56 396 PHE B N 1
ATOM 11283 C CA . PHE B 1 396 ? -33.5 -26.469 -9.312 1 94.56 396 PHE B CA 1
ATOM 11284 C C . PHE B 1 396 ? -34.438 -27.672 -9.5 1 94.56 396 PHE B C 1
ATOM 11286 O O . PHE B 1 396 ? -35.625 -27.5 -9.719 1 94.56 396 PHE B O 1
ATOM 11293 N N . GLY B 1 397 ? -33.906 -28.922 -9.477 1 91.44 397 GLY B N 1
ATOM 11294 C CA . GLY B 1 397 ? -34.688 -30.141 -9.531 1 91.44 397 GLY B CA 1
ATOM 11295 C C . GLY B 1 397 ? -34.969 -30.609 -10.945 1 91.44 397 GLY B C 1
ATOM 11296 O O . GLY B 1 397 ? -35.906 -31.344 -11.188 1 91.44 397 GLY B O 1
ATOM 11297 N N . LEU B 1 398 ? -34.188 -30.234 -11.875 1 92.88 398 LEU B N 1
ATOM 11298 C CA . LEU B 1 398 ? -34.375 -30.656 -13.258 1 92.88 398 LEU B CA 1
ATOM 11299 C C . LEU B 1 398 ? -33.875 -32.094 -13.469 1 92.88 398 LEU B C 1
ATOM 11301 O O . LEU B 1 398 ? -32.875 -32.469 -12.898 1 92.88 398 LEU B O 1
ATOM 11305 N N . PRO B 1 399 ? -34.531 -32.781 -14.266 1 92.06 399 PRO B N 1
ATOM 11306 C CA . PRO B 1 399 ? -34.062 -34.125 -14.602 1 92.06 399 PRO B CA 1
ATOM 11307 C C . PRO B 1 399 ? -32.781 -34.094 -15.414 1 92.06 399 PRO B C 1
ATOM 11309 O O . PRO B 1 399 ? -32.469 -33.125 -16.109 1 92.06 399 PRO B O 1
ATOM 11312 N N . LYS B 1 400 ? -32.062 -35.219 -15.375 1 90.75 400 LYS B N 1
ATOM 11313 C CA . LYS B 1 400 ? -30.734 -35.344 -16.016 1 90.75 400 LYS B CA 1
ATOM 11314 C C . LYS B 1 400 ? -30.828 -35.062 -17.516 1 90.75 400 LYS B C 1
ATOM 11316 O O . LYS B 1 400 ? -29.953 -34.406 -18.078 1 90.75 400 LYS B O 1
ATOM 11321 N N . THR B 1 401 ? -31.875 -35.5 -18.172 1 89.12 401 THR B N 1
ATOM 11322 C CA . THR B 1 401 ? -32.062 -35.312 -19.625 1 89.12 401 THR B CA 1
ATOM 11323 C C . THR B 1 401 ? -32.219 -33.844 -19.969 1 89.12 401 THR B C 1
ATOM 11325 O O . THR B 1 401 ? -31.656 -33.375 -20.969 1 89.12 401 THR B O 1
ATOM 11328 N N . GLU B 1 402 ? -32.969 -33.219 -19.109 1 89.44 402 GLU B N 1
ATOM 11329 C CA . GLU B 1 402 ? -33.188 -31.797 -19.344 1 89.44 402 GLU B CA 1
ATOM 11330 C C . GLU B 1 402 ? -31.906 -31 -19.109 1 89.44 402 GLU B C 1
ATOM 11332 O O . GLU B 1 402 ? -31.656 -30 -19.797 1 89.44 402 GLU B O 1
ATOM 11337 N N . ILE B 1 403 ? -31.156 -31.422 -18.141 1 92.12 403 ILE B N 1
ATOM 11338 C CA . ILE B 1 403 ? -29.891 -30.766 -17.828 1 92.12 403 ILE B CA 1
ATOM 11339 C C . ILE B 1 403 ? -28.938 -30.891 -19.031 1 92.12 403 ILE B C 1
ATOM 11341 O O . ILE B 1 403 ? -28.328 -29.906 -19.438 1 92.12 403 ILE B O 1
ATOM 11345 N N . GLU B 1 404 ? -28.828 -32 -19.531 1 89.44 404 GLU B N 1
ATOM 11346 C CA . GLU B 1 404 ? -27.938 -32.25 -20.656 1 89.44 404 GLU B CA 1
ATOM 11347 C C . GLU B 1 404 ? -28.406 -31.5 -21.906 1 89.44 404 GLU B C 1
ATOM 11349 O O . GLU B 1 404 ? -27.578 -31.047 -22.703 1 89.44 404 GLU B O 1
ATOM 11354 N N . SER B 1 405 ? -29.703 -31.5 -22.047 1 86.88 405 SER B N 1
ATOM 11355 C CA . SER B 1 405 ? -30.266 -30.719 -23.141 1 86.88 405 SER B CA 1
ATOM 11356 C C . SER B 1 405 ? -29.906 -29.25 -23.016 1 86.88 405 SER B C 1
ATOM 11358 O O . SER B 1 405 ? -29.562 -28.594 -24 1 86.88 405 SER B O 1
ATOM 11360 N N . LEU B 1 406 ? -30.062 -28.812 -21.828 1 89.19 406 LEU B N 1
ATOM 11361 C CA . LEU B 1 406 ? -29.703 -27.422 -21.562 1 89.19 406 LEU B CA 1
ATOM 11362 C C . LEU B 1 406 ? -28.234 -27.172 -21.875 1 89.19 406 LEU B C 1
ATOM 11364 O O . LEU B 1 406 ? -27.891 -26.156 -22.484 1 89.19 406 LEU B O 1
ATOM 11368 N N . ILE B 1 407 ? -27.312 -27.984 -21.453 1 89.06 407 ILE B N 1
ATOM 11369 C CA . ILE B 1 407 ? -25.875 -27.844 -21.672 1 89.06 407 ILE B CA 1
ATOM 11370 C C . ILE B 1 407 ? -25.578 -27.859 -23.172 1 89.06 407 ILE B C 1
ATOM 11372 O O . ILE B 1 407 ? -24.766 -27.078 -23.656 1 89.06 407 ILE B O 1
ATOM 11376 N N . TYR B 1 408 ? -26.25 -28.688 -23.828 1 84.94 408 TYR B N 1
ATOM 11377 C CA . TYR B 1 408 ? -26.047 -28.828 -25.266 1 84.94 408 TYR B CA 1
ATOM 11378 C C . TYR B 1 408 ? -26.5 -27.594 -26.016 1 84.94 408 TYR B C 1
ATOM 11380 O O . TYR B 1 408 ? -25.844 -27.156 -26.969 1 84.94 408 TYR B O 1
ATOM 11388 N N . HIS B 1 409 ? -27.641 -26.953 -25.625 1 82.19 409 HIS B N 1
ATOM 11389 C CA . HIS B 1 409 ? -28.266 -25.859 -26.375 1 82.19 409 HIS B CA 1
ATOM 11390 C C . HIS B 1 409 ? -27.797 -24.5 -25.859 1 82.19 409 HIS B C 1
ATOM 11392 O O . HIS B 1 409 ? -27.984 -23.484 -26.531 1 82.19 409 HIS B O 1
ATOM 11398 N N . ALA B 1 410 ? -27.234 -24.422 -24.75 1 81.56 410 ALA B N 1
ATOM 11399 C CA . ALA B 1 410 ? -26.906 -23.156 -24.094 1 81.56 410 ALA B CA 1
ATOM 11400 C C . ALA B 1 410 ? -26.016 -22.297 -24.969 1 81.56 410 ALA B C 1
ATOM 11402 O O . ALA B 1 410 ? -26.094 -21.062 -24.938 1 81.56 410 ALA B O 1
ATOM 11403 N N . GLY B 1 411 ? -25.125 -22.812 -25.797 1 74.94 411 GLY B N 1
ATOM 11404 C CA . GLY B 1 411 ? -24.219 -22.031 -26.625 1 74.94 411 GLY B CA 1
ATOM 11405 C C . GLY B 1 411 ? -24.781 -21.719 -28 1 74.94 411 GLY B C 1
ATOM 11406 O O . GLY B 1 411 ? -24.172 -20.969 -28.766 1 74.94 411 GLY B O 1
ATOM 11407 N N . LYS B 1 412 ? -26.031 -22.234 -28.234 1 74.62 412 LYS B N 1
ATOM 11408 C CA . LYS B 1 412 ? -26.625 -22.062 -29.547 1 74.62 412 LYS B CA 1
ATOM 11409 C C . LYS B 1 412 ? -27.531 -20.828 -29.594 1 74.62 412 LYS B C 1
ATOM 11411 O O . LYS B 1 412 ? -28.281 -20.578 -28.656 1 74.62 412 LYS B O 1
ATOM 11416 N N . SER B 1 413 ? -27.406 -19.953 -30.484 1 73.88 413 SER B N 1
ATOM 11417 C CA . SER B 1 413 ? -28.078 -18.672 -30.625 1 73.88 413 SER B CA 1
ATOM 11418 C C . SER B 1 413 ? -29.594 -18.844 -30.703 1 73.88 413 SER B C 1
ATOM 11420 O O . SER B 1 413 ? -30.344 -17.984 -30.266 1 73.88 413 SER B O 1
ATOM 11422 N N . GLU B 1 414 ? -30.094 -19.953 -31.281 1 75.12 414 GLU B N 1
ATOM 11423 C CA . GLU B 1 414 ? -31.531 -20.109 -31.547 1 75.12 414 GLU B CA 1
ATOM 11424 C C . GLU B 1 414 ? -32.25 -20.688 -30.344 1 75.12 414 GLU B C 1
ATOM 11426 O O . GLU B 1 414 ? -33.5 -20.75 -30.312 1 75.12 414 GLU B O 1
ATOM 11431 N N . TYR B 1 415 ? -31.5 -20.953 -29.328 1 79.19 415 TYR B N 1
ATOM 11432 C CA . TYR B 1 415 ? -32.094 -21.625 -28.172 1 79.19 415 TYR B CA 1
ATOM 11433 C C . TYR B 1 415 ? -32.781 -20.609 -27.266 1 79.19 415 TYR B C 1
ATOM 11435 O O . TYR B 1 415 ? -32.188 -19.609 -26.875 1 79.19 415 TYR B O 1
ATOM 11443 N N . VAL B 1 416 ? -34.188 -20.75 -26.969 1 82.81 416 VAL B N 1
ATOM 11444 C CA . VAL B 1 416 ? -34.906 -19.953 -26 1 82.81 416 VAL B CA 1
ATOM 11445 C C . VAL B 1 416 ? -35.188 -20.781 -24.734 1 82.81 416 VAL B C 1
ATOM 11447 O O . VAL B 1 416 ? -36.062 -21.625 -24.719 1 82.81 416 VAL B O 1
ATOM 11450 N N . PRO B 1 417 ? -34.406 -20.531 -23.75 1 83.69 417 PRO B N 1
ATOM 11451 C CA . PRO B 1 417 ? -34.594 -21.328 -22.531 1 83.69 417 PRO B CA 1
ATOM 11452 C C . PRO B 1 417 ? -35.906 -21.047 -21.828 1 83.69 417 PRO B C 1
ATOM 11454 O O . PRO B 1 417 ? -36.5 -19.969 -22 1 83.69 417 PRO B O 1
ATOM 11457 N N . ASP B 1 418 ? -36.531 -21.969 -21.094 1 86 418 ASP B N 1
ATOM 11458 C CA . ASP B 1 418 ? -37.688 -21.75 -20.234 1 86 418 ASP B CA 1
ATOM 11459 C C . ASP B 1 418 ? -37.312 -20.922 -19 1 86 418 ASP B C 1
ATOM 11461 O O . ASP B 1 418 ? -36.188 -20.422 -18.891 1 86 418 ASP B O 1
ATOM 11465 N N . GLN B 1 419 ? -38.25 -20.719 -18.141 1 87.19 419 GLN B N 1
ATOM 11466 C CA . GLN B 1 419 ? -38.062 -19.844 -16.984 1 87.19 419 GLN B CA 1
ATOM 11467 C C . GLN B 1 419 ? -36.875 -20.328 -16.141 1 87.19 419 GLN B C 1
ATOM 11469 O O . GLN B 1 419 ? -36.031 -19.531 -15.727 1 87.19 419 GLN B O 1
ATOM 11474 N N . TYR B 1 420 ? -36.875 -21.625 -15.875 1 89.31 420 TYR B N 1
ATOM 11475 C CA . TYR B 1 420 ? -35.781 -22.172 -15.086 1 89.31 420 TYR B CA 1
ATOM 11476 C C . TYR B 1 420 ? -34.469 -22.125 -15.867 1 89.31 420 TYR B C 1
ATOM 11478 O O . TYR B 1 420 ? -33.406 -21.859 -15.289 1 89.31 420 TYR B O 1
ATOM 11486 N N . GLY B 1 421 ? -34.562 -22.406 -17.141 1 89.81 421 GLY B N 1
ATOM 11487 C CA . GLY B 1 421 ? -33.375 -22.297 -17.984 1 89.81 421 GLY B CA 1
ATOM 11488 C C . GLY B 1 421 ? -32.781 -20.922 -17.969 1 89.81 421 GLY B C 1
ATOM 11489 O O . GLY B 1 421 ? -31.547 -20.781 -17.938 1 89.81 421 GLY B O 1
ATOM 11490 N N . LYS B 1 422 ? -33.625 -19.922 -17.938 1 91.62 422 LYS B N 1
ATOM 11491 C CA . LYS B 1 422 ? -33.156 -18.547 -17.891 1 91.62 422 LYS B CA 1
ATOM 11492 C C . LYS B 1 422 ? -32.438 -18.266 -16.578 1 91.62 422 LYS B C 1
ATOM 11494 O O . LYS B 1 422 ? -31.391 -17.594 -16.578 1 91.62 422 LYS B O 1
ATOM 11499 N N . LEU B 1 423 ? -33 -18.719 -15.547 1 92.88 423 LEU B N 1
ATOM 11500 C CA . LEU B 1 423 ? -32.406 -18.5 -14.234 1 92.88 423 LEU B CA 1
ATOM 11501 C C . LEU B 1 423 ? -31.062 -19.219 -14.125 1 92.88 423 LEU B C 1
ATOM 11503 O O . LEU B 1 423 ? -30.109 -18.656 -13.594 1 92.88 423 LEU B O 1
ATOM 11507 N N . ILE B 1 424 ? -31.078 -20.422 -14.617 1 94.06 424 ILE B N 1
ATOM 11508 C CA . ILE B 1 424 ? -29.875 -21.219 -14.547 1 94.06 424 ILE B CA 1
ATOM 11509 C C . ILE B 1 424 ? -28.766 -20.562 -15.359 1 94.06 424 ILE B C 1
ATOM 11511 O O . ILE B 1 424 ? -27.625 -20.453 -14.898 1 94.06 424 ILE B O 1
ATOM 11515 N N . LEU B 1 425 ? -29.078 -20.078 -16.516 1 92.38 425 LEU B N 1
ATOM 11516 C CA . LEU B 1 425 ? -28.094 -19.406 -17.359 1 92.38 425 LEU B CA 1
ATOM 11517 C C . LEU B 1 425 ? -27.609 -18.109 -16.703 1 92.38 425 LEU B C 1
ATOM 11519 O O . LEU B 1 425 ? -26.422 -17.812 -16.734 1 92.38 425 LEU B O 1
ATOM 11523 N N . LYS B 1 426 ? -28.516 -17.406 -16.156 1 93.44 426 LYS B N 1
ATOM 11524 C CA . LYS B 1 426 ? -28.172 -16.141 -15.5 1 93.44 426 LYS B CA 1
ATOM 11525 C C . LYS B 1 426 ? -27.203 -16.375 -14.352 1 93.44 426 LYS B C 1
ATOM 11527 O O . LYS B 1 426 ? -26.141 -15.727 -14.297 1 93.44 426 LYS B O 1
ATOM 11532 N N . TYR B 1 427 ? -27.469 -17.25 -13.516 1 95.06 427 TYR B N 1
ATOM 11533 C CA . TYR B 1 427 ? -26.656 -17.438 -12.328 1 95.06 427 TYR B CA 1
ATOM 11534 C C . TYR B 1 427 ? -25.391 -18.219 -12.648 1 95.06 427 TYR B C 1
ATOM 11536 O O . TYR B 1 427 ? -24.391 -18.125 -11.93 1 95.06 427 TYR B O 1
ATOM 11544 N N . SER B 1 428 ? -25.453 -19 -13.719 1 93.25 428 SER B N 1
ATOM 11545 C CA . SER B 1 428 ? -24.219 -19.641 -14.18 1 93.25 428 SER B CA 1
ATOM 11546 C C . SER B 1 428 ? -23.188 -18.609 -14.578 1 93.25 428 SER B C 1
ATOM 11548 O O . SER B 1 428 ? -21.984 -18.812 -14.383 1 93.25 428 SER B O 1
ATOM 11550 N N . GLN B 1 429 ? -23.625 -17.531 -15.094 1 92.56 429 GLN B N 1
ATOM 11551 C CA . GLN B 1 429 ? -22.719 -16.453 -15.477 1 92.56 429 GLN B CA 1
ATOM 11552 C C . GLN B 1 429 ? -22.156 -15.742 -14.25 1 92.56 429 GLN B C 1
ATOM 11554 O O . GLN B 1 429 ? -20.984 -15.383 -14.211 1 92.56 429 GLN B O 1
ATOM 11559 N N . VAL B 1 430 ? -23 -15.586 -13.234 1 94.44 430 VAL B N 1
ATOM 11560 C CA . VAL B 1 430 ? -22.594 -14.914 -12.008 1 94.44 430 VAL B CA 1
ATOM 11561 C C . VAL B 1 430 ? -21.531 -15.742 -11.281 1 94.44 430 VAL B C 1
ATOM 11563 O O . VAL B 1 430 ? -20.594 -15.195 -10.711 1 94.44 430 VAL B O 1
ATOM 11566 N N . LEU B 1 431 ? -21.641 -17.016 -11.383 1 95.62 431 LEU B N 1
ATOM 11567 C CA . LEU B 1 431 ? -20.812 -17.922 -10.586 1 95.62 431 LEU B CA 1
ATOM 11568 C C . LEU B 1 431 ? -19.594 -18.375 -11.391 1 95.62 431 LEU B C 1
ATOM 11570 O O . LEU B 1 431 ? -18.656 -18.938 -10.82 1 95.62 431 LEU B O 1
ATOM 11574 N N . HIS B 1 432 ? -19.578 -18.047 -12.664 1 93.69 432 HIS B N 1
ATOM 11575 C CA . HIS B 1 432 ? -18.516 -18.516 -13.547 1 93.69 432 HIS B CA 1
ATOM 11576 C C . HIS B 1 432 ? -17.156 -18.031 -13.094 1 93.69 432 HIS B C 1
ATOM 11578 O O . HIS B 1 432 ? -16.984 -16.828 -12.82 1 93.69 432 HIS B O 1
ATOM 11584 N N . GLY B 1 433 ? -16.188 -19 -13 1 93.88 433 GLY B N 1
ATOM 11585 C CA . GLY B 1 433 ? -14.812 -18.641 -12.703 1 93.88 433 GLY B CA 1
ATOM 11586 C C . GLY B 1 433 ? -14.531 -18.531 -11.219 1 93.88 433 GLY B C 1
ATOM 11587 O O . GLY B 1 433 ? -13.375 -18.438 -10.805 1 93.88 433 GLY B O 1
ATOM 11588 N N . MET B 1 434 ? -15.555 -18.641 -10.352 1 95 434 MET B N 1
ATOM 11589 C CA . MET B 1 434 ? -15.367 -18.594 -8.906 1 95 434 MET B CA 1
ATOM 11590 C C . MET B 1 434 ? -14.734 -19.891 -8.398 1 95 434 MET B C 1
ATOM 11592 O O . MET B 1 434 ? -15.031 -20.969 -8.898 1 95 434 MET B O 1
ATOM 11596 N N . PRO B 1 435 ? -13.812 -19.75 -7.418 1 96.19 435 PRO B N 1
ATOM 11597 C CA . PRO B 1 435 ? -13.25 -20.984 -6.855 1 96.19 435 PRO B CA 1
ATOM 11598 C C . PRO B 1 435 ? -14.297 -21.812 -6.117 1 96.19 435 PRO B C 1
ATOM 11600 O O . PRO B 1 435 ? -15.094 -21.281 -5.344 1 96.19 435 PRO B O 1
ATOM 11603 N N . SER B 1 436 ? -14.352 -23.078 -6.402 1 94.5 436 SER B N 1
ATOM 11604 C CA . SER B 1 436 ? -15.297 -24 -5.773 1 94.5 436 SER B CA 1
ATOM 11605 C C . SER B 1 436 ? -14.688 -24.688 -4.559 1 94.5 436 SER B C 1
ATOM 11607 O O . SER B 1 436 ? -15.344 -24.828 -3.523 1 94.5 436 SER B O 1
ATOM 11609 N N . HIS B 1 437 ? -13.477 -25.188 -4.785 1 93.44 437 HIS B N 1
ATOM 11610 C CA . HIS B 1 437 ? -12.773 -25.844 -3.686 1 93.44 437 HIS B CA 1
ATOM 11611 C C . HIS B 1 437 ? -11.273 -25.922 -3.959 1 93.44 437 HIS B C 1
ATOM 11613 O O . HIS B 1 437 ? -10.828 -25.641 -5.074 1 93.44 437 HIS B O 1
ATOM 11619 N N . LEU B 1 438 ? -10.57 -26.219 -2.9 1 94.69 438 LEU B N 1
ATOM 11620 C CA . LEU B 1 438 ? -9.117 -26.391 -2.953 1 94.69 438 LEU B CA 1
ATOM 11621 C C . LEU B 1 438 ? -8.75 -27.75 -3.521 1 94.69 438 LEU B C 1
ATOM 11623 O O . LEU B 1 438 ? -9.367 -28.766 -3.174 1 94.69 438 LEU B O 1
ATOM 11627 N N . THR B 1 439 ? -7.797 -27.797 -4.527 1 95.19 439 THR B N 1
ATOM 11628 C CA . THR B 1 439 ? -7.289 -29.031 -5.121 1 95.19 439 THR B CA 1
ATOM 11629 C C . THR B 1 439 ? -5.766 -29.078 -5.051 1 95.19 439 THR B C 1
ATOM 11631 O O . THR B 1 439 ? -5.121 -28.078 -4.738 1 95.19 439 THR B O 1
ATOM 11634 N N . ILE B 1 440 ? -5.262 -30.203 -5.266 1 95 440 ILE B N 1
ATOM 11635 C CA . ILE B 1 440 ? -3.816 -30.391 -5.207 1 95 440 ILE B CA 1
ATOM 11636 C C . ILE B 1 440 ? -3.188 -29.984 -6.539 1 95 440 ILE B C 1
ATOM 11638 O O . ILE B 1 440 ? -3.672 -30.375 -7.605 1 95 440 ILE B O 1
ATOM 11642 N N . HIS B 1 441 ? -2.201 -29.141 -6.449 1 94.5 441 HIS B N 1
ATOM 11643 C CA . HIS B 1 441 ? -1.379 -28.906 -7.629 1 94.5 441 HIS B CA 1
ATOM 11644 C C . HIS B 1 441 ? -0.719 -30.188 -8.109 1 94.5 441 HIS B C 1
ATOM 11646 O O . HIS B 1 441 ? -0.323 -31.031 -7.301 1 94.5 441 HIS B O 1
ATOM 11652 N N . ALA B 1 442 ? -0.549 -30.328 -9.312 1 88.06 442 ALA B N 1
ATOM 11653 C CA . ALA B 1 442 ? -0.156 -31.578 -9.945 1 88.06 442 ALA B CA 1
ATOM 11654 C C . ALA B 1 442 ? 1.213 -32.031 -9.445 1 88.06 442 ALA B C 1
ATOM 11656 O O . ALA B 1 442 ? 1.469 -33.25 -9.328 1 88.06 442 ALA B O 1
ATOM 11657 N N . CYS B 1 443 ? 2.08 -31.141 -9.164 1 89.25 443 CYS B N 1
ATOM 11658 C CA . CYS B 1 443 ? 3.428 -31.625 -8.891 1 89.25 443 CYS B CA 1
ATOM 11659 C C . CYS B 1 443 ? 4.129 -30.75 -7.863 1 89.25 443 CYS B C 1
ATOM 11661 O O . CYS B 1 443 ? 5.184 -31.125 -7.344 1 89.25 443 CYS B O 1
ATOM 11663 N N . GLY B 1 444 ? 3.631 -29.734 -7.457 1 95.44 444 GLY B N 1
ATOM 11664 C CA . GLY B 1 444 ? 4.371 -28.75 -6.684 1 95.44 444 GLY B CA 1
ATOM 11665 C C . GLY B 1 444 ? 4.406 -29.062 -5.199 1 95.44 444 GLY B C 1
ATOM 11666 O O . GLY B 1 444 ? 3.387 -29.422 -4.605 1 95.44 444 GLY B O 1
ATOM 11667 N N . ILE B 1 445 ? 5.598 -28.953 -4.555 1 97.5 445 ILE B N 1
ATOM 11668 C CA . ILE B 1 445 ? 5.812 -29.094 -3.121 1 97.5 445 ILE B CA 1
ATOM 11669 C C . ILE B 1 445 ? 6.48 -27.844 -2.568 1 97.5 445 ILE B C 1
ATOM 11671 O O . ILE B 1 445 ? 7.379 -27.281 -3.201 1 97.5 445 ILE B O 1
ATOM 11675 N N . LEU B 1 446 ? 6.027 -27.406 -1.471 1 97.69 446 LEU B N 1
ATOM 11676 C CA . LEU B 1 446 ? 6.625 -26.25 -0.808 1 97.69 446 LEU B CA 1
ATOM 11677 C C . LEU B 1 446 ? 7.473 -26.688 0.382 1 97.69 446 LEU B C 1
ATOM 11679 O O . LEU B 1 446 ? 7.055 -27.547 1.171 1 97.69 446 LEU B O 1
ATOM 11683 N N . ILE B 1 447 ? 8.633 -26.188 0.485 1 97.62 447 ILE B N 1
ATOM 11684 C CA . ILE B 1 447 ? 9.523 -26.391 1.623 1 97.62 447 ILE B CA 1
ATOM 11685 C C . ILE B 1 447 ? 9.984 -25.047 2.174 1 97.62 447 ILE B C 1
ATOM 11687 O O . ILE B 1 447 ? 10.852 -24.391 1.59 1 97.62 447 ILE B O 1
ATOM 11691 N N . SER B 1 448 ? 9.5 -24.688 3.266 1 96.44 448 SER B N 1
ATOM 11692 C CA . SER B 1 448 ? 9.734 -23.344 3.799 1 96.44 448 SER B CA 1
ATOM 11693 C C . SER B 1 448 ? 10.781 -23.359 4.906 1 96.44 448 SER B C 1
ATOM 11695 O O . SER B 1 448 ? 11.023 -24.406 5.52 1 96.44 448 SER B O 1
ATOM 11697 N N . HIS B 1 449 ? 11.453 -22.203 5.129 1 94.06 449 HIS B N 1
ATOM 11698 C CA . HIS B 1 449 ? 12.438 -22.078 6.199 1 94.06 449 HIS B CA 1
ATOM 11699 C C . HIS B 1 449 ? 11.758 -22.031 7.562 1 94.06 449 HIS B C 1
ATOM 11701 O O . HIS B 1 449 ? 12.117 -22.781 8.469 1 94.06 449 HIS B O 1
ATOM 11707 N N . LYS B 1 450 ? 10.852 -21.109 7.734 1 93.5 450 LYS B N 1
ATOM 11708 C CA . LYS B 1 450 ? 9.969 -21.141 8.898 1 93.5 450 LYS B CA 1
ATOM 11709 C C . LYS B 1 450 ? 8.867 -22.172 8.719 1 93.5 450 LYS B C 1
ATOM 11711 O O . LYS B 1 450 ? 8.609 -22.641 7.605 1 93.5 450 LYS B O 1
ATOM 11716 N N . PRO B 1 451 ? 8.297 -22.578 9.844 1 96.5 451 PRO B N 1
ATOM 11717 C CA . PRO B 1 451 ? 7.203 -23.531 9.656 1 96.5 451 PRO B CA 1
ATOM 11718 C C . PRO B 1 451 ? 6.168 -23.062 8.641 1 96.5 451 PRO B C 1
ATOM 11720 O O . PRO B 1 451 ? 5.855 -21.875 8.578 1 96.5 451 PRO B O 1
ATOM 11723 N N . ILE B 1 452 ? 5.672 -24 7.875 1 97.75 452 ILE B N 1
ATOM 11724 C CA . ILE B 1 452 ? 4.809 -23.672 6.742 1 97.75 452 ILE B CA 1
ATOM 11725 C C . ILE B 1 452 ? 3.611 -22.859 7.223 1 97.75 452 ILE B C 1
ATOM 11727 O O . ILE B 1 452 ? 3.09 -22.016 6.484 1 97.75 452 ILE B O 1
ATOM 11731 N N . HIS B 1 453 ? 3.215 -22.984 8.523 1 97.75 453 HIS B N 1
ATOM 11732 C CA . HIS B 1 453 ? 2.031 -22.328 9.07 1 97.75 453 HIS B CA 1
ATOM 11733 C C . HIS B 1 453 ? 2.299 -20.859 9.367 1 97.75 453 HIS B C 1
ATOM 11735 O O . HIS B 1 453 ? 1.373 -20.109 9.672 1 97.75 453 HIS B O 1
ATOM 11741 N N . TYR B 1 454 ? 3.512 -20.469 9.211 1 95.94 454 TYR B N 1
ATOM 11742 C CA . TYR B 1 454 ? 3.832 -19.031 9.25 1 95.94 454 TYR B CA 1
ATOM 11743 C C . TYR B 1 454 ? 3.232 -18.312 8.047 1 95.94 454 TYR B C 1
ATOM 11745 O O . TYR B 1 454 ? 2.992 -17.109 8.102 1 95.94 454 TYR B O 1
ATOM 11753 N N . TYR B 1 455 ? 2.961 -19.109 6.992 1 96.44 455 TYR B N 1
ATOM 11754 C CA . TYR B 1 455 ? 2.561 -18.484 5.734 1 96.44 455 TYR B CA 1
ATOM 11755 C C . TYR B 1 455 ? 1.152 -18.906 5.336 1 96.44 455 TYR B C 1
ATOM 11757 O O . TYR B 1 455 ? 0.446 -18.188 4.641 1 96.44 455 TYR B O 1
ATOM 11765 N N . THR B 1 456 ? 0.784 -20.109 5.723 1 98 456 THR B N 1
ATOM 11766 C CA . THR B 1 456 ? -0.498 -20.625 5.262 1 98 456 THR B CA 1
ATOM 11767 C C . THR B 1 456 ? -1.003 -21.719 6.199 1 98 456 THR B C 1
ATOM 11769 O O . THR B 1 456 ? -0.287 -22.156 7.109 1 98 456 THR B O 1
ATOM 11772 N N . ALA B 1 457 ? -2.223 -22.062 6.09 1 98.38 457 ALA B N 1
ATOM 11773 C CA . ALA B 1 457 ? -2.781 -23.25 6.738 1 98.38 457 ALA B CA 1
ATOM 11774 C C . ALA B 1 457 ? -2.756 -24.453 5.797 1 98.38 457 ALA B C 1
ATOM 11776 O O . ALA B 1 457 ? -2.459 -24.312 4.609 1 98.38 457 ALA B O 1
ATOM 11777 N N . THR B 1 458 ? -2.949 -25.609 6.387 1 98 458 THR B N 1
ATOM 11778 C CA . THR B 1 458 ? -2.949 -26.844 5.59 1 98 458 THR B CA 1
ATOM 11779 C C . THR B 1 458 ? -4.184 -27.688 5.898 1 98 458 THR B C 1
ATOM 11781 O O . THR B 1 458 ? -4.816 -27.516 6.941 1 98 458 THR B O 1
ATOM 11784 N N . GLU B 1 459 ? -4.559 -28.5 4.992 1 96.88 459 GLU B N 1
ATOM 11785 C CA . GLU B 1 459 ? -5.582 -29.516 5.188 1 96.88 459 GLU B CA 1
ATOM 11786 C C . GLU B 1 459 ? -5.137 -30.859 4.609 1 96.88 459 GLU B C 1
ATOM 11788 O O . GLU B 1 459 ? -4.102 -30.938 3.949 1 96.88 459 GLU B O 1
ATOM 11793 N N . MET B 1 460 ? -5.91 -31.938 4.922 1 95.31 460 MET B N 1
ATOM 11794 C CA . MET B 1 460 ? -5.461 -33.281 4.547 1 95.31 460 MET B CA 1
ATOM 11795 C C . MET B 1 460 ? -6.316 -33.844 3.416 1 95.31 460 MET B C 1
ATOM 11797 O O . MET B 1 460 ? -7.461 -34.25 3.637 1 95.31 460 MET B O 1
ATOM 11801 N N . PRO B 1 461 ? -5.73 -33.875 2.277 1 91.94 461 PRO B N 1
ATOM 11802 C CA . PRO B 1 461 ? -6.43 -34.594 1.203 1 91.94 461 PRO B CA 1
ATOM 11803 C C . PRO B 1 461 ? -6.285 -36.094 1.307 1 91.94 461 PRO B C 1
ATOM 11805 O O . PRO B 1 461 ? -5.531 -36.594 2.148 1 91.94 461 PRO B O 1
ATOM 11808 N N . PRO B 1 462 ? -6.996 -36.781 0.506 1 86.31 462 PRO B N 1
ATOM 11809 C CA . PRO B 1 462 ? -6.941 -38.25 0.547 1 86.31 462 PRO B CA 1
ATOM 11810 C C . PRO B 1 462 ? -5.543 -38.781 0.279 1 86.31 462 PRO B C 1
ATOM 11812 O O . PRO B 1 462 ? -5.195 -39.875 0.753 1 86.31 462 PRO B O 1
ATOM 11815 N N . LYS B 1 463 ? -4.668 -38.125 -0.366 1 81.5 463 LYS B N 1
ATOM 11816 C CA . LYS B 1 463 ? -3.314 -38.562 -0.696 1 81.5 463 LYS B CA 1
ATOM 11817 C C . LYS B 1 463 ? -2.457 -38.688 0.56 1 81.5 463 LYS B C 1
ATOM 11819 O O . LYS B 1 463 ? -1.402 -39.312 0.534 1 81.5 463 LYS B O 1
ATOM 11824 N N . GLY B 1 464 ? -2.863 -38.062 1.619 1 89.5 464 GLY B N 1
ATOM 11825 C CA . GLY B 1 464 ? -2.221 -38.281 2.904 1 89.5 464 GLY B CA 1
ATOM 11826 C C . GLY B 1 464 ? -1.105 -37.281 3.193 1 89.5 464 GLY B C 1
ATOM 11827 O O . GLY B 1 464 ? -0.309 -37.5 4.109 1 89.5 464 GLY B O 1
ATOM 11828 N N . PHE B 1 465 ? -0.894 -36.312 2.35 1 94.94 465 PHE B N 1
ATOM 11829 C CA . PHE B 1 465 ? 0.058 -35.25 2.604 1 94.94 465 PHE B CA 1
ATOM 11830 C C . PHE B 1 465 ? -0.664 -33.906 2.787 1 94.94 465 PHE B C 1
ATOM 11832 O O . PHE B 1 465 ? -1.645 -33.625 2.096 1 94.94 465 PHE B O 1
ATOM 11839 N N . PRO B 1 466 ? -0.198 -33.125 3.758 1 96.31 466 PRO B N 1
ATOM 11840 C CA . PRO B 1 466 ? -0.847 -31.828 3.982 1 96.31 466 PRO B CA 1
ATOM 11841 C C . PRO B 1 466 ? -0.853 -30.953 2.736 1 96.31 466 PRO B C 1
ATOM 11843 O O . PRO B 1 466 ? 0.154 -30.859 2.027 1 96.31 466 PRO B O 1
ATOM 11846 N N . LEU B 1 467 ? -1.947 -30.344 2.49 1 97.69 467 LEU B N 1
ATOM 11847 C CA . LEU B 1 467 ? -2.166 -29.469 1.34 1 97.69 467 LEU B CA 1
ATOM 11848 C C . LEU B 1 467 ? -2.248 -28.016 1.771 1 97.69 467 LEU B C 1
ATOM 11850 O O . LEU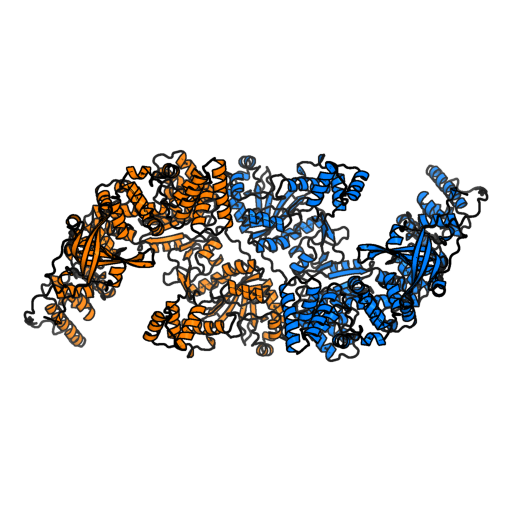 B 1 467 ? -3.066 -27.656 2.623 1 97.69 467 LEU B O 1
ATOM 11854 N N . ALA B 1 468 ? -1.431 -27.125 1.211 1 98.19 468 ALA B N 1
ATOM 11855 C CA . ALA B 1 468 ? -1.404 -25.703 1.559 1 98.19 468 ALA B CA 1
ATOM 11856 C C . ALA B 1 468 ? -2.596 -24.969 0.954 1 98.19 468 ALA B C 1
ATOM 11858 O O . ALA B 1 468 ? -3.061 -25.312 -0.135 1 98.19 468 ALA B O 1
ATOM 11859 N N . HIS B 1 469 ? -3.051 -23.859 1.578 1 98.19 469 HIS B N 1
ATOM 11860 C CA . HIS B 1 469 ? -4.152 -23.031 1.095 1 98.19 469 HIS B CA 1
ATOM 11861 C C . HIS B 1 469 ? -3.662 -22 0.079 1 98.19 469 HIS B C 1
ATOM 11863 O O . HIS B 1 469 ? -4.254 -20.922 -0.056 1 98.19 469 HIS B O 1
ATOM 11869 N N . ILE B 1 470 ? -2.512 -22.188 -0.541 1 96.56 470 ILE B N 1
ATOM 11870 C CA . ILE B 1 470 ? -2.018 -21.188 -1.486 1 96.56 470 ILE B CA 1
ATOM 11871 C C . ILE B 1 470 ? -1.712 -21.859 -2.826 1 96.56 470 ILE B C 1
ATOM 11873 O O . ILE B 1 470 ? -1.298 -23.016 -2.867 1 96.56 470 ILE B O 1
ATOM 11877 N N . ASP B 1 471 ? -1.94 -21.141 -3.875 1 96.44 471 ASP B N 1
ATOM 11878 C CA . ASP B 1 471 ? -1.637 -21.641 -5.215 1 96.44 471 ASP B CA 1
ATOM 11879 C C . ASP B 1 471 ? -0.26 -21.156 -5.676 1 96.44 471 ASP B C 1
ATOM 11881 O O . ASP B 1 471 ? 0.474 -20.531 -4.91 1 96.44 471 ASP B O 1
ATOM 11885 N N . MET B 1 472 ? 0.106 -21.562 -6.848 1 94.44 472 MET B N 1
ATOM 11886 C CA . MET B 1 472 ? 1.455 -21.312 -7.352 1 94.44 472 MET B CA 1
ATOM 11887 C C . MET B 1 472 ? 1.722 -19.828 -7.469 1 94.44 472 MET B C 1
ATOM 11889 O O . MET B 1 472 ? 2.838 -19.359 -7.219 1 94.44 472 MET B O 1
ATOM 11893 N N . HIS B 1 473 ? 0.772 -18.969 -7.82 1 92.62 473 HIS B N 1
ATOM 11894 C CA . HIS B 1 473 ? 0.952 -17.531 -7.98 1 92.62 473 HIS B CA 1
ATOM 11895 C C . HIS B 1 473 ? 1.223 -16.859 -6.641 1 92.62 473 HIS B C 1
ATOM 11897 O O . HIS B 1 473 ? 2.15 -16.062 -6.523 1 92.62 473 HIS B O 1
ATOM 11903 N N . THR B 1 474 ? 0.378 -17.188 -5.684 1 94.88 474 THR B N 1
ATOM 11904 C CA . THR B 1 474 ? 0.561 -16.625 -4.348 1 94.88 474 THR B CA 1
ATOM 11905 C C . THR B 1 474 ? 1.887 -17.094 -3.746 1 94.88 474 THR B C 1
ATOM 11907 O O . THR B 1 474 ? 2.594 -16.297 -3.115 1 94.88 474 THR B O 1
ATOM 11910 N N . ALA B 1 475 ? 2.188 -18.344 -3.898 1 95.25 475 ALA B N 1
ATOM 11911 C CA . ALA B 1 475 ? 3.449 -18.859 -3.383 1 95.25 475 ALA B CA 1
ATOM 11912 C C . ALA B 1 475 ? 4.637 -18.094 -3.945 1 95.25 475 ALA B C 1
ATOM 11914 O O . ALA B 1 475 ? 5.539 -17.703 -3.203 1 95.25 475 ALA B O 1
ATOM 11915 N N . GLU B 1 476 ? 4.633 -17.891 -5.23 1 92.06 476 GLU B N 1
ATOM 11916 C CA . GLU B 1 476 ? 5.703 -17.141 -5.883 1 92.06 476 GLU B CA 1
ATOM 11917 C C . GLU B 1 476 ? 5.762 -15.711 -5.375 1 92.06 476 GLU B C 1
ATOM 11919 O O . GLU B 1 476 ? 6.848 -15.164 -5.172 1 92.06 476 GLU B O 1
ATOM 11924 N N . GLU B 1 477 ? 4.68 -15.172 -5.172 1 89.69 477 GLU B N 1
ATOM 11925 C CA . GLU B 1 477 ? 4.602 -13.781 -4.738 1 89.69 477 GLU B CA 1
ATOM 11926 C C . GLU B 1 477 ? 5.191 -13.602 -3.34 1 89.69 477 GLU B C 1
ATOM 11928 O O . GLU B 1 477 ? 5.789 -12.562 -3.041 1 89.69 477 GLU B O 1
ATOM 11933 N N . ILE B 1 478 ? 4.949 -14.539 -2.514 1 93 478 ILE B N 1
ATOM 11934 C CA . ILE B 1 478 ? 5.395 -14.383 -1.135 1 93 478 ILE B CA 1
ATOM 11935 C C . ILE B 1 478 ? 6.801 -14.953 -0.977 1 93 478 ILE B C 1
ATOM 11937 O O . ILE B 1 478 ? 7.32 -15.047 0.139 1 93 478 ILE B O 1
ATOM 11941 N N . GLY B 1 479 ? 7.379 -15.484 -2.135 1 91.38 479 GLY B N 1
ATOM 11942 C CA . GLY B 1 479 ? 8.766 -15.914 -2.129 1 91.38 479 GLY B CA 1
ATOM 11943 C C . GLY B 1 479 ? 8.938 -17.375 -1.79 1 91.38 479 GLY B C 1
ATOM 11944 O O . GLY B 1 479 ? 10.016 -17.812 -1.368 1 91.38 479 GLY B O 1
ATOM 11945 N N . LEU B 1 480 ? 7.871 -18.125 -1.865 1 94.38 480 LEU B N 1
ATOM 11946 C CA . LEU B 1 480 ? 7.957 -19.578 -1.701 1 94.38 480 LEU B CA 1
ATOM 11947 C C . LEU B 1 480 ? 7.98 -20.281 -3.055 1 94.38 480 LEU B C 1
ATOM 11949 O O . LEU B 1 480 ? 6.93 -20.484 -3.664 1 94.38 480 LEU B O 1
ATOM 11953 N N . HIS B 1 481 ? 9.109 -20.734 -3.381 1 93.56 481 HIS B N 1
ATOM 11954 C CA . HIS B 1 481 ? 9.281 -21.375 -4.68 1 93.56 481 HIS B CA 1
ATOM 11955 C C . HIS B 1 481 ? 9.047 -22.891 -4.594 1 93.56 481 HIS B C 1
ATOM 11957 O O . HIS B 1 481 ? 9.531 -23.547 -3.668 1 93.56 481 HIS B O 1
ATOM 11963 N N . LYS B 1 482 ? 8.305 -23.328 -5.508 1 94.94 482 LYS B N 1
ATOM 11964 C CA . LYS B 1 482 ? 7.875 -24.719 -5.473 1 94.94 482 LYS B CA 1
ATOM 11965 C C . LYS B 1 482 ? 8.977 -25.656 -5.961 1 94.94 482 LYS B C 1
ATOM 11967 O O . LYS B 1 482 ? 9.875 -25.234 -6.691 1 94.94 482 LYS B O 1
ATOM 11972 N N . PHE B 1 483 ? 9 -26.859 -5.488 1 96.38 483 PHE B N 1
ATOM 11973 C CA . PHE B 1 483 ? 9.742 -28 -6.008 1 96.38 483 PHE B CA 1
ATOM 11974 C C . PHE B 1 483 ? 8.828 -28.906 -6.824 1 96.38 483 PHE B C 1
ATOM 11976 O O . PHE B 1 483 ? 7.879 -29.484 -6.289 1 96.38 483 PHE B O 1
ATOM 11983 N N . ASP B 1 484 ? 9.078 -29.062 -8.078 1 95.5 484 ASP B N 1
ATOM 11984 C CA . ASP B 1 484 ? 8.195 -29.812 -8.961 1 95.5 484 ASP B CA 1
ATOM 11985 C C . ASP B 1 484 ? 8.641 -31.281 -9.062 1 95.5 484 ASP B C 1
ATOM 11987 O O . ASP B 1 484 ? 9.648 -31.578 -9.703 1 95.5 484 ASP B O 1
ATOM 11991 N N . ILE B 1 485 ? 7.926 -32.062 -8.43 1 96.06 485 ILE B N 1
ATOM 11992 C CA . ILE B 1 485 ? 8.117 -33.5 -8.492 1 96.06 485 ILE B CA 1
ATOM 11993 C C . ILE B 1 485 ? 7.047 -34.125 -9.383 1 96.06 485 ILE B C 1
ATOM 11995 O O . ILE B 1 485 ? 5.934 -34.406 -8.922 1 96.06 485 ILE B O 1
ATOM 11999 N N . LEU B 1 486 ? 7.414 -34.406 -10.602 1 93.12 486 LEU B N 1
ATOM 12000 C CA . LEU B 1 486 ? 6.438 -34.812 -11.609 1 93.12 486 LEU B CA 1
ATOM 12001 C C . LEU B 1 486 ? 6.465 -36.344 -11.812 1 93.12 486 LEU B C 1
ATOM 12003 O O . LEU B 1 486 ? 7.434 -37 -11.438 1 93.12 486 LEU B O 1
ATOM 12007 N N . SER B 1 487 ? 5.332 -36.812 -12.297 1 90.31 487 SER B N 1
ATOM 12008 C CA . SER B 1 487 ? 5.195 -38.219 -12.672 1 90.31 487 SER B CA 1
ATOM 12009 C C . SER B 1 487 ? 5.109 -38.375 -14.188 1 90.31 487 SER B C 1
ATOM 12011 O O . SER B 1 487 ? 4.43 -37.594 -14.859 1 90.31 487 SER B O 1
ATOM 12013 N N . GLN B 1 488 ? 5.891 -39.312 -14.641 1 88.12 488 GLN B N 1
ATOM 12014 C CA . GLN B 1 488 ? 5.922 -39.562 -16.078 1 88.12 488 GLN B CA 1
ATOM 12015 C C . GLN B 1 488 ? 5.852 -41.062 -16.391 1 88.12 488 GLN B C 1
ATOM 12017 O O . GLN B 1 488 ? 6.637 -41.844 -15.859 1 88.12 488 GLN B O 1
ATOM 12022 N N . ARG B 1 489 ? 5.051 -41.469 -17.297 1 87.81 489 ARG B N 1
ATOM 12023 C CA . ARG B 1 489 ? 4.84 -42.875 -17.641 1 87.81 489 ARG B CA 1
ATOM 12024 C C . ARG B 1 489 ? 6.016 -43.438 -18.453 1 87.81 489 ARG B C 1
ATOM 12026 O O . ARG B 1 489 ? 6.344 -44.625 -18.344 1 87.81 489 ARG B O 1
ATOM 12033 N N . GLY B 1 490 ? 6.621 -42.656 -19.281 1 89.88 490 GLY B N 1
ATOM 12034 C CA . GLY B 1 490 ? 7.758 -43.094 -20.078 1 89.88 490 GLY B CA 1
ATOM 12035 C C . GLY B 1 490 ? 8.875 -43.688 -19.25 1 89.88 490 GLY B C 1
ATOM 12036 O O . GLY B 1 490 ? 9.484 -44.688 -19.656 1 89.88 490 GLY B O 1
ATOM 12037 N N . LEU B 1 491 ? 9.094 -43.125 -18.125 1 91.56 491 LEU B N 1
ATOM 12038 C CA . LEU B 1 491 ? 10.117 -43.656 -17.234 1 91.56 491 LEU B CA 1
ATOM 12039 C C . LEU B 1 491 ? 9.68 -45 -16.641 1 91.56 491 LEU B C 1
ATOM 12041 O O . LEU B 1 491 ? 10.508 -45.875 -16.375 1 91.56 491 LEU B O 1
ATOM 12045 N N . GLY B 1 492 ? 8.438 -45.125 -16.516 1 91.06 492 GLY B N 1
ATOM 12046 C CA . GLY B 1 492 ? 7.906 -46.438 -16.125 1 91.06 492 GLY B CA 1
ATOM 12047 C C . GLY B 1 492 ? 8.133 -47.5 -17.156 1 91.06 492 GLY B C 1
ATOM 12048 O O . GLY B 1 492 ? 8.445 -48.656 -16.812 1 91.06 492 GLY B O 1
ATOM 12049 N N . HIS B 1 493 ? 7.961 -47.094 -18.484 1 94 493 HIS B N 1
ATOM 12050 C CA . HIS B 1 493 ? 8.266 -48 -19.562 1 94 493 HIS B CA 1
ATOM 12051 C C . HIS B 1 493 ? 9.672 -48.594 -19.438 1 94 493 HIS B C 1
ATOM 12053 O O . HIS B 1 493 ? 9.859 -49.812 -19.516 1 94 493 HIS B O 1
ATOM 12059 N N . ILE B 1 494 ? 10.492 -47.656 -19.234 1 93.06 494 ILE B N 1
ATOM 12060 C CA . ILE B 1 494 ? 11.906 -48 -19.234 1 93.06 494 ILE B CA 1
ATOM 12061 C C . ILE B 1 494 ? 12.211 -48.906 -18.047 1 93.06 494 ILE B C 1
ATOM 12063 O O . ILE B 1 494 ? 12.828 -49.969 -18.188 1 93.06 494 ILE B O 1
ATOM 12067 N N . LYS B 1 495 ? 11.797 -48.531 -16.922 1 91.81 495 LYS B N 1
ATOM 12068 C CA . LYS B 1 495 ? 12.039 -49.312 -15.703 1 91.81 495 LYS B CA 1
ATOM 12069 C C . LYS B 1 495 ? 11.469 -50.719 -15.836 1 91.81 495 LYS B C 1
ATOM 12071 O O . LYS B 1 495 ? 12.172 -51.688 -15.594 1 91.81 495 LYS B O 1
ATOM 12076 N N . SER B 1 496 ? 10.234 -50.812 -16.234 1 93.94 496 SER B N 1
ATOM 12077 C CA . SER B 1 496 ? 9.562 -52.094 -16.391 1 93.94 496 SER B CA 1
ATOM 12078 C C . SER B 1 496 ? 10.266 -52.969 -17.438 1 93.94 496 SER B C 1
ATOM 12080 O O . SER B 1 496 ? 10.438 -54.156 -17.234 1 93.94 496 SER B O 1
ATOM 12082 N N . ALA B 1 497 ? 10.625 -52.375 -18.531 1 96.06 497 ALA B N 1
ATOM 12083 C CA . ALA B 1 497 ? 11.289 -53.094 -19.609 1 96.06 497 ALA B CA 1
ATOM 12084 C C . ALA B 1 497 ? 12.594 -53.719 -19.125 1 96.06 497 ALA B C 1
ATOM 12086 O O . ALA B 1 497 ? 12.883 -54.875 -19.422 1 96.06 497 ALA B O 1
ATOM 12087 N N . ILE B 1 498 ? 13.344 -52.969 -18.391 1 95.12 498 ILE B N 1
ATOM 12088 C CA . ILE B 1 498 ? 14.625 -53.469 -17.891 1 95.12 498 ILE B CA 1
ATOM 12089 C C . ILE B 1 498 ? 14.406 -54.656 -16.984 1 95.12 498 ILE B C 1
ATOM 12091 O O . ILE B 1 498 ? 15.125 -55.656 -17.078 1 95.12 498 ILE B O 1
ATOM 12095 N N . GLU B 1 499 ? 13.445 -54.562 -16.172 1 94.19 499 GLU B N 1
ATOM 12096 C CA . GLU B 1 499 ? 13.117 -55.688 -15.266 1 94.19 499 GLU B CA 1
ATOM 12097 C C . GLU B 1 499 ? 12.656 -56.906 -16.047 1 94.19 499 GLU B C 1
ATOM 12099 O O . GLU B 1 499 ? 13.07 -58.031 -15.742 1 94.19 499 GLU B O 1
ATOM 12104 N N . ILE B 1 500 ? 11.828 -56.75 -16.984 1 97.19 500 ILE B N 1
ATOM 12105 C CA . ILE B 1 500 ? 11.266 -57.844 -17.781 1 97.19 500 ILE B CA 1
ATOM 12106 C C . ILE B 1 500 ? 12.367 -58.5 -18.594 1 97.19 500 ILE B C 1
ATOM 12108 O O . ILE B 1 500 ? 12.375 -59.719 -18.766 1 97.19 500 ILE B O 1
ATOM 12112 N N . ILE B 1 501 ? 13.281 -57.688 -19.156 1 97.62 501 ILE B N 1
ATOM 12113 C CA . ILE B 1 501 ? 14.406 -58.219 -19.922 1 97.62 501 ILE B CA 1
ATOM 12114 C C . ILE B 1 501 ? 15.242 -59.156 -19.062 1 97.62 501 ILE B C 1
ATOM 12116 O O . ILE B 1 501 ? 15.625 -60.25 -19.5 1 97.62 501 ILE B O 1
ATOM 12120 N N . TYR B 1 502 ? 15.5 -58.719 -17.844 1 96.5 502 TYR B N 1
ATOM 12121 C CA . TYR B 1 502 ? 16.266 -59.531 -16.922 1 96.5 502 TYR B CA 1
ATOM 12122 C C . TYR B 1 502 ? 15.523 -60.812 -16.594 1 96.5 502 TYR B C 1
ATOM 12124 O O . TYR B 1 502 ? 16.125 -61.906 -16.578 1 96.5 502 TYR B O 1
ATOM 12132 N N . GLN B 1 503 ? 14.289 -60.781 -16.391 1 95.94 503 GLN B N 1
ATOM 12133 C CA . GLN B 1 503 ? 13.477 -61.938 -16.016 1 95.94 503 GLN B CA 1
ATOM 12134 C C . GLN B 1 503 ? 13.352 -62.938 -17.188 1 95.94 503 GLN B C 1
ATOM 12136 O O . GLN B 1 503 ? 13.406 -64.125 -16.984 1 95.94 503 GLN B O 1
ATOM 12141 N N . ASN B 1 504 ? 13.125 -62.469 -18.359 1 97.31 504 ASN B N 1
ATOM 12142 C CA . ASN B 1 504 ? 12.836 -63.281 -19.516 1 97.31 504 ASN B CA 1
ATOM 12143 C C . ASN B 1 504 ? 14.117 -63.844 -20.141 1 97.31 504 ASN B C 1
ATOM 12145 O O . ASN B 1 504 ? 14.148 -65 -20.625 1 97.31 504 ASN B O 1
ATOM 12149 N N . GLN B 1 505 ? 15.195 -63 -20.188 1 96.69 505 GLN B N 1
ATOM 12150 C CA . GLN B 1 505 ? 16.391 -63.406 -20.922 1 96.69 505 GLN B CA 1
ATOM 12151 C C . GLN B 1 505 ? 17.609 -63.469 -20 1 96.69 505 GLN B C 1
ATOM 12153 O O . GLN B 1 505 ? 18.641 -64 -20.359 1 96.69 505 GLN B O 1
ATOM 12158 N N . GLY B 1 506 ? 17.594 -62.938 -18.812 1 94.94 506 GLY B N 1
ATOM 12159 C CA . GLY B 1 506 ? 18.703 -62.906 -17.875 1 94.94 506 GLY B CA 1
ATOM 12160 C C . GLY B 1 506 ? 19.75 -61.875 -18.203 1 94.94 506 GLY B C 1
ATOM 12161 O O . GLY B 1 506 ? 20.875 -61.906 -17.703 1 94.94 506 GLY B O 1
ATOM 12162 N N . VAL B 1 507 ? 19.406 -60.875 -19.031 1 96.25 507 VAL B N 1
ATOM 12163 C CA . VAL B 1 507 ? 20.344 -59.844 -19.469 1 96.25 507 VAL B CA 1
ATOM 12164 C C . VAL B 1 507 ? 20.172 -58.594 -18.641 1 96.25 507 VAL B C 1
ATOM 12166 O O . VAL B 1 507 ? 19.047 -58.125 -18.438 1 96.25 507 VAL B O 1
ATOM 12169 N N . LYS B 1 508 ? 21.266 -58.062 -18.156 1 94.25 508 LYS B N 1
ATOM 12170 C CA . LYS B 1 508 ? 21.25 -56.781 -17.453 1 94.25 508 LYS B CA 1
ATOM 12171 C C . LYS B 1 508 ? 21.578 -55.625 -18.391 1 94.25 508 LYS B C 1
ATOM 12173 O O . LYS B 1 508 ? 22.656 -55.594 -19 1 94.25 508 LYS B O 1
ATOM 12178 N N . VAL B 1 509 ? 20.672 -54.688 -18.469 1 93.38 509 VAL B N 1
ATOM 12179 C CA . VAL B 1 509 ? 20.828 -53.594 -19.406 1 93.38 509 VAL B CA 1
ATOM 12180 C C . VAL B 1 509 ? 21.156 -52.312 -18.656 1 93.38 509 VAL B C 1
ATOM 12182 O O . VAL B 1 509 ? 20.547 -52.031 -17.625 1 93.38 509 VAL B O 1
ATOM 12185 N N . ASP B 1 510 ? 22.188 -51.625 -19.078 1 89.44 510 ASP B N 1
ATOM 12186 C CA . ASP B 1 510 ? 22.5 -50.281 -18.547 1 89.44 510 ASP B CA 1
ATOM 12187 C C . ASP B 1 510 ? 21.984 -49.188 -19.469 1 89.44 510 ASP B C 1
ATOM 12189 O O . ASP B 1 510 ? 22.594 -48.906 -20.5 1 89.44 510 ASP B O 1
ATOM 12193 N N . ILE B 1 511 ? 20.984 -48.531 -19.031 1 88.75 511 ILE B N 1
ATOM 12194 C CA . ILE B 1 511 ? 20.297 -47.594 -19.906 1 88.75 511 ILE B CA 1
ATOM 12195 C C . ILE B 1 511 ? 20.922 -46.219 -19.75 1 88.75 511 ILE B C 1
ATOM 12197 O O . ILE B 1 511 ? 20.516 -45.25 -20.422 1 88.75 511 ILE B O 1
ATOM 12201 N N . ARG B 1 512 ? 22 -45.969 -18.984 1 82.56 512 ARG B N 1
ATOM 12202 C CA . ARG B 1 512 ? 22.625 -44.688 -18.703 1 82.56 512 ARG B CA 1
ATOM 12203 C C . ARG B 1 512 ? 23.688 -44.344 -19.734 1 82.56 512 ARG B C 1
ATOM 12205 O O . ARG B 1 512 ? 24.219 -43.25 -19.766 1 82.56 512 ARG B O 1
ATOM 12212 N N . GLN B 1 513 ? 23.906 -45.25 -20.609 1 84.75 513 GLN B N 1
ATOM 12213 C CA . GLN B 1 513 ? 24.938 -45.031 -21.609 1 84.75 513 GLN B CA 1
ATOM 12214 C C . GLN B 1 513 ? 24.375 -44.312 -22.844 1 84.75 513 GLN B C 1
ATOM 12216 O O . GLN B 1 513 ? 24.531 -44.781 -23.969 1 84.75 513 GLN B O 1
ATOM 12221 N N . VAL B 1 514 ? 23.969 -43.188 -22.656 1 85.75 514 VAL B N 1
ATOM 12222 C CA . VAL B 1 514 ? 23.234 -42.438 -23.672 1 85.75 514 VAL B CA 1
ATOM 12223 C C . VAL B 1 514 ? 24.172 -42.062 -24.812 1 85.75 514 VAL B C 1
ATOM 12225 O O . VAL B 1 514 ? 23.766 -42.031 -25.984 1 85.75 514 VAL B O 1
ATOM 12228 N N . GLY B 1 515 ? 25.484 -41.781 -24.5 1 84.5 515 GLY B N 1
ATOM 12229 C CA . GLY B 1 515 ? 26.453 -41.469 -25.531 1 84.5 515 GLY B CA 1
ATOM 12230 C C . GLY B 1 515 ? 26.562 -42.531 -26.594 1 84.5 515 GLY B C 1
ATOM 12231 O O . GLY B 1 515 ? 26.688 -42.25 -27.781 1 84.5 515 GLY B O 1
ATOM 12232 N N . LYS B 1 516 ? 26.469 -43.719 -26.141 1 90.81 516 LYS B N 1
ATOM 12233 C CA . LYS B 1 516 ? 26.547 -44.844 -27.047 1 90.81 516 LYS B CA 1
ATOM 12234 C C . LYS B 1 516 ? 25.25 -45 -27.844 1 90.81 516 LYS B C 1
ATOM 12236 O O . LYS B 1 516 ? 25.297 -45.344 -29.031 1 90.81 516 LYS B O 1
ATOM 12241 N N . PHE B 1 517 ? 24.172 -44.719 -27.234 1 93.69 517 PHE B N 1
ATOM 12242 C CA . PHE B 1 517 ? 22.875 -44.844 -27.906 1 93.69 517 PHE B CA 1
ATOM 12243 C C . PHE B 1 517 ? 22.75 -43.875 -29.062 1 93.69 517 PHE B C 1
ATOM 12245 O O . PHE B 1 517 ? 22.156 -44.188 -30.094 1 93.69 517 PHE B O 1
ATOM 12252 N N . LYS B 1 518 ? 23.344 -42.75 -28.875 1 92.12 518 LYS B N 1
ATOM 12253 C CA . LYS B 1 518 ? 23.25 -41.719 -29.891 1 92.12 518 LYS B CA 1
ATOM 12254 C C . LYS B 1 518 ? 23.938 -42.125 -31.188 1 92.12 518 LYS B C 1
ATOM 12256 O O . LYS B 1 518 ? 23.625 -41.594 -32.25 1 92.12 518 LYS B O 1
ATOM 12261 N N . LYS B 1 519 ? 24.797 -43.062 -31.094 1 94 519 LYS B N 1
ATOM 12262 C CA . LYS B 1 519 ? 25.594 -43.469 -32.25 1 94 519 LYS B CA 1
ATOM 12263 C C . LYS B 1 519 ? 25.156 -44.844 -32.75 1 94 519 LYS B C 1
ATOM 12265 O O . LYS B 1 519 ? 25.672 -45.344 -33.781 1 94 519 LYS B O 1
ATOM 12270 N N . ASP B 1 520 ? 24.25 -45.406 -32.188 1 96.12 520 ASP B N 1
ATOM 12271 C CA . ASP B 1 520 ? 23.844 -46.781 -32.5 1 96.12 520 ASP B CA 1
ATOM 12272 C C . ASP B 1 520 ? 23.094 -46.844 -33.812 1 96.12 520 ASP B C 1
ATOM 12274 O O . ASP B 1 520 ? 22.109 -46.125 -34.031 1 96.12 520 ASP B O 1
ATOM 12278 N N . PRO B 1 521 ? 23.547 -47.688 -34.688 1 96.38 521 PRO B N 1
ATOM 12279 C CA . PRO B 1 521 ? 22.953 -47.75 -36.031 1 96.38 521 PRO B CA 1
ATOM 12280 C C . PRO B 1 521 ? 21.516 -48.25 -36.031 1 96.38 521 PRO B C 1
ATOM 12282 O O . PRO B 1 521 ? 20.703 -47.812 -36.844 1 96.38 521 PRO B O 1
ATOM 12285 N N . LYS B 1 522 ? 21.172 -49.156 -35.219 1 97 522 LYS B N 1
ATOM 12286 C CA . LYS B 1 522 ? 19.812 -49.656 -35.156 1 97 522 LYS B CA 1
ATOM 12287 C C . LYS B 1 522 ? 18.828 -48.562 -34.688 1 97 522 LYS B C 1
ATOM 12289 O O . LYS B 1 522 ? 17.703 -48.5 -35.188 1 97 522 LYS B O 1
ATOM 12294 N N . ILE B 1 523 ? 19.281 -47.812 -33.781 1 97.12 523 ILE B N 1
ATOM 12295 C CA . ILE B 1 523 ? 18.453 -46.719 -33.281 1 97.12 523 ILE B CA 1
ATOM 12296 C C . ILE B 1 523 ? 18.281 -45.656 -34.375 1 97.12 523 ILE B C 1
ATOM 12298 O O . ILE B 1 523 ? 17.172 -45.125 -34.594 1 97.12 523 ILE B O 1
ATOM 12302 N N . LYS B 1 524 ? 19.344 -45.438 -35.094 1 97 524 LYS B N 1
ATOM 12303 C CA . LYS B 1 524 ? 19.297 -44.469 -36.188 1 97 524 LYS B CA 1
ATOM 12304 C C . LYS B 1 524 ? 18.281 -44.906 -37.25 1 97 524 LYS B C 1
ATOM 12306 O O . LYS B 1 524 ? 17.547 -44.094 -37.781 1 97 524 LYS B O 1
ATOM 12311 N N . GLU B 1 525 ? 18.297 -46.125 -37.469 1 96.44 525 GLU B N 1
ATOM 12312 C CA . GLU B 1 525 ? 17.359 -46.656 -38.469 1 96.44 525 GLU B CA 1
ATOM 12313 C C . GLU B 1 525 ? 15.914 -46.469 -38 1 96.44 525 GLU B C 1
ATOM 12315 O O . GLU B 1 525 ? 15.047 -46.094 -38.781 1 96.44 525 GLU B O 1
ATOM 12320 N N . LEU B 1 526 ? 15.656 -46.781 -36.719 1 96.56 526 LEU B N 1
ATOM 12321 C CA . LEU B 1 526 ? 14.312 -46.594 -36.156 1 96.56 526 LEU B CA 1
ATOM 12322 C C . LEU B 1 526 ? 13.859 -45.156 -36.281 1 96.56 526 LEU B C 1
ATOM 12324 O O . LEU B 1 526 ? 12.703 -44.875 -36.625 1 96.56 526 LEU B O 1
ATOM 12328 N N . LEU B 1 527 ? 14.742 -44.219 -36.031 1 96.12 527 LEU B N 1
ATOM 12329 C CA . LEU B 1 527 ? 14.438 -42.812 -36.125 1 96.12 527 LEU B CA 1
ATOM 12330 C C . LEU B 1 527 ? 14.18 -42.375 -37.562 1 96.12 527 LEU B C 1
ATOM 12332 O O . LEU B 1 527 ? 13.188 -41.688 -37.844 1 96.12 527 LEU B O 1
ATOM 12336 N N . ARG B 1 528 ? 15.016 -42.844 -38.438 1 94.62 528 ARG B N 1
ATOM 12337 C CA . ARG B 1 528 ? 14.953 -42.438 -39.844 1 94.62 528 ARG B CA 1
ATOM 12338 C C . ARG B 1 528 ? 13.641 -42.906 -40.469 1 94.62 528 ARG B C 1
ATOM 12340 O O . ARG B 1 528 ? 13.094 -42.219 -41.344 1 94.62 528 ARG B O 1
ATOM 12347 N N . THR B 1 529 ? 13.164 -44.031 -40 1 92.88 529 THR B N 1
ATOM 12348 C CA . THR B 1 529 ? 11.977 -44.625 -40.625 1 92.88 529 THR B CA 1
ATOM 12349 C C . THR B 1 529 ? 10.727 -44.312 -39.812 1 92.88 529 THR B C 1
ATOM 12351 O O . THR B 1 529 ? 9.617 -44.688 -40.188 1 92.88 529 THR B O 1
ATOM 12354 N N . GLY B 1 530 ? 10.883 -43.688 -38.688 1 93.19 530 GLY B N 1
ATOM 12355 C CA . GLY B 1 530 ? 9.75 -43.312 -37.844 1 93.19 530 GLY B CA 1
ATOM 12356 C C . GLY B 1 530 ? 9.109 -44.469 -37.156 1 93.19 530 GLY B C 1
ATOM 12357 O O . GLY B 1 530 ? 7.926 -44.438 -36.812 1 93.19 530 GLY B O 1
ATOM 12358 N N . HIS B 1 531 ? 9.742 -45.562 -37.031 1 93.69 531 HIS B N 1
ATOM 12359 C CA . HIS B 1 531 ? 9.234 -46.719 -36.281 1 93.69 531 HIS B CA 1
ATOM 12360 C C . HIS B 1 531 ? 9.516 -46.594 -34.781 1 93.69 531 HIS B C 1
ATOM 12362 O O . HIS B 1 531 ? 10.266 -47.375 -34.219 1 93.69 531 HIS B O 1
ATOM 12368 N N . THR B 1 532 ? 8.805 -45.656 -34.188 1 95.62 532 THR B N 1
ATOM 12369 C CA . THR B 1 532 ? 9.164 -45.281 -32.812 1 95.62 532 THR B CA 1
ATOM 12370 C C . THR B 1 532 ? 7.984 -45.469 -31.859 1 95.62 532 THR B C 1
ATOM 12372 O O . THR B 1 532 ? 7.922 -44.844 -30.797 1 95.62 532 THR B O 1
ATOM 12375 N N . ILE B 1 533 ? 6.988 -46.281 -32.188 1 95.12 533 ILE B N 1
ATOM 12376 C CA . ILE B 1 533 ? 5.828 -46.531 -31.344 1 95.12 533 ILE B CA 1
ATOM 12377 C C . ILE B 1 533 ? 6.289 -47.094 -30 1 95.12 533 ILE B C 1
ATOM 12379 O O . ILE B 1 533 ? 7.113 -48 -29.953 1 95.12 533 ILE B O 1
ATOM 12383 N N . GLY B 1 534 ? 5.793 -46.531 -28.953 1 94.19 534 GLY B N 1
ATOM 12384 C CA . GLY B 1 534 ? 6.156 -46.938 -27.609 1 94.19 534 GLY B CA 1
ATOM 12385 C C . GLY B 1 534 ? 7.246 -46.094 -26.984 1 94.19 534 GLY B C 1
ATOM 12386 O O . GLY B 1 534 ? 7.395 -46.062 -25.766 1 94.19 534 GLY B O 1
ATOM 12387 N N . ALA B 1 535 ? 8.055 -45.531 -27.844 1 94.88 535 ALA B N 1
ATOM 12388 C CA . ALA B 1 535 ? 9.141 -44.688 -27.344 1 94.88 535 ALA B CA 1
ATOM 12389 C C . ALA B 1 535 ? 8.609 -43.344 -26.875 1 94.88 535 ALA B C 1
ATOM 12391 O O . ALA B 1 535 ? 7.711 -42.75 -27.5 1 94.88 535 ALA B O 1
ATOM 12392 N N . PHE B 1 536 ? 9.203 -42.875 -25.844 1 92.31 536 PHE B N 1
ATOM 12393 C CA . PHE B 1 536 ? 8.734 -41.656 -25.172 1 92.31 536 PHE B CA 1
ATOM 12394 C C . PHE B 1 536 ? 8.82 -40.438 -26.094 1 92.31 536 PHE B C 1
ATOM 12396 O O . PHE B 1 536 ? 9.859 -40.219 -26.703 1 92.31 536 PHE B O 1
ATOM 12403 N N . TYR B 1 537 ? 7.805 -39.719 -26.281 1 90.38 537 TYR B N 1
ATOM 12404 C CA . TYR B 1 537 ? 7.648 -38.406 -26.859 1 90.38 537 TYR B CA 1
ATOM 12405 C C . TYR B 1 537 ? 7.758 -38.469 -28.375 1 90.38 537 TYR B C 1
ATOM 12407 O O . TYR B 1 537 ? 7.66 -37.438 -29.062 1 90.38 537 TYR B O 1
ATOM 12415 N N . VAL B 1 538 ? 7.98 -39.594 -29 1 94.06 538 VAL B N 1
ATOM 12416 C CA . VAL B 1 538 ? 8.227 -39.625 -30.438 1 94.06 538 VAL B CA 1
ATOM 12417 C C . VAL B 1 538 ? 7.285 -40.625 -31.109 1 94.06 538 VAL B C 1
ATOM 12419 O O . VAL B 1 538 ? 7.543 -41.094 -32.219 1 94.06 538 VAL B O 1
ATOM 12422 N N . GLU B 1 539 ? 6.246 -40.906 -30.5 1 94.25 539 GLU B N 1
ATOM 12423 C CA . GLU B 1 539 ? 5.441 -42.031 -31.031 1 94.25 539 GLU B CA 1
ATOM 12424 C C . GLU B 1 539 ? 4.195 -41.5 -31.75 1 94.25 539 GLU B C 1
ATOM 12426 O O . GLU B 1 539 ? 3.52 -42.25 -32.438 1 94.25 539 GLU B O 1
ATOM 12431 N N . SER B 1 540 ? 3.857 -40.25 -31.594 1 93.06 540 SER B N 1
ATOM 12432 C CA . SER B 1 540 ? 2.646 -39.719 -32.219 1 93.06 540 SER B CA 1
ATOM 12433 C C . SER B 1 540 ? 2.748 -39.781 -33.75 1 93.06 540 SER B C 1
ATOM 12435 O O . SER B 1 540 ? 3.848 -39.75 -34.281 1 93.06 540 SER B O 1
ATOM 12437 N N . PRO B 1 541 ? 1.541 -39.844 -34.375 1 92.25 541 PRO B N 1
ATOM 12438 C CA . PRO B 1 541 ? 1.588 -39.875 -35.812 1 92.25 541 PRO B CA 1
ATOM 12439 C C . PRO B 1 541 ? 2.318 -38.656 -36.406 1 92.25 541 PRO B C 1
ATOM 12441 O O . PRO B 1 541 ? 3.119 -38.812 -37.344 1 92.25 541 PRO B O 1
ATOM 12444 N N . ALA B 1 542 ? 2.045 -37.562 -35.906 1 90.56 542 ALA B N 1
ATOM 12445 C CA . ALA B 1 542 ? 2.684 -36.344 -36.406 1 90.56 542 ALA B CA 1
ATOM 12446 C C . ALA B 1 542 ? 4.199 -36.406 -36.219 1 90.56 542 ALA B C 1
ATOM 12448 O O . ALA B 1 542 ? 4.953 -36.031 -37.125 1 90.56 542 ALA B O 1
ATOM 12449 N N . MET B 1 543 ? 4.672 -36.875 -35.125 1 93.25 543 MET B N 1
ATOM 12450 C CA . MET B 1 543 ? 6.102 -36.969 -34.844 1 93.25 543 MET B CA 1
ATOM 12451 C C . MET B 1 543 ? 6.762 -38.031 -35.719 1 93.25 543 MET B C 1
ATOM 12453 O O . MET B 1 543 ? 7.859 -37.812 -36.25 1 93.25 543 MET B O 1
ATOM 12457 N N . ARG B 1 544 ? 6.129 -39.156 -35.812 1 93.75 544 ARG B N 1
ATOM 12458 C CA . ARG B 1 544 ? 6.664 -40.219 -36.656 1 93.75 544 ARG B CA 1
ATOM 12459 C C . ARG B 1 544 ? 6.816 -39.75 -38.094 1 93.75 544 ARG B C 1
ATOM 12461 O O . ARG B 1 544 ? 7.836 -40 -38.75 1 93.75 544 ARG B O 1
ATOM 12468 N N . MET B 1 545 ? 5.82 -39.062 -38.531 1 93.06 545 MET B N 1
ATOM 12469 C CA . MET B 1 545 ? 5.859 -38.5 -39.906 1 93.06 545 MET B CA 1
ATOM 12470 C C . MET B 1 545 ? 7.008 -37.5 -40.031 1 93.06 545 MET B C 1
ATOM 12472 O O . MET B 1 545 ? 7.73 -37.531 -41.031 1 93.06 545 MET B O 1
ATOM 12476 N N . LEU B 1 546 ? 7.105 -36.625 -39.094 1 92.81 546 LEU B N 1
ATOM 12477 C CA . LEU B 1 546 ? 8.148 -35.625 -39.125 1 92.81 546 LEU B CA 1
ATOM 12478 C C . LEU B 1 546 ? 9.531 -36.25 -39.156 1 92.81 546 LEU B C 1
ATOM 12480 O O . LEU B 1 546 ? 10.406 -35.844 -39.906 1 92.81 546 LEU B O 1
ATOM 12484 N N . LEU B 1 547 ? 9.766 -37.219 -38.312 1 95.25 547 LEU B N 1
ATOM 12485 C CA . LEU B 1 547 ? 11.055 -37.906 -38.25 1 95.25 547 LEU B CA 1
ATOM 12486 C C . LEU B 1 547 ? 11.383 -38.562 -39.594 1 95.25 547 LEU B C 1
ATOM 12488 O O . LEU B 1 547 ? 12.516 -38.469 -40.062 1 95.25 547 LEU B O 1
ATOM 12492 N N . ALA B 1 548 ? 10.383 -39.219 -40.156 1 93.62 548 ALA B N 1
ATOM 12493 C CA . ALA B 1 548 ? 10.57 -39.906 -41.438 1 93.62 548 ALA B CA 1
ATOM 12494 C C . ALA B 1 548 ? 10.867 -38.906 -42.562 1 93.62 548 ALA B C 1
ATOM 12496 O O . ALA B 1 548 ? 11.75 -39.125 -43.375 1 93.62 548 ALA B O 1
ATOM 12497 N N . LYS B 1 549 ? 10.109 -37.844 -42.562 1 93.38 549 LYS B N 1
ATOM 12498 C CA . LYS B 1 549 ? 10.305 -36.812 -43.594 1 93.38 549 LYS B CA 1
ATOM 12499 C C . LYS B 1 549 ? 11.703 -36.188 -43.5 1 93.38 549 LYS B C 1
ATOM 12501 O O . LYS B 1 549 ? 12.328 -35.906 -44.531 1 93.38 549 LYS B O 1
ATOM 12506 N N . MET B 1 550 ? 12.156 -36.031 -42.344 1 93.31 550 MET B N 1
ATOM 12507 C CA . MET B 1 550 ? 13.477 -35.438 -42.094 1 93.31 550 MET B CA 1
ATOM 12508 C C . MET B 1 550 ? 14.57 -36.469 -42.281 1 93.31 550 MET B C 1
ATOM 12510 O O . MET B 1 550 ? 15.75 -36.125 -42.406 1 93.31 550 MET B O 1
ATOM 12514 N N . LYS B 1 551 ? 14.156 -37.75 -42.344 1 92.56 551 LYS B N 1
ATOM 12515 C CA . LYS B 1 551 ? 15.133 -38.844 -42.25 1 92.56 551 LYS B CA 1
ATOM 12516 C C . LYS B 1 551 ? 16.109 -38.625 -41.094 1 92.56 551 LYS B C 1
ATOM 12518 O O . LYS B 1 551 ? 17.328 -38.656 -41.281 1 92.56 551 LYS B O 1
ATOM 12523 N N . ALA B 1 552 ? 15.547 -38.25 -40 1 93.56 552 ALA B N 1
ATOM 12524 C CA . ALA B 1 552 ? 16.328 -37.906 -38.812 1 93.56 552 ALA B CA 1
ATOM 12525 C C . ALA B 1 552 ? 17.047 -39.125 -38.25 1 93.56 552 ALA B C 1
ATOM 12527 O O . ALA B 1 552 ? 16.469 -40.219 -38.188 1 93.56 552 ALA B O 1
ATOM 12528 N N . ASP B 1 553 ? 18.234 -39 -37.875 1 93.06 553 ASP B N 1
ATOM 12529 C CA . ASP B 1 553 ? 18.922 -40.125 -37.25 1 93.06 553 ASP B CA 1
ATOM 12530 C C . ASP B 1 553 ? 19.984 -39.656 -36.281 1 93.06 553 ASP B C 1
ATOM 12532 O O . ASP B 1 553 ? 20.844 -40.438 -35.875 1 93.06 553 ASP B O 1
ATOM 12536 N N . GLU B 1 554 ? 19.969 -38.344 -35.969 1 93.69 554 GLU B N 1
ATOM 12537 C CA . GLU B 1 554 ? 20.922 -37.812 -35 1 93.69 554 GLU B CA 1
ATOM 12538 C C . GLU B 1 554 ? 20.188 -37.156 -33.812 1 93.69 554 GLU B C 1
ATOM 12540 O O . GLU B 1 554 ? 19.047 -36.75 -33.938 1 93.69 554 GLU B O 1
ATOM 12545 N N . TYR B 1 555 ? 21.047 -37.062 -32.75 1 93.44 555 TYR B N 1
ATOM 12546 C CA . TYR B 1 555 ? 20.516 -36.531 -31.5 1 93.44 555 TYR B CA 1
ATOM 12547 C C . TYR B 1 555 ? 20 -35.094 -31.688 1 93.44 555 TYR B C 1
ATOM 12549 O O . TYR B 1 555 ? 18.875 -34.781 -31.297 1 93.44 555 TYR B O 1
ATOM 12557 N N . LEU B 1 556 ? 20.719 -34.219 -32.312 1 92.81 556 LEU B N 1
ATOM 12558 C CA . LEU B 1 556 ? 20.359 -32.812 -32.469 1 92.81 556 LEU B CA 1
ATOM 12559 C C . LEU B 1 556 ? 19.141 -32.656 -33.375 1 92.81 556 LEU B C 1
ATOM 12561 O O . LEU B 1 556 ? 18.359 -31.734 -33.219 1 92.81 556 LEU B O 1
ATOM 12565 N N . GLU B 1 557 ? 19.047 -33.594 -34.281 1 93.25 557 GLU B N 1
ATOM 12566 C CA . GLU B 1 557 ? 17.875 -33.594 -35.156 1 93.25 557 GLU B CA 1
ATOM 12567 C C . GLU B 1 557 ? 16.594 -33.938 -34.375 1 93.25 557 GLU B C 1
ATOM 12569 O O . GLU B 1 557 ? 15.547 -33.344 -34.625 1 93.25 557 GLU B O 1
ATOM 12574 N N . LEU B 1 558 ? 16.703 -34.875 -33.5 1 94.06 558 LEU B N 1
ATOM 12575 C CA . LEU B 1 558 ? 15.562 -35.219 -32.656 1 94.06 558 LEU B CA 1
ATOM 12576 C C . LEU B 1 558 ? 15.188 -34.031 -31.766 1 94.06 558 LEU B C 1
ATOM 12578 O O . LEU B 1 558 ? 14.008 -33.781 -31.547 1 94.06 558 LEU B O 1
ATOM 12582 N N . VAL B 1 559 ? 16.203 -33.375 -31.234 1 93 559 VAL B N 1
ATOM 12583 C CA . VAL B 1 559 ? 15.969 -32.219 -30.406 1 93 559 VAL B CA 1
ATOM 12584 C C . VAL B 1 559 ? 15.219 -31.156 -31.188 1 93 559 VAL B C 1
ATOM 12586 O O . VAL B 1 559 ? 14.258 -30.547 -30.688 1 93 559 VAL B O 1
ATOM 12589 N N . ALA B 1 560 ? 15.609 -30.922 -32.375 1 92 560 ALA B N 1
ATOM 12590 C CA . ALA B 1 560 ? 14.961 -29.922 -33.25 1 92 560 ALA B CA 1
ATOM 12591 C C . ALA B 1 560 ? 13.531 -30.344 -33.594 1 92 560 ALA B C 1
ATOM 12593 O O . ALA B 1 560 ? 12.617 -29.516 -33.594 1 92 560 ALA B O 1
ATOM 12594 N N . ALA B 1 561 ? 13.383 -31.609 -33.875 1 92 561 ALA B N 1
ATOM 12595 C CA . ALA B 1 561 ? 12.062 -32.125 -34.25 1 92 561 ALA B CA 1
ATOM 12596 C C . ALA B 1 561 ? 11.062 -31.906 -33.125 1 92 561 ALA B C 1
ATOM 12598 O O . ALA B 1 561 ? 9.898 -31.547 -33.344 1 92 561 ALA B O 1
ATOM 12599 N N . SER B 1 562 ? 11.523 -32.156 -31.938 1 89.38 562 SER B N 1
ATOM 12600 C CA . SER B 1 562 ? 10.664 -32 -30.781 1 89.38 562 SER B CA 1
ATOM 12601 C C . SER B 1 562 ? 10.227 -30.547 -30.578 1 89.38 562 SER B C 1
ATOM 12603 O O . SER B 1 562 ? 9.195 -30.281 -29.969 1 89.38 562 SER B O 1
ATOM 12605 N N . SER B 1 563 ? 10.945 -29.625 -31.062 1 87.12 563 SER B N 1
ATOM 12606 C CA . SER B 1 563 ? 10.602 -28.219 -30.953 1 87.12 563 SER B CA 1
ATOM 12607 C C . SER B 1 563 ? 9.75 -27.75 -32.125 1 87.12 563 SER B C 1
ATOM 12609 O O . SER B 1 563 ? 8.758 -27.047 -31.938 1 87.12 563 SER B O 1
ATOM 12611 N N . ILE B 1 564 ? 10.062 -28.156 -33.312 1 87.06 564 ILE B N 1
ATOM 12612 C CA . ILE B 1 564 ? 9.445 -27.656 -34.562 1 87.06 564 ILE B CA 1
ATOM 12613 C C . ILE B 1 564 ? 8.023 -28.203 -34.656 1 87.06 564 ILE B C 1
ATOM 12615 O O . ILE B 1 564 ? 7.172 -27.609 -35.312 1 87.06 564 ILE B O 1
ATOM 12619 N N . ILE B 1 565 ? 7.738 -29.297 -34 1 86.25 565 ILE B N 1
ATOM 12620 C CA . ILE B 1 565 ? 6.445 -29.953 -34.125 1 86.25 565 ILE B CA 1
ATOM 12621 C C . ILE B 1 565 ? 5.375 -29.141 -33.406 1 86.25 565 ILE B C 1
ATOM 12623 O O . ILE B 1 565 ? 4.18 -29.344 -33.625 1 86.25 565 ILE B O 1
ATOM 12627 N N . ARG B 1 566 ? 5.773 -28.312 -32.656 1 79.5 566 ARG B N 1
ATOM 12628 C CA . ARG B 1 566 ? 4.812 -27.531 -31.906 1 79.5 566 ARG B CA 1
ATOM 12629 C C . ARG B 1 566 ? 3.986 -26.625 -32.812 1 79.5 566 ARG B C 1
ATOM 12631 O O . ARG B 1 566 ? 4.477 -26.172 -33.844 1 79.5 566 ARG B O 1
ATOM 12638 N N . PRO B 1 567 ? 2.795 -26.359 -32.562 1 70.5 567 PRO B N 1
ATOM 12639 C CA . PRO B 1 567 ? 1.846 -25.688 -33.438 1 70.5 567 PRO B CA 1
ATOM 12640 C C . PRO B 1 567 ? 2.326 -24.312 -33.875 1 70.5 567 PRO B C 1
ATOM 12642 O O . PRO B 1 567 ? 2.15 -23.922 -35.031 1 70.5 567 PRO B O 1
ATOM 12645 N N . GLY B 1 568 ? 2.891 -23.547 -33.062 1 64.69 568 GLY B N 1
ATOM 12646 C CA . GLY B 1 568 ? 3.309 -22.203 -33.438 1 64.69 568 GLY B CA 1
ATOM 12647 C C . GLY B 1 568 ? 4.34 -22.188 -34.562 1 64.69 568 GLY B C 1
ATOM 12648 O O . GLY B 1 568 ? 4.203 -21.438 -35.531 1 64.69 568 GLY B O 1
ATOM 12649 N N . VAL B 1 569 ? 5.25 -23.031 -34.531 1 67.75 569 VAL B N 1
ATOM 12650 C CA . VAL B 1 569 ? 6.316 -23.109 -35.5 1 67.75 569 VAL B CA 1
ATOM 12651 C C . VAL B 1 569 ? 5.789 -23.75 -36.781 1 67.75 569 VAL B C 1
ATOM 12653 O O . VAL B 1 569 ? 6.102 -23.281 -37.906 1 67.75 569 VAL B O 1
ATOM 12656 N N . ALA B 1 570 ? 4.941 -24.672 -36.562 1 65.56 570 ALA B N 1
ATOM 12657 C CA . ALA B 1 570 ? 4.391 -25.391 -37.688 1 65.56 570 ALA B CA 1
ATOM 12658 C C . ALA B 1 570 ? 3.52 -24.484 -38.562 1 65.56 570 ALA B C 1
ATOM 12660 O O . ALA B 1 570 ? 3.559 -24.562 -39.781 1 65.56 570 ALA B O 1
ATOM 12661 N N . ARG B 1 571 ? 2.811 -23.547 -37.938 1 64.06 571 ARG B N 1
ATOM 12662 C CA . ARG B 1 571 ? 1.873 -22.688 -38.656 1 64.06 571 ARG B CA 1
ATOM 12663 C C . ARG B 1 571 ? 2.605 -21.562 -39.375 1 64.06 571 ARG B C 1
ATOM 12665 O O . ARG B 1 571 ? 2.098 -21.016 -40.344 1 64.06 571 ARG B O 1
ATOM 12672 N N . SER B 1 572 ? 3.809 -21.359 -38.938 1 66.31 572 SER B N 1
ATOM 12673 C CA . SER B 1 572 ? 4.543 -20.234 -39.5 1 66.31 572 SER B CA 1
ATOM 12674 C C . SER B 1 572 ? 5.305 -20.641 -40.75 1 66.31 572 SER B C 1
ATOM 12676 O O . SER B 1 572 ? 5.914 -19.812 -41.438 1 66.31 572 SER B O 1
ATOM 12678 N N . GLY B 1 573 ? 5.223 -21.875 -41.156 1 75.75 573 GLY B N 1
ATOM 12679 C CA . GLY B 1 573 ? 5.945 -22.375 -42.312 1 75.75 573 GLY B CA 1
ATOM 12680 C C . GLY B 1 573 ? 7.398 -22.688 -42.031 1 75.75 573 GLY B C 1
ATOM 12681 O O . GLY B 1 573 ? 8.109 -23.219 -42.875 1 75.75 573 GLY B O 1
ATOM 12682 N N . MET B 1 574 ? 7.727 -22.375 -40.875 1 78.81 574 MET B N 1
ATOM 12683 C CA . MET B 1 574 ? 9.117 -22.578 -40.5 1 78.81 574 MET B CA 1
ATOM 12684 C C . MET B 1 574 ? 9.461 -24.062 -40.469 1 78.81 574 MET B C 1
ATOM 12686 O O . MET B 1 574 ? 10.586 -24.453 -40.812 1 78.81 574 MET B O 1
ATOM 12690 N N . MET B 1 575 ? 8.539 -24.906 -40.094 1 85.62 575 MET B N 1
ATOM 12691 C CA . MET B 1 575 ? 8.773 -26.344 -40.062 1 85.62 575 MET B CA 1
ATOM 12692 C C . MET B 1 575 ? 9.133 -26.859 -41.438 1 85.62 575 MET B C 1
ATOM 12694 O O . MET B 1 575 ? 10.117 -27.578 -41.625 1 85.62 575 MET B O 1
ATOM 12698 N N . ARG B 1 576 ? 8.336 -26.484 -42.438 1 87.38 576 ARG B N 1
ATOM 12699 C CA . ARG B 1 576 ? 8.578 -26.922 -43.812 1 87.38 576 ARG B CA 1
ATOM 12700 C C . ARG B 1 576 ? 9.938 -26.422 -44.312 1 87.38 576 ARG B C 1
ATOM 12702 O O . ARG B 1 576 ? 10.672 -27.172 -44.969 1 87.38 576 ARG B O 1
ATOM 12709 N N . GLU B 1 577 ? 10.18 -25.156 -44 1 88.25 577 GLU B N 1
ATOM 12710 C CA . GLU B 1 577 ? 11.461 -24.594 -44.438 1 88.25 577 GLU B CA 1
ATOM 12711 C C . GLU B 1 577 ? 12.633 -25.344 -43.781 1 88.25 577 GLU B C 1
ATOM 12713 O O . GLU B 1 577 ? 13.656 -25.562 -44.438 1 88.25 577 GLU B O 1
ATOM 12718 N N . TYR B 1 578 ? 12.539 -25.672 -42.562 1 90.69 578 TYR B N 1
ATOM 12719 C CA . TYR B 1 578 ? 13.578 -26.438 -41.875 1 90.69 578 TYR B CA 1
ATOM 12720 C C . TYR B 1 578 ? 13.828 -27.766 -42.562 1 90.69 578 TYR B C 1
ATOM 12722 O O . TYR B 1 578 ? 14.969 -28.156 -42.812 1 90.69 578 TYR B O 1
ATOM 12730 N N . ILE B 1 579 ? 12.727 -28.484 -42.875 1 91.31 579 ILE B N 1
ATOM 12731 C CA . ILE B 1 579 ? 12.844 -29.797 -43.5 1 91.31 579 ILE B CA 1
ATOM 12732 C C . ILE B 1 579 ? 13.516 -29.641 -44.875 1 91.31 579 ILE B C 1
ATOM 12734 O O . ILE B 1 579 ? 14.414 -30.422 -45.219 1 91.31 579 ILE B O 1
ATOM 12738 N N . LEU B 1 580 ? 13.094 -28.672 -45.594 1 92 580 LEU B N 1
ATOM 12739 C CA . LEU B 1 580 ? 13.648 -28.422 -46.938 1 92 580 LEU B CA 1
ATOM 12740 C C . LEU B 1 580 ? 15.148 -28.172 -46.844 1 92 580 LEU B C 1
ATOM 12742 O O . LEU B 1 580 ? 15.922 -28.766 -47.625 1 92 580 LEU B O 1
ATOM 12746 N N . ARG B 1 581 ? 15.516 -27.359 -45.938 1 92.06 581 ARG B N 1
ATOM 12747 C CA . ARG B 1 581 ? 16.938 -27.031 -45.812 1 92.06 581 ARG B CA 1
ATOM 12748 C C . ARG B 1 581 ? 17.719 -28.219 -45.25 1 92.06 581 ARG B C 1
ATOM 12750 O O . ARG B 1 581 ? 18.891 -28.391 -45.594 1 92.06 581 ARG B O 1
ATOM 12757 N N . HIS B 1 582 ? 17.062 -28.953 -44.438 1 91.88 582 HIS B N 1
ATOM 12758 C CA . HIS B 1 582 ? 17.719 -30.125 -43.875 1 91.88 582 HIS B CA 1
ATOM 12759 C C . HIS B 1 582 ? 18 -31.172 -44.938 1 91.88 582 HIS B C 1
ATOM 12761 O O . HIS B 1 582 ? 19.078 -31.766 -44.969 1 91.88 582 HIS B O 1
ATOM 12767 N N . VAL B 1 583 ? 17.094 -31.422 -45.812 1 89.06 583 VAL B N 1
ATOM 12768 C CA . VAL B 1 583 ? 17.188 -32.5 -46.812 1 89.06 583 VAL B CA 1
ATOM 12769 C C . VAL B 1 583 ? 18 -32.031 -48 1 89.06 583 VAL B C 1
ATOM 12771 O O . VAL B 1 583 ? 18.719 -32.812 -48.625 1 89.06 583 VAL B O 1
ATOM 12774 N N . ASP B 1 584 ? 17.844 -30.734 -48.312 1 89.56 584 ASP B N 1
ATOM 12775 C CA . ASP B 1 584 ? 18.516 -30.188 -49.469 1 89.56 584 ASP B CA 1
ATOM 12776 C C . ASP B 1 584 ? 19.578 -29.156 -49.062 1 89.56 584 ASP B C 1
ATOM 12778 O O . ASP B 1 584 ? 19.25 -28 -48.844 1 89.56 584 ASP B O 1
ATOM 12782 N N . PRO B 1 585 ? 20.797 -29.484 -49.188 1 89.12 585 PRO B N 1
ATOM 12783 C CA . PRO B 1 585 ? 21.875 -28.562 -48.781 1 89.12 585 PRO B CA 1
ATOM 12784 C C . PRO B 1 585 ? 21.906 -27.297 -49.656 1 89.12 585 PRO B C 1
ATOM 12786 O O . PRO B 1 585 ? 22.359 -26.25 -49.188 1 89.12 585 PRO B O 1
ATOM 12789 N N . GLN B 1 586 ? 21.453 -27.328 -50.906 1 89.44 586 GLN B N 1
ATOM 12790 C CA . GLN B 1 586 ? 21.453 -26.141 -51.75 1 89.44 586 GLN B CA 1
ATOM 12791 C C . GLN B 1 586 ? 20.469 -25.094 -51.219 1 89.44 586 GLN B C 1
ATOM 12793 O O . GLN B 1 586 ? 20.719 -23.891 -51.375 1 89.44 586 GLN B O 1
ATOM 12798 N N . ARG B 1 587 ? 19.453 -25.594 -50.656 1 90.88 587 ARG B N 1
ATOM 12799 C CA . ARG B 1 587 ? 18.438 -24.688 -50.125 1 90.88 587 ARG B CA 1
ATOM 12800 C C . ARG B 1 587 ? 18.969 -23.922 -48.938 1 90.88 587 ARG B C 1
ATOM 12802 O O . ARG B 1 587 ? 18.5 -22.812 -48.625 1 90.88 587 ARG B O 1
ATOM 12809 N N . ARG B 1 588 ? 19.891 -24.344 -48.219 1 91.06 588 ARG B N 1
ATOM 12810 C CA . ARG B 1 588 ? 20.484 -23.703 -47.031 1 91.06 588 ARG B CA 1
ATOM 12811 C C . ARG B 1 588 ? 21.141 -22.375 -47.406 1 91.06 588 ARG B C 1
ATOM 12813 O O . ARG B 1 588 ? 21.219 -21.469 -46.562 1 91.06 588 ARG B O 1
ATOM 12820 N N . LYS B 1 589 ? 21.531 -22.281 -48.594 1 87.81 589 LYS B N 1
ATOM 12821 C CA . LYS B 1 589 ? 22.219 -21.078 -49.062 1 87.81 589 LYS B CA 1
ATOM 12822 C C . LYS B 1 589 ? 21.266 -19.891 -49.156 1 87.81 589 LYS B C 1
ATOM 12824 O O . LYS B 1 589 ? 21.703 -18.734 -49.188 1 87.81 589 LYS B O 1
ATOM 12829 N N . GLN B 1 590 ? 20.047 -20.141 -49.094 1 85.12 590 GLN B N 1
ATOM 12830 C CA . GLN B 1 590 ? 19.031 -19.094 -49.188 1 85.12 590 GLN B CA 1
ATOM 12831 C C . GLN B 1 590 ? 18.797 -18.438 -47.844 1 85.12 590 GLN B C 1
ATOM 12833 O O . GLN B 1 590 ? 18.078 -17.438 -47.75 1 85.12 590 GLN B O 1
ATOM 12838 N N . ALA B 1 591 ? 19.406 -18.938 -46.875 1 87.31 591 ALA B N 1
ATOM 12839 C CA . ALA B 1 591 ? 19.219 -18.406 -45.531 1 87.31 591 ALA B CA 1
ATOM 12840 C C . ALA B 1 591 ? 19.797 -17 -45.406 1 87.31 591 ALA B C 1
ATOM 12842 O O . ALA B 1 591 ? 20.781 -16.672 -46.062 1 87.31 591 ALA B O 1
ATOM 12843 N N . HIS B 1 592 ? 19.062 -16.156 -44.656 1 84.94 592 HIS B N 1
ATOM 12844 C CA . HIS B 1 592 ? 19.609 -14.844 -44.344 1 84.94 592 HIS B CA 1
ATOM 12845 C C . HIS B 1 592 ? 21.031 -14.953 -43.812 1 84.94 592 HIS B C 1
ATOM 12847 O O . HIS B 1 592 ? 21.281 -15.727 -42.875 1 84.94 592 HIS B O 1
ATOM 12853 N N . PRO B 1 593 ? 21.984 -14.344 -44.312 1 86.5 593 PRO B N 1
ATOM 12854 C CA . PRO B 1 593 ? 23.391 -14.531 -43.938 1 86.5 593 PRO B CA 1
ATOM 12855 C C . PRO B 1 593 ? 23.656 -14.305 -42.438 1 86.5 593 PRO B C 1
ATOM 12857 O O . PRO B 1 593 ? 24.422 -15.062 -41.812 1 86.5 593 PRO B O 1
ATOM 12860 N N . VAL B 1 594 ? 23.016 -13.266 -41.906 1 88.06 594 VAL B N 1
ATOM 12861 C CA . VAL B 1 594 ? 23.188 -12.977 -40.5 1 88.06 594 VAL B CA 1
ATOM 12862 C C . VAL B 1 594 ? 22.688 -14.148 -39.656 1 88.06 594 VAL B C 1
ATOM 12864 O O . VAL B 1 594 ? 23.344 -14.578 -38.719 1 88.06 594 VAL B O 1
ATOM 12867 N N . MET B 1 595 ? 21.484 -14.594 -40.031 1 89.56 595 MET B N 1
ATOM 12868 C CA . MET B 1 595 ? 20.875 -15.695 -39.312 1 89.56 595 MET B CA 1
ATOM 12869 C C . MET B 1 595 ? 21.703 -16.969 -39.438 1 89.56 595 MET B C 1
ATOM 12871 O O . MET B 1 595 ? 21.859 -17.719 -38.469 1 89.56 595 MET B O 1
ATOM 12875 N N . MET B 1 596 ? 22.156 -17.234 -40.562 1 91.06 596 MET B N 1
ATOM 12876 C CA . MET B 1 596 ? 22.953 -18.422 -40.844 1 91.06 596 MET B CA 1
ATOM 12877 C C . MET B 1 596 ? 24.25 -18.391 -40.062 1 91.06 596 MET B C 1
ATOM 12879 O O . MET B 1 596 ? 24.703 -19.422 -39.531 1 91.06 596 MET B O 1
ATOM 12883 N N . ASP B 1 597 ? 24.781 -17.281 -39.969 1 91.44 597 ASP B N 1
ATOM 12884 C CA . ASP B 1 597 ? 26.031 -17.125 -39.219 1 91.44 597 ASP B CA 1
ATOM 12885 C C . ASP B 1 597 ? 25.812 -17.375 -37.719 1 91.44 597 ASP B C 1
ATOM 12887 O O . ASP B 1 597 ? 26.672 -17.969 -37.062 1 91.44 597 ASP B O 1
ATOM 12891 N N . ILE B 1 598 ? 24.719 -16.938 -37.219 1 91.69 598 ILE B N 1
ATOM 12892 C CA . ILE B 1 598 ? 24.438 -17.016 -35.781 1 91.69 598 ILE B CA 1
ATOM 12893 C C . ILE B 1 598 ? 23.938 -18.406 -35.438 1 91.69 598 ILE B C 1
ATOM 12895 O O . ILE B 1 598 ? 24.234 -18.922 -34.344 1 91.69 598 ILE B O 1
ATOM 12899 N N . MET B 1 599 ? 23.203 -19.016 -36.375 1 92.31 599 MET B N 1
ATOM 12900 C CA . MET B 1 599 ? 22.578 -20.297 -36.062 1 92.31 599 MET B CA 1
ATOM 12901 C C . MET B 1 599 ? 22.828 -21.312 -37.188 1 92.31 599 MET B C 1
ATOM 12903 O O . MET B 1 599 ? 21.891 -21.781 -37.844 1 92.31 599 MET B O 1
ATOM 12907 N N . PRO B 1 600 ? 23.969 -21.719 -37.344 1 89.19 600 PRO B N 1
ATOM 12908 C CA . PRO B 1 600 ? 24.266 -22.688 -38.406 1 89.19 600 PRO B CA 1
ATOM 12909 C C . PRO B 1 600 ? 23.641 -24.062 -38.156 1 89.19 600 PRO B C 1
ATOM 12911 O O . PRO B 1 600 ? 23.281 -24.766 -39.094 1 89.19 600 PRO B O 1
ATOM 12914 N N . GLU B 1 601 ? 23.375 -24.406 -36.938 1 88 601 GLU B N 1
ATOM 12915 C CA . GLU B 1 601 ? 22.844 -25.719 -36.562 1 88 601 GLU B CA 1
ATOM 12916 C C . GLU B 1 601 ? 21.406 -25.891 -37.031 1 88 601 GLU B C 1
ATOM 12918 O O . GLU B 1 601 ? 20.938 -27.016 -37.25 1 88 601 GLU B O 1
ATOM 12923 N N . THR B 1 602 ? 20.75 -24.828 -37.156 1 90.62 602 THR B N 1
ATOM 12924 C CA . THR B 1 602 ? 19.359 -24.859 -37.594 1 90.62 602 THR B CA 1
ATOM 12925 C C . THR B 1 602 ? 19.203 -24.219 -38.969 1 90.62 602 THR B C 1
ATOM 12927 O O . THR B 1 602 ? 18.109 -23.766 -39.344 1 90.62 602 THR B O 1
ATOM 12930 N N . TYR B 1 603 ? 20.281 -24.062 -39.625 1 92 603 TYR B N 1
ATOM 12931 C CA . TYR B 1 603 ? 20.312 -23.578 -41 1 92 603 TYR B CA 1
ATOM 12932 C C . TYR B 1 603 ? 19.766 -22.156 -41.094 1 92 603 TYR B C 1
ATOM 12934 O O . TYR B 1 603 ? 19.078 -21.812 -42.062 1 92 603 TYR B O 1
ATOM 12942 N N . GLY B 1 604 ? 19.906 -21.406 -40.062 1 89.94 604 GLY B N 1
ATOM 12943 C CA . GLY B 1 604 ? 19.516 -20 -40.062 1 89.94 604 GLY B CA 1
ATOM 12944 C C . GLY B 1 604 ? 18.047 -19.812 -39.688 1 89.94 604 GLY B C 1
ATOM 12945 O O . GLY B 1 604 ? 17.531 -18.688 -39.75 1 89.94 604 GLY B O 1
ATOM 12946 N N . ILE B 1 605 ? 17.422 -20.812 -39.312 1 87.62 605 ILE B N 1
ATOM 12947 C CA . ILE B 1 605 ? 16.031 -20.734 -38.875 1 87.62 605 ILE B CA 1
ATOM 12948 C C . ILE B 1 605 ? 15.969 -20.781 -37.344 1 87.62 605 ILE B C 1
ATOM 12950 O O . ILE B 1 605 ? 16.641 -21.578 -36.719 1 87.62 605 ILE B O 1
ATOM 12954 N N . MET B 1 606 ? 15.234 -19.844 -36.75 1 87.81 606 MET B N 1
ATOM 12955 C CA . MET B 1 606 ? 15.039 -19.906 -35.312 1 87.81 606 MET B CA 1
ATOM 12956 C C . MET B 1 606 ? 14.133 -21.062 -34.938 1 87.81 606 MET B C 1
ATOM 12958 O O . MET B 1 606 ? 13.031 -21.203 -35.469 1 87.81 606 MET B O 1
ATOM 12962 N N . VAL B 1 607 ? 14.57 -21.875 -34 1 87.5 607 VAL B N 1
ATOM 12963 C CA . VAL B 1 607 ? 13.82 -23.062 -33.594 1 87.5 607 VAL B CA 1
ATOM 12964 C C . VAL B 1 607 ? 13.562 -23.016 -32.062 1 87.5 607 VAL B C 1
ATOM 12966 O O . VAL B 1 607 ? 12.531 -23.5 -31.609 1 87.5 607 VAL B O 1
ATOM 12969 N N . TYR B 1 608 ? 14.516 -22.438 -31.391 1 89.38 608 TYR B N 1
ATOM 12970 C CA . TYR B 1 608 ? 14.461 -22.484 -29.922 1 89.38 608 TYR B CA 1
ATOM 12971 C C . TYR B 1 608 ? 14.328 -21.094 -29.328 1 89.38 608 TYR B C 1
ATOM 12973 O O . TYR B 1 608 ? 14.641 -20.094 -30 1 89.38 608 TYR B O 1
ATOM 12981 N N . GLN B 1 609 ? 13.922 -21.062 -28.047 1 87.69 609 GLN B N 1
ATOM 12982 C CA . GLN B 1 609 ? 13.945 -19.812 -27.281 1 87.69 609 GLN B CA 1
ATOM 12983 C C . GLN B 1 609 ? 15.367 -19.266 -27.188 1 87.69 609 GLN B C 1
ATOM 12985 O O . GLN B 1 609 ? 15.57 -18.047 -27.234 1 87.69 609 GLN B O 1
ATOM 12990 N N . GLU B 1 610 ? 16.312 -20.109 -27.047 1 89.56 610 GLU B N 1
ATOM 12991 C CA . GLU B 1 610 ? 17.719 -19.75 -26.953 1 89.56 610 GLU B CA 1
ATOM 12992 C C . GLU B 1 610 ? 18.188 -19.047 -28.219 1 89.56 610 GLU B C 1
ATOM 12994 O O . GLU B 1 610 ? 19.109 -18.234 -28.172 1 89.56 610 GLU B O 1
ATOM 12999 N N . ASP B 1 611 ? 17.562 -19.328 -29.328 1 90.06 611 ASP B N 1
ATOM 13000 C CA . ASP B 1 611 ? 17.938 -18.703 -30.578 1 90.06 611 ASP B CA 1
ATOM 13001 C C . ASP B 1 611 ? 17.594 -17.219 -30.578 1 90.06 611 ASP B C 1
ATOM 13003 O O . ASP B 1 611 ? 18.328 -16.391 -31.125 1 90.06 611 ASP B O 1
ATOM 13007 N N . VAL B 1 612 ? 16.516 -16.984 -30.031 1 88.31 612 VAL B N 1
ATOM 13008 C CA . VAL B 1 612 ? 16.109 -15.594 -29.891 1 88.31 612 VAL B CA 1
ATOM 13009 C C . VAL B 1 612 ? 17.156 -14.836 -29.062 1 88.31 612 VAL B C 1
ATOM 13011 O O . VAL B 1 612 ? 17.547 -13.719 -29.406 1 88.31 612 VAL B O 1
ATOM 13014 N N . ILE B 1 613 ? 17.562 -15.438 -27.984 1 90.19 613 ILE B N 1
ATOM 13015 C CA . ILE B 1 613 ? 18.547 -14.844 -27.109 1 90.19 613 ILE B CA 1
ATOM 13016 C C . ILE B 1 613 ? 19.859 -14.648 -27.859 1 90.19 613 ILE B C 1
ATOM 13018 O O . ILE B 1 613 ? 20.5 -13.594 -27.75 1 90.19 613 ILE B O 1
ATOM 13022 N N . LYS B 1 614 ? 20.188 -15.594 -28.609 1 91.88 614 LYS B N 1
ATOM 13023 C CA . LYS B 1 614 ? 21.422 -15.57 -29.391 1 91.88 614 LYS B CA 1
ATOM 13024 C C . LYS B 1 614 ? 21.422 -14.43 -30.406 1 91.88 614 LYS B C 1
ATOM 13026 O O . LYS B 1 614 ? 22.375 -13.672 -30.5 1 91.88 614 LYS B O 1
ATOM 13031 N N . VAL B 1 615 ? 20.375 -14.312 -31.109 1 91.31 615 VAL B N 1
ATOM 13032 C CA . VAL B 1 615 ? 20.281 -13.289 -32.156 1 91.31 615 VAL B CA 1
ATOM 13033 C C . VAL B 1 615 ? 20.312 -11.906 -31.516 1 91.31 615 VAL B C 1
ATOM 13035 O O . VAL B 1 615 ? 21.031 -11.023 -31.969 1 91.31 615 VAL B O 1
ATOM 13038 N N . ALA B 1 616 ? 19.562 -11.773 -30.469 1 91.5 616 ALA B N 1
ATOM 13039 C CA . ALA B 1 616 ? 19.516 -10.484 -29.781 1 91.5 616 ALA B CA 1
ATOM 13040 C C . ALA B 1 616 ? 20.891 -10.117 -29.219 1 91.5 616 ALA B C 1
ATOM 13042 O O . ALA B 1 616 ? 21.281 -8.945 -29.25 1 91.5 616 ALA B O 1
ATOM 13043 N N . HIS B 1 617 ? 21.578 -11.062 -28.703 1 92.56 617 HIS B N 1
ATOM 13044 C CA . HIS B 1 617 ? 22.875 -10.836 -28.094 1 92.56 617 HIS B CA 1
ATOM 13045 C C . HIS B 1 617 ? 23.953 -10.555 -29.141 1 92.56 617 HIS B C 1
ATOM 13047 O O . HIS B 1 617 ? 24.672 -9.57 -29.047 1 92.56 617 HIS B O 1
ATOM 13053 N N . TYR B 1 618 ? 24.078 -11.352 -30.188 1 92.38 618 TYR B N 1
ATOM 13054 C CA . TYR B 1 618 ? 25.188 -11.266 -31.125 1 92.38 618 TYR B CA 1
ATOM 13055 C C . TYR B 1 618 ? 24.906 -10.219 -32.188 1 92.38 618 TYR B C 1
ATOM 13057 O O . TYR B 1 618 ? 25.828 -9.547 -32.688 1 92.38 618 TYR B O 1
ATOM 13065 N N . PHE B 1 619 ? 23.688 -10.078 -32.594 1 93 619 PHE B N 1
ATOM 13066 C CA . PHE B 1 619 ? 23.359 -9.125 -33.656 1 93 619 PHE B CA 1
ATOM 13067 C C . PHE B 1 619 ? 23.25 -7.715 -33.094 1 93 619 PHE B C 1
ATOM 13069 O O . PHE B 1 619 ? 23.734 -6.762 -33.719 1 93 619 PHE B O 1
ATOM 13076 N N . ALA B 1 620 ? 22.625 -7.562 -31.938 1 93.25 620 ALA B N 1
ATOM 13077 C CA . ALA B 1 620 ? 22.344 -6.234 -31.391 1 93.25 620 ALA B CA 1
ATOM 13078 C C . ALA B 1 620 ? 23.203 -5.941 -30.172 1 93.25 620 ALA B C 1
ATOM 13080 O O . ALA B 1 620 ? 23.094 -4.879 -29.562 1 93.25 620 ALA B O 1
ATOM 13081 N N . GLU B 1 621 ? 23.953 -6.855 -29.766 1 92.31 621 GLU B N 1
ATOM 13082 C CA . GLU B 1 621 ? 24.859 -6.703 -28.625 1 92.31 621 GLU B CA 1
ATOM 13083 C C . GLU B 1 621 ? 24.094 -6.426 -27.328 1 92.31 621 GLU B C 1
ATOM 13085 O O . GLU B 1 621 ? 24.516 -5.609 -26.516 1 92.31 621 GLU B O 1
ATOM 13090 N N . LEU B 1 622 ? 23 -6.934 -27.266 1 90.81 622 LEU B N 1
ATOM 13091 C CA . LEU B 1 622 ? 22.328 -6.945 -25.969 1 90.81 622 LEU B CA 1
ATOM 13092 C C . LEU B 1 622 ? 23.031 -7.902 -25 1 90.81 622 LEU B C 1
ATOM 13094 O O . LEU B 1 622 ? 23.609 -8.906 -25.422 1 90.81 622 LEU B O 1
ATOM 13098 N N . SER B 1 623 ? 23.016 -7.582 -23.734 1 86.75 623 SER B N 1
ATOM 13099 C CA . SER B 1 623 ? 23.484 -8.578 -22.781 1 86.75 623 SER B CA 1
ATOM 13100 C C . SER B 1 623 ? 22.578 -9.812 -22.781 1 86.75 623 SER B C 1
ATOM 13102 O O . SER B 1 623 ? 21.438 -9.742 -23.234 1 86.75 623 SER B O 1
ATOM 13104 N N . LEU B 1 624 ? 23.109 -10.875 -22.359 1 86.81 624 LEU B N 1
ATOM 13105 C CA . LEU B 1 624 ? 22.312 -12.102 -22.312 1 86.81 624 LEU B CA 1
ATOM 13106 C C . LEU B 1 624 ? 21.094 -11.922 -21.406 1 86.81 624 LEU B C 1
ATOM 13108 O O . LEU B 1 624 ? 20.016 -12.453 -21.703 1 86.81 624 LEU B O 1
ATOM 13112 N N . SER B 1 625 ? 21.266 -11.203 -20.453 1 84.38 625 SER B N 1
ATOM 13113 C CA . SER B 1 625 ? 20.156 -10.922 -19.547 1 84.38 625 SER B CA 1
ATOM 13114 C C . SER B 1 625 ? 19.078 -10.086 -20.25 1 84.38 625 SER B C 1
ATOM 13116 O O . SER B 1 625 ? 17.891 -10.367 -20.109 1 84.38 625 SER B O 1
ATOM 13118 N N . GLU B 1 626 ? 19.484 -9.086 -20.922 1 84.88 626 GLU B N 1
ATOM 13119 C CA . GLU B 1 626 ? 18.547 -8.25 -21.672 1 84.88 626 GLU B CA 1
ATOM 13120 C C . GLU B 1 626 ? 17.859 -9.047 -22.766 1 84.88 626 GLU B C 1
ATOM 13122 O O . GLU B 1 626 ? 16.656 -8.852 -23.016 1 84.88 626 GLU B O 1
ATOM 13127 N N . ALA B 1 627 ? 18.672 -9.844 -23.344 1 87.56 627 ALA B N 1
ATOM 13128 C CA . ALA B 1 627 ? 18.125 -10.68 -24.406 1 87.56 627 ALA B CA 1
ATOM 13129 C C . ALA B 1 627 ? 17.016 -11.586 -23.875 1 87.56 627 ALA B C 1
ATOM 13131 O O . ALA B 1 627 ? 16.031 -11.844 -24.562 1 87.56 627 ALA B O 1
ATOM 13132 N N . ASP B 1 628 ? 17.172 -12.07 -22.719 1 85.75 628 ASP B N 1
ATOM 13133 C CA . ASP B 1 628 ? 16.141 -12.914 -22.125 1 85.75 628 ASP B CA 1
ATOM 13134 C C . ASP B 1 628 ? 14.875 -12.109 -21.812 1 85.75 628 ASP B C 1
ATOM 13136 O O . ASP B 1 628 ? 13.766 -12.633 -21.891 1 85.75 628 ASP B O 1
ATOM 13140 N N . ILE B 1 629 ? 15.055 -10.93 -21.406 1 83.75 629 ILE B N 1
ATOM 13141 C CA . ILE B 1 629 ? 13.906 -10.055 -21.188 1 83.75 629 ILE B CA 1
ATOM 13142 C C . ILE B 1 629 ? 13.117 -9.898 -22.484 1 83.75 629 ILE B C 1
ATOM 13144 O O . ILE B 1 629 ? 11.883 -9.922 -22.484 1 83.75 629 ILE B O 1
ATOM 13148 N N . LEU B 1 630 ? 13.898 -9.719 -23.531 1 84 630 LEU B N 1
ATOM 13149 C CA . LEU B 1 630 ? 13.289 -9.586 -24.859 1 84 630 LEU B CA 1
ATOM 13150 C C . LEU B 1 630 ? 12.5 -10.836 -25.219 1 84 630 LEU B C 1
ATOM 13152 O O . LEU B 1 630 ? 11.367 -10.742 -25.688 1 84 630 LEU B O 1
ATOM 13156 N N . ARG B 1 631 ? 13.062 -11.969 -25 1 85.12 631 ARG B N 1
ATOM 13157 C CA . ARG B 1 631 ? 12.422 -13.242 -25.297 1 85.12 631 ARG B CA 1
ATOM 13158 C C . ARG B 1 631 ? 11.125 -13.391 -24.5 1 85.12 631 ARG B C 1
ATOM 13160 O O . ARG B 1 631 ? 10.102 -13.797 -25.047 1 85.12 631 ARG B O 1
ATOM 13167 N N . ARG B 1 632 ? 11.047 -13.133 -23.234 1 81.81 632 ARG B N 1
ATOM 13168 C CA . ARG B 1 632 ? 9.883 -13.258 -22.375 1 81.81 632 ARG B CA 1
ATOM 13169 C C . ARG B 1 632 ? 8.797 -12.266 -22.766 1 81.81 632 ARG B C 1
ATOM 13171 O O . ARG B 1 632 ? 7.605 -12.586 -22.719 1 81.81 632 ARG B O 1
ATOM 13178 N N . GLY B 1 633 ? 9.289 -11.023 -23.047 1 77.44 633 GLY B N 1
ATOM 13179 C CA . GLY B 1 633 ? 8.352 -9.984 -23.469 1 77.44 633 GLY B CA 1
ATOM 13180 C C . GLY B 1 633 ? 7.586 -10.336 -24.719 1 77.44 633 GLY B C 1
ATOM 13181 O O . GLY B 1 633 ? 6.402 -10.023 -24.844 1 77.44 633 GLY B O 1
ATOM 13182 N N . MET B 1 634 ? 8.188 -11.031 -25.578 1 75.12 634 MET B N 1
ATOM 13183 C CA . MET B 1 634 ? 7.594 -11.391 -26.859 1 75.12 634 MET B CA 1
ATOM 13184 C C . MET B 1 634 ? 6.555 -12.492 -26.688 1 75.12 634 MET B C 1
ATOM 13186 O O . MET B 1 634 ? 5.656 -12.641 -27.516 1 75.12 634 MET B O 1
ATOM 13190 N N . SER B 1 635 ? 6.82 -13.273 -25.625 1 69.81 635 SER B N 1
ATOM 13191 C CA . SER B 1 635 ? 5.859 -14.344 -25.375 1 69.81 635 SER B CA 1
ATOM 13192 C C . SER B 1 635 ? 4.656 -13.82 -24.594 1 69.81 635 SER B C 1
ATOM 13194 O O . SER B 1 635 ? 3.74 -14.586 -24.281 1 69.81 635 SER B O 1
ATOM 13196 N N . GLY B 1 636 ? 4.613 -12.555 -24.484 1 61.59 636 GLY B N 1
ATOM 13197 C CA . GLY B 1 636 ? 3.508 -11.945 -23.766 1 61.59 636 GLY B CA 1
ATOM 13198 C C . GLY B 1 636 ? 3.572 -12.188 -22.266 1 61.59 636 GLY B C 1
ATOM 13199 O O . GLY B 1 636 ? 2.641 -11.844 -21.531 1 61.59 636 GLY B O 1
ATOM 13200 N N . LYS B 1 637 ? 4.586 -12.812 -21.859 1 54.91 637 LYS B N 1
ATOM 13201 C CA . LYS B 1 637 ? 4.641 -13.188 -20.438 1 54.91 637 LYS B CA 1
ATOM 13202 C C . LYS B 1 637 ? 5.273 -12.086 -19.609 1 54.91 637 LYS B C 1
ATOM 13204 O O . LYS B 1 637 ? 5.406 -12.219 -18.391 1 54.91 637 LYS B O 1
ATOM 13209 N N . SER B 1 638 ? 5.727 -11.211 -20.297 1 56.28 638 SER B N 1
ATOM 13210 C CA . SER B 1 638 ? 6.406 -10.195 -19.5 1 56.28 638 SER B CA 1
ATOM 13211 C C . SER B 1 638 ? 5.414 -9.359 -18.703 1 56.28 638 SER B C 1
ATOM 13213 O O . SER B 1 638 ? 4.402 -8.906 -19.25 1 56.28 638 SER B O 1
ATOM 13215 N N . ARG B 1 639 ? 5.594 -9.391 -17.5 1 54.12 639 ARG B N 1
ATOM 13216 C CA . ARG B 1 639 ? 4.758 -8.625 -16.578 1 54.12 639 ARG B CA 1
ATOM 13217 C C . ARG B 1 639 ? 5.027 -7.129 -16.719 1 54.12 639 ARG B C 1
ATOM 13219 O O . ARG B 1 639 ? 4.203 -6.309 -16.312 1 54.12 639 ARG B O 1
ATOM 13226 N N . SER B 1 640 ? 6.172 -6.766 -17.344 1 61.62 640 SER B N 1
ATOM 13227 C CA . SER B 1 640 ? 6.5 -5.344 -17.344 1 61.62 640 SER B CA 1
ATOM 13228 C C . SER B 1 640 ? 6.562 -4.797 -18.766 1 61.62 640 SER B C 1
ATOM 13230 O O . SER B 1 640 ? 7.574 -4.953 -19.453 1 61.62 640 SER B O 1
ATOM 13232 N N . LYS B 1 641 ? 5.68 -4.305 -19.25 1 65.06 641 LYS B N 1
ATOM 13233 C CA . LYS B 1 641 ? 5.609 -3.676 -20.562 1 65.06 641 LYS B CA 1
ATOM 13234 C C . LYS B 1 641 ? 6.684 -2.604 -20.719 1 65.06 641 LYS B C 1
ATOM 13236 O O . LYS B 1 641 ? 7.281 -2.463 -21.797 1 65.06 641 LYS B O 1
ATOM 13241 N N . ASP B 1 642 ? 6.996 -2.082 -19.625 1 66.81 642 ASP B N 1
ATOM 13242 C CA . ASP B 1 642 ? 7.969 -0.994 -19.672 1 66.81 642 ASP B CA 1
ATOM 13243 C C . ASP B 1 642 ? 9.375 -1.526 -19.906 1 66.81 642 ASP B C 1
ATOM 13245 O O . ASP B 1 642 ? 10.156 -0.926 -20.641 1 66.81 642 ASP B O 1
ATOM 13249 N N . GLU B 1 643 ? 9.633 -2.631 -19.328 1 72.94 643 GLU B N 1
ATOM 13250 C CA . GLU B 1 643 ? 10.953 -3.223 -19.5 1 72.94 643 GLU B CA 1
ATOM 13251 C C . GLU B 1 643 ? 11.141 -3.732 -20.922 1 72.94 643 GLU B C 1
ATOM 13253 O O . GLU B 1 643 ? 12.227 -3.607 -21.5 1 72.94 643 GLU B O 1
ATOM 13258 N N . PHE B 1 644 ? 10.148 -4.27 -21.469 1 80.06 644 PHE B N 1
ATOM 13259 C CA . PHE B 1 644 ? 10.203 -4.773 -22.844 1 80.06 644 PHE B CA 1
ATOM 13260 C C . PHE B 1 644 ? 10.453 -3.639 -23.828 1 80.06 644 PHE B C 1
ATOM 13262 O O . PHE B 1 644 ? 11.273 -3.77 -24.734 1 80.06 644 PHE B O 1
ATOM 13269 N N . GLN B 1 645 ? 9.828 -2.496 -23.531 1 82.62 645 GLN B N 1
ATOM 13270 C CA . GLN B 1 645 ? 10 -1.355 -24.422 1 82.62 645 GLN B CA 1
ATOM 13271 C C . GLN B 1 645 ? 11.414 -0.788 -24.328 1 82.62 645 GLN B C 1
ATOM 13273 O O . GLN B 1 645 ? 11.992 -0.403 -25.344 1 82.62 645 GLN B O 1
ATOM 13278 N N . ARG B 1 646 ? 11.836 -0.786 -23.172 1 80.75 646 ARG B N 1
ATOM 13279 C CA . ARG B 1 646 ? 13.195 -0.296 -22.984 1 80.75 646 ARG B CA 1
ATOM 13280 C C . ARG B 1 646 ? 14.203 -1.152 -23.75 1 80.75 646 ARG B C 1
ATOM 13282 O O . ARG B 1 646 ? 15.102 -0.626 -24.406 1 80.75 646 ARG B O 1
ATOM 13289 N N . VAL B 1 647 ? 14.117 -2.457 -23.641 1 85.94 647 VAL B N 1
ATOM 13290 C CA . VAL B 1 647 ? 15.055 -3.375 -24.281 1 85.94 647 VAL B CA 1
ATOM 13291 C C . VAL B 1 647 ? 14.883 -3.318 -25.797 1 85.94 647 VAL B C 1
ATOM 13293 O O . VAL B 1 647 ? 15.852 -3.436 -26.531 1 85.94 647 VAL B O 1
ATOM 13296 N N . LYS B 1 648 ? 13.641 -3.18 -26.25 1 88.5 648 LYS B N 1
ATOM 13297 C CA . LYS B 1 648 ? 13.383 -3.012 -27.672 1 88.5 648 LYS B CA 1
ATOM 13298 C C . LYS B 1 648 ? 14.109 -1.785 -28.219 1 88.5 648 LYS B C 1
ATOM 13300 O O . LYS B 1 648 ? 14.766 -1.859 -29.266 1 88.5 648 LYS B O 1
ATOM 13305 N N . ASP B 1 649 ? 14.008 -0.704 -27.469 1 89.38 649 ASP B N 1
ATOM 13306 C CA . ASP B 1 649 ? 14.688 0.521 -27.875 1 89.38 649 ASP B CA 1
ATOM 13307 C C . ASP B 1 649 ? 16.203 0.33 -27.875 1 89.38 649 ASP B C 1
ATOM 13309 O O . ASP B 1 649 ? 16.891 0.802 -28.797 1 89.38 649 ASP B O 1
ATOM 13313 N N . GLN B 1 650 ? 16.625 -0.347 -26.906 1 90.38 650 GLN B N 1
ATOM 13314 C CA . GLN B 1 650 ? 18.062 -0.607 -26.812 1 90.38 650 GLN B CA 1
ATOM 13315 C C . GLN B 1 650 ? 18.547 -1.455 -27.984 1 90.38 650 GLN B C 1
ATOM 13317 O O . GLN B 1 650 ? 19.672 -1.276 -28.453 1 90.38 650 GLN B O 1
ATOM 13322 N N . PHE B 1 651 ? 17.75 -2.434 -28.422 1 93.44 651 PHE B N 1
ATOM 13323 C CA . PHE B 1 651 ? 18.062 -3.273 -29.578 1 93.44 651 PHE B CA 1
ATOM 13324 C C . PHE B 1 651 ? 18.328 -2.422 -30.812 1 93.44 651 PHE B C 1
ATOM 13326 O O . PHE B 1 651 ? 19.359 -2.59 -31.469 1 93.44 651 PHE B O 1
ATOM 13333 N N . PHE B 1 652 ? 17.547 -1.5 -31.031 1 93.12 652 PHE B N 1
ATOM 13334 C CA . PHE B 1 652 ? 17.656 -0.661 -32.219 1 93.12 652 PHE B CA 1
ATOM 13335 C C . PHE B 1 652 ? 18.797 0.348 -32.062 1 93.12 652 PHE B C 1
ATOM 13337 O O . PHE B 1 652 ? 19.531 0.627 -33.031 1 93.12 652 PHE B O 1
ATOM 13344 N N . ILE B 1 653 ? 18.891 0.854 -30.875 1 92.25 653 ILE B N 1
ATOM 13345 C CA . ILE B 1 653 ? 19.953 1.807 -30.594 1 92.25 653 ILE B CA 1
ATOM 13346 C C . ILE B 1 653 ? 21.312 1.135 -30.797 1 92.25 653 ILE B C 1
ATOM 13348 O O . ILE B 1 653 ? 22.219 1.717 -31.406 1 92.25 653 ILE B O 1
ATOM 13352 N N . ASN B 1 654 ? 21.438 -0.047 -30.25 1 94.06 654 ASN B N 1
ATOM 13353 C CA . ASN B 1 654 ? 22.672 -0.796 -30.406 1 94.06 654 ASN B CA 1
ATOM 13354 C C . ASN B 1 654 ? 22.984 -1.079 -31.875 1 94.06 654 ASN B C 1
ATOM 13356 O O . ASN B 1 654 ? 24.125 -0.97 -32.312 1 94.06 654 ASN B O 1
ATOM 13360 N N . CYS B 1 655 ? 22.016 -1.518 -32.594 1 94.12 655 CYS B N 1
ATOM 13361 C CA . CYS B 1 655 ? 22.203 -1.829 -34 1 94.12 655 CYS B CA 1
ATOM 13362 C C . CYS B 1 655 ? 22.672 -0.601 -34.781 1 94.12 655 CYS B C 1
ATOM 13364 O O . CYS B 1 655 ? 23.531 -0.704 -35.656 1 94.12 655 CYS B O 1
ATOM 13366 N N . GLU B 1 656 ? 22.094 0.466 -34.406 1 92.75 656 GLU B N 1
ATOM 13367 C CA . GLU B 1 656 ? 22.516 1.716 -35.031 1 92.75 656 GLU B CA 1
ATOM 13368 C C . GLU B 1 656 ? 23.969 2.035 -34.688 1 92.75 656 GLU B C 1
ATOM 13370 O O . GLU B 1 656 ? 24.75 2.41 -35.562 1 92.75 656 GLU B O 1
ATOM 13375 N N . ARG B 1 657 ? 24.219 1.905 -33.531 1 92.38 657 ARG B N 1
ATOM 13376 C CA . ARG B 1 657 ? 25.578 2.152 -33.062 1 92.38 657 ARG B CA 1
ATOM 13377 C C . ARG B 1 657 ? 26.578 1.235 -33.75 1 92.38 657 ARG B C 1
ATOM 13379 O O . ARG B 1 657 ? 27.703 1.647 -34.062 1 92.38 657 ARG B O 1
ATOM 13386 N N . LEU B 1 658 ? 26.219 -0.002 -34.031 1 93.44 658 LEU B N 1
ATOM 13387 C CA . LEU B 1 658 ? 27.094 -1.008 -34.625 1 93.44 658 LEU B CA 1
ATOM 13388 C C . LEU B 1 658 ? 27.141 -0.845 -36.125 1 93.44 658 LEU B C 1
ATOM 13390 O O . LEU B 1 658 ? 27.891 -1.548 -36.812 1 93.44 658 LEU B O 1
ATOM 13394 N N . GLY B 1 659 ? 26.328 0.066 -36.656 1 90.38 659 GLY B N 1
ATOM 13395 C CA . GLY B 1 659 ? 26.344 0.358 -38.094 1 90.38 659 GLY B CA 1
ATOM 13396 C C . GLY B 1 659 ? 25.578 -0.665 -38.906 1 90.38 659 GLY B C 1
ATOM 13397 O O . GLY B 1 659 ? 25.875 -0.869 -40.094 1 90.38 659 GLY B O 1
ATOM 13398 N N . ARG B 1 660 ? 24.672 -1.348 -38.281 1 91.75 660 ARG B N 1
ATOM 13399 C CA . ARG B 1 660 ? 23.859 -2.32 -39 1 91.75 660 ARG B CA 1
ATOM 13400 C C . ARG B 1 660 ? 22.875 -1.623 -39.938 1 91.75 660 ARG B C 1
ATOM 13402 O O . ARG B 1 660 ? 22.328 -0.58 -39.594 1 91.75 660 ARG B O 1
ATOM 13409 N N . ASP B 1 661 ? 22.609 -2.266 -41.125 1 91.94 661 ASP B N 1
ATOM 13410 C CA . ASP B 1 661 ? 21.625 -1.747 -42.062 1 91.94 661 ASP B CA 1
ATOM 13411 C C . ASP B 1 661 ? 20.234 -1.726 -41.438 1 91.94 661 ASP B C 1
ATOM 13413 O O . ASP B 1 661 ? 19.75 -2.746 -40.938 1 91.94 661 ASP B O 1
ATOM 13417 N N . PRO B 1 662 ? 19.578 -0.595 -41.438 1 92 662 PRO B N 1
ATOM 13418 C CA . PRO B 1 662 ? 18.266 -0.476 -40.812 1 92 662 PRO B CA 1
ATOM 13419 C C . PRO B 1 662 ? 17.234 -1.442 -41.375 1 92 662 PRO B C 1
ATOM 13421 O O . PRO B 1 662 ? 16.359 -1.934 -40.656 1 92 662 PRO B O 1
ATOM 13424 N N . LYS B 1 663 ? 17.359 -1.63 -42.625 1 90.44 663 LYS B N 1
ATOM 13425 C CA . LYS B 1 663 ? 16.422 -2.559 -43.25 1 90.44 663 LYS B CA 1
ATOM 13426 C C . LYS B 1 663 ? 16.641 -3.982 -42.719 1 90.44 663 LYS B C 1
ATOM 13428 O O . LYS B 1 663 ? 15.68 -4.703 -42.469 1 90.44 663 LYS B O 1
ATOM 13433 N N . ILE B 1 664 ? 17.828 -4.309 -42.625 1 90.56 664 ILE B N 1
ATOM 13434 C CA . ILE B 1 664 ? 18.172 -5.633 -42.125 1 90.56 664 ILE B CA 1
ATOM 13435 C C . ILE B 1 664 ? 17.766 -5.746 -40.656 1 90.56 664 ILE B C 1
ATOM 13437 O O . ILE B 1 664 ? 17.234 -6.773 -40.219 1 90.56 664 ILE B O 1
ATOM 13441 N N . THR B 1 665 ? 18.031 -4.664 -39.969 1 93.38 665 THR B N 1
ATOM 13442 C CA . THR B 1 665 ? 17.672 -4.641 -38.531 1 93.38 665 THR B CA 1
ATOM 13443 C C . THR B 1 665 ? 16.172 -4.844 -38.375 1 93.38 665 THR B C 1
ATOM 13445 O O . THR B 1 665 ? 15.734 -5.602 -37.5 1 93.38 665 THR B O 1
ATOM 13448 N N . ALA B 1 666 ? 15.406 -4.246 -39.156 1 91.88 666 ALA B N 1
ATOM 13449 C CA . ALA B 1 666 ? 13.945 -4.367 -39.125 1 91.88 666 ALA B CA 1
ATOM 13450 C C . ALA B 1 666 ? 13.5 -5.781 -39.469 1 91.88 666 ALA B C 1
ATOM 13452 O O . ALA B 1 666 ? 12.547 -6.301 -38.875 1 91.88 666 ALA B O 1
ATOM 13453 N N . GLU B 1 667 ? 14.195 -6.309 -40.406 1 87.81 667 GLU B N 1
ATOM 13454 C CA . GLU B 1 667 ? 13.875 -7.672 -40.812 1 87.81 667 GLU B CA 1
ATOM 13455 C C . GLU B 1 667 ? 14.18 -8.672 -39.688 1 87.81 667 GLU B C 1
ATOM 13457 O O . GLU B 1 667 ? 13.398 -9.594 -39.438 1 87.81 667 GLU B O 1
ATOM 13462 N N . VAL B 1 668 ? 15.273 -8.523 -39.125 1 89.25 668 VAL B N 1
ATOM 13463 C CA . VAL B 1 668 ? 15.672 -9.406 -38.031 1 89.25 668 VAL B CA 1
ATOM 13464 C C . VAL B 1 668 ? 14.695 -9.273 -36.844 1 89.25 668 VAL B C 1
ATOM 13466 O O . VAL B 1 668 ? 14.281 -10.273 -36.25 1 89.25 668 VAL B O 1
ATOM 13469 N N . TRP B 1 669 ? 14.367 -8.047 -36.594 1 89.62 669 TRP B N 1
ATOM 13470 C CA . TRP B 1 669 ? 13.398 -7.812 -35.531 1 89.62 669 TRP B CA 1
ATOM 13471 C C . TRP B 1 669 ? 12.062 -8.492 -35.844 1 89.62 669 TRP B C 1
ATOM 13473 O O . TRP B 1 669 ? 11.453 -9.094 -34.969 1 89.62 669 TRP B O 1
ATOM 13483 N N . HIS B 1 670 ? 11.672 -8.398 -37.031 1 85.5 670 HIS B N 1
ATOM 13484 C CA . HIS B 1 670 ? 10.414 -9.016 -37.438 1 85.5 670 HIS B CA 1
ATOM 13485 C C . HIS B 1 670 ? 10.469 -10.531 -37.281 1 85.5 670 HIS B C 1
ATOM 13487 O O . HIS B 1 670 ? 9.477 -11.156 -36.906 1 85.5 670 HIS B O 1
ATOM 13493 N N . GLN B 1 671 ? 11.547 -11.094 -37.562 1 81.81 671 GLN B N 1
ATOM 13494 C CA . GLN B 1 671 ? 11.703 -12.531 -37.375 1 81.81 671 GLN B CA 1
ATOM 13495 C C . GLN B 1 671 ? 11.648 -12.93 -35.906 1 81.81 671 GLN B C 1
ATOM 13497 O O . GLN B 1 671 ? 11.039 -13.945 -35.562 1 81.81 671 GLN B O 1
ATOM 13502 N N . ILE B 1 672 ? 12.234 -12.133 -35.125 1 85.5 672 ILE B N 1
ATOM 13503 C CA . ILE B 1 672 ? 12.227 -12.398 -33.688 1 85.5 672 ILE B CA 1
ATOM 13504 C C . ILE B 1 672 ? 10.797 -12.32 -33.156 1 85.5 672 ILE B C 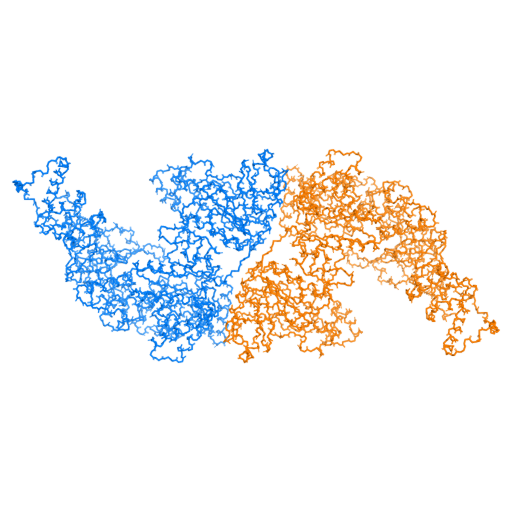1
ATOM 13506 O O . ILE B 1 672 ? 10.367 -13.188 -32.406 1 85.5 672 ILE B O 1
ATOM 13510 N N . GLU B 1 673 ? 10.094 -11.367 -33.531 1 80.38 673 GLU B N 1
ATOM 13511 C CA . GLU B 1 673 ? 8.734 -11.133 -33.062 1 80.38 673 GLU B CA 1
ATOM 13512 C C . GLU B 1 673 ? 7.793 -12.25 -33.5 1 80.38 673 GLU B C 1
ATOM 13514 O O . GLU B 1 673 ? 6.906 -12.656 -32.75 1 80.38 673 GLU B O 1
ATOM 13519 N N . SER B 1 674 ? 8.016 -12.648 -34.656 1 74.31 674 SER B N 1
ATOM 13520 C CA . SER B 1 674 ? 7.16 -13.695 -35.219 1 74.31 674 SER B CA 1
ATOM 13521 C C . SER B 1 674 ? 7.395 -15.031 -34.531 1 74.31 674 SER B C 1
ATOM 13523 O O . SER B 1 674 ? 6.48 -15.852 -34.406 1 74.31 674 SER B O 1
ATOM 13525 N N . PHE B 1 675 ? 8.539 -15.18 -34.062 1 76.5 675 PHE B N 1
ATOM 13526 C CA . PHE B 1 675 ? 8.914 -16.469 -33.5 1 76.5 675 PHE B CA 1
ATOM 13527 C C . PHE B 1 675 ? 8.617 -16.516 -32 1 76.5 675 PHE B C 1
ATOM 13529 O O . PHE B 1 675 ? 8.32 -17.578 -31.453 1 76.5 675 PHE B O 1
ATOM 13536 N N . ALA B 1 676 ? 8.719 -15.508 -31.312 1 69 676 ALA B N 1
ATOM 13537 C CA . ALA B 1 676 ? 8.758 -15.469 -29.859 1 69 676 ALA B CA 1
ATOM 13538 C C . ALA B 1 676 ? 7.469 -16.031 -29.25 1 69 676 ALA B C 1
ATOM 13540 O O . ALA B 1 676 ? 7.492 -16.656 -28.188 1 69 676 ALA B O 1
ATOM 13541 N N . GLY B 1 677 ? 6.371 -16 -29.875 1 64.06 677 GLY B N 1
ATOM 13542 C CA . GLY B 1 677 ? 5.113 -16.469 -29.312 1 64.06 677 GLY B CA 1
ATOM 13543 C C . GLY B 1 677 ? 4.988 -17.984 -29.328 1 64.06 677 GLY B C 1
ATOM 13544 O O . GLY B 1 677 ? 4.141 -18.547 -28.641 1 64.06 677 GLY B O 1
ATOM 13545 N N . TYR B 1 678 ? 5.977 -18.781 -29.969 1 64.44 678 TYR B N 1
ATOM 13546 C CA . TYR B 1 678 ? 5.754 -20.203 -30.188 1 64.44 678 TYR B CA 1
ATOM 13547 C C . TYR B 1 678 ? 7.004 -21 -29.859 1 64.44 678 TYR B C 1
ATOM 13549 O O . TYR B 1 678 ? 7.082 -22.203 -30.172 1 64.44 678 TYR B O 1
ATOM 13557 N N . SER B 1 679 ? 7.871 -20.391 -29.172 1 73.44 679 SER B N 1
ATOM 13558 C CA . SER B 1 679 ? 9.188 -21.031 -29.094 1 73.44 679 SER B CA 1
ATOM 13559 C C . SER B 1 679 ? 9.273 -21.953 -27.891 1 73.44 679 SER B C 1
ATOM 13561 O O . SER B 1 679 ? 8.508 -21.812 -26.922 1 73.44 679 SER B O 1
ATOM 13563 N N . PHE B 1 680 ? 10.016 -23.109 -28.094 1 81 680 PHE B N 1
ATOM 13564 C CA . PHE B 1 680 ? 10.289 -24.109 -27.078 1 81 680 PHE B CA 1
ATOM 13565 C C . PHE B 1 680 ? 11.727 -24 -26.594 1 81 680 PHE B C 1
ATOM 13567 O O . PHE B 1 680 ? 12.602 -23.5 -27.297 1 81 680 PHE B O 1
ATOM 13574 N N . ALA B 1 681 ? 11.992 -24.438 -25.406 1 87.19 681 ALA B N 1
ATOM 13575 C CA . ALA B 1 681 ? 13.336 -24.375 -24.844 1 87.19 681 ALA B CA 1
ATOM 13576 C C . ALA B 1 681 ? 14.203 -25.531 -25.344 1 87.19 681 ALA B C 1
ATOM 13578 O O . ALA B 1 681 ? 13.805 -26.688 -25.281 1 87.19 681 ALA B O 1
ATOM 13579 N N . LYS B 1 682 ? 15.328 -25.156 -25.828 1 91.62 682 LYS B N 1
ATOM 13580 C CA . LYS B 1 682 ? 16.25 -26.156 -26.359 1 91.62 682 LYS B CA 1
ATOM 13581 C C . LYS B 1 682 ? 16.656 -27.141 -25.266 1 91.62 682 LYS B C 1
ATOM 13583 O O . LYS B 1 682 ? 16.719 -28.359 -25.516 1 91.62 682 LYS B O 1
ATOM 13588 N N . GLY B 1 683 ? 16.906 -26.641 -24.094 1 90.31 683 GLY B N 1
ATOM 13589 C CA . GLY B 1 683 ? 17.266 -27.5 -22.984 1 90.31 683 GLY B CA 1
ATOM 13590 C C . GLY B 1 683 ? 16.188 -28.516 -22.641 1 90.31 683 GLY B C 1
ATOM 13591 O O . GLY B 1 683 ? 16.5 -29.672 -22.344 1 90.31 683 GLY B O 1
ATOM 13592 N N . HIS B 1 684 ? 15.039 -28.125 -22.656 1 89.94 684 HIS B N 1
ATOM 13593 C CA . HIS B 1 684 ? 13.906 -29.016 -22.375 1 89.94 684 HIS B CA 1
ATOM 13594 C C . HIS B 1 684 ? 13.797 -30.094 -23.438 1 89.94 684 HIS B C 1
ATOM 13596 O O . HIS B 1 684 ? 13.672 -31.281 -23.109 1 89.94 684 HIS B O 1
ATOM 13602 N N . SER B 1 685 ? 13.875 -29.719 -24.594 1 90.94 685 SER B N 1
ATOM 13603 C CA . SER B 1 685 ? 13.82 -30.656 -25.703 1 90.94 685 SER B CA 1
ATOM 13604 C C . SER B 1 685 ? 14.953 -31.672 -25.625 1 90.94 685 SER B C 1
ATOM 13606 O O . SER B 1 685 ? 14.75 -32.875 -25.875 1 90.94 685 SER B O 1
ATOM 13608 N N . ALA B 1 686 ? 16.031 -31.156 -25.344 1 92.38 686 ALA B N 1
ATOM 13609 C CA . ALA B 1 686 ? 17.203 -32.031 -25.234 1 92.38 686 ALA B CA 1
ATOM 13610 C C . ALA B 1 686 ? 17.016 -33.062 -24.141 1 92.38 686 ALA B C 1
ATOM 13612 O O . ALA B 1 686 ? 17.438 -34.219 -24.281 1 92.38 686 ALA B O 1
ATOM 13613 N N . SER B 1 687 ? 16.438 -32.688 -23.078 1 91.75 687 SER B N 1
ATOM 13614 C CA . SER B 1 687 ? 16.188 -33.625 -21.969 1 91.75 687 SER B CA 1
ATOM 13615 C C . SER B 1 687 ? 15.219 -34.719 -22.375 1 91.75 687 SER B C 1
ATOM 13617 O O . SER B 1 687 ? 15.43 -35.875 -22.047 1 91.75 687 SER B O 1
ATOM 13619 N N . PHE B 1 688 ? 14.242 -34.375 -23.078 1 90.69 688 PHE B N 1
ATOM 13620 C CA . PHE B 1 688 ? 13.281 -35.344 -23.562 1 90.69 688 PHE B CA 1
ATOM 13621 C C . PHE B 1 688 ? 13.938 -36.312 -24.531 1 90.69 688 PHE B C 1
ATOM 13623 O O . PHE B 1 688 ? 13.648 -37.5 -24.516 1 90.69 688 PHE B O 1
ATOM 13630 N N . ALA B 1 689 ? 14.789 -35.781 -25.344 1 92.69 689 ALA B N 1
ATOM 13631 C CA . ALA B 1 689 ? 15.438 -36.594 -26.375 1 92.69 689 ALA B CA 1
ATOM 13632 C C . ALA B 1 689 ? 16.297 -37.688 -25.734 1 92.69 689 ALA B C 1
ATOM 13634 O O . ALA B 1 689 ? 16.422 -38.781 -26.281 1 92.69 689 ALA B O 1
ATOM 13635 N N . VAL B 1 690 ? 16.828 -37.375 -24.625 1 90.81 690 VAL B N 1
ATOM 13636 C CA . VAL B 1 690 ? 17.625 -38.375 -23.922 1 90.81 690 VAL B CA 1
ATOM 13637 C C . VAL B 1 690 ? 16.766 -39.594 -23.578 1 90.81 690 VAL B C 1
ATOM 13639 O O . VAL B 1 690 ? 17.156 -40.719 -23.828 1 90.81 690 VAL B O 1
ATOM 13642 N N . GLU B 1 691 ? 15.672 -39.344 -23.047 1 92.06 691 GLU B N 1
ATOM 13643 C CA . GLU B 1 691 ? 14.742 -40.406 -22.688 1 92.06 691 GLU B CA 1
ATOM 13644 C C . GLU B 1 691 ? 14.266 -41.156 -23.938 1 92.06 691 GLU B C 1
ATOM 13646 O O . GLU B 1 691 ? 14.055 -42.375 -23.891 1 92.06 691 GLU B O 1
ATOM 13651 N N . SER B 1 692 ? 14.062 -40.438 -24.969 1 94.75 692 SER B N 1
ATOM 13652 C CA . SER B 1 692 ? 13.672 -41.094 -26.219 1 94.75 692 SER B CA 1
ATOM 13653 C C . SER B 1 692 ? 14.711 -42.094 -26.672 1 94.75 692 SER B C 1
ATOM 13655 O O . SER B 1 692 ? 14.367 -43.219 -27.078 1 94.75 692 SER B O 1
ATOM 13657 N N . TYR B 1 693 ? 15.938 -41.719 -26.625 1 94.44 693 TYR B N 1
ATOM 13658 C CA . TYR B 1 693 ? 17.016 -42.594 -27.047 1 94.44 693 TYR B CA 1
ATOM 13659 C C . TYR B 1 693 ? 17.094 -43.844 -26.156 1 94.44 693 TYR B C 1
ATOM 13661 O O . TYR B 1 693 ? 17.375 -44.938 -26.625 1 94.44 693 TYR B O 1
ATOM 13669 N N . GLN B 1 694 ? 16.859 -43.594 -24.906 1 94 694 GLN B N 1
ATOM 13670 C CA . GLN B 1 694 ? 16.812 -44.75 -23.984 1 94 694 GLN B CA 1
ATOM 13671 C C . GLN B 1 694 ? 15.703 -45.719 -24.359 1 94 694 GLN B C 1
ATOM 13673 O O . GLN B 1 694 ? 15.93 -46.938 -24.422 1 94 694 GLN B O 1
ATOM 13678 N N . SER B 1 695 ? 14.586 -45.25 -24.625 1 95.75 695 SER B N 1
ATOM 13679 C CA . SER B 1 695 ? 13.453 -46.062 -25.047 1 95.75 695 SER B C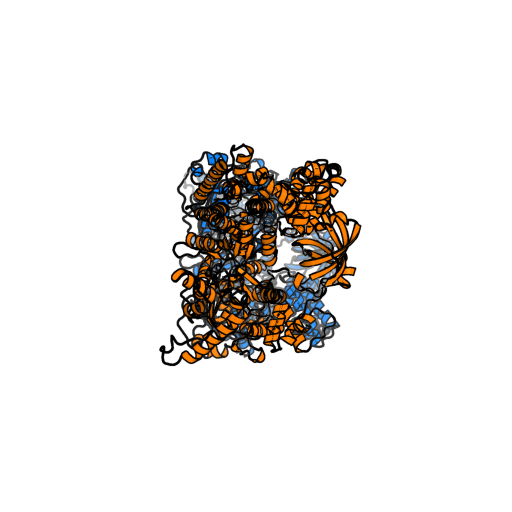A 1
ATOM 13680 C C . SER B 1 695 ? 13.742 -46.75 -26.359 1 95.75 695 SER B C 1
ATOM 13682 O O . SER B 1 695 ? 13.43 -47.938 -26.531 1 95.75 695 SER B O 1
ATOM 13684 N N . LEU B 1 696 ? 14.359 -46.062 -27.234 1 96.94 696 LEU B N 1
ATOM 13685 C CA . LEU B 1 696 ? 14.625 -46.594 -28.562 1 96.94 696 LEU B CA 1
ATOM 13686 C C . LEU B 1 696 ? 15.664 -47.688 -28.5 1 96.94 696 LEU B C 1
ATOM 13688 O O . LEU B 1 696 ? 15.602 -48.656 -29.281 1 96.94 696 LEU B O 1
ATOM 13692 N N . TYR B 1 697 ? 16.594 -47.562 -27.594 1 96.81 697 TYR B N 1
ATOM 13693 C CA . TYR B 1 697 ? 17.547 -48.656 -27.406 1 96.81 697 TYR B CA 1
ATOM 13694 C C . TYR B 1 697 ? 16.844 -49.938 -26.984 1 96.81 697 TYR B C 1
ATOM 13696 O O . TYR B 1 697 ? 17.109 -51 -27.531 1 96.81 697 TYR B O 1
ATOM 13704 N N . LEU B 1 698 ? 15.992 -49.781 -26.062 1 97.38 698 LEU B N 1
ATOM 13705 C CA . LEU B 1 698 ? 15.242 -50.938 -25.578 1 97.38 698 LEU B CA 1
ATOM 13706 C C . LEU B 1 698 ? 14.367 -51.531 -26.688 1 97.38 698 LEU B C 1
ATOM 13708 O O . LEU B 1 698 ? 14.234 -52.75 -26.812 1 97.38 698 LEU B O 1
ATOM 13712 N N . LYS B 1 699 ? 13.797 -50.719 -27.469 1 97.38 699 LYS B N 1
ATOM 13713 C CA . LYS B 1 699 ? 12.961 -51.188 -28.578 1 97.38 699 LYS B CA 1
ATOM 13714 C C . LYS B 1 699 ? 13.805 -51.875 -29.641 1 97.38 699 LYS B C 1
ATOM 13716 O O . LYS B 1 699 ? 13.375 -52.875 -30.219 1 97.38 699 LYS B O 1
ATOM 13721 N N . ALA B 1 700 ? 14.953 -51.375 -29.906 1 97 700 ALA B N 1
ATOM 13722 C CA . ALA B 1 700 ? 15.812 -51.906 -30.969 1 97 700 ALA B CA 1
ATOM 13723 C C . ALA B 1 700 ? 16.359 -53.281 -30.609 1 97 700 ALA B C 1
ATOM 13725 O O . ALA B 1 700 ? 16.453 -54.156 -31.469 1 97 700 ALA B O 1
ATOM 13726 N N . TYR B 1 701 ? 16.641 -53.469 -29.422 1 97.12 701 TYR B N 1
ATOM 13727 C CA . TYR B 1 701 ? 17.375 -54.688 -29.062 1 97.12 701 TYR B CA 1
ATOM 13728 C C . TYR B 1 701 ? 16.5 -55.656 -28.297 1 97.12 701 TYR B C 1
ATOM 13730 O O . TYR B 1 701 ? 16.75 -56.875 -28.297 1 97.12 701 TYR B O 1
ATOM 13738 N N . PHE B 1 702 ? 15.523 -55.156 -27.656 1 97.56 702 PHE B N 1
ATOM 13739 C CA . PHE B 1 702 ? 14.609 -56 -26.875 1 97.56 702 PHE B CA 1
ATOM 13740 C C . PHE B 1 702 ? 13.164 -55.594 -27.156 1 97.56 702 PHE B C 1
ATOM 13742 O O . PHE B 1 702 ? 12.406 -55.281 -26.219 1 97.56 702 PHE B O 1
ATOM 13749 N N . PRO B 1 703 ? 12.695 -55.688 -28.359 1 97.31 703 PRO B N 1
ATOM 13750 C CA . PRO B 1 703 ? 11.398 -55.125 -28.734 1 97.31 703 PRO B CA 1
ATOM 13751 C C . PRO B 1 703 ? 10.227 -55.781 -28 1 97.31 703 PRO B C 1
ATOM 13753 O O . PRO B 1 703 ? 9.266 -55.094 -27.641 1 97.31 703 PRO B O 1
ATOM 13756 N N . LEU B 1 704 ? 10.227 -57.094 -27.797 1 98.06 704 LEU B N 1
ATOM 13757 C CA . LEU B 1 704 ? 9.109 -57.781 -27.156 1 98.06 704 LEU B CA 1
ATOM 13758 C C . LEU B 1 704 ? 8.992 -57.375 -25.688 1 98.06 704 LEU B C 1
ATOM 13760 O O . LEU B 1 704 ? 7.922 -56.938 -25.234 1 98.06 704 LEU B O 1
ATOM 13764 N N . GLU B 1 705 ? 10.125 -57.438 -25 1 98.06 705 GLU B N 1
ATOM 13765 C CA . GLU B 1 705 ? 10.133 -57.062 -23.578 1 98.06 705 GLU B CA 1
ATOM 13766 C C . GLU B 1 705 ? 9.789 -55.594 -23.406 1 98.06 705 GLU B C 1
ATOM 13768 O O . GLU B 1 705 ? 9.102 -55.219 -22.453 1 98.06 705 GLU B O 1
ATOM 13773 N N . PHE B 1 706 ? 10.312 -54.781 -24.281 1 97.19 706 PHE B N 1
ATOM 13774 C CA . PHE B 1 706 ? 10.023 -53.344 -24.219 1 97.19 706 PHE B CA 1
ATOM 13775 C C . PHE B 1 706 ? 8.523 -53.094 -24.359 1 97.19 706 PHE B C 1
ATOM 13777 O O . PHE B 1 706 ? 7.941 -52.344 -23.578 1 97.19 706 PHE B O 1
ATOM 13784 N N . MET B 1 707 ? 7.914 -53.688 -25.297 1 97.44 707 MET B N 1
ATOM 13785 C CA . MET B 1 707 ? 6.492 -53.469 -25.547 1 97.44 707 MET B CA 1
ATOM 13786 C C . MET B 1 707 ? 5.656 -54 -24.375 1 97.44 707 MET B C 1
ATOM 13788 O O . MET B 1 707 ? 4.625 -53.406 -24.047 1 97.44 707 MET B O 1
ATOM 13792 N N . VAL B 1 708 ? 6.016 -55.125 -23.812 1 97.75 708 VAL B N 1
ATOM 13793 C CA . VAL B 1 708 ? 5.332 -55.594 -22.625 1 97.75 708 VAL B CA 1
ATOM 13794 C C . VAL B 1 708 ? 5.426 -54.562 -21.516 1 97.75 708 VAL B C 1
ATOM 13796 O O . VAL B 1 708 ? 4.457 -54.344 -20.781 1 97.75 708 VAL B O 1
ATOM 13799 N N . GLY B 1 709 ? 6.629 -54 -21.375 1 96.12 709 GLY B N 1
ATOM 13800 C CA . GLY B 1 709 ? 6.781 -52.906 -20.438 1 96.12 709 GLY B CA 1
ATOM 13801 C C . GLY B 1 709 ? 5.844 -51.719 -20.703 1 96.12 709 GLY B C 1
ATOM 13802 O O . GLY B 1 709 ? 5.285 -51.156 -19.766 1 96.12 709 GLY B O 1
ATOM 13803 N N . VAL B 1 710 ? 5.688 -51.312 -21.938 1 96.44 710 VAL B N 1
ATOM 13804 C CA . VAL B 1 710 ? 4.797 -50.219 -22.328 1 96.44 710 VAL B CA 1
ATOM 13805 C C . VAL B 1 710 ? 3.357 -50.562 -21.969 1 96.44 710 VAL B C 1
ATOM 13807 O O . VAL B 1 710 ? 2.635 -49.75 -21.406 1 96.44 710 VAL B O 1
ATOM 13810 N N . ILE B 1 711 ? 2.961 -51.75 -22.234 1 96.5 711 ILE B N 1
ATOM 13811 C CA . ILE B 1 711 ? 1.605 -52.219 -21.969 1 96.5 711 ILE B CA 1
ATOM 13812 C C . ILE B 1 711 ? 1.34 -52.188 -20.469 1 96.5 711 ILE B C 1
ATOM 13814 O O . ILE B 1 711 ? 0.268 -51.781 -20.016 1 96.5 711 ILE B O 1
ATOM 13818 N N . ASN B 1 712 ? 2.285 -52.688 -19.75 1 95.31 712 ASN B N 1
ATOM 13819 C CA . ASN B 1 712 ? 2.133 -52.781 -18.312 1 95.31 712 ASN B CA 1
ATOM 13820 C C . ASN B 1 712 ? 2.076 -51.406 -17.656 1 95.31 712 ASN B C 1
ATOM 13822 O O . ASN B 1 712 ? 1.7 -51.25 -16.5 1 95.31 712 ASN B O 1
ATOM 13826 N N . ASN B 1 713 ? 2.482 -50.406 -18.422 1 92.56 713 ASN B N 1
ATOM 13827 C CA . ASN B 1 713 ? 2.373 -49.031 -17.938 1 92.56 713 ASN B CA 1
ATOM 13828 C C . ASN B 1 713 ? 1.263 -48.25 -18.656 1 92.56 713 ASN B C 1
ATOM 13830 O O . ASN B 1 713 ? 1.237 -47.031 -18.641 1 92.56 713 ASN B O 1
ATOM 13834 N N . PHE B 1 714 ? 0.482 -48.969 -19.359 1 88.06 714 PHE B N 1
ATOM 13835 C CA . PHE B 1 714 ? -0.772 -48.531 -19.969 1 88.06 714 PHE B CA 1
ATOM 13836 C C . PHE B 1 714 ? -0.515 -47.531 -21.078 1 88.06 714 PHE B C 1
ATOM 13838 O O . PHE B 1 714 ? -1.316 -46.625 -21.297 1 88.06 714 PHE B O 1
ATOM 13845 N N . GLY B 1 715 ? 0.565 -47.656 -21.609 1 86.75 715 GLY B N 1
ATOM 13846 C CA . GLY B 1 715 ? 0.885 -46.969 -22.844 1 86.75 715 GLY B CA 1
ATOM 13847 C C . GLY B 1 715 ? 1.13 -45.5 -22.641 1 86.75 715 GLY B C 1
ATOM 13848 O O . GLY B 1 715 ? 1.686 -45.062 -21.625 1 86.75 715 GLY B O 1
ATOM 13849 N N . GLY B 1 716 ? 0.983 -44.781 -23.719 1 87.44 716 GLY B N 1
ATOM 13850 C CA . GLY B 1 716 ? 1.194 -43.344 -23.781 1 87.44 716 GLY B CA 1
ATOM 13851 C C . GLY B 1 716 ? 0.199 -42.625 -24.672 1 87.44 716 GLY B C 1
ATOM 13852 O O . GLY B 1 716 ? -0.945 -42.375 -24.266 1 87.44 716 GLY B O 1
ATOM 13853 N N . PHE B 1 717 ? 0.545 -42.438 -25.875 1 89.94 717 PHE B N 1
ATOM 13854 C CA . PHE B 1 717 ? -0.281 -41.719 -26.844 1 89.94 717 PHE B CA 1
ATOM 13855 C C . PHE B 1 717 ? -1.442 -42.562 -27.312 1 89.94 717 PHE B C 1
ATOM 13857 O O . PHE B 1 717 ? -2.566 -42.094 -27.453 1 89.94 717 PHE B O 1
ATOM 13864 N N . TYR B 1 718 ? -1.241 -43.844 -27.5 1 92.56 718 TYR B N 1
ATOM 13865 C CA . TYR B 1 718 ? -2.219 -44.719 -28.109 1 92.56 718 TYR B CA 1
ATOM 13866 C C . TYR B 1 718 ? -2.953 -45.531 -27.047 1 92.56 718 TYR B C 1
ATOM 13868 O O . TYR B 1 718 ? -2.52 -45.594 -25.906 1 92.56 718 TYR B O 1
ATOM 13876 N N . HIS B 1 719 ? -4.07 -46.125 -27.609 1 92.94 719 HIS B N 1
ATOM 13877 C CA . HIS B 1 719 ? -4.727 -47.125 -26.781 1 92.94 719 HIS B CA 1
ATOM 13878 C C . HIS B 1 719 ? -3.879 -48.406 -26.656 1 92.94 719 HIS B C 1
ATOM 13880 O O . HIS B 1 719 ? -3.113 -48.719 -27.562 1 92.94 719 HIS B O 1
ATOM 13886 N N . THR B 1 720 ? -4.055 -49.094 -25.609 1 93.62 720 THR B N 1
ATOM 13887 C CA . THR B 1 720 ? -3.291 -50.312 -25.328 1 93.62 720 THR B CA 1
ATOM 13888 C C . THR B 1 720 ? -3.342 -51.281 -26.5 1 93.62 720 THR B C 1
ATOM 13890 O O . THR B 1 720 ? -2.363 -51.969 -26.781 1 93.62 720 THR B O 1
ATOM 13893 N N . GLU B 1 721 ? -4.441 -51.312 -27.219 1 93.12 721 GLU B N 1
ATOM 13894 C CA . GLU B 1 721 ? -4.676 -52.188 -28.359 1 93.12 721 GLU B CA 1
ATOM 13895 C C . GLU B 1 721 ? -3.553 -52.062 -29.391 1 93.12 721 GLU B C 1
ATOM 13897 O O . GLU B 1 721 ? -3.137 -53.031 -29.984 1 93.12 721 GLU B O 1
ATOM 13902 N N . PHE B 1 722 ? -3.043 -50.938 -29.484 1 94.25 722 PHE B N 1
ATOM 13903 C CA . PHE B 1 722 ? -2.104 -50.719 -30.578 1 94.25 722 PHE B CA 1
ATOM 13904 C C . PHE B 1 722 ? -0.675 -51 -30.141 1 94.25 722 PHE B C 1
ATOM 13906 O O . PHE B 1 722 ? 0.217 -51.188 -30.969 1 94.25 722 PHE B O 1
ATOM 13913 N N . TYR B 1 723 ? -0.422 -51.031 -28.938 1 96.25 723 TYR B N 1
ATOM 13914 C CA . TYR B 1 723 ? 0.851 -51.562 -28.438 1 96.25 723 TYR B CA 1
ATOM 13915 C C . TYR B 1 723 ? 0.893 -53.094 -28.531 1 96.25 723 TYR B C 1
ATOM 13917 O O . TYR B 1 723 ? 1.946 -53.656 -28.797 1 96.25 723 TYR B O 1
ATOM 13925 N N . ILE B 1 724 ? -0.239 -53.688 -28.281 1 95.62 724 ILE B N 1
ATOM 13926 C CA . ILE B 1 724 ? -0.353 -55.125 -28.469 1 95.62 724 ILE B CA 1
ATOM 13927 C C . ILE B 1 724 ? -0.164 -55.469 -29.938 1 95.62 724 ILE B C 1
ATOM 13929 O O . ILE B 1 724 ? 0.473 -56.5 -30.266 1 95.62 724 ILE B O 1
ATOM 13933 N N . HIS B 1 725 ? -0.762 -54.656 -30.766 1 94.94 725 HIS B N 1
ATOM 13934 C CA . HIS B 1 725 ? -0.551 -54.812 -32.188 1 94.94 725 HIS B CA 1
ATOM 13935 C C . HIS B 1 725 ? 0.933 -54.75 -32.562 1 94.94 725 HIS B C 1
ATOM 13937 O O . HIS B 1 725 ? 1.43 -55.594 -33.312 1 94.94 725 HIS B O 1
ATOM 13943 N N . GLU B 1 726 ? 1.629 -53.75 -32 1 94.75 726 GLU B N 1
ATOM 13944 C CA . GLU B 1 726 ? 3.064 -53.625 -32.219 1 94.75 726 GLU B CA 1
ATOM 13945 C C . GLU B 1 726 ? 3.814 -54.875 -31.734 1 94.75 726 GLU B C 1
ATOM 13947 O O . GLU B 1 726 ? 4.805 -55.281 -32.344 1 94.75 726 GLU B O 1
ATOM 13952 N N . LEU B 1 727 ? 3.418 -55.344 -30.672 1 96 727 LEU B N 1
ATOM 13953 C CA . LEU B 1 727 ? 3.986 -56.562 -30.094 1 96 727 LEU B CA 1
ATOM 13954 C C . LEU B 1 727 ? 3.846 -57.719 -31.078 1 96 727 LEU B C 1
ATOM 13956 O O . LEU B 1 727 ? 4.805 -58.469 -31.297 1 96 727 LEU B O 1
ATOM 13960 N N . ARG B 1 728 ? 2.73 -57.906 -31.656 1 95 728 ARG B N 1
ATOM 13961 C CA . ARG B 1 728 ? 2.471 -58.938 -32.625 1 95 728 ARG B CA 1
ATOM 13962 C C . ARG B 1 728 ? 3.35 -58.75 -33.875 1 95 728 ARG B C 1
ATOM 13964 O O . ARG B 1 728 ? 3.936 -59.719 -34.375 1 95 728 ARG B O 1
ATOM 13971 N N . MET B 1 729 ? 3.432 -57.562 -34.312 1 94.19 729 MET B N 1
ATOM 13972 C CA . MET B 1 729 ? 4.195 -57.25 -35.531 1 94.19 729 MET B CA 1
ATOM 13973 C C . MET B 1 729 ? 5.68 -57.531 -35.312 1 94.19 729 MET B C 1
ATOM 13975 O O . MET B 1 729 ? 6.418 -57.75 -36.281 1 94.19 729 MET B O 1
ATOM 13979 N N . ASN B 1 730 ? 6.074 -57.594 -34.094 1 95.25 730 ASN B N 1
ATOM 13980 C CA . ASN B 1 730 ? 7.473 -57.875 -33.781 1 95.25 730 ASN B CA 1
ATOM 13981 C C . ASN B 1 730 ? 7.707 -59.375 -33.5 1 95.25 730 ASN B C 1
ATOM 13983 O O . ASN B 1 730 ? 8.773 -59.75 -33.031 1 95.25 730 ASN B O 1
ATOM 13987 N N . GLY B 1 731 ? 6.688 -60.156 -33.656 1 94.19 731 GLY B N 1
ATOM 13988 C CA . GLY B 1 731 ? 6.887 -61.625 -33.688 1 94.19 731 GLY B CA 1
ATOM 13989 C C . GLY B 1 731 ? 6.438 -62.281 -32.406 1 94.19 731 GLY B C 1
ATOM 13990 O O . GLY B 1 731 ? 6.699 -63.469 -32.188 1 94.19 731 GLY B O 1
ATOM 13991 N N . ALA B 1 732 ? 5.762 -61.625 -31.594 1 97 732 ALA B N 1
ATOM 13992 C CA . ALA B 1 732 ? 5.301 -62.25 -30.344 1 97 732 ALA B CA 1
ATOM 13993 C C . ALA B 1 732 ? 4.082 -63.125 -30.578 1 97 732 ALA B C 1
ATOM 13995 O O . ALA B 1 732 ? 3.25 -62.844 -31.438 1 97 732 ALA B O 1
ATOM 13996 N N . ASP B 1 733 ? 4.047 -64.188 -29.844 1 96.94 733 ASP B N 1
ATOM 13997 C CA . ASP B 1 733 ? 2.842 -65 -29.75 1 96.94 733 ASP B CA 1
ATOM 13998 C C . ASP B 1 733 ? 1.93 -64.562 -28.641 1 96.94 733 ASP B C 1
ATOM 14000 O O . ASP B 1 733 ? 2.17 -64.812 -27.453 1 96.94 733 ASP B O 1
ATOM 14004 N N . ILE B 1 734 ? 0.886 -63.844 -28.984 1 97 734 ILE B N 1
ATOM 14005 C CA . ILE B 1 734 ? 0.031 -63.188 -28 1 97 734 ILE B CA 1
ATOM 14006 C C . ILE B 1 734 ? -1.104 -64.125 -27.594 1 97 734 ILE B C 1
ATOM 14008 O O . ILE B 1 734 ? -1.868 -64.562 -28.453 1 97 734 ILE B O 1
ATOM 14012 N N . GLN B 1 735 ? -1.157 -64.312 -26.359 1 96 735 GLN B N 1
ATOM 14013 C CA . GLN B 1 735 ? -2.197 -65.188 -25.828 1 96 735 GLN B CA 1
ATOM 14014 C C . GLN B 1 735 ? -3.17 -64.438 -24.938 1 96 735 GLN B C 1
ATOM 14016 O O . GLN B 1 735 ? -2.764 -63.531 -24.219 1 96 735 GLN B O 1
ATOM 14021 N N . ALA B 1 736 ? -4.469 -64.75 -25.094 1 95.94 736 ALA B N 1
ATOM 14022 C CA . ALA B 1 736 ? -5.453 -64.25 -24.141 1 95.94 736 ALA B CA 1
ATOM 14023 C C . ALA B 1 736 ? -5.109 -64.625 -22.719 1 95.94 736 ALA B C 1
ATOM 14025 O O . ALA B 1 736 ? -4.316 -65.562 -22.5 1 95.94 736 ALA B O 1
ATOM 14026 N N . PRO B 1 737 ? -5.699 -64 -21.812 1 96.75 737 PRO B N 1
ATOM 14027 C CA . PRO B 1 737 ? -5.414 -64.375 -20.438 1 96.75 737 PRO B CA 1
ATOM 14028 C C . PRO B 1 737 ? -5.668 -65.875 -20.156 1 96.75 737 PRO B C 1
ATOM 14030 O O . PRO B 1 737 ? -6.645 -66.438 -20.656 1 96.75 737 PRO B O 1
ATOM 14033 N N . HIS B 1 738 ? -4.734 -66.438 -19.516 1 96.19 738 HIS B N 1
ATOM 14034 C CA . HIS B 1 738 ? -4.738 -67.812 -19.141 1 96.19 738 HIS B CA 1
ATOM 14035 C C . HIS B 1 738 ? -4.703 -68 -17.625 1 96.19 738 HIS B C 1
ATOM 14037 O O . HIS B 1 738 ? -3.877 -67.375 -16.953 1 96.19 738 HIS B O 1
ATOM 14043 N N . ILE B 1 739 ? -5.582 -68.812 -17.078 1 96 739 ILE B N 1
ATOM 14044 C CA . ILE B 1 739 ? -5.789 -68.875 -15.641 1 96 739 ILE B CA 1
ATOM 14045 C C . ILE B 1 739 ? -4.52 -69.375 -14.961 1 96 739 ILE B C 1
ATOM 14047 O O . ILE B 1 739 ? -4.254 -69 -13.805 1 96 739 ILE B O 1
ATOM 14051 N N . ASN B 1 740 ? -3.756 -70.25 -15.641 1 96.44 740 ASN B N 1
ATOM 14052 C CA . ASN B 1 740 ? -2.58 -70.812 -15.023 1 96.44 740 ASN B CA 1
ATOM 14053 C C . ASN B 1 740 ? -1.303 -70.062 -15.406 1 96.44 740 ASN B C 1
ATOM 14055 O O . ASN B 1 740 ? -0.262 -70.25 -14.773 1 96.44 740 ASN B O 1
ATOM 14059 N N . GLU B 1 741 ? -1.343 -69.25 -16.469 1 95.56 741 GLU B N 1
ATOM 14060 C CA . GLU B 1 741 ? -0.107 -68.688 -16.984 1 95.56 741 GLU B CA 1
ATOM 14061 C C . GLU B 1 741 ? -0.084 -67.125 -16.781 1 95.56 741 GLU B C 1
ATOM 14063 O O . GLU B 1 741 ? 0.984 -66.562 -16.625 1 95.56 741 GLU B O 1
ATOM 14068 N N . SER B 1 742 ? -1.188 -66.562 -16.828 1 96.94 742 SER B N 1
ATOM 14069 C CA . SER B 1 742 ? -1.262 -65.062 -16.781 1 96.94 742 SER B CA 1
ATOM 14070 C C . SER B 1 742 ? -1.128 -64.562 -15.352 1 96.94 742 SER B C 1
ATOM 14072 O O . SER B 1 742 ? -1.523 -65.25 -14.398 1 96.94 742 SER B O 1
ATOM 14074 N N . ASP B 1 743 ? -0.472 -63.438 -15.18 1 96 743 ASP B N 1
ATOM 14075 C CA . ASP B 1 743 ? -0.392 -62.688 -13.938 1 96 743 ASP B CA 1
ATOM 14076 C C . ASP B 1 743 ? -1.325 -61.469 -13.961 1 96 743 ASP B C 1
ATOM 14078 O O . ASP B 1 743 ? -2.195 -61.375 -14.828 1 96 743 ASP B O 1
ATOM 14082 N N . TYR B 1 744 ? -1.177 -60.719 -12.836 1 95.88 744 TYR B N 1
ATOM 14083 C CA . TYR B 1 744 ? -1.985 -59.5 -12.836 1 95.88 744 TYR B CA 1
ATOM 14084 C C . TYR B 1 744 ? -1.647 -58.625 -14.031 1 95.88 744 TYR B C 1
ATOM 14086 O O . TYR B 1 744 ? -2.543 -58.156 -14.727 1 95.88 744 TYR B O 1
ATOM 14094 N N . LEU B 1 745 ? -0.314 -58.438 -14.234 1 96.06 745 LEU B N 1
ATOM 14095 C CA . LEU B 1 745 ? 0.176 -57.719 -15.398 1 96.06 745 LEU B CA 1
ATOM 14096 C C . LEU B 1 745 ? 0.546 -58.688 -16.531 1 96.06 745 LEU B C 1
ATOM 14098 O O . LEU B 1 745 ? 0.646 -59.875 -16.297 1 96.06 745 LEU B O 1
ATOM 14102 N N . THR B 1 746 ? 0.691 -58.094 -17.688 1 97.25 746 THR B N 1
ATOM 14103 C CA . THR B 1 746 ? 1.099 -58.875 -18.844 1 97.25 746 THR B CA 1
ATOM 14104 C C . THR B 1 746 ? 2.508 -59.438 -18.656 1 97.25 746 THR B C 1
ATOM 14106 O O . THR B 1 746 ? 3.391 -58.75 -18.141 1 97.25 746 THR B O 1
ATOM 14109 N N . ASN B 1 747 ? 2.676 -60.688 -18.922 1 97 747 ASN B N 1
ATOM 14110 C CA . ASN B 1 747 ? 4.004 -61.281 -18.797 1 97 747 ASN B CA 1
ATOM 14111 C C . ASN B 1 747 ? 4.438 -61.969 -20.094 1 97 747 ASN B C 1
ATOM 14113 O O . ASN B 1 747 ? 3.633 -62.125 -21.016 1 97 747 ASN B O 1
ATOM 14117 N N . ILE B 1 748 ? 5.703 -62.281 -20.188 1 98.12 748 ILE B N 1
ATOM 14118 C CA . ILE B 1 748 ? 6.281 -62.875 -21.406 1 98.12 748 ILE B CA 1
ATOM 14119 C C . ILE B 1 748 ? 7.188 -64 -21.016 1 98.12 748 ILE B C 1
ATOM 14121 O O . ILE B 1 748 ? 7.91 -63.969 -20.031 1 98.12 748 ILE B O 1
ATOM 14125 N N . LYS B 1 749 ? 7.062 -65.125 -21.688 1 96.81 749 LYS B N 1
ATOM 14126 C CA . LYS B 1 749 ? 7.926 -66.312 -21.625 1 96.81 749 LYS B CA 1
ATOM 14127 C C . LYS B 1 749 ? 8.461 -66.688 -23 1 96.81 749 LYS B C 1
ATOM 14129 O O . LYS B 1 749 ? 7.766 -67.312 -23.812 1 96.81 749 LYS B O 1
ATOM 14134 N N . GLY B 1 750 ? 9.734 -66.375 -23.172 1 95.81 750 GLY B N 1
ATOM 14135 C CA . GLY B 1 750 ? 10.258 -66.5 -24.531 1 95.81 750 GLY B CA 1
ATOM 14136 C C . GLY B 1 750 ? 9.617 -65.5 -25.5 1 95.81 750 GLY B C 1
ATOM 14137 O O . GLY B 1 750 ? 9.781 -64.312 -25.344 1 95.81 750 GLY B O 1
ATOM 14138 N N . LYS B 1 751 ? 8.852 -66.062 -26.391 1 96.56 751 LYS B N 1
ATOM 14139 C CA . LYS B 1 751 ? 8.164 -65.188 -27.344 1 96.56 751 LYS B CA 1
ATOM 14140 C C . LYS B 1 751 ? 6.656 -65.188 -27.094 1 96.56 751 LYS B C 1
ATOM 14142 O O . LYS B 1 751 ? 5.918 -64.438 -27.75 1 96.56 751 LYS B O 1
ATOM 14147 N N . THR B 1 752 ? 6.273 -66 -26.141 1 97.56 752 THR B N 1
ATOM 14148 C CA . THR B 1 752 ? 4.848 -66.062 -25.844 1 97.56 752 THR B CA 1
ATOM 14149 C C . THR B 1 752 ? 4.453 -65.062 -24.781 1 97.56 752 THR B C 1
ATOM 14151 O O . THR B 1 752 ? 5.059 -65 -23.719 1 97.56 752 THR B O 1
ATOM 14154 N N . VAL B 1 753 ? 3.51 -64.25 -25.094 1 97.94 753 VAL B N 1
ATOM 14155 C CA . VAL B 1 753 ? 3.029 -63.188 -24.188 1 97.94 753 VAL B CA 1
ATOM 14156 C C . VAL B 1 753 ? 1.635 -63.562 -23.688 1 97.94 753 VAL B C 1
ATOM 14158 O O . VAL B 1 753 ? 0.728 -63.812 -24.484 1 97.94 753 VAL B O 1
ATOM 14161 N N . TYR B 1 754 ? 1.485 -63.656 -22.406 1 97.75 754 TYR B N 1
ATOM 14162 C CA . TYR B 1 754 ? 0.177 -63.844 -21.781 1 97.75 754 TYR B CA 1
ATOM 14163 C C . TYR B 1 754 ? -0.374 -62.531 -21.25 1 97.75 754 TYR B C 1
ATOM 14165 O O . TYR B 1 754 ? 0.21 -61.906 -20.359 1 97.75 754 TYR B O 1
ATOM 14173 N N . LEU B 1 755 ? -1.456 -62.031 -21.828 1 97.62 755 LEU B N 1
ATOM 14174 C CA . LEU B 1 755 ? -2.064 -60.781 -21.375 1 97.62 755 LEU B CA 1
ATOM 14175 C C . LEU B 1 755 ? -2.465 -60.906 -19.906 1 97.62 755 LEU B C 1
ATOM 14177 O O . LEU B 1 755 ? -2.908 -61.938 -19.438 1 97.62 755 LEU B O 1
ATOM 14181 N N . GLY B 1 756 ? -2.254 -59.781 -19.219 1 96.44 756 GLY B N 1
ATOM 14182 C CA . GLY B 1 756 ? -2.559 -59.75 -17.797 1 96.44 756 GLY B CA 1
ATOM 14183 C C . GLY B 1 756 ? -4.047 -59.75 -17.5 1 96.44 756 GLY B C 1
ATOM 14184 O O . GLY B 1 756 ? -4.848 -59.281 -18.312 1 96.44 756 GLY B O 1
ATOM 14185 N N . LEU B 1 757 ? -4.379 -60.188 -16.281 1 96.75 757 LEU B N 1
ATOM 14186 C CA . LEU B 1 757 ? -5.773 -60.219 -15.867 1 96.75 757 LEU B CA 1
ATOM 14187 C C . LEU B 1 757 ? -6.324 -58.781 -15.695 1 96.75 757 LEU B C 1
ATOM 14189 O O . LEU B 1 757 ? -7.539 -58.594 -15.68 1 96.75 757 LEU B O 1
ATOM 14193 N N . ILE B 1 758 ? -5.402 -57.875 -15.664 1 95 758 ILE B N 1
ATOM 14194 C CA . ILE B 1 758 ? -5.77 -56.469 -15.461 1 95 758 ILE B CA 1
ATOM 14195 C C . ILE B 1 758 ? -6.535 -55.938 -16.672 1 95 758 ILE B C 1
ATOM 14197 O O . ILE B 1 758 ? -7.285 -54.969 -16.578 1 95 758 ILE B O 1
ATOM 14201 N N . HIS B 1 759 ? -6.379 -56.531 -17.812 1 95.25 759 HIS B N 1
ATOM 14202 C CA . HIS B 1 759 ? -6.984 -56.031 -19.047 1 95.25 759 HIS B CA 1
ATOM 14203 C C . HIS B 1 759 ? -8.438 -56.5 -19.156 1 95.25 759 HIS B C 1
ATOM 14205 O O . HIS B 1 759 ? -9.156 -56.062 -20.078 1 95.25 759 HIS B O 1
ATOM 14211 N N . LEU B 1 760 ? -8.906 -57.406 -18.312 1 95.19 760 LEU B N 1
ATOM 14212 C CA . LEU B 1 760 ? -10.281 -57.906 -18.359 1 95.19 760 LEU B CA 1
ATOM 14213 C C . LEU B 1 760 ? -11.227 -56.875 -17.719 1 95.19 760 LEU B C 1
ATOM 14215 O O . LEU B 1 760 ? -11.234 -56.719 -16.5 1 95.19 760 LEU B O 1
ATOM 14219 N N . LYS B 1 761 ? -12.016 -56.5 -18.703 1 89.94 761 LYS B N 1
ATOM 14220 C CA . LYS B 1 761 ? -12.969 -55.469 -18.281 1 89.94 761 LYS B CA 1
ATOM 14221 C C . LYS B 1 761 ? -13.977 -56.062 -17.281 1 89.94 761 LYS B C 1
ATOM 14223 O O . LYS B 1 761 ? -14.391 -57.219 -17.422 1 89.94 761 LYS B O 1
ATOM 14228 N N . TYR B 1 762 ? -14.266 -55.656 -16.125 1 89.25 762 TYR B N 1
ATOM 14229 C CA . TYR B 1 762 ? -15.305 -55.969 -15.141 1 89.25 762 TYR B CA 1
ATOM 14230 C C . TYR B 1 762 ? -14.812 -57 -14.125 1 89.25 762 TYR B C 1
ATOM 14232 O O . TYR B 1 762 ? -15.555 -57.375 -13.211 1 89.25 762 TYR B O 1
ATOM 14240 N N . LEU B 1 763 ? -13.633 -57.625 -14.523 1 92.94 763 LEU B N 1
ATOM 14241 C CA . LEU B 1 763 ? -13.062 -58.5 -13.523 1 92.94 763 LEU B CA 1
ATOM 14242 C C . LEU B 1 763 ? -12.586 -57.719 -12.305 1 92.94 763 LEU B C 1
ATOM 14244 O O . LEU B 1 763 ? -11.789 -56.781 -12.438 1 92.94 763 LEU B O 1
ATOM 14248 N N . GLU B 1 764 ? -13.023 -58.062 -11.219 1 93.25 764 GLU B N 1
ATOM 14249 C CA . GLU B 1 764 ? -12.703 -57.344 -9.992 1 93.25 764 GLU B CA 1
ATOM 14250 C C . GLU B 1 764 ? -11.273 -57.625 -9.547 1 93.25 764 GLU B C 1
ATOM 14252 O O . GLU B 1 764 ? -10.789 -58.75 -9.633 1 93.25 764 GLU B O 1
ATOM 14257 N N . LYS B 1 765 ? -10.633 -56.625 -9.094 1 92.44 765 LYS B N 1
ATOM 14258 C CA . LYS B 1 765 ? -9.258 -56.719 -8.617 1 92.44 765 LYS B CA 1
ATOM 14259 C C . LYS B 1 765 ? -9.141 -57.719 -7.473 1 92.44 765 LYS B C 1
ATOM 14261 O O . LYS B 1 765 ? -8.164 -58.469 -7.391 1 92.44 765 LYS B O 1
ATOM 14266 N N . ALA B 1 766 ? -10.109 -57.812 -6.617 1 93.06 766 ALA B N 1
ATOM 14267 C CA . ALA B 1 766 ? -10.109 -58.719 -5.48 1 93.06 766 ALA B CA 1
ATOM 14268 C C . ALA B 1 766 ? -10.133 -60.188 -5.949 1 93.06 766 ALA B C 1
ATOM 14270 O O . ALA B 1 766 ? -9.469 -61.031 -5.363 1 93.06 766 ALA B O 1
ATOM 14271 N N . SER B 1 767 ? -10.922 -60.406 -6.953 1 93.69 767 SER B N 1
ATOM 14272 C CA . SER B 1 767 ? -10.992 -61.75 -7.52 1 93.69 767 SER B CA 1
ATOM 14273 C C . SER B 1 767 ? -9.648 -62.188 -8.109 1 93.69 767 SER B C 1
ATOM 14275 O O . SER B 1 767 ? -9.219 -63.344 -7.941 1 93.69 767 SER B O 1
ATOM 14277 N N . VAL B 1 768 ? -9.016 -61.219 -8.766 1 94.88 768 VAL B N 1
ATOM 14278 C CA . VAL B 1 768 ? -7.723 -61.5 -9.383 1 94.88 768 VAL B CA 1
ATOM 14279 C C . VAL B 1 768 ? -6.695 -61.812 -8.305 1 94.88 768 VAL B C 1
ATOM 14281 O O . VAL B 1 768 ? -5.902 -62.75 -8.453 1 94.88 768 VAL B O 1
ATOM 14284 N N . GLU B 1 769 ? -6.707 -61.125 -7.312 1 94.94 769 GLU B N 1
ATOM 14285 C CA . GLU B 1 769 ? -5.777 -61.344 -6.211 1 94.94 769 GLU B CA 1
ATOM 14286 C C . GLU B 1 769 ? -5.992 -62.719 -5.574 1 94.94 769 GLU B C 1
ATOM 14288 O O . GLU B 1 769 ? -5.027 -63.406 -5.227 1 94.94 769 GLU B O 1
ATOM 14293 N N . LYS B 1 770 ? -7.246 -63.094 -5.387 1 94.56 770 LYS B N 1
ATOM 14294 C CA . LYS B 1 770 ? -7.57 -64.438 -4.84 1 94.56 770 LYS B CA 1
ATOM 14295 C C . LYS B 1 770 ? -7.059 -65.562 -5.75 1 94.56 770 LYS B C 1
ATOM 14297 O O . LYS B 1 770 ? -6.523 -66.562 -5.27 1 94.56 770 LYS B O 1
ATOM 14302 N N . ILE B 1 771 ? -7.266 -65.375 -7.031 1 95.75 771 ILE B N 1
ATOM 14303 C CA . ILE B 1 771 ? -6.836 -66.312 -8.023 1 95.75 771 ILE B CA 1
ATOM 14304 C C . ILE B 1 771 ? -5.324 -66.5 -7.938 1 95.75 771 ILE B C 1
ATOM 14306 O O . ILE B 1 771 ? -4.836 -67.688 -7.875 1 95.75 771 ILE B O 1
ATOM 14310 N N . LEU B 1 772 ? -4.59 -65.438 -7.934 1 95.88 772 LEU B N 1
ATOM 14311 C CA . LEU B 1 772 ? -3.133 -65.438 -7.973 1 95.88 772 LEU B CA 1
ATOM 14312 C C . LEU B 1 772 ? -2.566 -66 -6.66 1 95.88 772 LEU B C 1
ATOM 14314 O O . LEU B 1 772 ? -1.583 -66.75 -6.66 1 95.88 772 LEU B O 1
ATOM 14318 N N . SER B 1 773 ? -3.199 -65.688 -5.586 1 95.94 773 SER B N 1
ATOM 14319 C CA . SER B 1 773 ? -2.758 -66.188 -4.281 1 95.94 773 SER B CA 1
ATOM 14320 C C . SER B 1 773 ? -2.971 -67.688 -4.156 1 95.94 773 SER B C 1
ATOM 14322 O O . SER B 1 773 ? -2.102 -68.375 -3.648 1 95.94 773 SER B O 1
ATOM 14324 N N . GLU B 1 774 ? -4.16 -68.125 -4.496 1 95.56 774 GLU B N 1
ATOM 14325 C CA . GLU B 1 774 ? -4.477 -69.562 -4.449 1 95.56 774 GLU B CA 1
ATOM 14326 C C . GLU B 1 774 ? -3.531 -70.375 -5.336 1 95.56 774 GLU B C 1
ATOM 14328 O O . GLU B 1 774 ? -3.143 -71.438 -4.988 1 95.56 774 GLU B O 1
ATOM 14333 N N . ARG B 1 775 ? -3.277 -69.875 -6.523 1 95.56 775 ARG B N 1
ATOM 14334 C CA . ARG B 1 775 ? -2.371 -70.5 -7.457 1 95.56 775 ARG B CA 1
ATOM 14335 C C . ARG B 1 775 ? -0.967 -70.625 -6.871 1 95.56 775 ARG B C 1
ATOM 14337 O O . ARG B 1 775 ? -0.287 -71.625 -7.055 1 95.56 775 ARG B O 1
ATOM 14344 N N . ARG B 1 776 ? -0.494 -69.625 -6.223 1 94.25 776 ARG B N 1
ATOM 14345 C CA . ARG B 1 776 ? 0.826 -69.625 -5.598 1 94.25 776 ARG B CA 1
ATOM 14346 C C . ARG B 1 776 ? 0.898 -70.625 -4.445 1 94.25 776 ARG B C 1
ATOM 14348 O O . ARG B 1 776 ? 1.923 -71.25 -4.25 1 94.25 776 ARG B O 1
ATOM 14355 N N . ALA B 1 777 ? -0.192 -70.75 -3.771 1 95.19 777 ALA B N 1
ATOM 14356 C CA . ALA B 1 777 ? -0.222 -71.625 -2.568 1 95.19 777 ALA B CA 1
ATOM 14357 C C . ALA B 1 777 ? -0.437 -73.062 -2.92 1 95.19 777 ALA B C 1
ATOM 14359 O O . ALA B 1 777 ? 0.16 -73.938 -2.305 1 95.19 777 ALA B O 1
ATOM 14360 N N . ASN B 1 778 ? -1.302 -73.375 -3.814 1 94.94 778 ASN B N 1
ATOM 14361 C CA . ASN B 1 778 ? -1.736 -74.75 -4.023 1 94.94 778 ASN B CA 1
ATOM 14362 C C . ASN B 1 778 ? -1.443 -75.25 -5.445 1 94.94 778 ASN B C 1
ATOM 14364 O O . ASN B 1 778 ? -1.862 -76.312 -5.84 1 94.94 778 ASN B O 1
ATOM 14368 N N . GLY B 1 779 ? -0.751 -74.375 -6.199 1 94 779 GLY B N 1
ATOM 14369 C CA . GLY B 1 779 ? -0.298 -74.75 -7.52 1 94 779 GLY B CA 1
ATOM 14370 C C . GLY B 1 779 ? -1.321 -74.5 -8.609 1 94 779 GLY B C 1
ATOM 14371 O O . GLY B 1 779 ? -2.367 -73.875 -8.359 1 94 779 GLY B O 1
ATOM 14372 N N . PHE B 1 780 ? -1.14 -75.062 -9.844 1 96.06 780 PHE B N 1
ATOM 14373 C CA . PHE B 1 780 ? -1.963 -74.812 -11.023 1 96.06 780 PHE B CA 1
ATOM 14374 C C . PHE B 1 780 ? -3.34 -75.438 -10.859 1 96.06 780 PHE B C 1
ATOM 14376 O O . PHE B 1 780 ? -3.486 -76.438 -10.172 1 96.06 780 PHE B O 1
ATOM 14383 N N . PHE B 1 781 ? -4.25 -74.875 -11.484 1 96.56 781 PHE B N 1
ATOM 14384 C CA . PHE B 1 781 ? -5.602 -75.438 -11.477 1 96.56 781 PHE B CA 1
ATOM 14385 C C . PHE B 1 781 ? -5.723 -76.625 -12.453 1 96.56 781 PHE B C 1
ATOM 14387 O O . PHE B 1 781 ? -5.18 -76.562 -13.555 1 96.56 781 PHE B O 1
ATOM 14394 N N . ALA B 1 782 ? -6.453 -77.562 -12.094 1 94.12 782 ALA B N 1
ATOM 14395 C CA . ALA B 1 782 ? -6.574 -78.812 -12.906 1 94.12 782 ALA B CA 1
ATOM 14396 C C . ALA B 1 782 ? -7.742 -78.688 -13.883 1 94.12 782 ALA B C 1
ATOM 14398 O O . ALA B 1 782 ? -7.754 -79.375 -14.922 1 94.12 782 ALA B O 1
ATOM 14399 N N . GLY B 1 783 ? -8.703 -77.938 -13.484 1 92.5 783 GLY B N 1
ATOM 14400 C CA . GLY B 1 783 ? -9.898 -77.75 -14.297 1 92.5 783 GLY B CA 1
ATOM 14401 C C . GLY B 1 783 ? -10.875 -76.75 -13.68 1 92.5 783 GLY B C 1
ATOM 14402 O O . GLY B 1 783 ? -10.57 -76.125 -12.68 1 92.5 783 GLY B O 1
ATOM 14403 N N . LEU B 1 784 ? -12.008 -76.688 -14.344 1 93.88 784 LEU B N 1
ATOM 14404 C CA . LEU B 1 784 ? -12.992 -75.75 -13.906 1 93.88 784 LEU B CA 1
ATOM 14405 C C . LEU B 1 784 ? -13.531 -76.062 -12.523 1 93.88 784 LEU B C 1
ATOM 14407 O O . LEU B 1 784 ? -13.719 -75.188 -11.688 1 93.88 784 LEU B O 1
ATOM 14411 N N . SER B 1 785 ? -13.781 -77.375 -12.328 1 90 785 SER B N 1
ATOM 14412 C CA . SER B 1 785 ? -14.305 -77.812 -11.039 1 90 785 SER B CA 1
ATOM 14413 C C . SER B 1 785 ? -13.312 -77.562 -9.914 1 90 785 SER B C 1
ATOM 14415 O O . SER B 1 785 ? -13.695 -77.125 -8.836 1 90 785 SER B O 1
ATOM 14417 N N . ASP B 1 786 ? -12.125 -77.812 -10.18 1 93.81 786 ASP B N 1
ATOM 14418 C CA . ASP B 1 786 ? -11.062 -77.562 -9.219 1 93.81 786 ASP B CA 1
ATOM 14419 C C . ASP B 1 786 ? -10.945 -76.062 -8.922 1 93.81 786 ASP B C 1
ATOM 14421 O O . ASP B 1 786 ? -10.734 -75.688 -7.777 1 93.81 786 ASP B O 1
ATOM 14425 N N . PHE B 1 787 ? -11.031 -75.25 -9.922 1 95.38 787 PHE B N 1
ATOM 14426 C CA . PHE B 1 787 ? -10.93 -73.812 -9.812 1 95.38 787 PHE B CA 1
ATOM 14427 C C . PHE B 1 787 ? -12.062 -73.25 -8.953 1 95.38 787 PHE B C 1
ATOM 14429 O O . PHE B 1 787 ? -11.82 -72.438 -8.055 1 95.38 787 PHE B O 1
ATOM 14436 N N . ILE B 1 788 ? -13.266 -73.688 -9.18 1 93.31 788 ILE B N 1
ATOM 14437 C CA . ILE B 1 788 ? -14.43 -73.188 -8.461 1 93.31 788 ILE B CA 1
ATOM 14438 C C . ILE B 1 788 ? -14.336 -73.625 -6.988 1 93.31 788 ILE B C 1
ATOM 14440 O O . ILE B 1 788 ? -14.664 -72.812 -6.098 1 93.31 788 ILE B O 1
ATOM 14444 N N . ALA B 1 789 ? -13.867 -74.812 -6.785 1 89.81 789 ALA B N 1
ATOM 14445 C CA . ALA B 1 789 ? -13.758 -75.375 -5.422 1 89.81 789 ALA B CA 1
ATOM 14446 C C . ALA B 1 789 ? -12.727 -74.562 -4.621 1 89.81 789 ALA B C 1
ATOM 14448 O O . ALA B 1 789 ? -12.898 -74.312 -3.418 1 89.81 789 ALA B O 1
ATOM 14449 N N . ARG B 1 790 ? -11.727 -74.062 -5.27 1 93.62 790 ARG B N 1
ATOM 14450 C CA . ARG B 1 790 ? -10.586 -73.438 -4.586 1 93.62 790 ARG B CA 1
ATOM 14451 C C . ARG B 1 790 ? -10.781 -71.938 -4.438 1 93.62 790 ARG B C 1
ATOM 14453 O O . ARG B 1 790 ? -10.453 -71.375 -3.398 1 93.62 790 ARG B O 1
ATOM 14460 N N . VAL B 1 791 ? -11.234 -71.188 -5.289 1 93.06 791 VAL B N 1
ATOM 14461 C CA . VAL B 1 791 ? -11.227 -69.75 -5.336 1 93.06 791 VAL B CA 1
ATOM 14462 C C . VAL B 1 791 ? -12.57 -69.188 -4.855 1 93.06 791 VAL B C 1
ATOM 14464 O O . VAL B 1 791 ? -12.641 -68.125 -4.277 1 93.06 791 VAL B O 1
ATOM 14467 N N . GLY B 1 792 ? -13.688 -69.938 -4.863 1 86.5 792 GLY B N 1
ATOM 14468 C CA . GLY B 1 792 ? -15 -69.438 -4.48 1 86.5 792 GLY B CA 1
ATOM 14469 C C . GLY B 1 792 ? -15.414 -68.188 -5.254 1 86.5 792 GLY B C 1
ATOM 14470 O O . GLY B 1 792 ? -15.781 -67.188 -4.664 1 86.5 792 GLY B O 1
ATOM 14471 N N . ILE B 1 793 ? -15.406 -68.125 -6.523 1 91.06 793 ILE B N 1
ATOM 14472 C CA . ILE B 1 793 ? -15.711 -67 -7.406 1 91.06 793 ILE B CA 1
ATOM 14473 C C . ILE B 1 793 ? -17.203 -67 -7.742 1 91.06 793 ILE B C 1
ATOM 14475 O O . ILE B 1 793 ? -17.859 -68.062 -7.703 1 91.06 793 ILE B O 1
ATOM 14479 N N . SER B 1 794 ? -17.812 -65.812 -7.945 1 91.25 794 SER B N 1
ATOM 14480 C CA . SER B 1 794 ? -19.203 -65.75 -8.328 1 91.25 794 SER B CA 1
ATOM 14481 C C . SER B 1 794 ? -19.422 -66.188 -9.766 1 91.25 794 SER B C 1
ATOM 14483 O O . SER B 1 794 ? -18.484 -66.188 -10.562 1 91.25 794 SER B O 1
ATOM 14485 N N . LEU B 1 795 ? -20.688 -66.5 -10.102 1 89.94 795 LEU B N 1
ATOM 14486 C CA . LEU B 1 795 ? -21.031 -66.938 -11.453 1 89.94 795 LEU B CA 1
ATOM 14487 C C . LEU B 1 795 ? -20.734 -65.875 -12.477 1 89.94 795 LEU B C 1
ATOM 14489 O O . LEU B 1 795 ? -20.219 -66.125 -13.562 1 89.94 795 LEU B O 1
ATOM 14493 N N . GLU B 1 796 ? -21.016 -64.562 -12.094 1 92.25 796 GLU B N 1
ATOM 14494 C CA . GLU B 1 796 ? -20.797 -63.438 -13 1 92.25 796 GLU B CA 1
ATOM 14495 C C . GLU B 1 796 ? -19.328 -63.281 -13.352 1 92.25 796 GLU B C 1
ATOM 14497 O O . GLU B 1 796 ? -18.969 -63.062 -14.516 1 92.25 796 GLU B O 1
ATOM 14502 N N . GLN B 1 797 ? -18.438 -63.375 -12.438 1 94.38 797 GLN B N 1
ATOM 14503 C CA . GLN B 1 797 ? -17 -63.281 -12.641 1 94.38 797 GLN B CA 1
ATOM 14504 C C . GLN B 1 797 ? -16.453 -64.5 -13.414 1 94.38 797 GLN B C 1
ATOM 14506 O O . GLN B 1 797 ? -15.578 -64.312 -14.258 1 94.38 797 GLN B O 1
ATOM 14511 N N . LEU B 1 798 ? -17 -65.688 -13.094 1 94.25 798 LEU B N 1
ATOM 14512 C CA . LEU B 1 798 ? -16.578 -66.938 -13.75 1 94.25 798 LEU B CA 1
ATOM 14513 C C . LEU B 1 798 ? -16.922 -66.875 -15.234 1 94.25 798 LEU B C 1
ATOM 14515 O O . LEU B 1 798 ? -16.141 -67.375 -16.062 1 94.25 798 LEU B O 1
ATOM 14519 N N . LEU B 1 799 ? -18.062 -66.312 -15.562 1 93.75 799 LEU B N 1
ATOM 14520 C CA . LEU B 1 799 ? -18.5 -66.188 -16.953 1 93.75 799 LEU B CA 1
ATOM 14521 C C . LEU B 1 799 ? -17.531 -65.375 -17.781 1 93.75 799 LEU B C 1
ATOM 14523 O O . LEU B 1 799 ? -17.281 -65.688 -18.953 1 93.75 799 LEU B O 1
ATOM 14527 N N . ILE B 1 800 ? -16.922 -64.312 -17.203 1 95.5 800 ILE B N 1
ATOM 14528 C CA . ILE B 1 800 ? -15.953 -63.469 -17.891 1 95.5 800 ILE B CA 1
ATOM 14529 C C . ILE B 1 800 ? -14.719 -64.312 -18.25 1 95.5 800 ILE B C 1
ATOM 14531 O O . ILE B 1 800 ? -14.242 -64.25 -19.391 1 95.5 800 ILE B O 1
ATOM 14535 N N . LEU B 1 801 ? -14.227 -65.125 -17.344 1 96.62 801 LEU B N 1
ATOM 14536 C CA . LEU B 1 801 ? -13.023 -65.875 -17.531 1 96.62 801 LEU B CA 1
ATOM 14537 C C . LEU B 1 801 ? -13.25 -67 -18.578 1 96.62 801 LEU B C 1
ATOM 14539 O O . LEU B 1 801 ? -12.367 -67.25 -19.391 1 96.62 801 LEU B O 1
ATOM 14543 N N . ILE B 1 802 ? -14.477 -67.625 -18.578 1 94.81 802 ILE B N 1
ATOM 14544 C CA . ILE B 1 802 ? -14.797 -68.688 -19.516 1 94.81 802 ILE B CA 1
ATOM 14545 C C . ILE B 1 802 ? -14.938 -68.125 -20.922 1 94.81 802 ILE B C 1
ATOM 14547 O O . ILE B 1 802 ? -14.414 -68.688 -21.891 1 94.81 802 ILE B O 1
ATOM 14551 N N . ARG B 1 803 ? -15.594 -67 -20.969 1 93.38 803 ARG B N 1
ATOM 14552 C CA . ARG B 1 803 ? -15.906 -66.375 -22.266 1 93.38 803 ARG B CA 1
ATOM 14553 C C . ARG B 1 803 ? -14.633 -65.938 -23 1 93.38 803 ARG B C 1
ATOM 14555 O O . ARG B 1 803 ? -14.578 -66 -24.234 1 93.38 803 ARG B O 1
ATOM 14562 N N . ILE B 1 804 ? -13.57 -65.562 -22.266 1 94.56 804 ILE B N 1
ATOM 14563 C CA . ILE B 1 804 ? -12.344 -65.125 -22.922 1 94.56 804 ILE B CA 1
ATOM 14564 C C . ILE B 1 804 ? -11.391 -66.312 -23.094 1 94.56 804 ILE B C 1
ATOM 14566 O O . ILE B 1 804 ? -10.344 -66.125 -23.734 1 94.56 804 ILE B O 1
ATOM 14570 N N . GLY B 1 805 ? -11.719 -67.438 -22.609 1 93.19 805 GLY B N 1
ATOM 14571 C CA . GLY B 1 805 ? -10.945 -68.688 -22.844 1 93.19 805 GLY B CA 1
ATOM 14572 C C . GLY B 1 805 ? -9.836 -68.875 -21.844 1 93.19 805 GLY B C 1
ATOM 14573 O O . GLY B 1 805 ? -8.766 -69.375 -22.172 1 93.19 805 GLY B O 1
ATOM 14574 N N . CYS B 1 806 ? -10.023 -68.438 -20.609 1 95.88 806 CYS B N 1
ATOM 14575 C CA . CYS B 1 806 ? -8.992 -68.562 -19.578 1 95.88 806 CYS B CA 1
ATOM 14576 C C . CYS B 1 806 ? -8.75 -70.062 -19.234 1 95.88 806 CYS B C 1
ATOM 14578 O O . CYS B 1 806 ? -7.699 -70.438 -18.703 1 95.88 806 CYS B O 1
ATOM 14580 N N . PHE B 1 807 ? -9.727 -71 -19.562 1 96.25 807 PHE B N 1
ATOM 14581 C CA . PHE B 1 807 ? -9.641 -72.375 -19.172 1 96.25 807 PHE B CA 1
ATOM 14582 C C . PHE B 1 807 ? -9.398 -73.25 -20.391 1 96.25 807 PHE B C 1
ATOM 14584 O O . PHE B 1 807 ? -9.734 -74.438 -20.391 1 96.25 807 PHE B O 1
ATOM 14591 N N . ARG B 1 808 ? -8.766 -72.75 -21.391 1 93.88 808 ARG B N 1
ATOM 14592 C CA . ARG B 1 808 ? -8.562 -73.438 -22.641 1 93.88 808 ARG B CA 1
ATOM 14593 C C . ARG B 1 808 ? -7.641 -74.625 -22.438 1 93.88 808 ARG B C 1
ATOM 14595 O O . ARG B 1 808 ? -7.648 -75.562 -23.234 1 93.88 808 ARG B O 1
ATOM 14602 N N . PHE B 1 809 ? -6.895 -74.688 -21.344 1 93.19 809 PHE B N 1
ATOM 14603 C CA . PHE B 1 809 ? -5.973 -75.812 -21.047 1 93.19 809 PHE B CA 1
ATOM 14604 C C . PHE B 1 809 ? -6.73 -77.062 -20.75 1 93.19 809 PHE B C 1
ATOM 14606 O O . PHE B 1 809 ? -6.16 -78.188 -20.797 1 93.19 809 PHE B O 1
ATOM 14613 N N . THR B 1 810 ? -8.031 -77 -20.531 1 93.38 810 THR B N 1
ATOM 14614 C CA . THR B 1 810 ? -8.852 -78.188 -20.203 1 93.38 810 THR B CA 1
ATOM 14615 C C . THR B 1 810 ? -9.242 -78.938 -21.469 1 93.38 810 THR B C 1
ATOM 14617 O O . THR B 1 810 ? -9.672 -80.062 -21.391 1 93.38 810 THR B O 1
ATOM 14620 N N . GLY B 1 811 ? -9.195 -78.25 -22.578 1 89.75 811 GLY B N 1
ATOM 14621 C CA . GLY B 1 811 ? -9.602 -78.875 -23.844 1 89.75 811 GLY B CA 1
ATOM 14622 C C . GLY B 1 811 ? -11.094 -78.812 -24.078 1 89.75 811 GLY B C 1
ATOM 14623 O O . GLY B 1 811 ? -11.578 -79.188 -25.141 1 89.75 811 GLY B O 1
ATOM 14624 N N . LYS B 1 812 ? -11.82 -78.312 -23.141 1 89.44 812 LYS B N 1
ATOM 14625 C CA . LYS B 1 812 ? -13.273 -78.25 -23.25 1 89.44 812 LYS B CA 1
ATOM 14626 C C . LYS B 1 812 ? -13.672 -76.938 -23.984 1 89.44 812 LYS B C 1
ATOM 14628 O O . LYS B 1 812 ? -12.93 -75.938 -23.984 1 89.44 812 LYS B O 1
ATOM 14633 N N . SER B 1 813 ? -14.797 -77.062 -24.641 1 88.69 813 SER B N 1
ATOM 14634 C CA . SER B 1 813 ? -15.312 -75.875 -25.312 1 88.69 813 SER B CA 1
ATOM 14635 C C . SER B 1 813 ? -15.898 -74.875 -24.312 1 88.69 813 SER B C 1
ATOM 14637 O O . SER B 1 813 ? -16.203 -75.25 -23.172 1 88.69 813 SER B O 1
ATOM 14639 N N . LYS B 1 814 ? -16.078 -73.625 -24.625 1 90.12 814 LYS B N 1
ATOM 14640 C CA . LYS B 1 814 ? -16.641 -72.562 -23.766 1 90.12 814 LYS B CA 1
ATOM 14641 C C . LYS B 1 814 ? -18.047 -72.938 -23.312 1 90.12 814 LYS B C 1
ATOM 14643 O O . LYS B 1 814 ? -18.422 -72.688 -22.172 1 90.12 814 LYS B O 1
ATOM 14648 N N . GLN B 1 815 ? -18.766 -73.562 -24.25 1 86.25 815 GLN B N 1
ATOM 14649 C CA . GLN B 1 815 ? -20.156 -73.938 -23.953 1 86.25 815 GLN B CA 1
ATOM 14650 C C . GLN B 1 815 ? -20.188 -75 -22.891 1 86.25 815 GLN B C 1
ATOM 14652 O O . GLN B 1 815 ? -21.031 -75 -21.984 1 86.25 815 GLN B O 1
ATOM 14657 N N . GLU B 1 816 ? -19.297 -76 -23.109 1 88.44 816 GLU B N 1
ATOM 14658 C CA . GLU B 1 816 ? -19.203 -77.062 -22.109 1 88.44 816 GLU B CA 1
ATOM 14659 C C . GLU B 1 816 ? -18.844 -76.5 -20.734 1 88.44 816 GLU B C 1
ATOM 14661 O O . GLU B 1 816 ? -19.422 -76.938 -19.719 1 88.44 816 GLU B O 1
ATOM 14666 N N . LEU B 1 817 ? -18 -75.562 -20.797 1 92.12 817 LEU B N 1
ATOM 14667 C CA . LEU B 1 817 ? -17.547 -75 -19.547 1 92.12 817 LEU B CA 1
ATOM 14668 C C . LEU B 1 817 ? -18.641 -74.125 -18.922 1 92.12 817 LEU B C 1
ATOM 14670 O O . LEU B 1 817 ? -18.781 -74.125 -17.688 1 92.12 817 LEU B O 1
ATOM 14674 N N . LEU B 1 818 ? -19.375 -73.438 -19.719 1 89.25 818 LEU B N 1
ATOM 14675 C CA . LEU B 1 818 ? -20.5 -72.625 -19.234 1 89.25 818 LEU B CA 1
ATOM 14676 C C . LEU B 1 818 ? -21.547 -73.5 -18.562 1 89.25 818 LEU B C 1
ATOM 14678 O O . LEU B 1 818 ? -22.062 -73.188 -17.5 1 89.25 818 LEU B O 1
ATOM 14682 N N . TRP B 1 819 ? -21.766 -74.562 -19.25 1 85.06 819 TRP B N 1
ATOM 14683 C CA . TRP B 1 819 ? -22.734 -75.562 -18.703 1 85.06 819 TRP B CA 1
ATOM 14684 C C . TRP B 1 819 ? -22.234 -76.125 -17.391 1 85.06 819 TRP B C 1
ATOM 14686 O O . TRP B 1 819 ? -23.016 -76.188 -16.422 1 85.06 819 TRP B O 1
ATOM 14696 N N . GLU B 1 820 ? -21.016 -76.5 -17.422 1 88.19 820 GLU B N 1
ATOM 14697 C CA . GLU B 1 820 ? -20.406 -77 -16.219 1 88.19 820 GLU B CA 1
ATOM 14698 C C . GLU B 1 820 ? -20.453 -76 -15.078 1 88.19 820 GLU B C 1
ATOM 14700 O O . GLU B 1 820 ? -20.719 -76.375 -13.93 1 88.19 820 GLU B O 1
ATOM 14705 N N . ALA B 1 821 ? -20.219 -74.812 -15.383 1 91.19 821 ALA B N 1
ATOM 14706 C CA . ALA B 1 821 ? -20.219 -73.75 -14.398 1 91.19 821 ALA B CA 1
ATOM 14707 C C . ALA B 1 821 ? -21.594 -73.562 -13.773 1 91.19 821 ALA B C 1
ATOM 14709 O O . ALA B 1 821 ? -21.719 -73.438 -12.555 1 91.19 821 ALA B O 1
ATOM 14710 N N . HIS B 1 822 ? -22.578 -73.562 -14.633 1 86.62 822 HIS B N 1
ATOM 14711 C CA . HIS B 1 822 ? -23.938 -73.438 -14.148 1 86.62 822 HIS B CA 1
ATOM 14712 C C . HIS B 1 822 ? -24.359 -74.625 -13.281 1 86.62 822 HIS B C 1
ATOM 14714 O O . HIS B 1 822 ? -25.047 -74.438 -12.273 1 86.62 822 HIS B O 1
ATOM 14720 N N . PHE B 1 823 ? -23.969 -75.688 -13.656 1 83.81 823 PHE B N 1
ATOM 14721 C CA . PHE B 1 823 ? -24.328 -76.938 -12.938 1 83.81 823 PHE B CA 1
ATOM 14722 C C . PHE B 1 823 ? -23.688 -76.938 -11.555 1 83.81 823 PHE B C 1
ATOM 14724 O O . PHE B 1 823 ? -24.375 -77.188 -10.555 1 83.81 823 PHE B O 1
ATOM 14731 N N . ILE B 1 824 ? -22.406 -76.688 -11.5 1 85.44 824 ILE B N 1
ATOM 14732 C CA . ILE B 1 824 ? -21.641 -76.75 -10.258 1 85.44 824 ILE B CA 1
ATOM 14733 C C . ILE B 1 824 ? -22.125 -75.625 -9.297 1 85.44 824 ILE B C 1
ATOM 14735 O O . ILE B 1 824 ? -22.344 -75.875 -8.117 1 85.44 824 ILE B O 1
ATOM 14739 N N . LEU B 1 825 ? -22.359 -74.438 -9.742 1 83.38 825 LEU B N 1
ATOM 14740 C CA . LEU B 1 825 ? -22.656 -73.312 -8.875 1 83.38 825 LEU B CA 1
ATOM 14741 C C . LEU B 1 825 ? -24.109 -73.312 -8.453 1 83.38 825 LEU B C 1
ATOM 14743 O O . LEU B 1 825 ? -24.453 -72.875 -7.367 1 83.38 825 LEU B O 1
ATOM 14747 N N . ASN B 1 826 ? -25.016 -73.875 -9.32 1 72.81 826 ASN B N 1
ATOM 14748 C CA . ASN B 1 826 ? -26.406 -74.062 -8.93 1 72.81 826 ASN B CA 1
ATOM 14749 C C . ASN B 1 826 ? -26.578 -75.125 -7.879 1 72.81 826 ASN B C 1
ATOM 14751 O O . ASN B 1 826 ? -27.406 -75.062 -6.977 1 72.81 826 ASN B O 1
ATOM 14755 N N . LYS B 1 827 ? -25.828 -76.125 -7.988 1 62.81 827 LYS B N 1
ATOM 14756 C CA . LYS B 1 827 ? -25.828 -77.188 -6.988 1 62.81 827 LYS B CA 1
ATOM 14757 C C . LYS B 1 827 ? -25.25 -76.688 -5.664 1 62.81 827 LYS B C 1
ATOM 14759 O O . LYS B 1 827 ? -25.719 -77.062 -4.594 1 62.81 827 LYS B O 1
ATOM 14764 N N . ARG B 1 828 ? -24.234 -75.875 -5.789 1 60.53 828 ARG B N 1
ATOM 14765 C CA . ARG B 1 828 ? -23.625 -75.312 -4.586 1 60.53 828 ARG B CA 1
ATOM 14766 C C . ARG B 1 828 ? -24.609 -74.438 -3.85 1 60.53 828 ARG B C 1
ATOM 14768 O O . ARG B 1 828 ? -24.609 -74.375 -2.617 1 60.53 828 ARG B O 1
ATOM 14775 N N . LYS B 1 829 ? -25.422 -73.688 -4.547 1 55.12 829 LYS B N 1
ATOM 14776 C CA . LYS B 1 829 ? -26.438 -72.875 -3.871 1 55.12 829 LYS B CA 1
ATOM 14777 C C . LYS B 1 829 ? -27.438 -73.75 -3.137 1 55.12 829 LYS B C 1
ATOM 14779 O O . LYS B 1 829 ? -27.906 -73.438 -2.059 1 55.12 829 LYS B O 1
ATOM 14784 N N . ALA B 1 830 ? -27.703 -75 -3.764 1 51.09 830 ALA B N 1
ATOM 14785 C CA . ALA B 1 830 ? -28.641 -75.875 -3.107 1 51.09 830 ALA B CA 1
ATOM 14786 C C . ALA B 1 830 ? -28 -76.562 -1.884 1 51.09 830 ALA B C 1
ATOM 14788 O O . ALA B 1 830 ? -28.703 -76.875 -0.929 1 51.09 830 ALA B O 1
ATOM 14789 N N . ILE B 1 831 ? -26.625 -76.75 -2.188 1 44.56 831 ILE B N 1
ATOM 14790 C CA . ILE B 1 831 ? -25.969 -77.438 -1.107 1 44.56 831 ILE B CA 1
ATOM 14791 C C . ILE B 1 831 ? -25.703 -76.5 0.068 1 44.56 831 ILE B C 1
ATOM 14793 O O . ILE B 1 831 ? -25.188 -76.938 1.105 1 44.56 831 ILE B O 1
ATOM 14797 N N . SER B 1 832 ? -25.688 -75.188 -0.147 1 42.19 832 SER B N 1
ATOM 14798 C CA . SER B 1 832 ? -25.328 -74.5 1.093 1 42.19 832 SER B CA 1
ATOM 14799 C C . SER B 1 832 ? -26.156 -75 2.268 1 42.19 832 SER B C 1
ATOM 14801 O O . SER B 1 832 ? -26.031 -74.5 3.383 1 42.19 832 SER B O 1
ATOM 14803 N N . THR B 1 833 ? -27.312 -75.688 2.035 1 37.47 833 THR B N 1
ATOM 14804 C CA . THR B 1 833 ? -27.812 -76.188 3.32 1 37.47 833 THR B CA 1
ATOM 14805 C C . THR B 1 833 ? -27 -77.312 3.84 1 37.47 833 THR B C 1
ATOM 14807 O O . THR B 1 833 ? -26.516 -77.312 4.98 1 37.47 833 THR B O 1
ATOM 14810 N N . GLY B 1 834 ? -27.547 -78.562 4.105 1 33.72 834 GLY B N 1
ATOM 14811 C CA . GLY B 1 834 ? -27.062 -79.625 5.008 1 33.72 834 GLY B CA 1
ATOM 14812 C C . GLY B 1 834 ? -25.797 -80.312 4.535 1 33.72 834 GLY B C 1
ATOM 14813 O O . GLY B 1 834 ? -24.703 -79.75 4.746 1 33.72 834 GLY B O 1
ATOM 14814 N N . ASN B 1 835 ? -25.891 -81.75 4.234 1 31.78 835 ASN B N 1
ATOM 14815 C CA . ASN B 1 835 ? -25.031 -82.875 4.402 1 31.78 835 ASN B CA 1
ATOM 14816 C C . ASN B 1 835 ? -24 -83 3.287 1 31.78 835 ASN B C 1
ATOM 14818 O O . ASN B 1 835 ? -24.344 -82.875 2.107 1 31.78 835 ASN B O 1
ATOM 14822 N N . GLU B 1 836 ? -22.734 -82.75 3.5 1 35.75 836 GLU B N 1
ATOM 14823 C CA . GLU B 1 836 ? -21.469 -82.875 2.787 1 35.75 836 GLU B CA 1
ATOM 14824 C C . GLU B 1 836 ? -21.375 -84.188 2.043 1 35.75 836 GLU B C 1
ATOM 14826 O O . GLU B 1 836 ? -20.328 -84.5 1.479 1 35.75 836 GLU B O 1
ATOM 14831 N N . LEU B 1 837 ? -22.375 -85.312 2.234 1 31.39 837 LEU B N 1
ATOM 14832 C CA . LEU B 1 837 ? -22.109 -86.688 1.953 1 31.39 837 LEU B CA 1
ATOM 14833 C C . LEU B 1 837 ? -21.938 -86.938 0.456 1 31.39 837 LEU B C 1
ATOM 14835 O O . LEU B 1 837 ? -21.5 -88 0.036 1 31.39 837 LEU B O 1
ATOM 14839 N N . PHE B 1 838 ? -22.797 -86.312 -0.364 1 30.69 838 PHE B N 1
ATOM 14840 C CA . PHE B 1 838 ? -22.938 -86.938 -1.689 1 30.69 838 PHE B CA 1
ATOM 14841 C C . PHE B 1 838 ? -21.75 -86.562 -2.572 1 30.69 838 PHE B C 1
ATOM 14843 O O . PHE B 1 838 ? -21.844 -85.688 -3.41 1 30.69 838 PHE B O 1
ATOM 14850 N N . ARG B 1 839 ? -20.547 -86.625 -1.999 1 36.31 839 ARG B N 1
ATOM 14851 C CA . ARG B 1 839 ? -19.344 -86.375 -2.766 1 36.31 839 ARG B CA 1
ATOM 14852 C C . ARG B 1 839 ? -19.312 -87.188 -4.059 1 36.31 839 ARG B C 1
ATOM 14854 O O . ARG B 1 839 ? -18.906 -86.688 -5.105 1 36.31 839 ARG B O 1
ATOM 14861 N N . GLN B 1 840 ? -19.375 -88.625 -4.031 1 32.31 840 GLN B N 1
ATOM 14862 C CA . GLN B 1 840 ? -18.672 -89.5 -4.973 1 32.31 840 GLN B CA 1
ATOM 14863 C C . GLN B 1 840 ? -19.531 -89.75 -6.203 1 32.31 840 GLN B C 1
ATOM 14865 O O . GLN B 1 840 ? -19.141 -90.5 -7.086 1 32.31 840 GLN B O 1
ATOM 14870 N N . ALA B 1 841 ? -20.891 -89.812 -6.109 1 33.16 841 ALA B N 1
ATOM 14871 C CA . ALA B 1 841 ? -21.469 -90.75 -7.098 1 33.16 841 ALA B CA 1
ATOM 14872 C C . ALA B 1 841 ? -21.094 -90.312 -8.516 1 33.16 841 ALA B C 1
ATOM 14874 O O . ALA B 1 841 ? -20.656 -89.188 -8.734 1 33.16 841 ALA B O 1
ATOM 14875 N N . GLY B 1 842 ? -21.531 -91.188 -9.586 1 33.78 842 GLY B N 1
ATOM 14876 C CA . GLY B 1 842 ? -21.312 -91.438 -11.008 1 33.78 842 GLY B CA 1
ATOM 14877 C C . GLY B 1 842 ? -21.609 -90.25 -11.883 1 33.78 842 GLY B C 1
ATOM 14878 O O . GLY B 1 842 ? -22.75 -90.062 -12.289 1 33.78 842 GLY B O 1
ATOM 14879 N N . PHE B 1 843 ? -21.078 -89.25 -11.617 1 33.94 843 PHE B N 1
ATOM 14880 C CA . PHE B 1 843 ? -21.344 -88.062 -12.461 1 33.94 843 PHE B CA 1
ATOM 14881 C C . PHE B 1 843 ? -21.203 -88.438 -13.938 1 33.94 843 PHE B C 1
ATOM 14883 O O . PHE B 1 843 ? -20.109 -88.75 -14.398 1 33.94 843 PHE B O 1
ATOM 14890 N N . ARG B 1 844 ? -22.281 -89.25 -14.398 1 39 844 ARG B N 1
ATOM 14891 C CA . ARG B 1 844 ? -22.297 -89.5 -15.828 1 39 844 ARG B CA 1
ATOM 14892 C C . ARG B 1 844 ? -21.891 -88.25 -16.609 1 39 844 ARG B C 1
ATOM 14894 O O . ARG B 1 844 ? -22.312 -87.125 -16.281 1 39 844 ARG B O 1
ATOM 14901 N N . GLU B 1 845 ? -20.828 -88.312 -17.266 1 40.53 845 GLU B N 1
ATOM 14902 C CA . GLU B 1 845 ? -20.359 -87.375 -18.281 1 40.53 845 GLU B CA 1
ATOM 14903 C C . GLU B 1 845 ? -21.531 -86.875 -19.141 1 40.53 845 GLU B C 1
ATOM 14905 O O . GLU B 1 845 ? -22.156 -87.688 -19.828 1 40.53 845 GLU B O 1
ATOM 14910 N N . LEU B 1 846 ? -22.453 -86.125 -18.594 1 39.34 846 LEU B N 1
ATOM 14911 C CA . LEU B 1 846 ? -23.531 -85.625 -19.438 1 39.34 846 LEU B CA 1
ATOM 14912 C C . LEU B 1 846 ? -23 -85.312 -20.828 1 39.34 846 LEU B C 1
ATOM 14914 O O . LEU B 1 846 ? -21.969 -84.625 -20.953 1 39.34 846 LEU B O 1
ATOM 14918 N N . GLN B 1 847 ? -23.234 -86.125 -21.766 1 45.03 847 GLN B N 1
ATOM 14919 C CA . GLN B 1 847 ? -22.922 -85.938 -23.188 1 45.03 847 GLN B CA 1
ATOM 14920 C C . GLN B 1 847 ? -23.422 -84.562 -23.656 1 45.03 847 GLN B C 1
ATOM 14922 O O . GLN B 1 847 ? -24.625 -84.312 -23.656 1 45.03 847 GLN B O 1
ATOM 14927 N N . VAL B 1 848 ? -22.734 -83.5 -23.438 1 49.91 848 VAL B N 1
ATOM 14928 C CA . VAL B 1 848 ? -23.016 -82.188 -23.969 1 49.91 848 VAL B CA 1
ATOM 14929 C C . VAL B 1 848 ? -23.219 -82.25 -25.469 1 49.91 848 VAL B C 1
ATOM 14931 O O . VAL B 1 848 ? -22.484 -82.938 -26.172 1 49.91 848 VAL B O 1
ATOM 14934 N N . PRO B 1 849 ? -24.453 -82.062 -25.953 1 49.06 849 PRO B N 1
ATOM 14935 C CA . PRO B 1 849 ? -24.609 -82.125 -27.406 1 49.06 849 PRO B CA 1
ATOM 14936 C C . PRO B 1 849 ? -23.469 -81.438 -28.156 1 49.06 849 PRO B C 1
ATOM 14938 O O . PRO B 1 849 ? -22.828 -80.5 -27.609 1 49.06 849 PRO B O 1
ATOM 14941 N N . GLU B 1 850 ? -22.828 -82.062 -29.109 1 49.06 850 GLU B N 1
ATOM 14942 C CA . GLU B 1 850 ? -21.766 -81.562 -29.969 1 49.06 850 GLU B CA 1
ATOM 14943 C C . GLU B 1 850 ? -22.109 -80.188 -30.531 1 49.06 850 GLU B C 1
ATOM 14945 O O . GLU B 1 850 ? -23.047 -80.062 -31.312 1 49.06 850 GLU B O 1
ATOM 14950 N N . LEU B 1 851 ? -22.031 -79.25 -29.734 1 51 851 LEU B N 1
ATOM 14951 C CA . LEU B 1 851 ? -22.375 -77.938 -30.219 1 51 851 LEU B CA 1
ATOM 14952 C C . LEU B 1 851 ? -21.375 -77.438 -31.266 1 51 851 LEU B C 1
ATOM 14954 O O . LEU B 1 851 ? -20.234 -77.938 -31.281 1 51 851 LEU B O 1
ATOM 14958 N N . GLU B 1 852 ? -21.891 -76.75 -32.281 1 52.66 852 GLU B N 1
ATOM 14959 C CA . GLU B 1 852 ? -21.234 -76.25 -33.5 1 52.66 852 GLU B CA 1
ATOM 14960 C C . GLU B 1 852 ? -19.906 -75.625 -33.188 1 52.66 852 GLU B C 1
ATOM 14962 O O . GLU B 1 852 ? -19.703 -75.125 -32.062 1 52.66 852 GLU B O 1
ATOM 14967 N N . ALA B 1 853 ? -18.906 -75.75 -34.094 1 59.22 853 ALA B N 1
ATOM 14968 C CA . ALA B 1 853 ? -17.547 -75.25 -34.094 1 59.22 853 ALA B CA 1
ATOM 14969 C C . ALA B 1 853 ? -17.531 -73.75 -33.844 1 59.22 853 ALA B C 1
ATOM 14971 O O . ALA B 1 853 ? -18.453 -73 -34.25 1 59.22 853 ALA B O 1
ATOM 14972 N N . SER B 1 854 ? -16.641 -73.188 -32.938 1 67.88 854 SER B N 1
ATOM 14973 C CA . SER B 1 854 ? -16.516 -71.812 -32.5 1 67.88 854 SER B CA 1
ATOM 14974 C C . SER B 1 854 ? -16.25 -70.875 -33.688 1 67.88 854 SER B C 1
ATOM 14976 O O . SER B 1 854 ? -15.398 -71.125 -34.531 1 67.88 854 SER B O 1
ATOM 14978 N N . ASP B 1 855 ? -17.172 -70 -34.031 1 83.75 855 ASP B N 1
ATOM 14979 C CA . ASP B 1 855 ? -17.047 -68.938 -35.031 1 83.75 855 ASP B CA 1
ATOM 14980 C C . ASP B 1 855 ? -16.062 -67.812 -34.562 1 83.75 855 ASP B C 1
ATOM 14982 O O . ASP B 1 855 ? -16.219 -67.25 -33.5 1 83.75 855 ASP B O 1
ATOM 14986 N N . VAL B 1 856 ? -15.008 -67.625 -35.312 1 88.44 856 VAL B N 1
ATOM 14987 C CA . VAL B 1 856 ? -13.977 -66.688 -35 1 88.44 856 VAL B CA 1
ATOM 14988 C C . VAL B 1 856 ? -14.617 -65.312 -34.781 1 88.44 856 VAL B C 1
ATOM 14990 O O . VAL B 1 856 ? -14.117 -64.5 -33.969 1 88.44 856 VAL B O 1
ATOM 14993 N N . ARG B 1 857 ? -15.703 -65 -35.375 1 84.81 857 ARG B N 1
ATOM 14994 C CA . ARG B 1 857 ? -16.422 -63.75 -35.25 1 84.81 857 ARG B CA 1
ATOM 14995 C C . ARG B 1 857 ? -16.984 -63.562 -33.844 1 84.81 857 ARG B C 1
ATOM 14997 O O . ARG B 1 857 ? -16.938 -62.469 -33.281 1 84.81 857 ARG B O 1
ATOM 15004 N N . GLN B 1 858 ? -17.453 -64.625 -33.438 1 87.69 858 GLN B N 1
ATOM 15005 C CA . GLN B 1 858 ? -17.969 -64.562 -32.094 1 87.69 858 GLN B CA 1
ATOM 15006 C C . GLN B 1 858 ? -16.844 -64.375 -31.062 1 87.69 858 GLN B C 1
ATOM 15008 O O . GLN B 1 858 ? -17.031 -63.719 -30.047 1 87.69 858 GLN B O 1
ATOM 15013 N N . GLU B 1 859 ? -15.797 -65 -31.359 1 90 859 GLU B N 1
ATOM 15014 C CA . GLU B 1 859 ? -14.641 -64.812 -30.484 1 90 859 GLU B CA 1
ATOM 15015 C C . GLU B 1 859 ? -14.195 -63.375 -30.469 1 90 859 GLU B C 1
ATOM 15017 O O . GLU B 1 859 ? -13.859 -62.844 -29.406 1 90 859 GLU B O 1
ATOM 15022 N N . ILE B 1 860 ? -14.141 -62.75 -31.562 1 92.81 860 ILE B N 1
ATOM 15023 C CA . ILE B 1 860 ? -13.727 -61.375 -31.688 1 92.81 860 ILE B CA 1
ATOM 15024 C C . ILE B 1 860 ? -14.695 -60.469 -30.922 1 92.81 860 ILE B C 1
ATOM 15026 O O . ILE B 1 860 ? -14.281 -59.5 -30.266 1 92.81 860 ILE B O 1
ATOM 15030 N N . VAL B 1 861 ? -15.906 -60.75 -30.984 1 91 861 VAL B N 1
ATOM 15031 C CA . VAL B 1 861 ? -16.922 -59.969 -30.297 1 91 861 VAL B CA 1
ATOM 15032 C C . VAL B 1 861 ? -16.719 -60.062 -28.781 1 91 861 VAL B C 1
ATOM 15034 O O . VAL B 1 861 ? -16.812 -59.094 -28.062 1 91 861 VAL B O 1
ATOM 15037 N N . ASP B 1 862 ? -16.422 -61.281 -28.312 1 90.94 862 ASP B N 1
ATOM 15038 C CA . ASP B 1 862 ? -16.141 -61.469 -26.891 1 90.94 862 ASP B CA 1
ATOM 15039 C C . ASP B 1 862 ? -14.898 -60.719 -26.469 1 90.94 862 ASP B C 1
ATOM 15041 O O . ASP B 1 862 ? -14.852 -60.125 -25.375 1 90.94 862 ASP B O 1
ATOM 15045 N N . GLN B 1 863 ? -13.953 -60.75 -27.281 1 94 863 GLN B N 1
ATOM 15046 C CA . GLN B 1 863 ? -12.711 -60.031 -27.016 1 94 863 GLN B CA 1
ATOM 15047 C C . GLN B 1 863 ? -12.961 -58.531 -26.891 1 94 863 GLN B C 1
ATOM 15049 O O . GLN B 1 863 ? -12.484 -57.906 -25.953 1 94 863 GLN B O 1
ATOM 15054 N N . ILE B 1 864 ? -13.672 -57.938 -27.766 1 92.31 864 ILE B N 1
ATOM 15055 C CA . ILE B 1 864 ? -13.969 -56.531 -27.766 1 92.31 864 ILE B CA 1
ATOM 15056 C C . ILE B 1 864 ? -14.797 -56.156 -26.531 1 92.31 864 ILE B C 1
ATOM 15058 O O . ILE B 1 864 ? -14.586 -55.125 -25.922 1 92.31 864 ILE B O 1
ATOM 15062 N N . ASP B 1 865 ? -15.664 -57.031 -26.203 1 91.75 865 ASP B N 1
ATOM 15063 C CA . ASP B 1 865 ? -16.547 -56.781 -25.062 1 91.75 865 ASP B CA 1
ATOM 15064 C C . ASP B 1 865 ? -15.781 -56.844 -23.75 1 91.75 865 ASP B C 1
ATOM 15066 O O . ASP B 1 865 ? -16.031 -56.062 -22.828 1 91.75 865 ASP B O 1
ATOM 15070 N N . ILE B 1 866 ? -14.828 -57.75 -23.672 1 93.81 866 ILE B N 1
ATOM 15071 C CA . ILE B 1 866 ? -14.188 -58.031 -22.391 1 93.81 866 ILE B CA 1
ATOM 15072 C C . ILE B 1 866 ? -12.828 -57.344 -22.328 1 93.81 866 ILE B C 1
ATOM 15074 O O . ILE B 1 866 ? -12.453 -56.781 -21.281 1 93.81 866 ILE B O 1
ATOM 15078 N N . LEU B 1 867 ? -12.062 -57.344 -23.328 1 93.69 867 LEU B N 1
ATOM 15079 C CA . LEU B 1 867 ? -10.734 -56.75 -23.375 1 93.69 867 LEU B CA 1
ATOM 15080 C C . LEU B 1 867 ? -10.805 -55.312 -23.891 1 93.69 867 LEU B C 1
ATOM 15082 O O . LEU B 1 867 ? -9.867 -54.531 -23.688 1 93.69 867 LEU B O 1
ATOM 15086 N N . GLU B 1 868 ? -11.836 -55.031 -24.562 1 91.38 868 GLU B N 1
ATOM 15087 C CA . GLU B 1 868 ? -12.062 -53.75 -25.188 1 91.38 868 GLU B CA 1
ATOM 15088 C C . GLU B 1 868 ? -11.289 -53.625 -26.5 1 91.38 868 GLU B C 1
ATOM 15090 O O . GLU B 1 868 ? -11.227 -52.531 -27.094 1 91.38 868 GLU B O 1
ATOM 15095 N N . PHE B 1 869 ? -10.578 -54.688 -26.828 1 92.81 869 PHE B N 1
ATOM 15096 C CA . PHE B 1 869 ? -9.898 -54.75 -28.125 1 92.81 869 PHE B CA 1
ATOM 15097 C C . PHE B 1 869 ? -9.828 -56.188 -28.625 1 92.81 869 PHE B C 1
ATOM 15099 O O . PHE B 1 869 ? -9.859 -57.125 -27.844 1 92.81 869 PHE B O 1
ATOM 15106 N N . PRO B 1 870 ? -9.734 -56.406 -29.969 1 92.88 870 PRO B N 1
ATOM 15107 C CA . PRO B 1 870 ? -9.648 -57.75 -30.531 1 92.88 870 PRO B CA 1
ATOM 15108 C C . PRO B 1 870 ? -8.227 -58.312 -30.5 1 92.88 870 PRO B C 1
ATOM 15110 O O . PRO B 1 870 ? -7.266 -57.562 -30.703 1 92.88 870 PRO B O 1
ATOM 15113 N N . LEU B 1 871 ? -8.109 -59.531 -30.234 1 93.56 871 LEU B N 1
ATOM 15114 C CA . LEU B 1 871 ? -6.832 -60.219 -30.359 1 93.56 871 LEU B CA 1
ATOM 15115 C C . LEU B 1 871 ? -6.672 -60.844 -31.734 1 93.56 871 LEU B C 1
ATOM 15117 O O . LEU B 1 871 ? -5.555 -60.906 -32.25 1 93.56 871 LEU B O 1
ATOM 15121 N N . ASP B 1 872 ? -7.793 -61.281 -32.281 1 91.31 872 ASP B N 1
ATOM 15122 C CA . ASP B 1 872 ? -7.816 -61.719 -33.656 1 91.31 872 ASP B CA 1
ATOM 15123 C C . ASP B 1 872 ? -8.094 -60.562 -34.594 1 91.31 872 ASP B C 1
ATOM 15125 O O . ASP B 1 872 ? -8.516 -59.469 -34.156 1 91.31 872 ASP B O 1
ATOM 15129 N N . SER B 1 873 ? -7.844 -60.781 -35.844 1 92.31 873 SER B N 1
ATOM 15130 C CA . SER B 1 873 ? -8.008 -59.688 -36.812 1 92.31 873 SER B CA 1
ATOM 15131 C C . SER B 1 873 ? -9.445 -59.188 -36.844 1 92.31 873 SER B C 1
ATOM 15133 O O . SER B 1 873 ? -10.375 -59.969 -37.062 1 92.31 873 SER B O 1
ATOM 15135 N N . PRO B 1 874 ? -9.562 -57.969 -36.625 1 92.69 874 PRO B N 1
ATOM 15136 C CA . PRO B 1 874 ? -10.914 -57.406 -36.656 1 92.69 874 PRO B CA 1
ATOM 15137 C C . PRO B 1 874 ? -11.531 -57.438 -38.031 1 92.69 874 PRO B C 1
ATOM 15139 O O . PRO B 1 874 ? -12.75 -57.281 -38.188 1 92.69 874 PRO B O 1
ATOM 15142 N N . PHE B 1 875 ? -10.75 -57.656 -39 1 93.88 875 PHE B N 1
ATOM 15143 C CA . PHE B 1 875 ? -11.234 -57.656 -40.375 1 93.88 875 PHE B CA 1
ATOM 15144 C C . PHE B 1 875 ? -12.141 -58.844 -40.656 1 93.88 875 PHE B C 1
ATOM 15146 O O . PHE B 1 875 ? -12.906 -58.844 -41.625 1 93.88 875 PHE B O 1
ATOM 15153 N N . HIS B 1 876 ? -12.141 -59.812 -39.812 1 92.75 876 HIS B N 1
ATOM 15154 C CA . HIS B 1 876 ? -13.039 -60.938 -39.906 1 92.75 876 HIS B CA 1
ATOM 15155 C C . HIS B 1 876 ? -14.484 -60.531 -39.656 1 92.75 876 HIS B C 1
ATOM 15157 O O . HIS B 1 876 ? -15.414 -61.25 -40.094 1 92.75 876 HIS B O 1
ATOM 15163 N N . LEU B 1 877 ? -14.656 -59.438 -39.062 1 92.38 877 LEU B N 1
ATOM 15164 C CA . LEU B 1 877 ? -16 -58.969 -38.719 1 92.38 877 LEU B CA 1
ATOM 15165 C C . LEU B 1 877 ? -16.656 -58.281 -39.906 1 92.38 877 LEU B C 1
ATOM 15167 O O . LEU B 1 877 ? -17.875 -58.031 -39.906 1 92.38 877 LEU B O 1
ATOM 15171 N N . VAL B 1 878 ? -15.898 -57.969 -40.906 1 93.12 878 VAL B N 1
ATOM 15172 C CA . VAL B 1 878 ? -16.438 -57.25 -42.062 1 93.12 878 VAL B CA 1
ATOM 15173 C C . VAL B 1 878 ? -17.422 -58.156 -42.812 1 93.12 878 VAL B C 1
ATOM 15175 O O . VAL B 1 878 ? -17.109 -59.312 -43.125 1 93.12 878 VAL B O 1
ATOM 15178 N N . LYS B 1 879 ? -18.562 -57.625 -43.156 1 91.5 879 LYS B N 1
ATOM 15179 C CA . LYS B 1 879 ? -19.625 -58.406 -43.812 1 91.5 879 LYS B CA 1
ATOM 15180 C C . LYS B 1 879 ? -19.219 -58.781 -45.219 1 91.5 879 LYS B C 1
ATOM 15182 O O . LYS B 1 879 ? -19.312 -59.938 -45.625 1 91.5 879 LYS B O 1
ATOM 15187 N N . ASP B 1 880 ? -18.797 -57.844 -46.031 1 91.44 880 ASP B N 1
ATOM 15188 C CA . ASP B 1 880 ? -18.375 -58.094 -47.438 1 91.44 880 ASP B CA 1
ATOM 15189 C C . ASP B 1 880 ? -16.875 -58.281 -47.531 1 91.44 880 ASP B C 1
ATOM 15191 O O . ASP B 1 880 ? -16.109 -57.312 -47.594 1 91.44 880 ASP B O 1
ATOM 15195 N N . GLN B 1 881 ? -16.438 -59.531 -47.594 1 90.5 881 GLN B N 1
ATOM 15196 C CA . GLN B 1 881 ? -15.023 -59.844 -47.594 1 90.5 881 GLN B CA 1
ATOM 15197 C C . GLN B 1 881 ? -14.438 -59.781 -49 1 90.5 881 GLN B C 1
ATOM 15199 O O . GLN B 1 881 ? -13.227 -59.906 -49.188 1 90.5 881 GLN B O 1
ATOM 15204 N N . THR B 1 882 ? -15.25 -59.438 -49.969 1 89.94 882 THR B N 1
ATOM 15205 C CA . THR B 1 882 ? -14.812 -59.531 -51.344 1 89.94 882 THR B CA 1
ATOM 15206 C C . THR B 1 882 ? -14.328 -58.188 -51.875 1 89.94 882 THR B C 1
ATOM 15208 O O . THR B 1 882 ? -13.805 -58.094 -52.969 1 89.94 882 THR B O 1
ATOM 15211 N N . VAL B 1 883 ? -14.438 -57.219 -51.062 1 91.19 883 VAL B N 1
ATOM 15212 C CA . VAL B 1 883 ? -14.055 -55.875 -51.5 1 91.19 883 VAL B CA 1
ATOM 15213 C C . VAL B 1 883 ? -12.555 -55.844 -51.781 1 91.19 883 VAL B C 1
ATOM 15215 O O . VAL B 1 883 ? -11.75 -56.188 -50.906 1 91.19 883 VAL B O 1
ATOM 15218 N N . PRO B 1 884 ? -12.172 -55.531 -52.969 1 91.31 884 PRO B N 1
ATOM 15219 C CA . PRO B 1 884 ? -10.742 -55.469 -53.281 1 91.31 884 PRO B CA 1
ATOM 15220 C C . PRO B 1 884 ? -10.023 -54.344 -52.531 1 91.31 884 PRO B C 1
ATOM 15222 O O . PRO B 1 884 ? -10.602 -53.281 -52.312 1 91.31 884 PRO B O 1
ATOM 15225 N N . SER B 1 885 ? -8.828 -54.531 -52.094 1 93.25 885 SER B N 1
ATOM 15226 C CA . SER B 1 885 ? -8.023 -53.594 -51.312 1 93.25 885 SER B CA 1
ATOM 15227 C C . SER B 1 885 ? -6.535 -53.781 -51.594 1 93.25 885 SER B C 1
ATOM 15229 O O . SER B 1 885 ? -6.043 -54.906 -51.719 1 93.25 885 SER B O 1
ATOM 15231 N N . ILE B 1 886 ? -5.848 -52.656 -51.812 1 94.75 886 ILE B N 1
ATOM 15232 C CA . ILE B 1 886 ? -4.391 -52.75 -51.875 1 94.75 886 ILE B CA 1
ATOM 15233 C C . ILE B 1 886 ? -3.793 -52.844 -50.5 1 94.75 886 ILE B C 1
ATOM 15235 O O . ILE B 1 886 ? -4.504 -52.719 -49.5 1 94.75 886 ILE B O 1
ATOM 15239 N N . LYS B 1 887 ? -2.535 -53.188 -50.469 1 94.94 887 LYS B N 1
ATOM 15240 C CA . LYS B 1 887 ? -1.819 -53.25 -49.219 1 94.94 887 LYS B CA 1
ATOM 15241 C C . LYS B 1 887 ? -1.099 -51.938 -48.938 1 94.94 887 LYS B C 1
ATOM 15243 O O . LYS B 1 887 ? -0.595 -51.281 -49.844 1 94.94 887 LYS B O 1
ATOM 15248 N N . ALA B 1 888 ? -1.08 -51.562 -47.719 1 94.62 888 ALA B N 1
ATOM 15249 C CA . ALA B 1 888 ? -0.43 -50.312 -47.312 1 94.62 888 ALA B CA 1
ATOM 15250 C C . ALA B 1 888 ? 1.036 -50.312 -47.75 1 94.62 888 ALA B C 1
ATOM 15252 O O . ALA B 1 888 ? 1.575 -49.25 -48.125 1 94.62 888 ALA B O 1
ATOM 15253 N N . ARG B 1 889 ? 1.714 -51.438 -47.688 1 92.38 889 ARG B N 1
ATOM 15254 C CA . ARG B 1 889 ? 3.131 -51.531 -48.031 1 92.38 889 ARG B CA 1
ATOM 15255 C C . ARG B 1 889 ? 3.365 -51.219 -49.5 1 92.38 889 ARG B C 1
ATOM 15257 O O . ARG B 1 889 ? 4.484 -50.906 -49.906 1 92.38 889 ARG B O 1
ATOM 15264 N N . ASP B 1 890 ? 2.293 -51.281 -50.312 1 94.12 890 ASP B N 1
ATOM 15265 C CA . ASP B 1 890 ? 2.428 -51.094 -51.781 1 94.12 890 ASP B CA 1
ATOM 15266 C C . ASP B 1 890 ? 2.064 -49.656 -52.188 1 94.12 890 ASP B C 1
ATOM 15268 O O . ASP B 1 890 ? 2.049 -49.344 -53.375 1 94.12 890 ASP B O 1
ATOM 15272 N N . LEU B 1 891 ? 1.877 -48.812 -51.25 1 94.06 891 LEU B N 1
ATOM 15273 C CA . LEU B 1 891 ? 1.434 -47.469 -51.562 1 94.06 891 LEU B CA 1
ATOM 15274 C C . LEU B 1 891 ? 2.42 -46.781 -52.5 1 94.06 891 LEU B C 1
ATOM 15276 O O . LEU B 1 891 ? 2.016 -46 -53.344 1 94.06 891 LEU B O 1
ATOM 15280 N N . LYS B 1 892 ? 3.678 -47.031 -52.281 1 92.94 892 LYS B N 1
ATOM 15281 C CA . LYS B 1 892 ? 4.723 -46.375 -53.062 1 92.94 892 LYS B CA 1
ATOM 15282 C C . LYS B 1 892 ? 4.539 -46.656 -54.562 1 92.94 892 LYS B C 1
ATOM 15284 O O . LYS B 1 892 ? 4.797 -45.781 -55.375 1 92.94 892 LYS B O 1
ATOM 15289 N N . GLN B 1 893 ? 3.994 -47.75 -54.906 1 94.88 893 GLN B N 1
ATOM 15290 C CA . GLN B 1 893 ? 3.824 -48.188 -56.312 1 94.88 893 GLN B CA 1
ATOM 15291 C C . GLN B 1 893 ? 2.617 -47.5 -56.938 1 94.88 893 GLN B C 1
ATOM 15293 O O . GLN B 1 893 ? 2.494 -47.438 -58.156 1 94.88 893 GLN B O 1
ATOM 15298 N N . TYR B 1 894 ? 1.826 -46.906 -56.156 1 96.44 894 TYR B N 1
ATOM 15299 C CA . TYR B 1 894 ? 0.589 -46.344 -56.656 1 96.44 894 TYR B CA 1
ATOM 15300 C C . TYR B 1 894 ? 0.613 -44.812 -56.531 1 96.44 894 TYR B C 1
ATOM 15302 O O . TYR B 1 894 ? -0.438 -44.188 -56.438 1 96.44 894 TYR B O 1
ATOM 15310 N N . LEU B 1 895 ? 1.758 -44.219 -56.5 1 95.56 895 LEU B N 1
ATOM 15311 C CA . LEU B 1 895 ? 1.88 -42.781 -56.375 1 95.56 895 LEU B CA 1
ATOM 15312 C C . LEU B 1 895 ? 1.099 -42.094 -57.469 1 95.56 895 LEU B C 1
ATOM 15314 O O . LEU B 1 895 ? 1.263 -42.406 -58.656 1 95.56 895 LEU B O 1
ATOM 15318 N N . GLY B 1 896 ? 0.277 -41.219 -57.125 1 95.25 896 GLY B N 1
ATOM 15319 C CA . GLY B 1 896 ? -0.491 -40.438 -58.062 1 95.25 896 GLY B CA 1
ATOM 15320 C C . GLY B 1 896 ? -1.732 -41.125 -58.594 1 95.25 896 GLY B C 1
ATOM 15321 O O . GLY B 1 896 ? -2.52 -40.562 -59.344 1 95.25 896 GLY B O 1
ATOM 15322 N N . LYS B 1 897 ? -1.939 -42.344 -58.125 1 96.69 897 LYS B N 1
ATOM 15323 C CA . LYS B 1 897 ? -3.059 -43.125 -58.625 1 96.69 897 LYS B CA 1
ATOM 15324 C C . LYS B 1 897 ? -4.18 -43.188 -57.594 1 96.69 897 LYS B C 1
ATOM 15326 O O . LYS B 1 897 ? -3.953 -43 -56.406 1 96.69 897 LYS B O 1
ATOM 15331 N N . GLN B 1 898 ? -5.367 -43.406 -58.125 1 96.62 898 GLN B N 1
ATOM 15332 C CA . GLN B 1 898 ? -6.516 -43.656 -57.281 1 96.62 898 GLN B CA 1
ATOM 15333 C C . GLN B 1 898 ? -6.516 -45.094 -56.75 1 96.62 898 GLN B C 1
ATOM 15335 O O . GLN B 1 898 ? -6.348 -46.031 -57.531 1 96.62 898 GLN B O 1
ATOM 15340 N N . VAL B 1 899 ? -6.613 -45.094 -55.5 1 96.75 899 VAL B N 1
ATOM 15341 C CA . VAL B 1 899 ? -6.562 -46.438 -54.906 1 96.75 899 VAL B CA 1
ATOM 15342 C C . VAL B 1 899 ? -7.734 -46.625 -53.938 1 96.75 899 VAL B C 1
ATOM 15344 O O . VAL B 1 899 ? -8.398 -45.688 -53.562 1 96.75 899 VAL B O 1
ATOM 15347 N N . GLN B 1 900 ? -8.023 -47.969 -53.719 1 96.25 900 GLN B N 1
ATOM 15348 C CA . GLN B 1 900 ? -8.984 -48.375 -52.688 1 96.25 900 GLN B CA 1
ATOM 15349 C C . GLN B 1 900 ? -8.305 -49.281 -51.656 1 96.25 900 GLN B C 1
ATOM 15351 O O . GLN B 1 900 ? -7.629 -50.25 -52 1 96.25 900 GLN B O 1
ATOM 15356 N N . ILE B 1 901 ? -8.461 -48.812 -50.406 1 96.44 901 ILE B N 1
ATOM 15357 C CA . ILE B 1 901 ? -7.816 -49.594 -49.344 1 96.44 901 ILE B CA 1
ATOM 15358 C C . ILE B 1 901 ? -8.75 -49.688 -48.125 1 96.44 901 ILE B C 1
ATOM 15360 O O . ILE B 1 901 ? -9.523 -48.75 -47.844 1 96.44 901 ILE B O 1
ATOM 15364 N N . ILE B 1 902 ? -8.758 -50.875 -47.469 1 96.75 902 ILE B N 1
ATOM 15365 C CA . ILE B 1 902 ? -9.516 -51.094 -46.25 1 96.75 902 ILE B CA 1
ATOM 15366 C C . ILE B 1 902 ? -8.609 -50.906 -45.031 1 96.75 902 ILE B C 1
ATOM 15368 O O . ILE B 1 902 ? -7.5 -51.469 -45 1 96.75 902 ILE B O 1
ATOM 15372 N N . GLY B 1 903 ? -9.031 -50.062 -44.156 1 96.56 903 GLY B N 1
ATOM 15373 C CA . GLY B 1 903 ? -8.203 -49.781 -43 1 96.56 903 GLY B CA 1
ATOM 15374 C C . GLY B 1 903 ? -8.992 -49.781 -41.688 1 96.56 903 GLY B C 1
ATOM 15375 O O . GLY B 1 903 ? -10.141 -49.344 -41.656 1 96.56 903 GLY B O 1
ATOM 15376 N N . TYR B 1 904 ? -8.367 -50.281 -40.594 1 96.44 904 TYR B N 1
ATOM 15377 C CA . TYR B 1 904 ? -8.867 -50.188 -39.219 1 96.44 904 TYR B CA 1
ATOM 15378 C C . TYR B 1 904 ? -8.453 -48.906 -38.562 1 96.44 904 TYR B C 1
ATOM 15380 O O . TYR B 1 904 ? -7.266 -48.594 -38.438 1 96.44 904 TYR B O 1
ATOM 15388 N N . LEU B 1 905 ? -9.438 -48.062 -38.125 1 95.88 905 LEU B N 1
ATOM 15389 C CA . LEU B 1 905 ? -9.18 -46.719 -37.594 1 95.88 905 LEU B CA 1
ATOM 15390 C C . LEU B 1 905 ? -8.438 -46.781 -36.281 1 95.88 905 LEU B C 1
ATOM 15392 O O . LEU B 1 905 ? -8.867 -47.469 -35.344 1 95.88 905 LEU B O 1
ATOM 15396 N N . VAL B 1 906 ? -7.332 -46.062 -36.188 1 93.75 906 VAL B N 1
ATOM 15397 C CA . VAL B 1 906 ? -6.523 -45.969 -34.969 1 93.75 906 VAL B CA 1
ATOM 15398 C C . VAL B 1 906 ? -6.801 -44.656 -34.25 1 93.75 906 VAL B C 1
ATOM 15400 O O . VAL B 1 906 ? -7.188 -44.656 -33.062 1 93.75 906 VAL B O 1
ATOM 15403 N N . THR B 1 907 ? -6.504 -43.531 -34.906 1 94.25 907 THR B N 1
ATOM 15404 C CA . THR B 1 907 ? -6.727 -42.25 -34.281 1 94.25 907 THR B CA 1
ATOM 15405 C C . THR B 1 907 ? -7.039 -41.188 -35.344 1 94.25 907 THR B C 1
ATOM 15407 O O . THR B 1 907 ? -6.746 -41.375 -36.5 1 94.25 907 THR B O 1
ATOM 15410 N N . ILE B 1 908 ? -7.77 -40.125 -34.875 1 93.25 908 ILE B N 1
ATOM 15411 C CA . ILE B 1 908 ? -8.117 -39 -35.75 1 93.25 908 ILE B CA 1
ATOM 15412 C C . ILE B 1 908 ? -7.586 -37.719 -35.125 1 93.25 908 ILE B C 1
ATOM 15414 O O . ILE B 1 908 ? -7.672 -37.5 -33.906 1 93.25 908 ILE B O 1
ATOM 15418 N N . LYS B 1 909 ? -6.871 -36.969 -35.844 1 91.12 909 LYS B N 1
ATOM 15419 C CA . LYS B 1 909 ? -6.496 -35.625 -35.438 1 91.12 909 LYS B CA 1
ATOM 15420 C C . LYS B 1 909 ? -7.402 -34.594 -36.062 1 91.12 909 LYS B C 1
ATOM 15422 O O . LYS B 1 909 ? -7.445 -34.469 -37.281 1 91.12 909 LYS B O 1
ATOM 15427 N N . TYR B 1 910 ? -8.102 -33.844 -35.25 1 88.88 910 TYR B N 1
ATOM 15428 C CA . TYR B 1 910 ? -8.984 -32.812 -35.75 1 88.88 910 TYR B CA 1
ATOM 15429 C C . TYR B 1 910 ? -8.242 -31.469 -35.812 1 88.88 910 TYR B C 1
ATOM 15431 O O . TYR B 1 910 ? -7.629 -31.031 -34.844 1 88.88 910 TYR B O 1
ATOM 15439 N N . THR B 1 911 ? -8.164 -30.922 -36.938 1 86.38 911 THR B N 1
ATOM 15440 C CA . THR B 1 911 ? -7.488 -29.641 -37.156 1 86.38 911 THR B CA 1
ATOM 15441 C C . THR B 1 911 ? -8.375 -28.672 -37.906 1 86.38 911 THR B C 1
ATOM 15443 O O . THR B 1 911 ? -9.406 -29.078 -38.469 1 86.38 911 THR B O 1
ATOM 15446 N N . ARG B 1 912 ? -8.102 -27.406 -37.906 1 86.38 912 ARG B N 1
ATOM 15447 C CA . ARG B 1 912 ? -8.812 -26.375 -38.656 1 86.38 912 ARG B CA 1
ATOM 15448 C C . ARG B 1 912 ? -7.895 -25.703 -39.688 1 86.38 912 ARG B C 1
ATOM 15450 O O . ARG B 1 912 ? -6.707 -25.516 -39.406 1 86.38 912 ARG B O 1
ATOM 15457 N N . THR B 1 913 ? -8.422 -25.562 -40.812 1 82.81 913 THR B N 1
ATOM 15458 C CA . THR B 1 913 ? -7.672 -24.828 -41.844 1 82.81 913 THR B CA 1
ATOM 15459 C C . THR B 1 913 ? -7.539 -23.359 -41.469 1 82.81 913 THR B C 1
ATOM 15461 O O . THR B 1 913 ? -8.141 -22.906 -40.5 1 82.81 913 THR B O 1
ATOM 15464 N N . VAL B 1 914 ? -6.695 -22.609 -42.188 1 71.94 914 VAL B N 1
ATOM 15465 C CA . VAL B 1 914 ? -6.48 -21.188 -41.969 1 71.94 914 VAL B CA 1
ATOM 15466 C C . VAL B 1 914 ? -7.809 -20.453 -42.062 1 71.94 914 VAL B C 1
ATOM 15468 O O . VAL B 1 914 ? -8.016 -19.438 -41.375 1 71.94 914 VAL B O 1
ATOM 15471 N N . LYS B 1 915 ? -8.836 -20.984 -42.875 1 72.12 915 LYS B N 1
ATOM 15472 C CA . LYS B 1 915 ? -10.133 -20.344 -43.062 1 72.12 915 LYS B CA 1
ATOM 15473 C C . LYS B 1 915 ? -11.117 -20.766 -41.969 1 72.12 915 LYS B C 1
ATOM 15475 O O . LYS B 1 915 ? -12.281 -20.359 -42 1 72.12 915 LYS B O 1
ATOM 15480 N N . GLY B 1 916 ? -10.594 -21.719 -41.156 1 79.75 916 GLY B N 1
ATOM 15481 C CA . GLY B 1 916 ? -11.414 -22.094 -40.031 1 79.75 916 GLY B CA 1
ATOM 15482 C C . GLY B 1 916 ? -12.211 -23.359 -40.25 1 79.75 916 GLY B C 1
ATOM 15483 O O . GLY B 1 916 ? -12.93 -23.828 -39.375 1 79.75 916 GLY B O 1
ATOM 15484 N N . ASP B 1 917 ? -12.078 -23.891 -41.438 1 87.81 917 ASP B N 1
ATOM 15485 C CA . ASP B 1 917 ? -12.82 -25.109 -41.781 1 87.81 917 ASP B CA 1
ATOM 15486 C C . ASP B 1 917 ? -12.172 -26.328 -41.156 1 87.81 917 ASP B C 1
ATOM 15488 O O . ASP B 1 917 ? -10.945 -26.406 -41.031 1 87.81 917 ASP B O 1
ATOM 15492 N N . VAL B 1 918 ? -13.039 -27.328 -40.812 1 90.38 918 VAL B N 1
ATOM 15493 C CA . VAL B 1 918 ? -12.547 -28.516 -40.125 1 90.38 918 VAL B CA 1
ATOM 15494 C C . VAL B 1 918 ? -11.875 -29.453 -41.156 1 90.38 918 VAL B C 1
ATOM 15496 O O . VAL B 1 918 ? -12.43 -29.719 -42.219 1 90.38 918 VAL B O 1
ATOM 15499 N N . MET B 1 919 ? -10.742 -29.859 -40.938 1 92 919 MET B N 1
ATOM 15500 C CA . MET B 1 919 ? -9.953 -30.859 -41.656 1 92 919 MET B CA 1
ATOM 15501 C C . MET B 1 919 ? -9.453 -31.938 -40.688 1 92 919 MET B C 1
ATOM 15503 O O . MET B 1 919 ? -9.203 -31.672 -39.531 1 92 919 MET B O 1
ATOM 15507 N N . ASN B 1 920 ? -9.398 -33.219 -41.188 1 94.06 920 ASN B N 1
ATOM 15508 C CA . ASN B 1 920 ? -8.977 -34.312 -40.312 1 94.06 920 ASN B CA 1
ATOM 15509 C C . ASN B 1 920 ? -7.785 -35.062 -40.906 1 94.06 920 ASN B C 1
ATOM 15511 O O . ASN B 1 920 ? -7.625 -35.125 -42.125 1 94.06 920 ASN B O 1
ATOM 15515 N N . PHE B 1 921 ? -6.922 -35.5 -40.031 1 93.5 921 PHE B N 1
ATOM 15516 C CA . PHE B 1 921 ? -5.926 -36.531 -40.375 1 93.5 921 PHE B CA 1
ATOM 15517 C C . PHE B 1 921 ? -6.277 -37.875 -39.719 1 93.5 921 PHE B C 1
ATOM 15519 O O . PHE B 1 921 ? -6.562 -37.906 -38.5 1 93.5 921 PHE B O 1
ATOM 15526 N N . GLY B 1 922 ? -6.32 -38.812 -40.5 1 94.94 922 GLY B N 1
ATOM 15527 C CA . GLY B 1 922 ? -6.637 -40.125 -39.969 1 94.94 922 GLY B CA 1
ATOM 15528 C C . GLY B 1 922 ? -5.477 -41.094 -40.031 1 94.94 922 GLY B C 1
ATOM 15529 O O . GLY B 1 922 ? -4.711 -41.062 -41 1 94.94 922 GLY B O 1
ATOM 15530 N N . THR B 1 923 ? -5.316 -41.906 -39.031 1 95.69 923 THR B N 1
ATOM 15531 C CA . THR B 1 923 ? -4.344 -43 -39 1 95.69 923 THR B CA 1
ATOM 15532 C C . THR B 1 923 ? -5.043 -44.344 -38.844 1 95.69 923 THR B C 1
ATOM 15534 O O . THR B 1 923 ? -5.922 -44.5 -38 1 95.69 923 THR B O 1
ATOM 15537 N N . PHE B 1 924 ? -4.652 -45.281 -39.781 1 96.88 924 PHE B N 1
ATOM 15538 C CA . PHE B 1 924 ? -5.289 -46.594 -39.844 1 96.88 924 PHE B CA 1
ATOM 15539 C C . PHE B 1 924 ? -4.242 -47.688 -39.875 1 96.88 924 PHE B C 1
ATOM 15541 O O . PHE B 1 924 ? -3.055 -47.438 -40.062 1 96.88 924 PHE B O 1
ATOM 15548 N N . VAL B 1 925 ? -4.684 -48.906 -39.656 1 96.06 925 VAL B N 1
ATOM 15549 C CA . VAL B 1 925 ? -3.908 -50.125 -39.906 1 96.06 925 VAL B CA 1
ATOM 15550 C C . VAL B 1 925 ? -4.625 -51 -40.906 1 96.06 925 VAL B C 1
ATOM 15552 O O . VAL B 1 925 ? -5.848 -51.125 -40.875 1 96.06 925 VAL B O 1
ATOM 15555 N N . ASP B 1 926 ? -3.902 -51.531 -41.906 1 95.75 926 ASP B N 1
ATOM 15556 C CA . ASP B 1 926 ? -4.531 -52.375 -42.906 1 95.75 926 ASP B CA 1
ATOM 15557 C C . ASP B 1 926 ? -4.613 -53.844 -42.469 1 95.75 926 ASP B C 1
ATOM 15559 O O . ASP B 1 926 ? -4.34 -54.156 -41.312 1 95.75 926 ASP B O 1
ATOM 15563 N N . ARG B 1 927 ? -4.969 -54.781 -43.344 1 93.19 927 ARG B N 1
ATOM 15564 C CA . ARG B 1 927 ? -5.207 -56.188 -43 1 93.19 927 ARG B CA 1
ATOM 15565 C C . ARG B 1 927 ? -3.91 -56.875 -42.594 1 93.19 927 ARG B C 1
ATOM 15567 O O . ARG B 1 927 ? -3.926 -57.781 -41.75 1 93.19 927 ARG B O 1
ATOM 15574 N N . GLU B 1 928 ? -2.838 -56.406 -43.156 1 92.75 928 GLU B N 1
ATOM 15575 C CA . GLU B 1 928 ? -1.547 -57 -42.875 1 92.75 928 GLU B CA 1
ATOM 15576 C C . GLU B 1 928 ? -0.89 -56.344 -41.656 1 92.75 928 GLU B C 1
ATOM 15578 O O . GLU B 1 928 ? 0.157 -56.812 -41.188 1 92.75 928 GLU B O 1
ATOM 15583 N N . GLY B 1 929 ? -1.465 -55.281 -41.125 1 93.5 929 GLY B N 1
ATOM 15584 C CA . GLY B 1 929 ? -0.967 -54.656 -39.938 1 93.5 929 GLY B CA 1
ATOM 15585 C C . GLY B 1 929 ? -0.136 -53.406 -40.219 1 93.5 929 GLY B C 1
ATOM 15586 O O . GLY B 1 929 ? 0.329 -52.75 -39.281 1 93.5 929 GLY B O 1
ATOM 15587 N N . ASP B 1 930 ? 0.008 -53.031 -41.406 1 94.19 930 ASP B N 1
ATOM 15588 C CA . ASP B 1 930 ? 0.799 -51.844 -41.75 1 94.19 930 ASP B CA 1
ATOM 15589 C C . ASP B 1 930 ? -0.021 -50.562 -41.594 1 94.19 930 ASP B C 1
ATOM 15591 O O . ASP B 1 930 ? -1.24 -50.562 -41.781 1 94.19 930 ASP B O 1
ATOM 15595 N N . TRP B 1 931 ? 0.692 -49.5 -41.312 1 93.69 931 TRP B N 1
ATOM 15596 C CA . TRP B 1 931 ? 0.045 -48.25 -40.969 1 93.69 931 TRP B CA 1
ATOM 15597 C C . TRP B 1 931 ? -0.344 -47.469 -42.219 1 93.69 931 TRP B C 1
ATOM 15599 O O . TRP B 1 931 ? 0.365 -47.531 -43.25 1 93.69 931 TRP B O 1
ATOM 15609 N N . ILE B 1 932 ? -1.505 -46.75 -42.188 1 95 932 ILE B N 1
ATOM 15610 C CA . ILE B 1 932 ? -2.018 -45.906 -43.25 1 95 932 ILE B CA 1
ATOM 15611 C C . ILE B 1 932 ? -2.295 -44.5 -42.719 1 95 932 ILE B C 1
ATOM 15613 O O . ILE B 1 932 ? -3.008 -44.344 -41.719 1 95 932 ILE B O 1
ATOM 15617 N N . ASP B 1 933 ? -1.711 -43.531 -43.344 1 95.44 933 ASP B N 1
ATOM 15618 C CA . ASP B 1 933 ? -2.016 -42.156 -43 1 95.44 933 ASP B CA 1
ATOM 15619 C C . ASP B 1 933 ? -2.863 -41.5 -44.062 1 95.44 933 ASP B C 1
ATOM 15621 O O . ASP B 1 933 ? -2.594 -41.656 -45.25 1 95.44 933 ASP B O 1
ATOM 15625 N N . THR B 1 934 ? -3.912 -40.781 -43.594 1 96.19 934 THR B N 1
ATOM 15626 C CA . THR B 1 934 ? -4.852 -40.219 -44.562 1 96.19 934 THR B CA 1
ATOM 15627 C C . THR B 1 934 ? -5.074 -38.719 -44.25 1 96.19 934 THR B C 1
ATOM 15629 O O . THR B 1 934 ? -4.871 -38.281 -43.125 1 96.19 934 THR B O 1
ATOM 15632 N N . VAL B 1 935 ? -5.418 -37.969 -45.25 1 95.12 935 VAL B N 1
ATOM 15633 C CA . VAL B 1 935 ? -5.77 -36.562 -45.156 1 95.12 935 VAL B CA 1
ATOM 15634 C C . VAL B 1 935 ? -7.199 -36.344 -45.656 1 95.12 935 VAL B C 1
ATOM 15636 O O . VAL B 1 935 ? -7.547 -36.75 -46.75 1 95.12 935 VAL B O 1
ATOM 15639 N N . HIS B 1 936 ? -7.977 -35.812 -44.844 1 96.5 936 HIS B N 1
ATOM 15640 C CA . HIS B 1 936 ? -9.367 -35.5 -45.156 1 96.5 936 HIS B CA 1
ATOM 15641 C C . HIS B 1 936 ? -9.594 -33.969 -45.219 1 96.5 936 HIS B C 1
ATOM 15643 O O . HIS B 1 936 ? -9.703 -33.312 -44.188 1 96.5 936 HIS B O 1
ATOM 15649 N N . PHE B 1 937 ? -9.75 -33.469 -46.406 1 94.88 937 PHE B N 1
ATOM 15650 C CA . PHE B 1 937 ? -9.969 -32.062 -46.562 1 94.88 937 PHE B CA 1
ATOM 15651 C C . PHE B 1 937 ? -11.398 -31.672 -46.219 1 94.88 937 PHE B C 1
ATOM 15653 O O . PHE B 1 937 ? -12.281 -32.531 -46.156 1 94.88 937 PHE B O 1
ATOM 15660 N N . PRO B 1 938 ? -11.672 -30.469 -46.062 1 93.31 938 PRO B N 1
ATOM 15661 C CA . PRO B 1 938 ? -12.953 -30.016 -45.531 1 93.31 938 PRO B CA 1
ATOM 15662 C C . PRO B 1 938 ? -14.148 -30.531 -46.312 1 93.31 938 PRO B C 1
ATOM 15664 O O . PRO B 1 938 ? -15.125 -31 -45.719 1 93.31 938 PRO B O 1
ATOM 15667 N N . PRO B 1 939 ? -14.133 -30.484 -47.625 1 92.62 939 PRO B N 1
ATOM 15668 C CA . PRO B 1 939 ? -15.305 -30.984 -48.344 1 92.62 939 PRO B CA 1
ATOM 15669 C C . PRO B 1 939 ? -15.555 -32.469 -48.094 1 92.62 939 PRO B C 1
ATOM 15671 O O . PRO B 1 939 ? -16.719 -32.906 -48 1 92.62 939 PRO B O 1
ATOM 15674 N N . VAL B 1 940 ? -14.516 -33.219 -47.969 1 93.5 940 VAL B N 1
ATOM 15675 C CA . VAL B 1 940 ? -14.609 -34.625 -47.719 1 93.5 940 VAL B CA 1
ATOM 15676 C C . VAL B 1 940 ? -15.102 -34.906 -46.312 1 93.5 940 VAL B C 1
ATOM 15678 O O . VAL B 1 940 ? -15.906 -35.812 -46.062 1 93.5 940 VAL B O 1
ATOM 15681 N N . VAL B 1 941 ? -14.625 -34.125 -45.344 1 93.5 941 VAL B N 1
ATOM 15682 C CA . VAL B 1 941 ? -15.023 -34.281 -43.938 1 93.5 941 VAL B CA 1
ATOM 15683 C C . VAL B 1 941 ? -16.516 -34.031 -43.812 1 93.5 941 VAL B C 1
ATOM 15685 O O . VAL B 1 941 ? -17.203 -34.688 -43 1 93.5 941 VAL B O 1
ATOM 15688 N N . LYS B 1 942 ? -17.031 -33.062 -44.562 1 90.94 942 LYS B N 1
ATOM 15689 C CA . LYS B 1 942 ? -18.453 -32.719 -44.5 1 90.94 942 LYS B CA 1
ATOM 15690 C C . LYS B 1 942 ? -19.312 -33.812 -45.094 1 90.94 942 LYS B C 1
ATOM 15692 O O . LYS B 1 942 ? -20.359 -34.156 -44.562 1 90.94 942 LYS B O 1
ATOM 15697 N N . LYS B 1 943 ? -18.891 -34.375 -46.188 1 93.12 943 LYS B N 1
ATOM 15698 C CA . LYS B 1 943 ? -19.656 -35.375 -46.906 1 93.12 943 LYS B CA 1
ATOM 15699 C C . LYS B 1 943 ? -19.5 -36.75 -46.281 1 93.12 943 LYS B C 1
ATOM 15701 O O . LYS B 1 943 ? -20.438 -37.562 -46.25 1 93.12 943 LYS B O 1
ATOM 15706 N N . HIS B 1 944 ? -18.281 -37.062 -45.812 1 93.06 944 HIS B N 1
ATOM 15707 C CA . HIS B 1 944 ? -17.953 -38.375 -45.281 1 93.06 944 HIS B CA 1
ATOM 15708 C C . HIS B 1 944 ? -17.297 -38.25 -43.906 1 93.06 944 HIS B C 1
ATOM 15710 O O . HIS B 1 944 ? -16.125 -38.594 -43.75 1 93.06 944 HIS B O 1
ATOM 15716 N N . PRO B 1 945 ? -18.047 -37.844 -42.906 1 91.75 945 PRO B N 1
ATOM 15717 C CA . PRO B 1 945 ? -17.453 -37.719 -41.562 1 91.75 945 PRO B CA 1
ATOM 15718 C C . PRO B 1 945 ? -17.141 -39.062 -40.906 1 91.75 945 PRO B C 1
ATOM 15720 O O . PRO B 1 945 ? -17.75 -40.062 -41.25 1 91.75 945 PRO B O 1
ATOM 15723 N N . PHE B 1 946 ? -16.141 -39.031 -40.094 1 91.88 946 PHE B N 1
ATOM 15724 C CA . PHE B 1 946 ? -15.844 -40.25 -39.312 1 91.88 946 PHE B CA 1
ATOM 15725 C C . PHE B 1 946 ? -17.016 -40.594 -38.406 1 91.88 946 PHE B C 1
ATOM 15727 O O . PHE B 1 946 ? -17.641 -39.719 -37.812 1 91.88 946 PHE B O 1
ATOM 15734 N N . LYS B 1 947 ? -17.422 -41.812 -38.375 1 89.69 947 LYS B N 1
ATOM 15735 C CA . LYS B 1 947 ? -18.547 -42.281 -37.562 1 89.69 947 LYS B CA 1
ATOM 15736 C C . LYS B 1 947 ? -18.078 -43.156 -36.406 1 89.69 947 LYS B C 1
ATOM 15738 O O . LYS B 1 947 ? -18.672 -44.219 -36.125 1 89.69 947 LYS B O 1
ATOM 15743 N N . GLY B 1 948 ? -17 -42.844 -35.781 1 87.62 948 GLY B N 1
ATOM 15744 C CA . GLY B 1 948 ? -16.5 -43.594 -34.625 1 87.62 948 GLY B CA 1
ATOM 15745 C C . GLY B 1 948 ? -15.492 -44.656 -35 1 87.62 948 GLY B C 1
ATOM 15746 O O . GLY B 1 948 ? -15.023 -44.688 -36.125 1 87.62 948 GLY B O 1
ATOM 15747 N N . ARG B 1 949 ? -15.242 -45.5 -34.094 1 89.81 949 ARG B N 1
ATOM 15748 C CA . ARG B 1 949 ? -14.281 -46.594 -34.281 1 89.81 949 ARG B CA 1
ATOM 15749 C C . ARG B 1 949 ? -14.828 -47.625 -35.281 1 89.81 949 ARG B C 1
ATOM 15751 O O . ARG B 1 949 ? -16.031 -47.812 -35.375 1 89.81 949 ARG B O 1
ATOM 15758 N N . GLY B 1 950 ? -13.836 -48.281 -36.062 1 92.19 950 GLY B N 1
ATOM 15759 C CA . GLY B 1 950 ? -14.258 -49.312 -36.969 1 92.19 950 GLY B CA 1
ATOM 15760 C C . GLY B 1 950 ? -13.352 -49.438 -38.188 1 92.19 950 GLY B C 1
ATOM 15761 O O . GLY B 1 950 ? -12.266 -48.844 -38.219 1 92.19 950 GLY B O 1
ATOM 15762 N N . ILE B 1 951 ? -13.891 -50.312 -39.125 1 96.12 951 ILE B N 1
ATOM 15763 C CA . ILE B 1 951 ? -13.156 -50.562 -40.375 1 96.12 951 ILE B CA 1
ATOM 15764 C C . ILE B 1 951 ? -13.75 -49.688 -41.5 1 96.12 951 ILE B C 1
ATOM 15766 O O . ILE B 1 951 ? -14.977 -49.625 -41.625 1 96.12 951 ILE B O 1
ATOM 15770 N N . TYR B 1 952 ? -12.891 -49.062 -42.219 1 96.94 952 TYR B N 1
ATOM 15771 C CA . TYR B 1 952 ? -13.328 -48.125 -43.219 1 96.94 952 TYR B CA 1
ATOM 15772 C C . TYR B 1 952 ? -12.828 -48.531 -44.594 1 96.94 952 TYR B C 1
ATOM 15774 O O . TYR B 1 952 ? -11.711 -49.031 -44.75 1 96.94 952 TYR B O 1
ATOM 15782 N N . LEU B 1 953 ? -13.648 -48.375 -45.562 1 96.94 953 LEU B N 1
ATOM 15783 C CA . LEU B 1 953 ? -13.227 -48.375 -46.969 1 96.94 953 LEU B CA 1
ATOM 15784 C C . LEU B 1 953 ? -12.797 -47 -47.438 1 96.94 953 LEU B C 1
ATOM 15786 O O . LEU B 1 953 ? -13.602 -46.062 -47.406 1 96.94 953 LEU B O 1
ATOM 15790 N N . ILE B 1 954 ? -11.516 -46.844 -47.75 1 97.5 954 ILE B N 1
ATOM 15791 C CA . ILE B 1 954 ? -10.922 -45.562 -48.094 1 97.5 954 ILE B CA 1
ATOM 15792 C C . ILE B 1 954 ? -10.594 -45.5 -49.594 1 97.5 954 ILE B C 1
ATOM 15794 O O . ILE B 1 954 ? -9.922 -46.406 -50.094 1 97.5 954 ILE B O 1
ATOM 15798 N N . LYS B 1 955 ? -11.117 -44.594 -50.25 1 97.44 955 LYS B N 1
ATOM 15799 C CA . LYS B 1 955 ? -10.766 -44.344 -51.625 1 97.44 955 LYS B CA 1
ATOM 15800 C C . LYS B 1 955 ? -10.141 -42.938 -51.781 1 97.44 955 LYS B C 1
ATOM 15802 O O . LYS B 1 955 ? -10.617 -41.969 -51.188 1 97.44 955 LYS B O 1
ATOM 15807 N N . GLY B 1 956 ? -9.062 -43 -52.469 1 97.12 956 GLY B N 1
ATOM 15808 C CA . GLY B 1 956 ? -8.414 -41.719 -52.656 1 97.12 956 GLY B CA 1
ATOM 15809 C C . GLY B 1 956 ? -7.148 -41.812 -53.5 1 97.12 956 GLY B C 1
ATOM 15810 O O . GLY B 1 956 ? -6.875 -42.844 -54.094 1 97.12 956 GLY B O 1
ATOM 15811 N N . LYS B 1 957 ? -6.426 -40.688 -53.531 1 97.56 957 LYS B N 1
ATOM 15812 C CA . LYS B 1 957 ? -5.203 -40.594 -54.312 1 97.56 957 LYS B CA 1
ATOM 15813 C C . LYS B 1 957 ? -3.965 -40.688 -53.438 1 97.56 957 LYS B C 1
ATOM 15815 O O . LYS B 1 957 ? -3.902 -40.094 -52.375 1 97.56 957 LYS B O 1
ATOM 15820 N N . VAL B 1 958 ? -3.008 -41.562 -53.844 1 97.25 958 VAL B N 1
ATOM 15821 C CA . VAL B 1 958 ? -1.755 -41.688 -53.125 1 97.25 958 VAL B CA 1
ATOM 15822 C C . VAL B 1 958 ? -0.878 -40.469 -53.406 1 97.25 958 VAL B C 1
ATOM 15824 O O . VAL B 1 958 ? -0.621 -40.125 -54.562 1 97.25 958 VAL B O 1
ATOM 15827 N N . THR B 1 959 ? -0.538 -39.812 -52.406 1 95.75 959 THR B N 1
ATOM 15828 C CA . THR B 1 959 ? 0.331 -38.656 -52.5 1 95.75 959 THR B CA 1
ATOM 15829 C C . THR B 1 959 ? 1.612 -38.844 -51.688 1 95.75 959 THR B C 1
ATOM 15831 O O . THR B 1 959 ? 1.71 -39.812 -50.906 1 95.75 959 THR B O 1
ATOM 15834 N N . GLN B 1 960 ? 2.58 -38.094 -52 1 92.69 960 GLN B N 1
ATOM 15835 C CA . GLN B 1 960 ? 3.855 -38.188 -51.281 1 92.69 960 GLN B CA 1
ATOM 15836 C C . GLN B 1 960 ? 4.406 -36.812 -50.969 1 92.69 960 GLN B C 1
ATOM 15838 O O . GLN B 1 960 ? 4.27 -35.875 -51.75 1 92.69 960 GLN B O 1
ATOM 15843 N N . GLU B 1 961 ? 4.914 -36.594 -49.812 1 89.88 961 GLU B N 1
ATOM 15844 C CA . GLU B 1 961 ? 5.676 -35.406 -49.406 1 89.88 961 GLU B CA 1
ATOM 15845 C C . GLU B 1 961 ? 6.961 -35.812 -48.688 1 89.88 961 GLU B C 1
ATOM 15847 O O . GLU B 1 961 ? 6.914 -36.438 -47.625 1 89.88 961 GLU B O 1
ATOM 15852 N N . PHE B 1 962 ? 8.164 -35.5 -49.156 1 89 962 PHE B N 1
ATOM 15853 C CA . PHE B 1 962 ? 9.477 -35.844 -48.625 1 89 962 PHE B CA 1
ATOM 15854 C C . PHE B 1 962 ? 9.602 -37.344 -48.406 1 89 962 PHE B C 1
ATOM 15856 O O . PHE B 1 962 ? 9.977 -37.781 -47.312 1 89 962 PHE B O 1
ATOM 15863 N N . ASP B 1 963 ? 9.141 -38.094 -49.312 1 85.44 963 ASP B N 1
ATOM 15864 C CA . ASP B 1 963 ? 9.258 -39.562 -49.344 1 85.44 963 ASP B CA 1
ATOM 15865 C C . ASP B 1 963 ? 8.32 -40.219 -48.344 1 85.44 963 ASP B C 1
ATOM 15867 O O . ASP B 1 963 ? 8.516 -41.375 -47.969 1 85.44 963 ASP B O 1
ATOM 15871 N N . PHE B 1 964 ? 7.41 -39.406 -47.844 1 91.06 964 PHE B N 1
ATOM 15872 C CA . PHE B 1 964 ? 6.355 -39.969 -47 1 91.06 964 PHE B CA 1
ATOM 15873 C C . PHE B 1 964 ? 5.051 -40.094 -47.781 1 91.06 964 PHE B C 1
ATOM 15875 O O . PHE B 1 964 ? 4.605 -39.125 -48.406 1 91.06 964 PHE B O 1
ATOM 15882 N N . TYR B 1 965 ? 4.453 -41.219 -47.656 1 93.19 965 TYR B N 1
ATOM 15883 C CA . TYR B 1 965 ? 3.291 -41.5 -48.5 1 93.19 965 TYR B CA 1
ATOM 15884 C C . TYR B 1 965 ? 2.012 -41.5 -47.656 1 93.19 965 TYR B C 1
ATOM 15886 O O . TYR B 1 965 ? 1.986 -42 -46.531 1 93.19 965 TYR B O 1
ATOM 15894 N N . SER B 1 966 ? 1.046 -40.844 -48.156 1 94.94 966 SER B N 1
ATOM 15895 C CA . SER B 1 966 ? -0.279 -40.781 -47.531 1 94.94 966 SER B CA 1
ATOM 15896 C C . SER B 1 966 ? -1.377 -40.812 -48.594 1 94.94 966 SER B C 1
ATOM 15898 O O . SER B 1 966 ? -1.092 -40.781 -49.781 1 94.94 966 SER B O 1
ATOM 15900 N N . ILE B 1 967 ? -2.609 -40.938 -48.094 1 96.88 967 ILE B N 1
ATOM 15901 C CA . ILE B 1 967 ? -3.746 -41 -49.031 1 96.88 967 ILE B CA 1
ATOM 15902 C C . ILE B 1 967 ? -4.609 -39.75 -48.844 1 96.88 967 ILE B C 1
ATOM 15904 O O . ILE B 1 967 ? -5.074 -39.469 -47.719 1 96.88 967 ILE B O 1
ATOM 15908 N N . GLU B 1 968 ? -4.707 -39 -49.875 1 97.31 968 GLU B N 1
ATOM 15909 C CA . GLU B 1 968 ? -5.719 -37.938 -49.906 1 97.31 968 GLU B CA 1
ATOM 15910 C C . GLU B 1 968 ? -7.105 -38.5 -50.188 1 97.31 968 GLU B C 1
ATOM 15912 O O . GLU B 1 968 ? -7.406 -38.875 -51.312 1 97.31 968 GLU B O 1
ATOM 15917 N N . VAL B 1 969 ? -7.938 -38.406 -49.281 1 97.44 969 VAL B N 1
ATOM 15918 C CA . VAL B 1 969 ? -9.164 -39.188 -49.281 1 97.44 969 VAL B CA 1
ATOM 15919 C C . VAL B 1 969 ? -10.234 -38.5 -50.125 1 97.44 969 VAL B C 1
ATOM 15921 O O . VAL B 1 969 ? -10.43 -37.281 -50 1 97.44 969 VAL B O 1
ATOM 15924 N N . ASP B 1 970 ? -10.906 -39.281 -51 1 96.31 970 ASP B N 1
ATOM 15925 C CA . ASP B 1 970 ? -12.078 -38.812 -51.719 1 96.31 970 ASP B CA 1
ATOM 15926 C C . ASP B 1 970 ? -13.367 -39.312 -51.062 1 96.31 970 ASP B C 1
ATOM 15928 O O . ASP B 1 970 ? -14.367 -38.594 -51.031 1 96.31 970 ASP B O 1
ATOM 15932 N N . SER B 1 971 ? -13.266 -40.5 -50.656 1 96.06 971 SER B N 1
ATOM 15933 C CA . SER B 1 971 ? -14.391 -41.062 -49.938 1 96.06 971 SER B CA 1
ATOM 15934 C C . SER B 1 971 ? -13.922 -42 -48.844 1 96.06 971 SER B C 1
ATOM 15936 O O . SER B 1 971 ? -12.938 -42.719 -49 1 96.06 971 SER B O 1
ATOM 15938 N N . CYS B 1 972 ? -14.578 -41.969 -47.75 1 95.12 972 CYS B N 1
ATOM 15939 C CA . CYS B 1 972 ? -14.289 -42.812 -46.594 1 95.12 972 CYS B CA 1
ATOM 15940 C C . CYS B 1 972 ? -15.578 -43.281 -45.938 1 95.12 972 CYS B C 1
ATOM 15942 O O . CYS B 1 972 ? -16.359 -42.469 -45.406 1 95.12 972 CYS B O 1
ATOM 15944 N N . GLU B 1 973 ? -15.859 -44.562 -45.969 1 94.75 973 GLU B N 1
ATOM 15945 C CA . GLU B 1 973 ? -17.109 -45.094 -45.438 1 94.75 973 GLU B CA 1
ATOM 15946 C C . GLU B 1 973 ? -16.844 -46.25 -44.469 1 94.75 973 GLU B C 1
ATOM 15948 O O . GLU B 1 973 ? -16.062 -47.156 -44.781 1 94.75 973 GLU B O 1
ATOM 15953 N N . ARG B 1 974 ? -17.484 -46.188 -43.438 1 95.19 974 ARG B N 1
ATOM 15954 C CA . ARG B 1 974 ? -17.391 -47.281 -42.469 1 95.19 974 ARG B CA 1
ATOM 15955 C C . ARG B 1 974 ? -18.047 -48.531 -43 1 95.19 974 ARG B C 1
ATOM 15957 O O . ARG B 1 974 ? -19.203 -48.5 -43.438 1 95.19 974 ARG B O 1
ATOM 15964 N N . MET B 1 975 ? -17.344 -49.625 -42.969 1 94.38 975 MET B N 1
ATOM 15965 C CA . MET B 1 975 ? -17.844 -50.875 -43.5 1 94.38 975 MET B CA 1
ATOM 15966 C C . MET B 1 975 ? -18.781 -51.562 -42.5 1 94.38 975 MET B C 1
ATOM 15968 O O . MET B 1 975 ? -18.594 -51.438 -41.281 1 94.38 975 MET B O 1
ATOM 15972 N N . ALA B 1 976 ? -19.812 -52.281 -43 1 91.88 976 ALA B N 1
ATOM 15973 C CA . ALA B 1 976 ? -20.766 -52.969 -42.125 1 91.88 976 ALA B CA 1
ATOM 15974 C C . ALA B 1 976 ? -20.156 -54.25 -41.531 1 91.88 976 ALA B C 1
ATOM 15976 O O . ALA B 1 976 ? -19.406 -54.938 -42.219 1 91.88 976 ALA B O 1
ATOM 15977 N N . TYR B 1 977 ? -20.5 -54.406 -40.344 1 88.81 977 TYR B N 1
ATOM 15978 C CA . TYR B 1 977 ? -20.016 -55.594 -39.656 1 88.81 977 TYR B CA 1
ATOM 15979 C C . TYR B 1 977 ? -21 -56.75 -39.812 1 88.81 977 TYR B C 1
ATOM 15981 O O . TYR B 1 977 ? -22.188 -56.531 -40.062 1 88.81 977 TYR B O 1
ATOM 15989 N N . TRP B 1 978 ? -20.516 -57.938 -39.688 1 82.56 978 TRP B N 1
ATOM 15990 C CA . TRP B 1 978 ? -21.297 -59.156 -39.625 1 82.56 978 TRP B CA 1
ATOM 15991 C C . TRP B 1 978 ? -22.219 -59.156 -38.438 1 82.56 978 TRP B C 1
ATOM 15993 O O . TRP B 1 978 ? -21.859 -58.656 -37.375 1 82.56 978 TRP B O 1
ATOM 16003 N N . ASN B 1 979 ? -23.672 -59.219 -38.594 1 69.5 979 ASN B N 1
ATOM 16004 C CA . ASN B 1 979 ? -24.594 -59.375 -37.469 1 69.5 979 ASN B CA 1
ATOM 16005 C C . ASN B 1 979 ? -24.953 -60.844 -37.25 1 69.5 979 ASN B C 1
ATOM 16007 O O . ASN B 1 979 ? -25.266 -61.594 -38.188 1 69.5 979 ASN B O 1
ATOM 16011 N N . ALA B 1 980 ? -24.734 -61.406 -36.125 1 56.81 980 ALA B N 1
ATOM 16012 C CA . ALA B 1 980 ? -25.031 -62.812 -35.812 1 56.81 980 ALA B CA 1
ATOM 16013 C C . ALA B 1 980 ? -26.453 -63.156 -36.219 1 56.81 980 ALA B C 1
ATOM 16015 O O . ALA B 1 980 ? -26.719 -64.312 -36.594 1 56.81 980 ALA B O 1
ATOM 16016 N N . GLY B 1 981 ? -27.469 -62.312 -36.094 1 45.31 981 GLY B N 1
ATOM 16017 C CA . GLY B 1 981 ? -28.844 -62.688 -36.406 1 45.31 981 GLY B CA 1
ATOM 16018 C C . GLY B 1 981 ? -29.078 -62.875 -37.906 1 45.31 981 GLY B C 1
ATOM 16019 O O . GLY B 1 981 ? -30.172 -63.281 -38.312 1 45.31 981 GLY B O 1
ATOM 16020 N N . GLU B 1 982 ? -28.406 -62.375 -38.781 1 45.62 982 GLU B N 1
ATOM 16021 C CA . GLU B 1 982 ? -28.734 -62.469 -40.188 1 45.62 982 GLU B CA 1
ATOM 16022 C C . GLU B 1 982 ? -28.266 -63.812 -40.781 1 45.62 982 GLU B C 1
ATOM 16024 O O . GLU B 1 982 ? -28.484 -64.062 -41.969 1 45.62 982 GLU B O 1
ATOM 16029 N N . GLY B 1 983 ? -27.484 -64.625 -40.188 1 35.47 983 GLY B N 1
ATOM 16030 C CA . GLY B 1 983 ? -27.344 -65.938 -40.781 1 35.47 983 GLY B CA 1
ATOM 16031 C C . GLY B 1 983 ? -28.594 -66.812 -40.625 1 35.47 983 GLY B C 1
ATOM 16032 O O . GLY B 1 983 ? -29.375 -66.562 -39.688 1 35.47 983 GLY B O 1
#

Solvent-accessible surface area (backbone atoms only — not comparable to full-atom values): 103808 Å² total; per-residue (Å²): 106,42,71,37,26,28,31,27,60,11,53,49,51,20,60,26,48,61,67,54,48,48,51,54,38,52,74,44,66,35,58,35,43,22,46,20,17,49,74,34,60,57,53,51,64,66,36,45,56,53,22,40,58,69,69,26,46,52,32,50,32,31,27,39,47,56,84,75,47,73,32,36,33,40,36,22,29,28,62,68,11,42,23,52,51,19,43,52,52,19,55,29,49,49,68,69,48,79,73,58,72,65,78,76,91,63,87,39,33,36,38,35,28,64,75,61,82,70,84,72,93,69,58,94,54,38,34,36,24,42,36,65,88,40,52,75,57,37,73,76,30,75,61,56,80,43,56,91,40,30,26,50,38,57,43,26,31,32,86,47,69,68,41,46,52,49,32,44,50,32,32,14,53,73,67,70,37,38,52,91,70,52,55,73,79,67,44,83,58,94,74,27,32,87,64,36,65,68,54,47,48,64,55,34,62,95,42,44,57,24,58,38,42,36,51,52,54,55,56,64,26,42,55,53,83,66,65,61,49,77,39,38,42,55,39,82,73,73,32,65,62,52,32,43,52,47,49,53,50,48,28,51,55,24,38,57,72,74,32,96,67,85,43,70,68,58,51,50,50,45,52,53,52,52,49,50,34,47,44,72,63,41,44,40,56,52,50,50,54,42,50,54,48,50,51,33,51,73,69,68,48,68,69,48,26,23,41,50,39,17,18,27,59,56,36,29,24,55,60,54,17,86,39,61,15,76,85,68,68,45,56,41,40,72,34,56,38,90,83,54,83,67,76,69,51,55,39,33,32,20,20,63,84,48,37,62,58,54,52,50,48,54,46,62,68,60,31,49,95,91,39,52,15,52,30,34,30,14,30,70,43,50,35,44,70,65,61,38,46,48,48,46,28,48,25,73,64,50,52,70,70,58,36,52,50,45,62,68,37,67,82,43,87,86,57,79,66,54,73,66,48,47,52,44,53,54,49,37,61,73,47,49,68,38,50,54,47,84,38,74,38,90,31,34,31,35,48,30,50,56,46,37,30,66,78,35,30,37,32,53,50,92,90,72,52,46,30,29,45,42,31,69,67,57,29,48,49,51,12,38,61,56,45,35,56,32,68,33,52,57,52,35,22,50,54,42,14,50,53,44,35,30,72,55,72,68,47,87,78,76,74,82,52,52,78,59,48,56,67,33,64,65,41,24,50,31,36,25,66,28,67,30,74,84,23,42,95,39,40,47,70,70,46,18,49,50,28,30,46,54,51,27,50,44,63,69,50,48,26,48,50,66,32,35,68,37,65,54,32,43,73,68,46,50,38,60,51,47,44,48,30,68,74,32,70,75,55,38,71,73,35,55,65,71,39,28,70,77,30,58,90,50,53,30,50,83,58,31,44,61,44,50,26,46,48,36,21,73,70,26,63,36,51,60,49,53,14,37,46,47,46,40,36,47,49,65,64,44,87,46,67,65,59,34,50,50,50,54,51,45,39,53,50,36,23,52,72,72,66,50,57,65,68,56,50,52,49,52,50,50,51,48,59,71,43,33,66,42,50,34,53,54,43,30,31,43,36,50,42,53,51,22,45,43,35,35,48,39,42,64,76,36,43,62,40,29,39,47,15,26,51,66,49,63,38,72,92,55,62,56,62,56,49,54,48,53,32,43,77,71,65,38,45,79,37,62,40,28,73,76,74,30,42,63,50,53,45,63,58,84,53,38,28,27,34,18,55,70,53,38,58,87,57,51,68,68,58,50,51,47,50,56,50,49,35,71,72,71,42,74,68,80,39,70,69,55,41,50,73,69,61,67,70,53,70,75,60,48,48,56,43,42,69,64,42,25,60,53,90,63,73,56,51,57,65,59,48,50,48,50,50,51,52,55,54,55,48,46,65,66,48,68,60,81,82,84,72,85,70,74,81,82,73,66,75,71,77,66,74,87,66,79,80,86,54,68,53,58,51,35,51,44,28,35,71,32,54,67,37,56,86,55,74,69,72,70,37,42,55,72,80,75,66,78,56,61,55,57,88,49,45,79,81,38,61,76,32,80,45,44,33,50,31,39,58,72,51,73,47,83,43,60,45,98,88,61,46,56,28,39,37,39,35,25,28,29,93,89,64,40,71,42,45,36,39,31,48,44,73,35,38,72,75,38,52,85,82,72,84,50,43,29,45,37,29,25,33,28,42,72,58,66,91,37,72,34,29,46,44,67,45,50,42,77,56,58,60,62,59,84,82,76,109,105,42,71,35,26,28,31,26,59,11,53,48,52,20,60,25,48,62,68,55,47,49,50,53,39,52,76,42,65,37,58,36,43,22,47,19,17,49,76,34,60,56,53,51,64,66,36,45,56,52,21,40,60,68,69,26,44,52,32,50,34,31,26,39,46,56,83,77,47,72,31,38,33,41,37,21,28,26,62,68,11,42,22,52,53,19,45,52,51,20,54,31,48,49,68,70,48,79,74,58,73,65,77,75,91,62,85,40,34,37,38,35,28,64,73,60,83,70,83,74,92,68,60,93,55,37,36,37,24,43,36,66,89,42,50,75,58,38,72,76,31,76,60,55,81,43,56,89,40,31,26,51,38,57,44,26,31,32,87,47,71,69,42,45,54,50,30,45,50,31,33,15,53,72,66,70,38,37,53,92,70,52,55,73,80,67,45,82,58,95,74,26,31,86,64,37,66,69,54,47,49,64,56,34,63,95,44,44,57,24,58,40,39,37,50,52,55,54,56,63,26,43,55,52,82,66,66,60,50,76,40,39,41,55,40,83,72,72,32,65,62,51,32,43,52,47,48,54,50,49,29,53,55,23,38,58,73,76,32,95,68,85,45,69,68,56,51,51,51,46,52,52,50,52,49,51,33,48,45,72,63,41,42,40,57,52,48,52,51,43,48,55,49,50,50,33,50,75,70,68,48,67,70,49,25,23,41,50,39,17,18,27,58,58,37,29,24,54,60,52,18,88,40,61,15,75,85,68,69,44,54,42,41,72,33,57,38,90,82,55,85,66,77,71,51,55,40,34,32,21,20,62,86,49,36,62,55,54,51,50,48,52,45,61,67,61,30,49,96,92,38,53,14,52,32,34,29,13,32,68,43,50,35,44,70,64,60,36,46,49,49,45,28,49,24,73,63,50,52,72,67,56,35,51,48,46,63,69,37,68,84,42,86,88,56,77,66,55,76,65,48,45,50,43,53,54,50,39,61,72,48,47,67,39,51,55,45,83,38,75,37,89,30,34,32,36,48,31,52,57,48,38,30,64,79,36,31,38,31,53,49,92,88,72,50,47,30,28,45,39,32,71,67,58,29,47,48,51,13,40,61,57,46,34,55,33,66,33,53,56,52,34,20,49,55,42,15,50,52,44,33,29,72,56,72,67,47,86,77,75,74,82,52,52,77,58,48,56,67,34,65,63,40,24,51,32,36,25,66,27,67,29,75,85,24,44,95,39,41,46,70,69,46,18,50,50,28,30,44,54,50,27,51,43,64,69,48,49,26,48,50,66,33,33,67,38,65,52,34,44,75,67,47,48,37,60,51,48,43,49,32,69,73,33,70,75,55,39,69,70,35,55,63,70,41,28,68,76,32,58,92,51,52,29,49,83,56,30,45,61,42,50,26,47,48,38,21,73,70,25,63,36,51,62,49,52,14,37,47,47,45,39,34,47,48,65,66,42,87,46,66,65,57,34,49,50,47,53,50,45,38,54,51,35,24,53,73,72,66,51,58,64,68,57,51,52,50,54,50,51,53,46,57,70,42,33,67,42,51,34,54,55,43,30,29,43,35,50,41,52,52,23,46,43,36,34,48,39,42,64,75,38,42,62,40,29,38,45,15,25,51,67,50,62,40,72,92,55,61,56,61,58,48,53,48,51,32,44,77,71,64,39,46,78,36,64,39,29,71,77,76,31,43,62,51,52,43,63,58,82,53,37,29,27,35,19,55,69,52,38,59,89,56,52,67,69,58,52,51,46,49,56,51,48,35,71,73,72,41,73,68,82,39,69,69,54,41,49,73,69,61,68,70,53,70,72,60,49,50,55,42,43,68,61,43,25,58,52,89,63,71,59,52,57,65,59,48,50,51,49,49,52,52,55,54,54,46,45,63,65,49,67,60,81,81,85,72,83,71,75,73,82,73,67,75,72,80,67,76,87,67,79,82,87,53,71,54,58,51,37,51,44,28,34,72,32,53,68,39,58,86,55,73,67,71,70,36,42,55,73,78,76,66,78,55,59,58,55,88,50,46,78,80,36,60,74,32,78,44,46,34,50,30,38,57,72,51,74,47,82,44,61,45,98,88,62,45,57,28,39,36,39,34,25,28,30,92,88,63,40,69,40,43,36,41,30,49,44,74,34,39,72,76,38,52,86,83,72,84,50,44,28,43,37,30,24,34,27,42,70,57,66,91,38,71,34,31,44,43,66,43,49,43,75,57,59,61,61,59,83,79,76,111

pLDDT: mean 90.32, std 10.75, range [29.89, 98.81]

Sequence (1966 aa):
MFINCHSYYSFKYGMLSIESLVAEAKGKKLDALALTDINSVSGVFPFIKEAQKQGIHPVIGIDFRNGVKQQYIGLAKNQEGFYELNRHLSHRKTKGIPFEEKAPPFQHSFIVYPFREKTFPLRENEFVGIHPYQLNRLVKSPWYRYKDKLVLLQPVSFSSKIEFNAHRLLRAVDKNTLLSKLEPEEQGDISDQFYSYADMVARCEGHSYLLYNSQRLLEACQFSFYFQAVKNKRDILGSDWEDFDCLRQETFKGAINRYPDLTPEISKRLEKELELIQQKGFVSYFLINYDIISFAQQKNYYHVGRGSGANSIVAYCLGITDVDPIELDLYFERFINLYRENPPDFDIDFSWTDRDEVTQYIFDKYNKDGQEHVALLGSYSTFQANSMLRELGKVFGLPKTEIESLIYHAGKSEYVPDQYGKLILKYSQVLHGMPSHLTIHACGILISHKPIHYYTATEMPPKGFPLAHIDMHTAEEIGLHKFDILSQRGLGHIKSAIEIIYQNQGVKVDIRQVGKFKKDPKIKELLRTGHTIGAFYVESPAMRMLLAKMKADEYLELVAASSIIRPGVARSGMMREYILRHVDPQRRKQAHPVMMDIMPETYGIMVYQEDVIKVAHYFAELSLSEADILRRGMSGKSRSKDEFQRVKDQFFINCERLGRDPKITAEVWHQIESFAGYSFAKGHSASFAVESYQSLYLKAYFPLEFMVGVINNFGGFYHTEFYIHELRMNGADIQAPHINESDYLTNIKGKTVYLGLIHLKYLEKASVEKILSERRANGFFAGLSDFIARVGISLEQLLILIRIGCFRFTGKSKQELLWEAHFILNKRKAISTGNELFRQAGFRELQVPELEASDVRQEIVDQIDILEFPLDSPFHLVKDQTVPSIKARDLKQYLGKQVQIIGYLVTIKYTRTVKGDVMNFGTFVDREGDWIDTVHFPPVVKKHPFKGRGIYLIKGKVTQEFDFYSIEVDSCERMAYWNAGEGMFINCHSYYSFKYGMLSIESLVAEAKGKKLDALALTDINSVSGVFPFIKEAQKQGIHPVIGIDFRNGVKQQYIGLAKNQEGFYELNRHLSHRKTKGIPFEEKAPPFQHSFIVYPFREKTFPLRENEFVGIHPYQLNRLVKSPWYRYKDKLVLLQPVSFSSKIEFNAHRLLRAVDKNTLLSKLEPEEQGDISDQFYSYADMVARCEGHSYLLYNSQRLLEACQFSFYFQAVKNKRDILGSDWEDFDCLRQETFKGAINRYPDLTPEISKRLEKELELIQQKGFVSYFLINYDIISFAQQKNYYHVGRGSGANSIVAYCLGITDVDPIELDLYFERFINLYRENPPDFDIDFSWTDRDEVTQYIFDKYNKDGQEHVALLGSYSTFQANSMLRELGKVFGLPKTEIESLIYHAGKSEYVPDQYGKLILKYSQVLHGMPSHLTIHACGILISHKPIHYYTATEMPPKGFPLAHIDMHTAEEIGLHKFDILSQRGLGHIKSAIEIIYQNQGVKVDIRQVGKFKKDPKIKELLRTGHTIGAFYVESPAMRMLLAKMKADEYLELVAASSIIRPGVARSGMMREYILRHVDPQRRKQAHPVMMDIMPETYGIMVYQEDVIKVAHYFAELSLSEADILRRGMSGKSRSKDEFQRVKDQFFINCERLGRDPKITAEVWHQIESFAGYSFAKGHSASFAVESYQSLYLKAYFPLEFMVGVINNFGGFYHTEFYIHELRMNGADIQAPHINESDYLTNIKGKTVYLGLIHLKYLEKASVEKILSERRANGFFAGLSDFIARVGISLEQLLILIRIGCFRFTGKSKQELLWEAHFILNKRKAISTGNELFRQAGFRELQVPELEASDVRQEIVDQIDILEFPLDSPFHLVKDQTVPSIKARDLKQYLGKQVQIIGYLVTIKYTRTVKGDVMNFGTFVDREGDWIDTVHFPPVVKKHPFKGRGIYLIKGKVTQEFDFYSIEVDSCERMAYWNAGEG